Protein 1X40 (pdb70)

GO terms:
  GO:0005547 phosphatidylinositol-3,4,5-trisphosphate binding (F, IDA)

Organism: Homo sapiens (NCBI:txid9606)

Nearest PDB structures (foldseek):
  1x40-assembly1_A  TM=7.513E-01  e=2.325E-12  Homo sapiens
  1v38-assembly1_A  TM=8.262E-01  e=2.503E-04  Mus musculus
  2eao-assembly1_A  TM=6.738E-01  e=5.860E-05  Homo sapiens
  7kja-assembly1_A  TM=8.337E-01  e=6.450E-04  Homo sapiens
  7kjc-assembly1_A  TM=8.279E-01  e=8.303E-04  Homo sapiens

InterPro domains:
  IPR000159 Ras-associating domain [PF00788] (1329-1416)
  IPR000159 Ras-associating domain [PS50200] (1326-1420)
  IPR000198 Rho GTPase-activating protein domain [PF00620] (1129-1276)
  IPR000198 Rho GTPase-activating protein domain [PS50238] (1116-1297)
  IPR000198 Rho GTPase-activating protein domain [SM00324] (1126-1302)
  IPR001164 Arf GTPase activating protein [PF01412] (687-801)
  IPR001164 Arf GTPase activating protein [PR00405] (697-716)
  IPR001164 Arf GTPase activating protein [PR00405] (716-733)
  IPR001164 Arf GTPase activating protein [PS50115] (676-811)
  IPR001164 Arf GTPase activating protein [SM00105] (686-807)
  IPR001660 Sterile alpha motif domain [PF00536] (10-65)
  IPR001660 Sterile alpha motif domain [PS50105] (10-70)
  IPR001660 Sterile alpha motif domain [SM00454] (4-70)
  IPR001849 Pleckstrin homology domain [PF00169] (484-572)
  IPR001849 Pleckstrin homology domain [PF00169] (602-678)
  IPR001849 Pleckstrin homology domain [PF00169] (911-999)
  IPR001849 Pleckstrin homology domain [PF00169] (1436-1534)
  IPR001849 Pleckstrin homology domain [PS50003] (482-574)
  IPR001849 Pleckstrin homology domain [PS50003] (587-679)
  IPR001849 Pleckstrin homology domain [PS50003] (878-1003)

Radius of gyration: 15.92 Å; Cα contacts (8 Å, |Δi|>4): 65; chains: 1; bounding box: 34×46×40 Å

Secondary structure (DSSP, 8-state):
----STT----STT--BHHHHHHTTT-GGGHHHHHHHT--BSGGGGG--HHHHHHHT---HHHHHHHHHHHHHHHHH----------S---

Sequence (91 aa):
GSSGSSGMSSVSEVNVDIKDFLMSINLEQYLLHFHESGFTTVKDCAAINDSLLQKIGISPTGHRRRILKQLQIILSKMQDIPIYASGPSSGGSSGSSGMSSVSEVNVDIKDFLMSINLEQYLLHFHESGFTTVKDCAAINDSLLQKIGISPTGHRRRILKQLQIILSKMQDIPIYASGPSSGGSSGSSGMSSVSEVNVDIKDFLMSINLEQYLLHFHESGFTTVKDCAAINDSLLQKIGISPTGHRRRILKQLQIILSKMQDIPIYASGPSSGGSSGSSGMSSVSEVNVDIKDFLMSINLEQYLLHFHESGFTTVKDCAAINDSLLQKIGISPTGHRRRILKQLQIILSKMQDIPIYASGPSSGGSSGSSGMSSVSEVNVDIKDFLMSINLEQYLLHFHESGFTTVKDCAAINDSLLQKIGISPTGHRRRILKQLQIILSKMQDIPIYASGPSSGGSSGSSGMSSVSEVNVDIKDFLMSINLEQYLLHFHESGFTTVKDCAAINDSLLQKIGISPTGHRRRILKQLQIILSKMQDIPIYASGPSSGGSSGSSGMSSVSEVNVDIKDFLMSINLEQYLLHFHESGFTTVKDCAAINDSLLQKIGISPTGHRRRILKQLQIILSKMQDIPIYASGPSSGGSSGSSGMSSVSEVNVDIKDFLMSINLEQYLLHFHESGFTTVKDCAAINDSLLQKIGISPTGHRRRILKQLQIILSKMQDIPIYASGPSSGGSSGSSGMSSVSEVNVDIKDFLMSINLEQYLLHFHESGFTTVKDCAAINDSLLQKIGISPTGHRRRILKQLQIILSKMQDIPIYASGPSSGGSSGSSGMSSVSEVNVDIKDFLMSINLEQYLLHFHESGFTTVKDCAAINDSLLQKIGISPTGHRRRILKQLQIILSKMQDIPIYASGPSSGGSSGSSGMSSVSEVNVDIKDFLMSINLEQYLLHFHESGFTTVKDCAAINDSLLQKIGISPTGHRRRILKQLQIILSKMQDIPIYASGPSSGGSSGSSGMSSVSEVNVDIKDFLMSINLEQYLLHFHESGFTTVKDCAAINDSLLQKIGISPTGHRRRILKQLQIILSKMQDIPIYASGPSSGGSSGSSGMSSVSEVNVDIKDFLMSINLEQYLLHFHESGFTTVKDCAAINDSLLQKIGISPTGHRRRILKQLQIILSKMQDIPIYASGPSSGGSSGSSGMSSVSEVNVDIKDFLMSINLEQYLLHFHESGFTTVKDCAAINDSLLQKIGISPTGHRRRILKQLQIILSKMQDIPIYASGPSSGGSSGSSGMSSVSEVNVDIKDFLMSINLEQYLLHFHESGFTTVKDCAAINDSLLQKIGISPTGHRRRILKQLQIILSKMQDIPIYASGPSSGGSSGSSGMSSVSEVNVDIKDFLMSINLEQYLLHFHESGFTTVKDCAAINDSLLQKIGISPTGHRRRILKQLQIILSKMQDIPIYASGPSSGGSSGSSGMSSVSEVNVDIKDFLMSINLEQYLLHFHESGFTTVKDCAAINDSLLQKIGISPTGHRRRILKQLQIILSKMQDIPIYASGPSSGGSSGSSGMSSVSEVNVDIKDFLMSINLEQYLLHFHESGFTTVKDCAAINDSLLQKIGISPTGHRRRILKQLQIILSKMQDIPIYASGPSSGGSSGSSGMSSVSEVNVDIKDFLMSINLEQYLLHFHESGFTTVKDCAAINDSLLQKIGISPTGHRRRILKQLQIILSKMQDIPIYASGPSSGGSSGSSGMSSVSEVNVDIKDFLMSINLEQYLLHFHESGFTTVKDCAAINDSLLQKIGISPTGHRRRILKQLQIILSKMQDIPIYASGPSSG

Solvent-accessible surface area: 6738 Å² total; per-residue (Å²): 138,121,116,60,108,105,57,150,100,75,80,106,127,90,35,68,70,0,90,79,4,0,96,77,28,121,0,92,100,7,39,119,64,0,73,143,51,47,26,81,32,0,39,64,2,68,88,8,91,71,75,35,0,88,148,33,37,3,101,63,65,61,49,28,166,102,0,20,134,50,1,112,84,37,32,84,154,15,91,142,116,88,166,192,101,110,54,147,99,133,121

Structure (mmCIF, N/CA/C/O backbone):
data_1X40
#
_entry.id   1X40
#
loop_
_atom_site.group_PDB
_atom_site.id
_atom_site.type_symbol
_atom_site.label_atom_id
_atom_site.label_alt_id
_atom_site.label_comp_id
_atom_site.label_asym_id
_atom_site.label_entity_id
_atom_site.label_seq_id
_atom_site.pdbx_PDB_ins_code
_atom_site.Cartn_x
_atom_site.Cartn_y
_atom_site.Cartn_z
_atom_site.occupancy
_atom_site.B_iso_or_equiv
_atom_site.auth_seq_id
_atom_site.auth_comp_id
_atom_site.auth_asym_id
_atom_site.auth_atom_id
_atom_site.pdbx_PDB_model_num
ATOM 1 N N . GLY A 1 1 ? 26.827 9.267 8.242 1.00 0.00 1 GLY A N 1
ATOM 2 C CA . GLY A 1 1 ? 25.427 9.081 7.909 1.00 0.00 1 GLY A CA 1
ATOM 3 C C . GLY A 1 1 ? 24.881 10.203 7.049 1.00 0.00 1 GLY A C 1
ATOM 4 O O . GLY A 1 1 ? 25.428 11.306 7.035 1.00 0.00 1 GLY A O 1
ATOM 8 N N . SER A 1 2 ? 23.800 9.922 6.328 1.00 0.00 2 SER A N 1
ATOM 9 C CA . SER A 1 2 ? 23.183 10.916 5.457 1.00 0.00 2 SER A CA 1
ATOM 10 C C . SER A 1 2 ? 21.661 10.844 5.544 1.00 0.00 2 SER A C 1
ATOM 11 O O . SER A 1 2 ? 21.058 9.818 5.230 1.00 0.00 2 SER A O 1
ATOM 19 N N . SER A 1 3 ? 21.047 11.942 5.972 1.00 0.00 3 SER A N 1
ATOM 20 C CA . SER A 1 3 ? 19.596 12.003 6.105 1.00 0.00 3 SER A CA 1
ATOM 21 C C . SER A 1 3 ? 19.011 13.067 5.180 1.00 0.00 3 SER A C 1
ATOM 22 O O . SER A 1 3 ? 19.542 14.171 5.071 1.00 0.00 3 SER A O 1
ATOM 30 N N . GLY A 1 4 ? 17.912 12.724 4.514 1.00 0.00 4 GLY A N 1
ATOM 31 C CA . GLY A 1 4 ? 17.272 13.658 3.607 1.00 0.00 4 GLY A CA 1
ATOM 32 C C . GLY A 1 4 ? 15.859 13.243 3.248 1.00 0.00 4 GLY A C 1
ATOM 33 O O . GLY A 1 4 ? 14.911 14.001 3.453 1.00 0.00 4 GLY A O 1
ATOM 37 N N . SER A 1 5 ? 15.717 12.036 2.710 1.00 0.00 5 SER A N 1
ATOM 38 C CA . SER A 1 5 ? 14.410 11.523 2.316 1.00 0.00 5 SER A CA 1
ATOM 39 C C . SER A 1 5 ? 13.349 11.890 3.349 1.00 0.00 5 SER A C 1
ATOM 40 O O . SER A 1 5 ? 12.303 12.443 3.011 1.00 0.00 5 SER A O 1
ATOM 48 N N . SER A 1 6 ? 13.628 11.578 4.611 1.00 0.00 6 SER A N 1
ATOM 49 C CA . SER A 1 6 ? 12.697 11.871 5.694 1.00 0.00 6 SER A CA 1
ATOM 50 C C . SER A 1 6 ? 12.117 13.274 5.548 1.00 0.00 6 SER A C 1
ATOM 51 O O . SER A 1 6 ? 12.793 14.268 5.812 1.00 0.00 6 SER A O 1
ATOM 59 N N . GLY A 1 7 ? 10.859 13.347 5.124 1.00 0.00 7 GLY A N 1
ATOM 60 C CA . GLY A 1 7 ? 10.208 14.633 4.949 1.00 0.00 7 GLY A CA 1
ATOM 61 C C . GLY A 1 7 ? 8.780 14.498 4.458 1.00 0.00 7 GLY A C 1
ATOM 62 O O . GLY A 1 7 ? 7.884 15.190 4.939 1.00 0.00 7 GLY A O 1
ATOM 66 N N . MET A 1 8 ? 8.569 13.605 3.497 1.00 0.00 8 MET A N 1
ATOM 67 C CA . MET A 1 8 ? 7.239 13.383 2.940 1.00 0.00 8 MET A CA 1
ATOM 68 C C . MET A 1 8 ? 6.174 13.461 4.029 1.00 0.00 8 MET A C 1
ATOM 69 O O . MET A 1 8 ? 6.188 12.681 4.981 1.00 0.00 8 MET A O 1
ATOM 83 N N . SER A 1 9 ? 5.252 14.407 3.882 1.00 0.00 9 SER A N 1
ATOM 84 C CA . SER A 1 9 ? 4.182 14.590 4.855 1.00 0.00 9 SER A CA 1
ATOM 85 C C . SER A 1 9 ? 2.914 13.869 4.410 1.00 0.00 9 SER A C 1
ATOM 86 O O . SER A 1 9 ? 2.315 14.215 3.392 1.00 0.00 9 SER A O 1
ATOM 94 N N . SER A 1 10 ? 2.510 12.863 5.180 1.00 0.00 10 SER A N 1
ATOM 95 C CA . SER A 1 10 ? 1.316 12.090 4.864 1.00 0.00 10 SER A CA 1
ATOM 96 C C . SER A 1 10 ? 0.064 12.955 4.971 1.00 0.00 10 SER A C 1
ATOM 97 O O . SER A 1 10 ? 0.063 13.985 5.645 1.00 0.00 10 SER A O 1
ATOM 105 N N . VAL A 1 11 ? -1.002 12.529 4.301 1.00 0.00 11 VAL A N 1
ATOM 106 C CA . VAL A 1 11 ? -2.262 13.263 4.321 1.00 0.00 11 VAL A CA 1
ATOM 107 C C . VAL A 1 11 ? -3.359 12.490 3.598 1.00 0.00 11 VAL A C 1
ATOM 108 O O . VAL A 1 11 ? -3.145 11.958 2.509 1.00 0.00 11 VAL A O 1
ATOM 121 N N . SER A 1 12 ? -4.537 12.432 4.212 1.00 0.00 12 SER A N 1
ATOM 122 C CA . SER A 1 12 ? -5.669 11.721 3.629 1.00 0.00 12 SER A CA 1
ATOM 123 C C . SER A 1 12 ? -5.730 11.941 2.121 1.00 0.00 12 SER A C 1
ATOM 124 O O . SER A 1 12 ? -6.083 11.037 1.365 1.00 0.00 12 SER A O 1
ATOM 132 N N . GLU A 1 13 ? -5.384 13.151 1.691 1.00 0.00 13 GLU A N 1
ATOM 133 C CA . GLU A 1 13 ? -5.400 13.491 0.273 1.00 0.00 13 GLU A CA 1
ATOM 134 C C . GLU A 1 13 ? -4.477 12.569 -0.518 1.00 0.00 13 GLU A C 1
ATOM 135 O O . GLU A 1 13 ? -3.639 11.872 0.054 1.00 0.00 13 GLU A O 1
ATOM 147 N N . VAL A 1 14 ? -4.637 12.571 -1.838 1.00 0.00 14 VAL A N 1
ATOM 148 C CA . VAL A 1 14 ? -3.818 11.737 -2.709 1.00 0.00 14 VAL A CA 1
ATOM 149 C C . VAL A 1 14 ? -3.454 10.423 -2.027 1.00 0.00 14 VAL A C 1
ATOM 150 O O . VAL A 1 14 ? -2.312 9.971 -2.098 1.00 0.00 14 VAL A O 1
ATOM 163 N N . ASN A 1 15 ? -4.434 9.814 -1.366 1.00 0.00 15 ASN A N 1
ATOM 164 C CA . ASN A 1 15 ? -4.216 8.550 -0.671 1.00 0.00 15 ASN A CA 1
ATOM 165 C C . ASN A 1 15 ? -5.426 7.632 -0.820 1.00 0.00 15 ASN A C 1
ATOM 166 O O . ASN A 1 15 ? -6.556 8.096 -0.974 1.00 0.00 15 ASN A O 1
ATOM 177 N N . VAL A 1 16 ? -5.180 6.327 -0.773 1.00 0.00 16 VAL A N 1
ATOM 178 C CA . VAL A 1 16 ? -6.249 5.343 -0.900 1.00 0.00 16 VAL A CA 1
ATOM 179 C C . VAL A 1 16 ? -6.183 4.312 0.221 1.00 0.00 16 VAL A C 1
ATOM 180 O O . VAL A 1 16 ? -5.105 3.996 0.726 1.00 0.00 16 VAL A O 1
ATOM 193 N N . ASP A 1 17 ? -7.342 3.789 0.605 1.00 0.00 17 ASP A N 1
ATOM 194 C CA . ASP A 1 17 ? -7.417 2.791 1.666 1.00 0.00 17 ASP A CA 1
ATOM 195 C C . ASP A 1 17 ? -6.800 1.471 1.215 1.00 0.00 17 ASP A C 1
ATOM 196 O O . ASP A 1 17 ? -7.102 0.972 0.130 1.00 0.00 17 ASP A O 1
ATOM 205 N N . ILE A 1 18 ? -5.933 0.912 2.053 1.00 0.00 18 ILE A N 1
ATOM 206 C CA . ILE A 1 18 ? -5.274 -0.349 1.740 1.00 0.00 18 ILE A CA 1
ATOM 207 C C . ILE A 1 18 ? -6.233 -1.316 1.053 1.00 0.00 18 ILE A C 1
ATOM 208 O O . ILE A 1 18 ? -5.839 -2.074 0.166 1.00 0.00 18 ILE A O 1
ATOM 224 N N . LYS A 1 19 ? -7.495 -1.282 1.467 1.00 0.00 19 LYS A N 1
ATOM 225 C CA . LYS A 1 19 ? -8.513 -2.152 0.890 1.00 0.00 19 LYS A CA 1
ATOM 226 C C . LYS A 1 19 ? -8.608 -1.952 -0.619 1.00 0.00 19 LYS A C 1
ATOM 227 O O . LYS A 1 19 ? -8.596 -2.917 -1.384 1.00 0.00 19 LYS A O 1
ATOM 246 N N . ASP A 1 20 ? -8.701 -0.696 -1.040 1.00 0.00 20 ASP A N 1
ATOM 247 C CA . ASP A 1 20 ? -8.796 -0.370 -2.459 1.00 0.00 20 ASP A CA 1
ATOM 248 C C . ASP A 1 20 ? -7.534 -0.800 -3.200 1.00 0.00 20 ASP A C 1
ATOM 249 O O . ASP A 1 20 ? -7.602 -1.316 -4.316 1.00 0.00 20 ASP A O 1
ATOM 258 N N . PHE A 1 21 ? -6.382 -0.583 -2.573 1.00 0.00 21 PHE A N 1
ATOM 259 C CA . PHE A 1 21 ? -5.104 -0.946 -3.174 1.00 0.00 21 PHE A CA 1
ATOM 260 C C . PHE A 1 21 ? -5.040 -2.445 -3.452 1.00 0.00 21 PHE A C 1
ATOM 261 O O . PHE A 1 21 ? -4.427 -2.882 -4.427 1.00 0.00 21 PHE A O 1
ATOM 278 N N . LEU A 1 22 ? -5.676 -3.228 -2.588 1.00 0.00 22 LEU A N 1
ATOM 279 C CA . LEU A 1 22 ? -5.691 -4.679 -2.738 1.00 0.00 22 LEU A CA 1
ATOM 280 C C . LEU A 1 22 ? -6.781 -5.114 -3.713 1.00 0.00 22 LEU A C 1
ATOM 281 O O . LEU A 1 22 ? -6.528 -5.884 -4.639 1.00 0.00 22 LEU A O 1
ATOM 297 N N . MET A 1 23 ? -7.993 -4.613 -3.499 1.00 0.00 23 MET A N 1
ATOM 298 C CA . MET A 1 23 ? -9.121 -4.947 -4.362 1.00 0.00 23 MET A CA 1
ATOM 299 C C . MET A 1 23 ? -8.806 -4.622 -5.819 1.00 0.00 23 MET A C 1
ATOM 300 O O . MET A 1 23 ? -9.361 -5.230 -6.734 1.00 0.00 23 MET A O 1
ATOM 314 N N . SER A 1 24 ? -7.912 -3.660 -6.026 1.00 0.00 24 SER A N 1
ATOM 315 C CA . SER A 1 24 ? -7.527 -3.252 -7.372 1.00 0.00 24 SER A CA 1
ATOM 316 C C . SER A 1 24 ? -6.766 -4.368 -8.081 1.00 0.00 24 SER A C 1
ATOM 317 O O . SER A 1 24 ? -6.783 -4.462 -9.309 1.00 0.00 24 SER A O 1
ATOM 325 N N . ILE A 1 25 ? -6.101 -5.212 -7.299 1.00 0.00 25 ILE A N 1
ATOM 326 C CA . ILE A 1 25 ? -5.335 -6.322 -7.852 1.00 0.00 25 ILE A CA 1
ATOM 327 C C . ILE A 1 25 ? -5.950 -7.662 -7.462 1.00 0.00 25 ILE A C 1
ATOM 328 O O . ILE A 1 25 ? -5.443 -8.720 -7.831 1.00 0.00 25 ILE A O 1
ATOM 344 N N . ASN A 1 26 ? -7.048 -7.608 -6.714 1.00 0.00 26 ASN A N 1
ATOM 345 C CA . ASN A 1 26 ? -7.734 -8.817 -6.275 1.00 0.00 26 ASN A CA 1
ATOM 346 C C . ASN A 1 26 ? -6.933 -9.534 -5.192 1.00 0.00 26 ASN A C 1
ATOM 347 O O . ASN A 1 26 ? -6.951 -10.762 -5.101 1.00 0.00 26 ASN A O 1
ATOM 358 N N . LEU A 1 27 ? -6.232 -8.759 -4.371 1.00 0.00 27 LEU A N 1
ATOM 359 C CA . LEU A 1 27 ? -5.425 -9.318 -3.293 1.00 0.00 27 LEU A CA 1
ATOM 360 C C . LEU A 1 27 ? -5.974 -8.906 -1.931 1.00 0.00 27 LEU A C 1
ATOM 361 O O . LEU A 1 27 ? -5.253 -8.909 -0.934 1.00 0.00 27 LEU A O 1
ATOM 377 N N . GLU A 1 28 ? -7.256 -8.555 -1.897 1.00 0.00 28 GLU A N 1
ATOM 378 C CA . GLU A 1 28 ? -7.902 -8.142 -0.657 1.00 0.00 28 GLU A CA 1
ATOM 379 C C . GLU A 1 28 ? -7.787 -9.232 0.405 1.00 0.00 28 GLU A C 1
ATOM 380 O O . GLU A 1 28 ? -8.048 -8.993 1.584 1.00 0.00 28 GLU A O 1
ATOM 392 N N . GLN A 1 29 ? -7.397 -10.428 -0.023 1.00 0.00 29 GLN A N 1
ATOM 393 C CA . GLN A 1 29 ? -7.250 -11.555 0.890 1.00 0.00 29 GLN A CA 1
ATOM 394 C C . GLN A 1 29 ? -6.245 -11.235 1.992 1.00 0.00 29 GLN A C 1
ATOM 395 O O . GLN A 1 29 ? -6.265 -11.846 3.061 1.00 0.00 29 GLN A O 1
ATOM 409 N N . TYR A 1 30 ? -5.368 -10.274 1.725 1.00 0.00 30 TYR A N 1
ATOM 410 C CA . TYR A 1 30 ? -4.353 -9.875 2.693 1.00 0.00 30 TYR A CA 1
ATOM 411 C C . TYR A 1 30 ? -4.789 -8.628 3.456 1.00 0.00 30 TYR A C 1
ATOM 412 O O . TYR A 1 30 ? -3.964 -7.915 4.028 1.00 0.00 30 TYR A O 1
ATOM 430 N N . LEU A 1 31 ? -6.093 -8.372 3.462 1.00 0.00 31 LEU A N 1
ATOM 431 C CA . LEU A 1 31 ? -6.642 -7.212 4.156 1.00 0.00 31 LEU A CA 1
ATOM 432 C C . LEU A 1 31 ? -6.484 -7.356 5.666 1.00 0.00 31 LEU A C 1
ATOM 433 O O . LEU A 1 31 ? -6.037 -6.431 6.345 1.00 0.00 31 LEU A O 1
ATOM 449 N N . LEU A 1 32 ? -6.853 -8.521 6.185 1.00 0.00 32 LEU A N 1
ATOM 450 C CA . LEU A 1 32 ? -6.750 -8.788 7.616 1.00 0.00 32 LEU A CA 1
ATOM 451 C C . LEU A 1 32 ? -5.293 -8.791 8.067 1.00 0.00 32 LEU A C 1
ATOM 452 O O . LEU A 1 32 ? -4.989 -8.487 9.221 1.00 0.00 32 LEU A O 1
ATOM 468 N N . HIS A 1 33 ? -4.396 -9.133 7.148 1.00 0.00 33 HIS A N 1
ATOM 469 C CA . HIS A 1 33 ? -2.969 -9.172 7.450 1.00 0.00 33 HIS A CA 1
ATOM 470 C C . HIS A 1 33 ? -2.406 -7.762 7.598 1.00 0.00 33 HIS A C 1
ATOM 471 O O . HIS A 1 33 ? -1.760 -7.442 8.596 1.00 0.00 33 HIS A O 1
ATOM 486 N N . PHE A 1 34 ? -2.656 -6.923 6.598 1.00 0.00 34 PHE A N 1
ATOM 487 C CA . PHE A 1 34 ? -2.172 -5.547 6.617 1.00 0.00 34 PHE A CA 1
ATOM 488 C C . PHE A 1 34 ? -2.800 -4.765 7.767 1.00 0.00 34 PHE A C 1
ATOM 489 O O . PHE A 1 34 ? -2.116 -4.029 8.479 1.00 0.00 34 PHE A O 1
ATOM 506 N N . HIS A 1 35 ? -4.108 -4.930 7.942 1.00 0.00 35 HIS A N 1
ATOM 507 C CA . HIS A 1 35 ? -4.829 -4.240 9.006 1.00 0.00 35 HIS A CA 1
ATOM 508 C C . HIS A 1 35 ? -4.223 -4.560 10.369 1.00 0.00 35 HIS A C 1
ATOM 509 O O . HIS A 1 35 ? -3.785 -3.663 11.089 1.00 0.00 35 HIS A O 1
ATOM 524 N N . GLU A 1 36 ? -4.205 -5.842 10.717 1.00 0.00 36 GLU A N 1
ATOM 525 C CA . GLU A 1 36 ? -3.654 -6.279 11.995 1.00 0.00 36 GLU A CA 1
ATOM 526 C C . GLU A 1 36 ? -2.214 -5.801 12.159 1.00 0.00 36 GLU A C 1
ATOM 527 O O . GLU A 1 36 ? -1.800 -5.406 13.249 1.00 0.00 36 GLU A O 1
ATOM 539 N N . SER A 1 37 ? -1.456 -5.841 11.068 1.00 0.00 37 SER A N 1
ATOM 540 C CA . SER A 1 37 ? -0.061 -5.417 11.090 1.00 0.00 37 SER A CA 1
ATOM 541 C C . SER A 1 37 ? 0.051 -3.935 11.437 1.00 0.00 37 SER A C 1
ATOM 542 O O . SER A 1 37 ? 1.041 -3.496 12.020 1.00 0.00 37 SER A O 1
ATOM 550 N N . GLY A 1 38 ? -0.974 -3.170 11.073 1.00 0.00 38 GLY A N 1
ATOM 551 C CA . GLY A 1 38 ? -0.972 -1.746 11.354 1.00 0.00 38 GLY A CA 1
ATOM 552 C C . GLY A 1 38 ? -0.872 -0.908 10.095 1.00 0.00 38 GLY A C 1
ATOM 553 O O . GLY A 1 38 ? -0.247 0.153 10.095 1.00 0.00 38 GLY A O 1
ATOM 557 N N . PHE A 1 39 ? -1.486 -1.384 9.017 1.00 0.00 39 PHE A N 1
ATOM 558 C CA . PHE A 1 39 ? -1.461 -0.672 7.745 1.00 0.00 39 PHE A CA 1
ATOM 559 C C . PHE A 1 39 ? -2.877 -0.388 7.252 1.00 0.00 39 PHE A C 1
ATOM 560 O O . PHE A 1 39 ? -3.575 -1.286 6.779 1.00 0.00 39 PHE A O 1
ATOM 577 N N . THR A 1 40 ? -3.296 0.868 7.368 1.00 0.00 40 THR A N 1
ATOM 578 C CA . THR A 1 40 ? -4.629 1.272 6.937 1.00 0.00 40 THR A CA 1
ATOM 579 C C . THR A 1 40 ? -4.621 1.730 5.483 1.00 0.00 40 THR A C 1
ATOM 580 O O . THR A 1 40 ? -5.445 1.294 4.679 1.00 0.00 40 THR A O 1
ATOM 591 N N . THR A 1 41 ? -3.684 2.613 5.151 1.00 0.00 41 THR A N 1
ATOM 592 C CA . THR A 1 41 ? -3.569 3.131 3.794 1.00 0.00 41 THR A CA 1
ATOM 593 C C . THR A 1 41 ? -2.312 2.607 3.110 1.00 0.00 41 THR A C 1
ATOM 594 O O . THR A 1 41 ? -1.453 1.998 3.748 1.00 0.00 41 THR A O 1
ATOM 605 N N . VAL A 1 42 ? -2.208 2.848 1.806 1.00 0.00 42 VAL A N 1
ATOM 606 C CA . VAL A 1 42 ? -1.054 2.402 1.036 1.00 0.00 42 VAL A CA 1
ATOM 607 C C . VAL A 1 42 ? 0.221 3.093 1.505 1.00 0.00 42 VAL A C 1
ATOM 608 O O . VAL A 1 42 ? 1.282 2.474 1.589 1.00 0.00 42 VAL A O 1
ATOM 621 N N . LYS A 1 43 ? 0.111 4.382 1.810 1.00 0.00 43 LYS A N 1
ATOM 622 C CA . LYS A 1 43 ? 1.254 5.159 2.274 1.00 0.00 43 LYS A CA 1
ATOM 623 C C . LYS A 1 43 ? 2.003 4.420 3.377 1.00 0.00 43 LYS A C 1
ATOM 624 O O . LYS A 1 43 ? 3.213 4.209 3.285 1.00 0.00 43 LYS A O 1
ATOM 643 N N . ASP A 1 44 ? 1.278 4.028 4.419 1.00 0.00 44 ASP A N 1
ATOM 644 C CA . ASP A 1 44 ? 1.874 3.310 5.539 1.00 0.00 44 ASP A CA 1
ATOM 645 C C . ASP A 1 44 ? 2.767 2.176 5.044 1.00 0.00 44 ASP A C 1
ATOM 646 O O . ASP A 1 44 ? 3.638 1.697 5.771 1.00 0.00 44 ASP A O 1
ATOM 655 N N . CYS A 1 45 ? 2.545 1.753 3.805 1.00 0.00 45 CYS A N 1
ATOM 656 C CA . CYS A 1 45 ? 3.328 0.674 3.214 1.00 0.00 45 CYS A CA 1
ATOM 657 C C . CYS A 1 45 ? 4.643 1.203 2.651 1.00 0.00 45 CYS A C 1
ATOM 658 O O . CYS A 1 45 ? 5.302 0.535 1.854 1.00 0.00 45 CYS A O 1
ATOM 666 N N . ALA A 1 46 ? 5.018 2.407 3.069 1.00 0.00 46 ALA A N 1
ATOM 667 C CA . ALA A 1 46 ? 6.255 3.026 2.607 1.00 0.00 46 ALA A CA 1
ATOM 668 C C . ALA A 1 46 ? 7.473 2.343 3.219 1.00 0.00 46 ALA A C 1
ATOM 669 O O . ALA A 1 46 ? 8.548 2.318 2.621 1.00 0.00 46 ALA A O 1
ATOM 676 N N . ALA A 1 47 ? 7.297 1.790 4.415 1.00 0.00 47 ALA A N 1
ATOM 677 C CA . ALA A 1 47 ? 8.381 1.106 5.108 1.00 0.00 47 ALA A CA 1
ATOM 678 C C . ALA A 1 47 ? 8.198 -0.407 5.056 1.00 0.00 47 ALA A C 1
ATOM 679 O O . ALA A 1 47 ? 8.725 -1.134 5.898 1.00 0.00 47 ALA A O 1
ATOM 686 N N . ILE A 1 48 ? 7.448 -0.873 4.063 1.00 0.00 48 ILE A N 1
ATOM 687 C CA . ILE A 1 48 ? 7.196 -2.300 3.902 1.00 0.00 48 ILE A CA 1
ATOM 688 C C . ILE A 1 48 ? 8.051 -2.886 2.784 1.00 0.00 48 ILE A C 1
ATOM 689 O O . ILE A 1 48 ? 8.322 -2.223 1.784 1.00 0.00 48 ILE A O 1
ATOM 705 N N . ASN A 1 49 ? 8.471 -4.135 2.960 1.00 0.00 49 ASN A N 1
ATOM 706 C CA . ASN A 1 49 ? 9.294 -4.812 1.965 1.00 0.00 49 ASN A CA 1
ATOM 707 C C . ASN A 1 49 ? 8.955 -6.298 1.898 1.00 0.00 49 ASN A C 1
ATOM 708 O O . ASN A 1 49 ? 8.405 -6.862 2.843 1.00 0.00 49 ASN A O 1
ATOM 719 N N . ASP A 1 50 ? 9.288 -6.925 0.775 1.00 0.00 50 ASP A N 1
ATOM 720 C CA . ASP A 1 50 ? 9.021 -8.346 0.585 1.00 0.00 50 ASP A CA 1
ATOM 721 C C . ASP A 1 50 ? 9.188 -9.110 1.894 1.00 0.00 50 ASP A C 1
ATOM 722 O O . ASP A 1 50 ? 8.354 -9.942 2.250 1.00 0.00 50 ASP A O 1
ATOM 731 N N . SER A 1 51 ? 10.273 -8.823 2.607 1.00 0.00 51 SER A N 1
ATOM 732 C CA . SER A 1 51 ? 10.552 -9.487 3.875 1.00 0.00 51 SER A CA 1
ATOM 733 C C . SER A 1 51 ? 9.357 -9.383 4.818 1.00 0.00 51 SER A C 1
ATOM 734 O O . SER A 1 51 ? 8.962 -10.365 5.448 1.00 0.00 51 SER A O 1
ATOM 742 N N . LEU A 1 52 ? 8.785 -8.188 4.908 1.00 0.00 52 LEU A N 1
ATOM 743 C CA . LEU A 1 52 ? 7.635 -7.953 5.774 1.00 0.00 52 LEU A CA 1
ATOM 744 C C . LEU A 1 52 ? 6.402 -8.684 5.250 1.00 0.00 52 LEU A C 1
ATOM 745 O O . LEU A 1 52 ? 5.653 -9.289 6.018 1.00 0.00 52 LEU A O 1
ATOM 761 N N . LEU A 1 53 ? 6.198 -8.624 3.939 1.00 0.00 53 LEU A N 1
ATOM 762 C CA . LEU A 1 53 ? 5.058 -9.282 3.311 1.00 0.00 53 LEU A CA 1
ATOM 763 C C . LEU A 1 53 ? 5.015 -10.763 3.674 1.00 0.00 53 LEU A C 1
ATOM 764 O O . LEU A 1 53 ? 4.006 -11.259 4.174 1.00 0.00 53 LEU A O 1
ATOM 780 N N . GLN A 1 54 ? 6.118 -11.461 3.422 1.00 0.00 54 GLN A N 1
ATOM 781 C CA . GLN A 1 54 ? 6.206 -12.884 3.724 1.00 0.00 54 GLN A CA 1
ATOM 782 C C . GLN A 1 54 ? 6.214 -13.121 5.231 1.00 0.00 54 GLN A C 1
ATOM 783 O O . GLN A 1 54 ? 6.090 -14.256 5.693 1.00 0.00 54 GLN A O 1
ATOM 797 N N . LYS A 1 55 ? 6.360 -12.043 5.994 1.00 0.00 55 LYS A N 1
ATOM 798 C CA . LYS A 1 55 ? 6.383 -12.132 7.449 1.00 0.00 55 LYS A CA 1
ATOM 799 C C . LYS A 1 55 ? 4.972 -12.051 8.022 1.00 0.00 55 LYS A C 1
ATOM 800 O O . LYS A 1 55 ? 4.574 -12.883 8.837 1.00 0.00 55 LYS A O 1
ATOM 819 N N . ILE A 1 56 ? 4.220 -11.044 7.589 1.00 0.00 56 ILE A N 1
ATOM 820 C CA . ILE A 1 56 ? 2.853 -10.856 8.057 1.00 0.00 56 ILE A CA 1
ATOM 821 C C . ILE A 1 56 ? 2.047 -12.145 7.933 1.00 0.00 56 ILE A C 1
ATOM 822 O O . ILE A 1 56 ? 1.100 -12.373 8.685 1.00 0.00 56 ILE A O 1
ATOM 838 N N . GLY A 1 57 ? 2.433 -12.989 6.980 1.00 0.00 57 GLY A N 1
ATOM 839 C CA . GLY A 1 57 ? 1.737 -14.246 6.776 1.00 0.00 57 GLY A CA 1
ATOM 840 C C . GLY A 1 57 ? 1.759 -14.692 5.328 1.00 0.00 57 GLY A C 1
ATOM 841 O O . GLY A 1 57 ? 1.826 -15.888 5.041 1.00 0.00 57 GLY A O 1
ATOM 845 N N . ILE A 1 58 ? 1.700 -13.730 4.413 1.00 0.00 58 ILE A N 1
ATOM 846 C CA . ILE A 1 58 ? 1.713 -14.031 2.987 1.00 0.00 58 ILE A CA 1
ATOM 847 C C . ILE A 1 58 ? 2.579 -15.250 2.690 1.00 0.00 58 ILE A C 1
ATOM 848 O O . ILE A 1 58 ? 3.806 -15.160 2.656 1.00 0.00 58 ILE A O 1
ATOM 864 N N . SER A 1 59 ? 1.932 -16.391 2.474 1.00 0.00 59 SER A N 1
ATOM 865 C CA . SER A 1 59 ? 2.643 -17.630 2.181 1.00 0.00 59 SER A CA 1
ATOM 866 C C . SER A 1 59 ? 3.218 -17.606 0.769 1.00 0.00 59 SER A C 1
ATOM 867 O O . SER A 1 59 ? 4.427 -17.718 0.561 1.00 0.00 59 SER A O 1
ATOM 875 N N . PRO A 1 60 ? 2.333 -17.456 -0.227 1.00 0.00 60 PRO A N 1
ATOM 876 C CA . PRO A 1 60 ? 2.728 -17.412 -1.638 1.00 0.00 60 PRO A CA 1
ATOM 877 C C . PRO A 1 60 ? 3.487 -16.137 -1.989 1.00 0.00 60 PRO A C 1
ATOM 878 O O . PRO A 1 60 ? 3.114 -15.043 -1.564 1.00 0.00 60 PRO A O 1
ATOM 889 N N . THR A 1 61 ? 4.554 -16.283 -2.768 1.00 0.00 61 THR A N 1
ATOM 890 C CA . THR A 1 61 ? 5.365 -15.143 -3.175 1.00 0.00 61 THR A CA 1
ATOM 891 C C . THR A 1 61 ? 4.779 -14.463 -4.407 1.00 0.00 61 THR A C 1
ATOM 892 O O . THR A 1 61 ? 4.654 -13.240 -4.452 1.00 0.00 61 THR A O 1
ATOM 903 N N . GLY A 1 62 ? 4.421 -15.265 -5.406 1.00 0.00 62 GLY A N 1
ATOM 904 C CA . GLY A 1 62 ? 3.851 -14.721 -6.625 1.00 0.00 62 GLY A CA 1
ATOM 905 C C . GLY A 1 62 ? 2.948 -13.533 -6.363 1.00 0.00 62 GLY A C 1
ATOM 906 O O . GLY A 1 62 ? 2.825 -12.640 -7.202 1.00 0.00 62 GLY A O 1
ATOM 910 N N . HIS A 1 63 ? 2.311 -13.521 -5.196 1.00 0.00 63 HIS A N 1
ATOM 911 C CA . HIS A 1 63 ? 1.413 -12.433 -4.827 1.00 0.00 63 HIS A CA 1
ATOM 912 C C . HIS A 1 63 ? 2.194 -11.251 -4.261 1.00 0.00 63 HIS A C 1
ATOM 913 O O . HIS A 1 63 ? 1.898 -10.095 -4.566 1.00 0.00 63 HIS A O 1
ATOM 928 N N . ARG A 1 64 ? 3.193 -11.548 -3.436 1.00 0.00 64 ARG A N 1
ATOM 929 C CA . ARG A 1 64 ? 4.016 -10.510 -2.827 1.00 0.00 64 ARG A CA 1
ATOM 930 C C . ARG A 1 64 ? 4.495 -9.511 -3.876 1.00 0.00 64 ARG A C 1
ATOM 931 O O . ARG A 1 64 ? 4.253 -8.309 -3.759 1.00 0.00 64 ARG A O 1
ATOM 952 N N . ARG A 1 65 ? 5.176 -10.016 -4.899 1.00 0.00 65 ARG A N 1
ATOM 953 C CA . ARG A 1 65 ? 5.690 -9.167 -5.968 1.00 0.00 65 ARG A CA 1
ATOM 954 C C . ARG A 1 65 ? 4.589 -8.273 -6.529 1.00 0.00 65 ARG A C 1
ATOM 955 O O . ARG A 1 65 ? 4.779 -7.067 -6.695 1.00 0.00 65 ARG A O 1
ATOM 976 N N . ARG A 1 66 ? 3.439 -8.871 -6.821 1.00 0.00 66 ARG A N 1
ATOM 977 C CA . ARG A 1 66 ? 2.308 -8.129 -7.365 1.00 0.00 66 ARG A CA 1
ATOM 978 C C . ARG A 1 66 ? 1.902 -6.993 -6.430 1.00 0.00 66 ARG A C 1
ATOM 979 O O . ARG A 1 66 ? 1.540 -5.905 -6.880 1.00 0.00 66 ARG A O 1
ATOM 1000 N N . ILE A 1 67 ? 1.964 -7.255 -5.129 1.00 0.00 67 ILE A N 1
ATOM 1001 C CA . ILE A 1 67 ? 1.603 -6.255 -4.131 1.00 0.00 67 ILE A CA 1
ATOM 1002 C C . ILE A 1 67 ? 2.606 -5.108 -4.115 1.00 0.00 67 ILE A C 1
ATOM 1003 O O . ILE A 1 67 ? 2.234 -3.941 -4.245 1.00 0.00 67 ILE A O 1
ATOM 1019 N N . LEU A 1 68 ? 3.881 -5.446 -3.956 1.00 0.00 68 LEU A N 1
ATOM 1020 C CA . LEU A 1 68 ? 4.941 -4.444 -3.925 1.00 0.00 68 LEU A CA 1
ATOM 1021 C C . LEU A 1 68 ? 4.962 -3.633 -5.217 1.00 0.00 68 LEU A C 1
ATOM 1022 O O . LEU A 1 68 ? 4.960 -2.402 -5.190 1.00 0.00 68 LEU A O 1
ATOM 1038 N N . LYS A 1 69 ? 4.979 -4.331 -6.347 1.00 0.00 69 LYS A N 1
ATOM 1039 C CA . LYS A 1 69 ? 4.997 -3.677 -7.650 1.00 0.00 69 LYS A CA 1
ATOM 1040 C C . LYS A 1 69 ? 4.079 -2.458 -7.660 1.00 0.00 69 LYS A C 1
ATOM 1041 O O . LYS A 1 69 ? 4.524 -1.338 -7.911 1.00 0.00 69 LYS A O 1
ATOM 1060 N N . GLN A 1 70 ? 2.799 -2.684 -7.382 1.00 0.00 70 GLN A N 1
ATOM 1061 C CA . GLN A 1 70 ? 1.821 -1.604 -7.359 1.00 0.00 70 GLN A CA 1
ATOM 1062 C C . GLN A 1 70 ? 2.219 -0.531 -6.350 1.00 0.00 70 GLN A C 1
ATOM 1063 O O . GLN A 1 70 ? 2.271 0.655 -6.678 1.00 0.00 70 GLN A O 1
ATOM 1077 N N . LEU A 1 71 ? 2.499 -0.955 -5.123 1.00 0.00 71 LEU A N 1
ATOM 1078 C CA . LEU A 1 71 ? 2.893 -0.031 -4.065 1.00 0.00 71 LEU A CA 1
ATOM 1079 C C . LEU A 1 71 ? 3.944 0.954 -4.566 1.00 0.00 71 LEU A C 1
ATOM 1080 O O . LEU A 1 71 ? 3.877 2.149 -4.276 1.00 0.00 71 LEU A O 1
ATOM 1096 N N . GLN A 1 72 ? 4.912 0.445 -5.321 1.00 0.00 72 GLN A N 1
ATOM 1097 C CA . GLN A 1 72 ? 5.977 1.281 -5.864 1.00 0.00 72 GLN A CA 1
ATOM 1098 C C . GLN A 1 72 ? 5.410 2.347 -6.796 1.00 0.00 72 GLN A C 1
ATOM 1099 O O . GLN A 1 72 ? 5.756 3.524 -6.691 1.00 0.00 72 GLN A O 1
ATOM 1113 N N . ILE A 1 73 ? 4.539 1.926 -7.707 1.00 0.00 73 ILE A N 1
ATOM 1114 C CA . ILE A 1 73 ? 3.925 2.845 -8.657 1.00 0.00 73 ILE A CA 1
ATOM 1115 C C . ILE A 1 73 ? 3.047 3.868 -7.944 1.00 0.00 73 ILE A C 1
ATOM 1116 O O . ILE A 1 73 ? 3.050 5.051 -8.287 1.00 0.00 73 ILE A O 1
ATOM 1132 N N . ILE A 1 74 ? 2.299 3.405 -6.948 1.00 0.00 74 ILE A N 1
ATOM 1133 C CA . ILE A 1 74 ? 1.418 4.281 -6.184 1.00 0.00 74 ILE A CA 1
ATOM 1134 C C . ILE A 1 74 ? 2.220 5.255 -5.328 1.00 0.00 74 ILE A C 1
ATOM 1135 O O . ILE A 1 74 ? 2.172 6.468 -5.537 1.00 0.00 74 ILE A O 1
ATOM 1151 N N . LEU A 1 75 ? 2.959 4.717 -4.364 1.00 0.00 75 LEU A N 1
ATOM 1152 C CA . LEU A 1 75 ? 3.774 5.538 -3.476 1.00 0.00 75 LEU A CA 1
ATOM 1153 C C . LEU A 1 75 ? 4.517 6.616 -4.260 1.00 0.00 75 LEU A C 1
ATOM 1154 O O . LEU A 1 75 ? 4.486 7.792 -3.899 1.00 0.00 75 LEU A O 1
ATOM 1170 N N . SER A 1 76 ? 5.182 6.206 -5.334 1.00 0.00 76 SER A N 1
ATOM 1171 C CA . SER A 1 76 ? 5.934 7.135 -6.169 1.00 0.00 76 SER A CA 1
ATOM 1172 C C . SER A 1 76 ? 5.066 8.321 -6.579 1.00 0.00 76 SER A C 1
ATOM 1173 O O . SER A 1 76 ? 5.532 9.460 -6.627 1.00 0.00 76 SER A O 1
ATOM 1181 N N . LYS A 1 77 ? 3.801 8.045 -6.876 1.00 0.00 77 LYS A N 1
ATOM 1182 C CA . LYS A 1 77 ? 2.865 9.087 -7.282 1.00 0.00 77 LYS A CA 1
ATOM 1183 C C . LYS A 1 77 ? 2.553 10.021 -6.117 1.00 0.00 77 LYS A C 1
ATOM 1184 O O . LYS A 1 77 ? 2.639 11.242 -6.248 1.00 0.00 77 LYS A O 1
ATOM 1203 N N . MET A 1 78 ? 2.191 9.439 -4.978 1.00 0.00 78 MET A N 1
ATOM 1204 C CA . MET A 1 78 ? 1.869 10.221 -3.790 1.00 0.00 78 MET A CA 1
ATOM 1205 C C . MET A 1 78 ? 2.803 11.420 -3.658 1.00 0.00 78 MET A C 1
ATOM 1206 O O . MET A 1 78 ? 3.898 11.306 -3.108 1.00 0.00 78 MET A O 1
ATOM 1220 N N . GLN A 1 79 ? 2.362 12.566 -4.166 1.00 0.00 79 GLN A N 1
ATOM 1221 C CA . GLN A 1 79 ? 3.161 13.785 -4.105 1.00 0.00 79 GLN A CA 1
ATOM 1222 C C . GLN A 1 79 ? 2.269 15.014 -3.964 1.00 0.00 79 GLN A C 1
ATOM 1223 O O . GLN A 1 79 ? 1.128 15.021 -4.427 1.00 0.00 79 GLN A O 1
ATOM 1237 N N . ASP A 1 80 ? 2.795 16.051 -3.322 1.00 0.00 80 ASP A N 1
ATOM 1238 C CA . ASP A 1 80 ? 2.047 17.286 -3.120 1.00 0.00 80 ASP A CA 1
ATOM 1239 C C . ASP A 1 80 ? 2.501 18.363 -4.100 1.00 0.00 80 ASP A C 1
ATOM 1240 O O . ASP A 1 80 ? 2.659 19.526 -3.729 1.00 0.00 80 ASP A O 1
ATOM 1249 N N . ILE A 1 81 ? 2.711 17.967 -5.351 1.00 0.00 81 ILE A N 1
ATOM 1250 C CA . ILE A 1 81 ? 3.148 18.898 -6.384 1.00 0.00 81 ILE A CA 1
ATOM 1251 C C . ILE A 1 81 ? 2.010 19.227 -7.344 1.00 0.00 81 ILE A C 1
ATOM 1252 O O . ILE A 1 81 ? 1.121 18.413 -7.595 1.00 0.00 81 ILE A O 1
ATOM 1268 N N . PRO A 1 82 ? 2.036 20.449 -7.897 1.00 0.00 82 PRO A N 1
ATOM 1269 C CA . PRO A 1 82 ? 1.016 20.913 -8.841 1.00 0.00 82 PRO A CA 1
ATOM 1270 C C . PRO A 1 82 ? 1.099 20.196 -10.184 1.00 0.00 82 PRO A C 1
ATOM 1271 O O . PRO A 1 82 ? 2.139 19.638 -10.537 1.00 0.00 82 PRO A O 1
ATOM 1282 N N . ILE A 1 83 ? 0.000 20.216 -10.930 1.00 0.00 83 ILE A N 1
ATOM 1283 C CA . ILE A 1 83 ? -0.050 19.569 -12.235 1.00 0.00 83 ILE A CA 1
ATOM 1284 C C . ILE A 1 83 ? 0.664 20.407 -13.291 1.00 0.00 83 ILE A C 1
ATOM 1285 O O . ILE A 1 83 ? 0.315 21.566 -13.518 1.00 0.00 83 ILE A O 1
ATOM 1301 N N . TYR A 1 84 ? 1.662 19.812 -13.935 1.00 0.00 84 TYR A N 1
ATOM 1302 C CA . TYR A 1 84 ? 2.425 20.503 -14.967 1.00 0.00 84 TYR A CA 1
ATOM 1303 C C . TYR A 1 84 ? 2.605 19.618 -16.196 1.00 0.00 84 TYR A C 1
ATOM 1304 O O . TYR A 1 84 ? 3.416 18.692 -16.195 1.00 0.00 84 TYR A O 1
ATOM 1322 N N . ALA A 1 85 ? 1.841 19.910 -17.244 1.00 0.00 85 ALA A N 1
ATOM 1323 C CA . ALA A 1 85 ? 1.917 19.144 -18.482 1.00 0.00 85 ALA A CA 1
ATOM 1324 C C . ALA A 1 85 ? 1.663 20.032 -19.695 1.00 0.00 85 ALA A C 1
ATOM 1325 O O . ALA A 1 85 ? 0.557 20.539 -19.884 1.00 0.00 85 ALA A O 1
ATOM 1332 N N . SER A 1 86 ? 2.693 20.218 -20.513 1.00 0.00 86 SER A N 1
ATOM 1333 C CA . SER A 1 86 ? 2.582 21.050 -21.706 1.00 0.00 86 SER A CA 1
ATOM 1334 C C . SER A 1 86 ? 2.646 20.198 -22.970 1.00 0.00 86 SER A C 1
ATOM 1335 O O . SER A 1 86 ? 3.043 19.035 -22.928 1.00 0.00 86 SER A O 1
ATOM 1343 N N . GLY A 1 87 ? 2.252 20.789 -24.094 1.00 0.00 87 GLY A N 1
ATOM 1344 C CA . GLY A 1 87 ? 2.272 20.071 -25.355 1.00 0.00 87 GLY A CA 1
ATOM 1345 C C . GLY A 1 87 ? 3.515 20.366 -26.171 1.00 0.00 87 GLY A C 1
ATOM 1346 O O . GLY A 1 87 ? 4.547 20.781 -25.642 1.00 0.00 87 GLY A O 1
ATOM 1350 N N . PRO A 1 88 ? 3.427 20.149 -27.492 1.00 0.00 88 PRO A N 1
ATOM 1351 C CA . PRO A 1 88 ? 4.545 20.387 -28.410 1.00 0.00 88 PRO A CA 1
ATOM 1352 C C . PRO A 1 88 ? 4.853 21.871 -28.575 1.00 0.00 88 PRO A C 1
ATOM 1353 O O . PRO A 1 88 ? 4.089 22.608 -29.199 1.00 0.00 88 PRO A O 1
ATOM 1364 N N . SER A 1 89 ? 5.977 22.303 -28.013 1.00 0.00 89 SER A N 1
ATOM 1365 C CA . SER A 1 89 ? 6.385 23.701 -28.095 1.00 0.00 89 SER A CA 1
ATOM 1366 C C . SER A 1 89 ? 7.846 23.866 -27.687 1.00 0.00 89 SER A C 1
ATOM 1367 O O . SER A 1 89 ? 8.284 23.319 -26.675 1.00 0.00 89 SER A O 1
ATOM 1375 N N . SER A 1 90 ? 8.594 24.623 -28.483 1.00 0.00 90 SER A N 1
ATOM 1376 C CA . SER A 1 90 ? 10.007 24.858 -28.207 1.00 0.00 90 SER A CA 1
ATOM 1377 C C . SER A 1 90 ? 10.200 26.159 -27.434 1.00 0.00 90 SER A C 1
ATOM 1378 O O . SER A 1 90 ? 10.860 26.184 -26.396 1.00 0.00 90 SER A O 1
ATOM 1386 N N . GLY A 1 91 ? 9.620 27.238 -27.948 1.00 0.00 91 GLY A N 1
ATOM 1387 C CA . GLY A 1 91 ? 9.740 28.528 -27.294 1.00 0.00 91 GLY A CA 1
ATOM 1388 C C . GLY A 1 91 ? 8.602 29.465 -27.647 1.00 0.00 91 GLY A C 1
ATOM 1389 O O . GLY A 1 91 ? 8.199 30.297 -26.833 1.00 0.00 91 GLY A O 1
ATOM 1393 N N . GLY A 1 1 ? -21.128 -3.382 -2.433 1.00 0.00 1 GLY A N 2
ATOM 1394 C CA . GLY A 1 1 ? -19.907 -3.977 -2.944 1.00 0.00 1 GLY A CA 2
ATOM 1395 C C . GLY A 1 1 ? -18.990 -2.956 -3.588 1.00 0.00 1 GLY A C 2
ATOM 1396 O O . GLY A 1 1 ? -18.675 -1.929 -2.987 1.00 0.00 1 GLY A O 2
ATOM 1400 N N . SER A 1 2 ? -18.558 -3.240 -4.813 1.00 0.00 2 SER A N 2
ATOM 1401 C CA . SER A 1 2 ? -17.667 -2.341 -5.536 1.00 0.00 2 SER A CA 2
ATOM 1402 C C . SER A 1 2 ? -17.862 -2.478 -7.043 1.00 0.00 2 SER A C 2
ATOM 1403 O O . SER A 1 2 ? -17.812 -3.580 -7.589 1.00 0.00 2 SER A O 2
ATOM 1411 N N . SER A 1 3 ? -18.086 -1.350 -7.710 1.00 0.00 3 SER A N 2
ATOM 1412 C CA . SER A 1 3 ? -18.293 -1.343 -9.153 1.00 0.00 3 SER A CA 2
ATOM 1413 C C . SER A 1 3 ? -17.892 0.001 -9.753 1.00 0.00 3 SER A C 2
ATOM 1414 O O . SER A 1 3 ? -17.581 0.947 -9.032 1.00 0.00 3 SER A O 2
ATOM 1422 N N . GLY A 1 4 ? -17.904 0.076 -11.081 1.00 0.00 4 GLY A N 2
ATOM 1423 C CA . GLY A 1 4 ? -17.540 1.308 -11.757 1.00 0.00 4 GLY A CA 2
ATOM 1424 C C . GLY A 1 4 ? -18.455 2.460 -11.395 1.00 0.00 4 GLY A C 2
ATOM 1425 O O . GLY A 1 4 ? -19.543 2.598 -11.956 1.00 0.00 4 GLY A O 2
ATOM 1429 N N . SER A 1 5 ? -18.016 3.290 -10.454 1.00 0.00 5 SER A N 2
ATOM 1430 C CA . SER A 1 5 ? -18.807 4.433 -10.014 1.00 0.00 5 SER A CA 2
ATOM 1431 C C . SER A 1 5 ? -17.996 5.328 -9.081 1.00 0.00 5 SER A C 2
ATOM 1432 O O . SER A 1 5 ? -16.851 5.021 -8.749 1.00 0.00 5 SER A O 2
ATOM 1440 N N . SER A 1 6 ? -18.598 6.436 -8.662 1.00 0.00 6 SER A N 2
ATOM 1441 C CA . SER A 1 6 ? -17.932 7.378 -7.770 1.00 0.00 6 SER A CA 2
ATOM 1442 C C . SER A 1 6 ? -17.486 6.687 -6.485 1.00 0.00 6 SER A C 2
ATOM 1443 O O . SER A 1 6 ? -17.948 5.594 -6.162 1.00 0.00 6 SER A O 2
ATOM 1451 N N . GLY A 1 7 ? -16.581 7.334 -5.756 1.00 0.00 7 GLY A N 2
ATOM 1452 C CA . GLY A 1 7 ? -16.086 6.768 -4.515 1.00 0.00 7 GLY A CA 2
ATOM 1453 C C . GLY A 1 7 ? -16.514 7.568 -3.301 1.00 0.00 7 GLY A C 2
ATOM 1454 O O . GLY A 1 7 ? -17.666 7.990 -3.202 1.00 0.00 7 GLY A O 2
ATOM 1458 N N . MET A 1 8 ? -15.585 7.777 -2.374 1.00 0.00 8 MET A N 2
ATOM 1459 C CA . MET A 1 8 ? -15.873 8.532 -1.160 1.00 0.00 8 MET A CA 2
ATOM 1460 C C . MET A 1 8 ? -16.623 9.820 -1.486 1.00 0.00 8 MET A C 2
ATOM 1461 O O . MET A 1 8 ? -16.729 10.210 -2.649 1.00 0.00 8 MET A O 2
ATOM 1475 N N . SER A 1 9 ? -17.142 10.475 -0.453 1.00 0.00 9 SER A N 2
ATOM 1476 C CA . SER A 1 9 ? -17.885 11.717 -0.630 1.00 0.00 9 SER A CA 2
ATOM 1477 C C . SER A 1 9 ? -16.971 12.830 -1.131 1.00 0.00 9 SER A C 2
ATOM 1478 O O . SER A 1 9 ? -17.191 13.394 -2.204 1.00 0.00 9 SER A O 2
ATOM 1486 N N . SER A 1 10 ? -15.944 13.143 -0.347 1.00 0.00 10 SER A N 2
ATOM 1487 C CA . SER A 1 10 ? -14.997 14.191 -0.709 1.00 0.00 10 SER A CA 2
ATOM 1488 C C . SER A 1 10 ? -13.560 13.707 -0.543 1.00 0.00 10 SER A C 2
ATOM 1489 O O . SER A 1 10 ? -13.155 13.288 0.542 1.00 0.00 10 SER A O 2
ATOM 1497 N N . VAL A 1 11 ? -12.793 13.766 -1.627 1.00 0.00 11 VAL A N 2
ATOM 1498 C CA . VAL A 1 11 ? -11.401 13.335 -1.603 1.00 0.00 11 VAL A CA 2
ATOM 1499 C C . VAL A 1 11 ? -10.540 14.303 -0.799 1.00 0.00 11 VAL A C 2
ATOM 1500 O O . VAL A 1 11 ? -10.380 15.465 -1.172 1.00 0.00 11 VAL A O 2
ATOM 1513 N N . SER A 1 12 ? -9.986 13.815 0.307 1.00 0.00 12 SER A N 2
ATOM 1514 C CA . SER A 1 12 ? -9.143 14.637 1.166 1.00 0.00 12 SER A CA 2
ATOM 1515 C C . SER A 1 12 ? -7.734 14.757 0.592 1.00 0.00 12 SER A C 2
ATOM 1516 O O . SER A 1 12 ? -7.213 15.859 0.424 1.00 0.00 12 SER A O 2
ATOM 1524 N N . GLU A 1 13 ? -7.124 13.614 0.294 1.00 0.00 13 GLU A N 2
ATOM 1525 C CA . GLU A 1 13 ? -5.776 13.590 -0.261 1.00 0.00 13 GLU A CA 2
ATOM 1526 C C . GLU A 1 13 ? -5.598 12.407 -1.207 1.00 0.00 13 GLU A C 2
ATOM 1527 O O . GLU A 1 13 ? -6.386 11.461 -1.193 1.00 0.00 13 GLU A O 2
ATOM 1539 N N . VAL A 1 14 ? -4.556 12.467 -2.031 1.00 0.00 14 VAL A N 2
ATOM 1540 C CA . VAL A 1 14 ? -4.273 11.401 -2.985 1.00 0.00 14 VAL A CA 2
ATOM 1541 C C . VAL A 1 14 ? -4.230 10.043 -2.294 1.00 0.00 14 VAL A C 2
ATOM 1542 O O . VAL A 1 14 ? -4.532 9.016 -2.902 1.00 0.00 14 VAL A O 2
ATOM 1555 N N . ASN A 1 15 ? -3.855 10.045 -1.019 1.00 0.00 15 ASN A N 2
ATOM 1556 C CA . ASN A 1 15 ? -3.773 8.812 -0.245 1.00 0.00 15 ASN A CA 2
ATOM 1557 C C . ASN A 1 15 ? -5.021 7.958 -0.448 1.00 0.00 15 ASN A C 2
ATOM 1558 O O . ASN A 1 15 ? -6.121 8.480 -0.625 1.00 0.00 15 ASN A O 2
ATOM 1569 N N . VAL A 1 16 ? -4.841 6.641 -0.420 1.00 0.00 16 VAL A N 2
ATOM 1570 C CA . VAL A 1 16 ? -5.952 5.714 -0.600 1.00 0.00 16 VAL A CA 2
ATOM 1571 C C . VAL A 1 16 ? -5.903 4.592 0.431 1.00 0.00 16 VAL A C 2
ATOM 1572 O O . VAL A 1 16 ? -4.828 4.196 0.883 1.00 0.00 16 VAL A O 2
ATOM 1585 N N . ASP A 1 17 ? -7.073 4.082 0.798 1.00 0.00 17 ASP A N 2
ATOM 1586 C CA . ASP A 1 17 ? -7.165 3.003 1.775 1.00 0.00 17 ASP A CA 2
ATOM 1587 C C . ASP A 1 17 ? -6.427 1.761 1.284 1.00 0.00 17 ASP A C 2
ATOM 1588 O O . ASP A 1 17 ? -6.270 1.556 0.080 1.00 0.00 17 ASP A O 2
ATOM 1597 N N . ILE A 1 18 ? -5.976 0.937 2.224 1.00 0.00 18 ILE A N 2
ATOM 1598 C CA . ILE A 1 18 ? -5.254 -0.284 1.886 1.00 0.00 18 ILE A CA 2
ATOM 1599 C C . ILE A 1 18 ? -6.133 -1.237 1.084 1.00 0.00 18 ILE A C 2
ATOM 1600 O O . ILE A 1 18 ? -5.659 -1.922 0.177 1.00 0.00 18 ILE A O 2
ATOM 1616 N N . LYS A 1 19 ? -7.417 -1.276 1.424 1.00 0.00 19 LYS A N 2
ATOM 1617 C CA . LYS A 1 19 ? -8.365 -2.143 0.734 1.00 0.00 19 LYS A CA 2
ATOM 1618 C C . LYS A 1 19 ? -8.374 -1.858 -0.764 1.00 0.00 19 LYS A C 2
ATOM 1619 O O . LYS A 1 19 ? -8.158 -2.756 -1.578 1.00 0.00 19 LYS A O 2
ATOM 1638 N N . ASP A 1 20 ? -8.623 -0.602 -1.121 1.00 0.00 20 ASP A N 2
ATOM 1639 C CA . ASP A 1 20 ? -8.657 -0.198 -2.521 1.00 0.00 20 ASP A CA 2
ATOM 1640 C C . ASP A 1 20 ? -7.378 -0.619 -3.240 1.00 0.00 20 ASP A C 2
ATOM 1641 O O . ASP A 1 20 ? -7.409 -1.005 -4.409 1.00 0.00 20 ASP A O 2
ATOM 1650 N N . PHE A 1 21 ? -6.256 -0.541 -2.533 1.00 0.00 21 PHE A N 2
ATOM 1651 C CA . PHE A 1 21 ? -4.966 -0.913 -3.104 1.00 0.00 21 PHE A CA 2
ATOM 1652 C C . PHE A 1 21 ? -4.899 -2.414 -3.367 1.00 0.00 21 PHE A C 2
ATOM 1653 O O . PHE A 1 21 ? -4.267 -2.861 -4.325 1.00 0.00 21 PHE A O 2
ATOM 1670 N N . LEU A 1 22 ? -5.556 -3.188 -2.510 1.00 0.00 22 LEU A N 2
ATOM 1671 C CA . LEU A 1 22 ? -5.572 -4.640 -2.648 1.00 0.00 22 LEU A CA 2
ATOM 1672 C C . LEU A 1 22 ? -6.614 -5.078 -3.672 1.00 0.00 22 LEU A C 2
ATOM 1673 O O . LEU A 1 22 ? -6.285 -5.705 -4.678 1.00 0.00 22 LEU A O 2
ATOM 1689 N N . MET A 1 23 ? -7.873 -4.743 -3.408 1.00 0.00 23 MET A N 2
ATOM 1690 C CA . MET A 1 23 ? -8.963 -5.099 -4.308 1.00 0.00 23 MET A CA 2
ATOM 1691 C C . MET A 1 23 ? -8.566 -4.863 -5.762 1.00 0.00 23 MET A C 2
ATOM 1692 O O . MET A 1 23 ? -8.917 -5.645 -6.646 1.00 0.00 23 MET A O 2
ATOM 1706 N N . SER A 1 24 ? -7.834 -3.781 -6.003 1.00 0.00 24 SER A N 2
ATOM 1707 C CA . SER A 1 24 ? -7.393 -3.440 -7.351 1.00 0.00 24 SER A CA 2
ATOM 1708 C C . SER A 1 24 ? -6.654 -4.610 -7.993 1.00 0.00 24 SER A C 2
ATOM 1709 O O . SER A 1 24 ? -6.834 -4.898 -9.177 1.00 0.00 24 SER A O 2
ATOM 1717 N N . ILE A 1 25 ? -5.823 -5.282 -7.203 1.00 0.00 25 ILE A N 2
ATOM 1718 C CA . ILE A 1 25 ? -5.058 -6.421 -7.693 1.00 0.00 25 ILE A CA 2
ATOM 1719 C C . ILE A 1 25 ? -5.711 -7.738 -7.286 1.00 0.00 25 ILE A C 2
ATOM 1720 O O . ILE A 1 25 ? -5.180 -8.815 -7.555 1.00 0.00 25 ILE A O 2
ATOM 1736 N N . ASN A 1 26 ? -6.867 -7.643 -6.638 1.00 0.00 26 ASN A N 2
ATOM 1737 C CA . ASN A 1 26 ? -7.594 -8.827 -6.195 1.00 0.00 26 ASN A CA 2
ATOM 1738 C C . ASN A 1 26 ? -6.826 -9.558 -5.097 1.00 0.00 26 ASN A C 2
ATOM 1739 O O . ASN A 1 26 ? -6.804 -10.789 -5.054 1.00 0.00 26 ASN A O 2
ATOM 1750 N N . LEU A 1 27 ? -6.198 -8.792 -4.212 1.00 0.00 27 LEU A N 2
ATOM 1751 C CA . LEU A 1 27 ? -5.429 -9.366 -3.114 1.00 0.00 27 LEU A CA 2
ATOM 1752 C C . LEU A 1 27 ? -6.036 -8.986 -1.767 1.00 0.00 27 LEU A C 2
ATOM 1753 O O . LEU A 1 27 ? -5.398 -9.130 -0.725 1.00 0.00 27 LEU A O 2
ATOM 1769 N N . GLU A 1 28 ? -7.274 -8.502 -1.797 1.00 0.00 28 GLU A N 2
ATOM 1770 C CA . GLU A 1 28 ? -7.967 -8.103 -0.578 1.00 0.00 28 GLU A CA 2
ATOM 1771 C C . GLU A 1 28 ? -7.901 -9.208 0.472 1.00 0.00 28 GLU A C 2
ATOM 1772 O O . GLU A 1 28 ? -8.108 -8.962 1.660 1.00 0.00 28 GLU A O 2
ATOM 1784 N N . GLN A 1 29 ? -7.612 -10.425 0.024 1.00 0.00 29 GLN A N 2
ATOM 1785 C CA . GLN A 1 29 ? -7.519 -11.568 0.925 1.00 0.00 29 GLN A CA 2
ATOM 1786 C C . GLN A 1 29 ? -6.493 -11.314 2.024 1.00 0.00 29 GLN A C 2
ATOM 1787 O O . GLN A 1 29 ? -6.589 -11.870 3.118 1.00 0.00 29 GLN A O 2
ATOM 1801 N N . TYR A 1 30 ? -5.510 -10.471 1.725 1.00 0.00 30 TYR A N 2
ATOM 1802 C CA . TYR A 1 30 ? -4.464 -10.145 2.686 1.00 0.00 30 TYR A CA 2
ATOM 1803 C C . TYR A 1 30 ? -4.837 -8.910 3.501 1.00 0.00 30 TYR A C 2
ATOM 1804 O O . TYR A 1 30 ? -4.170 -8.572 4.479 1.00 0.00 30 TYR A O 2
ATOM 1822 N N . LEU A 1 31 ? -5.909 -8.241 3.090 1.00 0.00 31 LEU A N 2
ATOM 1823 C CA . LEU A 1 31 ? -6.374 -7.044 3.781 1.00 0.00 31 LEU A CA 2
ATOM 1824 C C . LEU A 1 31 ? -6.248 -7.203 5.293 1.00 0.00 31 LEU A C 2
ATOM 1825 O O . LEU A 1 31 ? -5.633 -6.375 5.966 1.00 0.00 31 LEU A O 2
ATOM 1841 N N . LEU A 1 32 ? -6.833 -8.273 5.820 1.00 0.00 32 LEU A N 2
ATOM 1842 C CA . LEU A 1 32 ? -6.784 -8.543 7.253 1.00 0.00 32 LEU A CA 2
ATOM 1843 C C . LEU A 1 32 ? -5.348 -8.506 7.766 1.00 0.00 32 LEU A C 2
ATOM 1844 O O . LEU A 1 32 ? -5.052 -7.849 8.765 1.00 0.00 32 LEU A O 2
ATOM 1860 N N . HIS A 1 33 ? -4.460 -9.212 7.074 1.00 0.00 33 HIS A N 2
ATOM 1861 C CA . HIS A 1 33 ? -3.053 -9.257 7.458 1.00 0.00 33 HIS A CA 2
ATOM 1862 C C . HIS A 1 33 ? -2.477 -7.849 7.578 1.00 0.00 33 HIS A C 2
ATOM 1863 O O . HIS A 1 33 ? -1.823 -7.518 8.567 1.00 0.00 33 HIS A O 2
ATOM 1878 N N . PHE A 1 34 ? -2.725 -7.026 6.565 1.00 0.00 34 PHE A N 2
ATOM 1879 C CA . PHE A 1 34 ? -2.229 -5.654 6.556 1.00 0.00 34 PHE A CA 2
ATOM 1880 C C . PHE A 1 34 ? -2.724 -4.889 7.780 1.00 0.00 34 PHE A C 2
ATOM 1881 O O . PHE A 1 34 ? -1.930 -4.366 8.562 1.00 0.00 34 PHE A O 2
ATOM 1898 N N . HIS A 1 35 ? -4.043 -4.829 7.940 1.00 0.00 35 HIS A N 2
ATOM 1899 C CA . HIS A 1 35 ? -4.645 -4.128 9.068 1.00 0.00 35 HIS A CA 2
ATOM 1900 C C . HIS A 1 35 ? -4.027 -4.588 10.385 1.00 0.00 35 HIS A C 2
ATOM 1901 O O . HIS A 1 35 ? -3.414 -3.798 11.102 1.00 0.00 35 HIS A O 2
ATOM 1916 N N . GLU A 1 36 ? -4.195 -5.869 10.697 1.00 0.00 36 GLU A N 2
ATOM 1917 C CA . GLU A 1 36 ? -3.655 -6.432 11.929 1.00 0.00 36 GLU A CA 2
ATOM 1918 C C . GLU A 1 36 ? -2.225 -5.955 12.164 1.00 0.00 36 GLU A C 2
ATOM 1919 O O . GLU A 1 36 ? -1.846 -5.626 13.288 1.00 0.00 36 GLU A O 2
ATOM 1931 N N . SER A 1 37 ? -1.436 -5.920 11.095 1.00 0.00 37 SER A N 2
ATOM 1932 C CA . SER A 1 37 ? -0.046 -5.487 11.185 1.00 0.00 37 SER A CA 2
ATOM 1933 C C . SER A 1 37 ? 0.040 -4.004 11.531 1.00 0.00 37 SER A C 2
ATOM 1934 O O . SER A 1 37 ? 0.989 -3.559 12.175 1.00 0.00 37 SER A O 2
ATOM 1942 N N . GLY A 1 38 ? -0.960 -3.242 11.098 1.00 0.00 38 GLY A N 2
ATOM 1943 C CA . GLY A 1 38 ? -0.980 -1.817 11.371 1.00 0.00 38 GLY A CA 2
ATOM 1944 C C . GLY A 1 38 ? -0.869 -0.984 10.110 1.00 0.00 38 GLY A C 2
ATOM 1945 O O . GLY A 1 38 ? -0.198 0.048 10.095 1.00 0.00 38 GLY A O 2
ATOM 1949 N N . PHE A 1 39 ? -1.528 -1.432 9.046 1.00 0.00 39 PHE A N 2
ATOM 1950 C CA . PHE A 1 39 ? -1.499 -0.722 7.773 1.00 0.00 39 PHE A CA 2
ATOM 1951 C C . PHE A 1 39 ? -2.913 -0.399 7.298 1.00 0.00 39 PHE A C 2
ATOM 1952 O O . PHE A 1 39 ? -3.615 -1.261 6.769 1.00 0.00 39 PHE A O 2
ATOM 1969 N N . THR A 1 40 ? -3.325 0.850 7.490 1.00 0.00 40 THR A N 2
ATOM 1970 C CA . THR A 1 40 ? -4.654 1.288 7.084 1.00 0.00 40 THR A CA 2
ATOM 1971 C C . THR A 1 40 ? -4.663 1.740 5.628 1.00 0.00 40 THR A C 2
ATOM 1972 O O . THR A 1 40 ? -5.558 1.384 4.861 1.00 0.00 40 THR A O 2
ATOM 1983 N N . THR A 1 41 ? -3.660 2.527 5.251 1.00 0.00 41 THR A N 2
ATOM 1984 C CA . THR A 1 41 ? -3.552 3.029 3.887 1.00 0.00 41 THR A CA 2
ATOM 1985 C C . THR A 1 41 ? -2.259 2.562 3.230 1.00 0.00 41 THR A C 2
ATOM 1986 O O . THR A 1 41 ? -1.433 1.901 3.861 1.00 0.00 41 THR A O 2
ATOM 1997 N N . VAL A 1 42 ? -2.087 2.910 1.959 1.00 0.00 42 VAL A N 2
ATOM 1998 C CA . VAL A 1 42 ? -0.892 2.527 1.216 1.00 0.00 42 VAL A CA 2
ATOM 1999 C C . VAL A 1 42 ? 0.343 3.240 1.757 1.00 0.00 42 VAL A C 2
ATOM 2000 O O . VAL A 1 42 ? 1.433 2.669 1.804 1.00 0.00 42 VAL A O 2
ATOM 2013 N N . LYS A 1 43 ? 0.165 4.491 2.166 1.00 0.00 43 LYS A N 2
ATOM 2014 C CA . LYS A 1 43 ? 1.263 5.284 2.706 1.00 0.00 43 LYS A CA 2
ATOM 2015 C C . LYS A 1 43 ? 1.895 4.589 3.909 1.00 0.00 43 LYS A C 2
ATOM 2016 O O . LYS A 1 43 ? 3.070 4.798 4.212 1.00 0.00 43 LYS A O 2
ATOM 2035 N N . ASP A 1 44 ? 1.109 3.763 4.589 1.00 0.00 44 ASP A N 2
ATOM 2036 C CA . ASP A 1 44 ? 1.592 3.036 5.757 1.00 0.00 44 ASP A CA 2
ATOM 2037 C C . ASP A 1 44 ? 2.487 1.873 5.341 1.00 0.00 44 ASP A C 2
ATOM 2038 O O . ASP A 1 44 ? 3.172 1.275 6.173 1.00 0.00 44 ASP A O 2
ATOM 2047 N N . CYS A 1 45 ? 2.476 1.556 4.051 1.00 0.00 45 CYS A N 2
ATOM 2048 C CA . CYS A 1 45 ? 3.286 0.463 3.525 1.00 0.00 45 CYS A CA 2
ATOM 2049 C C . CYS A 1 45 ? 4.476 0.999 2.735 1.00 0.00 45 CYS A C 2
ATOM 2050 O O . CYS A 1 45 ? 4.978 0.339 1.827 1.00 0.00 45 CYS A O 2
ATOM 2058 N N . ALA A 1 46 ? 4.920 2.201 3.088 1.00 0.00 46 ALA A N 2
ATOM 2059 C CA . ALA A 1 46 ? 6.051 2.826 2.413 1.00 0.00 46 ALA A CA 2
ATOM 2060 C C . ALA A 1 46 ? 7.364 2.163 2.815 1.00 0.00 46 ALA A C 2
ATOM 2061 O O . ALA A 1 46 ? 8.362 2.258 2.101 1.00 0.00 46 ALA A O 2
ATOM 2068 N N . ALA A 1 47 ? 7.357 1.492 3.962 1.00 0.00 47 ALA A N 2
ATOM 2069 C CA . ALA A 1 47 ? 8.547 0.812 4.457 1.00 0.00 47 ALA A CA 2
ATOM 2070 C C . ALA A 1 47 ? 8.448 -0.694 4.244 1.00 0.00 47 ALA A C 2
ATOM 2071 O O . ALA A 1 47 ? 9.462 -1.391 4.189 1.00 0.00 47 ALA A O 2
ATOM 2078 N N . ILE A 1 48 ? 7.222 -1.191 4.125 1.00 0.00 48 ILE A N 2
ATOM 2079 C CA . ILE A 1 48 ? 6.991 -2.615 3.917 1.00 0.00 48 ILE A CA 2
ATOM 2080 C C . ILE A 1 48 ? 7.704 -3.110 2.663 1.00 0.00 48 ILE A C 2
ATOM 2081 O O . ILE A 1 48 ? 7.694 -2.445 1.628 1.00 0.00 48 ILE A O 2
ATOM 2097 N N . ASN A 1 49 ? 8.320 -4.283 2.763 1.00 0.00 49 ASN A N 2
ATOM 2098 C CA . ASN A 1 49 ? 9.037 -4.869 1.636 1.00 0.00 49 ASN A CA 2
ATOM 2099 C C . ASN A 1 49 ? 8.783 -6.371 1.551 1.00 0.00 49 ASN A C 2
ATOM 2100 O O . ASN A 1 49 ? 8.205 -6.965 2.460 1.00 0.00 49 ASN A O 2
ATOM 2111 N N . ASP A 1 50 ? 9.221 -6.978 0.453 1.00 0.00 50 ASP A N 2
ATOM 2112 C CA . ASP A 1 50 ? 9.044 -8.411 0.250 1.00 0.00 50 ASP A CA 2
ATOM 2113 C C . ASP A 1 50 ? 9.146 -9.164 1.573 1.00 0.00 50 ASP A C 2
ATOM 2114 O O . ASP A 1 50 ? 8.311 -10.015 1.880 1.00 0.00 50 ASP A O 2
ATOM 2123 N N . SER A 1 51 ? 10.176 -8.847 2.351 1.00 0.00 51 SER A N 2
ATOM 2124 C CA . SER A 1 51 ? 10.390 -9.497 3.638 1.00 0.00 51 SER A CA 2
ATOM 2125 C C . SER A 1 51 ? 9.184 -9.302 4.553 1.00 0.00 51 SER A C 2
ATOM 2126 O O . SER A 1 51 ? 8.673 -10.257 5.138 1.00 0.00 51 SER A O 2
ATOM 2134 N N . LEU A 1 52 ? 8.735 -8.057 4.671 1.00 0.00 52 LEU A N 2
ATOM 2135 C CA . LEU A 1 52 ? 7.589 -7.735 5.514 1.00 0.00 52 LEU A CA 2
ATOM 2136 C C . LEU A 1 52 ? 6.348 -8.497 5.061 1.00 0.00 52 LEU A C 2
ATOM 2137 O O . LEU A 1 52 ? 5.618 -9.059 5.879 1.00 0.00 52 LEU A O 2
ATOM 2153 N N . LEU A 1 53 ? 6.115 -8.515 3.753 1.00 0.00 53 LEU A N 2
ATOM 2154 C CA . LEU A 1 53 ? 4.963 -9.210 3.191 1.00 0.00 53 LEU A CA 2
ATOM 2155 C C . LEU A 1 53 ? 4.940 -10.671 3.631 1.00 0.00 53 LEU A C 2
ATOM 2156 O O . LEU A 1 53 ? 3.903 -11.186 4.048 1.00 0.00 53 LEU A O 2
ATOM 2172 N N . GLN A 1 54 ? 6.091 -11.329 3.539 1.00 0.00 54 GLN A N 2
ATOM 2173 C CA . GLN A 1 54 ? 6.202 -12.730 3.930 1.00 0.00 54 GLN A CA 2
ATOM 2174 C C . GLN A 1 54 ? 6.271 -12.868 5.447 1.00 0.00 54 GLN A C 2
ATOM 2175 O O . GLN A 1 54 ? 6.176 -13.970 5.986 1.00 0.00 54 GLN A O 2
ATOM 2189 N N . LYS A 1 55 ? 6.437 -11.741 6.131 1.00 0.00 55 LYS A N 2
ATOM 2190 C CA . LYS A 1 55 ? 6.518 -11.734 7.587 1.00 0.00 55 LYS A CA 2
ATOM 2191 C C . LYS A 1 55 ? 5.131 -11.602 8.209 1.00 0.00 55 LYS A C 2
ATOM 2192 O O . LYS A 1 55 ? 4.884 -12.097 9.309 1.00 0.00 55 LYS A O 2
ATOM 2211 N N . ILE A 1 56 ? 4.230 -10.933 7.497 1.00 0.00 56 ILE A N 2
ATOM 2212 C CA . ILE A 1 56 ? 2.868 -10.739 7.978 1.00 0.00 56 ILE A CA 2
ATOM 2213 C C . ILE A 1 56 ? 2.067 -12.033 7.897 1.00 0.00 56 ILE A C 2
ATOM 2214 O O . ILE A 1 56 ? 1.172 -12.273 8.707 1.00 0.00 56 ILE A O 2
ATOM 2230 N N . GLY A 1 57 ? 2.396 -12.866 6.915 1.00 0.00 57 GLY A N 2
ATOM 2231 C CA . GLY A 1 57 ? 1.698 -14.128 6.747 1.00 0.00 57 GLY A CA 2
ATOM 2232 C C . GLY A 1 57 ? 1.728 -14.621 5.314 1.00 0.00 57 GLY A C 2
ATOM 2233 O O . GLY A 1 57 ? 1.809 -15.825 5.067 1.00 0.00 57 GLY A O 2
ATOM 2237 N N . ILE A 1 58 ? 1.662 -13.691 4.368 1.00 0.00 58 ILE A N 2
ATOM 2238 C CA . ILE A 1 58 ? 1.682 -14.038 2.953 1.00 0.00 58 ILE A CA 2
ATOM 2239 C C . ILE A 1 58 ? 2.565 -15.255 2.698 1.00 0.00 58 ILE A C 2
ATOM 2240 O O . ILE A 1 58 ? 3.792 -15.159 2.711 1.00 0.00 58 ILE A O 2
ATOM 2256 N N . SER A 1 59 ? 1.932 -16.400 2.464 1.00 0.00 59 SER A N 2
ATOM 2257 C CA . SER A 1 59 ? 2.659 -17.638 2.208 1.00 0.00 59 SER A CA 2
ATOM 2258 C C . SER A 1 59 ? 3.279 -17.624 0.814 1.00 0.00 59 SER A C 2
ATOM 2259 O O . SER A 1 59 ? 4.495 -17.727 0.646 1.00 0.00 59 SER A O 2
ATOM 2267 N N . PRO A 1 60 ? 2.425 -17.495 -0.212 1.00 0.00 60 PRO A N 2
ATOM 2268 C CA . PRO A 1 60 ? 2.865 -17.465 -1.610 1.00 0.00 60 PRO A CA 2
ATOM 2269 C C . PRO A 1 60 ? 3.622 -16.186 -1.952 1.00 0.00 60 PRO A C 2
ATOM 2270 O O . PRO A 1 60 ? 3.309 -15.110 -1.439 1.00 0.00 60 PRO A O 2
ATOM 2281 N N . THR A 1 61 ? 4.619 -16.308 -2.821 1.00 0.00 61 THR A N 2
ATOM 2282 C CA . THR A 1 61 ? 5.421 -15.162 -3.231 1.00 0.00 61 THR A CA 2
ATOM 2283 C C . THR A 1 61 ? 4.780 -14.435 -4.408 1.00 0.00 61 THR A C 2
ATOM 2284 O O . THR A 1 61 ? 4.692 -13.208 -4.418 1.00 0.00 61 THR A O 2
ATOM 2295 N N . GLY A 1 62 ? 4.333 -15.201 -5.398 1.00 0.00 62 GLY A N 2
ATOM 2296 C CA . GLY A 1 62 ? 3.705 -14.612 -6.566 1.00 0.00 62 GLY A CA 2
ATOM 2297 C C . GLY A 1 62 ? 2.792 -13.454 -6.212 1.00 0.00 62 GLY A C 2
ATOM 2298 O O . GLY A 1 62 ? 2.572 -12.556 -7.025 1.00 0.00 62 GLY A O 2
ATOM 2302 N N . HIS A 1 63 ? 2.258 -13.475 -4.995 1.00 0.00 63 HIS A N 2
ATOM 2303 C CA . HIS A 1 63 ? 1.363 -12.419 -4.534 1.00 0.00 63 HIS A CA 2
ATOM 2304 C C . HIS A 1 63 ? 2.154 -11.246 -3.963 1.00 0.00 63 HIS A C 2
ATOM 2305 O O . HIS A 1 63 ? 1.782 -10.087 -4.144 1.00 0.00 63 HIS A O 2
ATOM 2320 N N . ARG A 1 64 ? 3.247 -11.556 -3.273 1.00 0.00 64 ARG A N 2
ATOM 2321 C CA . ARG A 1 64 ? 4.089 -10.528 -2.674 1.00 0.00 64 ARG A CA 2
ATOM 2322 C C . ARG A 1 64 ? 4.500 -9.488 -3.712 1.00 0.00 64 ARG A C 2
ATOM 2323 O O . ARG A 1 64 ? 4.286 -8.291 -3.524 1.00 0.00 64 ARG A O 2
ATOM 2344 N N . ARG A 1 65 ? 5.090 -9.955 -4.808 1.00 0.00 65 ARG A N 2
ATOM 2345 C CA . ARG A 1 65 ? 5.532 -9.066 -5.875 1.00 0.00 65 ARG A CA 2
ATOM 2346 C C . ARG A 1 65 ? 4.376 -8.210 -6.384 1.00 0.00 65 ARG A C 2
ATOM 2347 O O . ARG A 1 65 ? 4.406 -6.983 -6.281 1.00 0.00 65 ARG A O 2
ATOM 2368 N N . ARG A 1 66 ? 3.358 -8.865 -6.932 1.00 0.00 66 ARG A N 2
ATOM 2369 C CA . ARG A 1 66 ? 2.192 -8.164 -7.458 1.00 0.00 66 ARG A CA 2
ATOM 2370 C C . ARG A 1 66 ? 1.786 -7.017 -6.537 1.00 0.00 66 ARG A C 2
ATOM 2371 O O . ARG A 1 66 ? 1.415 -5.938 -7.000 1.00 0.00 66 ARG A O 2
ATOM 2392 N N . ILE A 1 67 ? 1.859 -7.259 -5.232 1.00 0.00 67 ILE A N 2
ATOM 2393 C CA . ILE A 1 67 ? 1.500 -6.246 -4.247 1.00 0.00 67 ILE A CA 2
ATOM 2394 C C . ILE A 1 67 ? 2.515 -5.107 -4.235 1.00 0.00 67 ILE A C 2
ATOM 2395 O O . ILE A 1 67 ? 2.152 -3.937 -4.364 1.00 0.00 67 ILE A O 2
ATOM 2411 N N . LEU A 1 68 ? 3.786 -5.457 -4.079 1.00 0.00 68 LEU A N 2
ATOM 2412 C CA . LEU A 1 68 ? 4.855 -4.465 -4.051 1.00 0.00 68 LEU A CA 2
ATOM 2413 C C . LEU A 1 68 ? 4.863 -3.637 -5.333 1.00 0.00 68 LEU A C 2
ATOM 2414 O O . LEU A 1 68 ? 4.745 -2.412 -5.294 1.00 0.00 68 LEU A O 2
ATOM 2430 N N . LYS A 1 69 ? 5.001 -4.314 -6.468 1.00 0.00 69 LYS A N 2
ATOM 2431 C CA . LYS A 1 69 ? 5.021 -3.644 -7.762 1.00 0.00 69 LYS A CA 2
ATOM 2432 C C . LYS A 1 69 ? 4.050 -2.468 -7.780 1.00 0.00 69 LYS A C 2
ATOM 2433 O O . LYS A 1 69 ? 4.397 -1.372 -8.219 1.00 0.00 69 LYS A O 2
ATOM 2452 N N . GLN A 1 70 ? 2.833 -2.703 -7.300 1.00 0.00 70 GLN A N 2
ATOM 2453 C CA . GLN A 1 70 ? 1.813 -1.662 -7.261 1.00 0.00 70 GLN A CA 2
ATOM 2454 C C . GLN A 1 70 ? 2.165 -0.593 -6.232 1.00 0.00 70 GLN A C 2
ATOM 2455 O O . GLN A 1 70 ? 2.007 0.602 -6.484 1.00 0.00 70 GLN A O 2
ATOM 2469 N N . LEU A 1 71 ? 2.643 -1.030 -5.072 1.00 0.00 71 LEU A N 2
ATOM 2470 C CA . LEU A 1 71 ? 3.017 -0.111 -4.003 1.00 0.00 71 LEU A CA 2
ATOM 2471 C C . LEU A 1 71 ? 4.032 0.915 -4.498 1.00 0.00 71 LEU A C 2
ATOM 2472 O O . LEU A 1 71 ? 3.924 2.103 -4.199 1.00 0.00 71 LEU A O 2
ATOM 2488 N N . GLN A 1 72 ? 5.017 0.446 -5.258 1.00 0.00 72 GLN A N 2
ATOM 2489 C CA . GLN A 1 72 ? 6.050 1.323 -5.796 1.00 0.00 72 GLN A CA 2
ATOM 2490 C C . GLN A 1 72 ? 5.447 2.360 -6.739 1.00 0.00 72 GLN A C 2
ATOM 2491 O O . GLN A 1 72 ? 5.737 3.552 -6.632 1.00 0.00 72 GLN A O 2
ATOM 2505 N N . ILE A 1 73 ? 4.609 1.898 -7.660 1.00 0.00 73 ILE A N 2
ATOM 2506 C CA . ILE A 1 73 ? 3.965 2.786 -8.620 1.00 0.00 73 ILE A CA 2
ATOM 2507 C C . ILE A 1 73 ? 3.093 3.819 -7.915 1.00 0.00 73 ILE A C 2
ATOM 2508 O O . ILE A 1 73 ? 3.124 5.004 -8.248 1.00 0.00 73 ILE A O 2
ATOM 2524 N N . ILE A 1 74 ? 2.317 3.362 -6.938 1.00 0.00 74 ILE A N 2
ATOM 2525 C CA . ILE A 1 74 ? 1.438 4.247 -6.183 1.00 0.00 74 ILE A CA 2
ATOM 2526 C C . ILE A 1 74 ? 2.242 5.235 -5.344 1.00 0.00 74 ILE A C 2
ATOM 2527 O O . ILE A 1 74 ? 2.212 6.442 -5.589 1.00 0.00 74 ILE A O 2
ATOM 2543 N N . LEU A 1 75 ? 2.960 4.715 -4.355 1.00 0.00 75 LEU A N 2
ATOM 2544 C CA . LEU A 1 75 ? 3.775 5.552 -3.480 1.00 0.00 75 LEU A CA 2
ATOM 2545 C C . LEU A 1 75 ? 4.558 6.582 -4.287 1.00 0.00 75 LEU A C 2
ATOM 2546 O O . LEU A 1 75 ? 4.670 7.742 -3.889 1.00 0.00 75 LEU A O 2
ATOM 2562 N N . SER A 1 76 ? 5.098 6.151 -5.422 1.00 0.00 76 SER A N 2
ATOM 2563 C CA . SER A 1 76 ? 5.873 7.036 -6.284 1.00 0.00 76 SER A CA 2
ATOM 2564 C C . SER A 1 76 ? 5.045 8.246 -6.706 1.00 0.00 76 SER A C 2
ATOM 2565 O O . SER A 1 76 ? 5.564 9.355 -6.835 1.00 0.00 76 SER A O 2
ATOM 2573 N N . LYS A 1 77 ? 3.752 8.025 -6.919 1.00 0.00 77 LYS A N 2
ATOM 2574 C CA . LYS A 1 77 ? 2.849 9.095 -7.325 1.00 0.00 77 LYS A CA 2
ATOM 2575 C C . LYS A 1 77 ? 2.596 10.060 -6.172 1.00 0.00 77 LYS A C 2
ATOM 2576 O O . LYS A 1 77 ? 2.705 11.276 -6.332 1.00 0.00 77 LYS A O 2
ATOM 2595 N N . MET A 1 78 ? 2.260 9.511 -5.009 1.00 0.00 78 MET A N 2
ATOM 2596 C CA . MET A 1 78 ? 1.995 10.325 -3.828 1.00 0.00 78 MET A CA 2
ATOM 2597 C C . MET A 1 78 ? 3.147 11.288 -3.562 1.00 0.00 78 MET A C 2
ATOM 2598 O O . MET A 1 78 ? 2.971 12.313 -2.904 1.00 0.00 78 MET A O 2
ATOM 2612 N N . GLN A 1 79 ? 4.325 10.950 -4.076 1.00 0.00 79 GLN A N 2
ATOM 2613 C CA . GLN A 1 79 ? 5.506 11.786 -3.891 1.00 0.00 79 GLN A CA 2
ATOM 2614 C C . GLN A 1 79 ? 5.798 12.601 -5.147 1.00 0.00 79 GLN A C 2
ATOM 2615 O O . GLN A 1 79 ? 5.032 12.571 -6.110 1.00 0.00 79 GLN A O 2
ATOM 2629 N N . ASP A 1 80 ? 6.910 13.328 -5.129 1.00 0.00 80 ASP A N 2
ATOM 2630 C CA . ASP A 1 80 ? 7.303 14.151 -6.267 1.00 0.00 80 ASP A CA 2
ATOM 2631 C C . ASP A 1 80 ? 6.124 14.972 -6.777 1.00 0.00 80 ASP A C 2
ATOM 2632 O O . ASP A 1 80 ? 5.899 15.070 -7.984 1.00 0.00 80 ASP A O 2
ATOM 2641 N N . ILE A 1 81 ? 5.374 15.560 -5.851 1.00 0.00 81 ILE A N 2
ATOM 2642 C CA . ILE A 1 81 ? 4.218 16.373 -6.208 1.00 0.00 81 ILE A CA 2
ATOM 2643 C C . ILE A 1 81 ? 4.426 17.830 -5.809 1.00 0.00 81 ILE A C 2
ATOM 2644 O O . ILE A 1 81 ? 5.109 18.141 -4.833 1.00 0.00 81 ILE A O 2
ATOM 2660 N N . PRO A 1 82 ? 3.823 18.746 -6.580 1.00 0.00 82 PRO A N 2
ATOM 2661 C CA . PRO A 1 82 ? 3.925 20.186 -6.326 1.00 0.00 82 PRO A CA 2
ATOM 2662 C C . PRO A 1 82 ? 3.174 20.608 -5.067 1.00 0.00 82 PRO A C 2
ATOM 2663 O O . PRO A 1 82 ? 2.283 19.898 -4.599 1.00 0.00 82 PRO A O 2
ATOM 2674 N N . ILE A 1 83 ? 3.538 21.765 -4.526 1.00 0.00 83 ILE A N 2
ATOM 2675 C CA . ILE A 1 83 ? 2.896 22.280 -3.323 1.00 0.00 83 ILE A CA 2
ATOM 2676 C C . ILE A 1 83 ? 1.514 22.843 -3.635 1.00 0.00 83 ILE A C 2
ATOM 2677 O O . ILE A 1 83 ? 1.370 23.741 -4.465 1.00 0.00 83 ILE A O 2
ATOM 2693 N N . TYR A 1 84 ? 0.499 22.310 -2.964 1.00 0.00 84 TYR A N 2
ATOM 2694 C CA . TYR A 1 84 ? -0.873 22.758 -3.169 1.00 0.00 84 TYR A CA 2
ATOM 2695 C C . TYR A 1 84 ? -1.793 22.216 -2.079 1.00 0.00 84 TYR A C 2
ATOM 2696 O O . TYR A 1 84 ? -1.732 21.038 -1.730 1.00 0.00 84 TYR A O 2
ATOM 2714 N N . ALA A 1 85 ? -2.645 23.086 -1.547 1.00 0.00 85 ALA A N 2
ATOM 2715 C CA . ALA A 1 85 ? -3.579 22.695 -0.498 1.00 0.00 85 ALA A CA 2
ATOM 2716 C C . ALA A 1 85 ? -5.020 22.765 -0.993 1.00 0.00 85 ALA A C 2
ATOM 2717 O O . ALA A 1 85 ? -5.334 2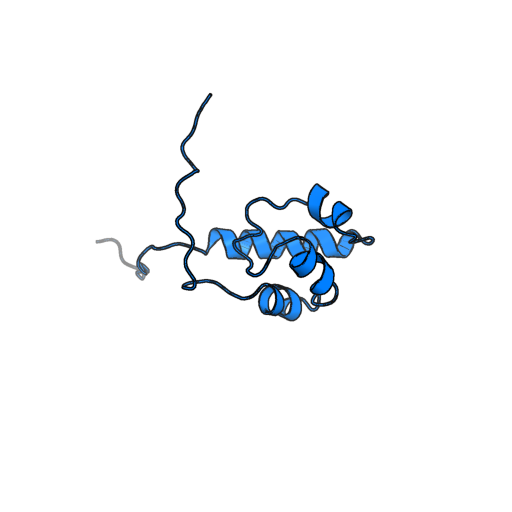3.519 -1.914 1.00 0.00 85 ALA A O 2
ATOM 2724 N N . SER A 1 86 ? -5.891 21.972 -0.377 1.00 0.00 86 SER A N 2
ATOM 2725 C CA . SER A 1 86 ? -7.298 21.941 -0.759 1.00 0.00 86 SER A CA 2
ATOM 2726 C C . SER A 1 86 ? -8.192 22.276 0.431 1.00 0.00 86 SER A C 2
ATOM 2727 O O . SER A 1 86 ? -9.018 23.184 0.365 1.00 0.00 86 SER A O 2
ATOM 2735 N N . GLY A 1 87 ? -8.018 21.533 1.521 1.00 0.00 87 GLY A N 2
ATOM 2736 C CA . GLY A 1 87 ? -8.815 21.766 2.711 1.00 0.00 87 GLY A CA 2
ATOM 2737 C C . GLY A 1 87 ? -10.299 21.842 2.410 1.00 0.00 87 GLY A C 2
ATOM 2738 O O . GLY A 1 87 ? -10.951 20.834 2.136 1.00 0.00 87 GLY A O 2
ATOM 2742 N N . PRO A 1 88 ? -10.855 23.061 2.461 1.00 0.00 88 PRO A N 2
ATOM 2743 C CA . PRO A 1 88 ? -12.278 23.294 2.195 1.00 0.00 88 PRO A CA 2
ATOM 2744 C C . PRO A 1 88 ? -12.636 23.084 0.728 1.00 0.00 88 PRO A C 2
ATOM 2745 O O . PRO A 1 88 ? -11.847 23.398 -0.164 1.00 0.00 88 PRO A O 2
ATOM 2756 N N . SER A 1 89 ? -13.829 22.552 0.484 1.00 0.00 89 SER A N 2
ATOM 2757 C CA . SER A 1 89 ? -14.290 22.297 -0.876 1.00 0.00 89 SER A CA 2
ATOM 2758 C C . SER A 1 89 ? -14.107 23.533 -1.751 1.00 0.00 89 SER A C 2
ATOM 2759 O O . SER A 1 89 ? -13.927 24.643 -1.249 1.00 0.00 89 SER A O 2
ATOM 2767 N N . SER A 1 90 ? -14.155 23.333 -3.064 1.00 0.00 90 SER A N 2
ATOM 2768 C CA . SER A 1 90 ? -13.991 24.429 -4.012 1.00 0.00 90 SER A CA 2
ATOM 2769 C C . SER A 1 90 ? -15.218 24.560 -4.909 1.00 0.00 90 SER A C 2
ATOM 2770 O O . SER A 1 90 ? -15.775 25.645 -5.064 1.00 0.00 90 SER A O 2
ATOM 2778 N N . GLY A 1 91 ? -15.633 23.443 -5.499 1.00 0.00 91 GLY A N 2
ATOM 2779 C CA . GLY A 1 91 ? -16.791 23.452 -6.375 1.00 0.00 91 GLY A CA 2
ATOM 2780 C C . GLY A 1 91 ? -18.064 23.835 -5.647 1.00 0.00 91 GLY A C 2
ATOM 2781 O O . GLY A 1 91 ? -18.449 23.189 -4.673 1.00 0.00 91 GLY A O 2
ATOM 2785 N N . GLY A 1 1 ? 26.281 10.220 0.651 1.00 0.00 1 GLY A N 3
ATOM 2786 C CA . GLY A 1 1 ? 25.334 11.297 0.872 1.00 0.00 1 GLY A CA 3
ATOM 2787 C C . GLY A 1 1 ? 24.340 10.979 1.971 1.00 0.00 1 GLY A C 3
ATOM 2788 O O . GLY A 1 1 ? 24.473 9.971 2.665 1.00 0.00 1 GLY A O 3
ATOM 2792 N N . SER A 1 2 ? 23.341 11.841 2.132 1.00 0.00 2 SER A N 3
ATOM 2793 C CA . SER A 1 2 ? 22.323 11.650 3.158 1.00 0.00 2 SER A CA 3
ATOM 2794 C C . SER A 1 2 ? 20.931 11.590 2.537 1.00 0.00 2 SER A C 3
ATOM 2795 O O . SER A 1 2 ? 20.659 12.244 1.531 1.00 0.00 2 SER A O 3
ATOM 2803 N N . SER A 1 3 ? 20.052 10.800 3.146 1.00 0.00 3 SER A N 3
ATOM 2804 C CA . SER A 1 3 ? 18.688 10.651 2.652 1.00 0.00 3 SER A CA 3
ATOM 2805 C C . SER A 1 3 ? 17.675 10.967 3.749 1.00 0.00 3 SER A C 3
ATOM 2806 O O . SER A 1 3 ? 18.019 11.022 4.929 1.00 0.00 3 SER A O 3
ATOM 2814 N N . GLY A 1 4 ? 16.424 11.174 3.349 1.00 0.00 4 GLY A N 3
ATOM 2815 C CA . GLY A 1 4 ? 15.380 11.482 4.309 1.00 0.00 4 GLY A CA 3
ATOM 2816 C C . GLY A 1 4 ? 15.372 12.944 4.707 1.00 0.00 4 GLY A C 3
ATOM 2817 O O . GLY A 1 4 ? 16.354 13.453 5.247 1.00 0.00 4 GLY A O 3
ATOM 2821 N N . SER A 1 5 ? 14.261 13.623 4.437 1.00 0.00 5 SER A N 3
ATOM 2822 C CA . SER A 1 5 ? 14.131 15.038 4.766 1.00 0.00 5 SER A CA 3
ATOM 2823 C C . SER A 1 5 ? 13.244 15.231 5.992 1.00 0.00 5 SER A C 3
ATOM 2824 O O . SER A 1 5 ? 13.684 15.757 7.014 1.00 0.00 5 SER A O 3
ATOM 2832 N N . SER A 1 6 ? 11.991 14.803 5.881 1.00 0.00 6 SER A N 3
ATOM 2833 C CA . SER A 1 6 ? 11.039 14.932 6.978 1.00 0.00 6 SER A CA 3
ATOM 2834 C C . SER A 1 6 ? 10.092 13.736 7.019 1.00 0.00 6 SER A C 3
ATOM 2835 O O . SER A 1 6 ? 9.581 13.299 5.989 1.00 0.00 6 SER A O 3
ATOM 2843 N N . GLY A 1 7 ? 9.863 13.211 8.219 1.00 0.00 7 GLY A N 3
ATOM 2844 C CA . GLY A 1 7 ? 8.978 12.071 8.374 1.00 0.00 7 GLY A CA 3
ATOM 2845 C C . GLY A 1 7 ? 7.604 12.467 8.878 1.00 0.00 7 GLY A C 3
ATOM 2846 O O . GLY A 1 7 ? 7.483 13.165 9.884 1.00 0.00 7 GLY A O 3
ATOM 2850 N N . MET A 1 8 ? 6.567 12.023 8.175 1.00 0.00 8 MET A N 3
ATOM 2851 C CA . MET A 1 8 ? 5.195 12.336 8.558 1.00 0.00 8 MET A CA 3
ATOM 2852 C C . MET A 1 8 ? 4.227 11.293 8.010 1.00 0.00 8 MET A C 3
ATOM 2853 O O . MET A 1 8 ? 4.322 10.893 6.850 1.00 0.00 8 MET A O 3
ATOM 2867 N N . SER A 1 9 ? 3.295 10.857 8.852 1.00 0.00 9 SER A N 3
ATOM 2868 C CA . SER A 1 9 ? 2.312 9.857 8.453 1.00 0.00 9 SER A CA 3
ATOM 2869 C C . SER A 1 9 ? 0.899 10.316 8.800 1.00 0.00 9 SER A C 3
ATOM 2870 O O . SER A 1 9 ? 0.506 10.323 9.967 1.00 0.00 9 SER A O 3
ATOM 2878 N N . SER A 1 10 ? 0.140 10.699 7.778 1.00 0.00 10 SER A N 3
ATOM 2879 C CA . SER A 1 10 ? -1.229 11.163 7.975 1.00 0.00 10 SER A CA 3
ATOM 2880 C C . SER A 1 10 ? -2.115 10.753 6.802 1.00 0.00 10 SER A C 3
ATOM 2881 O O . SER A 1 10 ? -1.660 10.684 5.660 1.00 0.00 10 SER A O 3
ATOM 2889 N N . VAL A 1 11 ? -3.383 10.482 7.094 1.00 0.00 11 VAL A N 3
ATOM 2890 C CA . VAL A 1 11 ? -4.335 10.080 6.065 1.00 0.00 11 VAL A CA 3
ATOM 2891 C C . VAL A 1 11 ? -4.732 11.264 5.190 1.00 0.00 11 VAL A C 3
ATOM 2892 O O . VAL A 1 11 ? -5.338 12.224 5.665 1.00 0.00 11 VAL A O 3
ATOM 2905 N N . SER A 1 12 ? -4.385 11.189 3.909 1.00 0.00 12 SER A N 3
ATOM 2906 C CA . SER A 1 12 ? -4.703 12.256 2.968 1.00 0.00 12 SER A CA 3
ATOM 2907 C C . SER A 1 12 ? -5.551 11.729 1.814 1.00 0.00 12 SER A C 3
ATOM 2908 O O . SER A 1 12 ? -5.603 10.524 1.569 1.00 0.00 12 SER A O 3
ATOM 2916 N N . GLU A 1 13 ? -6.213 12.641 1.110 1.00 0.00 13 GLU A N 3
ATOM 2917 C CA . GLU A 1 13 ? -7.060 12.268 -0.017 1.00 0.00 13 GLU A CA 3
ATOM 2918 C C . GLU A 1 13 ? -6.263 11.495 -1.064 1.00 0.00 13 GLU A C 3
ATOM 2919 O O . GLU A 1 13 ? -6.729 10.488 -1.597 1.00 0.00 13 GLU A O 3
ATOM 2931 N N . VAL A 1 14 ? -5.057 11.973 -1.353 1.00 0.00 14 VAL A N 3
ATOM 2932 C CA . VAL A 1 14 ? -4.193 11.328 -2.335 1.00 0.00 14 VAL A CA 3
ATOM 2933 C C . VAL A 1 14 ? -3.867 9.897 -1.923 1.00 0.00 14 VAL A C 3
ATOM 2934 O O . VAL A 1 14 ? -3.614 9.039 -2.769 1.00 0.00 14 VAL A O 3
ATOM 2947 N N . ASN A 1 15 ? -3.874 9.646 -0.618 1.00 0.00 15 ASN A N 3
ATOM 2948 C CA . ASN A 1 15 ? -3.579 8.318 -0.093 1.00 0.00 15 ASN A CA 3
ATOM 2949 C C . ASN A 1 15 ? -4.781 7.392 -0.249 1.00 0.00 15 ASN A C 3
ATOM 2950 O O . ASN A 1 15 ? -5.924 7.800 -0.042 1.00 0.00 15 ASN A O 3
ATOM 2961 N N . VAL A 1 16 ? -4.514 6.142 -0.615 1.00 0.00 16 VAL A N 3
ATOM 2962 C CA . VAL A 1 16 ? -5.573 5.156 -0.796 1.00 0.00 16 VAL A CA 3
ATOM 2963 C C . VAL A 1 16 ? -5.542 4.106 0.308 1.00 0.00 16 VAL A C 3
ATOM 2964 O O . VAL A 1 16 ? -4.472 3.687 0.750 1.00 0.00 16 VAL A O 3
ATOM 2977 N N . ASP A 1 17 ? -6.722 3.684 0.749 1.00 0.00 17 ASP A N 3
ATOM 2978 C CA . ASP A 1 17 ? -6.830 2.680 1.801 1.00 0.00 17 ASP A CA 3
ATOM 2979 C C . ASP A 1 17 ? -6.265 1.341 1.336 1.00 0.00 17 ASP A C 3
ATOM 2980 O O . ASP A 1 17 ? -6.385 0.979 0.166 1.00 0.00 17 ASP A O 3
ATOM 2989 N N . ILE A 1 18 ? -5.647 0.613 2.260 1.00 0.00 18 ILE A N 3
ATOM 2990 C CA . ILE A 1 18 ? -5.064 -0.685 1.944 1.00 0.00 18 ILE A CA 3
ATOM 2991 C C . ILE A 1 18 ? -6.069 -1.580 1.226 1.00 0.00 18 ILE A C 3
ATOM 2992 O O . ILE A 1 18 ? -5.698 -2.396 0.382 1.00 0.00 18 ILE A O 3
ATOM 3008 N N . LYS A 1 19 ? -7.343 -1.419 1.565 1.00 0.00 19 LYS A N 3
ATOM 3009 C CA . LYS A 1 19 ? -8.404 -2.209 0.952 1.00 0.00 19 LYS A CA 3
ATOM 3010 C C . LYS A 1 19 ? -8.430 -2.005 -0.559 1.00 0.00 19 LYS A C 3
ATOM 3011 O O . LYS A 1 19 ? -8.245 -2.951 -1.326 1.00 0.00 19 LYS A O 3
ATOM 3030 N N . ASP A 1 20 ? -8.659 -0.766 -0.980 1.00 0.00 20 ASP A N 3
ATOM 3031 C CA . ASP A 1 20 ? -8.707 -0.438 -2.400 1.00 0.00 20 ASP A CA 3
ATOM 3032 C C . ASP A 1 20 ? -7.425 -0.876 -3.103 1.00 0.00 20 ASP A C 3
ATOM 3033 O O . ASP A 1 20 ? -7.468 -1.472 -4.179 1.00 0.00 20 ASP A O 3
ATOM 3042 N N . PHE A 1 21 ? -6.287 -0.577 -2.486 1.00 0.00 21 PHE A N 3
ATOM 3043 C CA . PHE A 1 21 ? -4.993 -0.938 -3.053 1.00 0.00 21 PHE A CA 3
ATOM 3044 C C . PHE A 1 21 ? -4.961 -2.414 -3.439 1.00 0.00 21 PHE A C 3
ATOM 3045 O O . PHE A 1 21 ? -4.398 -2.786 -4.469 1.00 0.00 21 PHE A O 3
ATOM 3062 N N . LEU A 1 22 ? -5.568 -3.250 -2.604 1.00 0.00 22 LEU A N 3
ATOM 3063 C CA . LEU A 1 22 ? -5.609 -4.687 -2.856 1.00 0.00 22 LEU A CA 3
ATOM 3064 C C . LEU A 1 22 ? -6.664 -5.026 -3.904 1.00 0.00 22 LEU A C 3
ATOM 3065 O O . LEU A 1 22 ? -6.368 -5.663 -4.914 1.00 0.00 22 LEU A O 3
ATOM 3081 N N . MET A 1 23 ? -7.897 -4.593 -3.657 1.00 0.00 23 MET A N 3
ATOM 3082 C CA . MET A 1 23 ? -8.995 -4.848 -4.581 1.00 0.00 23 MET A CA 3
ATOM 3083 C C . MET A 1 23 ? -8.516 -4.777 -6.028 1.00 0.00 23 MET A C 3
ATOM 3084 O O . MET A 1 23 ? -8.823 -5.652 -6.837 1.00 0.00 23 MET A O 3
ATOM 3098 N N . SER A 1 24 ? -7.763 -3.729 -6.346 1.00 0.00 24 SER A N 3
ATOM 3099 C CA . SER A 1 24 ? -7.245 -3.542 -7.696 1.00 0.00 24 SER A CA 3
ATOM 3100 C C . SER A 1 24 ? -6.480 -4.778 -8.161 1.00 0.00 24 SER A C 3
ATOM 3101 O O . SER A 1 24 ? -6.713 -5.290 -9.256 1.00 0.00 24 SER A O 3
ATOM 3109 N N . ILE A 1 25 ? -5.566 -5.251 -7.320 1.00 0.00 25 ILE A N 3
ATOM 3110 C CA . ILE A 1 25 ? -4.767 -6.426 -7.643 1.00 0.00 25 ILE A CA 3
ATOM 3111 C C . ILE A 1 25 ? -5.504 -7.710 -7.275 1.00 0.00 25 ILE A C 3
ATOM 3112 O O . ILE A 1 25 ? -5.049 -8.810 -7.586 1.00 0.00 25 ILE A O 3
ATOM 3128 N N . ASN A 1 26 ? -6.646 -7.561 -6.612 1.00 0.00 26 ASN A N 3
ATOM 3129 C CA . ASN A 1 26 ? -7.448 -8.708 -6.203 1.00 0.00 26 ASN A CA 3
ATOM 3130 C C . ASN A 1 26 ? -6.762 -9.477 -5.078 1.00 0.00 26 ASN A C 3
ATOM 3131 O O . ASN A 1 26 ? -6.826 -10.706 -5.023 1.00 0.00 26 ASN A O 3
ATOM 3142 N N . LEU A 1 27 ? -6.107 -8.747 -4.183 1.00 0.00 27 LEU A N 3
ATOM 3143 C CA . LEU A 1 27 ? -5.409 -9.359 -3.058 1.00 0.00 27 LEU A CA 3
ATOM 3144 C C . LEU A 1 27 ? -6.027 -8.927 -1.733 1.00 0.00 27 LEU A C 3
ATOM 3145 O O . LEU A 1 27 ? -5.380 -8.985 -0.687 1.00 0.00 27 LEU A O 3
ATOM 3161 N N . GLU A 1 28 ? -7.283 -8.494 -1.784 1.00 0.00 28 GLU A N 3
ATOM 3162 C CA . GLU A 1 28 ? -7.988 -8.053 -0.587 1.00 0.00 28 GLU A CA 3
ATOM 3163 C C . GLU A 1 28 ? -8.014 -9.156 0.467 1.00 0.00 28 GLU A C 3
ATOM 3164 O O . GLU A 1 28 ? -8.352 -8.914 1.625 1.00 0.00 28 GLU A O 3
ATOM 3176 N N . GLN A 1 29 ? -7.653 -10.368 0.056 1.00 0.00 29 GLN A N 3
ATOM 3177 C CA . GLN A 1 29 ? -7.636 -11.508 0.964 1.00 0.00 29 GLN A CA 3
ATOM 3178 C C . GLN A 1 29 ? -6.590 -11.317 2.058 1.00 0.00 29 GLN A C 3
ATOM 3179 O O . GLN A 1 29 ? -6.645 -11.966 3.103 1.00 0.00 29 GLN A O 3
ATOM 3193 N N . TYR A 1 30 ? -5.640 -10.423 1.811 1.00 0.00 30 TYR A N 3
ATOM 3194 C CA . TYR A 1 30 ? -4.580 -10.148 2.774 1.00 0.00 30 TYR A CA 3
ATOM 3195 C C . TYR A 1 30 ? -4.884 -8.885 3.574 1.00 0.00 30 TYR A C 3
ATOM 3196 O O . TYR A 1 30 ? -4.019 -8.352 4.269 1.00 0.00 30 TYR A O 3
ATOM 3214 N N . LEU A 1 31 ? -6.121 -8.411 3.471 1.00 0.00 31 LEU A N 3
ATOM 3215 C CA . LEU A 1 31 ? -6.543 -7.211 4.184 1.00 0.00 31 LEU A CA 3
ATOM 3216 C C . LEU A 1 31 ? -6.341 -7.372 5.688 1.00 0.00 31 LEU A C 3
ATOM 3217 O O . LEU A 1 31 ? -5.812 -6.481 6.353 1.00 0.00 31 LEU A O 3
ATOM 3233 N N . LEU A 1 32 ? -6.764 -8.515 6.217 1.00 0.00 32 LEU A N 3
ATOM 3234 C CA . LEU A 1 32 ? -6.628 -8.795 7.642 1.00 0.00 32 LEU A CA 3
ATOM 3235 C C . LEU A 1 32 ? -5.160 -8.797 8.059 1.00 0.00 32 LEU A C 3
ATOM 3236 O O . LEU A 1 32 ? -4.798 -8.243 9.097 1.00 0.00 32 LEU A O 3
ATOM 3252 N N . HIS A 1 33 ? -4.319 -9.423 7.241 1.00 0.00 33 HIS A N 3
ATOM 3253 C CA . HIS A 1 33 ? -2.890 -9.495 7.524 1.00 0.00 33 HIS A CA 3
ATOM 3254 C C . HIS A 1 33 ? -2.297 -8.098 7.684 1.00 0.00 33 HIS A C 3
ATOM 3255 O O . HIS A 1 33 ? -1.629 -7.807 8.676 1.00 0.00 33 HIS A O 3
ATOM 3270 N N . PHE A 1 34 ? -2.546 -7.239 6.701 1.00 0.00 34 PHE A N 3
ATOM 3271 C CA . PHE A 1 34 ? -2.035 -5.873 6.733 1.00 0.00 34 PHE A CA 3
ATOM 3272 C C . PHE A 1 34 ? -2.589 -5.112 7.934 1.00 0.00 34 PHE A C 3
ATOM 3273 O O . PHE A 1 34 ? -1.875 -4.346 8.581 1.00 0.00 34 PHE A O 3
ATOM 3290 N N . HIS A 1 35 ? -3.868 -5.329 8.225 1.00 0.00 35 HIS A N 3
ATOM 3291 C CA . HIS A 1 35 ? -4.520 -4.665 9.348 1.00 0.00 35 HIS A CA 3
ATOM 3292 C C . HIS A 1 35 ? -3.853 -5.045 10.666 1.00 0.00 35 HIS A C 3
ATOM 3293 O O . HIS A 1 35 ? -3.186 -4.224 11.295 1.00 0.00 35 HIS A O 3
ATOM 3308 N N . GLU A 1 36 ? -4.038 -6.296 11.078 1.00 0.00 36 GLU A N 3
ATOM 3309 C CA . GLU A 1 36 ? -3.455 -6.784 12.323 1.00 0.00 36 GLU A CA 3
ATOM 3310 C C . GLU A 1 36 ? -2.003 -6.335 12.455 1.00 0.00 36 GLU A C 3
ATOM 3311 O O . GLU A 1 36 ? -1.463 -6.261 13.559 1.00 0.00 36 GLU A O 3
ATOM 3323 N N . SER A 1 37 ? -1.375 -6.038 11.322 1.00 0.00 37 SER A N 3
ATOM 3324 C CA . SER A 1 37 ? 0.016 -5.601 11.310 1.00 0.00 37 SER A CA 3
ATOM 3325 C C . SER A 1 37 ? 0.125 -4.124 11.678 1.00 0.00 37 SER A C 3
ATOM 3326 O O . SER A 1 37 ? 1.063 -3.709 12.357 1.00 0.00 37 SER A O 3
ATOM 3334 N N . GLY A 1 38 ? -0.844 -3.335 11.225 1.00 0.00 38 GLY A N 3
ATOM 3335 C CA . GLY A 1 38 ? -0.840 -1.913 11.515 1.00 0.00 38 GLY A CA 3
ATOM 3336 C C . GLY A 1 38 ? -0.839 -1.064 10.259 1.00 0.00 38 GLY A C 3
ATOM 3337 O O . GLY A 1 38 ? -0.412 0.090 10.281 1.00 0.00 38 GLY A O 3
ATOM 3341 N N . PHE A 1 39 ? -1.316 -1.637 9.159 1.00 0.00 39 PHE A N 3
ATOM 3342 C CA . PHE A 1 39 ? -1.366 -0.927 7.887 1.00 0.00 39 PHE A CA 3
ATOM 3343 C C . PHE A 1 39 ? -2.810 -0.676 7.460 1.00 0.00 39 PHE A C 3
ATOM 3344 O O . PHE A 1 39 ? -3.539 -1.607 7.118 1.00 0.00 39 PHE A O 3
ATOM 3361 N N . THR A 1 40 ? -3.216 0.590 7.485 1.00 0.00 40 THR A N 3
ATOM 3362 C CA . THR A 1 40 ? -4.572 0.965 7.103 1.00 0.00 40 THR A CA 3
ATOM 3363 C C . THR A 1 40 ? -4.611 1.513 5.681 1.00 0.00 40 THR A C 3
ATOM 3364 O O . THR A 1 40 ? -5.575 1.295 4.946 1.00 0.00 40 THR A O 3
ATOM 3375 N N . THR A 1 41 ? -3.556 2.225 5.297 1.00 0.00 41 THR A N 3
ATOM 3376 C CA . THR A 1 41 ? -3.470 2.804 3.962 1.00 0.00 41 THR A CA 3
ATOM 3377 C C . THR A 1 41 ? -2.175 2.397 3.268 1.00 0.00 41 THR A C 3
ATOM 3378 O O . THR A 1 41 ? -1.364 1.659 3.828 1.00 0.00 41 THR A O 3
ATOM 3389 N N . VAL A 1 42 ? -1.987 2.883 2.045 1.00 0.00 42 VAL A N 3
ATOM 3390 C CA . VAL A 1 42 ? -0.789 2.571 1.275 1.00 0.00 42 VAL A CA 3
ATOM 3391 C C . VAL A 1 42 ? 0.411 3.367 1.778 1.00 0.00 42 VAL A C 3
ATOM 3392 O O . VAL A 1 42 ? 1.538 2.872 1.788 1.00 0.00 42 VAL A O 3
ATOM 3405 N N . LYS A 1 43 ? 0.161 4.603 2.197 1.00 0.00 43 LYS A N 3
ATOM 3406 C CA . LYS A 1 43 ? 1.219 5.468 2.703 1.00 0.00 43 LYS A CA 3
ATOM 3407 C C . LYS A 1 43 ? 1.966 4.799 3.852 1.00 0.00 43 LYS A C 3
ATOM 3408 O O . LYS A 1 43 ? 3.171 4.989 4.016 1.00 0.00 43 LYS A O 3
ATOM 3427 N N . ASP A 1 44 ? 1.243 4.014 4.644 1.00 0.00 44 ASP A N 3
ATOM 3428 C CA . ASP A 1 44 ? 1.839 3.314 5.776 1.00 0.00 44 ASP A CA 3
ATOM 3429 C C . ASP A 1 44 ? 2.766 2.200 5.300 1.00 0.00 44 ASP A C 3
ATOM 3430 O O . ASP A 1 44 ? 3.645 1.753 6.037 1.00 0.00 44 ASP A O 3
ATOM 3439 N N . CYS A 1 45 ? 2.563 1.756 4.064 1.00 0.00 45 CYS A N 3
ATOM 3440 C CA . CYS A 1 45 ? 3.380 0.693 3.490 1.00 0.00 45 CYS A CA 3
ATOM 3441 C C . CYS A 1 45 ? 4.736 1.229 3.045 1.00 0.00 45 CYS A C 3
ATOM 3442 O O . CYS A 1 45 ? 5.508 0.529 2.391 1.00 0.00 45 CYS A O 3
ATOM 3450 N N . ALA A 1 46 ? 5.019 2.478 3.403 1.00 0.00 46 ALA A N 3
ATOM 3451 C CA . ALA A 1 46 ? 6.283 3.108 3.041 1.00 0.00 46 ALA A CA 3
ATOM 3452 C C . ALA A 1 46 ? 7.466 2.336 3.615 1.00 0.00 46 ALA A C 3
ATOM 3453 O O . ALA A 1 46 ? 8.531 2.269 3.003 1.00 0.00 46 ALA A O 3
ATOM 3460 N N . ALA A 1 47 ? 7.272 1.755 4.795 1.00 0.00 47 ALA A N 3
ATOM 3461 C CA . ALA A 1 47 ? 8.322 0.986 5.450 1.00 0.00 47 ALA A CA 3
ATOM 3462 C C . ALA A 1 47 ? 8.213 -0.496 5.109 1.00 0.00 47 ALA A C 3
ATOM 3463 O O . ALA A 1 47 ? 9.185 -1.243 5.226 1.00 0.00 47 ALA A O 3
ATOM 3470 N N . ILE A 1 48 ? 7.025 -0.915 4.687 1.00 0.00 48 ILE A N 3
ATOM 3471 C CA . ILE A 1 48 ? 6.790 -2.308 4.328 1.00 0.00 48 ILE A CA 3
ATOM 3472 C C . ILE A 1 48 ? 7.716 -2.749 3.200 1.00 0.00 48 ILE A C 3
ATOM 3473 O O . ILE A 1 48 ? 7.928 -2.017 2.235 1.00 0.00 48 ILE A O 3
ATOM 3489 N N . ASN A 1 49 ? 8.265 -3.953 3.330 1.00 0.00 49 ASN A N 3
ATOM 3490 C CA . ASN A 1 49 ? 9.169 -4.493 2.321 1.00 0.00 49 ASN A CA 3
ATOM 3491 C C . ASN A 1 49 ? 8.817 -5.942 1.995 1.00 0.00 49 ASN A C 3
ATOM 3492 O O . ASN A 1 49 ? 8.068 -6.589 2.727 1.00 0.00 49 ASN A O 3
ATOM 3503 N N . ASP A 1 50 ? 9.364 -6.444 0.894 1.00 0.00 50 ASP A N 3
ATOM 3504 C CA . ASP A 1 50 ? 9.109 -7.817 0.472 1.00 0.00 50 ASP A CA 3
ATOM 3505 C C . ASP A 1 50 ? 9.107 -8.762 1.670 1.00 0.00 50 ASP A C 3
ATOM 3506 O O . ASP A 1 50 ? 8.244 -9.632 1.785 1.00 0.00 50 ASP A O 3
ATOM 3515 N N . SER A 1 51 ? 10.080 -8.586 2.558 1.00 0.00 51 SER A N 3
ATOM 3516 C CA . SER A 1 51 ? 10.193 -9.426 3.745 1.00 0.00 51 SER A CA 3
ATOM 3517 C C . SER A 1 51 ? 9.019 -9.190 4.691 1.00 0.00 51 SER A C 3
ATOM 3518 O O . SER A 1 51 ? 8.568 -10.106 5.379 1.00 0.00 51 SER A O 3
ATOM 3526 N N . LEU A 1 52 ? 8.530 -7.955 4.720 1.00 0.00 52 LEU A N 3
ATOM 3527 C CA . LEU A 1 52 ? 7.409 -7.596 5.582 1.00 0.00 52 LEU A CA 3
ATOM 3528 C C . LEU A 1 52 ? 6.131 -8.298 5.133 1.00 0.00 52 LEU A C 3
ATOM 3529 O O . LEU A 1 52 ? 5.333 -8.745 5.958 1.00 0.00 52 LEU A O 3
ATOM 3545 N N . LEU A 1 53 ? 5.944 -8.394 3.821 1.00 0.00 53 LEU A N 3
ATOM 3546 C CA . LEU A 1 53 ? 4.764 -9.044 3.262 1.00 0.00 53 LEU A CA 3
ATOM 3547 C C . LEU A 1 53 ? 4.700 -10.509 3.681 1.00 0.00 53 LEU A C 3
ATOM 3548 O O . LEU A 1 53 ? 3.695 -10.965 4.226 1.00 0.00 53 LEU A O 3
ATOM 3564 N N . GLN A 1 54 ? 5.779 -11.241 3.425 1.00 0.00 54 GLN A N 3
ATOM 3565 C CA . GLN A 1 54 ? 5.845 -12.654 3.778 1.00 0.00 54 GLN A CA 3
ATOM 3566 C C . GLN A 1 54 ? 5.787 -12.841 5.290 1.00 0.00 54 GLN A C 3
ATOM 3567 O O . GLN A 1 54 ? 5.636 -13.959 5.783 1.00 0.00 54 GLN A O 3
ATOM 3581 N N . LYS A 1 55 ? 5.908 -11.739 6.023 1.00 0.00 55 LYS A N 3
ATOM 3582 C CA . LYS A 1 55 ? 5.869 -11.780 7.480 1.00 0.00 55 LYS A CA 3
ATOM 3583 C C . LYS A 1 55 ? 4.434 -11.683 7.988 1.00 0.00 55 LYS A C 3
ATOM 3584 O O . LYS A 1 55 ? 3.998 -12.497 8.802 1.00 0.00 55 LYS A O 3
ATOM 3603 N N . ILE A 1 56 ? 3.705 -10.684 7.502 1.00 0.00 56 ILE A N 3
ATOM 3604 C CA . ILE A 1 56 ? 2.319 -10.483 7.905 1.00 0.00 56 ILE A CA 3
ATOM 3605 C C . ILE A 1 56 ? 1.509 -11.765 7.748 1.00 0.00 56 ILE A C 3
ATOM 3606 O O . ILE A 1 56 ? 0.540 -11.993 8.471 1.00 0.00 56 ILE A O 3
ATOM 3622 N N . GLY A 1 57 ? 1.916 -12.602 6.798 1.00 0.00 57 GLY A N 3
ATOM 3623 C CA . GLY A 1 57 ? 1.218 -13.853 6.564 1.00 0.00 57 GLY A CA 3
ATOM 3624 C C . GLY A 1 57 ? 1.355 -14.334 5.133 1.00 0.00 57 GLY A C 3
ATOM 3625 O O . GLY A 1 57 ? 1.447 -15.536 4.881 1.00 0.00 57 GLY A O 3
ATOM 3629 N N . ILE A 1 58 ? 1.368 -13.395 4.193 1.00 0.00 58 ILE A N 3
ATOM 3630 C CA . ILE A 1 58 ? 1.494 -13.730 2.780 1.00 0.00 58 ILE A CA 3
ATOM 3631 C C . ILE A 1 58 ? 2.459 -14.893 2.575 1.00 0.00 58 ILE A C 3
ATOM 3632 O O . ILE A 1 58 ? 3.674 -14.702 2.516 1.00 0.00 58 ILE A O 3
ATOM 3648 N N . SER A 1 59 ? 1.911 -16.099 2.465 1.00 0.00 59 SER A N 3
ATOM 3649 C CA . SER A 1 59 ? 2.723 -17.293 2.269 1.00 0.00 59 SER A CA 3
ATOM 3650 C C . SER A 1 59 ? 3.305 -17.329 0.859 1.00 0.00 59 SER A C 3
ATOM 3651 O O . SER A 1 59 ? 4.519 -17.377 0.662 1.00 0.00 59 SER A O 3
ATOM 3659 N N . PRO A 1 60 ? 2.418 -17.304 -0.147 1.00 0.00 60 PRO A N 3
ATOM 3660 C CA . PRO A 1 60 ? 2.818 -17.332 -1.557 1.00 0.00 60 PRO A CA 3
ATOM 3661 C C . PRO A 1 60 ? 3.496 -16.037 -1.993 1.00 0.00 60 PRO A C 3
ATOM 3662 O O . PRO A 1 60 ? 2.968 -14.945 -1.781 1.00 0.00 60 PRO A O 3
ATOM 3673 N N . THR A 1 61 ? 4.670 -16.165 -2.603 1.00 0.00 61 THR A N 3
ATOM 3674 C CA . THR A 1 61 ? 5.421 -15.006 -3.068 1.00 0.00 61 THR A CA 3
ATOM 3675 C C . THR A 1 61 ? 4.778 -14.397 -4.309 1.00 0.00 61 THR A C 3
ATOM 3676 O O . THR A 1 61 ? 4.688 -13.176 -4.438 1.00 0.00 61 THR A O 3
ATOM 3687 N N . GLY A 1 62 ? 4.331 -15.255 -5.221 1.00 0.00 62 GLY A N 3
ATOM 3688 C CA . GLY A 1 62 ? 3.701 -14.781 -6.440 1.00 0.00 62 GLY A CA 3
ATOM 3689 C C . GLY A 1 62 ? 2.823 -13.569 -6.205 1.00 0.00 62 GLY A C 3
ATOM 3690 O O . GLY A 1 62 ? 2.743 -12.678 -7.052 1.00 0.00 62 GLY A O 3
ATOM 3694 N N . HIS A 1 63 ? 2.161 -13.533 -5.053 1.00 0.00 63 HIS A N 3
ATOM 3695 C CA . HIS A 1 63 ? 1.283 -12.420 -4.710 1.00 0.00 63 HIS A CA 3
ATOM 3696 C C . HIS A 1 63 ? 2.093 -11.200 -4.282 1.00 0.00 63 HIS A C 3
ATOM 3697 O O . HIS A 1 63 ? 1.768 -10.069 -4.643 1.00 0.00 63 HIS A O 3
ATOM 3712 N N . ARG A 1 64 ? 3.149 -11.438 -3.511 1.00 0.00 64 ARG A N 3
ATOM 3713 C CA . ARG A 1 64 ? 4.005 -10.359 -3.033 1.00 0.00 64 ARG A CA 3
ATOM 3714 C C . ARG A 1 64 ? 4.477 -9.485 -4.191 1.00 0.00 64 ARG A C 3
ATOM 3715 O O . ARG A 1 64 ? 4.228 -8.280 -4.214 1.00 0.00 64 ARG A O 3
ATOM 3736 N N . ARG A 1 65 ? 5.159 -10.101 -5.151 1.00 0.00 65 ARG A N 3
ATOM 3737 C CA . ARG A 1 65 ? 5.668 -9.380 -6.311 1.00 0.00 65 ARG A CA 3
ATOM 3738 C C . ARG A 1 65 ? 4.606 -8.439 -6.874 1.00 0.00 65 ARG A C 3
ATOM 3739 O O . ARG A 1 65 ? 4.879 -7.268 -7.138 1.00 0.00 65 ARG A O 3
ATOM 3760 N N . ARG A 1 66 ? 3.397 -8.960 -7.055 1.00 0.00 66 ARG A N 3
ATOM 3761 C CA . ARG A 1 66 ? 2.296 -8.167 -7.588 1.00 0.00 66 ARG A CA 3
ATOM 3762 C C . ARG A 1 66 ? 1.914 -7.048 -6.622 1.00 0.00 66 ARG A C 3
ATOM 3763 O O . ARG A 1 66 ? 1.667 -5.915 -7.036 1.00 0.00 66 ARG A O 3
ATOM 3784 N N . ILE A 1 67 ? 1.868 -7.375 -5.335 1.00 0.00 67 ILE A N 3
ATOM 3785 C CA . ILE A 1 67 ? 1.517 -6.398 -4.312 1.00 0.00 67 ILE A CA 3
ATOM 3786 C C . ILE A 1 67 ? 2.516 -5.247 -4.285 1.00 0.00 67 ILE A C 3
ATOM 3787 O O . ILE A 1 67 ? 2.147 -4.086 -4.467 1.00 0.00 67 ILE A O 3
ATOM 3803 N N . LEU A 1 68 ? 3.783 -5.575 -4.060 1.00 0.00 68 LEU A N 3
ATOM 3804 C CA . LEU A 1 68 ? 4.838 -4.568 -4.011 1.00 0.00 68 LEU A CA 3
ATOM 3805 C C . LEU A 1 68 ? 4.874 -3.755 -5.301 1.00 0.00 68 LEU A C 3
ATOM 3806 O O . LEU A 1 68 ? 4.906 -2.525 -5.272 1.00 0.00 68 LEU A O 3
ATOM 3822 N N . LYS A 1 69 ? 4.865 -4.451 -6.433 1.00 0.00 69 LYS A N 3
ATOM 3823 C CA . LYS A 1 69 ? 4.893 -3.794 -7.735 1.00 0.00 69 LYS A CA 3
ATOM 3824 C C . LYS A 1 69 ? 4.040 -2.530 -7.726 1.00 0.00 69 LYS A C 3
ATOM 3825 O O . LYS A 1 69 ? 4.507 -1.453 -8.094 1.00 0.00 69 LYS A O 3
ATOM 3844 N N . GLN A 1 70 ? 2.788 -2.670 -7.301 1.00 0.00 70 GLN A N 3
ATOM 3845 C CA . GLN A 1 70 ? 1.871 -1.538 -7.243 1.00 0.00 70 GLN A CA 3
ATOM 3846 C C . GLN A 1 70 ? 2.382 -0.472 -6.280 1.00 0.00 70 GLN A C 3
ATOM 3847 O O . GLN A 1 70 ? 2.520 0.696 -6.647 1.00 0.00 70 GLN A O 3
ATOM 3861 N N . LEU A 1 71 ? 2.661 -0.880 -5.047 1.00 0.00 71 LEU A N 3
ATOM 3862 C CA . LEU A 1 71 ? 3.157 0.041 -4.031 1.00 0.00 71 LEU A CA 3
ATOM 3863 C C . LEU A 1 71 ? 4.168 1.016 -4.626 1.00 0.00 71 LEU A C 3
ATOM 3864 O O . LEU A 1 71 ? 4.148 2.208 -4.321 1.00 0.00 71 LEU A O 3
ATOM 3880 N N . GLN A 1 72 ? 5.050 0.501 -5.476 1.00 0.00 72 GLN A N 3
ATOM 3881 C CA . GLN A 1 72 ? 6.067 1.327 -6.115 1.00 0.00 72 GLN A CA 3
ATOM 3882 C C . GLN A 1 72 ? 5.430 2.355 -7.043 1.00 0.00 72 GLN A C 3
ATOM 3883 O O . GLN A 1 72 ? 5.753 3.542 -6.985 1.00 0.00 72 GLN A O 3
ATOM 3897 N N . ILE A 1 73 ? 4.524 1.893 -7.898 1.00 0.00 73 ILE A N 3
ATOM 3898 C CA . ILE A 1 73 ? 3.841 2.774 -8.837 1.00 0.00 73 ILE A CA 3
ATOM 3899 C C . ILE A 1 73 ? 3.030 3.837 -8.104 1.00 0.00 73 ILE A C 3
ATOM 3900 O O . ILE A 1 73 ? 3.130 5.026 -8.408 1.00 0.00 73 ILE A O 3
ATOM 3916 N N . ILE A 1 74 ? 2.230 3.401 -7.137 1.00 0.00 74 ILE A N 3
ATOM 3917 C CA . ILE A 1 74 ? 1.405 4.316 -6.358 1.00 0.00 74 ILE A CA 3
ATOM 3918 C C . ILE A 1 74 ? 2.266 5.308 -5.583 1.00 0.00 74 ILE A C 3
ATOM 3919 O O . ILE A 1 74 ? 2.165 6.520 -5.778 1.00 0.00 74 ILE A O 3
ATOM 3935 N N . LEU A 1 75 ? 3.113 4.785 -4.703 1.00 0.00 75 LEU A N 3
ATOM 3936 C CA . LEU A 1 75 ? 3.994 5.625 -3.898 1.00 0.00 75 LEU A CA 3
ATOM 3937 C C . LEU A 1 75 ? 4.671 6.687 -4.759 1.00 0.00 75 LEU A C 3
ATOM 3938 O O . LEU A 1 75 ? 4.629 7.875 -4.442 1.00 0.00 75 LEU A O 3
ATOM 3954 N N . SER A 1 76 ? 5.291 6.250 -5.850 1.00 0.00 76 SER A N 3
ATOM 3955 C CA . SER A 1 76 ? 5.978 7.162 -6.756 1.00 0.00 76 SER A CA 3
ATOM 3956 C C . SER A 1 76 ? 5.180 8.450 -6.938 1.00 0.00 76 SER A C 3
ATOM 3957 O O . SER A 1 76 ? 5.724 9.550 -6.847 1.00 0.00 76 SER A O 3
ATOM 3965 N N . LYS A 1 77 ? 3.885 8.304 -7.197 1.00 0.00 77 LYS A N 3
ATOM 3966 C CA . LYS A 1 77 ? 3.009 9.453 -7.391 1.00 0.00 77 LYS A CA 3
ATOM 3967 C C . LYS A 1 77 ? 2.862 10.250 -6.099 1.00 0.00 77 LYS A C 3
ATOM 3968 O O . LYS A 1 77 ? 3.192 11.435 -6.049 1.00 0.00 77 LYS A O 3
ATOM 3987 N N . MET A 1 78 ? 2.368 9.592 -5.056 1.00 0.00 78 MET A N 3
ATOM 3988 C CA . MET A 1 78 ? 2.181 10.240 -3.763 1.00 0.00 78 MET A CA 3
ATOM 3989 C C . MET A 1 78 ? 3.441 10.991 -3.344 1.00 0.00 78 MET A C 3
ATOM 3990 O O . MET A 1 78 ? 4.373 10.402 -2.797 1.00 0.00 78 MET A O 3
ATOM 4004 N N . GLN A 1 79 ? 3.462 12.294 -3.605 1.00 0.00 79 GLN A N 3
ATOM 4005 C CA . GLN A 1 79 ? 4.609 13.125 -3.256 1.00 0.00 79 GLN A CA 3
ATOM 4006 C C . GLN A 1 79 ? 4.478 13.663 -1.835 1.00 0.00 79 GLN A C 3
ATOM 4007 O O . GLN A 1 79 ? 3.391 13.660 -1.257 1.00 0.00 79 GLN A O 3
ATOM 4021 N N . ASP A 1 80 ? 5.593 14.123 -1.277 1.00 0.00 80 ASP A N 3
ATOM 4022 C CA . ASP A 1 80 ? 5.603 14.665 0.077 1.00 0.00 80 ASP A CA 3
ATOM 4023 C C . ASP A 1 80 ? 5.051 16.087 0.097 1.00 0.00 80 ASP A C 3
ATOM 4024 O O . ASP A 1 80 ? 5.639 16.983 0.704 1.00 0.00 80 ASP A O 3
ATOM 4033 N N . ILE A 1 81 ? 3.920 16.286 -0.571 1.00 0.00 81 ILE A N 3
ATOM 4034 C CA . ILE A 1 81 ? 3.289 17.599 -0.629 1.00 0.00 81 ILE A CA 3
ATOM 4035 C C . ILE A 1 81 ? 2.595 17.934 0.687 1.00 0.00 81 ILE A C 3
ATOM 4036 O O . ILE A 1 81 ? 2.075 17.061 1.383 1.00 0.00 81 ILE A O 3
ATOM 4052 N N . PRO A 1 82 ? 2.582 19.229 1.036 1.00 0.00 82 PRO A N 3
ATOM 4053 C CA . PRO A 1 82 ? 1.953 19.710 2.269 1.00 0.00 82 PRO A CA 3
ATOM 4054 C C . PRO A 1 82 ? 0.432 19.608 2.222 1.00 0.00 82 PRO A C 3
ATOM 4055 O O . PRO A 1 82 ? -0.155 19.439 1.153 1.00 0.00 82 PRO A O 3
ATOM 4066 N N . ILE A 1 83 ? -0.200 19.710 3.386 1.00 0.00 83 ILE A N 3
ATOM 4067 C CA . ILE A 1 83 ? -1.652 19.631 3.476 1.00 0.00 83 ILE A CA 3
ATOM 4068 C C . ILE A 1 83 ? -2.292 21.000 3.275 1.00 0.00 83 ILE A C 3
ATOM 4069 O O . ILE A 1 83 ? -1.797 22.008 3.781 1.00 0.00 83 ILE A O 3
ATOM 4085 N N . T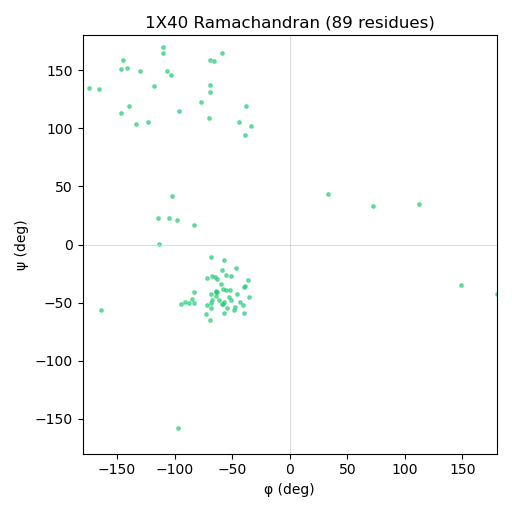YR A 1 84 ? -3.394 21.029 2.535 1.00 0.00 84 TYR A N 3
ATOM 4086 C CA . TYR A 1 84 ? -4.102 22.275 2.266 1.00 0.00 84 TYR A CA 3
ATOM 4087 C C . TYR A 1 84 ? -5.454 22.298 2.973 1.00 0.00 84 TYR A C 3
ATOM 4088 O O . TYR A 1 84 ? -5.737 23.194 3.766 1.00 0.00 84 TYR A O 3
ATOM 4106 N N . ALA A 1 85 ? -6.285 21.303 2.678 1.00 0.00 85 ALA A N 3
ATOM 4107 C CA . ALA A 1 85 ? -7.606 21.206 3.287 1.00 0.00 85 ALA A CA 3
ATOM 4108 C C . ALA A 1 85 ? -7.583 20.288 4.505 1.00 0.00 85 ALA A C 3
ATOM 4109 O O . ALA A 1 85 ? -7.302 19.095 4.390 1.00 0.00 85 ALA A O 3
ATOM 4116 N N . SER A 1 86 ? -7.880 20.853 5.671 1.00 0.00 86 SER A N 3
ATOM 4117 C CA . SER A 1 86 ? -7.889 20.087 6.911 1.00 0.00 86 SER A CA 3
ATOM 4118 C C . SER A 1 86 ? -8.724 18.819 6.760 1.00 0.00 86 SER A C 3
ATOM 4119 O O . SER A 1 86 ? -8.283 17.726 7.116 1.00 0.00 86 SER A O 3
ATOM 4127 N N . GLY A 1 87 ? -9.933 18.974 6.229 1.00 0.00 87 GLY A N 3
ATOM 4128 C CA . GLY A 1 87 ? -10.811 17.834 6.040 1.00 0.00 87 GLY A CA 3
ATOM 4129 C C . GLY A 1 87 ? -10.880 16.945 7.266 1.00 0.00 87 GLY A C 3
ATOM 4130 O O . GLY A 1 87 ? -10.534 17.353 8.375 1.00 0.00 87 GLY A O 3
ATOM 4134 N N . PRO A 1 88 ? -11.337 15.699 7.073 1.00 0.00 88 PRO A N 3
ATOM 4135 C CA . PRO A 1 88 ? -11.462 14.724 8.161 1.00 0.00 88 PRO A CA 3
ATOM 4136 C C . PRO A 1 88 ? -10.106 14.252 8.675 1.00 0.00 88 PRO A C 3
ATOM 4137 O O . PRO A 1 88 ? -9.508 13.330 8.120 1.00 0.00 88 PRO A O 3
ATOM 4148 N N . SER A 1 89 ? -9.627 14.889 9.738 1.00 0.00 89 SER A N 3
ATOM 4149 C CA . SER A 1 89 ? -8.339 14.536 10.325 1.00 0.00 89 SER A CA 3
ATOM 4150 C C . SER A 1 89 ? -8.415 13.185 11.029 1.00 0.00 89 SER A C 3
ATOM 4151 O O . SER A 1 89 ? -9.289 12.957 11.866 1.00 0.00 89 SER A O 3
ATOM 4159 N N . SER A 1 90 ? -7.494 12.292 10.683 1.00 0.00 90 SER A N 3
ATOM 4160 C CA . SER A 1 90 ? -7.458 10.961 11.279 1.00 0.00 90 SER A CA 3
ATOM 4161 C C . SER A 1 90 ? -7.843 11.015 12.754 1.00 0.00 90 SER A C 3
ATOM 4162 O O . SER A 1 90 ? -7.564 11.994 13.445 1.00 0.00 90 SER A O 3
ATOM 4170 N N . GLY A 1 91 ? -8.488 9.955 13.230 1.00 0.00 91 GLY A N 3
ATOM 4171 C CA . GLY A 1 91 ? -8.903 9.900 14.620 1.00 0.00 91 GLY A CA 3
ATOM 4172 C C . GLY A 1 91 ? -10.283 9.298 14.790 1.00 0.00 91 GLY A C 3
ATOM 4173 O O . GLY A 1 91 ? -11.292 9.971 14.577 1.00 0.00 91 GLY A O 3
ATOM 4177 N N . GLY A 1 1 ? 13.860 19.262 18.299 1.00 0.00 1 GLY A N 4
ATOM 4178 C CA . GLY A 1 1 ? 14.749 18.687 17.307 1.00 0.00 1 GLY A CA 4
ATOM 4179 C C . GLY A 1 1 ? 15.092 19.664 16.200 1.00 0.00 1 GLY A C 4
ATOM 4180 O O . GLY A 1 1 ? 14.792 20.854 16.298 1.00 0.00 1 GLY A O 4
ATOM 4184 N N . SER A 1 2 ? 15.724 19.162 15.144 1.00 0.00 2 SER A N 4
ATOM 4185 C CA . SER A 1 2 ? 16.113 20.001 14.016 1.00 0.00 2 SER A CA 4
ATOM 4186 C C . SER A 1 2 ? 15.235 19.719 12.801 1.00 0.00 2 SER A C 4
ATOM 4187 O O . SER A 1 2 ? 15.100 18.574 12.371 1.00 0.00 2 SER A O 4
ATOM 4195 N N . SER A 1 3 ? 14.639 20.773 12.253 1.00 0.00 3 SER A N 4
ATOM 4196 C CA . SER A 1 3 ? 13.769 20.640 11.090 1.00 0.00 3 SER A CA 4
ATOM 4197 C C . SER A 1 3 ? 13.683 21.957 10.323 1.00 0.00 3 SER A C 4
ATOM 4198 O O . SER A 1 3 ? 13.717 23.035 10.914 1.00 0.00 3 SER A O 4
ATOM 4206 N N . GLY A 1 4 ? 13.570 21.859 9.002 1.00 0.00 4 GLY A N 4
ATOM 4207 C CA . GLY A 1 4 ? 13.480 23.048 8.175 1.00 0.00 4 GLY A CA 4
ATOM 4208 C C . GLY A 1 4 ? 12.158 23.770 8.339 1.00 0.00 4 GLY A C 4
ATOM 4209 O O . GLY A 1 4 ? 11.558 23.745 9.414 1.00 0.00 4 GLY A O 4
ATOM 4213 N N . SER A 1 5 ? 11.702 24.417 7.271 1.00 0.00 5 SER A N 4
ATOM 4214 C CA . SER A 1 5 ? 10.444 25.154 7.303 1.00 0.00 5 SER A CA 4
ATOM 4215 C C . SER A 1 5 ? 9.267 24.233 6.997 1.00 0.00 5 SER A C 4
ATOM 4216 O O . SER A 1 5 ? 8.770 24.195 5.871 1.00 0.00 5 SER A O 4
ATOM 4224 N N . SER A 1 6 ? 8.825 23.492 8.008 1.00 0.00 6 SER A N 4
ATOM 4225 C CA . SER A 1 6 ? 7.709 22.568 7.848 1.00 0.00 6 SER A CA 4
ATOM 4226 C C . SER A 1 6 ? 6.755 22.656 9.036 1.00 0.00 6 SER A C 4
ATOM 4227 O O . SER A 1 6 ? 7.064 23.282 10.049 1.00 0.00 6 SER A O 4
ATOM 4235 N N . GLY A 1 7 ? 5.592 22.025 8.902 1.00 0.00 7 GLY A N 4
ATOM 4236 C CA . GLY A 1 7 ? 4.610 22.044 9.970 1.00 0.00 7 GLY A CA 4
ATOM 4237 C C . GLY A 1 7 ? 3.427 21.140 9.687 1.00 0.00 7 GLY A C 4
ATOM 4238 O O . GLY A 1 7 ? 3.479 19.939 9.950 1.00 0.00 7 GLY A O 4
ATOM 4242 N N . MET A 1 8 ? 2.358 21.718 9.150 1.00 0.00 8 MET A N 4
ATOM 4243 C CA . MET A 1 8 ? 1.156 20.956 8.831 1.00 0.00 8 MET A CA 4
ATOM 4244 C C . MET A 1 8 ? 1.123 20.586 7.351 1.00 0.00 8 MET A C 4
ATOM 4245 O O . MET A 1 8 ? 1.716 21.271 6.518 1.00 0.00 8 MET A O 4
ATOM 4259 N N . SER A 1 9 ? 0.426 19.500 7.032 1.00 0.00 9 SER A N 4
ATOM 4260 C CA . SER A 1 9 ? 0.320 19.038 5.653 1.00 0.00 9 SER A CA 4
ATOM 4261 C C . SER A 1 9 ? -1.140 18.966 5.216 1.00 0.00 9 SER A C 4
ATOM 4262 O O . SER A 1 9 ? -2.051 19.160 6.021 1.00 0.00 9 SER A O 4
ATOM 4270 N N . SER A 1 10 ? -1.354 18.684 3.935 1.00 0.00 10 SER A N 4
ATOM 4271 C CA . SER A 1 10 ? -2.703 18.589 3.388 1.00 0.00 10 SER A CA 4
ATOM 4272 C C . SER A 1 10 ? -3.143 17.133 3.278 1.00 0.00 10 SER A C 4
ATOM 4273 O O . SER A 1 10 ? -2.318 16.233 3.115 1.00 0.00 10 SER A O 4
ATOM 4281 N N . VAL A 1 11 ? -4.450 16.908 3.370 1.00 0.00 11 VAL A N 4
ATOM 4282 C CA . VAL A 1 11 ? -5.002 15.561 3.280 1.00 0.00 11 VAL A CA 4
ATOM 4283 C C . VAL A 1 11 ? -4.493 14.840 2.036 1.00 0.00 11 VAL A C 4
ATOM 4284 O O . VAL A 1 11 ? -4.371 15.437 0.967 1.00 0.00 11 VAL A O 4
ATOM 4297 N N . SER A 1 12 ? -4.197 13.553 2.184 1.00 0.00 12 SER A N 4
ATOM 4298 C CA . SER A 1 12 ? -3.698 12.751 1.074 1.00 0.00 12 SER A CA 4
ATOM 4299 C C . SER A 1 12 ? -4.850 12.228 0.220 1.00 0.00 12 SER A C 4
ATOM 4300 O O . SER A 1 12 ? -5.329 11.113 0.421 1.00 0.00 12 SER A O 4
ATOM 4308 N N . GLU A 1 13 ? -5.289 13.044 -0.733 1.00 0.00 13 GLU A N 4
ATOM 4309 C CA . GLU A 1 13 ? -6.385 12.665 -1.617 1.00 0.00 13 GLU A CA 4
ATOM 4310 C C . GLU A 1 13 ? -5.949 11.567 -2.584 1.00 0.00 13 GLU A C 4
ATOM 4311 O O . GLU A 1 13 ? -6.700 10.630 -2.856 1.00 0.00 13 GLU A O 4
ATOM 4323 N N . VAL A 1 14 ? -4.731 11.690 -3.100 1.00 0.00 14 VAL A N 4
ATOM 4324 C CA . VAL A 1 14 ? -4.194 10.710 -4.036 1.00 0.00 14 VAL A CA 4
ATOM 4325 C C . VAL A 1 14 ? -4.046 9.344 -3.375 1.00 0.00 14 VAL A C 4
ATOM 4326 O O . VAL A 1 14 ? -4.193 8.310 -4.026 1.00 0.00 14 VAL A O 4
ATOM 4339 N N . ASN A 1 15 ? -3.755 9.347 -2.078 1.00 0.00 15 ASN A N 4
ATOM 4340 C CA . ASN A 1 15 ? -3.588 8.108 -1.329 1.00 0.00 15 ASN A CA 4
ATOM 4341 C C . ASN A 1 15 ? -4.886 7.307 -1.305 1.00 0.00 15 ASN A C 4
ATOM 4342 O O . ASN A 1 15 ? -5.973 7.861 -1.469 1.00 0.00 15 ASN A O 4
ATOM 4353 N N . VAL A 1 16 ? -4.765 5.999 -1.100 1.00 0.00 16 VAL A N 4
ATOM 4354 C CA . VAL A 1 16 ? -5.928 5.121 -1.053 1.00 0.00 16 VAL A CA 4
ATOM 4355 C C . VAL A 1 16 ? -5.794 4.091 0.064 1.00 0.00 16 VAL A C 4
ATOM 4356 O O . VAL A 1 16 ? -4.689 3.670 0.405 1.00 0.00 16 VAL A O 4
ATOM 4369 N N . ASP A 1 17 ? -6.927 3.689 0.629 1.00 0.00 17 ASP A N 4
ATOM 4370 C CA . ASP A 1 17 ? -6.938 2.706 1.706 1.00 0.00 17 ASP A CA 4
ATOM 4371 C C . ASP A 1 17 ? -6.364 1.375 1.233 1.00 0.00 17 ASP A C 4
ATOM 4372 O O . ASP A 1 17 ? -6.536 0.990 0.075 1.00 0.00 17 ASP A O 4
ATOM 4381 N N . ILE A 1 18 ? -5.681 0.677 2.134 1.00 0.00 18 ILE A N 4
ATOM 4382 C CA . ILE A 1 18 ? -5.082 -0.611 1.808 1.00 0.00 18 ILE A CA 4
ATOM 4383 C C . ILE A 1 18 ? -6.055 -1.488 1.027 1.00 0.00 18 ILE A C 4
ATOM 4384 O O . ILE A 1 18 ? -5.668 -2.174 0.080 1.00 0.00 18 ILE A O 4
ATOM 4400 N N . LYS A 1 19 ? -7.321 -1.460 1.428 1.00 0.00 19 LYS A N 4
ATOM 4401 C CA . LYS A 1 19 ? -8.352 -2.249 0.765 1.00 0.00 19 LYS A CA 4
ATOM 4402 C C . LYS A 1 19 ? -8.399 -1.940 -0.728 1.00 0.00 19 LYS A C 4
ATOM 4403 O O . LYS A 1 19 ? -8.105 -2.799 -1.559 1.00 0.00 19 LYS A O 4
ATOM 4422 N N . ASP A 1 20 ? -8.767 -0.707 -1.060 1.00 0.00 20 ASP A N 4
ATOM 4423 C CA . ASP A 1 20 ? -8.850 -0.283 -2.453 1.00 0.00 20 ASP A CA 4
ATOM 4424 C C . ASP A 1 20 ? -7.565 -0.626 -3.202 1.00 0.00 20 ASP A C 4
ATOM 4425 O O . ASP A 1 20 ? -7.587 -0.889 -4.405 1.00 0.00 20 ASP A O 4
ATOM 4434 N N . PHE A 1 21 ? -6.448 -0.620 -2.483 1.00 0.00 21 PHE A N 4
ATOM 4435 C CA . PHE A 1 21 ? -5.153 -0.927 -3.080 1.00 0.00 21 PHE A CA 4
ATOM 4436 C C . PHE A 1 21 ? -5.073 -2.399 -3.477 1.00 0.00 21 PHE A C 4
ATOM 4437 O O . PHE A 1 21 ? -4.453 -2.750 -4.481 1.00 0.00 21 PHE A O 4
ATOM 4454 N N . LEU A 1 22 ? -5.704 -3.255 -2.681 1.00 0.00 22 LEU A N 4
ATOM 4455 C CA . LEU A 1 22 ? -5.705 -4.689 -2.947 1.00 0.00 22 LEU A CA 4
ATOM 4456 C C . LEU A 1 22 ? -6.704 -5.038 -4.046 1.00 0.00 22 LEU A C 4
ATOM 4457 O O . LEU A 1 22 ? -6.329 -5.553 -5.098 1.00 0.00 22 LEU A O 4
ATOM 4473 N N . MET A 1 23 ? -7.977 -4.753 -3.793 1.00 0.00 23 MET A N 4
ATOM 4474 C CA . MET A 1 23 ? -9.030 -5.034 -4.762 1.00 0.00 23 MET A CA 4
ATOM 4475 C C . MET A 1 23 ? -8.550 -4.753 -6.183 1.00 0.00 23 MET A C 4
ATOM 4476 O O . MET A 1 23 ? -9.041 -5.347 -7.142 1.00 0.00 23 MET A O 4
ATOM 4490 N N . SER A 1 24 ? -7.589 -3.843 -6.309 1.00 0.00 24 SER A N 4
ATOM 4491 C CA . SER A 1 24 ? -7.047 -3.480 -7.613 1.00 0.00 24 SER A CA 4
ATOM 4492 C C . SER A 1 24 ? -6.249 -4.636 -8.210 1.00 0.00 24 SER A C 4
ATOM 4493 O O . SER A 1 24 ? -6.398 -4.964 -9.387 1.00 0.00 24 SER A O 4
ATOM 4501 N N . ILE A 1 25 ? -5.402 -5.248 -7.389 1.00 0.00 25 ILE A N 4
ATOM 4502 C CA . ILE A 1 25 ? -4.581 -6.367 -7.835 1.00 0.00 25 ILE A CA 4
ATOM 4503 C C . ILE A 1 25 ? -5.261 -7.699 -7.538 1.00 0.00 25 ILE A C 4
ATOM 4504 O O . ILE A 1 25 ? -4.722 -8.763 -7.840 1.00 0.00 25 ILE A O 4
ATOM 4520 N N . ASN A 1 26 ? -6.449 -7.632 -6.945 1.00 0.00 26 ASN A N 4
ATOM 4521 C CA . ASN A 1 26 ? -7.203 -8.834 -6.608 1.00 0.00 26 ASN A CA 4
ATOM 4522 C C . ASN A 1 26 ? -6.574 -9.556 -5.420 1.00 0.00 26 ASN A C 4
ATOM 4523 O O . ASN A 1 26 ? -6.602 -10.785 -5.341 1.00 0.00 26 ASN A O 4
ATOM 4534 N N . LEU A 1 27 ? -6.008 -8.786 -4.499 1.00 0.00 27 LEU A N 4
ATOM 4535 C CA . LEU A 1 27 ? -5.372 -9.351 -3.314 1.00 0.00 27 LEU A CA 4
ATOM 4536 C C . LEU A 1 27 ? -6.050 -8.852 -2.042 1.00 0.00 27 LEU A C 4
ATOM 4537 O O . LEU A 1 27 ? -5.384 -8.529 -1.059 1.00 0.00 27 LEU A O 4
ATOM 4553 N N . GLU A 1 28 ? -7.378 -8.795 -2.068 1.00 0.00 28 GLU A N 4
ATOM 4554 C CA . GLU A 1 28 ? -8.145 -8.337 -0.916 1.00 0.00 28 GLU A CA 4
ATOM 4555 C C . GLU A 1 28 ? -8.040 -9.330 0.238 1.00 0.00 28 GLU A C 4
ATOM 4556 O O . GLU A 1 28 ? -8.069 -8.945 1.406 1.00 0.00 28 GLU A O 4
ATOM 4568 N N . GLN A 1 29 ? -7.918 -10.610 -0.100 1.00 0.00 29 GLN A N 4
ATOM 4569 C CA . GLN A 1 29 ? -7.810 -11.659 0.907 1.00 0.00 29 GLN A CA 4
ATOM 4570 C C . GLN A 1 29 ? -6.764 -11.300 1.957 1.00 0.00 29 GLN A C 4
ATOM 4571 O O . GLN A 1 29 ? -6.782 -11.824 3.071 1.00 0.00 29 GLN A O 4
ATOM 4585 N N . TYR A 1 30 ? -5.853 -10.403 1.595 1.00 0.00 30 TYR A N 4
ATOM 4586 C CA . TYR A 1 30 ? -4.797 -9.976 2.505 1.00 0.00 30 TYR A CA 4
ATOM 4587 C C . TYR A 1 30 ? -5.146 -8.642 3.156 1.00 0.00 30 TYR A C 4
ATOM 4588 O O . TYR A 1 30 ? -4.329 -7.721 3.191 1.00 0.00 30 TYR A O 4
ATOM 4606 N N . LEU A 1 31 ? -6.366 -8.544 3.673 1.00 0.00 31 LEU A N 4
ATOM 4607 C CA . LEU A 1 31 ? -6.826 -7.323 4.325 1.00 0.00 31 LEU A CA 4
ATOM 4608 C C . LEU A 1 31 ? -6.586 -7.386 5.830 1.00 0.00 31 LEU A C 4
ATOM 4609 O O . LEU A 1 31 ? -6.300 -6.371 6.467 1.00 0.00 31 LEU A O 4
ATOM 4625 N N . LEU A 1 32 ? -6.701 -8.584 6.392 1.00 0.00 32 LEU A N 4
ATOM 4626 C CA . LEU A 1 32 ? -6.494 -8.780 7.823 1.00 0.00 32 LEU A CA 4
ATOM 4627 C C . LEU A 1 32 ? -5.015 -8.675 8.179 1.00 0.00 32 LEU A C 4
ATOM 4628 O O . LEU A 1 32 ? -4.643 -7.999 9.138 1.00 0.00 32 LEU A O 4
ATOM 4644 N N . HIS A 1 33 ? -4.174 -9.346 7.398 1.00 0.00 33 HIS A N 4
ATOM 4645 C CA . HIS A 1 33 ? -2.734 -9.326 7.629 1.00 0.00 33 HIS A CA 4
ATOM 4646 C C . HIS A 1 33 ? -2.225 -7.894 7.761 1.00 0.00 33 HIS A C 4
ATOM 4647 O O . HIS A 1 33 ? -1.587 -7.540 8.752 1.00 0.00 33 HIS A O 4
ATOM 4662 N N . PHE A 1 34 ? -2.511 -7.074 6.754 1.00 0.00 34 PHE A N 4
ATOM 4663 C CA . PHE A 1 34 ? -2.081 -5.681 6.757 1.00 0.00 34 PHE A CA 4
ATOM 4664 C C . PHE A 1 34 ? -2.600 -4.954 7.995 1.00 0.00 34 PHE A C 4
ATOM 4665 O O . PHE A 1 34 ? -1.822 -4.441 8.800 1.00 0.00 34 PHE A O 4
ATOM 4682 N N . HIS A 1 35 ? -3.921 -4.913 8.139 1.00 0.00 35 HIS A N 4
ATOM 4683 C CA . HIS A 1 35 ? -4.545 -4.249 9.278 1.00 0.00 35 HIS A CA 4
ATOM 4684 C C . HIS A 1 35 ? -3.827 -4.607 10.576 1.00 0.00 35 HIS A C 4
ATOM 4685 O O . HIS A 1 35 ? -3.188 -3.758 11.196 1.00 0.00 35 HIS A O 4
ATOM 4700 N N . GLU A 1 36 ? -3.938 -5.868 10.980 1.00 0.00 36 GLU A N 4
ATOM 4701 C CA . GLU A 1 36 ? -3.301 -6.336 12.205 1.00 0.00 36 GLU A CA 4
ATOM 4702 C C . GLU A 1 36 ? -1.850 -5.868 12.277 1.00 0.00 36 GLU A C 4
ATOM 4703 O O . GLU A 1 36 ? -1.358 -5.498 13.342 1.00 0.00 36 GLU A O 4
ATOM 4715 N N . SER A 1 37 ? -1.171 -5.887 11.134 1.00 0.00 37 SER A N 4
ATOM 4716 C CA . SER A 1 37 ? 0.224 -5.469 11.067 1.00 0.00 37 SER A CA 4
ATOM 4717 C C . SER A 1 37 ? 0.364 -3.987 11.403 1.00 0.00 37 SER A C 4
ATOM 4718 O O . SER A 1 37 ? 1.344 -3.569 12.017 1.00 0.00 37 SER A O 4
ATOM 4726 N N . GLY A 1 38 ? -0.625 -3.198 10.996 1.00 0.00 38 GLY A N 4
ATOM 4727 C CA . GLY A 1 38 ? -0.595 -1.772 11.262 1.00 0.00 38 GLY A CA 4
ATOM 4728 C C . GLY A 1 38 ? -0.606 -0.945 9.992 1.00 0.00 38 GLY A C 4
ATOM 4729 O O . GLY A 1 38 ? -0.057 0.157 9.955 1.00 0.00 38 GLY A O 4
ATOM 4733 N N . PHE A 1 39 ? -1.232 -1.476 8.947 1.00 0.00 39 PHE A N 4
ATOM 4734 C CA . PHE A 1 39 ? -1.310 -0.781 7.668 1.00 0.00 39 PHE A CA 4
ATOM 4735 C C . PHE A 1 39 ? -2.763 -0.544 7.266 1.00 0.00 39 PHE A C 4
ATOM 4736 O O . PHE A 1 39 ? -3.484 -1.480 6.916 1.00 0.00 39 PHE A O 4
ATOM 4753 N N . THR A 1 40 ? -3.188 0.714 7.318 1.00 0.00 40 THR A N 4
ATOM 4754 C CA . THR A 1 40 ? -4.555 1.075 6.962 1.00 0.00 40 THR A CA 4
ATOM 4755 C C . THR A 1 40 ? -4.629 1.602 5.533 1.00 0.00 40 THR A C 4
ATOM 4756 O O . THR A 1 40 ? -5.592 1.338 4.812 1.00 0.00 40 THR A O 4
ATOM 4767 N N . THR A 1 41 ? -3.607 2.349 5.129 1.00 0.00 41 THR A N 4
ATOM 4768 C CA . THR A 1 41 ? -3.557 2.914 3.786 1.00 0.00 41 THR A CA 4
ATOM 4769 C C . THR A 1 41 ? -2.246 2.565 3.091 1.00 0.00 41 THR A C 4
ATOM 4770 O O . THR A 1 41 ? -1.302 2.092 3.725 1.00 0.00 41 THR A O 4
ATOM 4781 N N . VAL A 1 42 ? -2.193 2.800 1.784 1.00 0.00 42 VAL A N 4
ATOM 4782 C CA . VAL A 1 42 ? -0.996 2.512 1.003 1.00 0.00 42 VAL A CA 4
ATOM 4783 C C . VAL A 1 42 ? 0.223 3.222 1.582 1.00 0.00 42 VAL A C 4
ATOM 4784 O O . VAL A 1 42 ? 1.323 2.669 1.609 1.00 0.00 42 VAL A O 4
ATOM 4797 N N . LYS A 1 43 ? 0.020 4.450 2.047 1.00 0.00 43 LYS A N 4
ATOM 4798 C CA . LYS A 1 43 ? 1.100 5.237 2.628 1.00 0.00 43 LYS A CA 4
ATOM 4799 C C . LYS A 1 43 ? 1.788 4.469 3.753 1.00 0.00 43 LYS A C 4
ATOM 4800 O O . LYS A 1 43 ? 3.016 4.385 3.799 1.00 0.00 43 LYS A O 4
ATOM 4819 N N . ASP A 1 44 ? 0.990 3.911 4.656 1.00 0.00 44 ASP A N 4
ATOM 4820 C CA . ASP A 1 44 ? 1.523 3.148 5.779 1.00 0.00 44 ASP A CA 4
ATOM 4821 C C . ASP A 1 44 ? 2.402 2.002 5.289 1.00 0.00 44 ASP A C 4
ATOM 4822 O O . ASP A 1 44 ? 3.130 1.387 6.069 1.00 0.00 44 ASP A O 4
ATOM 4831 N N . CYS A 1 45 ? 2.330 1.719 3.993 1.00 0.00 45 CYS A N 4
ATOM 4832 C CA . CYS A 1 45 ? 3.118 0.646 3.399 1.00 0.00 45 CYS A CA 4
ATOM 4833 C C . CYS A 1 45 ? 4.462 1.169 2.902 1.00 0.00 45 CYS A C 4
ATOM 4834 O O . CYS A 1 45 ? 5.130 0.524 2.095 1.00 0.00 45 CYS A O 4
ATOM 4842 N N . ALA A 1 46 ? 4.851 2.342 3.390 1.00 0.00 46 ALA A N 4
ATOM 4843 C CA . ALA A 1 46 ? 6.115 2.952 2.996 1.00 0.00 46 ALA A CA 4
ATOM 4844 C C . ALA A 1 46 ? 7.299 2.164 3.546 1.00 0.00 46 ALA A C 4
ATOM 4845 O O . ALA A 1 46 ? 8.379 2.154 2.955 1.00 0.00 46 ALA A O 4
ATOM 4852 N N . ALA A 1 47 ? 7.090 1.504 4.681 1.00 0.00 47 ALA A N 4
ATOM 4853 C CA . ALA A 1 47 ? 8.140 0.712 5.309 1.00 0.00 47 ALA A CA 4
ATOM 4854 C C . ALA A 1 47 ? 7.901 -0.780 5.102 1.00 0.00 47 ALA A C 4
ATOM 4855 O O . ALA A 1 47 ? 8.366 -1.607 5.887 1.00 0.00 47 ALA A O 4
ATOM 4862 N N . ILE A 1 48 ? 7.173 -1.116 4.043 1.00 0.00 48 ILE A N 4
ATOM 4863 C CA . ILE A 1 48 ? 6.872 -2.508 3.734 1.00 0.00 48 ILE A CA 4
ATOM 4864 C C . ILE A 1 48 ? 7.683 -2.993 2.536 1.00 0.00 48 ILE A C 4
ATOM 4865 O O . ILE A 1 48 ? 7.802 -2.293 1.531 1.00 0.00 48 ILE A O 4
ATOM 4881 N N . ASN A 1 49 ? 8.236 -4.196 2.650 1.00 0.00 49 ASN A N 4
ATOM 4882 C CA . ASN A 1 49 ? 9.034 -4.775 1.576 1.00 0.00 49 ASN A CA 4
ATOM 4883 C C . ASN A 1 49 ? 8.785 -6.276 1.462 1.00 0.00 49 ASN A C 4
ATOM 4884 O O . ASN A 1 49 ? 8.099 -6.867 2.295 1.00 0.00 49 ASN A O 4
ATOM 4895 N N . ASP A 1 50 ? 9.348 -6.886 0.424 1.00 0.00 50 ASP A N 4
ATOM 4896 C CA . ASP A 1 50 ? 9.189 -8.318 0.201 1.00 0.00 50 ASP A CA 4
ATOM 4897 C C . ASP A 1 50 ? 9.221 -9.081 1.522 1.00 0.00 50 ASP A C 4
ATOM 4898 O O . ASP A 1 50 ? 8.377 -9.940 1.775 1.00 0.00 50 ASP A O 4
ATOM 4907 N N . SER A 1 51 ? 10.201 -8.761 2.361 1.00 0.00 51 SER A N 4
ATOM 4908 C CA . SER A 1 51 ? 10.347 -9.419 3.654 1.00 0.00 51 SER A CA 4
ATOM 4909 C C . SER A 1 51 ? 9.134 -9.151 4.539 1.00 0.00 51 SER A C 4
ATOM 4910 O O . SER A 1 51 ? 8.627 -10.052 5.208 1.00 0.00 51 SER A O 4
ATOM 4918 N N . LEU A 1 52 ? 8.673 -7.905 4.539 1.00 0.00 52 LEU A N 4
ATOM 4919 C CA . LEU A 1 52 ? 7.519 -7.515 5.342 1.00 0.00 52 LEU A CA 4
ATOM 4920 C C . LEU A 1 52 ? 6.284 -8.318 4.945 1.00 0.00 52 LEU A C 4
ATOM 4921 O O . LEU A 1 52 ? 5.582 -8.860 5.800 1.00 0.00 52 LEU A O 4
ATOM 4937 N N . LEU A 1 53 ? 6.026 -8.392 3.644 1.00 0.00 53 LEU A N 4
ATOM 4938 C CA . LEU A 1 53 ? 4.876 -9.132 3.134 1.00 0.00 53 LEU A CA 4
ATOM 4939 C C . LEU A 1 53 ? 4.907 -10.581 3.607 1.00 0.00 53 LEU A C 4
ATOM 4940 O O . LEU A 1 53 ? 3.983 -11.044 4.276 1.00 0.00 53 LEU A O 4
ATOM 4956 N N . GLN A 1 54 ? 5.975 -11.290 3.258 1.00 0.00 54 GLN A N 4
ATOM 4957 C CA . GLN A 1 54 ? 6.126 -12.687 3.650 1.00 0.00 54 GLN A CA 4
ATOM 4958 C C . GLN A 1 54 ? 6.144 -12.827 5.168 1.00 0.00 54 GLN A C 4
ATOM 4959 O O . GLN A 1 54 ? 6.074 -13.935 5.701 1.00 0.00 54 GLN A O 4
ATOM 4973 N N . LYS A 1 55 ? 6.240 -11.698 5.861 1.00 0.00 55 LYS A N 4
ATOM 4974 C CA . LYS A 1 55 ? 6.266 -11.694 7.319 1.00 0.00 55 LYS A CA 4
ATOM 4975 C C . LYS A 1 55 ? 4.852 -11.651 7.889 1.00 0.00 55 LYS A C 4
ATOM 4976 O O . LYS A 1 55 ? 4.450 -12.536 8.645 1.00 0.00 55 LYS A O 4
ATOM 4995 N N . ILE A 1 56 ? 4.102 -10.618 7.520 1.00 0.00 56 ILE A N 4
ATOM 4996 C CA . ILE A 1 56 ? 2.732 -10.462 7.993 1.00 0.00 56 ILE A CA 4
ATOM 4997 C C . ILE A 1 56 ? 1.984 -11.790 7.960 1.00 0.00 56 ILE A C 4
ATOM 4998 O O . ILE A 1 56 ? 1.164 -12.075 8.831 1.00 0.00 56 ILE A O 4
ATOM 5014 N N . GLY A 1 57 ? 2.275 -12.602 6.947 1.00 0.00 57 GLY A N 4
ATOM 5015 C CA . GLY A 1 57 ? 1.623 -13.892 6.820 1.00 0.00 57 GLY A CA 4
ATOM 5016 C C . GLY A 1 57 ? 1.674 -14.429 5.403 1.00 0.00 57 GLY A C 4
ATOM 5017 O O . GLY A 1 57 ? 1.807 -15.636 5.195 1.00 0.00 57 GLY A O 4
ATOM 5021 N N . ILE A 1 58 ? 1.565 -13.534 4.428 1.00 0.00 58 ILE A N 4
ATOM 5022 C CA . ILE A 1 58 ? 1.599 -13.925 3.024 1.00 0.00 58 ILE A CA 4
ATOM 5023 C C . ILE A 1 58 ? 2.528 -15.115 2.808 1.00 0.00 58 ILE A C 4
ATOM 5024 O O . ILE A 1 58 ? 3.750 -14.970 2.817 1.00 0.00 58 ILE A O 4
ATOM 5040 N N . SER A 1 59 ? 1.939 -16.290 2.611 1.00 0.00 59 SER A N 4
ATOM 5041 C CA . SER A 1 59 ? 2.714 -17.506 2.393 1.00 0.00 59 SER A CA 4
ATOM 5042 C C . SER A 1 59 ? 3.335 -17.512 0.999 1.00 0.00 59 SER A C 4
ATOM 5043 O O . SER A 1 59 ? 4.554 -17.575 0.835 1.00 0.00 59 SER A O 4
ATOM 5051 N N . PRO A 1 60 ? 2.478 -17.446 -0.030 1.00 0.00 60 PRO A N 4
ATOM 5052 C CA . PRO A 1 60 ? 2.918 -17.442 -1.428 1.00 0.00 60 PRO A CA 4
ATOM 5053 C C . PRO A 1 60 ? 3.628 -16.147 -1.809 1.00 0.00 60 PRO A C 4
ATOM 5054 O O . PRO A 1 60 ? 3.285 -15.071 -1.317 1.00 0.00 60 PRO A O 4
ATOM 5065 N N . THR A 1 61 ? 4.618 -16.257 -2.688 1.00 0.00 61 THR A N 4
ATOM 5066 C CA . THR A 1 61 ? 5.377 -15.095 -3.134 1.00 0.00 61 THR A CA 4
ATOM 5067 C C . THR A 1 61 ? 4.720 -14.441 -4.345 1.00 0.00 61 THR A C 4
ATOM 5068 O O . THR A 1 61 ? 4.604 -13.219 -4.415 1.00 0.00 61 THR A O 4
ATOM 5079 N N . GLY A 1 62 ? 4.292 -15.265 -5.297 1.00 0.00 62 GLY A N 4
ATOM 5080 C CA . GLY A 1 62 ? 3.652 -14.748 -6.492 1.00 0.00 62 GLY A CA 4
ATOM 5081 C C . GLY A 1 62 ? 2.759 -13.558 -6.203 1.00 0.00 62 GLY A C 4
ATOM 5082 O O . GLY A 1 62 ? 2.637 -12.650 -7.026 1.00 0.00 62 GLY A O 4
ATOM 5086 N N . HIS A 1 63 ? 2.132 -13.561 -5.031 1.00 0.00 63 HIS A N 4
ATOM 5087 C CA . HIS A 1 63 ? 1.244 -12.473 -4.636 1.00 0.00 63 HIS A CA 4
ATOM 5088 C C . HIS A 1 63 ? 2.042 -11.287 -4.104 1.00 0.00 63 HIS A C 4
ATOM 5089 O O . HIS A 1 63 ? 1.696 -10.132 -4.352 1.00 0.00 63 HIS A O 4
ATOM 5104 N N . ARG A 1 64 ? 3.112 -11.580 -3.372 1.00 0.00 64 ARG A N 4
ATOM 5105 C CA . ARG A 1 64 ? 3.958 -10.537 -2.803 1.00 0.00 64 ARG A CA 4
ATOM 5106 C C . ARG A 1 64 ? 4.411 -9.557 -3.881 1.00 0.00 64 ARG A C 4
ATOM 5107 O O . ARG A 1 64 ? 4.139 -8.359 -3.798 1.00 0.00 64 ARG A O 4
ATOM 5128 N N . ARG A 1 65 ? 5.103 -10.074 -4.891 1.00 0.00 65 ARG A N 4
ATOM 5129 C CA . ARG A 1 65 ? 5.595 -9.244 -5.984 1.00 0.00 65 ARG A CA 4
ATOM 5130 C C . ARG A 1 65 ? 4.484 -8.353 -6.533 1.00 0.00 65 ARG A C 4
ATOM 5131 O O . ARG A 1 65 ? 4.689 -7.163 -6.770 1.00 0.00 65 ARG A O 4
ATOM 5152 N N . ARG A 1 66 ? 3.308 -8.939 -6.733 1.00 0.00 66 ARG A N 4
ATOM 5153 C CA . ARG A 1 66 ? 2.165 -8.199 -7.256 1.00 0.00 66 ARG A CA 4
ATOM 5154 C C . ARG A 1 66 ? 1.792 -7.047 -6.326 1.00 0.00 66 ARG A C 4
ATOM 5155 O O . ARG A 1 66 ? 1.475 -5.948 -6.781 1.00 0.00 66 ARG A O 4
ATOM 5176 N N . ILE A 1 67 ? 1.831 -7.308 -5.024 1.00 0.00 67 ILE A N 4
ATOM 5177 C CA . ILE A 1 67 ? 1.498 -6.294 -4.032 1.00 0.00 67 ILE A CA 4
ATOM 5178 C C . ILE A 1 67 ? 2.482 -5.130 -4.084 1.00 0.00 67 ILE A C 4
ATOM 5179 O O . ILE A 1 67 ? 2.092 -3.982 -4.298 1.00 0.00 67 ILE A O 4
ATOM 5195 N N . LEU A 1 68 ? 3.760 -5.434 -3.887 1.00 0.00 68 LEU A N 4
ATOM 5196 C CA . LEU A 1 68 ? 4.802 -4.414 -3.913 1.00 0.00 68 LEU A CA 4
ATOM 5197 C C . LEU A 1 68 ? 4.801 -3.668 -5.243 1.00 0.00 68 LEU A C 4
ATOM 5198 O O . LEU A 1 68 ? 4.902 -2.441 -5.280 1.00 0.00 68 LEU A O 4
ATOM 5214 N N . LYS A 1 69 ? 4.683 -4.416 -6.335 1.00 0.00 69 LYS A N 4
ATOM 5215 C CA . LYS A 1 69 ? 4.664 -3.827 -7.669 1.00 0.00 69 LYS A CA 4
ATOM 5216 C C . LYS A 1 69 ? 3.909 -2.502 -7.668 1.00 0.00 69 LYS A C 4
ATOM 5217 O O . LYS A 1 69 ? 4.483 -1.450 -7.947 1.00 0.00 69 LYS A O 4
ATOM 5236 N N . GLN A 1 70 ? 2.619 -2.561 -7.351 1.00 0.00 70 GLN A N 4
ATOM 5237 C CA . GLN A 1 70 ? 1.786 -1.365 -7.313 1.00 0.00 70 GLN A CA 4
ATOM 5238 C C . GLN A 1 70 ? 2.290 -0.384 -6.259 1.00 0.00 70 GLN A C 4
ATOM 5239 O O . GLN A 1 70 ? 2.488 0.798 -6.540 1.00 0.00 70 GLN A O 4
ATOM 5253 N N . LEU A 1 71 ? 2.494 -0.883 -5.045 1.00 0.00 71 LEU A N 4
ATOM 5254 C CA . LEU A 1 71 ? 2.974 -0.051 -3.947 1.00 0.00 71 LEU A CA 4
ATOM 5255 C C . LEU A 1 71 ? 3.992 0.971 -4.443 1.00 0.00 71 LEU A C 4
ATOM 5256 O O . LEU A 1 71 ? 3.941 2.143 -4.071 1.00 0.00 71 LEU A O 4
ATOM 5272 N N . GLN A 1 72 ? 4.915 0.518 -5.285 1.00 0.00 72 GLN A N 4
ATOM 5273 C CA . GLN A 1 72 ? 5.944 1.393 -5.833 1.00 0.00 72 GLN A CA 4
ATOM 5274 C C . GLN A 1 72 ? 5.329 2.459 -6.734 1.00 0.00 72 GLN A C 4
ATOM 5275 O O . GLN A 1 72 ? 5.505 3.656 -6.505 1.00 0.00 72 GLN A O 4
ATOM 5289 N N . ILE A 1 73 ? 4.609 2.016 -7.759 1.00 0.00 73 ILE A N 4
ATOM 5290 C CA . ILE A 1 73 ? 3.967 2.932 -8.694 1.00 0.00 73 ILE A CA 4
ATOM 5291 C C . ILE A 1 73 ? 3.123 3.967 -7.958 1.00 0.00 73 ILE A C 4
ATOM 5292 O O . ILE A 1 73 ? 3.069 5.132 -8.352 1.00 0.00 73 ILE A O 4
ATOM 5308 N N . ILE A 1 74 ? 2.468 3.534 -6.887 1.00 0.00 74 ILE A N 4
ATOM 5309 C CA . ILE A 1 74 ? 1.629 4.424 -6.094 1.00 0.00 74 ILE A CA 4
ATOM 5310 C C . ILE A 1 74 ? 2.475 5.381 -5.262 1.00 0.00 74 ILE A C 4
ATOM 5311 O O . ILE A 1 74 ? 2.480 6.590 -5.499 1.00 0.00 74 ILE A O 4
ATOM 5327 N N . LEU A 1 75 ? 3.192 4.833 -4.287 1.00 0.00 75 LEU A N 4
ATOM 5328 C CA . LEU A 1 75 ? 4.046 5.638 -3.420 1.00 0.00 75 LEU A CA 4
ATOM 5329 C C . LEU A 1 75 ? 4.914 6.587 -4.239 1.00 0.00 75 LEU A C 4
ATOM 5330 O O . LEU A 1 75 ? 5.222 7.696 -3.802 1.00 0.00 75 LEU A O 4
ATOM 5346 N N . SER A 1 76 ? 5.304 6.145 -5.431 1.00 0.00 76 SER A N 4
ATOM 5347 C CA . SER A 1 76 ? 6.138 6.955 -6.311 1.00 0.00 76 SER A CA 4
ATOM 5348 C C . SER A 1 76 ? 5.367 8.166 -6.827 1.00 0.00 76 SER A C 4
ATOM 5349 O O . SER A 1 76 ? 5.925 9.253 -6.980 1.00 0.00 76 SER A O 4
ATOM 5357 N N . LYS A 1 77 ? 4.080 7.972 -7.092 1.00 0.00 77 LYS A N 4
ATOM 5358 C CA . LYS A 1 77 ? 3.230 9.047 -7.589 1.00 0.00 77 LYS A CA 4
ATOM 5359 C C . LYS A 1 77 ? 2.543 9.774 -6.438 1.00 0.00 77 LYS A C 4
ATOM 5360 O O . LYS A 1 77 ? 1.480 10.369 -6.614 1.00 0.00 77 LYS A O 4
ATOM 5379 N N . MET A 1 78 ? 3.157 9.722 -5.261 1.00 0.00 78 MET A N 4
ATOM 5380 C CA . MET A 1 78 ? 2.605 10.378 -4.081 1.00 0.00 78 MET A CA 4
ATOM 5381 C C . MET A 1 78 ? 3.673 11.199 -3.366 1.00 0.00 78 MET A C 4
ATOM 5382 O O . MET A 1 78 ? 4.868 10.954 -3.528 1.00 0.00 78 MET A O 4
ATOM 5396 N N . GLN A 1 79 ? 3.234 12.173 -2.575 1.00 0.00 79 GLN A N 4
ATOM 5397 C CA . GLN A 1 79 ? 4.154 13.029 -1.836 1.00 0.00 79 GLN A CA 4
ATOM 5398 C C . GLN A 1 79 ? 4.683 12.318 -0.595 1.00 0.00 79 GLN A C 4
ATOM 5399 O O . GLN A 1 79 ? 4.468 12.769 0.530 1.00 0.00 79 GLN A O 4
ATOM 5413 N N . ASP A 1 80 ? 5.375 11.204 -0.808 1.00 0.00 80 ASP A N 4
ATOM 5414 C CA . ASP A 1 80 ? 5.936 10.431 0.293 1.00 0.00 80 ASP A CA 4
ATOM 5415 C C . ASP A 1 80 ? 7.448 10.618 0.374 1.00 0.00 80 ASP A C 4
ATOM 5416 O O . ASP A 1 80 ? 8.204 9.646 0.382 1.00 0.00 80 ASP A O 4
ATOM 5425 N N . ILE A 1 81 ? 7.881 11.873 0.434 1.00 0.00 81 ILE A N 4
ATOM 5426 C CA . ILE A 1 81 ? 9.302 12.187 0.515 1.00 0.00 81 ILE A CA 4
ATOM 5427 C C . ILE A 1 81 ? 9.687 12.637 1.920 1.00 0.00 81 ILE A C 4
ATOM 5428 O O . ILE A 1 81 ? 8.923 13.307 2.615 1.00 0.00 81 ILE A O 4
ATOM 5444 N N . PRO A 1 82 ? 10.902 12.263 2.349 1.00 0.00 82 PRO A N 4
ATOM 5445 C CA . PRO A 1 82 ? 11.417 12.620 3.674 1.00 0.00 82 PRO A CA 4
ATOM 5446 C C . PRO A 1 82 ? 11.724 14.108 3.796 1.00 0.00 82 PRO A C 4
ATOM 5447 O O . PRO A 1 82 ? 11.994 14.779 2.799 1.00 0.00 82 PRO A O 4
ATOM 5458 N N . ILE A 1 83 ? 11.682 14.618 5.022 1.00 0.00 83 ILE A N 4
ATOM 5459 C CA . ILE A 1 83 ? 11.958 16.028 5.272 1.00 0.00 83 ILE A CA 4
ATOM 5460 C C . ILE A 1 83 ? 13.434 16.346 5.057 1.00 0.00 83 ILE A C 4
ATOM 5461 O O . ILE A 1 83 ? 14.307 15.539 5.377 1.00 0.00 83 ILE A O 4
ATOM 5477 N N . TYR A 1 84 ? 13.705 17.527 4.515 1.00 0.00 84 TYR A N 4
ATOM 5478 C CA . TYR A 1 84 ? 15.076 17.953 4.256 1.00 0.00 84 TYR A CA 4
ATOM 5479 C C . TYR A 1 84 ? 15.438 19.169 5.103 1.00 0.00 84 TYR A C 4
ATOM 5480 O O . TYR A 1 84 ? 14.822 20.228 4.983 1.00 0.00 84 TYR A O 4
ATOM 5498 N N . ALA A 1 85 ? 16.442 19.008 5.959 1.00 0.00 85 ALA A N 4
ATOM 5499 C CA . ALA A 1 85 ? 16.889 20.093 6.824 1.00 0.00 85 ALA A CA 4
ATOM 5500 C C . ALA A 1 85 ? 18.198 20.691 6.322 1.00 0.00 85 ALA A C 4
ATOM 5501 O O . ALA A 1 85 ? 19.205 19.994 6.204 1.00 0.00 85 ALA A O 4
ATOM 5508 N N . SER A 1 86 ? 18.177 21.987 6.028 1.00 0.00 86 SER A N 4
ATOM 5509 C CA . SER A 1 86 ? 19.362 22.679 5.534 1.00 0.00 86 SER A CA 4
ATOM 5510 C C . SER A 1 86 ? 20.504 22.587 6.542 1.00 0.00 86 SER A C 4
ATOM 5511 O O . SER A 1 86 ? 20.278 22.409 7.738 1.00 0.00 86 SER A O 4
ATOM 5519 N N . GLY A 1 87 ? 21.732 22.709 6.048 1.00 0.00 87 GLY A N 4
ATOM 5520 C CA . GLY A 1 87 ? 22.892 22.637 6.917 1.00 0.00 87 GLY A CA 4
ATOM 5521 C C . GLY A 1 87 ? 24.027 21.840 6.304 1.00 0.00 87 GLY A C 4
ATOM 5522 O O . GLY A 1 87 ? 24.154 20.634 6.520 1.00 0.00 87 GLY A O 4
ATOM 5526 N N . PRO A 1 88 ? 24.876 22.519 5.519 1.00 0.00 88 PRO A N 4
ATOM 5527 C CA . PRO A 1 88 ? 26.020 21.886 4.856 1.00 0.00 88 PRO A CA 4
ATOM 5528 C C . PRO A 1 88 ? 27.107 21.476 5.843 1.00 0.00 88 PRO A C 4
ATOM 5529 O O . PRO A 1 88 ? 28.159 20.973 5.449 1.00 0.00 88 PRO A O 4
ATOM 5540 N N . SER A 1 89 ? 26.846 21.692 7.129 1.00 0.00 89 SER A N 4
ATOM 5541 C CA . SER A 1 89 ? 27.804 21.348 8.172 1.00 0.00 89 SER A CA 4
ATOM 5542 C C . SER A 1 89 ? 27.951 19.834 8.296 1.00 0.00 89 SER A C 4
ATOM 5543 O O . SER A 1 89 ? 26.961 19.108 8.375 1.00 0.00 89 SER A O 4
ATOM 5551 N N . SER A 1 90 ? 29.195 19.366 8.313 1.00 0.00 90 SER A N 4
ATOM 5552 C CA . SER A 1 90 ? 29.473 17.939 8.424 1.00 0.00 90 SER A CA 4
ATOM 5553 C C . SER A 1 90 ? 28.502 17.128 7.572 1.00 0.00 90 SER A C 4
ATOM 5554 O O . SER A 1 90 ? 28.013 16.081 7.993 1.00 0.00 90 SER A O 4
ATOM 5562 N N . GLY A 1 91 ? 28.226 17.622 6.368 1.00 0.00 91 GLY A N 4
ATOM 5563 C CA . GLY A 1 91 ? 27.315 16.932 5.474 1.00 0.00 91 GLY A CA 4
ATOM 5564 C C . GLY A 1 91 ? 27.994 16.460 4.204 1.00 0.00 91 GLY A C 4
ATOM 5565 O O . GLY A 1 91 ? 28.963 17.067 3.748 1.00 0.00 91 GLY A O 4
ATOM 5569 N N . GLY A 1 1 ? -33.694 -1.588 -14.185 1.00 0.00 1 GLY A N 5
ATOM 5570 C CA . GLY A 1 1 ? -33.177 -1.574 -12.829 1.00 0.00 1 GLY A CA 5
ATOM 5571 C C . GLY A 1 1 ? -31.921 -2.408 -12.679 1.00 0.00 1 GLY A C 5
ATOM 5572 O O . GLY A 1 1 ? -31.992 -3.611 -12.429 1.00 0.00 1 GLY A O 5
ATOM 5576 N N . SER A 1 2 ? -30.766 -1.768 -12.833 1.00 0.00 2 SER A N 5
ATOM 5577 C CA . SER A 1 2 ? -29.487 -2.460 -12.718 1.00 0.00 2 SER A CA 5
ATOM 5578 C C . SER A 1 2 ? -28.639 -1.852 -11.605 1.00 0.00 2 SER A C 5
ATOM 5579 O O . SER A 1 2 ? -28.947 -0.777 -11.091 1.00 0.00 2 SER A O 5
ATOM 5587 N N . SER A 1 3 ? -27.567 -2.548 -11.239 1.00 0.00 3 SER A N 5
ATOM 5588 C CA . SER A 1 3 ? -26.675 -2.080 -10.185 1.00 0.00 3 SER A CA 5
ATOM 5589 C C . SER A 1 3 ? -25.305 -1.723 -10.753 1.00 0.00 3 SER A C 5
ATOM 5590 O O . SER A 1 3 ? -24.960 -2.114 -11.867 1.00 0.00 3 SER A O 5
ATOM 5598 N N . GLY A 1 4 ? -24.526 -0.975 -9.976 1.00 0.00 4 GLY A N 5
ATOM 5599 C CA . GLY A 1 4 ? -23.202 -0.576 -10.417 1.00 0.00 4 GLY A CA 5
ATOM 5600 C C . GLY A 1 4 ? -22.513 0.340 -9.426 1.00 0.00 4 GLY A C 5
ATOM 5601 O O . GLY A 1 4 ? -22.960 0.485 -8.289 1.00 0.00 4 GLY A O 5
ATOM 5605 N N . SER A 1 5 ? -21.418 0.959 -9.857 1.00 0.00 5 SER A N 5
ATOM 5606 C CA . SER A 1 5 ? -20.662 1.862 -8.998 1.00 0.00 5 SER A CA 5
ATOM 5607 C C . SER A 1 5 ? -20.947 3.318 -9.354 1.00 0.00 5 SER A C 5
ATOM 5608 O O . SER A 1 5 ? -21.017 3.679 -10.529 1.00 0.00 5 SER A O 5
ATOM 5616 N N . SER A 1 6 ? -21.111 4.149 -8.330 1.00 0.00 6 SER A N 5
ATOM 5617 C CA . SER A 1 6 ? -21.393 5.566 -8.533 1.00 0.00 6 SER A CA 5
ATOM 5618 C C . SER A 1 6 ? -20.327 6.432 -7.870 1.00 0.00 6 SER A C 5
ATOM 5619 O O . SER A 1 6 ? -19.785 7.349 -8.485 1.00 0.00 6 SER A O 5
ATOM 5627 N N . GLY A 1 7 ? -20.032 6.134 -6.608 1.00 0.00 7 GLY A N 5
ATOM 5628 C CA . GLY A 1 7 ? -19.033 6.895 -5.880 1.00 0.00 7 GLY A CA 5
ATOM 5629 C C . GLY A 1 7 ? -17.627 6.381 -6.118 1.00 0.00 7 GLY A C 5
ATOM 5630 O O . GLY A 1 7 ? -17.386 5.175 -6.087 1.00 0.00 7 GLY A O 5
ATOM 5634 N N . MET A 1 8 ? -16.696 7.299 -6.357 1.00 0.00 8 MET A N 5
ATOM 5635 C CA . MET A 1 8 ? -15.306 6.932 -6.602 1.00 0.00 8 MET A CA 5
ATOM 5636 C C . MET A 1 8 ? -14.425 7.319 -5.418 1.00 0.00 8 MET A C 5
ATOM 5637 O O . MET A 1 8 ? -14.876 7.990 -4.490 1.00 0.00 8 MET A O 5
ATOM 5651 N N . SER A 1 9 ? -13.167 6.892 -5.458 1.00 0.00 9 SER A N 5
ATOM 5652 C CA . SER A 1 9 ? -12.224 7.190 -4.387 1.00 0.00 9 SER A CA 5
ATOM 5653 C C . SER A 1 9 ? -11.144 8.155 -4.867 1.00 0.00 9 SER A C 5
ATOM 5654 O O . SER A 1 9 ? -11.062 8.472 -6.053 1.00 0.00 9 SER A O 5
ATOM 5662 N N . SER A 1 10 ? -10.318 8.620 -3.935 1.00 0.00 10 SER A N 5
ATOM 5663 C CA . SER A 1 10 ? -9.244 9.551 -4.261 1.00 0.00 10 SER A CA 5
ATOM 5664 C C . SER A 1 10 ? -9.802 10.823 -4.893 1.00 0.00 10 SER A C 5
ATOM 5665 O O . SER A 1 10 ? -9.254 11.338 -5.868 1.00 0.00 10 SER A O 5
ATOM 5673 N N . VAL A 1 11 ? -10.897 11.325 -4.330 1.00 0.00 11 VAL A N 5
ATOM 5674 C CA . VAL A 1 11 ? -11.530 12.537 -4.837 1.00 0.00 11 VAL A CA 5
ATOM 5675 C C . VAL A 1 11 ? -11.100 13.758 -4.033 1.00 0.00 11 VAL A C 5
ATOM 5676 O O . VAL A 1 11 ? -11.515 14.881 -4.320 1.00 0.00 11 VAL A O 5
ATOM 5689 N N . SER A 1 12 ? -10.265 13.532 -3.024 1.00 0.00 12 SER A N 5
ATOM 5690 C CA . SER A 1 12 ? -9.780 14.615 -2.175 1.00 0.00 12 SER A CA 5
ATOM 5691 C C . SER A 1 12 ? -8.264 14.547 -2.022 1.00 0.00 12 SER A C 5
ATOM 5692 O O . SER A 1 12 ? -7.570 15.553 -2.168 1.00 0.00 12 SER A O 5
ATOM 5700 N N . GLU A 1 13 ? -7.757 13.354 -1.726 1.00 0.00 13 GLU A N 5
ATOM 5701 C CA . GLU A 1 13 ? -6.323 13.156 -1.552 1.00 0.00 13 GLU A CA 5
ATOM 5702 C C . GLU A 1 13 ? -5.824 12.004 -2.420 1.00 0.00 13 GLU A C 5
ATOM 5703 O O . GLU A 1 13 ? -6.607 11.166 -2.870 1.00 0.00 13 GLU A O 5
ATOM 5715 N N . VAL A 1 14 ? -4.516 11.968 -2.651 1.00 0.00 14 VAL A N 5
ATOM 5716 C CA . VAL A 1 14 ? -3.911 10.920 -3.464 1.00 0.00 14 VAL A CA 5
ATOM 5717 C C . VAL A 1 14 ? -3.877 9.593 -2.713 1.00 0.00 14 VAL A C 5
ATOM 5718 O O . VAL A 1 14 ? -3.883 8.524 -3.322 1.00 0.00 14 VAL A O 5
ATOM 5731 N N . ASN A 1 15 ? -3.842 9.671 -1.387 1.00 0.00 15 ASN A N 5
ATOM 5732 C CA . ASN A 1 15 ? -3.807 8.476 -0.552 1.00 0.00 15 ASN A CA 5
ATOM 5733 C C . ASN A 1 15 ? -5.033 7.602 -0.801 1.00 0.00 15 ASN A C 5
ATOM 5734 O O . ASN A 1 15 ? -6.110 8.103 -1.126 1.00 0.00 15 ASN A O 5
ATOM 5745 N N . VAL A 1 16 ? -4.862 6.293 -0.644 1.00 0.00 16 VAL A N 5
ATOM 5746 C CA . VAL A 1 16 ? -5.955 5.350 -0.850 1.00 0.00 16 VAL A CA 5
ATOM 5747 C C . VAL A 1 16 ? -5.968 4.280 0.236 1.00 0.00 16 VAL A C 5
ATOM 5748 O O . VAL A 1 16 ? -4.917 3.838 0.700 1.00 0.00 16 VAL A O 5
ATOM 5761 N N . ASP A 1 17 ? -7.165 3.866 0.636 1.00 0.00 17 ASP A N 5
ATOM 5762 C CA . ASP A 1 17 ? -7.317 2.845 1.667 1.00 0.00 17 ASP A CA 5
ATOM 5763 C C . ASP A 1 17 ? -6.675 1.532 1.229 1.00 0.00 17 ASP A C 5
ATOM 5764 O O . ASP A 1 17 ? -6.948 1.030 0.138 1.00 0.00 17 ASP A O 5
ATOM 5773 N N . ILE A 1 18 ? -5.821 0.982 2.086 1.00 0.00 18 ILE A N 5
ATOM 5774 C CA . ILE A 1 18 ? -5.142 -0.272 1.788 1.00 0.00 18 ILE A CA 5
ATOM 5775 C C . ILE A 1 18 ? -6.091 -1.269 1.132 1.00 0.00 18 ILE A C 5
ATOM 5776 O O . ILE A 1 18 ? -5.661 -2.176 0.418 1.00 0.00 18 ILE A O 5
ATOM 5792 N N . LYS A 1 19 ? -7.385 -1.095 1.377 1.00 0.00 19 LYS A N 5
ATOM 5793 C CA . LYS A 1 19 ? -8.397 -1.977 0.808 1.00 0.00 19 LYS A CA 5
ATOM 5794 C C . LYS A 1 19 ? -8.460 -1.826 -0.708 1.00 0.00 19 LYS A C 5
ATOM 5795 O O . LYS A 1 19 ? -8.157 -2.763 -1.448 1.00 0.00 19 LYS A O 5
ATOM 5814 N N . ASP A 1 20 ? -8.854 -0.642 -1.165 1.00 0.00 20 ASP A N 5
ATOM 5815 C CA . ASP A 1 20 ? -8.954 -0.368 -2.593 1.00 0.00 20 ASP A CA 5
ATOM 5816 C C . ASP A 1 20 ? -7.677 -0.784 -3.317 1.00 0.00 20 ASP A C 5
ATOM 5817 O O . ASP A 1 20 ? -7.718 -1.228 -4.465 1.00 0.00 20 ASP A O 5
ATOM 5826 N N . PHE A 1 21 ? -6.544 -0.635 -2.639 1.00 0.00 21 PHE A N 5
ATOM 5827 C CA . PHE A 1 21 ? -5.254 -0.993 -3.218 1.00 0.00 21 PHE A CA 5
ATOM 5828 C C . PHE A 1 21 ? -5.147 -2.501 -3.418 1.00 0.00 21 PHE A C 5
ATOM 5829 O O . PHE A 1 21 ? -4.553 -2.970 -4.390 1.00 0.00 21 PHE A O 5
ATOM 5846 N N . LEU A 1 22 ? -5.727 -3.257 -2.492 1.00 0.00 22 LEU A N 5
ATOM 5847 C CA . LEU A 1 22 ? -5.697 -4.714 -2.565 1.00 0.00 22 LEU A CA 5
ATOM 5848 C C . LEU A 1 22 ? -6.739 -5.231 -3.552 1.00 0.00 22 LEU A C 5
ATOM 5849 O O . LEU A 1 22 ? -6.445 -6.081 -4.391 1.00 0.00 22 LEU A O 5
ATOM 5865 N N . MET A 1 23 ? -7.957 -4.710 -3.445 1.00 0.00 23 MET A N 5
ATOM 5866 C CA . MET A 1 23 ? -9.042 -5.117 -4.331 1.00 0.00 23 MET A CA 5
ATOM 5867 C C . MET A 1 23 ? -8.656 -4.913 -5.793 1.00 0.00 23 MET A C 5
ATOM 5868 O O . MET A 1 23 ? -8.981 -5.733 -6.651 1.00 0.00 23 MET A O 5
ATOM 5882 N N . SER A 1 24 ? -7.961 -3.814 -6.069 1.00 0.00 24 SER A N 5
ATOM 5883 C CA . SER A 1 24 ? -7.534 -3.501 -7.428 1.00 0.00 24 SER A CA 5
ATOM 5884 C C . SER A 1 24 ? -6.739 -4.656 -8.028 1.00 0.00 24 SER A C 5
ATOM 5885 O O . SER A 1 24 ? -6.873 -4.967 -9.211 1.00 0.00 24 SER A O 5
ATOM 5893 N N . ILE A 1 25 ? -5.912 -5.288 -7.202 1.00 0.00 25 ILE A N 5
ATOM 5894 C CA . ILE A 1 25 ? -5.096 -6.410 -7.650 1.00 0.00 25 ILE A CA 5
ATOM 5895 C C . ILE A 1 25 ? -5.682 -7.738 -7.182 1.00 0.00 25 ILE A C 5
ATOM 5896 O O . ILE A 1 25 ? -5.110 -8.800 -7.424 1.00 0.00 25 ILE A O 5
ATOM 5912 N N . ASN A 1 26 ? -6.827 -7.669 -6.511 1.00 0.00 26 ASN A N 5
ATOM 5913 C CA . ASN A 1 26 ? -7.492 -8.866 -6.009 1.00 0.00 26 ASN A CA 5
ATOM 5914 C C . ASN A 1 26 ? -6.624 -9.578 -4.976 1.00 0.00 26 ASN A C 5
ATOM 5915 O O . ASN A 1 26 ? -6.326 -10.766 -5.112 1.00 0.00 26 ASN A O 5
ATOM 5926 N N . LEU A 1 27 ? -6.222 -8.846 -3.944 1.00 0.00 27 LEU A N 5
ATOM 5927 C CA . LEU A 1 27 ? -5.389 -9.406 -2.886 1.00 0.00 27 LEU A CA 5
ATOM 5928 C C . LEU A 1 27 ? -5.986 -9.119 -1.512 1.00 0.00 27 LEU A C 5
ATOM 5929 O O . LEU A 1 27 ? -5.324 -9.293 -0.489 1.00 0.00 27 LEU A O 5
ATOM 5945 N N . GLU A 1 28 ? -7.241 -8.680 -1.498 1.00 0.00 28 GLU A N 5
ATOM 5946 C CA . GLU A 1 28 ? -7.927 -8.371 -0.249 1.00 0.00 28 GLU A CA 5
ATOM 5947 C C . GLU A 1 28 ? -7.760 -9.504 0.759 1.00 0.00 28 GLU A C 5
ATOM 5948 O O . GLU A 1 28 ? -7.792 -9.282 1.969 1.00 0.00 28 GLU A O 5
ATOM 5960 N N . GLN A 1 29 ? -7.582 -10.719 0.250 1.00 0.00 29 GLN A N 5
ATOM 5961 C CA . GLN A 1 29 ? -7.412 -11.888 1.106 1.00 0.00 29 GLN A CA 5
ATOM 5962 C C . GLN A 1 29 ? -6.353 -11.631 2.173 1.00 0.00 29 GLN A C 5
ATOM 5963 O O . GLN A 1 29 ? -6.337 -12.285 3.216 1.00 0.00 29 GLN A O 5
ATOM 5977 N N . TYR A 1 30 ? -5.469 -10.677 1.905 1.00 0.00 30 TYR A N 5
ATOM 5978 C CA . TYR A 1 30 ? -4.404 -10.336 2.841 1.00 0.00 30 TYR A CA 5
ATOM 5979 C C . TYR A 1 30 ? -4.773 -9.102 3.659 1.00 0.00 30 TYR A C 5
ATOM 5980 O O . TYR A 1 30 ? -4.193 -8.847 4.715 1.00 0.00 30 TYR A O 5
ATOM 5998 N N . LEU A 1 31 ? -5.742 -8.340 3.164 1.00 0.00 31 LEU A N 5
ATOM 5999 C CA . LEU A 1 31 ? -6.191 -7.132 3.849 1.00 0.00 31 LEU A CA 5
ATOM 6000 C C . LEU A 1 31 ? -6.118 -7.305 5.362 1.00 0.00 31 LEU A C 5
ATOM 6001 O O . LEU A 1 31 ? -5.452 -6.534 6.055 1.00 0.00 31 LEU A O 5
ATOM 6017 N N . LEU A 1 32 ? -6.804 -8.323 5.870 1.00 0.00 32 LEU A N 5
ATOM 6018 C CA . LEU A 1 32 ? -6.815 -8.599 7.303 1.00 0.00 32 LEU A CA 5
ATOM 6019 C C . LEU A 1 32 ? -5.399 -8.592 7.870 1.00 0.00 32 LEU A C 5
ATOM 6020 O O . LEU A 1 32 ? -5.146 -8.017 8.929 1.00 0.00 32 LEU A O 5
ATOM 6036 N N . HIS A 1 33 ? -4.478 -9.232 7.157 1.00 0.00 33 HIS A N 5
ATOM 6037 C CA . HIS A 1 33 ? -3.086 -9.296 7.587 1.00 0.00 33 HIS A CA 5
ATOM 6038 C C . HIS A 1 33 ? -2.475 -7.900 7.664 1.00 0.00 33 HIS A C 5
ATOM 6039 O O . HIS A 1 33 ? -1.683 -7.606 8.559 1.00 0.00 33 HIS A O 5
ATOM 6054 N N . PHE A 1 34 ? -2.850 -7.043 6.720 1.00 0.00 34 PHE A N 5
ATOM 6055 C CA . PHE A 1 34 ? -2.338 -5.678 6.680 1.00 0.00 34 PHE A CA 5
ATOM 6056 C C . PHE A 1 34 ? -2.904 -4.851 7.830 1.00 0.00 34 PHE A C 5
ATOM 6057 O O . PHE A 1 34 ? -2.168 -4.153 8.528 1.00 0.00 34 PHE A O 5
ATOM 6074 N N . HIS A 1 35 ? -4.217 -4.934 8.021 1.00 0.00 35 HIS A N 5
ATOM 6075 C CA . HIS A 1 35 ? -4.883 -4.194 9.086 1.00 0.00 35 HIS A CA 5
ATOM 6076 C C . HIS A 1 35 ? -4.291 -4.549 10.447 1.00 0.00 35 HIS A C 5
ATOM 6077 O O . HIS A 1 35 ? -3.700 -3.702 11.117 1.00 0.00 35 HIS A O 5
ATOM 6092 N N . GLU A 1 36 ? -4.454 -5.805 10.848 1.00 0.00 36 GLU A N 5
ATOM 6093 C CA . GLU A 1 36 ? -3.936 -6.270 12.130 1.00 0.00 36 GLU A CA 5
ATOM 6094 C C . GLU A 1 36 ? -2.497 -5.807 12.336 1.00 0.00 36 GLU A C 5
ATOM 6095 O O . GLU A 1 36 ? -2.114 -5.406 13.435 1.00 0.00 36 GLU A O 5
ATOM 6107 N N . SER A 1 37 ? -1.705 -5.865 11.270 1.00 0.00 37 SER A N 5
ATOM 6108 C CA . SER A 1 37 ? -0.306 -5.456 11.334 1.00 0.00 37 SER A CA 5
ATOM 6109 C C . SER A 1 37 ? -0.188 -3.983 11.714 1.00 0.00 37 SER A C 5
ATOM 6110 O O . SER A 1 37 ? 0.685 -3.598 12.490 1.00 0.00 37 SER A O 5
ATOM 6118 N N . GLY A 1 38 ? -1.075 -3.162 11.159 1.00 0.00 38 GLY A N 5
ATOM 6119 C CA . GLY A 1 38 ? -1.054 -1.741 11.450 1.00 0.00 38 GLY A CA 5
ATOM 6120 C C . GLY A 1 38 ? -0.989 -0.893 10.195 1.00 0.00 38 GLY A C 5
ATOM 6121 O O . GLY A 1 38 ? -0.485 0.230 10.221 1.00 0.00 38 GLY A O 5
ATOM 6125 N N . PHE A 1 39 ? -1.499 -1.431 9.092 1.00 0.00 39 PHE A N 5
ATOM 6126 C CA . PHE A 1 39 ? -1.494 -0.718 7.820 1.00 0.00 39 PHE A CA 5
ATOM 6127 C C . PHE A 1 39 ? -2.916 -0.382 7.379 1.00 0.00 39 PHE A C 5
ATOM 6128 O O . PHE A 1 39 ? -3.703 -1.271 7.049 1.00 0.00 39 PHE A O 5
ATOM 6145 N N . THR A 1 40 ? -3.240 0.907 7.377 1.00 0.00 40 THR A N 5
ATOM 6146 C CA . THR A 1 40 ? -4.567 1.361 6.979 1.00 0.00 40 THR A CA 5
ATOM 6147 C C . THR A 1 40 ? -4.561 1.891 5.550 1.00 0.00 40 THR A C 5
ATOM 6148 O O . THR A 1 40 ? -5.496 1.654 4.784 1.00 0.00 40 THR A O 5
ATOM 6159 N N . THR A 1 41 ? -3.500 2.609 5.194 1.00 0.00 41 THR A N 5
ATOM 6160 C CA . THR A 1 41 ? -3.373 3.173 3.856 1.00 0.00 41 THR A CA 5
ATOM 6161 C C . THR A 1 41 ? -2.109 2.672 3.166 1.00 0.00 41 THR A C 5
ATOM 6162 O O . THR A 1 41 ? -1.193 2.167 3.816 1.00 0.00 41 THR A O 5
ATOM 6173 N N . VAL A 1 42 ? -2.065 2.815 1.846 1.00 0.00 42 VAL A N 5
ATOM 6174 C CA . VAL A 1 42 ? -0.911 2.378 1.068 1.00 0.00 42 VAL A CA 5
ATOM 6175 C C . VAL A 1 42 ? 0.343 3.147 1.466 1.00 0.00 42 VAL A C 5
ATOM 6176 O O . VAL A 1 42 ? 1.459 2.639 1.353 1.00 0.00 42 VAL A O 5
ATOM 6189 N N . LYS A 1 43 ? 0.154 4.377 1.933 1.00 0.00 43 LYS A N 5
ATOM 6190 C CA . LYS A 1 43 ? 1.269 5.218 2.351 1.00 0.00 43 LYS A CA 5
ATOM 6191 C C . LYS A 1 43 ? 2.040 4.569 3.496 1.00 0.00 43 LYS A C 5
ATOM 6192 O O . LYS A 1 43 ? 3.269 4.504 3.471 1.00 0.00 43 LYS A O 5
ATOM 6211 N N . ASP A 1 44 ? 1.311 4.090 4.497 1.00 0.00 44 ASP A N 5
ATOM 6212 C CA . ASP A 1 44 ? 1.926 3.444 5.651 1.00 0.00 44 ASP A CA 5
ATOM 6213 C C . ASP A 1 44 ? 2.816 2.285 5.214 1.00 0.00 44 ASP A C 5
ATOM 6214 O O . ASP A 1 44 ? 3.623 1.780 5.996 1.00 0.00 44 ASP A O 5
ATOM 6223 N N . CYS A 1 45 ? 2.662 1.867 3.962 1.00 0.00 45 CYS A N 5
ATOM 6224 C CA . CYS A 1 45 ? 3.451 0.765 3.422 1.00 0.00 45 CYS A CA 5
ATOM 6225 C C . CYS A 1 45 ? 4.732 1.280 2.774 1.00 0.00 45 CYS A C 5
ATOM 6226 O O . CYS A 1 45 ? 5.366 0.579 1.986 1.00 0.00 45 CYS A O 5
ATOM 6234 N N . ALA A 1 46 ? 5.106 2.511 3.110 1.00 0.00 46 ALA A N 5
ATOM 6235 C CA . ALA A 1 46 ? 6.311 3.120 2.561 1.00 0.00 46 ALA A CA 5
ATOM 6236 C C . ALA A 1 46 ? 7.561 2.389 3.038 1.00 0.00 46 ALA A C 5
ATOM 6237 O O . ALA A 1 46 ? 8.592 2.398 2.365 1.00 0.00 46 ALA A O 5
ATOM 6244 N N . ALA A 1 47 ? 7.463 1.757 4.203 1.00 0.00 47 ALA A N 5
ATOM 6245 C CA . ALA A 1 47 ? 8.587 1.021 4.770 1.00 0.00 47 ALA A CA 5
ATOM 6246 C C . ALA A 1 47 ? 8.462 -0.472 4.487 1.00 0.00 47 ALA A C 5
ATOM 6247 O O . ALA A 1 47 ? 9.457 -1.198 4.488 1.00 0.00 47 ALA A O 5
ATOM 6254 N N . ILE A 1 48 ? 7.236 -0.924 4.246 1.00 0.00 48 ILE A N 5
ATOM 6255 C CA . ILE A 1 48 ? 6.983 -2.331 3.961 1.00 0.00 48 ILE A CA 5
ATOM 6256 C C . ILE A 1 48 ? 7.805 -2.807 2.768 1.00 0.00 48 ILE A C 5
ATOM 6257 O O . ILE A 1 48 ? 7.899 -2.118 1.753 1.00 0.00 48 ILE A O 5
ATOM 6273 N N . ASN A 1 49 ? 8.395 -3.990 2.897 1.00 0.00 49 ASN A N 5
ATOM 6274 C CA . ASN A 1 49 ? 9.208 -4.560 1.828 1.00 0.00 49 ASN A CA 5
ATOM 6275 C C . ASN A 1 49 ? 8.849 -6.024 1.592 1.00 0.00 49 ASN A C 5
ATOM 6276 O O . ASN A 1 49 ? 7.957 -6.567 2.244 1.00 0.00 49 ASN A O 5
ATOM 6287 N N . ASP A 1 50 ? 9.550 -6.656 0.658 1.00 0.00 50 ASP A N 5
ATOM 6288 C CA . ASP A 1 50 ? 9.307 -8.058 0.337 1.00 0.00 50 ASP A CA 5
ATOM 6289 C C . ASP A 1 50 ? 9.397 -8.925 1.589 1.00 0.00 50 ASP A C 5
ATOM 6290 O O . ASP A 1 50 ? 8.574 -9.816 1.799 1.00 0.00 50 ASP A O 5
ATOM 6299 N N . SER A 1 51 ? 10.402 -8.658 2.416 1.00 0.00 51 SER A N 5
ATOM 6300 C CA . SER A 1 51 ? 10.602 -9.418 3.645 1.00 0.00 51 SER A CA 5
ATOM 6301 C C . SER A 1 51 ? 9.428 -9.226 4.600 1.00 0.00 51 SER A C 5
ATOM 6302 O O . SER A 1 51 ? 9.149 -10.083 5.440 1.00 0.00 51 SER A O 5
ATOM 6310 N N . LEU A 1 52 ? 8.743 -8.096 4.465 1.00 0.00 52 LEU A N 5
ATOM 6311 C CA . LEU A 1 52 ? 7.597 -7.789 5.315 1.00 0.00 52 LEU A CA 5
ATOM 6312 C C . LEU A 1 52 ? 6.369 -8.583 4.881 1.00 0.00 52 LEU A C 5
ATOM 6313 O O . LEU A 1 52 ? 5.728 -9.250 5.694 1.00 0.00 52 LEU A O 5
ATOM 6329 N N . LEU A 1 53 ? 6.048 -8.508 3.594 1.00 0.00 53 LEU A N 5
ATOM 6330 C CA . LEU A 1 53 ? 4.897 -9.221 3.050 1.00 0.00 53 LEU A CA 5
ATOM 6331 C C . LEU A 1 53 ? 4.906 -10.682 3.487 1.00 0.00 53 LEU A C 5
ATOM 6332 O O . LEU A 1 53 ? 3.904 -11.198 3.981 1.00 0.00 53 LEU A O 5
ATOM 6348 N N . GLN A 1 54 ? 6.044 -11.343 3.302 1.00 0.00 54 GLN A N 5
ATOM 6349 C CA . GLN A 1 54 ? 6.183 -12.745 3.679 1.00 0.00 54 GLN A CA 5
ATOM 6350 C C . GLN A 1 54 ? 6.160 -12.906 5.195 1.00 0.00 54 GLN A C 5
ATOM 6351 O O . GLN A 1 54 ? 6.062 -14.019 5.711 1.00 0.00 54 GLN A O 5
ATOM 6365 N N . LYS A 1 55 ? 6.252 -11.787 5.905 1.00 0.00 55 LYS A N 5
ATOM 6366 C CA . LYS A 1 55 ? 6.241 -11.802 7.363 1.00 0.00 55 LYS A CA 5
ATOM 6367 C C . LYS A 1 55 ? 4.812 -11.821 7.896 1.00 0.00 55 LYS A C 5
ATOM 6368 O O . LYS A 1 55 ? 4.471 -12.633 8.757 1.00 0.00 55 LYS A O 5
ATOM 6387 N N . ILE A 1 56 ? 3.980 -10.922 7.379 1.00 0.00 56 ILE A N 5
ATOM 6388 C CA . ILE A 1 56 ? 2.588 -10.838 7.802 1.00 0.00 56 ILE A CA 5
ATOM 6389 C C . ILE A 1 56 ? 1.892 -12.189 7.675 1.00 0.00 56 ILE A C 5
ATOM 6390 O O . ILE A 1 56 ? 0.897 -12.453 8.349 1.00 0.00 56 ILE A O 5
ATOM 6406 N N . GLY A 1 57 ? 2.425 -13.044 6.807 1.00 0.00 57 GLY A N 5
ATOM 6407 C CA . GLY A 1 57 ? 1.844 -14.359 6.608 1.00 0.00 57 GLY A CA 5
ATOM 6408 C C . GLY A 1 57 ? 1.870 -14.792 5.156 1.00 0.00 57 GLY A C 5
ATOM 6409 O O . GLY A 1 57 ? 1.961 -15.983 4.858 1.00 0.00 57 GLY A O 5
ATOM 6413 N N . ILE A 1 58 ? 1.789 -13.823 4.250 1.00 0.00 58 ILE A N 5
ATOM 6414 C CA . ILE A 1 58 ? 1.804 -14.111 2.821 1.00 0.00 58 ILE A CA 5
ATOM 6415 C C . ILE A 1 58 ? 2.717 -15.292 2.508 1.00 0.00 58 ILE A C 5
ATOM 6416 O O . ILE A 1 58 ? 3.938 -15.149 2.457 1.00 0.00 58 ILE A O 5
ATOM 6432 N N . SER A 1 59 ? 2.115 -16.458 2.297 1.00 0.00 59 SER A N 5
ATOM 6433 C CA . SER A 1 59 ? 2.873 -17.665 1.990 1.00 0.00 59 SER A CA 5
ATOM 6434 C C . SER A 1 59 ? 3.420 -17.616 0.567 1.00 0.00 59 SER A C 5
ATOM 6435 O O . SER A 1 59 ? 4.628 -17.673 0.336 1.00 0.00 59 SER A O 5
ATOM 6443 N N . PRO A 1 60 ? 2.510 -17.507 -0.412 1.00 0.00 60 PRO A N 5
ATOM 6444 C CA . PRO A 1 60 ? 2.876 -17.447 -1.831 1.00 0.00 60 PRO A CA 5
ATOM 6445 C C . PRO A 1 60 ? 3.569 -16.139 -2.196 1.00 0.00 60 PRO A C 5
ATOM 6446 O O . PRO A 1 60 ? 3.152 -15.062 -1.767 1.00 0.00 60 PRO A O 5
ATOM 6457 N N . THR A 1 61 ? 4.629 -16.238 -2.991 1.00 0.00 61 THR A N 5
ATOM 6458 C CA . THR A 1 61 ? 5.380 -15.063 -3.414 1.00 0.00 61 THR A CA 5
ATOM 6459 C C . THR A 1 61 ? 4.692 -14.359 -4.577 1.00 0.00 61 THR A C 5
ATOM 6460 O O . THR A 1 61 ? 4.589 -13.133 -4.601 1.00 0.00 61 THR A O 5
ATOM 6471 N N . GLY A 1 62 ? 4.220 -15.143 -5.542 1.00 0.00 62 GLY A N 5
ATOM 6472 C CA . GLY A 1 62 ? 3.546 -14.577 -6.696 1.00 0.00 62 GLY A CA 5
ATOM 6473 C C . GLY A 1 62 ? 2.617 -13.439 -6.324 1.00 0.00 62 GLY A C 5
ATOM 6474 O O . GLY A 1 62 ? 2.352 -12.553 -7.136 1.00 0.00 62 GLY A O 5
ATOM 6478 N N . HIS A 1 63 ? 2.118 -13.463 -5.091 1.00 0.00 63 HIS A N 5
ATOM 6479 C CA . HIS A 1 63 ? 1.211 -12.426 -4.613 1.00 0.00 63 HIS A CA 5
ATOM 6480 C C . HIS A 1 63 ? 1.989 -11.219 -4.099 1.00 0.00 63 HIS A C 5
ATOM 6481 O O . HIS A 1 63 ? 1.566 -10.076 -4.273 1.00 0.00 63 HIS A O 5
ATOM 6496 N N . ARG A 1 64 ? 3.128 -11.481 -3.466 1.00 0.00 64 ARG A N 5
ATOM 6497 C CA . ARG A 1 64 ? 3.963 -10.415 -2.925 1.00 0.00 64 ARG A CA 5
ATOM 6498 C C . ARG A 1 64 ? 4.387 -9.446 -4.024 1.00 0.00 64 ARG A C 5
ATOM 6499 O O . ARG A 1 64 ? 4.113 -8.248 -3.949 1.00 0.00 64 ARG A O 5
ATOM 6520 N N . ARG A 1 65 ? 5.058 -9.972 -5.044 1.00 0.00 65 ARG A N 5
ATOM 6521 C CA . ARG A 1 65 ? 5.521 -9.153 -6.158 1.00 0.00 65 ARG A CA 5
ATOM 6522 C C . ARG A 1 65 ? 4.404 -8.248 -6.669 1.00 0.00 65 ARG A C 5
ATOM 6523 O O . ARG A 1 65 ? 4.602 -7.049 -6.863 1.00 0.00 65 ARG A O 5
ATOM 6544 N N . ARG A 1 66 ? 3.229 -8.831 -6.885 1.00 0.00 66 ARG A N 5
ATOM 6545 C CA . ARG A 1 66 ? 2.081 -8.078 -7.376 1.00 0.00 66 ARG A CA 5
ATOM 6546 C C . ARG A 1 66 ? 1.683 -6.988 -6.385 1.00 0.00 66 ARG A C 5
ATOM 6547 O O . ARG A 1 66 ? 1.125 -5.960 -6.770 1.00 0.00 66 ARG A O 5
ATOM 6568 N N . ILE A 1 67 ? 1.973 -7.220 -5.109 1.00 0.00 67 ILE A N 5
ATOM 6569 C CA . ILE A 1 67 ? 1.646 -6.258 -4.065 1.00 0.00 67 ILE A CA 5
ATOM 6570 C C . ILE A 1 67 ? 2.666 -5.125 -4.022 1.00 0.00 67 ILE A C 5
ATOM 6571 O O . ILE A 1 67 ? 2.306 -3.948 -4.068 1.00 0.00 67 ILE A O 5
ATOM 6587 N N . LEU A 1 68 ? 3.941 -5.488 -3.934 1.00 0.00 68 LEU A N 5
ATOM 6588 C CA . LEU A 1 68 ? 5.015 -4.502 -3.886 1.00 0.00 68 LEU A CA 5
ATOM 6589 C C . LEU A 1 68 ? 5.077 -3.701 -5.183 1.00 0.00 68 LEU A C 5
ATOM 6590 O O . LEU A 1 68 ? 5.068 -2.470 -5.166 1.00 0.00 68 LEU A O 5
ATOM 6606 N N . LYS A 1 69 ? 5.137 -4.407 -6.307 1.00 0.00 69 LYS A N 5
ATOM 6607 C CA . LYS A 1 69 ? 5.196 -3.763 -7.613 1.00 0.00 69 LYS A CA 5
ATOM 6608 C C . LYS A 1 69 ? 4.276 -2.548 -7.663 1.00 0.00 69 LYS A C 5
ATOM 6609 O O . LYS A 1 69 ? 4.676 -1.474 -8.110 1.00 0.00 69 LYS A O 5
ATOM 6628 N N . GLN A 1 70 ? 3.043 -2.725 -7.200 1.00 0.00 70 GLN A N 5
ATOM 6629 C CA . GLN A 1 70 ? 2.067 -1.642 -7.191 1.00 0.00 70 GLN A CA 5
ATOM 6630 C C . GLN A 1 70 ? 2.424 -0.596 -6.140 1.00 0.00 70 GLN A C 5
ATOM 6631 O O . GLN A 1 70 ? 2.443 0.603 -6.424 1.00 0.00 70 GLN A O 5
ATOM 6645 N N . LEU A 1 71 ? 2.706 -1.056 -4.927 1.00 0.00 71 LEU A N 5
ATOM 6646 C CA . LEU A 1 71 ? 3.063 -0.160 -3.832 1.00 0.00 71 LEU A CA 5
ATOM 6647 C C . LEU A 1 71 ? 4.102 0.862 -4.282 1.00 0.00 71 LEU A C 5
ATOM 6648 O O . LEU A 1 71 ? 4.015 2.041 -3.939 1.00 0.00 71 LEU A O 5
ATOM 6664 N N . GLN A 1 72 ? 5.082 0.402 -5.053 1.00 0.00 72 GLN A N 5
ATOM 6665 C CA . GLN A 1 72 ? 6.136 1.277 -5.551 1.00 0.00 72 GLN A CA 5
ATOM 6666 C C . GLN A 1 72 ? 5.567 2.338 -6.487 1.00 0.00 72 GLN A C 5
ATOM 6667 O O . GLN A 1 72 ? 5.729 3.536 -6.255 1.00 0.00 72 GLN A O 5
ATOM 6681 N N . ILE A 1 73 ? 4.900 1.889 -7.545 1.00 0.00 73 ILE A N 5
ATOM 6682 C CA . ILE A 1 73 ? 4.306 2.800 -8.516 1.00 0.00 73 ILE A CA 5
ATOM 6683 C C . ILE A 1 73 ? 3.403 3.821 -7.831 1.00 0.00 73 ILE A C 5
ATOM 6684 O O . ILE A 1 73 ? 3.517 5.024 -8.069 1.00 0.00 73 ILE A O 5
ATOM 6700 N N . ILE A 1 74 ? 2.508 3.333 -6.979 1.00 0.00 74 ILE A N 5
ATOM 6701 C CA . ILE A 1 74 ? 1.588 4.203 -6.257 1.00 0.00 74 ILE A CA 5
ATOM 6702 C C . ILE A 1 74 ? 2.343 5.185 -5.368 1.00 0.00 74 ILE A C 5
ATOM 6703 O O . ILE A 1 74 ? 2.263 6.400 -5.557 1.00 0.00 74 ILE A O 5
ATOM 6719 N N . LEU A 1 75 ? 3.079 4.652 -4.399 1.00 0.00 75 LEU A N 5
ATOM 6720 C CA . LEU A 1 75 ? 3.852 5.481 -3.480 1.00 0.00 75 LEU A CA 5
ATOM 6721 C C . LEU A 1 75 ? 4.617 6.563 -4.235 1.00 0.00 75 LEU A C 5
ATOM 6722 O O . LEU A 1 75 ? 4.796 7.674 -3.736 1.00 0.00 75 LEU A O 5
ATOM 6738 N N . SER A 1 76 ? 5.064 6.231 -5.442 1.00 0.00 76 SER A N 5
ATOM 6739 C CA . SER A 1 76 ? 5.812 7.174 -6.266 1.00 0.00 76 SER A CA 5
ATOM 6740 C C . SER A 1 76 ? 4.944 8.369 -6.647 1.00 0.00 76 SER A C 5
ATOM 6741 O O . SER A 1 76 ? 5.350 9.521 -6.492 1.00 0.00 76 SER A O 5
ATOM 6749 N N . LYS A 1 77 ? 3.745 8.087 -7.146 1.00 0.00 77 LYS A N 5
ATOM 6750 C CA . LYS A 1 77 ? 2.817 9.137 -7.549 1.00 0.00 77 LYS A CA 5
ATOM 6751 C C . LYS A 1 77 ? 2.472 10.040 -6.369 1.00 0.00 77 LYS A C 5
ATOM 6752 O O . LYS A 1 77 ? 2.158 11.216 -6.548 1.00 0.00 77 LYS A O 5
ATOM 6771 N N . MET A 1 78 ? 2.534 9.482 -5.165 1.00 0.00 78 MET A N 5
ATOM 6772 C CA . MET A 1 78 ? 2.230 10.239 -3.956 1.00 0.00 78 MET A CA 5
ATOM 6773 C C . MET A 1 78 ? 2.970 11.573 -3.950 1.00 0.00 78 MET A C 5
ATOM 6774 O O . MET A 1 78 ? 3.862 11.801 -4.766 1.00 0.00 78 MET A O 5
ATOM 6788 N N . GLN A 1 79 ? 2.591 12.450 -3.026 1.00 0.00 79 GLN A N 5
ATOM 6789 C CA . GLN A 1 79 ? 3.219 13.762 -2.916 1.00 0.00 79 GLN A CA 5
ATOM 6790 C C . GLN A 1 79 ? 4.732 13.657 -3.076 1.00 0.00 79 GLN A C 5
ATOM 6791 O O . GLN A 1 79 ? 5.324 12.613 -2.800 1.00 0.00 79 GLN A O 5
ATOM 6805 N N . ASP A 1 80 ? 5.351 14.743 -3.523 1.00 0.00 80 ASP A N 5
ATOM 6806 C CA . ASP A 1 80 ? 6.796 14.774 -3.719 1.00 0.00 80 ASP A CA 5
ATOM 6807 C C . ASP A 1 80 ? 7.520 14.993 -2.394 1.00 0.00 80 ASP A C 5
ATOM 6808 O O . ASP A 1 80 ? 8.428 15.819 -2.302 1.00 0.00 80 ASP A O 5
ATOM 6817 N N . ILE A 1 81 ? 7.110 14.250 -1.372 1.00 0.00 81 ILE A N 5
ATOM 6818 C CA . ILE A 1 81 ? 7.719 14.364 -0.053 1.00 0.00 81 ILE A CA 5
ATOM 6819 C C . ILE A 1 81 ? 9.054 13.630 0.001 1.00 0.00 81 ILE A C 5
ATOM 6820 O O . ILE A 1 81 ? 9.252 12.601 -0.646 1.00 0.00 81 ILE A O 5
ATOM 6836 N N . PRO A 1 82 ? 9.994 14.168 0.793 1.00 0.00 82 PRO A N 5
ATOM 6837 C CA . PRO A 1 82 ? 11.327 13.578 0.953 1.00 0.00 82 PRO A CA 5
ATOM 6838 C C . PRO A 1 82 ? 11.290 12.263 1.724 1.00 0.00 82 PRO A C 5
ATOM 6839 O O . PRO A 1 82 ? 10.407 12.043 2.553 1.00 0.00 82 PRO A O 5
ATOM 6850 N N . ILE A 1 83 ? 12.255 11.393 1.446 1.00 0.00 83 ILE A N 5
ATOM 6851 C CA . ILE A 1 83 ? 12.333 10.100 2.115 1.00 0.00 83 ILE A CA 5
ATOM 6852 C C . ILE A 1 83 ? 12.666 10.266 3.594 1.00 0.00 83 ILE A C 5
ATOM 6853 O O . ILE A 1 83 ? 13.585 11.001 3.955 1.00 0.00 83 ILE A O 5
ATOM 6869 N N . TYR A 1 84 ? 11.913 9.577 4.444 1.00 0.00 84 TYR A N 5
ATOM 6870 C CA . TYR A 1 84 ? 12.127 9.648 5.885 1.00 0.00 84 TYR A CA 5
ATOM 6871 C C . TYR A 1 84 ? 12.788 8.374 6.401 1.00 0.00 84 TYR A C 5
ATOM 6872 O O . TYR A 1 84 ? 12.190 7.617 7.165 1.00 0.00 84 TYR A O 5
ATOM 6890 N N . ALA A 1 85 ? 14.026 8.144 5.977 1.00 0.00 85 ALA A N 5
ATOM 6891 C CA . ALA A 1 85 ? 14.771 6.963 6.397 1.00 0.00 85 ALA A CA 5
ATOM 6892 C C . ALA A 1 85 ? 16.210 7.015 5.896 1.00 0.00 85 ALA A C 5
ATOM 6893 O O . ALA A 1 85 ? 16.603 7.953 5.203 1.00 0.00 85 ALA A O 5
ATOM 6900 N N . SER A 1 86 ? 16.993 6.001 6.253 1.00 0.00 86 SER A N 5
ATOM 6901 C CA . SER A 1 86 ? 18.391 5.934 5.843 1.00 0.00 86 SER A CA 5
ATOM 6902 C C . SER A 1 86 ? 18.570 4.959 4.683 1.00 0.00 86 SER A C 5
ATOM 6903 O O . SER A 1 86 ? 18.715 3.755 4.886 1.00 0.00 86 SER A O 5
ATOM 6911 N N . GLY A 1 87 ? 18.560 5.491 3.464 1.00 0.00 87 GLY A N 5
ATOM 6912 C CA . GLY A 1 87 ? 18.722 4.656 2.289 1.00 0.00 87 GLY A CA 5
ATOM 6913 C C . GLY A 1 87 ? 19.053 5.460 1.047 1.00 0.00 87 GLY A C 5
ATOM 6914 O O . GLY A 1 87 ? 20.214 5.760 0.767 1.00 0.00 87 GLY A O 5
ATOM 6918 N N . PRO A 1 88 ? 18.016 5.820 0.277 1.00 0.00 88 PRO A N 5
ATOM 6919 C CA . PRO A 1 88 ? 18.177 6.598 -0.955 1.00 0.00 88 PRO A CA 5
ATOM 6920 C C . PRO A 1 88 ? 18.600 8.037 -0.680 1.00 0.00 88 PRO A C 5
ATOM 6921 O O . PRO A 1 88 ? 18.494 8.521 0.446 1.00 0.00 88 PRO A O 5
ATOM 6932 N N . SER A 1 89 ? 19.079 8.717 -1.718 1.00 0.00 89 SER A N 5
ATOM 6933 C CA . SER A 1 89 ? 19.520 10.100 -1.587 1.00 0.00 89 SER A CA 5
ATOM 6934 C C . SER A 1 89 ? 20.349 10.289 -0.320 1.00 0.00 89 SER A C 5
ATOM 6935 O O . SER A 1 89 ? 20.160 11.253 0.421 1.00 0.00 89 SER A O 5
ATOM 6943 N N . SER A 1 90 ? 21.268 9.359 -0.078 1.00 0.00 90 SER A N 5
ATOM 6944 C CA . SER A 1 90 ? 22.124 9.420 1.101 1.00 0.00 90 SER A CA 5
ATOM 6945 C C . SER A 1 90 ? 23.579 9.653 0.705 1.00 0.00 90 SER A C 5
ATOM 6946 O O . SER A 1 90 ? 23.910 9.715 -0.478 1.00 0.00 90 SER A O 5
ATOM 6954 N N . GLY A 1 91 ? 24.445 9.782 1.706 1.00 0.00 91 GLY A N 5
ATOM 6955 C CA . GLY A 1 91 ? 25.854 10.008 1.443 1.00 0.00 91 GLY A CA 5
ATOM 6956 C C . GLY A 1 91 ? 26.409 11.182 2.224 1.00 0.00 91 GLY A C 5
ATOM 6957 O O . GLY A 1 91 ? 25.833 11.594 3.231 1.00 0.00 91 GLY A O 5
ATOM 6961 N N . GLY A 1 1 ? -7.541 -3.915 18.149 1.00 0.00 1 GLY A N 6
ATOM 6962 C CA . GLY A 1 1 ? -7.637 -2.517 17.771 1.00 0.00 1 GLY A CA 6
ATOM 6963 C C . GLY A 1 1 ? -6.612 -1.653 18.479 1.00 0.00 1 GLY A C 6
ATOM 6964 O O . GLY A 1 1 ? -6.584 -1.594 19.708 1.00 0.00 1 GLY A O 6
ATOM 6968 N N . SER A 1 2 ? -5.767 -0.983 17.702 1.00 0.00 2 SER A N 6
ATOM 6969 C CA . SER A 1 2 ? -4.732 -0.123 18.263 1.00 0.00 2 SER A CA 6
ATOM 6970 C C . SER A 1 2 ? -5.078 1.348 18.057 1.00 0.00 2 SER A C 6
ATOM 6971 O O . SER A 1 2 ? -5.867 1.695 17.178 1.00 0.00 2 SER A O 6
ATOM 6979 N N . SER A 1 3 ? -4.481 2.210 18.874 1.00 0.00 3 SER A N 6
ATOM 6980 C CA . SER A 1 3 ? -4.729 3.645 18.786 1.00 0.00 3 SER A CA 6
ATOM 6981 C C . SER A 1 3 ? -3.580 4.351 18.072 1.00 0.00 3 SER A C 6
ATOM 6982 O O . SER A 1 3 ? -2.412 4.154 18.405 1.00 0.00 3 SER A O 6
ATOM 6990 N N . GLY A 1 4 ? -3.921 5.175 17.086 1.00 0.00 4 GLY A N 6
ATOM 6991 C CA . GLY A 1 4 ? -2.909 5.898 16.340 1.00 0.00 4 GLY A CA 6
ATOM 6992 C C . GLY A 1 4 ? -3.501 6.749 15.233 1.00 0.00 4 GLY A C 6
ATOM 6993 O O . GLY A 1 4 ? -3.558 6.325 14.079 1.00 0.00 4 GLY A O 6
ATOM 6997 N N . SER A 1 5 ? -3.944 7.951 15.586 1.00 0.00 5 SER A N 6
ATOM 6998 C CA . SER A 1 5 ? -4.540 8.861 14.615 1.00 0.00 5 SER A CA 6
ATOM 6999 C C . SER A 1 5 ? -3.730 10.150 14.510 1.00 0.00 5 SER A C 6
ATOM 7000 O O . SER A 1 5 ? -3.657 10.930 15.460 1.00 0.00 5 SER A O 6
ATOM 7008 N N . SER A 1 6 ? -3.123 10.367 13.348 1.00 0.00 6 SER A N 6
ATOM 7009 C CA . SER A 1 6 ? -2.315 11.559 13.118 1.00 0.00 6 SER A CA 6
ATOM 7010 C C . SER A 1 6 ? -2.976 12.475 12.092 1.00 0.00 6 SER A C 6
ATOM 7011 O O . SER A 1 6 ? -2.311 13.026 11.216 1.00 0.00 6 SER A O 6
ATOM 7019 N N . GLY A 1 7 ? -4.291 12.631 12.208 1.00 0.00 7 GLY A N 6
ATOM 7020 C CA . GLY A 1 7 ? -5.022 13.480 11.285 1.00 0.00 7 GLY A CA 6
ATOM 7021 C C . GLY A 1 7 ? -5.892 14.496 11.997 1.00 0.00 7 GLY A C 6
ATOM 7022 O O . GLY A 1 7 ? -7.028 14.200 12.367 1.00 0.00 7 GLY A O 6
ATOM 7026 N N . MET A 1 8 ? -5.358 15.698 12.191 1.00 0.00 8 MET A N 6
ATOM 7027 C CA . MET A 1 8 ? -6.095 16.761 12.864 1.00 0.00 8 MET A CA 6
ATOM 7028 C C . MET A 1 8 ? -6.663 17.753 11.854 1.00 0.00 8 MET A C 6
ATOM 7029 O O . MET A 1 8 ? -6.625 18.964 12.071 1.00 0.00 8 MET A O 6
ATOM 7043 N N . SER A 1 9 ? -7.187 17.232 10.750 1.00 0.00 9 SER A N 6
ATOM 7044 C CA . SER A 1 9 ? -7.759 18.072 9.704 1.00 0.00 9 SER A CA 6
ATOM 7045 C C . SER A 1 9 ? -8.751 17.283 8.855 1.00 0.00 9 SER A C 6
ATOM 7046 O O . SER A 1 9 ? -8.434 16.207 8.349 1.00 0.00 9 SER A O 6
ATOM 7054 N N . SER A 1 10 ? -9.954 17.828 8.704 1.00 0.00 10 SER A N 6
ATOM 7055 C CA . SER A 1 10 ? -10.996 17.174 7.920 1.00 0.00 10 SER A CA 6
ATOM 7056 C C . SER A 1 10 ? -10.836 17.488 6.436 1.00 0.00 10 SER A C 6
ATOM 7057 O O . SER A 1 10 ? -11.303 18.521 5.954 1.00 0.00 10 SER A O 6
ATOM 7065 N N . VAL A 1 11 ? -10.172 16.589 5.715 1.00 0.00 11 VAL A N 6
ATOM 7066 C CA . VAL A 1 11 ? -9.951 16.768 4.285 1.00 0.00 11 VAL A CA 6
ATOM 7067 C C . VAL A 1 11 ? -9.463 15.477 3.639 1.00 0.00 11 VAL A C 6
ATOM 7068 O O . VAL A 1 11 ? -8.721 14.707 4.250 1.00 0.00 11 VAL A O 6
ATOM 7081 N N . SER A 1 12 ? -9.884 15.246 2.400 1.00 0.00 12 SER A N 6
ATOM 7082 C CA . SER A 1 12 ? -9.492 14.045 1.671 1.00 0.00 12 SER A CA 6
ATOM 7083 C C . SER A 1 12 ? -8.024 14.112 1.262 1.00 0.00 12 SER A C 6
ATOM 7084 O O . SER A 1 12 ? -7.400 15.171 1.323 1.00 0.00 12 SER A O 6
ATOM 7092 N N . GLU A 1 13 ? -7.479 12.973 0.846 1.00 0.00 13 GLU A N 6
ATOM 7093 C CA . GLU A 1 13 ? -6.084 12.902 0.429 1.00 0.00 13 GLU A CA 6
ATOM 7094 C C . GLU A 1 13 ? -5.913 11.931 -0.737 1.00 0.00 13 GLU A C 6
ATOM 7095 O O . GLU A 1 13 ? -6.679 10.979 -0.883 1.00 0.00 13 GLU A O 6
ATOM 7107 N N . VAL A 1 14 ? -4.903 12.181 -1.564 1.00 0.00 14 VAL A N 6
ATOM 7108 C CA . VAL A 1 14 ? -4.631 11.330 -2.717 1.00 0.00 14 VAL A CA 6
ATOM 7109 C C . VAL A 1 14 ? -4.331 9.899 -2.285 1.00 0.00 14 VAL A C 6
ATOM 7110 O O . VAL A 1 14 ? -4.287 8.988 -3.109 1.00 0.00 14 VAL A O 6
ATOM 7123 N N . ASN A 1 15 ? -4.127 9.710 -0.985 1.00 0.00 15 ASN A N 6
ATOM 7124 C CA . ASN A 1 15 ? -3.831 8.389 -0.442 1.00 0.00 15 ASN A CA 6
ATOM 7125 C C . ASN A 1 15 ? -5.046 7.473 -0.549 1.00 0.00 15 ASN A C 6
ATOM 7126 O O . ASN A 1 15 ? -6.186 7.917 -0.413 1.00 0.00 15 ASN A O 6
ATOM 7137 N N . VAL A 1 16 ? -4.793 6.190 -0.793 1.00 0.00 16 VAL A N 6
ATOM 7138 C CA . VAL A 1 16 ? -5.866 5.210 -0.916 1.00 0.00 16 VAL A CA 6
ATOM 7139 C C . VAL A 1 16 ? -5.792 4.172 0.198 1.00 0.00 16 VAL A C 6
ATOM 7140 O O . VAL A 1 16 ? -4.712 3.863 0.702 1.00 0.00 16 VAL A O 6
ATOM 7153 N N . ASP A 1 17 ? -6.947 3.638 0.578 1.00 0.00 17 ASP A N 6
ATOM 7154 C CA . ASP A 1 17 ? -7.015 2.632 1.633 1.00 0.00 17 ASP A CA 6
ATOM 7155 C C . ASP A 1 17 ? -6.370 1.326 1.179 1.00 0.00 17 ASP A C 6
ATOM 7156 O O . ASP A 1 17 ? -6.498 0.929 0.021 1.00 0.00 17 ASP A O 6
ATOM 7165 N N . ILE A 1 18 ? -5.678 0.663 2.100 1.00 0.00 18 ILE A N 6
ATOM 7166 C CA . ILE A 1 18 ? -5.014 -0.598 1.794 1.00 0.00 18 ILE A CA 6
ATOM 7167 C C . ILE A 1 18 ? -5.973 -1.575 1.123 1.00 0.00 18 ILE A C 6
ATOM 7168 O O . ILE A 1 18 ? -5.550 -2.498 0.426 1.00 0.00 18 ILE A O 6
ATOM 7184 N N . LYS A 1 19 ? -7.268 -1.366 1.337 1.00 0.00 19 LYS A N 6
ATOM 7185 C CA . LYS A 1 19 ? -8.289 -2.226 0.751 1.00 0.00 19 LYS A CA 6
ATOM 7186 C C . LYS A 1 19 ? -8.396 -1.997 -0.753 1.00 0.00 19 LYS A C 6
ATOM 7187 O O . LYS A 1 19 ? -8.078 -2.881 -1.549 1.00 0.00 19 LYS A O 6
ATOM 7206 N N . ASP A 1 20 ? -8.844 -0.806 -1.135 1.00 0.00 20 ASP A N 6
ATOM 7207 C CA . ASP A 1 20 ? -8.990 -0.460 -2.544 1.00 0.00 20 ASP A CA 6
ATOM 7208 C C . ASP A 1 20 ? -7.685 -0.693 -3.299 1.00 0.00 20 ASP A C 6
ATOM 7209 O O . ASP A 1 20 ? -7.674 -0.791 -4.526 1.00 0.00 20 ASP A O 6
ATOM 7218 N N . PHE A 1 21 ? -6.586 -0.779 -2.557 1.00 0.00 21 PHE A N 6
ATOM 7219 C CA . PHE A 1 21 ? -5.274 -0.998 -3.157 1.00 0.00 21 PHE A CA 6
ATOM 7220 C C . PHE A 1 21 ? -5.090 -2.463 -3.541 1.00 0.00 21 PHE A C 6
ATOM 7221 O O . PHE A 1 21 ? -4.540 -2.775 -4.598 1.00 0.00 21 PHE A O 6
ATOM 7238 N N . LEU A 1 22 ? -5.552 -3.358 -2.675 1.00 0.00 22 LEU A N 6
ATOM 7239 C CA . LEU A 1 22 ? -5.439 -4.792 -2.923 1.00 0.00 22 LEU A CA 6
ATOM 7240 C C . LEU A 1 22 ? -6.486 -5.255 -3.930 1.00 0.00 22 LEU A C 6
ATOM 7241 O O . LEU A 1 22 ? -6.170 -5.955 -4.891 1.00 0.00 22 LEU A O 6
ATOM 7257 N N . MET A 1 23 ? -7.734 -4.858 -3.703 1.00 0.00 23 MET A N 6
ATOM 7258 C CA . MET A 1 23 ? -8.828 -5.230 -4.593 1.00 0.00 23 MET A CA 6
ATOM 7259 C C . MET A 1 23 ? -8.490 -4.892 -6.041 1.00 0.00 23 MET A C 6
ATOM 7260 O O . MET A 1 23 ? -8.892 -5.599 -6.964 1.00 0.00 23 MET A O 6
ATOM 7274 N N . SER A 1 24 ? -7.748 -3.805 -6.233 1.00 0.00 24 SER A N 6
ATOM 7275 C CA . SER A 1 24 ? -7.359 -3.371 -7.569 1.00 0.00 24 SER A CA 6
ATOM 7276 C C . SER A 1 24 ? -6.573 -4.463 -8.288 1.00 0.00 24 SER A C 6
ATOM 7277 O O . SER A 1 24 ? -6.610 -4.565 -9.515 1.00 0.00 24 SER A O 6
ATOM 7285 N N . ILE A 1 25 ? -5.862 -5.277 -7.515 1.00 0.00 25 ILE A N 6
ATOM 7286 C CA . ILE A 1 25 ? -5.067 -6.363 -8.077 1.00 0.00 25 ILE A CA 6
ATOM 7287 C C . ILE A 1 25 ? -5.607 -7.721 -7.642 1.00 0.00 25 ILE A C 6
ATOM 7288 O O . ILE A 1 25 ? -4.978 -8.753 -7.873 1.00 0.00 25 ILE A O 6
ATOM 7304 N N . ASN A 1 26 ? -6.777 -7.713 -7.013 1.00 0.00 26 ASN A N 6
ATOM 7305 C CA . ASN A 1 26 ? -7.403 -8.945 -6.546 1.00 0.00 26 ASN A CA 6
ATOM 7306 C C . ASN A 1 26 ? -6.539 -9.627 -5.489 1.00 0.00 26 ASN A C 6
ATOM 7307 O O . ASN A 1 26 ? -6.184 -10.799 -5.624 1.00 0.00 26 ASN A O 6
ATOM 7318 N N . LEU A 1 27 ? -6.205 -8.887 -4.438 1.00 0.00 27 LEU A N 6
ATOM 7319 C CA . LEU A 1 27 ? -5.383 -9.420 -3.357 1.00 0.00 27 LEU A CA 6
ATOM 7320 C C . LEU A 1 27 ? -5.990 -9.088 -1.998 1.00 0.00 27 LEU A C 6
ATOM 7321 O O . LEU A 1 27 ? -5.351 -9.268 -0.962 1.00 0.00 27 LEU A O 6
ATOM 7337 N N . GLU A 1 28 ? -7.229 -8.604 -2.010 1.00 0.00 28 GLU A N 6
ATOM 7338 C CA . GLU A 1 28 ? -7.922 -8.249 -0.778 1.00 0.00 28 GLU A CA 6
ATOM 7339 C C . GLU A 1 28 ? -7.708 -9.314 0.293 1.00 0.00 28 GLU A C 6
ATOM 7340 O O . GLU A 1 28 ? -7.674 -9.012 1.486 1.00 0.00 28 GLU A O 6
ATOM 7352 N N . GLN A 1 29 ? -7.565 -10.562 -0.142 1.00 0.00 29 GLN A N 6
ATOM 7353 C CA . GLN A 1 29 ? -7.356 -11.673 0.779 1.00 0.00 29 GLN A CA 6
ATOM 7354 C C . GLN A 1 29 ? -6.377 -11.287 1.884 1.00 0.00 29 GLN A C 6
ATOM 7355 O O . GLN A 1 29 ? -6.397 -11.861 2.973 1.00 0.00 29 GLN A O 6
ATOM 7369 N N . TYR A 1 30 ? -5.522 -10.313 1.595 1.00 0.00 30 TYR A N 6
ATOM 7370 C CA . TYR A 1 30 ? -4.533 -9.853 2.563 1.00 0.00 30 TYR A CA 6
ATOM 7371 C C . TYR A 1 30 ? -4.923 -8.493 3.135 1.00 0.00 30 TYR A C 6
ATOM 7372 O O . TYR A 1 30 ? -4.111 -7.567 3.175 1.00 0.00 30 TYR A O 6
ATOM 7390 N N . LEU A 1 31 ? -6.170 -8.380 3.578 1.00 0.00 31 LEU A N 6
ATOM 7391 C CA . LEU A 1 31 ? -6.669 -7.134 4.149 1.00 0.00 31 LEU A CA 6
ATOM 7392 C C . LEU A 1 31 ? -6.513 -7.131 5.667 1.00 0.00 31 LEU A C 6
ATOM 7393 O O . LEU A 1 31 ? -6.148 -6.116 6.261 1.00 0.00 31 LEU A O 6
ATOM 7409 N N . LEU A 1 32 ? -6.791 -8.272 6.288 1.00 0.00 32 LEU A N 6
ATOM 7410 C CA . LEU A 1 32 ? -6.679 -8.401 7.736 1.00 0.00 32 LEU A CA 6
ATOM 7411 C C . LEU A 1 32 ? -5.218 -8.401 8.172 1.00 0.00 32 LEU A C 6
ATOM 7412 O O . LEU A 1 32 ? -4.873 -7.867 9.227 1.00 0.00 32 LEU A O 6
ATOM 7428 N N . HIS A 1 33 ? -4.361 -9.003 7.353 1.00 0.00 33 HIS A N 6
ATOM 7429 C CA . HIS A 1 33 ? -2.935 -9.070 7.652 1.00 0.00 33 HIS A CA 6
ATOM 7430 C C . HIS A 1 33 ? -2.334 -7.671 7.750 1.00 0.00 33 HIS A C 6
ATOM 7431 O O . HIS A 1 33 ? -1.658 -7.342 8.725 1.00 0.00 33 HIS A O 6
ATOM 7446 N N . PHE A 1 34 ? -2.585 -6.852 6.734 1.00 0.00 34 PHE A N 6
ATOM 7447 C CA . PHE A 1 34 ? -2.067 -5.490 6.705 1.00 0.00 34 PHE A CA 6
ATOM 7448 C C . PHE A 1 34 ? -2.584 -4.686 7.894 1.00 0.00 34 PHE A C 6
ATOM 7449 O O . PHE A 1 34 ? -1.810 -4.049 8.611 1.00 0.00 34 PHE A O 6
ATOM 7466 N N . HIS A 1 35 ? -3.897 -4.720 8.098 1.00 0.00 35 HIS A N 6
ATOM 7467 C CA . HIS A 1 35 ? -4.518 -3.995 9.201 1.00 0.00 35 HIS A CA 6
ATOM 7468 C C . HIS A 1 35 ? -3.824 -4.315 10.521 1.00 0.00 35 HIS A C 6
ATOM 7469 O O . HIS A 1 35 ? -3.172 -3.457 11.114 1.00 0.00 35 HIS A O 6
ATOM 7484 N N . GLU A 1 36 ? -3.972 -5.556 10.976 1.00 0.00 36 GLU A N 6
ATOM 7485 C CA . GLU A 1 36 ? -3.360 -5.988 12.227 1.00 0.00 36 GLU A CA 6
ATOM 7486 C C . GLU A 1 36 ? -1.896 -5.562 12.293 1.00 0.00 36 GLU A C 6
ATOM 7487 O O . GLU A 1 36 ? -1.382 -5.233 13.362 1.00 0.00 36 GLU A O 6
ATOM 7499 N N . SER A 1 37 ? -1.231 -5.571 11.142 1.00 0.00 37 SER A N 6
ATOM 7500 C CA . SER A 1 37 ? 0.175 -5.189 11.069 1.00 0.00 37 SER A CA 6
ATOM 7501 C C . SER A 1 37 ? 0.350 -3.702 11.360 1.00 0.00 37 SER A C 6
ATOM 7502 O O . SER A 1 37 ? 1.321 -3.293 11.994 1.00 0.00 37 SER A O 6
ATOM 7510 N N . GLY A 1 38 ? -0.599 -2.898 10.892 1.00 0.00 38 GLY A N 6
ATOM 7511 C CA . GLY A 1 38 ? -0.532 -1.465 11.111 1.00 0.00 38 GLY A CA 6
ATOM 7512 C C . GLY A 1 38 ? -0.525 -0.679 9.815 1.00 0.00 38 GLY A C 6
ATOM 7513 O O . GLY A 1 38 ? 0.027 0.419 9.749 1.00 0.00 38 GLY A O 6
ATOM 7517 N N . PHE A 1 39 ? -1.138 -1.243 8.780 1.00 0.00 39 PHE A N 6
ATOM 7518 C CA . PHE A 1 39 ? -1.198 -0.590 7.478 1.00 0.00 39 PHE A CA 6
ATOM 7519 C C . PHE A 1 39 ? -2.644 -0.376 7.042 1.00 0.00 39 PHE A C 6
ATOM 7520 O O . PHE A 1 39 ? -3.287 -1.284 6.514 1.00 0.00 39 PHE A O 6
ATOM 7537 N N . THR A 1 40 ? -3.152 0.832 7.268 1.00 0.00 40 THR A N 6
ATOM 7538 C CA . THR A 1 40 ? -4.522 1.166 6.902 1.00 0.00 40 THR A CA 6
ATOM 7539 C C . THR A 1 40 ? -4.604 1.646 5.457 1.00 0.00 40 THR A C 6
ATOM 7540 O O . THR A 1 40 ? -5.593 1.403 4.765 1.00 0.00 40 THR A O 6
ATOM 7551 N N . THR A 1 41 ? -3.556 2.329 5.005 1.00 0.00 41 THR A N 6
ATOM 7552 C CA . THR A 1 41 ? -3.510 2.843 3.642 1.00 0.00 41 THR A CA 6
ATOM 7553 C C . THR A 1 41 ? -2.244 2.386 2.925 1.00 0.00 41 THR A C 6
ATOM 7554 O O . THR A 1 41 ? -1.440 1.637 3.480 1.00 0.00 41 THR A O 6
ATOM 7565 N N . VAL A 1 42 ? -2.072 2.844 1.689 1.00 0.00 42 VAL A N 6
ATOM 7566 C CA . VAL A 1 42 ? -0.902 2.484 0.896 1.00 0.00 42 VAL A CA 6
ATOM 7567 C C . VAL A 1 42 ? 0.343 3.209 1.394 1.00 0.00 42 VAL A C 6
ATOM 7568 O O . VAL A 1 42 ? 1.451 2.675 1.336 1.00 0.00 42 VAL A O 6
ATOM 7581 N N . LYS A 1 43 ? 0.154 4.430 1.884 1.00 0.00 43 LYS A N 6
ATOM 7582 C CA . LYS A 1 43 ? 1.261 5.230 2.394 1.00 0.00 43 LYS A CA 6
ATOM 7583 C C . LYS A 1 43 ? 1.968 4.512 3.540 1.00 0.00 43 LYS A C 6
ATOM 7584 O O . LYS A 1 43 ? 3.193 4.567 3.658 1.00 0.00 43 LYS A O 6
ATOM 7603 N N . ASP A 1 44 ? 1.190 3.839 4.380 1.00 0.00 44 ASP A N 6
ATOM 7604 C CA . ASP A 1 44 ? 1.742 3.108 5.515 1.00 0.00 44 ASP A CA 6
ATOM 7605 C C . ASP A 1 44 ? 2.566 1.914 5.043 1.00 0.00 44 ASP A C 6
ATOM 7606 O O . ASP A 1 44 ? 3.167 1.204 5.851 1.00 0.00 44 ASP A O 6
ATOM 7615 N N . CYS A 1 45 ? 2.588 1.698 3.733 1.00 0.00 45 CYS A N 6
ATOM 7616 C CA . CYS A 1 45 ? 3.337 0.588 3.154 1.00 0.00 45 CYS A CA 6
ATOM 7617 C C . CYS A 1 45 ? 4.657 1.072 2.563 1.00 0.00 45 CYS A C 6
ATOM 7618 O O . CYS A 1 45 ? 5.298 0.364 1.786 1.00 0.00 45 CYS A O 6
ATOM 7626 N N . ALA A 1 46 ? 5.056 2.284 2.934 1.00 0.00 46 ALA A N 6
ATOM 7627 C CA . ALA A 1 46 ? 6.300 2.863 2.441 1.00 0.00 46 ALA A CA 6
ATOM 7628 C C . ALA A 1 46 ? 7.509 2.221 3.113 1.00 0.00 46 ALA A C 6
ATOM 7629 O O . ALA A 1 46 ? 8.604 2.200 2.552 1.00 0.00 46 ALA A O 6
ATOM 7636 N N . ALA A 1 47 ? 7.303 1.701 4.318 1.00 0.00 47 ALA A N 6
ATOM 7637 C CA . ALA A 1 47 ? 8.376 1.058 5.066 1.00 0.00 47 ALA A CA 6
ATOM 7638 C C . ALA A 1 47 ? 8.249 -0.461 5.011 1.00 0.00 47 ALA A C 6
ATOM 7639 O O . ALA A 1 47 ? 8.909 -1.176 5.767 1.00 0.00 47 ALA A O 6
ATOM 7646 N N . ILE A 1 48 ? 7.398 -0.947 4.115 1.00 0.00 48 ILE A N 6
ATOM 7647 C CA . ILE A 1 48 ? 7.186 -2.381 3.962 1.00 0.00 48 ILE A CA 6
ATOM 7648 C C . ILE A 1 48 ? 8.128 -2.968 2.916 1.00 0.00 48 ILE A C 6
ATOM 7649 O O . ILE A 1 48 ? 8.489 -2.301 1.949 1.00 0.00 48 ILE A O 6
ATOM 7665 N N . ASN A 1 49 ? 8.519 -4.222 3.118 1.00 0.00 49 ASN A N 6
ATOM 7666 C CA . ASN A 1 49 ? 9.418 -4.900 2.191 1.00 0.00 49 ASN A CA 6
ATOM 7667 C C . ASN A 1 49 ? 8.995 -6.352 1.987 1.00 0.00 49 ASN A C 6
ATOM 7668 O O . ASN A 1 49 ? 8.353 -6.950 2.850 1.00 0.00 49 ASN A O 6
ATOM 7679 N N . ASP A 1 50 ? 9.360 -6.912 0.839 1.00 0.00 50 ASP A N 6
ATOM 7680 C CA . ASP A 1 50 ? 9.020 -8.294 0.521 1.00 0.00 50 ASP A CA 6
ATOM 7681 C C . ASP A 1 50 ? 9.117 -9.177 1.761 1.00 0.00 50 ASP A C 6
ATOM 7682 O O . ASP A 1 50 ? 8.184 -9.910 2.088 1.00 0.00 50 ASP A O 6
ATOM 7691 N N . SER A 1 51 ? 10.253 -9.102 2.447 1.00 0.00 51 SER A N 6
ATOM 7692 C CA . SER A 1 51 ? 10.475 -9.898 3.648 1.00 0.00 51 SER A CA 6
ATOM 7693 C C . SER A 1 51 ? 9.298 -9.768 4.611 1.00 0.00 51 SER A C 6
ATOM 7694 O O . SER A 1 51 ? 8.877 -10.745 5.231 1.00 0.00 51 SER A O 6
ATOM 7702 N N . LEU A 1 52 ? 8.771 -8.554 4.730 1.00 0.00 52 LEU A N 6
ATOM 7703 C CA . LEU A 1 52 ? 7.642 -8.294 5.616 1.00 0.00 52 LEU A CA 6
ATOM 7704 C C . LEU A 1 52 ? 6.380 -8.982 5.107 1.00 0.00 52 LEU A C 6
ATOM 7705 O O . LEU A 1 52 ? 5.661 -9.629 5.871 1.00 0.00 52 LEU A O 6
ATOM 7721 N N . LEU A 1 53 ? 6.117 -8.842 3.813 1.00 0.00 53 LEU A N 6
ATOM 7722 C CA . LEU A 1 53 ? 4.942 -9.452 3.200 1.00 0.00 53 LEU A CA 6
ATOM 7723 C C . LEU A 1 53 ? 4.831 -10.924 3.584 1.00 0.00 53 LEU A C 6
ATOM 7724 O O . LEU A 1 53 ? 3.772 -11.386 4.009 1.00 0.00 53 LEU A O 6
ATOM 7740 N N . GLN A 1 54 ? 5.931 -11.655 3.431 1.00 0.00 54 GLN A N 6
ATOM 7741 C CA . GLN A 1 54 ? 5.956 -13.074 3.763 1.00 0.00 54 GLN A CA 6
ATOM 7742 C C . GLN A 1 54 ? 5.923 -13.281 5.274 1.00 0.00 54 GLN A C 6
ATOM 7743 O O . GLN A 1 54 ? 5.737 -14.399 5.754 1.00 0.00 54 GLN A O 6
ATOM 7757 N N . LYS A 1 55 ? 6.103 -12.196 6.019 1.00 0.00 55 LYS A N 6
ATOM 7758 C CA . LYS A 1 55 ? 6.092 -12.256 7.475 1.00 0.00 55 LYS A CA 6
ATOM 7759 C C . LYS A 1 55 ? 4.684 -12.040 8.019 1.00 0.00 55 LYS A C 6
ATOM 7760 O O . LYS A 1 55 ? 4.276 -12.684 8.986 1.00 0.00 55 LYS A O 6
ATOM 7779 N N . ILE A 1 56 ? 3.945 -11.131 7.390 1.00 0.00 56 ILE A N 6
ATOM 7780 C CA . ILE A 1 56 ? 2.582 -10.833 7.810 1.00 0.00 56 ILE A CA 6
ATOM 7781 C C . ILE A 1 56 ? 1.683 -12.056 7.669 1.00 0.00 56 ILE A C 6
ATOM 7782 O O . ILE A 1 56 ? 0.692 -12.198 8.385 1.00 0.00 56 ILE A O 6
ATOM 7798 N N . GLY A 1 57 ? 2.037 -12.941 6.741 1.00 0.00 57 GLY A N 6
ATOM 7799 C CA . GLY A 1 57 ? 1.253 -14.143 6.524 1.00 0.00 57 GLY A CA 6
ATOM 7800 C C . GLY A 1 57 ? 1.314 -14.623 5.088 1.00 0.00 57 GLY A C 6
ATOM 7801 O O . GLY A 1 57 ? 1.370 -15.826 4.831 1.00 0.00 57 GLY A O 6
ATOM 7805 N N . ILE A 1 58 ? 1.303 -13.682 4.150 1.00 0.00 58 ILE A N 6
ATOM 7806 C CA . ILE A 1 58 ? 1.357 -14.017 2.732 1.00 0.00 58 ILE A CA 6
ATOM 7807 C C . ILE A 1 58 ? 2.228 -15.245 2.490 1.00 0.00 58 ILE A C 6
ATOM 7808 O O . ILE A 1 58 ? 3.456 -15.161 2.509 1.00 0.00 58 ILE A O 6
ATOM 7824 N N . SER A 1 59 ? 1.583 -16.385 2.261 1.00 0.00 59 SER A N 6
ATOM 7825 C CA . SER A 1 59 ? 2.299 -17.631 2.016 1.00 0.00 59 SER A CA 6
ATOM 7826 C C . SER A 1 59 ? 2.958 -17.619 0.640 1.00 0.00 59 SER A C 6
ATOM 7827 O O . SER A 1 59 ? 4.174 -17.759 0.504 1.00 0.00 59 SER A O 6
ATOM 7835 N N . PRO A 1 60 ? 2.137 -17.446 -0.406 1.00 0.00 60 PRO A N 6
ATOM 7836 C CA . PRO A 1 60 ? 2.617 -17.410 -1.791 1.00 0.00 60 PRO A CA 6
ATOM 7837 C C . PRO A 1 60 ? 3.424 -16.152 -2.092 1.00 0.00 60 PRO A C 6
ATOM 7838 O O . PRO A 1 60 ? 3.071 -15.056 -1.658 1.00 0.00 60 PRO A O 6
ATOM 7849 N N . THR A 1 61 ? 4.511 -16.317 -2.840 1.00 0.00 61 THR A N 6
ATOM 7850 C CA . THR A 1 61 ? 5.370 -15.196 -3.199 1.00 0.00 61 THR A CA 6
ATOM 7851 C C . THR A 1 61 ? 4.766 -14.385 -4.340 1.00 0.00 61 THR A C 6
ATOM 7852 O O . THR A 1 61 ? 4.712 -13.157 -4.282 1.00 0.00 61 THR A O 6
ATOM 7863 N N . GLY A 1 62 ? 4.312 -15.080 -5.379 1.00 0.00 62 GLY A N 6
ATOM 7864 C CA . GLY A 1 62 ? 3.718 -14.408 -6.519 1.00 0.00 62 GLY A CA 6
ATOM 7865 C C . GLY A 1 62 ? 2.906 -13.192 -6.117 1.00 0.00 62 GLY A C 6
ATOM 7866 O O . GLY A 1 62 ? 2.949 -12.159 -6.786 1.00 0.00 62 GLY A O 6
ATOM 7870 N N . HIS A 1 63 ? 2.163 -13.314 -5.022 1.00 0.00 63 HIS A N 6
ATOM 7871 C CA . HIS A 1 63 ? 1.337 -12.217 -4.532 1.00 0.00 63 HIS A CA 6
ATOM 7872 C C . HIS A 1 63 ? 2.204 -11.094 -3.969 1.00 0.00 63 HIS A C 6
ATOM 7873 O O . HIS A 1 63 ? 1.916 -9.914 -4.172 1.00 0.00 63 HIS A O 6
ATOM 7888 N N . ARG A 1 64 ? 3.263 -11.469 -3.261 1.00 0.00 64 ARG A N 6
ATOM 7889 C CA . ARG A 1 64 ? 4.170 -10.494 -2.667 1.00 0.00 64 ARG A CA 6
ATOM 7890 C C . ARG A 1 64 ? 4.655 -9.495 -3.713 1.00 0.00 64 ARG A C 6
ATOM 7891 O O . ARG A 1 64 ? 4.375 -8.299 -3.620 1.00 0.00 64 ARG A O 6
ATOM 7912 N N . ARG A 1 65 ? 5.382 -9.993 -4.707 1.00 0.00 65 ARG A N 6
ATOM 7913 C CA . ARG A 1 65 ? 5.907 -9.144 -5.770 1.00 0.00 65 ARG A CA 6
ATOM 7914 C C . ARG A 1 65 ? 4.791 -8.326 -6.413 1.00 0.00 65 ARG A C 6
ATOM 7915 O O . ARG A 1 65 ? 5.014 -7.204 -6.869 1.00 0.00 65 ARG A O 6
ATOM 7936 N N . ARG A 1 66 ? 3.591 -8.895 -6.447 1.00 0.00 66 ARG A N 6
ATOM 7937 C CA . ARG A 1 66 ? 2.441 -8.220 -7.036 1.00 0.00 66 ARG A CA 6
ATOM 7938 C C . ARG A 1 66 ? 2.050 -6.996 -6.214 1.00 0.00 66 ARG A C 6
ATOM 7939 O O . ARG A 1 66 ? 1.901 -5.897 -6.751 1.00 0.00 66 ARG A O 6
ATOM 7960 N N . ILE A 1 67 ? 1.884 -7.193 -4.911 1.00 0.00 67 ILE A N 6
ATOM 7961 C CA . ILE A 1 67 ? 1.511 -6.105 -4.015 1.00 0.00 67 ILE A CA 6
ATOM 7962 C C . ILE A 1 67 ? 2.544 -4.984 -4.052 1.00 0.00 67 ILE A C 6
ATOM 7963 O O . ILE A 1 67 ? 2.196 -3.808 -4.164 1.00 0.00 67 ILE A O 6
ATOM 7979 N N . LEU A 1 68 ? 3.816 -5.356 -3.957 1.00 0.00 68 LEU A N 6
ATOM 7980 C CA . LEU A 1 68 ? 4.901 -4.382 -3.981 1.00 0.00 68 LEU A CA 6
ATOM 7981 C C . LEU A 1 68 ? 4.907 -3.605 -5.294 1.00 0.00 68 LEU A C 6
ATOM 7982 O O . LEU A 1 68 ? 4.978 -2.376 -5.300 1.00 0.00 68 LEU A O 6
ATOM 7998 N N . LYS A 1 69 ? 4.831 -4.331 -6.405 1.00 0.00 69 LYS A N 6
ATOM 7999 C CA . LYS A 1 69 ? 4.824 -3.711 -7.724 1.00 0.00 69 LYS A CA 6
ATOM 8000 C C . LYS A 1 69 ? 3.964 -2.451 -7.729 1.00 0.00 69 LYS A C 6
ATOM 8001 O O . LYS A 1 69 ? 4.432 -1.372 -8.092 1.00 0.00 69 LYS A O 6
ATOM 8020 N N . GLN A 1 70 ? 2.707 -2.596 -7.324 1.00 0.00 70 GLN A N 6
ATOM 8021 C CA . GLN A 1 70 ? 1.783 -1.469 -7.281 1.00 0.00 70 GLN A CA 6
ATOM 8022 C C . GLN A 1 70 ? 2.215 -0.451 -6.230 1.00 0.00 70 GLN A C 6
ATOM 8023 O O . GLN A 1 70 ? 2.180 0.757 -6.469 1.00 0.00 70 GLN A O 6
ATOM 8037 N N . LEU A 1 71 ? 2.620 -0.946 -5.066 1.00 0.00 71 LEU A N 6
ATOM 8038 C CA . LEU A 1 71 ? 3.058 -0.080 -3.977 1.00 0.00 71 LEU A CA 6
ATOM 8039 C C . LEU A 1 71 ? 4.048 0.967 -4.479 1.00 0.00 71 LEU A C 6
ATOM 8040 O O . LEU A 1 71 ? 4.022 2.117 -4.042 1.00 0.00 71 LEU A O 6
ATOM 8056 N N . GLN A 1 72 ? 4.916 0.560 -5.399 1.00 0.00 72 GLN A N 6
ATOM 8057 C CA . GLN A 1 72 ? 5.913 1.464 -5.960 1.00 0.00 72 GLN A CA 6
ATOM 8058 C C . GLN A 1 72 ? 5.251 2.548 -6.804 1.00 0.00 72 GLN A C 6
ATOM 8059 O O . GLN A 1 72 ? 5.447 3.740 -6.565 1.00 0.00 72 GLN A O 6
ATOM 8073 N N . ILE A 1 73 ? 4.466 2.127 -7.790 1.00 0.00 73 ILE A N 6
ATOM 8074 C CA . ILE A 1 73 ? 3.775 3.063 -8.668 1.00 0.00 73 ILE A CA 6
ATOM 8075 C C . ILE A 1 73 ? 2.910 4.030 -7.868 1.00 0.00 73 ILE A C 6
ATOM 8076 O O . ILE A 1 73 ? 2.991 5.246 -8.049 1.00 0.00 73 ILE A O 6
ATOM 8092 N N . ILE A 1 74 ? 2.084 3.484 -6.983 1.00 0.00 74 ILE A N 6
ATOM 8093 C CA . ILE A 1 74 ? 1.206 4.299 -6.153 1.00 0.00 74 ILE A CA 6
ATOM 8094 C C . ILE A 1 74 ? 2.009 5.250 -5.272 1.00 0.00 74 ILE A C 6
ATOM 8095 O O . ILE A 1 74 ? 1.885 6.471 -5.383 1.00 0.00 74 ILE A O 6
ATOM 8111 N N . LEU A 1 75 ? 2.834 4.684 -4.399 1.00 0.00 75 LEU A N 6
ATOM 8112 C CA . LEU A 1 75 ? 3.661 5.482 -3.500 1.00 0.00 75 LEU A CA 6
ATOM 8113 C C . LEU A 1 75 ? 4.299 6.652 -4.241 1.00 0.00 75 LEU A C 6
ATOM 8114 O O . LEU A 1 75 ? 4.052 7.814 -3.918 1.00 0.00 75 LEU A O 6
ATOM 8130 N N . SER A 1 76 ? 5.120 6.338 -5.238 1.00 0.00 76 SER A N 6
ATOM 8131 C CA . SER A 1 76 ? 5.795 7.363 -6.025 1.00 0.00 76 SER A CA 6
ATOM 8132 C C . SER A 1 76 ? 4.838 8.499 -6.373 1.00 0.00 76 SER A C 6
ATOM 8133 O O . SER A 1 76 ? 5.183 9.675 -6.257 1.00 0.00 76 SER A O 6
ATOM 8141 N N . LYS A 1 77 ? 3.632 8.138 -6.800 1.00 0.00 77 LYS A N 6
ATOM 8142 C CA . LYS A 1 77 ? 2.622 9.125 -7.164 1.00 0.00 77 LYS A CA 6
ATOM 8143 C C . LYS A 1 77 ? 2.221 9.965 -5.956 1.00 0.00 77 LYS A C 6
ATOM 8144 O O . LYS A 1 77 ? 2.053 11.179 -6.061 1.00 0.00 77 LYS A O 6
ATOM 8163 N N . MET A 1 78 ? 2.072 9.310 -4.809 1.00 0.00 78 MET A N 6
ATOM 8164 C CA . MET A 1 78 ? 1.693 9.998 -3.580 1.00 0.00 78 MET A CA 6
ATOM 8165 C C . MET A 1 78 ? 2.821 10.903 -3.094 1.00 0.00 78 MET A C 6
ATOM 8166 O O . MET A 1 78 ? 3.835 10.426 -2.587 1.00 0.00 78 MET A O 6
ATOM 8180 N N . GLN A 1 79 ? 2.636 12.209 -3.254 1.00 0.00 79 GLN A N 6
ATOM 8181 C CA . GLN A 1 79 ? 3.639 13.179 -2.832 1.00 0.00 79 GLN A CA 6
ATOM 8182 C C . GLN A 1 79 ? 3.255 13.815 -1.500 1.00 0.00 79 GLN A C 6
ATOM 8183 O O . GLN A 1 79 ? 2.082 13.836 -1.126 1.00 0.00 79 GLN A O 6
ATOM 8197 N N . ASP A 1 80 ? 4.251 14.332 -0.788 1.00 0.00 80 ASP A N 6
ATOM 8198 C CA . ASP A 1 80 ? 4.017 14.969 0.503 1.00 0.00 80 ASP A CA 6
ATOM 8199 C C . ASP A 1 80 ? 4.145 16.485 0.391 1.00 0.00 80 ASP A C 6
ATOM 8200 O O . ASP A 1 80 ? 4.568 17.153 1.335 1.00 0.00 80 ASP A O 6
ATOM 8209 N N . ILE A 1 81 ? 3.778 17.021 -0.768 1.00 0.00 81 ILE A N 6
ATOM 8210 C CA . ILE A 1 81 ? 3.852 18.458 -1.002 1.00 0.00 81 ILE A CA 6
ATOM 8211 C C . ILE A 1 81 ? 2.460 19.069 -1.113 1.00 0.00 81 ILE A C 6
ATOM 8212 O O . ILE A 1 81 ? 1.503 18.423 -1.541 1.00 0.00 81 ILE A O 6
ATOM 8228 N N . PRO A 1 82 ? 2.341 20.346 -0.721 1.00 0.00 82 PRO A N 6
ATOM 8229 C CA . PRO A 1 82 ? 1.070 21.075 -0.770 1.00 0.00 82 PRO A CA 6
ATOM 8230 C C . PRO A 1 82 ? 0.624 21.369 -2.198 1.00 0.00 82 PRO A C 6
ATOM 8231 O O . PRO A 1 82 ? 1.452 21.517 -3.098 1.00 0.00 82 PRO A O 6
ATOM 8242 N N . ILE A 1 83 ? -0.686 21.454 -2.399 1.00 0.00 83 ILE A N 6
ATOM 8243 C CA . ILE A 1 83 ? -1.240 21.732 -3.718 1.00 0.00 83 ILE A CA 6
ATOM 8244 C C . ILE A 1 83 ? -0.828 23.117 -4.206 1.00 0.00 83 ILE A C 6
ATOM 8245 O O . ILE A 1 83 ? -0.839 24.084 -3.445 1.00 0.00 83 ILE A O 6
ATOM 8261 N N . TYR A 1 84 ? -0.465 23.204 -5.481 1.00 0.00 84 TYR A N 6
ATOM 8262 C CA . TYR A 1 84 ? -0.048 24.470 -6.072 1.00 0.00 84 TYR A CA 6
ATOM 8263 C C . TYR A 1 84 ? -0.978 24.872 -7.213 1.00 0.00 84 TYR A C 6
ATOM 8264 O O . TYR A 1 84 ? -0.598 24.827 -8.382 1.00 0.00 84 TYR A O 6
ATOM 8282 N N . ALA A 1 85 ? -2.198 25.265 -6.862 1.00 0.00 85 ALA A N 6
ATOM 8283 C CA . ALA A 1 85 ? -3.182 25.678 -7.855 1.00 0.00 85 ALA A CA 6
ATOM 8284 C C . ALA A 1 85 ? -4.391 26.329 -7.192 1.00 0.00 85 ALA A C 6
ATOM 8285 O O . ALA A 1 85 ? -4.614 26.169 -5.992 1.00 0.00 85 ALA A O 6
ATOM 8292 N N . SER A 1 86 ? -5.169 27.064 -7.980 1.00 0.00 86 SER A N 6
ATOM 8293 C CA . SER A 1 86 ? -6.353 27.743 -7.468 1.00 0.00 86 SER A CA 6
ATOM 8294 C C . SER A 1 86 ? -7.585 26.852 -7.589 1.00 0.00 86 SER A C 6
ATOM 8295 O O . SER A 1 86 ? -7.645 25.968 -8.443 1.00 0.00 86 SER A O 6
ATOM 8303 N N . GLY A 1 87 ? -8.568 27.091 -6.725 1.00 0.00 87 GLY A N 6
ATOM 8304 C CA . GLY A 1 87 ? -9.786 26.302 -6.750 1.00 0.00 87 GLY A CA 6
ATOM 8305 C C . GLY A 1 87 ? -10.364 26.084 -5.366 1.00 0.00 87 GLY A C 6
ATOM 8306 O O . GLY A 1 87 ? -9.799 26.512 -4.359 1.00 0.00 87 GLY A O 6
ATOM 8310 N N . PRO A 1 88 ? -11.519 25.405 -5.303 1.00 0.00 88 PRO A N 6
ATOM 8311 C CA . PRO A 1 88 ? -12.200 25.117 -4.037 1.00 0.00 88 PRO A CA 6
ATOM 8312 C C . PRO A 1 88 ? -11.442 24.100 -3.190 1.00 0.00 88 PRO A C 6
ATOM 8313 O O . PRO A 1 88 ? -10.509 23.454 -3.666 1.00 0.00 88 PRO A O 6
ATOM 8324 N N . SER A 1 89 ? -11.850 23.963 -1.933 1.00 0.00 89 SER A N 6
ATOM 8325 C CA . SER A 1 89 ? -11.207 23.027 -1.018 1.00 0.00 89 SER A CA 6
ATOM 8326 C C . SER A 1 89 ? -12.127 22.693 0.152 1.00 0.00 89 SER A C 6
ATOM 8327 O O . SER A 1 89 ? -12.992 23.486 0.523 1.00 0.00 89 SER A O 6
ATOM 8335 N N . SER A 1 90 ? -11.934 21.511 0.730 1.00 0.00 90 SER A N 6
ATOM 8336 C CA . SER A 1 90 ? -12.748 21.068 1.856 1.00 0.00 90 SER A CA 6
ATOM 8337 C C . SER A 1 90 ? -14.228 21.329 1.592 1.00 0.00 90 SER A C 6
ATOM 8338 O O . SER A 1 90 ? -14.943 21.841 2.452 1.00 0.00 90 SER A O 6
ATOM 8346 N N . GLY A 1 91 ? -14.681 20.972 0.394 1.00 0.00 91 GLY A N 6
ATOM 8347 C CA . GLY A 1 91 ? -16.073 21.175 0.036 1.00 0.00 91 GLY A CA 6
ATOM 8348 C C . GLY A 1 91 ? -16.253 22.274 -0.992 1.00 0.00 91 GLY A C 6
ATOM 8349 O O . GLY A 1 91 ? -17.281 22.951 -1.012 1.00 0.00 91 GLY A O 6
ATOM 8353 N N . GLY A 1 1 ? 11.219 39.343 2.701 1.00 0.00 1 GLY A N 7
ATOM 8354 C CA . GLY A 1 1 ? 11.017 38.631 1.453 1.00 0.00 1 GLY A CA 7
ATOM 8355 C C . GLY A 1 1 ? 11.009 37.127 1.638 1.00 0.00 1 GLY A C 7
ATOM 8356 O O . GLY A 1 1 ? 12.058 36.484 1.598 1.00 0.00 1 GLY A O 7
ATOM 8360 N N . SER A 1 2 ? 9.823 36.563 1.843 1.00 0.00 2 SER A N 7
ATOM 8361 C CA . SER A 1 2 ? 9.684 35.125 2.041 1.00 0.00 2 SER A CA 7
ATOM 8362 C C . SER A 1 2 ? 8.946 34.485 0.869 1.00 0.00 2 SER A C 7
ATOM 8363 O O . SER A 1 2 ? 7.956 35.024 0.375 1.00 0.00 2 SER A O 7
ATOM 8371 N N . SER A 1 3 ? 9.437 33.330 0.429 1.00 0.00 3 SER A N 7
ATOM 8372 C CA . SER A 1 3 ? 8.828 32.616 -0.687 1.00 0.00 3 SER A CA 7
ATOM 8373 C C . SER A 1 3 ? 7.932 31.488 -0.187 1.00 0.00 3 SER A C 7
ATOM 8374 O O . SER A 1 3 ? 8.322 30.708 0.680 1.00 0.00 3 SER A O 7
ATOM 8382 N N . GLY A 1 4 ? 6.725 31.409 -0.741 1.00 0.00 4 GLY A N 7
ATOM 8383 C CA . GLY A 1 4 ? 5.791 30.373 -0.339 1.00 0.00 4 GLY A CA 7
ATOM 8384 C C . GLY A 1 4 ? 4.428 30.542 -0.980 1.00 0.00 4 GLY A C 7
ATOM 8385 O O . GLY A 1 4 ? 3.932 31.660 -1.115 1.00 0.00 4 GLY A O 7
ATOM 8389 N N . SER A 1 5 ? 3.821 29.428 -1.377 1.00 0.00 5 SER A N 7
ATOM 8390 C CA . SER A 1 5 ? 2.509 29.458 -2.012 1.00 0.00 5 SER A CA 7
ATOM 8391 C C . SER A 1 5 ? 1.405 29.184 -0.994 1.00 0.00 5 SER A C 7
ATOM 8392 O O . SER A 1 5 ? 1.674 28.760 0.130 1.00 0.00 5 SER A O 7
ATOM 8400 N N . SER A 1 6 ? 0.163 29.430 -1.397 1.00 0.00 6 SER A N 7
ATOM 8401 C CA . SER A 1 6 ? -0.982 29.214 -0.520 1.00 0.00 6 SER A CA 7
ATOM 8402 C C . SER A 1 6 ? -2.290 29.321 -1.298 1.00 0.00 6 SER A C 7
ATOM 8403 O O . SER A 1 6 ? -2.394 30.084 -2.257 1.00 0.00 6 SER A O 7
ATOM 8411 N N . GLY A 1 7 ? -3.287 28.549 -0.876 1.00 0.00 7 GLY A N 7
ATOM 8412 C CA . GLY A 1 7 ? -4.576 28.571 -1.543 1.00 0.00 7 GLY A CA 7
ATOM 8413 C C . GLY A 1 7 ? -5.529 27.527 -0.997 1.00 0.00 7 GLY A C 7
ATOM 8414 O O . GLY A 1 7 ? -5.345 26.331 -1.219 1.00 0.00 7 GLY A O 7
ATOM 8418 N N . MET A 1 8 ? -6.551 27.981 -0.278 1.00 0.00 8 MET A N 7
ATOM 8419 C CA . MET A 1 8 ? -7.537 27.077 0.303 1.00 0.00 8 MET A CA 7
ATOM 8420 C C . MET A 1 8 ? -8.154 26.184 -0.769 1.00 0.00 8 MET A C 7
ATOM 8421 O O . MET A 1 8 ? -9.126 26.562 -1.422 1.00 0.00 8 MET A O 7
ATOM 8435 N N . SER A 1 9 ? -7.581 24.997 -0.946 1.00 0.00 9 SER A N 7
ATOM 8436 C CA . SER A 1 9 ? -8.072 24.052 -1.942 1.00 0.00 9 SER A CA 7
ATOM 8437 C C . SER A 1 9 ? -8.410 22.711 -1.298 1.00 0.00 9 SER A C 7
ATOM 8438 O O . SER A 1 9 ? -7.554 22.069 -0.688 1.00 0.00 9 SER A O 7
ATOM 8446 N N . SER A 1 10 ? -9.664 22.293 -1.438 1.00 0.00 10 SER A N 7
ATOM 8447 C CA . SER A 1 10 ? -10.117 21.031 -0.867 1.00 0.00 10 SER A CA 7
ATOM 8448 C C . SER A 1 10 ? -10.050 19.911 -1.901 1.00 0.00 10 SER A C 7
ATOM 8449 O O . SER A 1 10 ? -10.954 19.081 -1.994 1.00 0.00 10 SER A O 7
ATOM 8457 N N . VAL A 1 11 ? -8.971 19.896 -2.677 1.00 0.00 11 VAL A N 7
ATOM 8458 C CA . VAL A 1 11 ? -8.783 18.879 -3.705 1.00 0.00 11 VAL A CA 7
ATOM 8459 C C . VAL A 1 11 ? -8.805 17.478 -3.103 1.00 0.00 11 VAL A C 7
ATOM 8460 O O . VAL A 1 11 ? -8.120 17.205 -2.117 1.00 0.00 11 VAL A O 7
ATOM 8473 N N . SER A 1 12 ? -9.595 16.594 -3.703 1.00 0.00 12 SER A N 7
ATOM 8474 C CA . SER A 1 12 ? -9.709 15.222 -3.224 1.00 0.00 12 SER A CA 7
ATOM 8475 C C . SER A 1 12 ? -8.340 14.549 -3.174 1.00 0.00 12 SER A C 7
ATOM 8476 O O . SER A 1 12 ? -7.724 14.295 -4.208 1.00 0.00 12 SER A O 7
ATOM 8484 N N . GLU A 1 13 ? -7.872 14.263 -1.963 1.00 0.00 13 GLU A N 7
ATOM 8485 C CA . GLU A 1 13 ? -6.576 13.621 -1.778 1.00 0.00 13 GLU A CA 7
ATOM 8486 C C . GLU A 1 13 ? -6.395 12.467 -2.761 1.00 0.00 13 GLU A C 7
ATOM 8487 O O . GLU A 1 13 ? -7.342 12.052 -3.428 1.00 0.00 13 GLU A O 7
ATOM 8499 N N . VAL A 1 14 ? -5.171 11.955 -2.844 1.00 0.00 14 VAL A N 7
ATOM 8500 C CA . VAL A 1 14 ? -4.865 10.850 -3.745 1.00 0.00 14 VAL A CA 7
ATOM 8501 C C . VAL A 1 14 ? -4.725 9.539 -2.978 1.00 0.00 14 VAL A C 7
ATOM 8502 O O . VAL A 1 14 ? -4.828 8.458 -3.555 1.00 0.00 14 VAL A O 7
ATOM 8515 N N . ASN A 1 15 ? -4.491 9.645 -1.674 1.00 0.00 15 ASN A N 7
ATOM 8516 C CA . ASN A 1 15 ? -4.337 8.468 -0.827 1.00 0.00 15 ASN A CA 7
ATOM 8517 C C . ASN A 1 15 ? -5.531 7.530 -0.978 1.00 0.00 15 ASN A C 7
ATOM 8518 O O . ASN A 1 15 ? -6.651 7.969 -1.235 1.00 0.00 15 ASN A O 7
ATOM 8529 N N . VAL A 1 16 ? -5.282 6.234 -0.814 1.00 0.00 16 VAL A N 7
ATOM 8530 C CA . VAL A 1 16 ? -6.336 5.233 -0.930 1.00 0.00 16 VAL A CA 7
ATOM 8531 C C . VAL A 1 16 ? -6.255 4.216 0.203 1.00 0.00 16 VAL A C 7
ATOM 8532 O O . VAL A 1 16 ? -5.166 3.848 0.643 1.00 0.00 16 VAL A O 7
ATOM 8545 N N . ASP A 1 17 ? -7.414 3.765 0.669 1.00 0.00 17 ASP A N 7
ATOM 8546 C CA . ASP A 1 17 ? -7.474 2.788 1.751 1.00 0.00 17 ASP A CA 7
ATOM 8547 C C . ASP A 1 17 ? -6.842 1.466 1.325 1.00 0.00 17 ASP A C 7
ATOM 8548 O O . ASP A 1 17 ? -7.122 0.953 0.242 1.00 0.00 17 ASP A O 7
ATOM 8557 N N . ILE A 1 18 ? -5.987 0.922 2.184 1.00 0.00 18 ILE A N 7
ATOM 8558 C CA . ILE A 1 18 ? -5.315 -0.339 1.897 1.00 0.00 18 ILE A CA 7
ATOM 8559 C C . ILE A 1 18 ? -6.260 -1.323 1.216 1.00 0.00 18 ILE A C 7
ATOM 8560 O O . ILE A 1 18 ? -5.830 -2.186 0.450 1.00 0.00 18 ILE A O 7
ATOM 8576 N N . LYS A 1 19 ? -7.551 -1.186 1.498 1.00 0.00 19 LYS A N 7
ATOM 8577 C CA . LYS A 1 19 ? -8.560 -2.060 0.910 1.00 0.00 19 LYS A CA 7
ATOM 8578 C C . LYS A 1 19 ? -8.607 -1.895 -0.605 1.00 0.00 19 LYS A C 7
ATOM 8579 O O . LYS A 1 19 ? -8.560 -2.876 -1.348 1.00 0.00 19 LYS A O 7
ATOM 8598 N N . ASP A 1 20 ? -8.698 -0.649 -1.057 1.00 0.00 20 ASP A N 7
ATOM 8599 C CA . ASP A 1 20 ? -8.749 -0.356 -2.485 1.00 0.00 20 ASP A CA 7
ATOM 8600 C C . ASP A 1 20 ? -7.465 -0.802 -3.177 1.00 0.00 20 ASP A C 7
ATOM 8601 O O . ASP A 1 20 ? -7.492 -1.271 -4.315 1.00 0.00 20 ASP A O 7
ATOM 8610 N N . PHE A 1 21 ? -6.342 -0.650 -2.484 1.00 0.00 21 PHE A N 7
ATOM 8611 C CA . PHE A 1 21 ? -5.047 -1.036 -3.032 1.00 0.00 21 PHE A CA 7
ATOM 8612 C C . PHE A 1 21 ? -4.985 -2.540 -3.277 1.00 0.00 21 PHE A C 7
ATOM 8613 O O . PHE A 1 21 ? -4.497 -2.994 -4.312 1.00 0.00 21 PHE A O 7
ATOM 8630 N N . LEU A 1 22 ? -5.483 -3.310 -2.315 1.00 0.00 22 LEU A N 7
ATOM 8631 C CA . LEU A 1 22 ? -5.485 -4.765 -2.424 1.00 0.00 22 LEU A CA 7
ATOM 8632 C C . LEU A 1 22 ? -6.553 -5.236 -3.406 1.00 0.00 22 LEU A C 7
ATOM 8633 O O . LEU A 1 22 ? -6.259 -5.954 -4.361 1.00 0.00 22 LEU A O 7
ATOM 8649 N N . MET A 1 23 ? -7.794 -4.826 -3.164 1.00 0.00 23 MET A N 7
ATOM 8650 C CA . MET A 1 23 ? -8.905 -5.204 -4.029 1.00 0.00 23 MET A CA 7
ATOM 8651 C C . MET A 1 23 ? -8.579 -4.915 -5.491 1.00 0.00 23 MET A C 7
ATOM 8652 O O . MET A 1 23 ? -9.088 -5.580 -6.394 1.00 0.00 23 MET A O 7
ATOM 8666 N N . SER A 1 24 ? -7.728 -3.919 -5.717 1.00 0.00 24 SER A N 7
ATOM 8667 C CA . SER A 1 24 ? -7.337 -3.540 -7.070 1.00 0.00 24 SER A CA 7
ATOM 8668 C C . SER A 1 24 ? -6.544 -4.658 -7.740 1.00 0.00 24 SER A C 7
ATOM 8669 O O . SER A 1 24 ? -6.662 -4.882 -8.945 1.00 0.00 24 SER A O 7
ATOM 8677 N N . ILE A 1 25 ? -5.736 -5.357 -6.950 1.00 0.00 25 ILE A N 7
ATOM 8678 C CA . ILE A 1 25 ? -4.923 -6.452 -7.465 1.00 0.00 25 ILE A CA 7
ATOM 8679 C C . ILE A 1 25 ? -5.523 -7.804 -7.092 1.00 0.00 25 ILE A C 7
ATOM 8680 O O . ILE A 1 25 ? -4.928 -8.849 -7.347 1.00 0.00 25 ILE A O 7
ATOM 8696 N N . ASN A 1 26 ? -6.706 -7.773 -6.487 1.00 0.00 26 ASN A N 7
ATOM 8697 C CA . ASN A 1 26 ? -7.388 -8.997 -6.080 1.00 0.00 26 ASN A CA 7
ATOM 8698 C C . ASN A 1 26 ? -6.664 -9.659 -4.912 1.00 0.00 26 ASN A C 7
ATOM 8699 O O . ASN A 1 26 ? -6.657 -10.885 -4.786 1.00 0.00 26 ASN A O 7
ATOM 8710 N N . LEU A 1 27 ? -6.056 -8.842 -4.060 1.00 0.00 27 LEU A N 7
ATOM 8711 C CA . LEU A 1 27 ? -5.329 -9.348 -2.900 1.00 0.00 27 LEU A CA 7
ATOM 8712 C C . LEU A 1 27 ? -6.031 -8.957 -1.604 1.00 0.00 27 LEU A C 7
ATOM 8713 O O . LEU A 1 27 ? -5.399 -8.843 -0.555 1.00 0.00 27 LEU A O 7
ATOM 8729 N N . GLU A 1 28 ? -7.343 -8.756 -1.685 1.00 0.00 28 GLU A N 7
ATOM 8730 C CA . GLU A 1 28 ? -8.131 -8.379 -0.517 1.00 0.00 28 GLU A CA 7
ATOM 8731 C C . GLU A 1 28 ? -8.074 -9.468 0.551 1.00 0.00 28 GLU A C 7
ATOM 8732 O O . GLU A 1 28 ? -8.417 -9.232 1.709 1.00 0.00 28 GLU A O 7
ATOM 8744 N N . GLN A 1 29 ? -7.640 -10.659 0.152 1.00 0.00 29 GLN A N 7
ATOM 8745 C CA . GLN A 1 29 ? -7.540 -11.783 1.074 1.00 0.00 29 GLN A CA 7
ATOM 8746 C C . GLN A 1 29 ? -6.472 -11.527 2.132 1.00 0.00 29 GLN A C 7
ATOM 8747 O O . GLN A 1 29 ? -6.429 -12.200 3.162 1.00 0.00 29 GLN A O 7
ATOM 8761 N N . TYR A 1 30 ? -5.611 -10.549 1.871 1.00 0.00 30 TYR A N 7
ATOM 8762 C CA . TYR A 1 30 ? -4.541 -10.205 2.800 1.00 0.00 30 TYR A CA 7
ATOM 8763 C C . TYR A 1 30 ? -4.878 -8.934 3.573 1.00 0.00 30 TYR A C 7
ATOM 8764 O O . TYR A 1 30 ? -4.112 -8.493 4.431 1.00 0.00 30 TYR A O 7
ATOM 8782 N N . LEU A 1 31 ? -6.029 -8.349 3.263 1.00 0.00 31 LEU A N 7
ATOM 8783 C CA . LEU A 1 31 ? -6.471 -7.128 3.928 1.00 0.00 31 LEU A CA 7
ATOM 8784 C C . LEU A 1 31 ? -6.299 -7.239 5.439 1.00 0.00 31 LEU A C 7
ATOM 8785 O O . LEU A 1 31 ? -5.659 -6.393 6.066 1.00 0.00 31 LEU A O 7
ATOM 8801 N N . LEU A 1 32 ? -6.873 -8.287 6.019 1.00 0.00 32 LEU A N 7
ATOM 8802 C CA . LEU A 1 32 ? -6.781 -8.511 7.458 1.00 0.00 32 LEU A CA 7
ATOM 8803 C C . LEU A 1 32 ? -5.329 -8.485 7.922 1.00 0.00 32 LEU A C 7
ATOM 8804 O O . LEU A 1 32 ? -4.991 -7.819 8.902 1.00 0.00 32 LEU A O 7
ATOM 8820 N N . HIS A 1 33 ? -4.473 -9.212 7.211 1.00 0.00 33 HIS A N 7
ATOM 8821 C CA . HIS A 1 33 ? -3.055 -9.270 7.549 1.00 0.00 33 HIS A CA 7
ATOM 8822 C C . HIS A 1 33 ? -2.448 -7.870 7.590 1.00 0.00 33 HIS A C 7
ATOM 8823 O O . HIS A 1 33 ? -1.684 -7.541 8.497 1.00 0.00 33 HIS A O 7
ATOM 8838 N N . PHE A 1 34 ? -2.794 -7.052 6.602 1.00 0.00 34 PHE A N 7
ATOM 8839 C CA . PHE A 1 34 ? -2.282 -5.688 6.524 1.00 0.00 34 PHE A CA 7
ATOM 8840 C C . PHE A 1 34 ? -2.773 -4.855 7.705 1.00 0.00 34 PHE A C 7
ATOM 8841 O O . PHE A 1 34 ? -1.991 -4.165 8.360 1.00 0.00 34 PHE A O 7
ATOM 8858 N N . HIS A 1 35 ? -4.073 -4.925 7.971 1.00 0.00 35 HIS A N 7
ATOM 8859 C CA . HIS A 1 35 ? -4.669 -4.178 9.072 1.00 0.00 35 HIS A CA 7
ATOM 8860 C C . HIS A 1 35 ? -4.020 -4.557 10.400 1.00 0.00 35 HIS A C 7
ATOM 8861 O O . HIS A 1 35 ? -3.339 -3.743 11.023 1.00 0.00 35 HIS A O 7
ATOM 8876 N N . GLU A 1 36 ? -4.238 -5.797 10.827 1.00 0.00 36 GLU A N 7
ATOM 8877 C CA . GLU A 1 36 ? -3.675 -6.282 12.082 1.00 0.00 36 GLU A CA 7
ATOM 8878 C C . GLU A 1 36 ? -2.206 -5.891 12.206 1.00 0.00 36 GLU A C 7
ATOM 8879 O O . GLU A 1 36 ? -1.718 -5.608 13.300 1.00 0.00 36 GLU A O 7
ATOM 8891 N N . SER A 1 37 ? -1.505 -5.878 11.076 1.00 0.00 37 SER A N 7
ATOM 8892 C CA . SER A 1 37 ? -0.090 -5.526 11.058 1.00 0.00 37 SER A CA 7
ATOM 8893 C C . SER A 1 37 ? 0.108 -4.052 11.402 1.00 0.00 37 SER A C 7
ATOM 8894 O O . SER A 1 37 ? 1.102 -3.675 12.020 1.00 0.00 37 SER A O 7
ATOM 8902 N N . GLY A 1 38 ? -0.849 -3.223 10.996 1.00 0.00 38 GLY A N 7
ATOM 8903 C CA . GLY A 1 38 ? -0.762 -1.800 11.268 1.00 0.00 38 GLY A CA 7
ATOM 8904 C C . GLY A 1 38 ? -0.733 -0.968 10.002 1.00 0.00 38 GLY A C 7
ATOM 8905 O O . GLY A 1 38 ? -0.067 0.066 9.945 1.00 0.00 38 GLY A O 7
ATOM 8909 N N . PHE A 1 39 ? -1.456 -1.419 8.982 1.00 0.00 39 PHE A N 7
ATOM 8910 C CA . PHE A 1 39 ? -1.508 -0.710 7.709 1.00 0.00 39 PHE A CA 7
ATOM 8911 C C . PHE A 1 39 ? -2.951 -0.408 7.314 1.00 0.00 39 PHE A C 7
ATOM 8912 O O . PHE A 1 39 ? -3.725 -1.314 7.002 1.00 0.00 39 PHE A O 7
ATOM 8929 N N . THR A 1 40 ? -3.307 0.873 7.328 1.00 0.00 40 THR A N 7
ATOM 8930 C CA . THR A 1 40 ? -4.656 1.295 6.973 1.00 0.00 40 THR A CA 7
ATOM 8931 C C . THR A 1 40 ? -4.709 1.821 5.544 1.00 0.00 40 THR A C 7
ATOM 8932 O O . THR A 1 40 ? -5.671 1.575 4.815 1.00 0.00 40 THR A O 7
ATOM 8943 N N . THR A 1 41 ? -3.668 2.546 5.146 1.00 0.00 41 THR A N 7
ATOM 8944 C CA . THR A 1 41 ? -3.597 3.107 3.802 1.00 0.00 41 THR A CA 7
ATOM 8945 C C . THR A 1 41 ? -2.307 2.695 3.102 1.00 0.00 41 THR A C 7
ATOM 8946 O O . THR A 1 41 ? -1.414 2.111 3.717 1.00 0.00 41 THR A O 7
ATOM 8957 N N . VAL A 1 42 ? -2.214 3.004 1.813 1.00 0.00 42 VAL A N 7
ATOM 8958 C CA . VAL A 1 42 ? -1.032 2.667 1.029 1.00 0.00 42 VAL A CA 7
ATOM 8959 C C . VAL A 1 42 ? 0.211 3.350 1.589 1.00 0.00 42 VAL A C 7
ATOM 8960 O O . VAL A 1 42 ? 1.314 2.807 1.525 1.00 0.00 42 VAL A O 7
ATOM 8973 N N . LYS A 1 43 ? 0.026 4.546 2.137 1.00 0.00 43 LYS A N 7
ATOM 8974 C CA . LYS A 1 43 ? 1.131 5.305 2.711 1.00 0.00 43 LYS A CA 7
ATOM 8975 C C . LYS A 1 43 ? 1.860 4.487 3.772 1.00 0.00 43 LYS A C 7
ATOM 8976 O O . LYS A 1 43 ? 3.090 4.482 3.829 1.00 0.00 43 LYS A O 7
ATOM 8995 N N . ASP A 1 44 ? 1.094 3.797 4.610 1.00 0.00 44 ASP A N 7
ATOM 8996 C CA . ASP A 1 44 ? 1.667 2.974 5.668 1.00 0.00 44 ASP A CA 7
ATOM 8997 C C . ASP A 1 44 ? 2.564 1.886 5.085 1.00 0.00 44 ASP A C 7
ATOM 8998 O O . ASP A 1 44 ? 3.436 1.353 5.772 1.00 0.00 44 ASP A O 7
ATOM 9007 N N . CYS A 1 45 ? 2.342 1.562 3.816 1.00 0.00 45 CYS A N 7
ATOM 9008 C CA . CYS A 1 45 ? 3.130 0.536 3.141 1.00 0.00 45 CYS A CA 7
ATOM 9009 C C . CYS A 1 45 ? 4.462 1.102 2.660 1.00 0.00 45 CYS A C 7
ATOM 9010 O O . CYS A 1 45 ? 5.210 0.434 1.947 1.00 0.00 45 CYS A O 7
ATOM 9018 N N . ALA A 1 46 ? 4.750 2.338 3.054 1.00 0.00 46 ALA A N 7
ATOM 9019 C CA . ALA A 1 46 ? 5.992 2.994 2.663 1.00 0.00 46 ALA A CA 7
ATOM 9020 C C . ALA A 1 46 ? 7.170 2.469 3.477 1.00 0.00 46 ALA A C 7
ATOM 9021 O O . ALA A 1 46 ? 8.315 2.511 3.028 1.00 0.00 46 ALA A O 7
ATOM 9028 N N . ALA A 1 47 ? 6.881 1.974 4.677 1.00 0.00 47 ALA A N 7
ATOM 9029 C CA . ALA A 1 47 ? 7.916 1.440 5.553 1.00 0.00 47 ALA A CA 7
ATOM 9030 C C . ALA A 1 47 ? 7.962 -0.083 5.483 1.00 0.00 47 ALA A C 7
ATOM 9031 O O . ALA A 1 47 ? 8.801 -0.717 6.122 1.00 0.00 47 ALA A O 7
ATOM 9038 N N . ILE A 1 48 ? 7.055 -0.662 4.704 1.00 0.00 48 ILE A N 7
ATOM 9039 C CA . ILE A 1 48 ? 6.993 -2.110 4.551 1.00 0.00 48 ILE A CA 7
ATOM 9040 C C . ILE A 1 48 ? 8.023 -2.601 3.540 1.00 0.00 48 ILE A C 7
ATOM 9041 O O . ILE A 1 48 ? 8.314 -1.923 2.556 1.00 0.00 48 ILE A O 7
ATOM 9057 N N . ASN A 1 49 ? 8.572 -3.786 3.790 1.00 0.00 49 ASN A N 7
ATOM 9058 C CA . ASN A 1 49 ? 9.570 -4.369 2.900 1.00 0.00 49 ASN A CA 7
ATOM 9059 C C . ASN A 1 49 ? 9.080 -5.696 2.329 1.00 0.00 49 ASN A C 7
ATOM 9060 O O . ASN A 1 49 ? 7.974 -6.143 2.631 1.00 0.00 49 ASN A O 7
ATOM 9071 N N . ASP A 1 50 ? 9.911 -6.320 1.501 1.00 0.00 50 ASP A N 7
ATOM 9072 C CA . ASP A 1 50 ? 9.564 -7.597 0.888 1.00 0.00 50 ASP A CA 7
ATOM 9073 C C . ASP A 1 50 ? 9.430 -8.688 1.945 1.00 0.00 50 ASP A C 7
ATOM 9074 O O . ASP A 1 50 ? 8.391 -9.339 2.051 1.00 0.00 50 ASP A O 7
ATOM 9083 N N . SER A 1 51 ? 10.490 -8.884 2.723 1.00 0.00 51 SER A N 7
ATOM 9084 C CA . SER A 1 51 ? 10.492 -9.901 3.769 1.00 0.00 51 SER A CA 7
ATOM 9085 C C . SER A 1 51 ? 9.376 -9.647 4.777 1.00 0.00 51 SER A C 7
ATOM 9086 O O . SER A 1 51 ? 9.038 -10.517 5.581 1.00 0.00 51 SER A O 7
ATOM 9094 N N . LEU A 1 52 ? 8.805 -8.448 4.728 1.00 0.00 52 LEU A N 7
ATOM 9095 C CA . LEU A 1 52 ? 7.726 -8.076 5.637 1.00 0.00 52 LEU A CA 7
ATOM 9096 C C . LEU A 1 52 ? 6.399 -8.671 5.177 1.00 0.00 52 LEU A C 7
ATOM 9097 O O . LEU A 1 52 ? 5.598 -9.132 5.992 1.00 0.00 52 LEU A O 7
ATOM 9113 N N . LEU A 1 53 ? 6.173 -8.660 3.868 1.00 0.00 53 LEU A N 7
ATOM 9114 C CA . LEU A 1 53 ? 4.944 -9.201 3.299 1.00 0.00 53 LEU A CA 7
ATOM 9115 C C . LEU A 1 53 ? 4.795 -10.682 3.631 1.00 0.00 53 LEU A C 7
ATOM 9116 O O . LEU A 1 53 ? 3.723 -11.133 4.032 1.00 0.00 53 LEU A O 7
ATOM 9132 N N . GLN A 1 54 ? 5.880 -11.432 3.463 1.00 0.00 54 GLN A N 7
ATOM 9133 C CA . GLN A 1 54 ? 5.870 -12.863 3.746 1.00 0.00 54 GLN A CA 7
ATOM 9134 C C . GLN A 1 54 ? 5.877 -13.120 5.249 1.00 0.00 54 GLN A C 7
ATOM 9135 O O . GLN A 1 54 ? 5.682 -14.250 5.698 1.00 0.00 54 GLN A O 7
ATOM 9149 N N . LYS A 1 55 ? 6.103 -12.064 6.024 1.00 0.00 55 LYS A N 7
ATOM 9150 C CA . LYS A 1 55 ? 6.135 -12.174 7.478 1.00 0.00 55 LYS A CA 7
ATOM 9151 C C . LYS A 1 55 ? 4.728 -12.091 8.061 1.00 0.00 55 LYS A C 7
ATOM 9152 O O . LYS A 1 55 ? 4.391 -12.813 8.999 1.00 0.00 55 LYS A O 7
ATOM 9171 N N . ILE A 1 56 ? 3.911 -11.207 7.498 1.00 0.00 56 ILE A N 7
ATOM 9172 C CA . ILE A 1 56 ? 2.540 -11.032 7.961 1.00 0.00 56 ILE A CA 7
ATOM 9173 C C . ILE A 1 56 ? 1.730 -12.311 7.776 1.00 0.00 56 ILE A C 7
ATOM 9174 O O . ILE A 1 56 ? 0.836 -12.611 8.566 1.00 0.00 56 ILE A O 7
ATOM 9190 N N . GLY A 1 57 ? 2.051 -13.062 6.728 1.00 0.00 57 GLY A N 7
ATOM 9191 C CA . GLY A 1 57 ? 1.345 -14.301 6.459 1.00 0.00 57 GLY A CA 7
ATOM 9192 C C . GLY A 1 57 ? 1.418 -14.705 5.000 1.00 0.00 57 GLY A C 7
ATOM 9193 O O . GLY A 1 57 ? 1.273 -15.882 4.667 1.00 0.00 57 GLY A O 7
ATOM 9197 N N . ILE A 1 58 ? 1.640 -13.728 4.127 1.00 0.00 58 ILE A N 7
ATOM 9198 C CA . ILE A 1 58 ? 1.730 -13.989 2.696 1.00 0.00 58 ILE A CA 7
ATOM 9199 C C . ILE A 1 58 ? 2.702 -15.127 2.405 1.00 0.00 58 ILE A C 7
ATOM 9200 O O . ILE A 1 58 ? 3.912 -14.917 2.318 1.00 0.00 58 ILE A O 7
ATOM 9216 N N . SER A 1 59 ? 2.164 -16.333 2.253 1.00 0.00 59 SER A N 7
ATOM 9217 C CA . SER A 1 59 ? 2.984 -17.506 1.973 1.00 0.00 59 SER A CA 7
ATOM 9218 C C . SER A 1 59 ? 3.540 -17.454 0.553 1.00 0.00 59 SER A C 7
ATOM 9219 O O . SER A 1 59 ? 4.750 -17.490 0.331 1.00 0.00 59 SER A O 7
ATOM 9227 N N . PRO A 1 60 ? 2.634 -17.367 -0.433 1.00 0.00 60 PRO A N 7
ATOM 9228 C CA . PRO A 1 60 ? 3.009 -17.307 -1.849 1.00 0.00 60 PRO A CA 7
ATOM 9229 C C . PRO A 1 60 ? 3.680 -15.988 -2.216 1.00 0.00 60 PRO A C 7
ATOM 9230 O O . PRO A 1 60 ? 3.233 -14.916 -1.807 1.00 0.00 60 PRO A O 7
ATOM 9241 N N . THR A 1 61 ? 4.757 -16.073 -2.991 1.00 0.00 61 THR A N 7
ATOM 9242 C CA . THR A 1 61 ? 5.491 -14.886 -3.413 1.00 0.00 61 THR A CA 7
ATOM 9243 C C . THR A 1 61 ? 4.800 -14.201 -4.587 1.00 0.00 61 THR A C 7
ATOM 9244 O O . THR A 1 61 ? 4.701 -12.976 -4.633 1.00 0.00 61 THR A O 7
ATOM 9255 N N . GLY A 1 62 ? 4.322 -15.002 -5.535 1.00 0.00 62 GLY A N 7
ATOM 9256 C CA . GLY A 1 62 ? 3.646 -14.454 -6.697 1.00 0.00 62 GLY A CA 7
ATOM 9257 C C . GLY A 1 62 ? 2.775 -13.262 -6.352 1.00 0.00 62 GLY A C 7
ATOM 9258 O O . GLY A 1 62 ? 2.709 -12.293 -7.109 1.00 0.00 62 GLY A O 7
ATOM 9262 N N . HIS A 1 63 ? 2.104 -13.332 -5.207 1.00 0.00 63 HIS A N 7
ATOM 9263 C CA . HIS A 1 63 ? 1.232 -12.250 -4.764 1.00 0.00 63 HIS A CA 7
ATOM 9264 C C . HIS A 1 63 ? 2.050 -11.053 -4.289 1.00 0.00 63 HIS A C 7
ATOM 9265 O O . HIS A 1 63 ? 1.715 -9.905 -4.580 1.00 0.00 63 HIS A O 7
ATOM 9280 N N . ARG A 1 64 ? 3.123 -11.330 -3.555 1.00 0.00 64 ARG A N 7
ATOM 9281 C CA . ARG A 1 64 ? 3.987 -10.276 -3.037 1.00 0.00 64 ARG A CA 7
ATOM 9282 C C . ARG A 1 64 ? 4.399 -9.315 -4.149 1.00 0.00 64 ARG A C 7
ATOM 9283 O O . ARG A 1 64 ? 4.168 -8.109 -4.059 1.00 0.00 64 ARG A O 7
ATOM 9304 N N . ARG A 1 65 ? 5.010 -9.859 -5.197 1.00 0.00 65 ARG A N 7
ATOM 9305 C CA . ARG A 1 65 ? 5.455 -9.050 -6.326 1.00 0.00 65 ARG A CA 7
ATOM 9306 C C . ARG A 1 65 ? 4.343 -8.121 -6.801 1.00 0.00 65 ARG A C 7
ATOM 9307 O O . ARG A 1 65 ? 4.568 -6.931 -7.026 1.00 0.00 65 ARG A O 7
ATOM 9328 N N . ARG A 1 66 ? 3.143 -8.672 -6.953 1.00 0.00 66 ARG A N 7
ATOM 9329 C CA . ARG A 1 66 ? 1.996 -7.893 -7.403 1.00 0.00 66 ARG A CA 7
ATOM 9330 C C . ARG A 1 66 ? 1.703 -6.748 -6.438 1.00 0.00 66 ARG A C 7
ATOM 9331 O O . ARG A 1 66 ? 1.365 -5.641 -6.857 1.00 0.00 66 ARG A O 7
ATOM 9352 N N . ILE A 1 67 ? 1.834 -7.024 -5.144 1.00 0.00 67 ILE A N 7
ATOM 9353 C CA . ILE A 1 67 ? 1.584 -6.017 -4.120 1.00 0.00 67 ILE A CA 7
ATOM 9354 C C . ILE A 1 67 ? 2.641 -4.919 -4.159 1.00 0.00 67 ILE A C 7
ATOM 9355 O O . ILE A 1 67 ? 2.326 -3.745 -4.355 1.00 0.00 67 ILE A O 7
ATOM 9371 N N . LEU A 1 68 ? 3.898 -5.308 -3.971 1.00 0.00 68 LEU A N 7
ATOM 9372 C CA . LEU A 1 68 ? 5.004 -4.357 -3.987 1.00 0.00 68 LEU A CA 7
ATOM 9373 C C . LEU A 1 68 ? 5.043 -3.588 -5.303 1.00 0.00 68 LEU A C 7
ATOM 9374 O O . LEU A 1 68 ? 4.973 -2.359 -5.319 1.00 0.00 68 LEU A O 7
ATOM 9390 N N . LYS A 1 69 ? 5.152 -4.320 -6.407 1.00 0.00 69 LYS A N 7
ATOM 9391 C CA . LYS A 1 69 ? 5.197 -3.709 -7.730 1.00 0.00 69 LYS A CA 7
ATOM 9392 C C . LYS A 1 69 ? 4.249 -2.517 -7.810 1.00 0.00 69 LYS A C 7
ATOM 9393 O O . LYS A 1 69 ? 4.605 -1.465 -8.341 1.00 0.00 69 LYS A O 7
ATOM 9412 N N . GLN A 1 70 ? 3.042 -2.689 -7.280 1.00 0.00 70 GLN A N 7
ATOM 9413 C CA . GLN A 1 70 ? 2.044 -1.625 -7.291 1.00 0.00 70 GLN A CA 7
ATOM 9414 C C . GLN A 1 70 ? 2.397 -0.537 -6.283 1.00 0.00 70 GLN A C 7
ATOM 9415 O O . GLN A 1 70 ? 2.263 0.654 -6.568 1.00 0.00 70 GLN A O 7
ATOM 9429 N N . LEU A 1 71 ? 2.847 -0.952 -5.105 1.00 0.00 71 LEU A N 7
ATOM 9430 C CA . LEU A 1 71 ? 3.219 -0.012 -4.053 1.00 0.00 71 LEU A CA 7
ATOM 9431 C C . LEU A 1 71 ? 4.195 1.035 -4.579 1.00 0.00 71 LEU A C 7
ATOM 9432 O O . LEU A 1 71 ? 4.041 2.228 -4.316 1.00 0.00 71 LEU A O 7
ATOM 9448 N N . GLN A 1 72 ? 5.197 0.581 -5.325 1.00 0.00 72 GLN A N 7
ATOM 9449 C CA . GLN A 1 72 ? 6.197 1.480 -5.889 1.00 0.00 72 GLN A CA 7
ATOM 9450 C C . GLN A 1 72 ? 5.550 2.492 -6.829 1.00 0.00 72 GLN A C 7
ATOM 9451 O O . GLN A 1 72 ? 5.728 3.701 -6.673 1.00 0.00 72 GLN A O 7
ATOM 9465 N N . ILE A 1 73 ? 4.801 1.991 -7.805 1.00 0.00 73 ILE A N 7
ATOM 9466 C CA . ILE A 1 73 ? 4.127 2.851 -8.770 1.00 0.00 73 ILE A CA 7
ATOM 9467 C C . ILE A 1 73 ? 3.218 3.855 -8.070 1.00 0.00 73 ILE A C 7
ATOM 9468 O O . ILE A 1 73 ? 3.238 5.047 -8.379 1.00 0.00 73 ILE A O 7
ATOM 9484 N N . ILE A 1 74 ? 2.422 3.366 -7.125 1.00 0.00 74 ILE A N 7
ATOM 9485 C CA . ILE A 1 74 ? 1.507 4.221 -6.379 1.00 0.00 74 ILE A CA 7
ATOM 9486 C C . ILE A 1 74 ? 2.269 5.250 -5.550 1.00 0.00 74 ILE A C 7
ATOM 9487 O O . ILE A 1 74 ? 2.155 6.455 -5.779 1.00 0.00 74 ILE A O 7
ATOM 9503 N N . LEU A 1 75 ? 3.047 4.768 -4.588 1.00 0.00 75 LEU A N 7
ATOM 9504 C CA . LEU A 1 75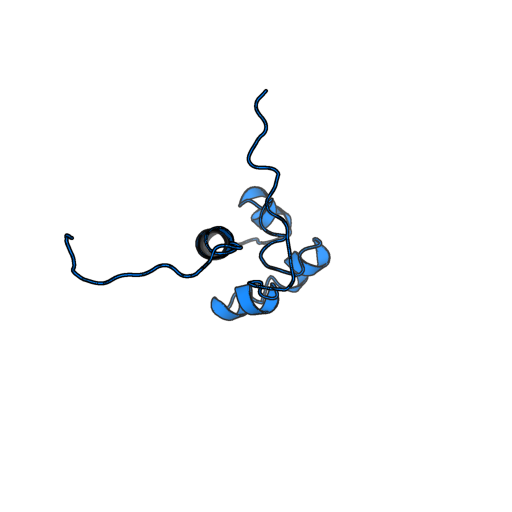 ? 3.831 5.646 -3.726 1.00 0.00 75 LEU A CA 7
ATOM 9505 C C . LEU A 1 75 ? 4.582 6.688 -4.548 1.00 0.00 75 LEU A C 7
ATOM 9506 O O . LEU A 1 75 ? 4.564 7.877 -4.227 1.00 0.00 75 LEU A O 7
ATOM 9522 N N . SER A 1 76 ? 5.240 6.235 -5.610 1.00 0.00 76 SER A N 7
ATOM 9523 C CA . SER A 1 76 ? 5.998 7.128 -6.478 1.00 0.00 76 SER A CA 7
ATOM 9524 C C . SER A 1 76 ? 5.119 8.265 -6.989 1.00 0.00 76 SER A C 7
ATOM 9525 O O . SER A 1 76 ? 5.519 9.430 -6.978 1.00 0.00 76 SER A O 7
ATOM 9533 N N . LYS A 1 77 ? 3.917 7.919 -7.438 1.00 0.00 77 LYS A N 7
ATOM 9534 C CA . LYS A 1 77 ? 2.978 8.908 -7.953 1.00 0.00 77 LYS A CA 7
ATOM 9535 C C . LYS A 1 77 ? 2.711 9.996 -6.918 1.00 0.00 77 LYS A C 7
ATOM 9536 O O . LYS A 1 77 ? 2.869 11.184 -7.197 1.00 0.00 77 LYS A O 7
ATOM 9555 N N . MET A 1 78 ? 2.306 9.581 -5.722 1.00 0.00 78 MET A N 7
ATOM 9556 C CA . MET A 1 78 ? 2.020 10.521 -4.644 1.00 0.00 78 MET A CA 7
ATOM 9557 C C . MET A 1 78 ? 3.063 11.633 -4.601 1.00 0.00 78 MET A C 7
ATOM 9558 O O . MET A 1 78 ? 2.797 12.727 -4.104 1.00 0.00 78 MET A O 7
ATOM 9572 N N . GLN A 1 79 ? 4.250 11.345 -5.125 1.00 0.00 79 GLN A N 7
ATOM 9573 C CA . GLN A 1 79 ? 5.333 12.322 -5.145 1.00 0.00 79 GLN A CA 7
ATOM 9574 C C . GLN A 1 79 ? 5.919 12.457 -6.547 1.00 0.00 79 GLN A C 7
ATOM 9575 O O . GLN A 1 79 ? 5.477 11.788 -7.482 1.00 0.00 79 GLN A O 7
ATOM 9589 N N . ASP A 1 80 ? 6.914 13.326 -6.686 1.00 0.00 80 ASP A N 7
ATOM 9590 C CA . ASP A 1 80 ? 7.561 13.548 -7.973 1.00 0.00 80 ASP A CA 7
ATOM 9591 C C . ASP A 1 80 ? 6.543 13.975 -9.026 1.00 0.00 80 ASP A C 7
ATOM 9592 O O . ASP A 1 80 ? 6.645 13.595 -10.193 1.00 0.00 80 ASP A O 7
ATOM 9601 N N . ILE A 1 81 ? 5.562 14.767 -8.606 1.00 0.00 81 ILE A N 7
ATOM 9602 C CA . ILE A 1 81 ? 4.526 15.245 -9.513 1.00 0.00 81 ILE A CA 7
ATOM 9603 C C . ILE A 1 81 ? 4.589 16.760 -9.670 1.00 0.00 81 ILE A C 7
ATOM 9604 O O . ILE A 1 81 ? 4.898 17.494 -8.730 1.00 0.00 81 ILE A O 7
ATOM 9620 N N . PRO A 1 82 ? 4.288 17.243 -10.884 1.00 0.00 82 PRO A N 7
ATOM 9621 C CA . PRO A 1 82 ? 4.301 18.676 -11.192 1.00 0.00 82 PRO A CA 7
ATOM 9622 C C . PRO A 1 82 ? 3.166 19.427 -10.505 1.00 0.00 82 PRO A C 7
ATOM 9623 O O . PRO A 1 82 ? 2.107 18.860 -10.237 1.00 0.00 82 PRO A O 7
ATOM 9634 N N . ILE A 1 83 ? 3.395 20.705 -10.223 1.00 0.00 83 ILE A N 7
ATOM 9635 C CA . ILE A 1 83 ? 2.390 21.534 -9.568 1.00 0.00 83 ILE A CA 7
ATOM 9636 C C . ILE A 1 83 ? 1.187 21.761 -10.478 1.00 0.00 83 ILE A C 7
ATOM 9637 O O . ILE A 1 83 ? 1.246 22.558 -11.414 1.00 0.00 83 ILE A O 7
ATOM 9653 N N . TYR A 1 84 ? 0.097 21.057 -10.194 1.00 0.00 84 TYR A N 7
ATOM 9654 C CA . TYR A 1 84 ? -1.120 21.181 -10.987 1.00 0.00 84 TYR A CA 7
ATOM 9655 C C . TYR A 1 84 ? -1.772 22.544 -10.775 1.00 0.00 84 TYR A C 7
ATOM 9656 O O . TYR A 1 84 ? -2.104 22.918 -9.650 1.00 0.00 84 TYR A O 7
ATOM 9674 N N . ALA A 1 85 ? -1.954 23.282 -11.865 1.00 0.00 85 ALA A N 7
ATOM 9675 C CA . ALA A 1 85 ? -2.568 24.602 -11.801 1.00 0.00 85 ALA A CA 7
ATOM 9676 C C . ALA A 1 85 ? -3.623 24.771 -12.889 1.00 0.00 85 ALA A C 7
ATOM 9677 O O . ALA A 1 85 ? -4.768 25.125 -12.607 1.00 0.00 85 ALA A O 7
ATOM 9684 N N . SER A 1 86 ? -3.230 24.516 -14.132 1.00 0.00 86 SER A N 7
ATOM 9685 C CA . SER A 1 86 ? -4.141 24.644 -15.264 1.00 0.00 86 SER A CA 7
ATOM 9686 C C . SER A 1 86 ? -4.504 23.273 -15.827 1.00 0.00 86 SER A C 7
ATOM 9687 O O . SER A 1 86 ? -3.890 22.265 -15.480 1.00 0.00 86 SER A O 7
ATOM 9695 N N . GLY A 1 87 ? -5.508 23.245 -16.698 1.00 0.00 87 GLY A N 7
ATOM 9696 C CA . GLY A 1 87 ? -5.936 21.994 -17.296 1.00 0.00 87 GLY A CA 7
ATOM 9697 C C . GLY A 1 87 ? -7.308 22.096 -17.932 1.00 0.00 87 GLY A C 7
ATOM 9698 O O . GLY A 1 87 ? -7.453 22.509 -19.083 1.00 0.00 87 GLY A O 7
ATOM 9702 N N . PRO A 1 88 ? -8.346 21.711 -17.175 1.00 0.00 88 PRO A N 7
ATOM 9703 C CA . PRO A 1 88 ? -9.732 21.751 -17.651 1.00 0.00 88 PRO A CA 7
ATOM 9704 C C . PRO A 1 88 ? -10.250 23.176 -17.810 1.00 0.00 88 PRO A C 7
ATOM 9705 O O . PRO A 1 88 ? -10.903 23.712 -16.915 1.00 0.00 88 PRO A O 7
ATOM 9716 N N . SER A 1 89 ? -9.954 23.784 -18.954 1.00 0.00 89 SER A N 7
ATOM 9717 C CA . SER A 1 89 ? -10.387 25.150 -19.229 1.00 0.00 89 SER A CA 7
ATOM 9718 C C . SER A 1 89 ? -11.831 25.172 -19.723 1.00 0.00 89 SER A C 7
ATOM 9719 O O . SER A 1 89 ? -12.086 25.222 -20.926 1.00 0.00 89 SER A O 7
ATOM 9727 N N . SER A 1 90 ? -12.771 25.135 -18.785 1.00 0.00 90 SER A N 7
ATOM 9728 C CA . SER A 1 90 ? -14.190 25.148 -19.124 1.00 0.00 90 SER A CA 7
ATOM 9729 C C . SER A 1 90 ? -14.768 26.554 -18.990 1.00 0.00 90 SER A C 7
ATOM 9730 O O . SER A 1 90 ? -14.465 27.274 -18.040 1.00 0.00 90 SER A O 7
ATOM 9738 N N . GLY A 1 91 ? -15.602 26.937 -19.952 1.00 0.00 91 GLY A N 7
ATOM 9739 C CA . GLY A 1 91 ? -16.210 28.255 -19.924 1.00 0.00 91 GLY A CA 7
ATOM 9740 C C . GLY A 1 91 ? -15.559 29.214 -20.900 1.00 0.00 91 GLY A C 7
ATOM 9741 O O . GLY A 1 91 ? -14.352 29.448 -20.840 1.00 0.00 91 GLY A O 7
ATOM 9745 N N . GLY A 1 1 ? -30.277 -10.857 -10.953 1.00 0.00 1 GLY A N 8
ATOM 9746 C CA . GLY A 1 1 ? -29.532 -10.170 -11.992 1.00 0.00 1 GLY A CA 8
ATOM 9747 C C . GLY A 1 1 ? -28.033 -10.262 -11.787 1.00 0.00 1 GLY A C 8
ATOM 9748 O O . GLY A 1 1 ? -27.461 -11.351 -11.813 1.00 0.00 1 GLY A O 8
ATOM 9752 N N . SER A 1 2 ? -27.394 -9.114 -11.586 1.00 0.00 2 SER A N 8
ATOM 9753 C CA . SER A 1 2 ? -25.951 -9.068 -11.381 1.00 0.00 2 SER A CA 8
ATOM 9754 C C . SER A 1 2 ? -25.568 -7.905 -10.471 1.00 0.00 2 SER A C 8
ATOM 9755 O O . SER A 1 2 ? -26.135 -6.816 -10.565 1.00 0.00 2 SER A O 8
ATOM 9763 N N . SER A 1 3 ? -24.601 -8.144 -9.591 1.00 0.00 3 SER A N 8
ATOM 9764 C CA . SER A 1 3 ? -24.143 -7.118 -8.661 1.00 0.00 3 SER A CA 8
ATOM 9765 C C . SER A 1 3 ? -22.700 -6.721 -8.957 1.00 0.00 3 SER A C 8
ATOM 9766 O O . SER A 1 3 ? -21.978 -7.435 -9.651 1.00 0.00 3 SER A O 8
ATOM 9774 N N . GLY A 1 4 ? -22.287 -5.575 -8.424 1.00 0.00 4 GLY A N 8
ATOM 9775 C CA . GLY A 1 4 ? -20.933 -5.101 -8.642 1.00 0.00 4 GLY A CA 8
ATOM 9776 C C . GLY A 1 4 ? -20.592 -3.902 -7.780 1.00 0.00 4 GLY A C 8
ATOM 9777 O O . GLY A 1 4 ? -20.777 -3.931 -6.563 1.00 0.00 4 GLY A O 8
ATOM 9781 N N . SER A 1 5 ? -20.093 -2.844 -8.411 1.00 0.00 5 SER A N 8
ATOM 9782 C CA . SER A 1 5 ? -19.720 -1.631 -7.692 1.00 0.00 5 SER A CA 8
ATOM 9783 C C . SER A 1 5 ? -20.825 -1.210 -6.728 1.00 0.00 5 SER A C 8
ATOM 9784 O O . SER A 1 5 ? -22.002 -1.492 -6.953 1.00 0.00 5 SER A O 8
ATOM 9792 N N . SER A 1 6 ? -20.436 -0.534 -5.652 1.00 0.00 6 SER A N 8
ATOM 9793 C CA . SER A 1 6 ? -21.392 -0.076 -4.650 1.00 0.00 6 SER A CA 8
ATOM 9794 C C . SER A 1 6 ? -21.622 1.427 -4.765 1.00 0.00 6 SER A C 8
ATOM 9795 O O . SER A 1 6 ? -22.750 1.882 -4.949 1.00 0.00 6 SER A O 8
ATOM 9803 N N . GLY A 1 7 ? -20.542 2.195 -4.655 1.00 0.00 7 GLY A N 8
ATOM 9804 C CA . GLY A 1 7 ? -20.646 3.640 -4.749 1.00 0.00 7 GLY A CA 8
ATOM 9805 C C . GLY A 1 7 ? -19.984 4.346 -3.583 1.00 0.00 7 GLY A C 8
ATOM 9806 O O . GLY A 1 7 ? -20.603 5.177 -2.919 1.00 0.00 7 GLY A O 8
ATOM 9810 N N . MET A 1 8 ? -18.722 4.014 -3.332 1.00 0.00 8 MET A N 8
ATOM 9811 C CA . MET A 1 8 ? -17.976 4.623 -2.237 1.00 0.00 8 MET A CA 8
ATOM 9812 C C . MET A 1 8 ? -17.584 6.057 -2.577 1.00 0.00 8 MET A C 8
ATOM 9813 O O . MET A 1 8 ? -16.443 6.326 -2.954 1.00 0.00 8 MET A O 8
ATOM 9827 N N . SER A 1 9 ? -18.536 6.974 -2.441 1.00 0.00 9 SER A N 8
ATOM 9828 C CA . SER A 1 9 ? -18.291 8.381 -2.739 1.00 0.00 9 SER A CA 8
ATOM 9829 C C . SER A 1 9 ? -17.892 9.141 -1.478 1.00 0.00 9 SER A C 8
ATOM 9830 O O . SER A 1 9 ? -18.730 9.437 -0.626 1.00 0.00 9 SER A O 8
ATOM 9838 N N . SER A 1 10 ? -16.605 9.454 -1.366 1.00 0.00 10 SER A N 8
ATOM 9839 C CA . SER A 1 10 ? -16.091 10.176 -0.208 1.00 0.00 10 SER A CA 8
ATOM 9840 C C . SER A 1 10 ? -14.939 11.093 -0.607 1.00 0.00 10 SER A C 8
ATOM 9841 O O . SER A 1 10 ? -14.395 10.984 -1.706 1.00 0.00 10 SER A O 8
ATOM 9849 N N . VAL A 1 11 ? -14.571 11.997 0.296 1.00 0.00 11 VAL A N 8
ATOM 9850 C CA . VAL A 1 11 ? -13.482 12.932 0.040 1.00 0.00 11 VAL A CA 8
ATOM 9851 C C . VAL A 1 11 ? -12.185 12.456 0.684 1.00 0.00 11 VAL A C 8
ATOM 9852 O O . VAL A 1 11 ? -12.164 12.073 1.854 1.00 0.00 11 VAL A O 8
ATOM 9865 N N . SER A 1 12 ? -11.103 12.481 -0.088 1.00 0.00 12 SER A N 8
ATOM 9866 C CA . SER A 1 12 ? -9.801 12.048 0.406 1.00 0.00 12 SER A CA 8
ATOM 9867 C C . SER A 1 12 ? -8.710 12.325 -0.625 1.00 0.00 12 SER A C 8
ATOM 9868 O O . SER A 1 12 ? -8.930 12.188 -1.828 1.00 0.00 12 SER A O 8
ATOM 9876 N N . GLU A 1 13 ? -7.535 12.715 -0.142 1.00 0.00 13 GLU A N 8
ATOM 9877 C CA . GLU A 1 13 ? -6.410 13.012 -1.021 1.00 0.00 13 GLU A CA 8
ATOM 9878 C C . GLU A 1 13 ? -6.185 11.879 -2.019 1.00 0.00 13 GLU A C 8
ATOM 9879 O O . GLU A 1 13 ? -6.872 10.858 -1.981 1.00 0.00 13 GLU A O 8
ATOM 9891 N N . VAL A 1 14 ? -5.219 12.068 -2.912 1.00 0.00 14 VAL A N 8
ATOM 9892 C CA . VAL A 1 14 ? -4.903 11.064 -3.921 1.00 0.00 14 VAL A CA 8
ATOM 9893 C C . VAL A 1 14 ? -4.642 9.705 -3.280 1.00 0.00 14 VAL A C 8
ATOM 9894 O O . VAL A 1 14 ? -4.745 8.669 -3.935 1.00 0.00 14 VAL A O 8
ATOM 9907 N N . ASN A 1 15 ? -4.304 9.718 -1.995 1.00 0.00 15 ASN A N 8
ATOM 9908 C CA . ASN A 1 15 ? -4.028 8.487 -1.264 1.00 0.00 15 ASN A CA 8
ATOM 9909 C C . ASN A 1 15 ? -5.222 7.539 -1.325 1.00 0.00 15 ASN A C 8
ATOM 9910 O O . ASN A 1 15 ? -6.354 7.963 -1.560 1.00 0.00 15 ASN A O 8
ATOM 9921 N N . VAL A 1 16 ? -4.962 6.253 -1.110 1.00 0.00 16 VAL A N 8
ATOM 9922 C CA . VAL A 1 16 ? -6.015 5.245 -1.138 1.00 0.00 16 VAL A CA 8
ATOM 9923 C C . VAL A 1 16 ? -5.868 4.264 0.019 1.00 0.00 16 VAL A C 8
ATOM 9924 O O . VAL A 1 16 ? -4.757 3.973 0.462 1.00 0.00 16 VAL A O 8
ATOM 9937 N N . ASP A 1 17 ? -6.996 3.757 0.505 1.00 0.00 17 ASP A N 8
ATOM 9938 C CA . ASP A 1 17 ? -6.993 2.807 1.611 1.00 0.00 17 ASP A CA 8
ATOM 9939 C C . ASP A 1 17 ? -6.411 1.466 1.174 1.00 0.00 17 ASP A C 8
ATOM 9940 O O . ASP A 1 17 ? -6.629 1.022 0.047 1.00 0.00 17 ASP A O 8
ATOM 9949 N N . ILE A 1 18 ? -5.670 0.828 2.073 1.00 0.00 18 ILE A N 8
ATOM 9950 C CA . ILE A 1 18 ? -5.056 -0.462 1.780 1.00 0.00 18 ILE A CA 8
ATOM 9951 C C . ILE A 1 18 ? -6.059 -1.413 1.137 1.00 0.00 18 ILE A C 8
ATOM 9952 O O . ILE A 1 18 ? -5.679 -2.382 0.479 1.00 0.00 18 ILE A O 8
ATOM 9968 N N . LYS A 1 19 ? -7.343 -1.131 1.331 1.00 0.00 19 LYS A N 8
ATOM 9969 C CA . LYS A 1 19 ? -8.403 -1.959 0.768 1.00 0.00 19 LYS A CA 8
ATOM 9970 C C . LYS A 1 19 ? -8.471 -1.800 -0.748 1.00 0.00 19 LYS A C 8
ATOM 9971 O O . LYS A 1 19 ? -8.249 -2.755 -1.492 1.00 0.00 19 LYS A O 8
ATOM 9990 N N . ASP A 1 20 ? -8.777 -0.588 -1.197 1.00 0.00 20 ASP A N 8
ATOM 9991 C CA . ASP A 1 20 ? -8.871 -0.303 -2.624 1.00 0.00 20 ASP A CA 8
ATOM 9992 C C . ASP A 1 20 ? -7.585 -0.697 -3.343 1.00 0.00 20 ASP A C 8
ATOM 9993 O O . ASP A 1 20 ? -7.613 -1.122 -4.499 1.00 0.00 20 ASP A O 8
ATOM 10002 N N . PHE A 1 21 ? -6.459 -0.552 -2.653 1.00 0.00 21 PHE A N 8
ATOM 10003 C CA . PHE A 1 21 ? -5.162 -0.892 -3.226 1.00 0.00 21 PHE A CA 8
ATOM 10004 C C . PHE A 1 21 ? -5.061 -2.390 -3.496 1.00 0.00 21 PHE A C 8
ATOM 10005 O O . PHE A 1 21 ? -4.511 -2.814 -4.513 1.00 0.00 21 PHE A O 8
ATOM 10022 N N . LEU A 1 22 ? -5.596 -3.187 -2.578 1.00 0.00 22 LEU A N 8
ATOM 10023 C CA . LEU A 1 22 ? -5.567 -4.640 -2.715 1.00 0.00 22 LEU A CA 8
ATOM 10024 C C . LEU A 1 22 ? -6.637 -5.116 -3.693 1.00 0.00 22 LEU A C 8
ATOM 10025 O O . LEU A 1 22 ? -6.350 -5.864 -4.627 1.00 0.00 22 LEU A O 8
ATOM 10041 N N . MET A 1 23 ? -7.871 -4.675 -3.472 1.00 0.00 23 MET A N 8
ATOM 10042 C CA . MET A 1 23 ? -8.984 -5.053 -4.336 1.00 0.00 23 MET A CA 8
ATOM 10043 C C . MET A 1 23 ? -8.645 -4.800 -5.801 1.00 0.00 23 MET A C 8
ATOM 10044 O O . MET A 1 23 ? -9.000 -5.590 -6.676 1.00 0.00 23 MET A O 8
ATOM 10058 N N . SER A 1 24 ? -7.956 -3.693 -6.062 1.00 0.00 24 SER A N 8
ATOM 10059 C CA . SER A 1 24 ? -7.573 -3.334 -7.422 1.00 0.00 24 SER A CA 8
ATOM 10060 C C . SER A 1 24 ? -6.869 -4.498 -8.114 1.00 0.00 24 SER A C 8
ATOM 10061 O O . SER A 1 24 ? -7.074 -4.743 -9.303 1.00 0.00 24 SER A O 8
ATOM 10069 N N . ILE A 1 25 ? -6.040 -5.211 -7.360 1.00 0.00 25 ILE A N 8
ATOM 10070 C CA . ILE A 1 25 ? -5.307 -6.350 -7.899 1.00 0.00 25 ILE A CA 8
ATOM 10071 C C . ILE A 1 25 ? -5.907 -7.667 -7.419 1.00 0.00 25 ILE A C 8
ATOM 10072 O O . ILE A 1 25 ? -5.383 -8.742 -7.710 1.00 0.00 25 ILE A O 8
ATOM 10088 N N . ASN A 1 26 ? 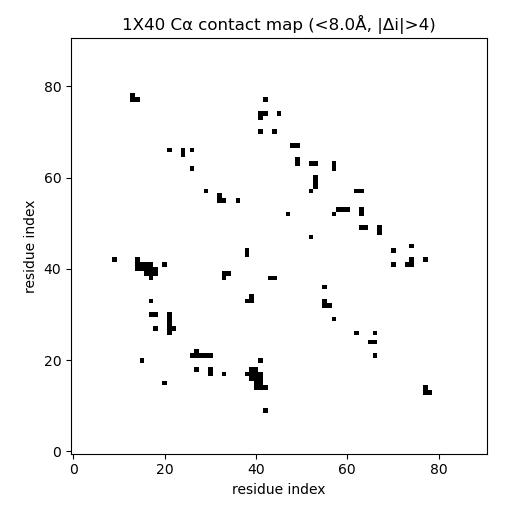-7.010 -7.576 -6.684 1.00 0.00 26 ASN A N 8
ATOM 10089 C CA . ASN A 1 26 ? -7.684 -8.761 -6.165 1.00 0.00 26 ASN A CA 8
ATOM 10090 C C . ASN A 1 26 ? -6.819 -9.465 -5.124 1.00 0.00 26 ASN A C 8
ATOM 10091 O O . ASN A 1 26 ? -6.620 -10.679 -5.184 1.00 0.00 26 ASN A O 8
ATOM 10102 N N . LEU A 1 27 ? -6.308 -8.696 -4.169 1.00 0.00 27 LEU A N 8
ATOM 10103 C CA . LEU A 1 27 ? -5.465 -9.245 -3.113 1.00 0.00 27 LEU A CA 8
ATOM 10104 C C . LEU A 1 27 ? -6.008 -8.877 -1.736 1.00 0.00 27 LEU A C 8
ATOM 10105 O O . LEU A 1 27 ? -5.297 -8.962 -0.735 1.00 0.00 27 LEU A O 8
ATOM 10121 N N . GLU A 1 28 ? -7.273 -8.470 -1.694 1.00 0.00 28 GLU A N 8
ATOM 10122 C CA . GLU A 1 28 ? -7.911 -8.090 -0.438 1.00 0.00 28 GLU A CA 8
ATOM 10123 C C . GLU A 1 28 ? -7.780 -9.203 0.597 1.00 0.00 28 GLU A C 8
ATOM 10124 O O . GLU A 1 28 ? -7.962 -8.976 1.793 1.00 0.00 28 GLU A O 8
ATOM 10136 N N . GLN A 1 29 ? -7.463 -10.406 0.128 1.00 0.00 29 GLN A N 8
ATOM 10137 C CA . GLN A 1 29 ? -7.309 -11.554 1.012 1.00 0.00 29 GLN A CA 8
ATOM 10138 C C . GLN A 1 29 ? -6.314 -11.253 2.128 1.00 0.00 29 GLN A C 8
ATOM 10139 O O . GLN A 1 29 ? -6.430 -11.777 3.236 1.00 0.00 29 GLN A O 8
ATOM 10153 N N . TYR A 1 30 ? -5.335 -10.405 1.828 1.00 0.00 30 TYR A N 8
ATOM 10154 C CA . TYR A 1 30 ? -4.318 -10.036 2.805 1.00 0.00 30 TYR A CA 8
ATOM 10155 C C . TYR A 1 30 ? -4.757 -8.821 3.616 1.00 0.00 30 TYR A C 8
ATOM 10156 O O . TYR A 1 30 ? -4.164 -8.501 4.647 1.00 0.00 30 TYR A O 8
ATOM 10174 N N . LEU A 1 31 ? -5.800 -8.148 3.143 1.00 0.00 31 LEU A N 8
ATOM 10175 C CA . LEU A 1 31 ? -6.322 -6.968 3.824 1.00 0.00 31 LEU A CA 8
ATOM 10176 C C . LEU A 1 31 ? -6.268 -7.145 5.338 1.00 0.00 31 LEU A C 8
ATOM 10177 O O . LEU A 1 31 ? -5.766 -6.280 6.058 1.00 0.00 31 LEU A O 8
ATOM 10193 N N . LEU A 1 32 ? -6.788 -8.270 5.816 1.00 0.00 32 LEU A N 8
ATOM 10194 C CA . LEU A 1 32 ? -6.797 -8.562 7.245 1.00 0.00 32 LEU A CA 8
ATOM 10195 C C . LEU A 1 32 ? -5.384 -8.529 7.818 1.00 0.00 32 LEU A C 8
ATOM 10196 O O . LEU A 1 32 ? -5.134 -7.899 8.846 1.00 0.00 32 LEU A O 8
ATOM 10212 N N . HIS A 1 33 ? -4.462 -9.209 7.144 1.00 0.00 33 HIS A N 8
ATOM 10213 C CA . HIS A 1 33 ? -3.072 -9.254 7.584 1.00 0.00 33 HIS A CA 8
ATOM 10214 C C . HIS A 1 33 ? -2.498 -7.847 7.717 1.00 0.00 33 HIS A C 8
ATOM 10215 O O . HIS A 1 33 ? -1.829 -7.529 8.701 1.00 0.00 33 HIS A O 8
ATOM 10230 N N . PHE A 1 34 ? -2.764 -7.008 6.722 1.00 0.00 34 PHE A N 8
ATOM 10231 C CA . PHE A 1 34 ? -2.272 -5.635 6.727 1.00 0.00 34 PHE A CA 8
ATOM 10232 C C . PHE A 1 34 ? -2.883 -4.843 7.879 1.00 0.00 34 PHE A C 8
ATOM 10233 O O . PHE A 1 34 ? -2.175 -4.177 8.634 1.00 0.00 34 PHE A O 8
ATOM 10250 N N . HIS A 1 35 ? -4.204 -4.920 8.007 1.00 0.00 35 HIS A N 8
ATOM 10251 C CA . HIS A 1 35 ? -4.912 -4.211 9.067 1.00 0.00 35 HIS A CA 8
ATOM 10252 C C . HIS A 1 35 ? -4.338 -4.565 10.435 1.00 0.00 35 HIS A C 8
ATOM 10253 O O . HIS A 1 35 ? -3.955 -3.684 11.204 1.00 0.00 35 HIS A O 8
ATOM 10268 N N . GLU A 1 36 ? -4.284 -5.860 10.732 1.00 0.00 36 GLU A N 8
ATOM 10269 C CA . GLU A 1 36 ? -3.758 -6.329 12.008 1.00 0.00 36 GLU A CA 8
ATOM 10270 C C . GLU A 1 36 ? -2.294 -5.930 12.173 1.00 0.00 36 GLU A C 8
ATOM 10271 O O . GLU A 1 36 ? -1.850 -5.601 13.273 1.00 0.00 36 GLU A O 8
ATOM 10283 N N . SER A 1 37 ? -1.550 -5.963 11.073 1.00 0.00 37 SER A N 8
ATOM 10284 C CA . SER A 1 37 ? -0.136 -5.610 11.095 1.00 0.00 37 SER A CA 8
ATOM 10285 C C . SER A 1 37 ? 0.052 -4.142 11.467 1.00 0.00 37 SER A C 8
ATOM 10286 O O . SER A 1 37 ? 0.969 -3.790 12.208 1.00 0.00 37 SER A O 8
ATOM 10294 N N . GLY A 1 38 ? -0.825 -3.290 10.945 1.00 0.00 38 GLY A N 8
ATOM 10295 C CA . GLY A 1 38 ? -0.740 -1.870 11.233 1.00 0.00 38 GLY A CA 8
ATOM 10296 C C . GLY A 1 38 ? -0.692 -1.025 9.975 1.00 0.00 38 GLY A C 8
ATOM 10297 O O . GLY A 1 38 ? -0.010 -0.001 9.931 1.00 0.00 38 GLY A O 8
ATOM 10301 N N . PHE A 1 39 ? -1.417 -1.456 8.947 1.00 0.00 39 PHE A N 8
ATOM 10302 C CA . PHE A 1 39 ? -1.454 -0.734 7.681 1.00 0.00 39 PHE A CA 8
ATOM 10303 C C . PHE A 1 39 ? -2.889 -0.398 7.287 1.00 0.00 39 PHE A C 8
ATOM 10304 O O . PHE A 1 39 ? -3.703 -1.289 7.044 1.00 0.00 39 PHE A O 8
ATOM 10321 N N . THR A 1 40 ? -3.193 0.895 7.227 1.00 0.00 40 THR A N 8
ATOM 10322 C CA . THR A 1 40 ? -4.529 1.350 6.864 1.00 0.00 40 THR A CA 8
ATOM 10323 C C . THR A 1 40 ? -4.571 1.837 5.421 1.00 0.00 40 THR A C 8
ATOM 10324 O O . THR A 1 40 ? -5.554 1.623 4.710 1.00 0.00 40 THR A O 8
ATOM 10335 N N . THR A 1 41 ? -3.499 2.494 4.991 1.00 0.00 41 THR A N 8
ATOM 10336 C CA . THR A 1 41 ? -3.413 3.013 3.632 1.00 0.00 41 THR A CA 8
ATOM 10337 C C . THR A 1 41 ? -2.142 2.536 2.940 1.00 0.00 41 THR A C 8
ATOM 10338 O O . THR A 1 41 ? -1.272 1.930 3.566 1.00 0.00 41 THR A O 8
ATOM 10349 N N . VAL A 1 42 ? -2.039 2.812 1.643 1.00 0.00 42 VAL A N 8
ATOM 10350 C CA . VAL A 1 42 ? -0.872 2.412 0.866 1.00 0.00 42 VAL A CA 8
ATOM 10351 C C . VAL A 1 42 ? 0.377 3.151 1.332 1.00 0.00 42 VAL A C 8
ATOM 10352 O O . VAL A 1 42 ? 1.481 2.606 1.303 1.00 0.00 42 VAL A O 8
ATOM 10365 N N . LYS A 1 43 ? 0.197 4.395 1.762 1.00 0.00 43 LYS A N 8
ATOM 10366 C CA . LYS A 1 43 ? 1.309 5.210 2.236 1.00 0.00 43 LYS A CA 8
ATOM 10367 C C . LYS A 1 43 ? 2.067 4.499 3.353 1.00 0.00 43 LYS A C 8
ATOM 10368 O O . LYS A 1 43 ? 3.277 4.293 3.262 1.00 0.00 43 LYS A O 8
ATOM 10387 N N . ASP A 1 44 ? 1.347 4.125 4.405 1.00 0.00 44 ASP A N 8
ATOM 10388 C CA . ASP A 1 44 ? 1.951 3.435 5.539 1.00 0.00 44 ASP A CA 8
ATOM 10389 C C . ASP A 1 44 ? 2.794 2.253 5.069 1.00 0.00 44 ASP A C 8
ATOM 10390 O O . ASP A 1 44 ? 3.684 1.790 5.783 1.00 0.00 44 ASP A O 8
ATOM 10399 N N . CYS A 1 45 ? 2.507 1.770 3.866 1.00 0.00 45 CYS A N 8
ATOM 10400 C CA . CYS A 1 45 ? 3.237 0.640 3.301 1.00 0.00 45 CYS A CA 8
ATOM 10401 C C . CYS A 1 45 ? 4.474 1.116 2.546 1.00 0.00 45 CYS A C 8
ATOM 10402 O O . CYS A 1 45 ? 4.984 0.419 1.669 1.00 0.00 45 CYS A O 8
ATOM 10410 N N . ALA A 1 46 ? 4.951 2.307 2.893 1.00 0.00 46 ALA A N 8
ATOM 10411 C CA . ALA A 1 46 ? 6.128 2.875 2.248 1.00 0.00 46 ALA A CA 8
ATOM 10412 C C . ALA A 1 46 ? 7.405 2.214 2.755 1.00 0.00 46 ALA A C 8
ATOM 10413 O O . ALA A 1 46 ? 8.405 2.145 2.042 1.00 0.00 46 ALA A O 8
ATOM 10420 N N . ALA A 1 47 ? 7.363 1.729 3.992 1.00 0.00 47 ALA A N 8
ATOM 10421 C CA . ALA A 1 47 ? 8.517 1.071 4.594 1.00 0.00 47 ALA A CA 8
ATOM 10422 C C . ALA A 1 47 ? 8.436 -0.442 4.426 1.00 0.00 47 ALA A C 8
ATOM 10423 O O . ALA A 1 47 ? 9.456 -1.131 4.421 1.00 0.00 47 ALA A O 8
ATOM 10430 N N . ILE A 1 48 ? 7.216 -0.953 4.290 1.00 0.00 48 ILE A N 8
ATOM 10431 C CA . ILE A 1 48 ? 7.003 -2.385 4.122 1.00 0.00 48 ILE A CA 8
ATOM 10432 C C . ILE A 1 48 ? 7.870 -2.942 2.998 1.00 0.00 48 ILE A C 8
ATOM 10433 O O . ILE A 1 48 ? 7.975 -2.344 1.928 1.00 0.00 48 ILE A O 8
ATOM 10449 N N . ASN A 1 49 ? 8.487 -4.092 3.247 1.00 0.00 49 ASN A N 8
ATOM 10450 C CA . ASN A 1 49 ? 9.343 -4.731 2.255 1.00 0.00 49 ASN A CA 8
ATOM 10451 C C . ASN A 1 49 ? 8.949 -6.191 2.055 1.00 0.00 49 ASN A C 8
ATOM 10452 O O . ASN A 1 49 ? 8.280 -6.786 2.901 1.00 0.00 49 ASN A O 8
ATOM 10463 N N . ASP A 1 50 ? 9.367 -6.762 0.931 1.00 0.00 50 ASP A N 8
ATOM 10464 C CA . ASP A 1 50 ? 9.058 -8.153 0.620 1.00 0.00 50 ASP A CA 8
ATOM 10465 C C . ASP A 1 50 ? 9.253 -9.041 1.845 1.00 0.00 50 ASP A C 8
ATOM 10466 O O . ASP A 1 50 ? 8.432 -9.912 2.130 1.00 0.00 50 ASP A O 8
ATOM 10475 N N . SER A 1 51 ? 10.346 -8.813 2.567 1.00 0.00 51 SER A N 8
ATOM 10476 C CA . SER A 1 51 ? 10.652 -9.594 3.759 1.00 0.00 51 SER A CA 8
ATOM 10477 C C . SER A 1 51 ? 9.492 -9.550 4.750 1.00 0.00 51 SER A C 8
ATOM 10478 O O . SER A 1 51 ? 9.211 -10.531 5.439 1.00 0.00 51 SER A O 8
ATOM 10486 N N . LEU A 1 52 ? 8.822 -8.405 4.815 1.00 0.00 52 LEU A N 8
ATOM 10487 C CA . LEU A 1 52 ? 7.692 -8.231 5.721 1.00 0.00 52 LEU A CA 8
ATOM 10488 C C . LEU A 1 52 ? 6.484 -9.032 5.245 1.00 0.00 52 LEU A C 8
ATOM 10489 O O . LEU A 1 52 ? 5.871 -9.769 6.018 1.00 0.00 52 LEU A O 8
ATOM 10505 N N . LEU A 1 53 ? 6.149 -8.884 3.968 1.00 0.00 53 LEU A N 8
ATOM 10506 C CA . LEU A 1 53 ? 5.015 -9.595 3.388 1.00 0.00 53 LEU A CA 8
ATOM 10507 C C . LEU A 1 53 ? 5.062 -11.077 3.745 1.00 0.00 53 LEU A C 8
ATOM 10508 O O . LEU A 1 53 ? 4.097 -11.628 4.274 1.00 0.00 53 LEU A O 8
ATOM 10524 N N . GLN A 1 54 ? 6.190 -11.716 3.454 1.00 0.00 54 GLN A N 8
ATOM 10525 C CA . GLN A 1 54 ? 6.362 -13.134 3.746 1.00 0.00 54 GLN A CA 8
ATOM 10526 C C . GLN A 1 54 ? 6.351 -13.385 5.250 1.00 0.00 54 GLN A C 8
ATOM 10527 O O . GLN A 1 54 ? 6.293 -14.530 5.699 1.00 0.00 54 GLN A O 8
ATOM 10541 N N . LYS A 1 55 ? 6.407 -12.308 6.025 1.00 0.00 55 LYS A N 8
ATOM 10542 C CA . LYS A 1 55 ? 6.402 -12.409 7.480 1.00 0.00 55 LYS A CA 8
ATOM 10543 C C . LYS A 1 55 ? 4.982 -12.308 8.028 1.00 0.00 55 LYS A C 8
ATOM 10544 O O . LYS A 1 55 ? 4.576 -13.102 8.876 1.00 0.00 55 LYS A O 8
ATOM 10563 N N . ILE A 1 56 ? 4.232 -11.327 7.537 1.00 0.00 56 ILE A N 8
ATOM 10564 C CA . ILE A 1 56 ? 2.857 -11.124 7.976 1.00 0.00 56 ILE A CA 8
ATOM 10565 C C . ILE A 1 56 ? 2.032 -12.394 7.802 1.00 0.00 56 ILE A C 8
ATOM 10566 O O . ILE A 1 56 ? 0.977 -12.550 8.416 1.00 0.00 56 ILE A O 8
ATOM 10582 N N . GLY A 1 57 ? 2.521 -13.302 6.962 1.00 0.00 57 GLY A N 8
ATOM 10583 C CA . GLY A 1 57 ? 1.817 -14.548 6.724 1.00 0.00 57 GLY A CA 8
ATOM 10584 C C . GLY A 1 57 ? 1.840 -14.957 5.264 1.00 0.00 57 GLY A C 8
ATOM 10585 O O . GLY A 1 57 ? 1.923 -16.144 4.947 1.00 0.00 57 GLY A O 8
ATOM 10589 N N . ILE A 1 58 ? 1.764 -13.973 4.375 1.00 0.00 58 ILE A N 8
ATOM 10590 C CA . ILE A 1 58 ? 1.776 -14.238 2.941 1.00 0.00 58 ILE A CA 8
ATOM 10591 C C . ILE A 1 58 ? 2.637 -15.453 2.614 1.00 0.00 58 ILE A C 8
ATOM 10592 O O . ILE A 1 58 ? 3.864 -15.364 2.572 1.00 0.00 58 ILE A O 8
ATOM 10608 N N . SER A 1 59 ? 1.985 -16.587 2.380 1.00 0.00 59 SER A N 8
ATOM 10609 C CA . SER A 1 59 ? 2.691 -17.822 2.058 1.00 0.00 59 SER A CA 8
ATOM 10610 C C . SER A 1 59 ? 3.282 -17.759 0.653 1.00 0.00 59 SER A C 8
ATOM 10611 O O . SER A 1 59 ? 4.489 -17.892 0.453 1.00 0.00 59 SER A O 8
ATOM 10619 N N . PRO A 1 60 ? 2.411 -17.551 -0.346 1.00 0.00 60 PRO A N 8
ATOM 10620 C CA . PRO A 1 60 ? 2.822 -17.465 -1.750 1.00 0.00 60 PRO A CA 8
ATOM 10621 C C . PRO A 1 60 ? 3.614 -16.196 -2.045 1.00 0.00 60 PRO A C 8
ATOM 10622 O O . PRO A 1 60 ? 3.377 -15.149 -1.442 1.00 0.00 60 PRO A O 8
ATOM 10633 N N . THR A 1 61 ? 4.556 -16.295 -2.978 1.00 0.00 61 THR A N 8
ATOM 10634 C CA . THR A 1 61 ? 5.383 -15.155 -3.353 1.00 0.00 61 THR A CA 8
ATOM 10635 C C . THR A 1 61 ? 4.762 -14.382 -4.511 1.00 0.00 61 THR A C 8
ATOM 10636 O O . THR A 1 61 ? 4.724 -13.152 -4.500 1.00 0.00 61 THR A O 8
ATOM 10647 N N . GLY A 1 62 ? 4.274 -15.111 -5.510 1.00 0.00 62 GLY A N 8
ATOM 10648 C CA . GLY A 1 62 ? 3.660 -14.476 -6.661 1.00 0.00 62 GLY A CA 8
ATOM 10649 C C . GLY A 1 62 ? 2.854 -13.249 -6.285 1.00 0.00 62 GLY A C 8
ATOM 10650 O O . GLY A 1 62 ? 2.837 -12.260 -7.018 1.00 0.00 62 GLY A O 8
ATOM 10654 N N . HIS A 1 63 ? 2.181 -13.313 -5.140 1.00 0.00 63 HIS A N 8
ATOM 10655 C CA . HIS A 1 63 ? 1.368 -12.198 -4.669 1.00 0.00 63 HIS A CA 8
ATOM 10656 C C . HIS A 1 63 ? 2.247 -11.077 -4.122 1.00 0.00 63 HIS A C 8
ATOM 10657 O O . HIS A 1 63 ? 2.016 -9.901 -4.404 1.00 0.00 63 HIS A O 8
ATOM 10672 N N . ARG A 1 64 ? 3.253 -11.450 -3.338 1.00 0.00 64 ARG A N 8
ATOM 10673 C CA . ARG A 1 64 ? 4.165 -10.476 -2.750 1.00 0.00 64 ARG A CA 8
ATOM 10674 C C . ARG A 1 64 ? 4.606 -9.448 -3.788 1.00 0.00 64 ARG A C 8
ATOM 10675 O O . ARG A 1 64 ? 4.341 -8.255 -3.647 1.00 0.00 64 ARG A O 8
ATOM 10696 N N . ARG A 1 65 ? 5.282 -9.921 -4.831 1.00 0.00 65 ARG A N 8
ATOM 10697 C CA . ARG A 1 65 ? 5.762 -9.044 -5.892 1.00 0.00 65 ARG A CA 8
ATOM 10698 C C . ARG A 1 65 ? 4.620 -8.213 -6.468 1.00 0.00 65 ARG A C 8
ATOM 10699 O O . ARG A 1 65 ? 4.821 -7.076 -6.896 1.00 0.00 65 ARG A O 8
ATOM 10720 N N . ARG A 1 66 ? 3.422 -8.788 -6.476 1.00 0.00 66 ARG A N 8
ATOM 10721 C CA . ARG A 1 66 ? 2.248 -8.101 -7.001 1.00 0.00 66 ARG A CA 8
ATOM 10722 C C . ARG A 1 66 ? 1.867 -6.919 -6.114 1.00 0.00 66 ARG A C 8
ATOM 10723 O O . ARG A 1 66 ? 1.658 -5.807 -6.601 1.00 0.00 66 ARG A O 8
ATOM 10744 N N . ILE A 1 67 ? 1.779 -7.167 -4.812 1.00 0.00 67 ILE A N 8
ATOM 10745 C CA . ILE A 1 67 ? 1.425 -6.124 -3.858 1.00 0.00 67 ILE A CA 8
ATOM 10746 C C . ILE A 1 67 ? 2.434 -4.982 -3.892 1.00 0.00 67 ILE A C 8
ATOM 10747 O O . ILE A 1 67 ? 2.078 -3.832 -4.152 1.00 0.00 67 ILE A O 8
ATOM 10763 N N . LEU A 1 68 ? 3.695 -5.306 -3.630 1.00 0.00 68 LEU A N 8
ATOM 10764 C CA . LEU A 1 68 ? 4.759 -4.308 -3.633 1.00 0.00 68 LEU A CA 8
ATOM 10765 C C . LEU A 1 68 ? 4.850 -3.613 -4.987 1.00 0.00 68 LEU A C 8
ATOM 10766 O O . LEU A 1 68 ? 4.899 -2.385 -5.065 1.00 0.00 68 LEU A O 8
ATOM 10782 N N . LYS A 1 69 ? 4.869 -4.406 -6.053 1.00 0.00 69 LYS A N 8
ATOM 10783 C CA . LYS A 1 69 ? 4.951 -3.868 -7.406 1.00 0.00 69 LYS A CA 8
ATOM 10784 C C . LYS A 1 69 ? 4.085 -2.620 -7.548 1.00 0.00 69 LYS A C 8
ATOM 10785 O O . LYS A 1 69 ? 4.551 -1.581 -8.017 1.00 0.00 69 LYS A O 8
ATOM 10804 N N . GLN A 1 70 ? 2.825 -2.729 -7.140 1.00 0.00 70 GLN A N 8
ATOM 10805 C CA . GLN A 1 70 ? 1.896 -1.609 -7.222 1.00 0.00 70 GLN A CA 8
ATOM 10806 C C . GLN A 1 70 ? 2.227 -0.549 -6.176 1.00 0.00 70 GLN A C 8
ATOM 10807 O O . GLN A 1 70 ? 2.076 0.648 -6.421 1.00 0.00 70 GLN A O 8
ATOM 10821 N N . LEU A 1 71 ? 2.679 -0.997 -5.010 1.00 0.00 71 LEU A N 8
ATOM 10822 C CA . LEU A 1 71 ? 3.032 -0.088 -3.926 1.00 0.00 71 LEU A CA 8
ATOM 10823 C C . LEU A 1 71 ? 4.061 0.939 -4.389 1.00 0.00 71 LEU A C 8
ATOM 10824 O O . LEU A 1 71 ? 3.972 2.117 -4.047 1.00 0.00 71 LEU A O 8
ATOM 10840 N N . GLN A 1 72 ? 5.035 0.482 -5.170 1.00 0.00 72 GLN A N 8
ATOM 10841 C CA . GLN A 1 72 ? 6.079 1.361 -5.681 1.00 0.00 72 GLN A CA 8
ATOM 10842 C C . GLN A 1 72 ? 5.500 2.393 -6.643 1.00 0.00 72 GLN A C 8
ATOM 10843 O O . GLN A 1 72 ? 5.704 3.596 -6.476 1.00 0.00 72 GLN A O 8
ATOM 10857 N N . ILE A 1 73 ? 4.778 1.915 -7.651 1.00 0.00 73 ILE A N 8
ATOM 10858 C CA . ILE A 1 73 ? 4.169 2.796 -8.640 1.00 0.00 73 ILE A CA 8
ATOM 10859 C C . ILE A 1 73 ? 3.224 3.794 -7.978 1.00 0.00 73 ILE A C 8
ATOM 10860 O O . ILE A 1 73 ? 3.218 4.977 -8.319 1.00 0.00 73 ILE A O 8
ATOM 10876 N N . ILE A 1 74 ? 2.429 3.309 -7.031 1.00 0.00 74 ILE A N 8
ATOM 10877 C CA . ILE A 1 74 ? 1.482 4.159 -6.320 1.00 0.00 74 ILE A CA 8
ATOM 10878 C C . ILE A 1 74 ? 2.202 5.264 -5.556 1.00 0.00 74 ILE A C 8
ATOM 10879 O O . ILE A 1 74 ? 2.053 6.447 -5.865 1.00 0.00 74 ILE A O 8
ATOM 10895 N N . LEU A 1 75 ? 2.986 4.872 -4.557 1.00 0.00 75 LEU A N 8
ATOM 10896 C CA . LEU A 1 75 ? 3.732 5.829 -3.749 1.00 0.00 75 LEU A CA 8
ATOM 10897 C C . LEU A 1 75 ? 4.364 6.906 -4.625 1.00 0.00 75 LEU A C 8
ATOM 10898 O O . LEU A 1 75 ? 4.270 8.097 -4.326 1.00 0.00 75 LEU A O 8
ATOM 10914 N N . SER A 1 76 ? 5.005 6.480 -5.708 1.00 0.00 76 SER A N 8
ATOM 10915 C CA . SER A 1 76 ? 5.653 7.408 -6.628 1.00 0.00 76 SER A CA 8
ATOM 10916 C C . SER A 1 76 ? 4.716 8.555 -6.993 1.00 0.00 76 SER A C 8
ATOM 10917 O O . SER A 1 76 ? 5.144 9.699 -7.145 1.00 0.00 76 SER A O 8
ATOM 10925 N N . LYS A 1 77 ? 3.432 8.239 -7.133 1.00 0.00 77 LYS A N 8
ATOM 10926 C CA . LYS A 1 77 ? 2.431 9.241 -7.480 1.00 0.00 77 LYS A CA 8
ATOM 10927 C C . LYS A 1 77 ? 2.285 10.272 -6.365 1.00 0.00 77 LYS A C 8
ATOM 10928 O O . LYS A 1 77 ? 2.441 11.472 -6.592 1.00 0.00 77 LYS A O 8
ATOM 10947 N N . MET A 1 78 ? 1.986 9.796 -5.161 1.00 0.00 78 MET A N 8
ATOM 10948 C CA . MET A 1 78 ? 1.821 10.678 -4.011 1.00 0.00 78 MET A CA 8
ATOM 10949 C C . MET A 1 78 ? 3.028 11.597 -3.854 1.00 0.00 78 MET A C 8
ATOM 10950 O O . MET A 1 78 ? 4.131 11.142 -3.552 1.00 0.00 78 MET A O 8
ATOM 10964 N N . GLN A 1 79 ? 2.811 12.892 -4.061 1.00 0.00 79 GLN A N 8
ATOM 10965 C CA . GLN A 1 79 ? 3.882 13.875 -3.943 1.00 0.00 79 GLN A CA 8
ATOM 10966 C C . GLN A 1 79 ? 3.411 15.104 -3.172 1.00 0.00 79 GLN A C 8
ATOM 10967 O O . GLN A 1 79 ? 2.214 15.383 -3.102 1.00 0.00 79 GLN A O 8
ATOM 10981 N N . ASP A 1 80 ? 4.359 15.833 -2.595 1.00 0.00 80 ASP A N 8
ATOM 10982 C CA . ASP A 1 80 ? 4.041 17.033 -1.830 1.00 0.00 80 ASP A CA 8
ATOM 10983 C C . ASP A 1 80 ? 4.486 18.287 -2.575 1.00 0.00 80 ASP A C 8
ATOM 10984 O O . ASP A 1 80 ? 4.934 19.258 -1.965 1.00 0.00 80 ASP A O 8
ATOM 10993 N N . ILE A 1 81 ? 4.361 18.258 -3.898 1.00 0.00 81 ILE A N 8
ATOM 10994 C CA . ILE A 1 81 ? 4.751 19.393 -4.726 1.00 0.00 81 ILE A CA 8
ATOM 10995 C C . ILE A 1 81 ? 3.528 20.097 -5.304 1.00 0.00 81 ILE A C 8
ATOM 10996 O O . ILE A 1 81 ? 2.502 19.479 -5.591 1.00 0.00 81 ILE A O 8
ATOM 11012 N N . PRO A 1 82 ? 3.636 21.422 -5.480 1.00 0.00 82 PRO A N 8
ATOM 11013 C CA . PRO A 1 82 ? 2.550 22.240 -6.027 1.00 0.00 82 PRO A CA 8
ATOM 11014 C C . PRO A 1 82 ? 2.305 21.964 -7.507 1.00 0.00 82 PRO A C 8
ATOM 11015 O O . PRO A 1 82 ? 3.139 21.359 -8.181 1.00 0.00 82 PRO A O 8
ATOM 11026 N N . ILE A 1 83 ? 1.158 22.413 -8.006 1.00 0.00 83 ILE A N 8
ATOM 11027 C CA . ILE A 1 83 ? 0.806 22.215 -9.406 1.00 0.00 83 ILE A CA 8
ATOM 11028 C C . ILE A 1 83 ? 1.306 23.371 -10.267 1.00 0.00 83 ILE A C 8
ATOM 11029 O O . ILE A 1 83 ? 0.988 24.532 -10.011 1.00 0.00 83 ILE A O 8
ATOM 11045 N N . TYR A 1 84 ? 2.088 23.044 -11.290 1.00 0.00 84 TYR A N 8
ATOM 11046 C CA . TYR A 1 84 ? 2.633 24.054 -12.189 1.00 0.00 84 TYR A CA 8
ATOM 11047 C C . TYR A 1 84 ? 1.699 24.290 -13.373 1.00 0.00 84 TYR A C 8
ATOM 11048 O O . TYR A 1 84 ? 2.139 24.359 -14.520 1.00 0.00 84 TYR A O 8
ATOM 11066 N N . ALA A 1 85 ? 0.408 24.413 -13.084 1.00 0.00 85 ALA A N 8
ATOM 11067 C CA . ALA A 1 85 ? -0.588 24.644 -14.122 1.00 0.00 85 ALA A CA 8
ATOM 11068 C C . ALA A 1 85 ? -1.951 24.960 -13.515 1.00 0.00 85 ALA A C 8
ATOM 11069 O O . ALA A 1 85 ? -2.095 25.038 -12.295 1.00 0.00 85 ALA A O 8
ATOM 11076 N N . SER A 1 86 ? -2.949 25.141 -14.375 1.00 0.00 86 SER A N 8
ATOM 11077 C CA . SER A 1 86 ? -4.300 25.453 -13.922 1.00 0.00 86 SER A CA 8
ATOM 11078 C C . SER A 1 86 ? -5.083 24.177 -13.629 1.00 0.00 86 SER A C 8
ATOM 11079 O O . SER A 1 86 ? -5.646 23.559 -14.532 1.00 0.00 86 SER A O 8
ATOM 11087 N N . GLY A 1 87 ? -5.113 23.787 -12.358 1.00 0.00 87 GLY A N 8
ATOM 11088 C CA . GLY A 1 87 ? -5.829 22.587 -11.968 1.00 0.00 87 GLY A CA 8
ATOM 11089 C C . GLY A 1 87 ? -7.322 22.697 -12.209 1.00 0.00 87 GLY A C 8
ATOM 11090 O O . GLY A 1 87 ? -7.916 23.768 -12.080 1.00 0.00 87 GLY A O 8
ATOM 11094 N N . PRO A 1 88 ? -7.952 21.569 -12.571 1.00 0.00 88 PRO A N 8
ATOM 11095 C CA . PRO A 1 88 ? -9.392 21.519 -12.840 1.00 0.00 88 PRO A CA 8
ATOM 11096 C C . PRO A 1 88 ? -10.225 21.694 -11.575 1.00 0.00 88 PRO A C 8
ATOM 11097 O O . PRO A 1 88 ? -11.349 22.192 -11.624 1.00 0.00 88 PRO A O 8
ATOM 11108 N N . SER A 1 89 ? -9.665 21.283 -10.441 1.00 0.00 89 SER A N 8
ATOM 11109 C CA . SER A 1 89 ? -10.358 21.393 -9.163 1.00 0.00 89 SER A CA 8
ATOM 11110 C C . SER A 1 89 ? -9.552 22.235 -8.178 1.00 0.00 89 SER A C 8
ATOM 11111 O O . SER A 1 89 ? -8.654 21.731 -7.504 1.00 0.00 89 SER A O 8
ATOM 11119 N N . SER A 1 90 ? -9.880 23.520 -8.102 1.00 0.00 90 SER A N 8
ATOM 11120 C CA . SER A 1 90 ? -9.185 24.435 -7.203 1.00 0.00 90 SER A CA 8
ATOM 11121 C C . SER A 1 90 ? -10.172 25.148 -6.284 1.00 0.00 90 SER A C 8
ATOM 11122 O O . SER A 1 90 ? -10.780 26.148 -6.664 1.00 0.00 90 SER A O 8
ATOM 11130 N N . GLY A 1 91 ? -10.326 24.625 -5.072 1.00 0.00 91 GLY A N 8
ATOM 11131 C CA . GLY A 1 91 ? -11.240 25.223 -4.116 1.00 0.00 91 GLY A CA 8
ATOM 11132 C C . GLY A 1 91 ? -10.519 25.984 -3.022 1.00 0.00 91 GLY A C 8
ATOM 11133 O O . GLY A 1 91 ? -11.145 26.483 -2.087 1.00 0.00 91 GLY A O 8
ATOM 11137 N N . GLY A 1 1 ? 11.378 21.858 6.556 1.00 0.00 1 GLY A N 9
ATOM 11138 C CA . GLY A 1 1 ? 10.542 21.718 5.378 1.00 0.00 1 GLY A CA 9
ATOM 11139 C C . GLY A 1 1 ? 9.117 22.172 5.621 1.00 0.00 1 GLY A C 9
ATOM 11140 O O . GLY A 1 1 ? 8.390 21.565 6.407 1.00 0.00 1 GLY A O 9
ATOM 11144 N N . SER A 1 2 ? 8.716 23.245 4.946 1.00 0.00 2 SER A N 9
ATOM 11145 C CA . SER A 1 2 ? 7.370 23.784 5.097 1.00 0.00 2 SER A CA 9
ATOM 11146 C C . SER A 1 2 ? 6.477 23.348 3.939 1.00 0.00 2 SER A C 9
ATOM 11147 O O . SER A 1 2 ? 6.907 23.320 2.786 1.00 0.00 2 SER A O 9
ATOM 11155 N N . SER A 1 3 ? 5.232 23.009 4.255 1.00 0.00 3 SER A N 9
ATOM 11156 C CA . SER A 1 3 ? 4.278 22.571 3.243 1.00 0.00 3 SER A CA 9
ATOM 11157 C C . SER A 1 3 ? 2.986 23.377 3.328 1.00 0.00 3 SER A C 9
ATOM 11158 O O . SER A 1 3 ? 2.684 23.980 4.357 1.00 0.00 3 SER A O 9
ATOM 11166 N N . GLY A 1 4 ? 2.226 23.383 2.237 1.00 0.00 4 GLY A N 9
ATOM 11167 C CA . GLY A 1 4 ? 0.975 24.118 2.208 1.00 0.00 4 GLY A CA 9
ATOM 11168 C C . GLY A 1 4 ? 0.025 23.604 1.144 1.00 0.00 4 GLY A C 9
ATOM 11169 O O . GLY A 1 4 ? -0.568 22.536 1.296 1.00 0.00 4 GLY A O 9
ATOM 11173 N N . SER A 1 5 ? -0.121 24.367 0.066 1.00 0.00 5 SER A N 9
ATOM 11174 C CA . SER A 1 5 ? -1.011 23.985 -1.025 1.00 0.00 5 SER A CA 9
ATOM 11175 C C . SER A 1 5 ? -2.358 23.512 -0.488 1.00 0.00 5 SER A C 9
ATOM 11176 O O . SER A 1 5 ? -2.936 22.550 -0.992 1.00 0.00 5 SER A O 9
ATOM 11184 N N . SER A 1 6 ? -2.851 24.196 0.540 1.00 0.00 6 SER A N 9
ATOM 11185 C CA . SER A 1 6 ? -4.128 23.844 1.149 1.00 0.00 6 SER A CA 9
ATOM 11186 C C . SER A 1 6 ? -5.129 24.987 1.013 1.00 0.00 6 SER A C 9
ATOM 11187 O O . SER A 1 6 ? -5.063 25.975 1.743 1.00 0.00 6 SER A O 9
ATOM 11195 N N . GLY A 1 7 ? -6.056 24.845 0.070 1.00 0.00 7 GLY A N 9
ATOM 11196 C CA . GLY A 1 7 ? -7.057 25.873 -0.146 1.00 0.00 7 GLY A CA 9
ATOM 11197 C C . GLY A 1 7 ? -7.363 26.084 -1.616 1.00 0.00 7 GLY A C 9
ATOM 11198 O O . GLY A 1 7 ? -8.062 25.281 -2.233 1.00 0.00 7 GLY A O 9
ATOM 11202 N N . MET A 1 8 ? -6.839 27.168 -2.178 1.00 0.00 8 MET A N 9
ATOM 11203 C CA . MET A 1 8 ? -7.061 27.483 -3.585 1.00 0.00 8 MET A CA 9
ATOM 11204 C C . MET A 1 8 ? -6.867 26.245 -4.455 1.00 0.00 8 MET A C 9
ATOM 11205 O O . MET A 1 8 ? -7.716 25.919 -5.284 1.00 0.00 8 MET A O 9
ATOM 11219 N N . SER A 1 9 ? -5.744 25.561 -4.262 1.00 0.00 9 SER A N 9
ATOM 11220 C CA . SER A 1 9 ? -5.437 24.362 -5.032 1.00 0.00 9 SER A CA 9
ATOM 11221 C C . SER A 1 9 ? -6.111 23.137 -4.422 1.00 0.00 9 SER A C 9
ATOM 11222 O O . SER A 1 9 ? -5.502 22.073 -4.306 1.00 0.00 9 SER A O 9
ATOM 11230 N N . SER A 1 10 ? -7.372 23.295 -4.034 1.00 0.00 10 SER A N 9
ATOM 11231 C CA . SER A 1 10 ? -8.129 22.204 -3.432 1.00 0.00 10 SER A CA 9
ATOM 11232 C C . SER A 1 10 ? -8.141 20.982 -4.346 1.00 0.00 10 SER A C 9
ATOM 11233 O O . SER A 1 10 ? -8.812 20.970 -5.378 1.00 0.00 10 SER A O 9
ATOM 11241 N N . VAL A 1 11 ? -7.392 19.954 -3.958 1.00 0.00 11 VAL A N 9
ATOM 11242 C CA . VAL A 1 11 ? -7.315 18.726 -4.740 1.00 0.00 11 VAL A CA 9
ATOM 11243 C C . VAL A 1 11 ? -7.898 17.546 -3.970 1.00 0.00 11 VAL A C 9
ATOM 11244 O O . VAL A 1 11 ? -7.628 17.374 -2.781 1.00 0.00 11 VAL A O 9
ATOM 11257 N N . SER A 1 12 ? -8.698 16.736 -4.655 1.00 0.00 12 SER A N 9
ATOM 11258 C CA . SER A 1 12 ? -9.322 15.573 -4.034 1.00 0.00 12 SER A CA 9
ATOM 11259 C C . SER A 1 12 ? -8.271 14.664 -3.405 1.00 0.00 12 SER A C 9
ATOM 11260 O O . SER A 1 12 ? -7.227 14.399 -4.001 1.00 0.00 12 SER A O 9
ATOM 11268 N N . GLU A 1 13 ? -8.555 14.189 -2.196 1.00 0.00 13 GLU A N 9
ATOM 11269 C CA . GLU A 1 13 ? -7.634 13.310 -1.485 1.00 0.00 13 GLU A CA 9
ATOM 11270 C C . GLU A 1 13 ? -6.900 12.391 -2.457 1.00 0.00 13 GLU A C 9
ATOM 11271 O O . GLU A 1 13 ? -7.465 11.948 -3.457 1.00 0.00 13 GLU A O 9
ATOM 11283 N N . VAL A 1 14 ? -5.637 12.109 -2.156 1.00 0.00 14 VAL A N 9
ATOM 11284 C CA . VAL A 1 14 ? -4.824 11.242 -3.002 1.00 0.00 14 VAL A CA 9
ATOM 11285 C C . VAL A 1 14 ? -4.552 9.906 -2.319 1.00 0.00 14 VAL A C 9
ATOM 11286 O O . VAL A 1 14 ? -4.379 8.884 -2.981 1.00 0.00 14 VAL A O 9
ATOM 11299 N N . ASN A 1 15 ? -4.516 9.923 -0.991 1.00 0.00 15 ASN A N 9
ATOM 11300 C CA . ASN A 1 15 ? -4.265 8.713 -0.217 1.00 0.00 15 ASN A CA 9
ATOM 11301 C C . ASN A 1 15 ? -5.375 7.689 -0.434 1.00 0.00 15 ASN A C 9
ATOM 11302 O O . ASN A 1 15 ? -6.558 8.005 -0.314 1.00 0.00 15 ASN A O 9
ATOM 11313 N N . VAL A 1 16 ? -4.984 6.459 -0.754 1.00 0.00 16 VAL A N 9
ATOM 11314 C CA . VAL A 1 16 ? -5.945 5.387 -0.985 1.00 0.00 16 VAL A CA 9
ATOM 11315 C C . VAL A 1 16 ? -5.942 4.388 0.166 1.00 0.00 16 VAL A C 9
ATOM 11316 O O . VAL A 1 16 ? -4.913 4.163 0.804 1.00 0.00 16 VAL A O 9
ATOM 11329 N N . ASP A 1 17 ? -7.099 3.790 0.426 1.00 0.00 17 ASP A N 9
ATOM 11330 C CA . ASP A 1 17 ? -7.231 2.813 1.500 1.00 0.00 17 ASP A CA 9
ATOM 11331 C C . ASP A 1 17 ? -6.588 1.486 1.109 1.00 0.00 17 ASP A C 9
ATOM 11332 O O . ASP A 1 17 ? -6.857 0.947 0.034 1.00 0.00 17 ASP A O 9
ATOM 11341 N N . ILE A 1 18 ? -5.737 0.965 1.986 1.00 0.00 18 ILE A N 9
ATOM 11342 C CA . ILE A 1 18 ? -5.057 -0.299 1.732 1.00 0.00 18 ILE A CA 9
ATOM 11343 C C . ILE A 1 18 ? -6.004 -1.318 1.109 1.00 0.00 18 ILE A C 9
ATOM 11344 O O . ILE A 1 18 ? -5.581 -2.203 0.364 1.00 0.00 18 ILE A O 9
ATOM 11360 N N . LYS A 1 19 ? -7.290 -1.188 1.417 1.00 0.00 19 LYS A N 9
ATOM 11361 C CA . LYS A 1 19 ? -8.301 -2.095 0.886 1.00 0.00 19 LYS A CA 9
ATOM 11362 C C . LYS A 1 19 ? -8.420 -1.950 -0.628 1.00 0.00 19 LYS A C 9
ATOM 11363 O O . LYS A 1 19 ? -8.320 -2.931 -1.365 1.00 0.00 19 LYS A O 9
ATOM 11382 N N . ASP A 1 20 ? -8.632 -0.721 -1.085 1.00 0.00 20 ASP A N 9
ATOM 11383 C CA . ASP A 1 20 ? -8.763 -0.447 -2.511 1.00 0.00 20 ASP A CA 9
ATOM 11384 C C . ASP A 1 20 ? -7.492 -0.841 -3.258 1.00 0.00 20 ASP A C 9
ATOM 11385 O O . ASP A 1 20 ? -7.548 -1.314 -4.393 1.00 0.00 20 ASP A O 9
ATOM 11394 N N . PHE A 1 21 ? -6.347 -0.641 -2.614 1.00 0.00 21 PHE A N 9
ATOM 11395 C CA . PHE A 1 21 ? -5.062 -0.973 -3.218 1.00 0.00 21 PHE A CA 9
ATOM 11396 C C . PHE A 1 21 ? -4.957 -2.471 -3.485 1.00 0.00 21 PHE A C 9
ATOM 11397 O O . PHE A 1 21 ? -4.427 -2.895 -4.513 1.00 0.00 21 PHE A O 9
ATOM 11414 N N . LEU A 1 22 ? -5.465 -3.269 -2.552 1.00 0.00 22 LEU A N 9
ATOM 11415 C CA . LEU A 1 22 ? -5.429 -4.721 -2.684 1.00 0.00 22 LEU A CA 9
ATOM 11416 C C . LEU A 1 22 ? -6.514 -5.208 -3.639 1.00 0.00 22 LEU A C 9
ATOM 11417 O O . LEU A 1 22 ? -6.248 -5.994 -4.548 1.00 0.00 22 LEU A O 9
ATOM 11433 N N . MET A 1 23 ? -7.738 -4.734 -3.427 1.00 0.00 23 MET A N 9
ATOM 11434 C CA . MET A 1 23 ? -8.863 -5.118 -4.272 1.00 0.00 23 MET A CA 9
ATOM 11435 C C . MET A 1 23 ? -8.536 -4.899 -5.746 1.00 0.00 23 MET A C 9
ATOM 11436 O O . MET A 1 23 ? -8.937 -5.686 -6.603 1.00 0.00 23 MET A O 9
ATOM 11450 N N . SER A 1 24 ? -7.807 -3.826 -6.032 1.00 0.00 24 SER A N 9
ATOM 11451 C CA . SER A 1 24 ? -7.430 -3.501 -7.403 1.00 0.00 24 SER A CA 9
ATOM 11452 C C . SER A 1 24 ? -6.630 -4.639 -8.030 1.00 0.00 24 SER A C 9
ATOM 11453 O O . SER A 1 24 ? -6.778 -4.935 -9.216 1.00 0.00 24 SER A O 9
ATOM 11461 N N . ILE A 1 25 ? -5.783 -5.271 -7.226 1.00 0.00 25 ILE A N 9
ATOM 11462 C CA . ILE A 1 25 ? -4.960 -6.376 -7.701 1.00 0.00 25 ILE A CA 9
ATOM 11463 C C . ILE A 1 25 ? -5.561 -7.720 -7.303 1.00 0.00 25 ILE A C 9
ATOM 11464 O O . ILE A 1 25 ? -5.021 -8.775 -7.633 1.00 0.00 25 ILE A O 9
ATOM 11480 N N . ASN A 1 26 ? -6.684 -7.673 -6.594 1.00 0.00 26 ASN A N 9
ATOM 11481 C CA . ASN A 1 26 ? -7.361 -8.887 -6.153 1.00 0.00 26 ASN A CA 9
ATOM 11482 C C . ASN A 1 26 ? -6.595 -9.554 -5.014 1.00 0.00 26 ASN A C 9
ATOM 11483 O O . ASN A 1 26 ? -6.529 -10.781 -4.930 1.00 0.00 26 ASN A O 9
ATOM 11494 N N . LEU A 1 27 ? -6.017 -8.737 -4.140 1.00 0.00 27 LEU A N 9
ATOM 11495 C CA . LEU A 1 27 ? -5.255 -9.247 -3.005 1.00 0.00 27 LEU A CA 9
ATOM 11496 C C . LEU A 1 27 ? -5.909 -8.847 -1.687 1.00 0.00 27 LEU A C 9
ATOM 11497 O O . LEU A 1 27 ? -5.265 -8.849 -0.638 1.00 0.00 27 LEU A O 9
ATOM 11513 N N . GLU A 1 28 ? -7.193 -8.507 -1.748 1.00 0.00 28 GLU A N 9
ATOM 11514 C CA . GLU A 1 28 ? -7.933 -8.106 -0.557 1.00 0.00 28 GLU A CA 9
ATOM 11515 C C . GLU A 1 28 ? -7.929 -9.220 0.486 1.00 0.00 28 GLU A C 9
ATOM 11516 O O . GLU A 1 28 ? -8.297 -9.003 1.641 1.00 0.00 28 GLU A O 9
ATOM 11528 N N . GLN A 1 29 ? -7.511 -10.411 0.071 1.00 0.00 29 GLN A N 9
ATOM 11529 C CA . GLN A 1 29 ? -7.460 -11.558 0.969 1.00 0.00 29 GLN A CA 9
ATOM 11530 C C . GLN A 1 29 ? -6.448 -11.329 2.088 1.00 0.00 29 GLN A C 9
ATOM 11531 O O . GLN A 1 29 ? -6.561 -11.908 3.169 1.00 0.00 29 GLN A O 9
ATOM 11545 N N . TYR A 1 30 ? -5.461 -10.482 1.821 1.00 0.00 30 TYR A N 9
ATOM 11546 C CA . TYR A 1 30 ? -4.428 -10.178 2.804 1.00 0.00 30 TYR A CA 9
ATOM 11547 C C . TYR A 1 30 ? -4.767 -8.907 3.577 1.00 0.00 30 TYR A C 9
ATOM 11548 O O . TYR A 1 30 ? -3.920 -8.343 4.270 1.00 0.00 30 TYR A O 9
ATOM 11566 N N . LEU A 1 31 ? -6.012 -8.462 3.452 1.00 0.00 31 LEU A N 9
ATOM 11567 C CA . LEU A 1 31 ? -6.467 -7.258 4.138 1.00 0.00 31 LEU A CA 9
ATOM 11568 C C . LEU A 1 31 ? -6.294 -7.393 5.648 1.00 0.00 31 LEU A C 9
ATOM 11569 O O . LEU A 1 31 ? -5.793 -6.483 6.310 1.00 0.00 31 LEU A O 9
ATOM 11585 N N . LEU A 1 32 ? -6.709 -8.534 6.186 1.00 0.00 32 LEU A N 9
ATOM 11586 C CA . LEU A 1 32 ? -6.598 -8.791 7.617 1.00 0.00 32 LEU A CA 9
ATOM 11587 C C . LEU A 1 32 ? -5.176 -8.535 8.108 1.00 0.00 32 LEU A C 9
ATOM 11588 O O . LEU A 1 32 ? -4.960 -7.770 9.048 1.00 0.00 32 LEU A O 9
ATOM 11604 N N . HIS A 1 33 ? -4.208 -9.179 7.463 1.00 0.00 33 HIS A N 9
ATOM 11605 C CA . HIS A 1 33 ? -2.806 -9.019 7.831 1.00 0.00 33 HIS A CA 9
ATOM 11606 C C . HIS A 1 33 ? -2.398 -7.550 7.790 1.00 0.00 33 HIS A C 9
ATOM 11607 O O . HIS A 1 33 ? -1.953 -6.990 8.792 1.00 0.00 33 HIS A O 9
ATOM 11622 N N . PHE A 1 34 ? -2.551 -6.931 6.624 1.00 0.00 34 PHE A N 9
ATOM 11623 C CA . PHE A 1 34 ? -2.196 -5.527 6.451 1.00 0.00 34 PHE A CA 9
ATOM 11624 C C . PHE A 1 34 ? -2.836 -4.667 7.537 1.00 0.00 34 PHE A C 9
ATOM 11625 O O . PHE A 1 34 ? -2.203 -3.763 8.083 1.00 0.00 34 PHE A O 9
ATOM 11642 N N . HIS A 1 35 ? -4.097 -4.954 7.845 1.00 0.00 35 HIS A N 9
ATOM 11643 C CA . HIS A 1 35 ? -4.824 -4.208 8.865 1.00 0.00 35 HIS A CA 9
ATOM 11644 C C . HIS A 1 35 ? -4.252 -4.485 10.252 1.00 0.00 35 HIS A C 9
ATOM 11645 O O . HIS A 1 35 ? -3.664 -3.604 10.878 1.00 0.00 35 HIS A O 9
ATOM 11660 N N . GLU A 1 36 ? -4.430 -5.714 10.726 1.00 0.00 36 GLU A N 9
ATOM 11661 C CA . GLU A 1 36 ? -3.932 -6.106 12.040 1.00 0.00 36 GLU A CA 9
ATOM 11662 C C . GLU A 1 36 ? -2.471 -5.701 12.210 1.00 0.00 36 GLU A C 9
ATOM 11663 O O . GLU A 1 36 ? -1.992 -5.522 13.330 1.00 0.00 36 GLU A O 9
ATOM 11675 N N . SER A 1 37 ? -1.767 -5.561 11.091 1.00 0.00 37 SER A N 9
ATOM 11676 C CA . SER A 1 37 ? -0.359 -5.183 11.116 1.00 0.00 37 SER A CA 9
ATOM 11677 C C . SER A 1 37 ? -0.201 -3.700 11.437 1.00 0.00 37 SER A C 9
ATOM 11678 O O . SER A 1 37 ? 0.769 -3.291 12.075 1.00 0.00 37 SER A O 9
ATOM 11686 N N . GLY A 1 38 ? -1.162 -2.897 10.988 1.00 0.00 38 GLY A N 9
ATOM 11687 C CA . GLY A 1 38 ? -1.111 -1.468 11.236 1.00 0.00 38 GLY A CA 9
ATOM 11688 C C . GLY A 1 38 ? -1.034 -0.660 9.956 1.00 0.00 38 GLY A C 9
ATOM 11689 O O . GLY A 1 38 ? -0.546 0.470 9.956 1.00 0.00 38 GLY A O 9
ATOM 11693 N N . PHE A 1 39 ? -1.514 -1.241 8.862 1.00 0.00 39 PHE A N 9
ATOM 11694 C CA . PHE A 1 39 ? -1.495 -0.568 7.568 1.00 0.00 39 PHE A CA 9
ATOM 11695 C C . PHE A 1 39 ? -2.913 -0.315 7.065 1.00 0.00 39 PHE A C 9
ATOM 11696 O O . PHE A 1 39 ? -3.566 -1.215 6.534 1.00 0.00 39 PHE A O 9
ATOM 11713 N N . THR A 1 40 ? -3.385 0.916 7.236 1.00 0.00 40 THR A N 9
ATOM 11714 C CA . THR A 1 40 ? -4.726 1.288 6.802 1.00 0.00 40 THR A CA 9
ATOM 11715 C C . THR A 1 40 ? -4.707 1.860 5.389 1.00 0.00 40 THR A C 9
ATOM 11716 O O . THR A 1 40 ? -5.647 1.667 4.617 1.00 0.00 40 THR A O 9
ATOM 11727 N N . THR A 1 41 ? -3.631 2.565 5.055 1.00 0.00 41 THR A N 9
ATOM 11728 C CA . THR A 1 41 ? -3.490 3.166 3.735 1.00 0.00 41 THR A CA 9
ATOM 11729 C C . THR A 1 41 ? -2.225 2.675 3.040 1.00 0.00 41 THR A C 9
ATOM 11730 O O . THR A 1 41 ? -1.448 1.910 3.611 1.00 0.00 41 THR A O 9
ATOM 11741 N N . VAL A 1 42 ? -2.024 3.121 1.804 1.00 0.00 42 VAL A N 9
ATOM 11742 C CA . VAL A 1 42 ? -0.852 2.729 1.031 1.00 0.00 42 VAL A CA 9
ATOM 11743 C C . VAL A 1 42 ? 0.407 3.406 1.560 1.00 0.00 42 VAL A C 9
ATOM 11744 O O . VAL A 1 42 ? 1.507 2.863 1.460 1.00 0.00 42 VAL A O 9
ATOM 11757 N N . LYS A 1 43 ? 0.239 4.597 2.125 1.00 0.00 43 LYS A N 9
ATOM 11758 C CA . LYS A 1 43 ? 1.360 5.350 2.673 1.00 0.00 43 LYS A CA 9
ATOM 11759 C C . LYS A 1 43 ? 2.084 4.545 3.746 1.00 0.00 43 LYS A C 9
ATOM 11760 O O . LYS A 1 43 ? 3.305 4.393 3.705 1.00 0.00 43 LYS A O 9
ATOM 11779 N N . ASP A 1 44 ? 1.324 4.029 4.706 1.00 0.00 44 ASP A N 9
ATOM 11780 C CA . ASP A 1 44 ? 1.893 3.236 5.790 1.00 0.00 44 ASP A CA 9
ATOM 11781 C C . ASP A 1 44 ? 2.749 2.100 5.240 1.00 0.00 44 ASP A C 9
ATOM 11782 O O . ASP A 1 44 ? 3.560 1.516 5.959 1.00 0.00 44 ASP A O 9
ATOM 11791 N N . CYS A 1 45 ? 2.562 1.790 3.962 1.00 0.00 45 CYS A N 9
ATOM 11792 C CA . CYS A 1 45 ? 3.315 0.721 3.315 1.00 0.00 45 CYS A CA 9
ATOM 11793 C C . CYS A 1 45 ? 4.583 1.266 2.666 1.00 0.00 45 CYS A C 9
ATOM 11794 O O . CYS A 1 45 ? 5.132 0.659 1.747 1.00 0.00 45 CYS A O 9
ATOM 11802 N N . ALA A 1 46 ? 5.042 2.416 3.149 1.00 0.00 46 ALA A N 9
ATOM 11803 C CA . ALA A 1 46 ? 6.245 3.043 2.616 1.00 0.00 46 ALA A CA 9
ATOM 11804 C C . ALA A 1 46 ? 7.501 2.386 3.178 1.00 0.00 46 ALA A C 9
ATOM 11805 O O . ALA A 1 46 ? 8.544 2.360 2.525 1.00 0.00 46 ALA A O 9
ATOM 11812 N N . ALA A 1 47 ? 7.394 1.856 4.392 1.00 0.00 47 ALA A N 9
ATOM 11813 C CA . ALA A 1 47 ? 8.521 1.197 5.040 1.00 0.00 47 ALA A CA 9
ATOM 11814 C C . ALA A 1 47 ? 8.462 -0.314 4.842 1.00 0.00 47 ALA A C 9
ATOM 11815 O O . ALA A 1 47 ? 9.485 -0.997 4.902 1.00 0.00 47 ALA A O 9
ATOM 11822 N N . ILE A 1 48 ? 7.260 -0.828 4.607 1.00 0.00 48 ILE A N 9
ATOM 11823 C CA . ILE A 1 48 ? 7.070 -2.258 4.400 1.00 0.00 48 ILE A CA 9
ATOM 11824 C C . ILE A 1 48 ? 7.985 -2.781 3.297 1.00 0.00 48 ILE A C 9
ATOM 11825 O O . ILE A 1 48 ? 8.254 -2.086 2.319 1.00 0.00 48 ILE A O 9
ATOM 11841 N N . ASN A 1 49 ? 8.459 -4.012 3.463 1.00 0.00 49 ASN A N 9
ATOM 11842 C CA . ASN A 1 49 ? 9.343 -4.629 2.481 1.00 0.00 49 ASN A CA 9
ATOM 11843 C C . ASN A 1 49 ? 8.866 -6.035 2.128 1.00 0.00 49 ASN A C 9
ATOM 11844 O O . ASN A 1 49 ? 8.071 -6.632 2.853 1.00 0.00 49 ASN A O 9
ATOM 11855 N N . ASP A 1 50 ? 9.359 -6.557 1.010 1.00 0.00 50 ASP A N 9
ATOM 11856 C CA . ASP A 1 50 ? 8.986 -7.893 0.561 1.00 0.00 50 ASP A CA 9
ATOM 11857 C C . ASP A 1 50 ? 9.155 -8.911 1.684 1.00 0.00 50 ASP A C 9
ATOM 11858 O O . ASP A 1 50 ? 8.317 -9.794 1.867 1.00 0.00 50 ASP A O 9
ATOM 11867 N N . SER A 1 51 ? 10.245 -8.782 2.434 1.00 0.00 51 SER A N 9
ATOM 11868 C CA . SER A 1 51 ? 10.527 -9.694 3.536 1.00 0.00 51 SER A CA 9
ATOM 11869 C C . SER A 1 51 ? 9.430 -9.624 4.593 1.00 0.00 51 SER A C 9
ATOM 11870 O O . SER A 1 51 ? 9.179 -10.594 5.310 1.00 0.00 51 SER A O 9
ATOM 11878 N N . LEU A 1 52 ? 8.779 -8.469 4.686 1.00 0.00 52 LEU A N 9
ATOM 11879 C CA . LEU A 1 52 ? 7.707 -8.271 5.655 1.00 0.00 52 LEU A CA 9
ATOM 11880 C C . LEU A 1 52 ? 6.419 -8.941 5.188 1.00 0.00 52 LEU A C 9
ATOM 11881 O O . LEU A 1 52 ? 5.753 -9.634 5.958 1.00 0.00 52 LEU A O 9
ATOM 11897 N N . LEU A 1 53 ? 6.075 -8.731 3.922 1.00 0.00 53 LEU A N 9
ATOM 11898 C CA . LEU A 1 53 ? 4.867 -9.317 3.351 1.00 0.00 53 LEU A CA 9
ATOM 11899 C C . LEU A 1 53 ? 4.775 -10.804 3.679 1.00 0.00 53 LEU A C 9
ATOM 11900 O O . LEU A 1 53 ? 3.742 -11.282 4.147 1.00 0.00 53 LEU A O 9
ATOM 11916 N N . GLN A 1 54 ? 5.863 -11.527 3.432 1.00 0.00 54 GLN A N 9
ATOM 11917 C CA . GLN A 1 54 ? 5.904 -12.959 3.703 1.00 0.00 54 GLN A CA 9
ATOM 11918 C C . GLN A 1 54 ? 5.980 -13.228 5.203 1.00 0.00 54 GLN A C 9
ATOM 11919 O O . GLN A 1 54 ? 5.833 -14.366 5.649 1.00 0.00 54 GLN A O 9
ATOM 11933 N N . LYS A 1 55 ? 6.211 -12.173 5.977 1.00 0.00 55 LYS A N 9
ATOM 11934 C CA . LYS A 1 55 ? 6.306 -12.293 7.427 1.00 0.00 55 LYS A CA 9
ATOM 11935 C C . LYS A 1 55 ? 4.944 -12.085 8.080 1.00 0.00 55 LYS A C 9
ATOM 11936 O O . LYS A 1 55 ? 4.675 -12.615 9.158 1.00 0.00 55 LYS A O 9
ATOM 11955 N N . ILE A 1 56 ? 4.088 -11.311 7.420 1.00 0.00 56 ILE A N 9
ATOM 11956 C CA . ILE A 1 56 ? 2.753 -11.036 7.937 1.00 0.00 56 ILE A CA 9
ATOM 11957 C C . ILE A 1 56 ? 1.825 -12.227 7.724 1.00 0.00 56 ILE A C 9
ATOM 11958 O O . ILE A 1 56 ? 0.811 -12.367 8.407 1.00 0.00 56 ILE A O 9
ATOM 11974 N N . GLY A 1 57 ? 2.181 -13.085 6.772 1.00 0.00 57 GLY A N 9
ATOM 11975 C CA . GLY A 1 57 ? 1.370 -14.255 6.488 1.00 0.00 57 GLY A CA 9
ATOM 11976 C C . GLY A 1 57 ? 1.463 -14.685 5.037 1.00 0.00 57 GLY A C 9
ATOM 11977 O O . GLY A 1 57 ? 1.516 -15.879 4.740 1.00 0.00 57 GLY A O 9
ATOM 11981 N N . ILE A 1 58 ? 1.481 -13.712 4.133 1.00 0.00 58 ILE A N 9
ATOM 11982 C CA . ILE A 1 58 ? 1.567 -13.997 2.706 1.00 0.00 58 ILE A CA 9
ATOM 11983 C C . ILE A 1 58 ? 2.532 -15.145 2.432 1.00 0.00 58 ILE A C 9
ATOM 11984 O O . ILE A 1 58 ? 3.742 -14.942 2.329 1.00 0.00 58 ILE A O 9
ATOM 12000 N N . SER A 1 59 ? 1.989 -16.353 2.314 1.00 0.00 59 SER A N 9
ATOM 12001 C CA . SER A 1 59 ? 2.802 -17.535 2.054 1.00 0.00 59 SER A CA 9
ATOM 12002 C C . SER A 1 59 ? 3.354 -17.512 0.632 1.00 0.00 59 SER A C 9
ATOM 12003 O O . SER A 1 59 ? 4.564 -17.562 0.408 1.00 0.00 59 SER A O 9
ATOM 12011 N N . PRO A 1 60 ? 2.448 -17.434 -0.353 1.00 0.00 60 PRO A N 9
ATOM 12012 C CA . PRO A 1 60 ? 2.819 -17.402 -1.771 1.00 0.00 60 PRO A CA 9
ATOM 12013 C C . PRO A 1 60 ? 3.501 -16.095 -2.162 1.00 0.00 60 PRO A C 9
ATOM 12014 O O . PRO A 1 60 ? 2.990 -15.009 -1.887 1.00 0.00 60 PRO A O 9
ATOM 12025 N N . THR A 1 61 ? 4.658 -16.207 -2.807 1.00 0.00 61 THR A N 9
ATOM 12026 C CA . THR A 1 61 ? 5.410 -15.034 -3.235 1.00 0.00 61 THR A CA 9
ATOM 12027 C C . THR A 1 61 ? 4.728 -14.343 -4.410 1.00 0.00 61 THR A C 9
ATOM 12028 O O . THR A 1 61 ? 4.586 -13.121 -4.427 1.00 0.00 61 THR A O 9
ATOM 12039 N N . GLY A 1 62 ? 4.305 -15.133 -5.392 1.00 0.00 62 GLY A N 9
ATOM 12040 C CA . GLY A 1 62 ? 3.642 -14.579 -6.558 1.00 0.00 62 GLY A CA 9
ATOM 12041 C C . GLY A 1 62 ? 2.783 -13.376 -6.219 1.00 0.00 62 GLY A C 9
ATOM 12042 O O . GLY A 1 62 ? 2.742 -12.401 -6.970 1.00 0.00 62 GLY A O 9
ATOM 12046 N N . HIS A 1 63 ? 2.093 -13.444 -5.084 1.00 0.00 63 HIS A N 9
ATOM 12047 C CA . HIS A 1 63 ? 1.230 -12.353 -4.648 1.00 0.00 63 HIS A CA 9
ATOM 12048 C C . HIS A 1 63 ? 2.057 -11.147 -4.213 1.00 0.00 63 HIS A C 9
ATOM 12049 O O . HIS A 1 63 ? 1.729 -10.006 -4.542 1.00 0.00 63 HIS A O 9
ATOM 12064 N N . ARG A 1 64 ? 3.130 -11.406 -3.472 1.00 0.00 64 ARG A N 9
ATOM 12065 C CA . ARG A 1 64 ? 4.002 -10.342 -2.991 1.00 0.00 64 ARG A CA 9
ATOM 12066 C C . ARG A 1 64 ? 4.452 -9.446 -4.142 1.00 0.00 64 ARG A C 9
ATOM 12067 O O . ARG A 1 64 ? 4.113 -8.263 -4.190 1.00 0.00 64 ARG A O 9
ATOM 12088 N N . ARG A 1 65 ? 5.217 -10.018 -5.066 1.00 0.00 65 ARG A N 9
ATOM 12089 C CA . ARG A 1 65 ? 5.714 -9.271 -6.215 1.00 0.00 65 ARG A CA 9
ATOM 12090 C C . ARG A 1 65 ? 4.620 -8.386 -6.804 1.00 0.00 65 ARG A C 9
ATOM 12091 O O . ARG A 1 65 ? 4.871 -7.245 -7.191 1.00 0.00 65 ARG A O 9
ATOM 12112 N N . ARG A 1 66 ? 3.404 -8.920 -6.868 1.00 0.00 66 ARG A N 9
ATOM 12113 C CA . ARG A 1 66 ? 2.272 -8.180 -7.411 1.00 0.00 66 ARG A CA 9
ATOM 12114 C C . ARG A 1 66 ? 1.871 -7.040 -6.479 1.00 0.00 66 ARG A C 9
ATOM 12115 O O . ARG A 1 66 ? 1.542 -5.943 -6.932 1.00 0.00 66 ARG A O 9
ATOM 12136 N N . ILE A 1 67 ? 1.900 -7.308 -5.178 1.00 0.00 67 ILE A N 9
ATOM 12137 C CA . ILE A 1 67 ? 1.540 -6.304 -4.184 1.00 0.00 67 ILE A CA 9
ATOM 12138 C C . ILE A 1 67 ? 2.553 -5.164 -4.162 1.00 0.00 67 ILE A C 9
ATOM 12139 O O . ILE A 1 67 ? 2.188 -3.993 -4.268 1.00 0.00 67 ILE A O 9
ATOM 12155 N N . LEU A 1 68 ? 3.827 -5.515 -4.026 1.00 0.00 68 LEU A N 9
ATOM 12156 C CA . LEU A 1 68 ? 4.895 -4.521 -3.992 1.00 0.00 68 LEU A CA 9
ATOM 12157 C C . LEU A 1 68 ? 4.947 -3.733 -5.297 1.00 0.00 68 LEU A C 9
ATOM 12158 O O . LEU A 1 68 ? 4.917 -2.503 -5.294 1.00 0.00 68 LEU A O 9
ATOM 12174 N N . LYS A 1 69 ? 5.022 -4.451 -6.413 1.00 0.00 69 LYS A N 9
ATOM 12175 C CA . LYS A 1 69 ? 5.075 -3.820 -7.727 1.00 0.00 69 LYS A CA 9
ATOM 12176 C C . LYS A 1 69 ? 4.192 -2.577 -7.769 1.00 0.00 69 LYS A C 9
ATOM 12177 O O . LYS A 1 69 ? 4.642 -1.499 -8.157 1.00 0.00 69 LYS A O 9
ATOM 12196 N N . GLN A 1 70 ? 2.935 -2.735 -7.367 1.00 0.00 70 GLN A N 9
ATOM 12197 C CA . GLN A 1 70 ? 1.991 -1.624 -7.358 1.00 0.00 70 GLN A CA 9
ATOM 12198 C C . GLN A 1 70 ? 2.370 -0.595 -6.299 1.00 0.00 70 GLN A C 9
ATOM 12199 O O . GLN A 1 70 ? 2.412 0.606 -6.571 1.00 0.00 70 GLN A O 9
ATOM 12213 N N . LEU A 1 71 ? 2.646 -1.072 -5.090 1.00 0.00 71 LEU A N 9
ATOM 12214 C CA . LEU A 1 71 ? 3.022 -0.193 -3.988 1.00 0.00 71 LEU A CA 9
ATOM 12215 C C . LEU A 1 71 ? 4.005 0.876 -4.455 1.00 0.00 71 LEU A C 9
ATOM 12216 O O . LEU A 1 71 ? 3.835 2.059 -4.163 1.00 0.00 71 LEU A O 9
ATOM 12232 N N . GLN A 1 72 ? 5.032 0.450 -5.184 1.00 0.00 72 GLN A N 9
ATOM 12233 C CA . GLN A 1 72 ? 6.042 1.371 -5.692 1.00 0.00 72 GLN A CA 9
ATOM 12234 C C . GLN A 1 72 ? 5.409 2.433 -6.584 1.00 0.00 72 GLN A C 9
ATOM 12235 O O . GLN A 1 72 ? 5.492 3.628 -6.298 1.00 0.00 72 GLN A O 9
ATOM 12249 N N . ILE A 1 73 ? 4.777 1.991 -7.666 1.00 0.00 73 ILE A N 9
ATOM 12250 C CA . ILE A 1 73 ? 4.130 2.905 -8.599 1.00 0.00 73 ILE A CA 9
ATOM 12251 C C . ILE A 1 73 ? 3.236 3.898 -7.865 1.00 0.00 73 ILE A C 9
ATOM 12252 O O . ILE A 1 73 ? 3.397 5.112 -8.001 1.00 0.00 73 ILE A O 9
ATOM 12268 N N . ILE A 1 74 ? 2.295 3.376 -7.086 1.00 0.00 74 ILE A N 9
ATOM 12269 C CA . ILE A 1 74 ? 1.378 4.218 -6.327 1.00 0.00 74 ILE A CA 9
ATOM 12270 C C . ILE A 1 74 ? 2.137 5.231 -5.478 1.00 0.00 74 ILE A C 9
ATOM 12271 O O . ILE A 1 74 ? 2.022 6.440 -5.683 1.00 0.00 74 ILE A O 9
ATOM 12287 N N . LEU A 1 75 ? 2.915 4.731 -4.524 1.00 0.00 75 LEU A N 9
ATOM 12288 C CA . LEU A 1 75 ? 3.695 5.592 -3.643 1.00 0.00 75 LEU A CA 9
ATOM 12289 C C . LEU A 1 75 ? 4.374 6.707 -4.433 1.00 0.00 75 LEU A C 9
ATOM 12290 O O . LEU A 1 75 ? 4.412 7.857 -3.996 1.00 0.00 75 LEU A O 9
ATOM 12306 N N . SER A 1 76 ? 4.908 6.358 -5.599 1.00 0.00 76 SER A N 9
ATOM 12307 C CA . SER A 1 76 ? 5.586 7.329 -6.450 1.00 0.00 76 SER A CA 9
ATOM 12308 C C . SER A 1 76 ? 4.716 8.563 -6.668 1.00 0.00 76 SER A C 9
ATOM 12309 O O . SER A 1 76 ? 5.163 9.694 -6.477 1.00 0.00 76 SER A O 9
ATOM 12317 N N . LYS A 1 77 ? 3.470 8.337 -7.069 1.00 0.00 77 LYS A N 9
ATOM 12318 C CA . LYS A 1 77 ? 2.534 9.428 -7.312 1.00 0.00 77 LYS A CA 9
ATOM 12319 C C . LYS A 1 77 ? 2.341 10.270 -6.055 1.00 0.00 77 LYS A C 9
ATOM 12320 O O . LYS A 1 77 ? 2.295 11.498 -6.120 1.00 0.00 77 LYS A O 9
ATOM 12339 N N . MET A 1 78 ? 2.229 9.601 -4.912 1.00 0.00 78 MET A N 9
ATOM 12340 C CA . MET A 1 78 ? 2.043 10.288 -3.639 1.00 0.00 78 MET A CA 9
ATOM 12341 C C . MET A 1 78 ? 3.062 11.411 -3.475 1.00 0.00 78 MET A C 9
ATOM 12342 O O . MET A 1 78 ? 2.845 12.349 -2.708 1.00 0.00 78 MET A O 9
ATOM 12356 N N . GLN A 1 79 ? 4.172 11.308 -4.199 1.00 0.00 79 GLN A N 9
ATOM 12357 C CA . GLN A 1 79 ? 5.224 12.316 -4.131 1.00 0.00 79 GLN A CA 9
ATOM 12358 C C . GLN A 1 79 ? 4.962 13.444 -5.123 1.00 0.00 79 GLN A C 9
ATOM 12359 O O . GLN A 1 79 ? 4.616 13.199 -6.279 1.00 0.00 79 GLN A O 9
ATOM 12373 N N . ASP A 1 80 ? 5.128 14.679 -4.664 1.00 0.00 80 ASP A N 9
ATOM 12374 C CA . ASP A 1 80 ? 4.911 15.846 -5.512 1.00 0.00 80 ASP A CA 9
ATOM 12375 C C . ASP A 1 80 ? 6.212 16.286 -6.175 1.00 0.00 80 ASP A C 9
ATOM 12376 O O . ASP A 1 80 ? 6.485 17.481 -6.297 1.00 0.00 80 ASP A O 9
ATOM 12385 N N . ILE A 1 81 ? 7.012 15.314 -6.600 1.00 0.00 81 ILE A N 9
ATOM 12386 C CA . ILE A 1 81 ? 8.284 15.602 -7.251 1.00 0.00 81 ILE A CA 9
ATOM 12387 C C . ILE A 1 81 ? 8.218 15.301 -8.744 1.00 0.00 81 ILE A C 9
ATOM 12388 O O . ILE A 1 81 ? 7.468 14.436 -9.196 1.00 0.00 81 ILE A O 9
ATOM 12404 N N . PRO A 1 82 ? 9.023 16.031 -9.531 1.00 0.00 82 PRO A N 9
ATOM 12405 C CA . PRO A 1 82 ? 9.077 15.859 -10.986 1.00 0.00 82 PRO A CA 9
ATOM 12406 C C . PRO A 1 82 ? 9.718 14.536 -11.390 1.00 0.00 82 PRO A C 9
ATOM 12407 O O . PRO A 1 82 ? 10.392 13.891 -10.586 1.00 0.00 82 PRO A O 9
ATOM 12418 N N . ILE A 1 83 ? 9.505 14.138 -12.639 1.00 0.00 83 ILE A N 9
ATOM 12419 C CA . ILE A 1 83 ? 10.065 12.892 -13.150 1.00 0.00 83 ILE A CA 9
ATOM 12420 C C . ILE A 1 83 ? 11.491 13.094 -13.649 1.00 0.00 83 ILE A C 9
ATOM 12421 O O . ILE A 1 83 ? 11.714 13.705 -14.695 1.00 0.00 83 ILE A O 9
ATOM 12437 N N . TYR A 1 84 ? 12.455 12.576 -12.895 1.00 0.00 84 TYR A N 9
ATOM 12438 C CA . TYR A 1 84 ? 13.861 12.699 -13.260 1.00 0.00 84 TYR A CA 9
ATOM 12439 C C . TYR A 1 84 ? 14.280 11.574 -14.202 1.00 0.00 84 TYR A C 9
ATOM 12440 O O . TYR A 1 84 ? 14.796 10.545 -13.767 1.00 0.00 84 TYR A O 9
ATOM 12458 N N . ALA A 1 85 ? 14.054 11.779 -15.495 1.00 0.00 85 ALA A N 9
ATOM 12459 C CA . ALA A 1 85 ? 14.410 10.785 -16.500 1.00 0.00 85 ALA A CA 9
ATOM 12460 C C . ALA A 1 85 ? 15.923 10.684 -16.660 1.00 0.00 85 ALA A C 9
ATOM 12461 O O . ALA A 1 85 ? 16.657 11.605 -16.304 1.00 0.00 85 ALA A O 9
ATOM 12468 N N . SER A 1 86 ? 16.383 9.558 -17.197 1.00 0.00 86 SER A N 9
ATOM 12469 C CA . SER A 1 86 ? 17.809 9.335 -17.400 1.00 0.00 86 SER A CA 9
ATOM 12470 C C . SER A 1 86 ? 18.530 9.179 -16.065 1.00 0.00 86 SER A C 9
ATOM 12471 O O . SER A 1 86 ? 19.618 9.719 -15.867 1.00 0.00 86 SER A O 9
ATOM 12479 N N . GLY A 1 87 ? 17.915 8.435 -15.150 1.00 0.00 87 GLY A N 9
ATOM 12480 C CA . GLY A 1 87 ? 18.511 8.221 -13.845 1.00 0.00 87 GLY A CA 9
ATOM 12481 C C . GLY A 1 87 ? 19.030 9.504 -13.227 1.00 0.00 87 GLY A C 9
ATOM 12482 O O . GLY A 1 87 ? 18.608 10.604 -13.582 1.00 0.00 87 GLY A O 9
ATOM 12486 N N . PRO A 1 88 ? 19.968 9.371 -12.277 1.00 0.00 88 PRO A N 9
ATOM 12487 C CA . PRO A 1 88 ? 20.564 10.519 -11.587 1.00 0.00 88 PRO A CA 9
ATOM 12488 C C . PRO A 1 88 ? 21.468 11.339 -12.501 1.00 0.00 88 PRO A C 9
ATOM 12489 O O . PRO A 1 88 ? 22.682 11.138 -12.534 1.00 0.00 88 PRO A O 9
ATOM 12500 N N . SER A 1 89 ? 20.868 12.265 -13.243 1.00 0.00 89 SER A N 9
ATOM 12501 C CA . SER A 1 89 ? 21.618 13.114 -14.160 1.00 0.00 89 SER A CA 9
ATOM 12502 C C . SER A 1 89 ? 22.740 13.846 -13.429 1.00 0.00 89 SER A C 9
ATOM 12503 O O . SER A 1 89 ? 23.774 14.163 -14.016 1.00 0.00 89 SER A O 9
ATOM 12511 N N . SER A 1 90 ? 22.526 14.111 -12.144 1.00 0.00 90 SER A N 9
ATOM 12512 C CA . SER A 1 90 ? 23.516 14.808 -11.332 1.00 0.00 90 SER A CA 9
ATOM 12513 C C . SER A 1 90 ? 23.809 14.036 -10.050 1.00 0.00 90 SER A C 9
ATOM 12514 O O . SER A 1 90 ? 24.963 13.748 -9.735 1.00 0.00 90 SER A O 9
ATOM 12522 N N . GLY A 1 91 ? 22.754 13.703 -9.312 1.00 0.00 91 GLY A N 9
ATOM 12523 C CA . GLY A 1 91 ? 22.918 12.967 -8.072 1.00 0.00 91 GLY A CA 9
ATOM 12524 C C . GLY A 1 91 ? 23.008 11.470 -8.294 1.00 0.00 91 GLY A C 9
ATOM 12525 O O . GLY A 1 91 ? 23.975 10.832 -7.879 1.00 0.00 91 GLY A O 9
ATOM 12529 N N . GLY A 1 1 ? 24.077 15.876 20.722 1.00 0.00 1 GLY A N 10
ATOM 12530 C CA . GLY A 1 1 ? 24.129 17.030 19.843 1.00 0.00 1 GLY A CA 10
ATOM 12531 C C . GLY A 1 1 ? 23.680 16.705 18.432 1.00 0.00 1 GLY A C 10
ATOM 12532 O O . GLY A 1 1 ? 24.504 16.441 17.557 1.00 0.00 1 GLY A O 10
ATOM 12536 N N . SER A 1 2 ? 22.369 16.721 18.211 1.00 0.00 2 SER A N 10
ATOM 12537 C CA . SER A 1 2 ? 21.812 16.420 16.898 1.00 0.00 2 SER A CA 10
ATOM 12538 C C . SER A 1 2 ? 20.428 17.043 16.739 1.00 0.00 2 SER A C 10
ATOM 12539 O O . SER A 1 2 ? 19.623 17.039 17.671 1.00 0.00 2 SER A O 10
ATOM 12547 N N . SER A 1 3 ? 20.159 17.577 15.552 1.00 0.00 3 SER A N 10
ATOM 12548 C CA . SER A 1 3 ? 18.874 18.207 15.271 1.00 0.00 3 SER A CA 10
ATOM 12549 C C . SER A 1 3 ? 18.397 17.864 13.864 1.00 0.00 3 SER A C 10
ATOM 12550 O O . SER A 1 3 ? 19.194 17.766 12.932 1.00 0.00 3 SER A O 10
ATOM 12558 N N . GLY A 1 4 ? 17.088 17.681 13.717 1.00 0.00 4 GLY A N 10
ATOM 12559 C CA . GLY A 1 4 ? 16.525 17.350 12.421 1.00 0.00 4 GLY A CA 10
ATOM 12560 C C . GLY A 1 4 ? 15.282 18.158 12.105 1.00 0.00 4 GLY A C 10
ATOM 12561 O O . GLY A 1 4 ? 14.795 18.914 12.945 1.00 0.00 4 GLY A O 10
ATOM 12565 N N . SER A 1 5 ? 14.768 18.000 10.890 1.00 0.00 5 SER A N 10
ATOM 12566 C CA . SER A 1 5 ? 13.577 18.725 10.463 1.00 0.00 5 SER A CA 10
ATOM 12567 C C . SER A 1 5 ? 12.413 17.767 10.230 1.00 0.00 5 SER A C 10
ATOM 12568 O O . SER A 1 5 ? 12.606 16.559 10.093 1.00 0.00 5 SER A O 10
ATOM 12576 N N . SER A 1 6 ? 11.203 18.316 10.187 1.00 0.00 6 SER A N 10
ATOM 12577 C CA . SER A 1 6 ? 10.005 17.512 9.975 1.00 0.00 6 SER A CA 10
ATOM 12578 C C . SER A 1 6 ? 9.186 18.055 8.809 1.00 0.00 6 SER A C 10
ATOM 12579 O O . SER A 1 6 ? 8.891 19.247 8.744 1.00 0.00 6 SER A O 10
ATOM 12587 N N . GLY A 1 7 ? 8.820 17.168 7.887 1.00 0.00 7 GLY A N 10
ATOM 12588 C CA . GLY A 1 7 ? 8.038 17.576 6.735 1.00 0.00 7 GLY A CA 10
ATOM 12589 C C . GLY A 1 7 ? 6.653 18.058 7.115 1.00 0.00 7 GLY A C 10
ATOM 12590 O O . GLY A 1 7 ? 6.497 18.849 8.045 1.00 0.00 7 GLY A O 10
ATOM 12594 N N . MET A 1 8 ? 5.643 17.581 6.394 1.00 0.00 8 MET A N 10
ATOM 12595 C CA . MET A 1 8 ? 4.263 17.969 6.661 1.00 0.00 8 MET A CA 10
ATOM 12596 C C . MET A 1 8 ? 3.571 16.939 7.547 1.00 0.00 8 MET A C 10
ATOM 12597 O O . MET A 1 8 ? 4.040 15.809 7.685 1.00 0.00 8 MET A O 10
ATOM 12611 N N . SER A 1 9 ? 2.452 17.335 8.146 1.00 0.00 9 SER A N 10
ATOM 12612 C CA . SER A 1 9 ? 1.698 16.447 9.022 1.00 0.00 9 SER A CA 10
ATOM 12613 C C . SER A 1 9 ? 0.212 16.478 8.678 1.00 0.00 9 SER A C 10
ATOM 12614 O O . SER A 1 9 ? -0.294 17.469 8.152 1.00 0.00 9 SER A O 10
ATOM 12622 N N . SER A 1 10 ? -0.482 15.385 8.979 1.00 0.00 10 SER A N 10
ATOM 12623 C CA . SER A 1 10 ? -1.910 15.284 8.699 1.00 0.00 10 SER A CA 10
ATOM 12624 C C . SER A 1 10 ? -2.207 15.664 7.252 1.00 0.00 10 SER A C 10
ATOM 12625 O O . SER A 1 10 ? -3.190 16.349 6.967 1.00 0.00 10 SER A O 10
ATOM 12633 N N . VAL A 1 11 ? -1.350 15.215 6.340 1.00 0.00 11 VAL A N 10
ATOM 12634 C CA . VAL A 1 11 ? -1.520 15.506 4.922 1.00 0.00 11 VAL A CA 10
ATOM 12635 C C . VAL A 1 11 ? -1.761 14.230 4.124 1.00 0.00 11 VAL A C 10
ATOM 12636 O O . VAL A 1 11 ? -1.229 14.062 3.026 1.00 0.00 11 VAL A O 10
ATOM 12649 N N . SER A 1 12 ? -2.566 13.332 4.683 1.00 0.00 12 SER A N 10
ATOM 12650 C CA . SER A 1 12 ? -2.875 12.068 4.025 1.00 0.00 12 SER A CA 10
ATOM 12651 C C . SER A 1 12 ? -4.326 12.042 3.552 1.00 0.00 12 SER A C 10
ATOM 12652 O O . SER A 1 12 ? -5.181 11.413 4.175 1.00 0.00 12 SER A O 10
ATOM 12660 N N . GLU A 1 13 ? -4.594 12.731 2.447 1.00 0.00 13 GLU A N 10
ATOM 12661 C CA . GLU A 1 13 ? -5.941 12.788 1.891 1.00 0.00 13 GLU A CA 10
ATOM 12662 C C . GLU A 1 13 ? -6.026 11.997 0.589 1.00 0.00 13 GLU A C 10
ATOM 12663 O O . GLU A 1 13 ? -6.957 11.220 0.381 1.00 0.00 13 GLU A O 10
ATOM 12675 N N . VAL A 1 14 ? -5.047 12.203 -0.286 1.00 0.00 14 VAL A N 10
ATOM 12676 C CA . VAL A 1 14 ? -5.009 11.510 -1.568 1.00 0.00 14 VAL A CA 10
ATOM 12677 C C . VAL A 1 14 ? -4.622 10.046 -1.391 1.00 0.00 14 VAL A C 10
ATOM 12678 O O . VAL A 1 14 ? -4.940 9.204 -2.229 1.00 0.00 14 VAL A O 10
ATOM 12691 N N . ASN A 1 15 ? -3.934 9.751 -0.293 1.00 0.00 15 ASN A N 10
ATOM 12692 C CA . ASN A 1 15 ? -3.503 8.388 -0.005 1.00 0.00 15 ASN A CA 10
ATOM 12693 C C . ASN A 1 15 ? -4.664 7.408 -0.147 1.00 0.00 15 ASN A C 10
ATOM 12694 O O . ASN A 1 15 ? -5.766 7.661 0.340 1.00 0.00 15 ASN A O 10
ATOM 12705 N N . VAL A 1 16 ? -4.408 6.289 -0.817 1.00 0.00 16 VAL A N 10
ATOM 12706 C CA . VAL A 1 16 ? -5.431 5.270 -1.022 1.00 0.00 16 VAL A CA 10
ATOM 12707 C C . VAL A 1 16 ? -5.488 4.304 0.156 1.00 0.00 16 VAL A C 10
ATOM 12708 O O . VAL A 1 16 ? -4.478 4.047 0.811 1.00 0.00 16 VAL A O 10
ATOM 12721 N N . ASP A 1 17 ? -6.677 3.773 0.421 1.00 0.00 17 ASP A N 10
ATOM 12722 C CA . ASP A 1 17 ? -6.866 2.833 1.520 1.00 0.00 17 ASP A CA 10
ATOM 12723 C C . ASP A 1 17 ? -6.334 1.451 1.151 1.00 0.00 17 ASP A C 10
ATOM 12724 O O . ASP A 1 17 ? -6.598 0.945 0.061 1.00 0.00 17 ASP A O 10
ATOM 12733 N N . ILE A 1 18 ? -5.584 0.849 2.067 1.00 0.00 18 ILE A N 10
ATOM 12734 C CA . ILE A 1 18 ? -5.015 -0.474 1.838 1.00 0.00 18 ILE A CA 10
ATOM 12735 C C . ILE A 1 18 ? -6.047 -1.419 1.233 1.00 0.00 18 ILE A C 10
ATOM 12736 O O . ILE A 1 18 ? -5.698 -2.418 0.604 1.00 0.00 18 ILE A O 10
ATOM 12752 N N . LYS A 1 19 ? -7.322 -1.097 1.427 1.00 0.00 19 LYS A N 10
ATOM 12753 C CA . LYS A 1 19 ? -8.407 -1.914 0.898 1.00 0.00 19 LYS A CA 10
ATOM 12754 C C . LYS A 1 19 ? -8.521 -1.756 -0.614 1.00 0.00 19 LYS A C 10
ATOM 12755 O O . LYS A 1 19 ? -8.726 -2.732 -1.337 1.00 0.00 19 LYS A O 10
ATOM 12774 N N . ASP A 1 20 ? -8.385 -0.522 -1.087 1.00 0.00 20 ASP A N 10
ATOM 12775 C CA . ASP A 1 20 ? -8.470 -0.236 -2.515 1.00 0.00 20 ASP A CA 10
ATOM 12776 C C . ASP A 1 20 ? -7.199 -0.678 -3.234 1.00 0.00 20 ASP A C 10
ATOM 12777 O O . ASP A 1 20 ? -7.245 -1.123 -4.381 1.00 0.00 20 ASP A O 10
ATOM 12786 N N . PHE A 1 21 ? -6.065 -0.552 -2.552 1.00 0.00 21 PHE A N 10
ATOM 12787 C CA . PHE A 1 21 ? -4.781 -0.937 -3.127 1.00 0.00 21 PHE A CA 10
ATOM 12788 C C . PHE A 1 21 ? -4.755 -2.427 -3.451 1.00 0.00 21 PHE A C 10
ATOM 12789 O O . PHE A 1 21 ? -4.076 -2.860 -4.383 1.00 0.00 21 PHE A O 10
ATOM 12806 N N . LEU A 1 22 ? -5.499 -3.208 -2.675 1.00 0.00 22 LEU A N 10
ATOM 12807 C CA . LEU A 1 22 ? -5.561 -4.652 -2.878 1.00 0.00 22 LEU A CA 10
ATOM 12808 C C . LEU A 1 22 ? -6.699 -5.020 -3.825 1.00 0.00 22 LEU A C 10
ATOM 12809 O O . LEU A 1 22 ? -6.499 -5.745 -4.799 1.00 0.00 22 LEU A O 10
ATOM 12825 N N . MET A 1 23 ? -7.892 -4.513 -3.533 1.00 0.00 23 MET A N 10
ATOM 12826 C CA . MET A 1 23 ? -9.062 -4.786 -4.360 1.00 0.00 23 MET A CA 10
ATOM 12827 C C . MET A 1 23 ? -8.752 -4.546 -5.835 1.00 0.00 23 MET A C 10
ATOM 12828 O O . MET A 1 23 ? -9.431 -5.074 -6.715 1.00 0.00 23 MET A O 10
ATOM 12842 N N . SER A 1 24 ? -7.722 -3.746 -6.096 1.00 0.00 24 SER A N 10
ATOM 12843 C CA . SER A 1 24 ? -7.326 -3.434 -7.464 1.00 0.00 24 SER A CA 10
ATOM 12844 C C . SER A 1 24 ? -6.492 -4.564 -8.059 1.00 0.00 24 SER A C 10
ATOM 12845 O O . SER A 1 24 ? -6.661 -4.928 -9.223 1.00 0.00 24 SER A O 10
ATOM 12853 N N . ILE A 1 25 ? -5.591 -5.114 -7.253 1.00 0.00 25 ILE A N 10
ATOM 12854 C CA . ILE A 1 25 ? -4.731 -6.204 -7.699 1.00 0.00 25 ILE A CA 10
ATOM 12855 C C . ILE A 1 25 ? -5.361 -7.559 -7.399 1.00 0.00 25 ILE A C 10
ATOM 12856 O O . ILE A 1 25 ? -4.796 -8.603 -7.723 1.00 0.00 25 ILE A O 10
ATOM 12872 N N . ASN A 1 26 ? -6.537 -7.535 -6.781 1.00 0.00 26 ASN A N 10
ATOM 12873 C CA . ASN A 1 26 ? -7.246 -8.763 -6.439 1.00 0.00 26 ASN A CA 10
ATOM 12874 C C . ASN A 1 26 ? -6.539 -9.503 -5.307 1.00 0.00 26 ASN A C 10
ATOM 12875 O O . ASN A 1 26 ? -6.468 -10.733 -5.303 1.00 0.00 26 ASN A O 10
ATOM 12886 N N . LEU A 1 27 ? -6.017 -8.746 -4.348 1.00 0.00 27 LEU A N 10
ATOM 12887 C CA . LEU A 1 27 ? -5.315 -9.329 -3.210 1.00 0.00 27 LEU A CA 10
ATOM 12888 C C . LEU A 1 27 ? -5.950 -8.887 -1.895 1.00 0.00 27 LEU A C 10
ATOM 12889 O O . LEU A 1 27 ? -5.294 -8.871 -0.854 1.00 0.00 27 LEU A O 10
ATOM 12905 N N . GLU A 1 28 ? -7.229 -8.530 -1.951 1.00 0.00 28 GLU A N 10
ATOM 12906 C CA . GLU A 1 28 ? -7.951 -8.090 -0.763 1.00 0.00 28 GLU A CA 10
ATOM 12907 C C . GLU A 1 28 ? -7.945 -9.174 0.311 1.00 0.00 28 GLU A C 10
ATOM 12908 O O . GLU A 1 28 ? -8.189 -8.899 1.485 1.00 0.00 28 GLU A O 10
ATOM 12920 N N . GLN A 1 29 ? -7.664 -10.406 -0.102 1.00 0.00 29 GLN A N 10
ATOM 12921 C CA . GLN A 1 29 ? -7.627 -11.531 0.825 1.00 0.00 29 GLN A CA 10
ATOM 12922 C C . GLN A 1 29 ? -6.591 -11.300 1.920 1.00 0.00 29 GLN A C 10
ATOM 12923 O O . GLN A 1 29 ? -6.624 -11.950 2.966 1.00 0.00 29 GLN A O 10
ATOM 12937 N N . TYR A 1 30 ? -5.673 -10.372 1.674 1.00 0.00 30 TYR A N 10
ATOM 12938 C CA . TYR A 1 30 ? -4.626 -10.058 2.638 1.00 0.00 30 TYR A CA 10
ATOM 12939 C C . TYR A 1 30 ? -4.948 -8.771 3.392 1.00 0.00 30 TYR A C 10
ATOM 12940 O O . TYR A 1 30 ? -4.086 -8.195 4.057 1.00 0.00 30 TYR A O 10
ATOM 12958 N N . LEU A 1 31 ? -6.195 -8.326 3.283 1.00 0.00 31 LEU A N 10
ATOM 12959 C CA . LEU A 1 31 ? -6.633 -7.107 3.955 1.00 0.00 31 LEU A CA 10
ATOM 12960 C C . LEU A 1 31 ? -6.422 -7.210 5.462 1.00 0.00 31 LEU A C 10
ATOM 12961 O O . LEU A 1 31 ? -5.991 -6.252 6.106 1.00 0.00 31 LEU A O 10
ATOM 12977 N N . LEU A 1 32 ? -6.725 -8.377 6.018 1.00 0.00 32 LEU A N 10
ATOM 12978 C CA . LEU A 1 32 ? -6.566 -8.607 7.450 1.00 0.00 32 LEU A CA 10
ATOM 12979 C C . LEU A 1 32 ? -5.106 -8.466 7.866 1.00 0.00 32 LEU A C 10
ATOM 12980 O O . LEU A 1 32 ? -4.766 -7.632 8.706 1.00 0.00 32 LEU A O 10
ATOM 12996 N N . HIS A 1 33 ? -4.245 -9.285 7.270 1.00 0.00 33 HIS A N 10
ATOM 12997 C CA . HIS A 1 33 ? -2.819 -9.250 7.577 1.00 0.00 33 HIS A CA 10
ATOM 12998 C C . HIS A 1 33 ? -2.323 -7.812 7.688 1.00 0.00 33 HIS A C 10
ATOM 12999 O O . HIS A 1 33 ? -1.796 -7.404 8.724 1.00 0.00 33 HIS A O 10
ATOM 13014 N N . PHE A 1 34 ? -2.494 -7.047 6.615 1.00 0.00 34 PHE A N 10
ATOM 13015 C CA . PHE A 1 34 ? -2.061 -5.654 6.592 1.00 0.00 34 PHE A CA 10
ATOM 13016 C C . PHE A 1 34 ? -2.726 -4.860 7.712 1.00 0.00 34 PHE A C 10
ATOM 13017 O O . PHE A 1 34 ? -2.053 -4.206 8.509 1.00 0.00 34 PHE A O 10
ATOM 13034 N N . HIS A 1 35 ? -4.053 -4.920 7.765 1.00 0.00 35 HIS A N 10
ATOM 13035 C CA . HIS A 1 35 ? -4.810 -4.207 8.788 1.00 0.00 35 HIS A CA 10
ATOM 13036 C C . HIS A 1 35 ? -4.234 -4.472 10.175 1.00 0.00 35 HIS A C 10
ATOM 13037 O O . HIS A 1 35 ? -3.669 -3.577 10.803 1.00 0.00 35 HIS A O 10
ATOM 13052 N N . GLU A 1 36 ? -4.381 -5.706 10.646 1.00 0.00 36 GLU A N 10
ATOM 13053 C CA . GLU A 1 36 ? -3.876 -6.087 11.960 1.00 0.00 36 GLU A CA 10
ATOM 13054 C C . GLU A 1 36 ? -2.429 -5.636 12.138 1.00 0.00 36 GLU A C 10
ATOM 13055 O O . GLU A 1 36 ? -2.036 -5.184 13.214 1.00 0.00 36 GLU A O 10
ATOM 13067 N N . SER A 1 37 ? -1.640 -5.762 11.075 1.00 0.00 37 SER A N 10
ATOM 13068 C CA . SER A 1 37 ? -0.236 -5.372 11.115 1.00 0.00 37 SER A CA 10
ATOM 13069 C C . SER A 1 37 ? -0.094 -3.886 11.430 1.00 0.00 37 SER A C 10
ATOM 13070 O O . SER A 1 37 ? 0.909 -3.454 11.998 1.00 0.00 37 SER A O 10
ATOM 13078 N N . GLY A 1 38 ? -1.106 -3.109 11.058 1.00 0.00 38 GLY A N 10
ATOM 13079 C CA . GLY A 1 38 ? -1.075 -1.680 11.309 1.00 0.00 38 GLY A CA 10
ATOM 13080 C C . GLY A 1 38 ? -0.967 -0.869 10.033 1.00 0.00 38 GLY A C 10
ATOM 13081 O O . GLY A 1 38 ? -0.501 0.271 10.049 1.00 0.00 38 GLY A O 10
ATOM 13085 N N . PHE A 1 39 ? -1.398 -1.458 8.922 1.00 0.00 39 PHE A N 10
ATOM 13086 C CA . PHE A 1 39 ? -1.345 -0.784 7.629 1.00 0.00 39 PHE A CA 10
ATOM 13087 C C . PHE A 1 39 ? -2.748 -0.438 7.139 1.00 0.00 39 PHE A C 10
ATOM 13088 O O . PHE A 1 39 ? -3.466 -1.294 6.619 1.00 0.00 39 PHE A O 10
ATOM 13105 N N . THR A 1 40 ? -3.134 0.823 7.307 1.00 0.00 40 THR A N 10
ATOM 13106 C CA . THR A 1 40 ? -4.451 1.282 6.884 1.00 0.00 40 THR A CA 10
ATOM 13107 C C . THR A 1 40 ? -4.426 1.766 5.439 1.00 0.00 40 THR A C 10
ATOM 13108 O O . THR A 1 40 ? -5.389 1.580 4.694 1.00 0.00 40 THR A O 10
ATOM 13119 N N . THR A 1 41 ? -3.318 2.388 5.047 1.00 0.00 41 THR A N 10
ATOM 13120 C CA . THR A 1 41 ? -3.168 2.899 3.690 1.00 0.00 41 THR A CA 10
ATOM 13121 C C . THR A 1 41 ? -1.921 2.331 3.023 1.00 0.00 41 THR A C 10
ATOM 13122 O O . THR A 1 41 ? -1.228 1.488 3.595 1.00 0.00 41 THR A O 10
ATOM 13133 N N . VAL A 1 42 ? -1.639 2.797 1.811 1.00 0.00 42 VAL A N 10
ATOM 13134 C CA . VAL A 1 42 ? -0.473 2.336 1.067 1.00 0.00 42 VAL A CA 10
ATOM 13135 C C . VAL A 1 42 ? 0.793 3.048 1.531 1.00 0.00 42 VAL A C 10
ATOM 13136 O O . VAL A 1 42 ? 1.879 2.469 1.536 1.00 0.00 42 VAL A O 10
ATOM 13149 N N . LYS A 1 43 ? 0.645 4.310 1.921 1.00 0.00 43 LYS A N 10
ATOM 13150 C CA . LYS A 1 43 ? 1.775 5.103 2.390 1.00 0.00 43 LYS A CA 10
ATOM 13151 C C . LYS A 1 43 ? 2.511 4.389 3.519 1.00 0.00 43 LYS A C 10
ATOM 13152 O O . LYS A 1 43 ? 3.741 4.373 3.559 1.00 0.00 43 LYS A O 10
ATOM 13171 N N . ASP A 1 44 ? 1.750 3.798 4.434 1.00 0.00 44 ASP A N 10
ATOM 13172 C CA . ASP A 1 44 ? 2.329 3.079 5.563 1.00 0.00 44 ASP A CA 10
ATOM 13173 C C . ASP A 1 44 ? 3.165 1.897 5.082 1.00 0.00 44 ASP A C 10
ATOM 13174 O O . ASP A 1 44 ? 3.869 1.262 5.869 1.00 0.00 44 ASP A O 10
ATOM 13183 N N . CYS A 1 45 ? 3.081 1.606 3.789 1.00 0.00 45 CYS A N 10
ATOM 13184 C CA . CYS A 1 45 ? 3.828 0.498 3.204 1.00 0.00 45 CYS A CA 10
ATOM 13185 C C . CYS A 1 45 ? 5.148 0.984 2.613 1.00 0.00 45 CYS A C 10
ATOM 13186 O O . CYS A 1 45 ? 5.897 0.208 2.021 1.00 0.00 45 CYS A O 10
ATOM 13194 N N . ALA A 1 46 ? 5.424 2.274 2.776 1.00 0.00 46 ALA A N 10
ATOM 13195 C CA . ALA A 1 46 ? 6.652 2.863 2.259 1.00 0.00 46 ALA A CA 10
ATOM 13196 C C . ALA A 1 46 ? 7.878 2.254 2.931 1.00 0.00 46 ALA A C 10
ATOM 13197 O O . ALA A 1 46 ? 8.950 2.172 2.331 1.00 0.00 46 ALA A O 10
ATOM 13204 N N . ALA A 1 47 ? 7.714 1.828 4.179 1.00 0.00 47 ALA A N 10
ATOM 13205 C CA . ALA A 1 47 ? 8.807 1.226 4.931 1.00 0.00 47 ALA A CA 10
ATOM 13206 C C . ALA A 1 47 ? 8.763 -0.296 4.840 1.00 0.00 47 ALA A C 10
ATOM 13207 O O . ALA A 1 47 ? 9.770 -0.970 5.057 1.00 0.00 47 ALA A O 10
ATOM 13214 N N . ILE A 1 48 ? 7.589 -0.831 4.519 1.00 0.00 48 ILE A N 10
ATOM 13215 C CA . ILE A 1 48 ? 7.415 -2.273 4.399 1.00 0.00 48 ILE A CA 10
ATOM 13216 C C . ILE A 1 48 ? 8.404 -2.866 3.402 1.00 0.00 48 ILE A C 10
ATOM 13217 O O . ILE A 1 48 ? 8.787 -2.215 2.431 1.00 0.00 48 ILE A O 10
ATOM 13233 N N . ASN A 1 49 ? 8.814 -4.106 3.649 1.00 0.00 49 ASN A N 10
ATOM 13234 C CA . ASN A 1 49 ? 9.759 -4.787 2.772 1.00 0.00 49 ASN A CA 10
ATOM 13235 C C . ASN A 1 49 ? 9.194 -6.122 2.296 1.00 0.00 49 ASN A C 10
ATOM 13236 O O . ASN A 1 49 ? 8.327 -6.708 2.946 1.00 0.00 49 ASN A O 10
ATOM 13247 N N . ASP A 1 50 ? 9.690 -6.597 1.159 1.00 0.00 50 ASP A N 10
ATOM 13248 C CA . ASP A 1 50 ? 9.236 -7.864 0.597 1.00 0.00 50 ASP A CA 10
ATOM 13249 C C . ASP A 1 50 ? 9.274 -8.969 1.647 1.00 0.00 50 ASP A C 10
ATOM 13250 O O . ASP A 1 50 ? 8.430 -9.865 1.651 1.00 0.00 50 ASP A O 10
ATOM 13259 N N . SER A 1 51 ? 10.260 -8.900 2.537 1.00 0.00 51 SER A N 10
ATOM 13260 C CA . SER A 1 51 ? 10.411 -9.898 3.589 1.00 0.00 51 SER A CA 10
ATOM 13261 C C . SER A 1 51 ? 9.306 -9.759 4.633 1.00 0.00 51 SER A C 10
ATOM 13262 O O . SER A 1 51 ? 8.920 -10.733 5.279 1.00 0.00 51 SER A O 10
ATOM 13270 N N . LEU A 1 52 ? 8.802 -8.540 4.791 1.00 0.00 52 LEU A N 10
ATOM 13271 C CA . LEU A 1 52 ? 7.741 -8.271 5.756 1.00 0.00 52 LEU A CA 10
ATOM 13272 C C . LEU A 1 52 ? 6.424 -8.894 5.306 1.00 0.00 52 LEU A C 10
ATOM 13273 O O . LEU A 1 52 ? 5.719 -9.522 6.097 1.00 0.00 52 LEU A O 10
ATOM 13289 N N . LEU A 1 53 ? 6.099 -8.719 4.030 1.00 0.00 53 LEU A N 10
ATOM 13290 C CA . LEU A 1 53 ? 4.867 -9.267 3.472 1.00 0.00 53 LEU A CA 10
ATOM 13291 C C . LEU A 1 53 ? 4.714 -10.741 3.834 1.00 0.00 53 LEU A C 10
ATOM 13292 O O . LEU A 1 53 ? 3.657 -11.169 4.298 1.00 0.00 53 LEU A O 10
ATOM 13308 N N . GLN A 1 54 ? 5.776 -11.511 3.620 1.00 0.00 54 GLN A N 10
ATOM 13309 C CA . GLN A 1 54 ? 5.759 -12.937 3.925 1.00 0.00 54 GLN A CA 10
ATOM 13310 C C . GLN A 1 54 ? 5.795 -13.171 5.431 1.00 0.00 54 GLN A C 10
ATOM 13311 O O . GLN A 1 54 ? 5.597 -14.292 5.901 1.00 0.00 54 GLN A O 10
ATOM 13325 N N . LYS A 1 55 ? 6.048 -12.107 6.185 1.00 0.00 55 LYS A N 10
ATOM 13326 C CA . LYS A 1 55 ? 6.109 -12.196 7.639 1.00 0.00 55 LYS A CA 10
ATOM 13327 C C . LYS A 1 55 ? 4.740 -11.932 8.258 1.00 0.00 55 LYS A C 10
ATOM 13328 O O . LYS A 1 55 ? 4.446 -12.401 9.358 1.00 0.00 55 LYS A O 10
ATOM 13347 N N . ILE A 1 56 ? 3.908 -11.182 7.545 1.00 0.00 56 ILE A N 10
ATOM 13348 C CA . ILE A 1 56 ? 2.569 -10.860 8.023 1.00 0.00 56 ILE A CA 10
ATOM 13349 C C . ILE A 1 56 ? 1.606 -12.017 7.784 1.00 0.00 56 ILE A C 10
ATOM 13350 O O . ILE A 1 56 ? 0.576 -12.129 8.448 1.00 0.00 56 ILE A O 10
ATOM 13366 N N . GLY A 1 57 ? 1.950 -12.879 6.832 1.00 0.00 57 GLY A N 10
ATOM 13367 C CA . GLY A 1 57 ? 1.106 -14.019 6.523 1.00 0.00 57 GLY A CA 10
ATOM 13368 C C . GLY A 1 57 ? 1.268 -14.489 5.091 1.00 0.00 57 GLY A C 10
ATOM 13369 O O . GLY A 1 57 ? 1.335 -15.690 4.829 1.00 0.00 57 GLY A O 10
ATOM 13373 N N . ILE A 1 58 ? 1.331 -13.541 4.162 1.00 0.00 58 ILE A N 10
ATOM 13374 C CA . ILE A 1 58 ? 1.486 -13.865 2.749 1.00 0.00 58 ILE A CA 10
ATOM 13375 C C . ILE A 1 58 ? 2.424 -15.052 2.557 1.00 0.00 58 ILE A C 10
ATOM 13376 O O . ILE A 1 58 ? 3.644 -14.893 2.529 1.00 0.00 58 ILE A O 10
ATOM 13392 N N . SER A 1 59 ? 1.845 -16.241 2.424 1.00 0.00 59 SER A N 10
ATOM 13393 C CA . SER A 1 59 ? 2.630 -17.456 2.236 1.00 0.00 59 SER A CA 10
ATOM 13394 C C . SER A 1 59 ? 3.259 -17.487 0.847 1.00 0.00 59 SER A C 10
ATOM 13395 O O . SER A 1 59 ? 4.477 -17.576 0.691 1.00 0.00 59 SER A O 10
ATOM 13403 N N . PRO A 1 60 ? 2.410 -17.411 -0.189 1.00 0.00 60 PRO A N 10
ATOM 13404 C CA . PRO A 1 60 ? 2.859 -17.428 -1.584 1.00 0.00 60 PRO A CA 10
ATOM 13405 C C . PRO A 1 60 ? 3.598 -16.151 -1.970 1.00 0.00 60 PRO A C 10
ATOM 13406 O O . PRO A 1 60 ? 3.131 -15.044 -1.701 1.00 0.00 60 PRO A O 10
ATOM 13417 N N . THR A 1 61 ? 4.756 -16.312 -2.605 1.00 0.00 61 THR A N 10
ATOM 13418 C CA . THR A 1 61 ? 5.560 -15.172 -3.028 1.00 0.00 61 THR A CA 10
ATOM 13419 C C . THR A 1 61 ? 4.908 -14.444 -4.197 1.00 0.00 61 THR A C 10
ATOM 13420 O O . THR A 1 61 ? 4.791 -13.219 -4.191 1.00 0.00 61 THR A O 10
ATOM 13431 N N . GLY A 1 62 ? 4.485 -15.205 -5.202 1.00 0.00 62 GLY A N 10
ATOM 13432 C CA . GLY A 1 62 ? 3.850 -14.614 -6.365 1.00 0.00 62 GLY A CA 10
ATOM 13433 C C . GLY A 1 62 ? 3.026 -13.390 -6.016 1.00 0.00 62 GLY A C 10
ATOM 13434 O O . GLY A 1 62 ? 3.129 -12.355 -6.675 1.00 0.00 62 GLY A O 10
ATOM 13438 N N . HIS A 1 63 ? 2.205 -13.507 -4.977 1.00 0.00 63 HIS A N 10
ATOM 13439 C CA . HIS A 1 63 ? 1.360 -12.401 -4.542 1.00 0.00 63 HIS A CA 10
ATOM 13440 C C . HIS A 1 63 ? 2.206 -11.208 -4.108 1.00 0.00 63 HIS A C 10
ATOM 13441 O O . HIS A 1 63 ? 1.898 -10.063 -4.440 1.00 0.00 63 HIS A O 10
ATOM 13456 N N . ARG A 1 64 ? 3.273 -11.484 -3.365 1.00 0.00 64 ARG A N 10
ATOM 13457 C CA . ARG A 1 64 ? 4.162 -10.433 -2.885 1.00 0.00 64 ARG A CA 10
ATOM 13458 C C . ARG A 1 64 ? 4.689 -9.595 -4.045 1.00 0.00 64 ARG A C 10
ATOM 13459 O O . ARG A 1 64 ? 4.680 -8.365 -3.990 1.00 0.00 64 ARG A O 10
ATOM 13480 N N . ARG A 1 65 ? 5.150 -10.269 -5.094 1.00 0.00 65 ARG A N 10
ATOM 13481 C CA . ARG A 1 65 ? 5.684 -9.586 -6.267 1.00 0.00 65 ARG A CA 10
ATOM 13482 C C . ARG A 1 65 ? 4.666 -8.599 -6.831 1.00 0.00 65 ARG A C 10
ATOM 13483 O O . ARG A 1 65 ? 5.015 -7.481 -7.210 1.00 0.00 65 ARG A O 10
ATOM 13504 N N . ARG A 1 66 ? 3.407 -9.021 -6.884 1.00 0.00 66 ARG A N 10
ATOM 13505 C CA . ARG A 1 66 ? 2.339 -8.175 -7.403 1.00 0.00 66 ARG A CA 10
ATOM 13506 C C . ARG A 1 66 ? 2.040 -7.026 -6.444 1.00 0.00 66 ARG A C 10
ATOM 13507 O O . ARG A 1 66 ? 1.883 -5.879 -6.864 1.00 0.00 66 ARG A O 10
ATOM 13528 N N . ILE A 1 67 ? 1.962 -7.343 -5.156 1.00 0.00 67 ILE A N 10
ATOM 13529 C CA . ILE A 1 67 ? 1.683 -6.337 -4.139 1.00 0.00 67 ILE A CA 10
ATOM 13530 C C . ILE A 1 67 ? 2.718 -5.219 -4.172 1.00 0.00 67 ILE A C 10
ATOM 13531 O O . ILE A 1 67 ? 2.391 -4.063 -4.443 1.00 0.00 67 ILE A O 10
ATOM 13547 N N . LEU A 1 68 ? 3.970 -5.570 -3.896 1.00 0.00 68 LEU A N 10
ATOM 13548 C CA . LEU A 1 68 ? 5.056 -4.596 -3.897 1.00 0.00 68 LEU A CA 10
ATOM 13549 C C . LEU A 1 68 ? 5.062 -3.787 -5.190 1.00 0.00 68 LEU A C 10
ATOM 13550 O O . LEU A 1 68 ? 5.166 -2.561 -5.168 1.00 0.00 68 LEU A O 10
ATOM 13566 N N . LYS A 1 69 ? 4.947 -4.482 -6.317 1.00 0.00 69 LYS A N 10
ATOM 13567 C CA . LYS A 1 69 ? 4.936 -3.830 -7.621 1.00 0.00 69 LYS A CA 10
ATOM 13568 C C . LYS A 1 69 ? 4.095 -2.558 -7.585 1.00 0.00 69 LYS A C 10
ATOM 13569 O O . LYS A 1 69 ? 4.607 -1.460 -7.803 1.00 0.00 69 LYS A O 10
ATOM 13588 N N . GLN A 1 70 ? 2.805 -2.714 -7.308 1.00 0.00 70 GLN A N 10
ATOM 13589 C CA . GLN A 1 70 ? 1.895 -1.576 -7.243 1.00 0.00 70 GLN A CA 10
ATOM 13590 C C . GLN A 1 70 ? 2.340 -0.584 -6.174 1.00 0.00 70 GLN A C 10
ATOM 13591 O O . GLN A 1 70 ? 2.464 0.613 -6.437 1.00 0.00 70 GLN A O 10
ATOM 13605 N N . LEU A 1 71 ? 2.578 -1.088 -4.968 1.00 0.00 71 LEU A N 10
ATOM 13606 C CA . LEU A 1 71 ? 3.008 -0.245 -3.858 1.00 0.00 71 LEU A CA 10
ATOM 13607 C C . LEU A 1 71 ? 3.954 0.850 -4.341 1.00 0.00 71 LEU A C 10
ATOM 13608 O O . LEU A 1 71 ? 3.863 1.998 -3.906 1.00 0.00 71 LEU A O 10
ATOM 13624 N N . GLN A 1 72 ? 4.860 0.487 -5.243 1.00 0.00 72 GLN A N 10
ATOM 13625 C CA . GLN A 1 72 ? 5.821 1.440 -5.786 1.00 0.00 72 GLN A CA 10
ATOM 13626 C C . GLN A 1 72 ? 5.128 2.466 -6.676 1.00 0.00 72 GLN A C 10
ATOM 13627 O O . GLN A 1 72 ? 5.223 3.670 -6.441 1.00 0.00 72 GLN A O 10
ATOM 13641 N N . ILE A 1 73 ? 4.431 1.980 -7.699 1.00 0.00 73 ILE A N 10
ATOM 13642 C CA . ILE A 1 73 ? 3.722 2.855 -8.623 1.00 0.00 73 ILE A CA 10
ATOM 13643 C C . ILE A 1 73 ? 2.861 3.865 -7.873 1.00 0.00 73 ILE A C 10
ATOM 13644 O O . ILE A 1 73 ? 2.987 5.074 -8.072 1.00 0.00 73 ILE A O 10
ATOM 13660 N N . ILE A 1 74 ? 1.986 3.362 -7.008 1.00 0.00 74 ILE A N 10
ATOM 13661 C CA . ILE A 1 74 ? 1.106 4.221 -6.225 1.00 0.00 74 ILE A CA 10
ATOM 13662 C C . ILE A 1 74 ? 1.905 5.248 -5.430 1.00 0.00 74 ILE A C 10
ATOM 13663 O O . ILE A 1 74 ? 1.781 6.453 -5.650 1.00 0.00 74 ILE A O 10
ATOM 13679 N N . LEU A 1 75 ? 2.727 4.763 -4.505 1.00 0.00 75 LEU A N 10
ATOM 13680 C CA . LEU A 1 75 ? 3.549 5.638 -3.677 1.00 0.00 75 LEU A CA 10
ATOM 13681 C C . LEU A 1 75 ? 3.999 6.866 -4.462 1.00 0.00 75 LEU A C 10
ATOM 13682 O O . LEU A 1 75 ? 3.866 7.997 -3.995 1.00 0.00 75 LEU A O 10
ATOM 13698 N N . SER A 1 76 ? 4.531 6.634 -5.659 1.00 0.00 76 SER A N 10
ATOM 13699 C CA . SER A 1 76 ? 5.002 7.722 -6.509 1.00 0.00 76 SER A CA 10
ATOM 13700 C C . SER A 1 76 ? 3.969 8.843 -6.579 1.00 0.00 76 SER A C 10
ATOM 13701 O O . SER A 1 76 ? 4.299 10.017 -6.413 1.00 0.00 76 SER A O 10
ATOM 13709 N N . LYS A 1 77 ? 2.718 8.471 -6.827 1.00 0.00 77 LYS A N 10
ATOM 13710 C CA . LYS A 1 77 ? 1.635 9.443 -6.918 1.00 0.00 77 LYS A CA 10
ATOM 13711 C C . LYS A 1 77 ? 1.607 10.344 -5.688 1.00 0.00 77 LYS A C 10
ATOM 13712 O O . LYS A 1 77 ? 1.550 11.568 -5.804 1.00 0.00 77 LYS A O 10
ATOM 13731 N N . MET A 1 78 ? 1.648 9.731 -4.510 1.00 0.00 78 MET A N 10
ATOM 13732 C CA . MET A 1 78 ? 1.630 10.479 -3.258 1.00 0.00 78 MET A CA 10
ATOM 13733 C C . MET A 1 78 ? 2.920 11.273 -3.080 1.00 0.00 78 MET A C 10
ATOM 13734 O O . MET A 1 78 ? 3.758 10.933 -2.245 1.00 0.00 78 MET A O 10
ATOM 13748 N N . GLN A 1 79 ? 3.072 12.330 -3.871 1.00 0.00 79 GLN A N 10
ATOM 13749 C CA . GLN A 1 79 ? 4.261 13.171 -3.801 1.00 0.00 79 GLN A CA 10
ATOM 13750 C C . GLN A 1 79 ? 4.198 14.103 -2.596 1.00 0.00 79 GLN A C 10
ATOM 13751 O O . GLN A 1 79 ? 3.139 14.637 -2.266 1.00 0.00 79 GLN A O 10
ATOM 13765 N N . ASP A 1 80 ? 5.339 14.294 -1.942 1.00 0.00 80 ASP A N 10
ATOM 13766 C CA . ASP A 1 80 ? 5.414 15.163 -0.773 1.00 0.00 80 ASP A CA 10
ATOM 13767 C C . ASP A 1 80 ? 5.382 16.631 -1.184 1.00 0.00 80 ASP A C 10
ATOM 13768 O O . ASP A 1 80 ? 6.250 17.414 -0.796 1.00 0.00 80 ASP A O 10
ATOM 13777 N N . ILE A 1 81 ? 4.376 16.998 -1.971 1.00 0.00 81 ILE A N 10
ATOM 13778 C CA . ILE A 1 81 ? 4.232 18.372 -2.435 1.00 0.00 81 ILE A CA 10
ATOM 13779 C C . ILE A 1 81 ? 3.728 19.279 -1.317 1.00 0.00 81 ILE A C 10
ATOM 13780 O O . ILE A 1 81 ? 3.027 18.847 -0.402 1.00 0.00 81 ILE A O 10
ATOM 13796 N N . PRO A 1 82 ? 4.091 20.568 -1.392 1.00 0.00 82 PRO A N 10
ATOM 13797 C CA . PRO A 1 82 ? 3.685 21.564 -0.396 1.00 0.00 82 PRO A CA 10
ATOM 13798 C C . PRO A 1 82 ? 2.194 21.878 -0.465 1.00 0.00 82 PRO A C 10
ATOM 13799 O O . PRO A 1 82 ? 1.540 21.611 -1.473 1.00 0.00 82 PRO A O 10
ATOM 13810 N N . ILE A 1 83 ? 1.664 22.447 0.613 1.00 0.00 83 ILE A N 10
ATOM 13811 C CA . ILE A 1 83 ? 0.250 22.799 0.673 1.00 0.00 83 ILE A CA 10
ATOM 13812 C C . ILE A 1 83 ? -0.035 24.065 -0.127 1.00 0.00 83 ILE A C 10
ATOM 13813 O O . ILE A 1 83 ? 0.326 25.168 0.286 1.00 0.00 83 ILE A O 10
ATOM 13829 N N . TYR A 1 84 ? -0.688 23.901 -1.272 1.00 0.00 84 TYR A N 10
ATOM 13830 C CA . TYR A 1 84 ? -1.022 25.031 -2.130 1.00 0.00 84 TYR A CA 10
ATOM 13831 C C . TYR A 1 84 ? -2.200 25.817 -1.562 1.00 0.00 84 TYR A C 10
ATOM 13832 O O . TYR A 1 84 ? -2.151 27.043 -1.461 1.00 0.00 84 TYR A O 10
ATOM 13850 N N . ALA A 1 85 ? -3.257 25.102 -1.192 1.00 0.00 85 ALA A N 10
ATOM 13851 C CA . ALA A 1 85 ? -4.446 25.731 -0.631 1.00 0.00 85 ALA A CA 10
ATOM 13852 C C . ALA A 1 85 ? -4.897 25.018 0.640 1.00 0.00 85 ALA A C 10
ATOM 13853 O O . ALA A 1 85 ? -4.657 23.823 0.811 1.00 0.00 85 ALA A O 10
ATOM 13860 N N . SER A 1 86 ? -5.550 25.759 1.529 1.00 0.00 86 SER A N 10
ATOM 13861 C CA . SER A 1 86 ? -6.030 25.198 2.787 1.00 0.00 86 SER A CA 10
ATOM 13862 C C . SER A 1 86 ? -7.514 24.855 2.697 1.00 0.00 86 SER A C 10
ATOM 13863 O O . SER A 1 86 ? -8.373 25.681 3.003 1.00 0.00 86 SER A O 10
ATOM 13871 N N . GLY A 1 87 ? -7.807 23.629 2.276 1.00 0.00 87 GLY A N 10
ATOM 13872 C CA . GLY A 1 87 ? -9.187 23.197 2.153 1.00 0.00 87 GLY A CA 10
ATOM 13873 C C . GLY A 1 87 ? -9.730 22.617 3.444 1.00 0.00 87 GLY A C 10
ATOM 13874 O O . GLY A 1 87 ? -9.227 22.893 4.533 1.00 0.00 87 GLY A O 10
ATOM 13878 N N . PRO A 1 88 ? -10.784 21.795 3.331 1.00 0.00 88 PRO A N 10
ATOM 13879 C CA . PRO A 1 88 ? -11.419 21.159 4.489 1.00 0.00 88 PRO A CA 10
ATOM 13880 C C . PRO A 1 88 ? -10.532 20.094 5.125 1.00 0.00 88 PRO A C 10
ATOM 13881 O O . PRO A 1 88 ? -10.368 19.003 4.579 1.00 0.00 88 PRO A O 10
ATOM 13892 N N . SER A 1 89 ? -9.963 20.418 6.281 1.00 0.00 89 SER A N 10
ATOM 13893 C CA . SER A 1 89 ? -9.090 19.490 6.990 1.00 0.00 89 SER A CA 10
ATOM 13894 C C . SER A 1 89 ? -9.790 18.155 7.222 1.00 0.00 89 SER A C 10
ATOM 13895 O O . SER A 1 89 ? -9.376 17.124 6.690 1.00 0.00 89 SER A O 10
ATOM 13903 N N . SER A 1 90 ? -10.853 18.181 8.019 1.00 0.00 90 SER A N 10
ATOM 13904 C CA . SER A 1 90 ? -11.609 16.973 8.325 1.00 0.00 90 SER A CA 10
ATOM 13905 C C . SER A 1 90 ? -13.086 17.295 8.535 1.00 0.00 90 SER A C 10
ATOM 13906 O O . SER A 1 90 ? -13.435 18.183 9.312 1.00 0.00 90 SER A O 10
ATOM 13914 N N . GLY A 1 91 ? -13.950 16.565 7.836 1.00 0.00 91 GLY A N 10
ATOM 13915 C CA . GLY A 1 91 ? -15.379 16.787 7.959 1.00 0.00 91 GLY A CA 10
ATOM 13916 C C . GLY A 1 91 ? -16.149 15.499 8.177 1.00 0.00 91 GLY A C 10
ATOM 13917 O O . GLY A 1 91 ? -16.917 15.382 9.131 1.00 0.00 91 GLY A O 10
ATOM 13921 N N . GLY A 1 1 ? 13.859 7.791 -10.565 1.00 0.00 1 GLY A N 11
ATOM 13922 C CA . GLY A 1 1 ? 13.898 8.517 -9.309 1.00 0.00 1 GLY A CA 11
ATOM 13923 C C . GLY A 1 1 ? 14.289 9.970 -9.491 1.00 0.00 1 GLY A C 11
ATOM 13924 O O . GLY A 1 1 ? 15.142 10.291 -10.318 1.00 0.00 1 GLY A O 11
ATOM 13928 N N . SER A 1 2 ? 13.663 10.851 -8.718 1.00 0.00 2 SER A N 11
ATOM 13929 C CA . SER A 1 2 ? 13.946 12.279 -8.801 1.00 0.00 2 SER A CA 11
ATOM 13930 C C . SER A 1 2 ? 13.587 12.981 -7.495 1.00 0.00 2 SER A C 11
ATOM 13931 O O . SER A 1 2 ? 12.880 12.427 -6.653 1.00 0.00 2 SER A O 11
ATOM 13939 N N . SER A 1 3 ? 14.081 14.205 -7.334 1.00 0.00 3 SER A N 11
ATOM 13940 C CA . SER A 1 3 ? 13.817 14.983 -6.129 1.00 0.00 3 SER A CA 11
ATOM 13941 C C . SER A 1 3 ? 13.893 16.478 -6.421 1.00 0.00 3 SER A C 11
ATOM 13942 O O . SER A 1 3 ? 14.710 16.925 -7.225 1.00 0.00 3 SER A O 11
ATOM 13950 N N . GLY A 1 4 ? 13.034 17.248 -5.760 1.00 0.00 4 GLY A N 11
ATOM 13951 C CA . GLY A 1 4 ? 13.019 18.685 -5.961 1.00 0.00 4 GLY A CA 11
ATOM 13952 C C . GLY A 1 4 ? 12.243 19.414 -4.882 1.00 0.00 4 GLY A C 11
ATOM 13953 O O . GLY A 1 4 ? 12.799 19.781 -3.847 1.00 0.00 4 GLY A O 11
ATOM 13957 N N . SER A 1 5 ? 10.953 19.626 -5.124 1.00 0.00 5 SER A N 11
ATOM 13958 C CA . SER A 1 5 ? 10.100 20.321 -4.167 1.00 0.00 5 SER A CA 11
ATOM 13959 C C . SER A 1 5 ? 9.471 19.337 -3.185 1.00 0.00 5 SER A C 11
ATOM 13960 O O . SER A 1 5 ? 9.258 18.169 -3.510 1.00 0.00 5 SER A O 11
ATOM 13968 N N . SER A 1 6 ? 9.178 19.818 -1.981 1.00 0.00 6 SER A N 11
ATOM 13969 C CA . SER A 1 6 ? 8.577 18.981 -0.949 1.00 0.00 6 SER A CA 11
ATOM 13970 C C . SER A 1 6 ? 7.527 19.759 -0.162 1.00 0.00 6 SER A C 11
ATOM 13971 O O . SER A 1 6 ? 7.840 20.740 0.511 1.00 0.00 6 SER A O 11
ATOM 13979 N N . GLY A 1 7 ? 6.278 19.312 -0.253 1.00 0.00 7 GLY A N 11
ATOM 13980 C CA . GLY A 1 7 ? 5.199 19.977 0.455 1.00 0.00 7 GLY A CA 11
ATOM 13981 C C . GLY A 1 7 ? 4.786 19.236 1.711 1.00 0.00 7 GLY A C 11
ATOM 13982 O O . GLY A 1 7 ? 4.349 18.087 1.646 1.00 0.00 7 GLY A O 11
ATOM 13986 N N . MET A 1 8 ? 4.927 19.893 2.858 1.00 0.00 8 MET A N 11
ATOM 13987 C CA . MET A 1 8 ? 4.566 19.288 4.134 1.00 0.00 8 MET A CA 11
ATOM 13988 C C . MET A 1 8 ? 3.054 19.307 4.337 1.00 0.00 8 MET A C 11
ATOM 13989 O O . MET A 1 8 ? 2.452 18.293 4.689 1.00 0.00 8 MET A O 11
ATOM 14003 N N . SER A 1 9 ? 2.446 20.468 4.112 1.00 0.00 9 SER A N 11
ATOM 14004 C CA . SER A 1 9 ? 1.005 20.620 4.274 1.00 0.00 9 SER A CA 11
ATOM 14005 C C . SER A 1 9 ? 0.294 20.519 2.928 1.00 0.00 9 SER A C 11
ATOM 14006 O O . SER A 1 9 ? 0.867 20.833 1.885 1.00 0.00 9 SER A O 11
ATOM 14014 N N . SER A 1 10 ? -0.960 20.079 2.960 1.00 0.00 10 SER A N 11
ATOM 14015 C CA . SER A 1 10 ? -1.750 19.933 1.743 1.00 0.00 10 SER A CA 11
ATOM 14016 C C . SER A 1 10 ? -3.239 19.862 2.067 1.00 0.00 10 SER A C 11
ATOM 14017 O O . SER A 1 10 ? -3.627 19.548 3.192 1.00 0.00 10 SER A O 11
ATOM 14025 N N . VAL A 1 11 ? -4.070 20.156 1.072 1.00 0.00 11 VAL A N 11
ATOM 14026 C CA . VAL A 1 11 ? -5.517 20.125 1.249 1.00 0.00 11 VAL A CA 11
ATOM 14027 C C . VAL A 1 11 ? -6.125 18.891 0.593 1.00 0.00 11 VAL A C 11
ATOM 14028 O O . VAL A 1 11 ? -7.105 18.332 1.086 1.00 0.00 11 VAL A O 11
ATOM 14041 N N . SER A 1 12 ? -5.536 18.470 -0.522 1.00 0.00 12 SER A N 11
ATOM 14042 C CA . SER A 1 12 ? -6.022 17.302 -1.249 1.00 0.00 12 SER A CA 11
ATOM 14043 C C . SER A 1 12 ? -5.139 16.088 -0.978 1.00 0.00 12 SER A C 11
ATOM 14044 O O . SER A 1 12 ? -3.975 16.053 -1.375 1.00 0.00 12 SER A O 11
ATOM 14052 N N . GLU A 1 13 ? -5.702 15.094 -0.298 1.00 0.00 13 GLU A N 11
ATOM 14053 C CA . GLU A 1 13 ? -4.966 13.878 0.027 1.00 0.00 13 GLU A CA 11
ATOM 14054 C C . GLU A 1 13 ? -4.941 12.923 -1.163 1.00 0.00 13 GLU A C 11
ATOM 14055 O O . GLU A 1 13 ? -5.969 12.667 -1.790 1.00 0.00 13 GLU A O 11
ATOM 14067 N N . VAL A 1 14 ? -3.759 12.398 -1.468 1.00 0.00 14 VAL A N 11
ATOM 14068 C CA . VAL A 1 14 ? -3.598 11.471 -2.582 1.00 0.00 14 VAL A CA 11
ATOM 14069 C C . VAL A 1 14 ? -3.321 10.057 -2.084 1.00 0.00 14 VAL A C 11
ATOM 14070 O O . VAL A 1 14 ? -2.587 9.298 -2.716 1.00 0.00 14 VAL A O 11
ATOM 14083 N N . ASN A 1 15 ? -3.913 9.709 -0.946 1.00 0.00 15 ASN A N 11
ATOM 14084 C CA . ASN A 1 15 ? -3.730 8.385 -0.362 1.00 0.00 15 ASN A CA 11
ATOM 14085 C C . ASN A 1 15 ? -4.994 7.545 -0.511 1.00 0.00 15 ASN A C 11
ATOM 14086 O O . ASN A 1 15 ? -6.097 8.079 -0.635 1.00 0.00 15 ASN A O 11
ATOM 14097 N N . VAL A 1 16 ? -4.827 6.226 -0.498 1.00 0.00 16 VAL A N 11
ATOM 14098 C CA . VAL A 1 16 ? -5.955 5.312 -0.629 1.00 0.00 16 VAL A CA 11
ATOM 14099 C C . VAL A 1 16 ? -5.900 4.216 0.430 1.00 0.00 16 VAL A C 11
ATOM 14100 O O . VAL A 1 16 ? -4.822 3.821 0.874 1.00 0.00 16 VAL A O 11
ATOM 14113 N N . ASP A 1 17 ? -7.070 3.729 0.830 1.00 0.00 17 ASP A N 11
ATOM 14114 C CA . ASP A 1 17 ? -7.156 2.677 1.836 1.00 0.00 17 ASP A CA 11
ATOM 14115 C C . ASP A 1 17 ? -6.499 1.394 1.338 1.00 0.00 17 ASP A C 11
ATOM 14116 O O . ASP A 1 17 ? -6.758 0.945 0.221 1.00 0.00 17 ASP A O 11
ATOM 14125 N N . ILE A 1 18 ? -5.647 0.809 2.173 1.00 0.00 18 ILE A N 11
ATOM 14126 C CA . ILE A 1 18 ? -4.953 -0.423 1.817 1.00 0.00 18 ILE A CA 11
ATOM 14127 C C . ILE A 1 18 ? -5.883 -1.387 1.089 1.00 0.00 18 ILE A C 11
ATOM 14128 O O . ILE A 1 18 ? -5.441 -2.196 0.272 1.00 0.00 18 ILE A O 11
ATOM 14144 N N . LYS A 1 19 ? -7.174 -1.295 1.389 1.00 0.00 19 LYS A N 11
ATOM 14145 C CA . LYS A 1 19 ? -8.169 -2.157 0.762 1.00 0.00 19 LYS A CA 11
ATOM 14146 C C . LYS A 1 19 ? -8.219 -1.923 -0.745 1.00 0.00 19 LYS A C 11
ATOM 14147 O O . LYS A 1 19 ? -7.970 -2.835 -1.533 1.00 0.00 19 LYS A O 11
ATOM 14166 N N . ASP A 1 20 ? -8.541 -0.695 -1.137 1.00 0.00 20 ASP A N 11
ATOM 14167 C CA . ASP A 1 20 ? -8.621 -0.341 -2.550 1.00 0.00 20 ASP A CA 11
ATOM 14168 C C . ASP A 1 20 ? -7.359 -0.771 -3.290 1.00 0.00 20 ASP A C 11
ATOM 14169 O O . ASP A 1 20 ? -7.416 -1.174 -4.452 1.00 0.00 20 ASP A O 11
ATOM 14178 N N . PHE A 1 21 ? -6.221 -0.681 -2.611 1.00 0.00 21 PHE A N 11
ATOM 14179 C CA . PHE A 1 21 ? -4.944 -1.059 -3.205 1.00 0.00 21 PHE A CA 11
ATOM 14180 C C . PHE A 1 21 ? -4.877 -2.565 -3.439 1.00 0.00 21 PHE A C 11
ATOM 14181 O O . PHE A 1 21 ? -4.199 -3.033 -4.354 1.00 0.00 21 PHE A O 11
ATOM 14198 N N . LEU A 1 22 ? -5.584 -3.319 -2.604 1.00 0.00 22 LEU A N 11
ATOM 14199 C CA . LEU A 1 22 ? -5.606 -4.773 -2.718 1.00 0.00 22 LEU A CA 11
ATOM 14200 C C . LEU A 1 22 ? -6.669 -5.225 -3.714 1.00 0.00 22 LEU A C 11
ATOM 14201 O O . LEU A 1 22 ? -6.385 -5.993 -4.633 1.00 0.00 22 LEU A O 11
ATOM 14217 N N . MET A 1 23 ? -7.892 -4.741 -3.527 1.00 0.00 23 MET A N 11
ATOM 14218 C CA . MET A 1 23 ? -8.997 -5.093 -4.412 1.00 0.00 23 MET A CA 11
ATOM 14219 C C . MET A 1 23 ? -8.620 -4.859 -5.871 1.00 0.00 23 MET A C 11
ATOM 14220 O O . MET A 1 23 ? -9.120 -5.537 -6.768 1.00 0.00 23 MET A O 11
ATOM 14234 N N . SER A 1 24 ? -7.736 -3.893 -6.102 1.00 0.00 24 SER A N 11
ATOM 14235 C CA . SER A 1 24 ? -7.296 -3.566 -7.453 1.00 0.00 24 SER A CA 11
ATOM 14236 C C . SER A 1 24 ? -6.561 -4.744 -8.085 1.00 0.00 24 SER A C 11
ATOM 14237 O O . SER A 1 24 ? -6.773 -5.068 -9.253 1.00 0.00 24 SER A O 11
ATOM 14245 N N . ILE A 1 25 ? -5.695 -5.381 -7.303 1.00 0.00 25 ILE A N 11
ATOM 14246 C CA . ILE A 1 25 ? -4.929 -6.523 -7.784 1.00 0.00 25 ILE A CA 11
ATOM 14247 C C . ILE A 1 25 ? -5.579 -7.837 -7.366 1.00 0.00 25 ILE A C 11
ATOM 14248 O O . ILE A 1 25 ? -5.063 -8.916 -7.655 1.00 0.00 25 ILE A O 11
ATOM 14264 N N . ASN A 1 26 ? -6.716 -7.738 -6.685 1.00 0.00 26 ASN A N 11
ATOM 14265 C CA . ASN A 1 26 ? -7.438 -8.919 -6.227 1.00 0.00 26 ASN A CA 11
ATOM 14266 C C . ASN A 1 26 ? -6.670 -9.631 -5.118 1.00 0.00 26 ASN A C 11
ATOM 14267 O O . ASN A 1 26 ? -6.538 -10.856 -5.126 1.00 0.00 26 ASN A O 11
ATOM 14278 N N . LEU A 1 27 ? -6.166 -8.856 -4.164 1.00 0.00 27 LEU A N 11
ATOM 14279 C CA . LEU A 1 27 ? -5.411 -9.412 -3.046 1.00 0.00 27 LEU A CA 11
ATOM 14280 C C . LEU A 1 27 ? -6.012 -8.976 -1.713 1.00 0.00 27 LEU A C 11
ATOM 14281 O O . LEU A 1 27 ? -5.295 -8.795 -0.729 1.00 0.00 27 LEU A O 11
ATOM 14297 N N . GLU A 1 28 ? -7.331 -8.813 -1.690 1.00 0.00 28 GLU A N 11
ATOM 14298 C CA . GLU A 1 28 ? -8.027 -8.401 -0.477 1.00 0.00 28 GLU A CA 11
ATOM 14299 C C . GLU A 1 28 ? -7.961 -9.493 0.587 1.00 0.00 28 GLU A C 11
ATOM 14300 O O . GLU A 1 28 ? -8.325 -9.272 1.741 1.00 0.00 28 GLU A O 11
ATOM 14312 N N . GLN A 1 29 ? -7.493 -10.671 0.188 1.00 0.00 29 GLN A N 11
ATOM 14313 C CA . GLN A 1 29 ? -7.380 -11.798 1.106 1.00 0.00 29 GLN A CA 11
ATOM 14314 C C . GLN A 1 29 ? -6.330 -11.525 2.178 1.00 0.00 29 GLN A C 11
ATOM 14315 O O . GLN A 1 29 ? -6.271 -12.216 3.195 1.00 0.00 29 GLN A O 11
ATOM 14329 N N . TYR A 1 30 ? -5.502 -10.513 1.942 1.00 0.00 30 TYR A N 11
ATOM 14330 C CA . TYR A 1 30 ? -4.452 -10.149 2.886 1.00 0.00 30 TYR A CA 11
ATOM 14331 C C . TYR A 1 30 ? -4.829 -8.892 3.663 1.00 0.00 30 TYR A C 11
ATOM 14332 O O . TYR A 1 30 ? -4.023 -8.351 4.421 1.00 0.00 30 TYR A O 11
ATOM 14350 N N . LEU A 1 31 ? -6.060 -8.432 3.471 1.00 0.00 31 LEU A N 11
ATOM 14351 C CA . LEU A 1 31 ? -6.547 -7.239 4.154 1.00 0.00 31 LEU A CA 11
ATOM 14352 C C . LEU A 1 31 ? -6.317 -7.340 5.658 1.00 0.00 31 LEU A C 11
ATOM 14353 O O . LEU A 1 31 ? -5.600 -6.527 6.243 1.00 0.00 31 LEU A O 11
ATOM 14369 N N . LEU A 1 32 ? -6.926 -8.344 6.279 1.00 0.00 32 LEU A N 11
ATOM 14370 C CA . LEU A 1 32 ? -6.786 -8.553 7.715 1.00 0.00 32 LEU A CA 11
ATOM 14371 C C . LEU A 1 32 ? -5.315 -8.624 8.114 1.00 0.00 32 LEU A C 11
ATOM 14372 O O . LEU A 1 32 ? -4.928 -8.155 9.185 1.00 0.00 32 LEU A O 11
ATOM 14388 N N . HIS A 1 33 ? -4.499 -9.212 7.245 1.00 0.00 33 HIS A N 11
ATOM 14389 C CA . HIS A 1 33 ? -3.070 -9.342 7.505 1.00 0.00 33 HIS A CA 11
ATOM 14390 C C . HIS A 1 33 ? -2.406 -7.971 7.589 1.00 0.00 33 HIS A C 11
ATOM 14391 O O . HIS A 1 33 ? -1.480 -7.765 8.374 1.00 0.00 33 HIS A O 11
ATOM 14406 N N . PHE A 1 34 ? -2.886 -7.036 6.775 1.00 0.00 34 PHE A N 11
ATOM 14407 C CA . PHE A 1 34 ? -2.338 -5.684 6.756 1.00 0.00 34 PHE A CA 11
ATOM 14408 C C . PHE A 1 34 ? -2.980 -4.822 7.839 1.00 0.00 34 PHE A C 11
ATOM 14409 O O . PHE A 1 34 ? -2.339 -3.934 8.402 1.00 0.00 34 PHE A O 11
ATOM 14426 N N . HIS A 1 35 ? -4.250 -5.091 8.126 1.00 0.00 35 HIS A N 11
ATOM 14427 C CA . HIS A 1 35 ? -4.980 -4.340 9.141 1.00 0.00 35 HIS A CA 11
ATOM 14428 C C . HIS A 1 35 ? -4.351 -4.535 10.517 1.00 0.00 35 HIS A C 11
ATOM 14429 O O . HIS A 1 35 ? -3.943 -3.572 11.165 1.00 0.00 35 HIS A O 11
ATOM 14444 N N . GLU A 1 36 ? -4.278 -5.787 10.957 1.00 0.00 36 GLU A N 11
ATOM 14445 C CA . GLU A 1 36 ? -3.701 -6.107 12.258 1.00 0.00 36 GLU A CA 11
ATOM 14446 C C . GLU A 1 36 ? -2.236 -5.684 12.321 1.00 0.00 36 GLU A C 11
ATOM 14447 O O . GLU A 1 36 ? -1.701 -5.419 13.398 1.00 0.00 36 GLU A O 11
ATOM 14459 N N . SER A 1 37 ? -1.592 -5.623 11.160 1.00 0.00 37 SER A N 11
ATOM 14460 C CA . SER A 1 37 ? -0.188 -5.237 11.083 1.00 0.00 37 SER A CA 11
ATOM 14461 C C . SER A 1 37 ? -0.022 -3.741 11.332 1.00 0.00 37 SER A C 11
ATOM 14462 O O . SER A 1 37 ? 1.064 -3.274 11.672 1.00 0.00 37 SER A O 11
ATOM 14470 N N . GLY A 1 38 ? -1.109 -2.994 11.160 1.00 0.00 38 GLY A N 11
ATOM 14471 C CA . GLY A 1 38 ? -1.063 -1.559 11.370 1.00 0.00 38 GLY A CA 11
ATOM 14472 C C . GLY A 1 38 ? -0.969 -0.785 10.070 1.00 0.00 38 GLY A C 11
ATOM 14473 O O . GLY A 1 38 ? -0.399 0.305 10.028 1.00 0.00 38 GLY A O 11
ATOM 14477 N N . PHE A 1 39 ? -1.528 -1.350 9.005 1.00 0.00 39 PHE A N 11
ATOM 14478 C CA . PHE A 1 39 ? -1.502 -0.708 7.696 1.00 0.00 39 PHE A CA 11
ATOM 14479 C C . PHE A 1 39 ? -2.916 -0.397 7.215 1.00 0.00 39 PHE A C 11
ATOM 14480 O O . PHE A 1 39 ? -3.609 -1.264 6.682 1.00 0.00 39 PHE A O 11
ATOM 14497 N N . THR A 1 40 ? -3.340 0.849 7.408 1.00 0.00 40 THR A N 11
ATOM 14498 C CA . THR A 1 40 ? -4.671 1.276 6.996 1.00 0.00 40 THR A CA 11
ATOM 14499 C C . THR A 1 40 ? -4.661 1.806 5.567 1.00 0.00 40 THR A C 11
ATOM 14500 O O . THR A 1 40 ? -5.607 1.594 4.807 1.00 0.00 40 THR A O 11
ATOM 14511 N N . THR A 1 41 ? -3.584 2.496 5.204 1.00 0.00 41 THR A N 11
ATOM 14512 C CA . THR A 1 41 ? -3.451 3.057 3.865 1.00 0.00 41 THR A CA 11
ATOM 14513 C C . THR A 1 41 ? -2.144 2.621 3.214 1.00 0.00 41 THR A C 11
ATOM 14514 O O . THR A 1 41 ? -1.303 1.987 3.851 1.00 0.00 41 THR A O 11
ATOM 14525 N N . VAL A 1 42 ? -1.978 2.967 1.941 1.00 0.00 42 VAL A N 11
ATOM 14526 C CA . VAL A 1 42 ? -0.771 2.613 1.204 1.00 0.00 42 VAL A CA 11
ATOM 14527 C C . VAL A 1 42 ? 0.437 3.385 1.724 1.00 0.00 42 VAL A C 11
ATOM 14528 O O . VAL A 1 42 ? 1.552 2.865 1.758 1.00 0.00 42 VAL A O 11
ATOM 14541 N N . LYS A 1 43 ? 0.207 4.629 2.129 1.00 0.00 43 LYS A N 11
ATOM 14542 C CA . LYS A 1 43 ? 1.275 5.474 2.649 1.00 0.00 43 LYS A CA 11
ATOM 14543 C C . LYS A 1 43 ? 1.910 4.848 3.886 1.00 0.00 43 LYS A C 11
ATOM 14544 O O . LYS A 1 43 ? 3.122 4.937 4.086 1.00 0.00 43 LYS A O 11
ATOM 14563 N N . ASP A 1 44 ? 1.085 4.214 4.713 1.00 0.00 44 ASP A N 11
ATOM 14564 C CA . ASP A 1 44 ? 1.567 3.571 5.930 1.00 0.00 44 ASP A CA 11
ATOM 14565 C C . ASP A 1 44 ? 2.408 2.342 5.598 1.00 0.00 44 ASP A C 11
ATOM 14566 O O . ASP A 1 44 ? 2.967 1.702 6.489 1.00 0.00 44 ASP A O 11
ATOM 14575 N N . CYS A 1 45 ? 2.491 2.018 4.313 1.00 0.00 45 CYS A N 11
ATOM 14576 C CA . CYS A 1 45 ? 3.262 0.864 3.863 1.00 0.00 45 CYS A CA 11
ATOM 14577 C C . CYS A 1 45 ? 4.660 1.283 3.420 1.00 0.00 45 CYS A C 11
ATOM 14578 O O . CYS A 1 45 ? 5.411 0.484 2.861 1.00 0.00 45 CYS A O 11
ATOM 14586 N N . ALA A 1 46 ? 5.002 2.543 3.672 1.00 0.00 46 ALA A N 11
ATOM 14587 C CA . ALA A 1 46 ? 6.310 3.068 3.299 1.00 0.00 46 ALA A CA 11
ATOM 14588 C C . ALA A 1 46 ? 7.431 2.256 3.938 1.00 0.00 46 ALA A C 11
ATOM 14589 O O . ALA A 1 46 ? 8.558 2.240 3.446 1.00 0.00 46 ALA A O 11
ATOM 14596 N N . ALA A 1 47 ? 7.113 1.581 5.039 1.00 0.00 47 ALA A N 11
ATOM 14597 C CA . ALA A 1 47 ? 8.093 0.765 5.745 1.00 0.00 47 ALA A CA 11
ATOM 14598 C C . ALA A 1 47 ? 8.027 -0.688 5.289 1.00 0.00 47 ALA A C 11
ATOM 14599 O O . ALA A 1 47 ? 9.012 -1.422 5.380 1.00 0.00 47 ALA A O 11
ATOM 14606 N N . ILE A 1 48 ? 6.862 -1.098 4.801 1.00 0.00 48 ILE A N 11
ATOM 14607 C CA . ILE A 1 48 ? 6.668 -2.464 4.331 1.00 0.00 48 ILE A CA 11
ATOM 14608 C C . ILE A 1 48 ? 7.685 -2.824 3.253 1.00 0.00 48 ILE A C 11
ATOM 14609 O O . ILE A 1 48 ? 7.968 -2.026 2.361 1.00 0.00 48 ILE A O 11
ATOM 14625 N N . ASN A 1 49 ? 8.231 -4.033 3.342 1.00 0.00 49 ASN A N 11
ATOM 14626 C CA . ASN A 1 49 ? 9.216 -4.500 2.373 1.00 0.00 49 ASN A CA 11
ATOM 14627 C C . ASN A 1 49 ? 8.976 -5.964 2.016 1.00 0.00 49 ASN A C 11
ATOM 14628 O O . ASN A 1 49 ? 8.262 -6.676 2.721 1.00 0.00 49 ASN A O 11
ATOM 14639 N N . ASP A 1 50 ? 9.578 -6.405 0.917 1.00 0.00 50 ASP A N 11
ATOM 14640 C CA . ASP A 1 50 ? 9.433 -7.785 0.467 1.00 0.00 50 ASP A CA 11
ATOM 14641 C C . ASP A 1 50 ? 9.355 -8.738 1.655 1.00 0.00 50 ASP A C 11
ATOM 14642 O O . ASP A 1 50 ? 8.506 -9.629 1.694 1.00 0.00 50 ASP A O 11
ATOM 14651 N N . SER A 1 51 ? 10.247 -8.546 2.621 1.00 0.00 51 SER A N 11
ATOM 14652 C CA . SER A 1 51 ? 10.282 -9.393 3.808 1.00 0.00 51 SER A CA 11
ATOM 14653 C C . SER A 1 51 ? 9.004 -9.236 4.626 1.00 0.00 51 SER A C 11
ATOM 14654 O O . SER A 1 51 ? 8.408 -10.221 5.063 1.00 0.00 51 SER A O 11
ATOM 14662 N N . LEU A 1 52 ? 8.588 -7.991 4.829 1.00 0.00 52 LEU A N 11
ATOM 14663 C CA . LEU A 1 52 ? 7.379 -7.703 5.593 1.00 0.00 52 LEU A CA 11
ATOM 14664 C C . LEU A 1 52 ? 6.195 -8.504 5.063 1.00 0.00 52 LEU A C 11
ATOM 14665 O O . LEU A 1 52 ? 5.456 -9.122 5.830 1.00 0.00 52 LEU A O 11
ATOM 14681 N N . LEU A 1 53 ? 6.021 -8.491 3.746 1.00 0.00 53 LEU A N 11
ATOM 14682 C CA . LEU A 1 53 ? 4.928 -9.218 3.111 1.00 0.00 53 LEU A CA 11
ATOM 14683 C C . LEU A 1 53 ? 4.958 -10.693 3.498 1.00 0.00 53 LEU A C 11
ATOM 14684 O O . LEU A 1 53 ? 3.975 -11.230 4.008 1.00 0.00 53 LEU A O 11
ATOM 14700 N N . GLN A 1 54 ? 6.092 -11.341 3.253 1.00 0.00 54 GLN A N 11
ATOM 14701 C CA . GLN A 1 54 ? 6.250 -12.753 3.578 1.00 0.00 54 GLN A CA 11
ATOM 14702 C C . GLN A 1 54 ? 6.285 -12.964 5.088 1.00 0.00 54 GLN A C 11
ATOM 14703 O O . GLN A 1 54 ? 6.225 -14.096 5.570 1.00 0.00 54 GLN A O 11
ATOM 14717 N N . LYS A 1 55 ? 6.382 -11.867 5.832 1.00 0.00 55 LYS A N 11
ATOM 14718 C CA . LYS A 1 55 ? 6.424 -11.931 7.288 1.00 0.00 55 LYS A CA 11
ATOM 14719 C C . LYS A 1 55 ? 5.019 -11.860 7.876 1.00 0.00 55 LYS A C 11
ATOM 14720 O O . LYS A 1 55 ? 4.698 -12.574 8.827 1.00 0.00 55 LYS A O 11
ATOM 14739 N N . ILE A 1 56 ? 4.186 -10.997 7.305 1.00 0.00 56 ILE A N 11
ATOM 14740 C CA . ILE A 1 56 ? 2.814 -10.837 7.772 1.00 0.00 56 ILE A CA 11
ATOM 14741 C C . ILE A 1 56 ? 2.025 -12.132 7.616 1.00 0.00 56 ILE A C 11
ATOM 14742 O O . ILE A 1 56 ? 1.103 -12.405 8.383 1.00 0.00 56 ILE A O 11
ATOM 14758 N N . GLY A 1 57 ? 2.397 -12.929 6.619 1.00 0.00 57 GLY A N 11
ATOM 14759 C CA . GLY A 1 57 ? 1.715 -14.188 6.381 1.00 0.00 57 GLY A CA 11
ATOM 14760 C C . GLY A 1 57 ? 1.772 -14.613 4.928 1.00 0.00 57 GLY A C 11
ATOM 14761 O O . GLY A 1 57 ? 1.842 -15.805 4.625 1.00 0.00 57 GLY A O 11
ATOM 14765 N N . ILE A 1 58 ? 1.740 -13.638 4.026 1.00 0.00 58 ILE A N 11
ATOM 14766 C CA . ILE A 1 58 ? 1.788 -13.919 2.596 1.00 0.00 58 ILE A CA 11
ATOM 14767 C C . ILE A 1 58 ? 2.738 -15.073 2.294 1.00 0.00 58 ILE A C 11
ATOM 14768 O O . ILE A 1 58 ? 3.944 -14.877 2.148 1.00 0.00 58 ILE A O 11
ATOM 14784 N N . SER A 1 59 ? 2.184 -16.278 2.200 1.00 0.00 59 SER A N 11
ATOM 14785 C CA . SER A 1 59 ? 2.981 -17.466 1.917 1.00 0.00 59 SER A CA 11
ATOM 14786 C C . SER A 1 59 ? 3.473 -17.459 0.473 1.00 0.00 59 SER A C 11
ATOM 14787 O O . SER A 1 59 ? 4.671 -17.516 0.197 1.00 0.00 59 SER A O 11
ATOM 14795 N N . PRO A 1 60 ? 2.524 -17.387 -0.473 1.00 0.00 60 PRO A N 11
ATOM 14796 C CA . PRO A 1 60 ? 2.835 -17.371 -1.906 1.00 0.00 60 PRO A CA 11
ATOM 14797 C C . PRO A 1 60 ? 3.503 -16.070 -2.339 1.00 0.00 60 PRO A C 11
ATOM 14798 O O . PRO A 1 60 ? 3.007 -14.980 -2.054 1.00 0.00 60 PRO A O 11
ATOM 14809 N N . THR A 1 61 ? 4.632 -16.192 -3.030 1.00 0.00 61 THR A N 11
ATOM 14810 C CA . THR A 1 61 ? 5.369 -15.026 -3.502 1.00 0.00 61 THR A CA 11
ATOM 14811 C C . THR A 1 61 ? 4.638 -14.343 -4.652 1.00 0.00 61 THR A C 11
ATOM 14812 O O . THR A 1 61 ? 4.570 -13.116 -4.716 1.00 0.00 61 THR A O 11
ATOM 14823 N N . GLY A 1 62 ? 4.091 -15.145 -5.561 1.00 0.00 62 GLY A N 11
ATOM 14824 C CA . GLY A 1 62 ? 3.372 -14.599 -6.696 1.00 0.00 62 GLY A CA 11
ATOM 14825 C C . GLY A 1 62 ? 2.505 -13.414 -6.318 1.00 0.00 62 GLY A C 11
ATOM 14826 O O . GLY A 1 62 ? 2.309 -12.498 -7.117 1.00 0.00 62 GLY A O 11
ATOM 14830 N N . HIS A 1 63 ? 1.982 -13.432 -5.095 1.00 0.00 63 HIS A N 11
ATOM 14831 C CA . HIS A 1 63 ? 1.130 -12.351 -4.613 1.00 0.00 63 HIS A CA 11
ATOM 14832 C C . HIS A 1 63 ? 1.965 -11.142 -4.204 1.00 0.00 63 HIS A C 11
ATOM 14833 O O . HIS A 1 63 ? 1.566 -9.997 -4.419 1.00 0.00 63 HIS A O 11
ATOM 14848 N N . ARG A 1 64 ? 3.126 -11.404 -3.611 1.00 0.00 64 ARG A N 11
ATOM 14849 C CA . ARG A 1 64 ? 4.016 -10.337 -3.170 1.00 0.00 64 ARG A CA 11
ATOM 14850 C C . ARG A 1 64 ? 4.423 -9.448 -4.342 1.00 0.00 64 ARG A C 11
ATOM 14851 O O . ARG A 1 64 ? 4.190 -8.239 -4.327 1.00 0.00 64 ARG A O 11
ATOM 14872 N N . ARG A 1 65 ? 5.031 -10.056 -5.356 1.00 0.00 65 ARG A N 11
ATOM 14873 C CA . ARG A 1 65 ? 5.471 -9.320 -6.535 1.00 0.00 65 ARG A CA 11
ATOM 14874 C C . ARG A 1 65 ? 4.374 -8.383 -7.031 1.00 0.00 65 ARG A C 11
ATOM 14875 O O . ARG A 1 65 ? 4.644 -7.245 -7.416 1.00 0.00 65 ARG A O 11
ATOM 14896 N N . ARG A 1 66 ? 3.137 -8.869 -7.021 1.00 0.00 66 ARG A N 11
ATOM 14897 C CA . ARG A 1 66 ? 2.000 -8.076 -7.472 1.00 0.00 66 ARG A CA 11
ATOM 14898 C C . ARG A 1 66 ? 1.701 -6.947 -6.489 1.00 0.00 66 ARG A C 11
ATOM 14899 O O . ARG A 1 66 ? 1.353 -5.837 -6.892 1.00 0.00 66 ARG A O 11
ATOM 14920 N N . ILE A 1 67 ? 1.839 -7.240 -5.200 1.00 0.00 67 ILE A N 11
ATOM 14921 C CA . ILE A 1 67 ? 1.584 -6.250 -4.161 1.00 0.00 67 ILE A CA 11
ATOM 14922 C C . ILE A 1 67 ? 2.624 -5.136 -4.196 1.00 0.00 67 ILE A C 11
ATOM 14923 O O . ILE A 1 67 ? 2.284 -3.957 -4.305 1.00 0.00 67 ILE A O 11
ATOM 14939 N N . LEU A 1 68 ? 3.893 -5.516 -4.105 1.00 0.00 68 LEU A N 11
ATOM 14940 C CA . LEU A 1 68 ? 4.986 -4.549 -4.128 1.00 0.00 68 LEU A CA 11
ATOM 14941 C C . LEU A 1 68 ? 4.941 -3.708 -5.399 1.00 0.00 68 LEU A C 11
ATOM 14942 O O . LEU A 1 68 ? 4.880 -2.480 -5.342 1.00 0.00 68 LEU A O 11
ATOM 14958 N N . LYS A 1 69 ? 4.970 -4.377 -6.547 1.00 0.00 69 LYS A N 11
ATOM 14959 C CA . LYS A 1 69 ? 4.930 -3.693 -7.834 1.00 0.00 69 LYS A CA 11
ATOM 14960 C C . LYS A 1 69 ? 4.014 -2.474 -7.773 1.00 0.00 69 LYS A C 11
ATOM 14961 O O . LYS A 1 69 ? 4.450 -1.348 -8.009 1.00 0.00 69 LYS A O 11
ATOM 14980 N N . GLN A 1 70 ? 2.745 -2.708 -7.455 1.00 0.00 70 GLN A N 11
ATOM 14981 C CA . GLN A 1 70 ? 1.769 -1.629 -7.363 1.00 0.00 70 GLN A CA 11
ATOM 14982 C C . GLN A 1 70 ? 2.205 -0.587 -6.337 1.00 0.00 70 GLN A C 11
ATOM 14983 O O . GLN A 1 70 ? 2.228 0.611 -6.624 1.00 0.00 70 GLN A O 11
ATOM 14997 N N . LEU A 1 71 ? 2.550 -1.050 -5.141 1.00 0.00 71 LEU A N 11
ATOM 14998 C CA . LEU A 1 71 ? 2.986 -0.159 -4.072 1.00 0.00 71 LEU A CA 11
ATOM 14999 C C . LEU A 1 71 ? 3.990 0.865 -4.591 1.00 0.00 71 LEU A C 11
ATOM 15000 O O . LEU A 1 71 ? 3.825 2.068 -4.389 1.00 0.00 71 LEU A O 11
ATOM 15016 N N . GLN A 1 72 ? 5.029 0.379 -5.262 1.00 0.00 72 GLN A N 11
ATOM 15017 C CA . GLN A 1 72 ? 6.059 1.252 -5.812 1.00 0.00 72 GLN A CA 11
ATOM 15018 C C . GLN A 1 72 ? 5.451 2.286 -6.753 1.00 0.00 72 GLN A C 11
ATOM 15019 O O . GLN A 1 72 ? 5.661 3.489 -6.589 1.00 0.00 72 GLN A O 11
ATOM 15033 N N . ILE A 1 73 ? 4.697 1.811 -7.739 1.00 0.00 73 ILE A N 11
ATOM 15034 C CA . ILE A 1 73 ? 4.057 2.695 -8.706 1.00 0.00 73 ILE A CA 11
ATOM 15035 C C . ILE A 1 73 ? 3.207 3.750 -8.007 1.00 0.00 73 ILE A C 11
ATOM 15036 O O . ILE A 1 73 ? 3.200 4.917 -8.401 1.00 0.00 73 ILE A O 11
ATOM 15052 N N . ILE A 1 74 ? 2.492 3.333 -6.967 1.00 0.00 74 ILE A N 11
ATOM 15053 C CA . ILE A 1 74 ? 1.640 4.243 -6.212 1.00 0.00 74 ILE A CA 11
ATOM 15054 C C . ILE A 1 74 ? 2.472 5.180 -5.342 1.00 0.00 74 ILE A C 11
ATOM 15055 O O . ILE A 1 74 ? 2.539 6.383 -5.595 1.00 0.00 74 ILE A O 11
ATOM 15071 N N . LEU A 1 75 ? 3.106 4.620 -4.318 1.00 0.00 75 LEU A N 11
ATOM 15072 C CA . LEU A 1 75 ? 3.936 5.405 -3.410 1.00 0.00 75 LEU A CA 11
ATOM 15073 C C . LEU A 1 75 ? 4.636 6.537 -4.155 1.00 0.00 75 LEU A C 11
ATOM 15074 O O . LEU A 1 75 ? 4.580 7.695 -3.740 1.00 0.00 75 LEU A O 11
ATOM 15090 N N . SER A 1 76 ? 5.294 6.195 -5.258 1.00 0.00 76 SER A N 11
ATOM 15091 C CA . SER A 1 76 ? 6.007 7.182 -6.060 1.00 0.00 76 SER A CA 11
ATOM 15092 C C . SER A 1 76 ? 5.050 8.248 -6.587 1.00 0.00 76 SER A C 11
ATOM 15093 O O . SER A 1 76 ? 5.248 9.442 -6.364 1.00 0.00 76 SER A O 11
ATOM 15101 N N . LYS A 1 77 ? 4.011 7.806 -7.287 1.00 0.00 77 LYS A N 11
ATOM 15102 C CA . LYS A 1 77 ? 3.021 8.719 -7.846 1.00 0.00 77 LYS A CA 11
ATOM 15103 C C . LYS A 1 77 ? 2.680 9.826 -6.853 1.00 0.00 77 LYS A C 11
ATOM 15104 O O . LYS A 1 77 ? 2.447 10.970 -7.241 1.00 0.00 77 LYS A O 11
ATOM 15123 N N . MET A 1 78 ? 2.655 9.477 -5.571 1.00 0.00 78 MET A N 11
ATOM 15124 C CA . MET A 1 78 ? 2.345 10.442 -4.523 1.00 0.00 78 MET A CA 11
ATOM 15125 C C . MET A 1 78 ? 3.473 11.458 -4.369 1.00 0.00 78 MET A C 11
ATOM 15126 O O . MET A 1 78 ? 4.186 11.459 -3.367 1.00 0.00 78 MET A O 11
ATOM 15140 N N . GLN A 1 79 ? 3.626 12.321 -5.368 1.00 0.00 79 GLN A N 11
ATOM 15141 C CA . GLN A 1 79 ? 4.668 13.341 -5.343 1.00 0.00 79 GLN A CA 11
ATOM 15142 C C . GLN A 1 79 ? 4.541 14.279 -6.539 1.00 0.00 79 GLN A C 11
ATOM 15143 O O . GLN A 1 79 ? 3.935 13.930 -7.552 1.00 0.00 79 GLN A O 11
ATOM 15157 N N . ASP A 1 80 ? 5.115 15.470 -6.413 1.00 0.00 80 ASP A N 11
ATOM 15158 C CA . ASP A 1 80 ? 5.067 16.459 -7.484 1.00 0.00 80 ASP A CA 11
ATOM 15159 C C . ASP A 1 80 ? 3.744 16.377 -8.240 1.00 0.00 80 ASP A C 11
ATOM 15160 O O . ASP A 1 80 ? 3.716 16.431 -9.470 1.00 0.00 80 ASP A O 11
ATOM 15169 N N . ILE A 1 81 ? 2.651 16.246 -7.496 1.00 0.00 81 ILE A N 11
ATOM 15170 C CA . ILE A 1 81 ? 1.325 16.156 -8.096 1.00 0.00 81 ILE A CA 11
ATOM 15171 C C . ILE A 1 81 ? 0.466 17.356 -7.712 1.00 0.00 81 ILE A C 11
ATOM 15172 O O . ILE A 1 81 ? 0.562 17.892 -6.608 1.00 0.00 81 ILE A O 11
ATOM 15188 N N . PRO A 1 82 ? -0.397 17.788 -8.644 1.00 0.00 82 PRO A N 11
ATOM 15189 C CA . PRO A 1 82 ? -1.292 18.928 -8.426 1.00 0.00 82 PRO A CA 11
ATOM 15190 C C . PRO A 1 82 ? -2.389 18.618 -7.413 1.00 0.00 82 PRO A C 11
ATOM 15191 O O . PRO A 1 82 ? -2.647 17.455 -7.100 1.00 0.00 82 PRO A O 11
ATOM 15202 N N . ILE A 1 83 ? -3.032 19.664 -6.905 1.00 0.00 83 ILE A N 11
ATOM 15203 C CA . ILE A 1 83 ? -4.103 19.501 -5.929 1.00 0.00 83 ILE A CA 11
ATOM 15204 C C . ILE A 1 83 ? -5.392 19.039 -6.599 1.00 0.00 83 ILE A C 11
ATOM 15205 O O . ILE A 1 83 ? -5.857 19.649 -7.563 1.00 0.00 83 ILE A O 11
ATOM 15221 N N . TYR A 1 84 ? -5.967 17.959 -6.082 1.00 0.00 84 TYR A N 11
ATOM 15222 C CA . TYR A 1 84 ? -7.203 17.414 -6.630 1.00 0.00 84 TYR A CA 11
ATOM 15223 C C . TYR A 1 84 ? -8.396 17.777 -5.750 1.00 0.00 84 TYR A C 11
ATOM 15224 O O . TYR A 1 84 ? -8.372 17.569 -4.538 1.00 0.00 84 TYR A O 11
ATOM 15242 N N . ALA A 1 85 ? -9.437 18.319 -6.372 1.00 0.00 85 ALA A N 11
ATOM 15243 C CA . ALA A 1 85 ? -10.641 18.709 -5.648 1.00 0.00 85 ALA A CA 11
ATOM 15244 C C . ALA A 1 85 ? -11.776 17.722 -5.898 1.00 0.00 85 ALA A C 11
ATOM 15245 O O . ALA A 1 85 ? -12.406 17.234 -4.960 1.00 0.00 85 ALA A O 11
ATOM 15252 N N . SER A 1 86 ? -12.032 17.433 -7.170 1.00 0.00 86 SER A N 11
ATOM 15253 C CA . SER A 1 86 ? -13.095 16.507 -7.545 1.00 0.00 86 SER A CA 11
ATOM 15254 C C . SER A 1 86 ? -13.084 15.275 -6.645 1.00 0.00 86 SER A C 11
ATOM 15255 O O . SER A 1 86 ? -12.167 14.458 -6.703 1.00 0.00 86 SER A O 11
ATOM 15263 N N . GLY A 1 87 ? -14.113 15.149 -5.812 1.00 0.00 87 GLY A N 11
ATOM 15264 C CA . GLY A 1 87 ? -14.203 14.015 -4.911 1.00 0.00 87 GLY A CA 11
ATOM 15265 C C . GLY A 1 87 ? -14.016 14.410 -3.460 1.00 0.00 87 GLY A C 11
ATOM 15266 O O . GLY A 1 87 ? -13.019 14.067 -2.825 1.00 0.00 87 GLY A O 11
ATOM 15270 N N . PRO A 1 88 ? -14.991 15.151 -2.914 1.00 0.00 88 PRO A N 11
ATOM 15271 C CA . PRO A 1 88 ? -14.951 15.611 -1.523 1.00 0.00 88 PRO A CA 11
ATOM 15272 C C . PRO A 1 88 ? -15.129 14.468 -0.529 1.00 0.00 88 PRO A C 11
ATOM 15273 O O . PRO A 1 88 ? -14.415 14.386 0.471 1.00 0.00 88 PRO A O 11
ATOM 15284 N N . SER A 1 89 ? -16.084 13.588 -0.811 1.00 0.00 89 SER A N 11
ATOM 15285 C CA . SER A 1 89 ? -16.358 12.451 0.061 1.00 0.00 89 SER A CA 11
ATOM 15286 C C . SER A 1 89 ? -15.970 11.141 -0.618 1.00 0.00 89 SER A C 11
ATOM 15287 O O . SER A 1 89 ? -16.666 10.665 -1.515 1.00 0.00 89 SER A O 11
ATOM 15295 N N . SER A 1 90 ? -14.855 10.564 -0.183 1.00 0.00 90 SER A N 11
ATOM 15296 C CA . SER A 1 90 ? -14.372 9.310 -0.750 1.00 0.00 90 SER A CA 11
ATOM 15297 C C . SER A 1 90 ? -14.095 8.288 0.348 1.00 0.00 90 SER A C 11
ATOM 15298 O O . SER A 1 90 ? -13.092 7.577 0.311 1.00 0.00 90 SER A O 11
ATOM 15306 N N . GLY A 1 91 ? -14.994 8.220 1.325 1.00 0.00 91 GLY A N 11
ATOM 15307 C CA . GLY A 1 91 ? -14.830 7.283 2.421 1.00 0.00 91 GLY A CA 11
ATOM 15308 C C . GLY A 1 91 ? -15.001 7.939 3.776 1.00 0.00 91 GLY A C 11
ATOM 15309 O O . GLY A 1 91 ? -14.287 8.884 4.110 1.00 0.00 91 GLY A O 11
ATOM 15313 N N . GLY A 1 1 ? -19.818 -12.042 1.547 1.00 0.00 1 GLY A N 12
ATOM 15314 C CA . GLY A 1 1 ? -21.164 -12.079 2.089 1.00 0.00 1 GLY A CA 12
ATOM 15315 C C . GLY A 1 1 ? -22.059 -11.012 1.492 1.00 0.00 1 GLY A C 12
ATOM 15316 O O . GLY A 1 1 ? -22.600 -11.186 0.399 1.00 0.00 1 GLY A O 12
ATOM 15320 N N . SER A 1 2 ? -22.219 -9.905 2.210 1.00 0.00 2 SER A N 12
ATOM 15321 C CA . SER A 1 2 ? -23.060 -8.808 1.746 1.00 0.00 2 SER A CA 12
ATOM 15322 C C . SER A 1 2 ? -22.336 -7.472 1.884 1.00 0.00 2 SER A C 12
ATOM 15323 O O . SER A 1 2 ? -21.647 -7.226 2.875 1.00 0.00 2 SER A O 12
ATOM 15331 N N . SER A 1 3 ? -22.496 -6.613 0.883 1.00 0.00 3 SER A N 12
ATOM 15332 C CA . SER A 1 3 ? -21.855 -5.303 0.890 1.00 0.00 3 SER A CA 12
ATOM 15333 C C . SER A 1 3 ? -22.868 -4.204 1.197 1.00 0.00 3 SER A C 12
ATOM 15334 O O . SER A 1 3 ? -24.065 -4.365 0.966 1.00 0.00 3 SER A O 12
ATOM 15342 N N . GLY A 1 4 ? -22.376 -3.086 1.722 1.00 0.00 4 GLY A N 12
ATOM 15343 C CA . GLY A 1 4 ? -23.250 -1.976 2.054 1.00 0.00 4 GLY A CA 12
ATOM 15344 C C . GLY A 1 4 ? -22.636 -1.040 3.076 1.00 0.00 4 GLY A C 12
ATOM 15345 O O . GLY A 1 4 ? -23.307 -0.608 4.014 1.00 0.00 4 GLY A O 12
ATOM 15349 N N . SER A 1 5 ? -21.357 -0.726 2.895 1.00 0.00 5 SER A N 12
ATOM 15350 C CA . SER A 1 5 ? -20.651 0.161 3.813 1.00 0.00 5 SER A CA 12
ATOM 15351 C C . SER A 1 5 ? -19.486 0.852 3.111 1.00 0.00 5 SER A C 12
ATOM 15352 O O . SER A 1 5 ? -18.891 0.302 2.184 1.00 0.00 5 SER A O 12
ATOM 15360 N N . SER A 1 6 ? -19.167 2.062 3.560 1.00 0.00 6 SER A N 12
ATOM 15361 C CA . SER A 1 6 ? -18.076 2.831 2.973 1.00 0.00 6 SER A CA 12
ATOM 15362 C C . SER A 1 6 ? -16.945 3.024 3.980 1.00 0.00 6 SER A C 12
ATOM 15363 O O . SER A 1 6 ? -17.180 3.117 5.184 1.00 0.00 6 SER A O 12
ATOM 15371 N N . GLY A 1 7 ? -15.716 3.084 3.475 1.00 0.00 7 GLY A N 12
ATOM 15372 C CA . GLY A 1 7 ? -14.567 3.266 4.342 1.00 0.00 7 GLY A CA 12
ATOM 15373 C C . GLY A 1 7 ? -14.627 4.564 5.121 1.00 0.00 7 GLY A C 12
ATOM 15374 O O . GLY A 1 7 ? -15.306 5.508 4.716 1.00 0.00 7 GLY A O 12
ATOM 15378 N N . MET A 1 8 ? -13.917 4.613 6.243 1.00 0.00 8 MET A N 12
ATOM 15379 C CA . MET A 1 8 ? -13.894 5.807 7.081 1.00 0.00 8 MET A CA 12
ATOM 15380 C C . MET A 1 8 ? -13.285 6.986 6.330 1.00 0.00 8 MET A C 12
ATOM 15381 O O . MET A 1 8 ? -13.864 8.072 6.285 1.00 0.00 8 MET A O 12
ATOM 15395 N N . SER A 1 9 ? -12.113 6.767 5.742 1.00 0.00 9 SER A N 12
ATOM 15396 C CA . SER A 1 9 ? -11.424 7.814 4.996 1.00 0.00 9 SER A CA 12
ATOM 15397 C C . SER A 1 9 ? -12.396 8.568 4.095 1.00 0.00 9 SER A C 12
ATOM 15398 O O . SER A 1 9 ? -13.335 7.986 3.550 1.00 0.00 9 SER A O 12
ATOM 15406 N N . SER A 1 10 ? -12.165 9.868 3.942 1.00 0.00 10 SER A N 12
ATOM 15407 C CA . SER A 1 10 ? -13.021 10.704 3.109 1.00 0.00 10 SER A CA 12
ATOM 15408 C C . SER A 1 10 ? -12.531 10.716 1.664 1.00 0.00 10 SER A C 12
ATOM 15409 O O . SER A 1 10 ? -11.414 10.289 1.372 1.00 0.00 10 SER A O 12
ATOM 15417 N N . VAL A 1 11 ? -13.376 11.207 0.763 1.00 0.00 11 VAL A N 12
ATOM 15418 C CA . VAL A 1 11 ? -13.030 11.276 -0.651 1.00 0.00 11 VAL A CA 12
ATOM 15419 C C . VAL A 1 11 ? -12.305 12.576 -0.977 1.00 0.00 11 VAL A C 12
ATOM 15420 O O . VAL A 1 11 ? -12.596 13.227 -1.981 1.00 0.00 11 VAL A O 12
ATOM 15433 N N . SER A 1 12 ? -11.358 12.949 -0.122 1.00 0.00 12 SER A N 12
ATOM 15434 C CA . SER A 1 12 ? -10.592 14.175 -0.317 1.00 0.00 12 SER A CA 12
ATOM 15435 C C . SER A 1 12 ? -9.094 13.897 -0.237 1.00 0.00 12 SER A C 12
ATOM 15436 O O . SER A 1 12 ? -8.313 14.417 -1.033 1.00 0.00 12 SER A O 12
ATOM 15444 N N . GLU A 1 13 ? -8.702 13.074 0.730 1.00 0.00 13 GLU A N 12
ATOM 15445 C CA . GLU A 1 13 ? -7.297 12.728 0.916 1.00 0.00 13 GLU A CA 12
ATOM 15446 C C . GLU A 1 13 ? -6.687 12.214 -0.385 1.00 0.00 13 GLU A C 12
ATOM 15447 O O . GLU A 1 13 ? -7.403 11.808 -1.301 1.00 0.00 13 GLU A O 12
ATOM 15459 N N . VAL A 1 14 ? -5.360 12.235 -0.459 1.00 0.00 14 VAL A N 12
ATOM 15460 C CA . VAL A 1 14 ? -4.653 11.771 -1.646 1.00 0.00 14 VAL A CA 12
ATOM 15461 C C . VAL A 1 14 ? -4.223 10.317 -1.496 1.00 0.00 14 VAL A C 12
ATOM 15462 O O . VAL A 1 14 ? -4.074 9.598 -2.484 1.00 0.00 14 VAL A O 12
ATOM 15475 N N . ASN A 1 15 ? -4.025 9.889 -0.254 1.00 0.00 15 ASN A N 12
ATOM 15476 C CA . ASN A 1 15 ? -3.611 8.519 0.026 1.00 0.00 15 ASN A CA 12
ATOM 15477 C C . ASN A 1 15 ? -4.785 7.555 -0.123 1.00 0.00 15 ASN A C 12
ATOM 15478 O O . ASN A 1 15 ? -5.895 7.837 0.328 1.00 0.00 15 ASN A O 12
ATOM 15489 N N . VAL A 1 16 ? -4.530 6.416 -0.760 1.00 0.00 16 VAL A N 12
ATOM 15490 C CA . VAL A 1 16 ? -5.564 5.409 -0.968 1.00 0.00 16 VAL A CA 12
ATOM 15491 C C . VAL A 1 16 ? -5.597 4.409 0.182 1.00 0.00 16 VAL A C 12
ATOM 15492 O O . VAL A 1 16 ? -4.575 4.141 0.815 1.00 0.00 16 VAL A O 12
ATOM 15505 N N . ASP A 1 17 ? -6.776 3.859 0.448 1.00 0.00 17 ASP A N 12
ATOM 15506 C CA . ASP A 1 17 ? -6.942 2.886 1.522 1.00 0.00 17 ASP A CA 12
ATOM 15507 C C . ASP A 1 17 ? -6.373 1.530 1.118 1.00 0.00 17 ASP A C 12
ATOM 15508 O O . ASP A 1 17 ? -6.609 1.052 0.008 1.00 0.00 17 ASP A O 12
ATOM 15517 N N . ILE A 1 18 ? -5.622 0.915 2.026 1.00 0.00 18 ILE A N 12
ATOM 15518 C CA . ILE A 1 18 ? -5.019 -0.386 1.765 1.00 0.00 18 ILE A CA 12
ATOM 15519 C C . ILE A 1 18 ? -6.009 -1.323 1.080 1.00 0.00 18 ILE A C 12
ATOM 15520 O O . ILE A 1 18 ? -5.616 -2.252 0.376 1.00 0.00 18 ILE A O 12
ATOM 15536 N N . LYS A 1 19 ? -7.296 -1.070 1.291 1.00 0.00 19 LYS A N 12
ATOM 15537 C CA . LYS A 1 19 ? -8.345 -1.888 0.692 1.00 0.00 19 LYS A CA 12
ATOM 15538 C C . LYS A 1 19 ? -8.331 -1.763 -0.828 1.00 0.00 19 LYS A C 12
ATOM 15539 O O . LYS A 1 19 ? -8.107 -2.743 -1.539 1.00 0.00 19 LYS A O 12
ATOM 15558 N N . ASP A 1 20 ? -8.571 -0.552 -1.319 1.00 0.00 20 ASP A N 12
ATOM 15559 C CA . ASP A 1 20 ? -8.584 -0.299 -2.755 1.00 0.00 20 ASP A CA 12
ATOM 15560 C C . ASP A 1 20 ? -7.288 -0.776 -3.403 1.00 0.00 20 ASP A C 12
ATOM 15561 O O . ASP A 1 20 ? -7.285 -1.232 -4.546 1.00 0.00 20 ASP A O 12
ATOM 15570 N N . PHE A 1 21 ? -6.189 -0.666 -2.665 1.00 0.00 21 PHE A N 12
ATOM 15571 C CA . PHE A 1 21 ? -4.885 -1.084 -3.168 1.00 0.00 21 PHE A CA 12
ATOM 15572 C C . PHE A 1 21 ? -4.854 -2.591 -3.411 1.00 0.00 21 PHE A C 12
ATOM 15573 O O . PHE A 1 21 ? -4.309 -3.058 -4.412 1.00 0.00 21 PHE A O 12
ATOM 15590 N N . LEU A 1 22 ? -5.442 -3.345 -2.489 1.00 0.00 22 LEU A N 12
ATOM 15591 C CA . LEU A 1 22 ? -5.481 -4.799 -2.601 1.00 0.00 22 LEU A CA 12
ATOM 15592 C C . LEU A 1 22 ? -6.560 -5.239 -3.586 1.00 0.00 22 LEU A C 12
ATOM 15593 O O . LEU A 1 22 ? -6.285 -5.973 -4.535 1.00 0.00 22 LEU A O 12
ATOM 15609 N N . MET A 1 23 ? -7.787 -4.785 -3.354 1.00 0.00 23 MET A N 12
ATOM 15610 C CA . MET A 1 23 ? -8.906 -5.130 -4.223 1.00 0.00 23 MET A CA 12
ATOM 15611 C C . MET A 1 23 ? -8.559 -4.869 -5.685 1.00 0.00 23 MET A C 12
ATOM 15612 O O . MET A 1 23 ? -9.035 -5.569 -6.580 1.00 0.00 23 MET A O 12
ATOM 15626 N N . SER A 1 24 ? -7.728 -3.859 -5.921 1.00 0.00 24 SER A N 12
ATOM 15627 C CA . SER A 1 24 ? -7.322 -3.504 -7.275 1.00 0.00 24 SER A CA 12
ATOM 15628 C C . SER A 1 24 ? -6.565 -4.654 -7.935 1.00 0.00 24 SER A C 12
ATOM 15629 O O . SER A 1 24 ? -6.721 -4.909 -9.129 1.00 0.00 24 SER A O 12
ATOM 15637 N N . ILE A 1 25 ? -5.746 -5.343 -7.147 1.00 0.00 25 ILE A N 12
ATOM 15638 C CA . ILE A 1 25 ? -4.966 -6.466 -7.653 1.00 0.00 25 ILE A CA 12
ATOM 15639 C C . ILE A 1 25 ? -5.578 -7.796 -7.228 1.00 0.00 25 ILE A C 12
ATOM 15640 O O . ILE A 1 25 ? -4.971 -8.852 -7.398 1.00 0.00 25 ILE A O 12
ATOM 15656 N N . ASN A 1 26 ? -6.785 -7.736 -6.675 1.00 0.00 26 ASN A N 12
ATOM 15657 C CA . ASN A 1 26 ? -7.481 -8.936 -6.226 1.00 0.00 26 ASN A CA 12
ATOM 15658 C C . ASN A 1 26 ? -6.718 -9.615 -5.092 1.00 0.00 26 ASN A C 12
ATOM 15659 O O . ASN A 1 26 ? -6.705 -10.842 -4.985 1.00 0.00 26 ASN A O 12
ATOM 15670 N N . LEU A 1 27 ? -6.084 -8.809 -4.248 1.00 0.00 27 LEU A N 12
ATOM 15671 C CA . LEU A 1 27 ? -5.319 -9.331 -3.121 1.00 0.00 27 LEU A CA 12
ATOM 15672 C C . LEU A 1 27 ? -5.934 -8.893 -1.795 1.00 0.00 27 LEU A C 12
ATOM 15673 O O . LEU A 1 27 ? -5.237 -8.768 -0.789 1.00 0.00 27 LEU A O 12
ATOM 15689 N N . GLU A 1 28 ? -7.243 -8.664 -1.804 1.00 0.00 28 GLU A N 12
ATOM 15690 C CA . GLU A 1 28 ? -7.952 -8.242 -0.601 1.00 0.00 28 GLU A CA 12
ATOM 15691 C C . GLU A 1 28 ? -7.880 -9.318 0.479 1.00 0.00 28 GLU A C 12
ATOM 15692 O O . GLU A 1 28 ? -8.121 -9.047 1.655 1.00 0.00 28 GLU A O 12
ATOM 15704 N N . GLN A 1 29 ? -7.547 -10.538 0.069 1.00 0.00 29 GLN A N 12
ATOM 15705 C CA . GLN A 1 29 ? -7.445 -11.655 1.001 1.00 0.00 29 GLN A CA 12
ATOM 15706 C C . GLN A 1 29 ? -6.418 -11.362 2.090 1.00 0.00 29 GLN A C 12
ATOM 15707 O O . GLN A 1 29 ? -6.418 -11.999 3.144 1.00 0.00 29 GLN A O 12
ATOM 15721 N N . TYR A 1 30 ? -5.545 -10.396 1.829 1.00 0.00 30 TYR A N 12
ATOM 15722 C CA . TYR A 1 30 ? -4.510 -10.022 2.786 1.00 0.00 30 TYR A CA 12
ATOM 15723 C C . TYR A 1 30 ? -4.898 -8.753 3.539 1.00 0.00 30 TYR A C 12
ATOM 15724 O O . TYR A 1 30 ? -4.235 -8.359 4.499 1.00 0.00 30 TYR A O 12
ATOM 15742 N N . LEU A 1 31 ? -5.978 -8.117 3.096 1.00 0.00 31 LEU A N 12
ATOM 15743 C CA . LEU A 1 31 ? -6.457 -6.892 3.727 1.00 0.00 31 LEU A CA 12
ATOM 15744 C C . LEU A 1 31 ? -6.323 -6.973 5.244 1.00 0.00 31 LEU A C 12
ATOM 15745 O O . LEU A 1 31 ? -5.681 -6.127 5.868 1.00 0.00 31 LEU A O 12
ATOM 15761 N N . LEU A 1 32 ? -6.931 -7.997 5.833 1.00 0.00 32 LEU A N 12
ATOM 15762 C CA . LEU A 1 32 ? -6.879 -8.191 7.278 1.00 0.00 32 LEU A CA 12
ATOM 15763 C C . LEU A 1 32 ? -5.438 -8.164 7.779 1.00 0.00 32 LEU A C 12
ATOM 15764 O O . LEU A 1 32 ? -5.077 -7.339 8.619 1.00 0.00 32 LEU A O 12
ATOM 15780 N N . HIS A 1 33 ? -4.618 -9.070 7.256 1.00 0.00 33 HIS A N 12
ATOM 15781 C CA . HIS A 1 33 ? -3.215 -9.148 7.648 1.00 0.00 33 HIS A CA 12
ATOM 15782 C C . HIS A 1 33 ? -2.582 -7.760 7.678 1.00 0.00 33 HIS A C 12
ATOM 15783 O O . HIS A 1 33 ? -1.829 -7.431 8.595 1.00 0.00 33 HIS A O 12
ATOM 15798 N N . PHE A 1 34 ? -2.891 -6.952 6.670 1.00 0.00 34 PHE A N 12
ATOM 15799 C CA . PHE A 1 34 ? -2.350 -5.601 6.580 1.00 0.00 34 PHE A CA 12
ATOM 15800 C C . PHE A 1 34 ? -2.835 -4.742 7.745 1.00 0.00 34 PHE A C 12
ATOM 15801 O O . PHE A 1 34 ? -2.059 -4.003 8.351 1.00 0.00 34 PHE A O 12
ATOM 15818 N N . HIS A 1 35 ? -4.124 -4.846 8.052 1.00 0.00 35 HIS A N 12
ATOM 15819 C CA . HIS A 1 35 ? -4.714 -4.079 9.143 1.00 0.00 35 HIS A CA 12
ATOM 15820 C C . HIS A 1 35 ? -4.042 -4.418 10.470 1.00 0.00 35 HIS A C 12
ATOM 15821 O O . HIS A 1 35 ? -3.383 -3.573 11.076 1.00 0.00 35 HIS A O 12
ATOM 15836 N N . GLU A 1 36 ? -4.214 -5.659 10.916 1.00 0.00 36 GLU A N 12
ATOM 15837 C CA . GLU A 1 36 ? -3.625 -6.107 12.172 1.00 0.00 36 GLU A CA 12
ATOM 15838 C C . GLU A 1 36 ? -2.149 -5.725 12.248 1.00 0.00 36 GLU A C 12
ATOM 15839 O O . GLU A 1 36 ? -1.653 -5.329 13.302 1.00 0.00 36 GLU A O 12
ATOM 15851 N N . SER A 1 37 ? -1.454 -5.848 11.122 1.00 0.00 37 SER A N 12
ATOM 15852 C CA . SER A 1 37 ? -0.034 -5.520 11.061 1.00 0.00 37 SER A CA 12
ATOM 15853 C C . SER A 1 37 ? 0.196 -4.044 11.368 1.00 0.00 37 SER A C 12
ATOM 15854 O O . SER A 1 37 ? 1.228 -3.667 11.922 1.00 0.00 37 SER A O 12
ATOM 15862 N N . GLY A 1 38 ? -0.774 -3.211 11.003 1.00 0.00 38 GLY A N 12
ATOM 15863 C CA . GLY A 1 38 ? -0.659 -1.785 11.247 1.00 0.00 38 GLY A CA 12
ATOM 15864 C C . GLY A 1 38 ? -0.561 -0.984 9.964 1.00 0.00 38 GLY A C 12
ATOM 15865 O O . GLY A 1 38 ? 0.126 0.037 9.912 1.00 0.00 38 GLY A O 12
ATOM 15869 N N . PHE A 1 39 ? -1.248 -1.446 8.925 1.00 0.00 39 PHE A N 12
ATOM 15870 C CA . PHE A 1 39 ? -1.233 -0.767 7.634 1.00 0.00 39 PHE A CA 12
ATOM 15871 C C . PHE A 1 39 ? -2.653 -0.467 7.161 1.00 0.00 39 PHE A C 12
ATOM 15872 O O . PHE A 1 39 ? -3.365 -1.356 6.693 1.00 0.00 39 PHE A O 12
ATOM 15889 N N . THR A 1 40 ? -3.059 0.793 7.288 1.00 0.00 40 THR A N 12
ATOM 15890 C CA . THR A 1 40 ? -4.392 1.211 6.876 1.00 0.00 40 THR A CA 12
ATOM 15891 C C . THR A 1 40 ? -4.384 1.747 5.448 1.00 0.00 40 THR A C 12
ATOM 15892 O O . THR A 1 40 ? -5.312 1.503 4.677 1.00 0.00 40 THR A O 12
ATOM 15903 N N . THR A 1 41 ? -3.329 2.479 5.102 1.00 0.00 41 THR A N 12
ATOM 15904 C CA . THR A 1 41 ? -3.201 3.049 3.767 1.00 0.00 41 THR A CA 12
ATOM 15905 C C . THR A 1 41 ? -1.936 2.552 3.076 1.00 0.00 41 THR A C 12
ATOM 15906 O O . THR A 1 41 ? -1.091 1.906 3.696 1.00 0.00 41 THR A O 12
ATOM 15917 N N . VAL A 1 42 ? -1.812 2.858 1.789 1.00 0.00 42 VAL A N 12
ATOM 15918 C CA . VAL A 1 42 ? -0.649 2.443 1.013 1.00 0.00 42 VAL A CA 12
ATOM 15919 C C . VAL A 1 42 ? 0.614 3.144 1.499 1.00 0.00 42 VAL A C 12
ATOM 15920 O O . VAL A 1 42 ? 1.709 2.583 1.447 1.00 0.00 42 VAL A O 12
ATOM 15933 N N . LYS A 1 43 ? 0.456 4.375 1.973 1.00 0.00 43 LYS A N 12
ATOM 15934 C CA . LYS A 1 43 ? 1.583 5.155 2.471 1.00 0.00 43 LYS A CA 12
ATOM 15935 C C . LYS A 1 43 ? 2.265 4.443 3.635 1.00 0.00 43 LYS A C 12
ATOM 15936 O O . LYS A 1 43 ? 3.479 4.546 3.812 1.00 0.00 43 LYS A O 12
ATOM 15955 N N . ASP A 1 44 ? 1.478 3.719 4.423 1.00 0.00 44 ASP A N 12
ATOM 15956 C CA . ASP A 1 44 ? 2.007 2.987 5.568 1.00 0.00 44 ASP A CA 12
ATOM 15957 C C . ASP A 1 44 ? 2.895 1.833 5.112 1.00 0.00 44 ASP A C 12
ATOM 15958 O O . ASP A 1 44 ? 3.673 1.288 5.896 1.00 0.00 44 ASP A O 12
ATOM 15967 N N . CYS A 1 45 ? 2.773 1.465 3.842 1.00 0.00 45 CYS A N 12
ATOM 15968 C CA . CYS A 1 45 ? 3.563 0.375 3.282 1.00 0.00 45 CYS A CA 12
ATOM 15969 C C . CYS A 1 45 ? 4.848 0.902 2.653 1.00 0.00 45 CYS A C 12
ATOM 15970 O O . CYS A 1 45 ? 5.461 0.236 1.819 1.00 0.00 45 CYS A O 12
ATOM 15978 N N . ALA A 1 46 ? 5.250 2.102 3.057 1.00 0.00 46 ALA A N 12
ATOM 15979 C CA . ALA A 1 46 ? 6.462 2.719 2.533 1.00 0.00 46 ALA A CA 12
ATOM 15980 C C . ALA A 1 46 ? 7.708 2.059 3.114 1.00 0.00 46 ALA A C 12
ATOM 15981 O O . ALA A 1 46 ? 8.758 2.021 2.473 1.00 0.00 46 ALA A O 12
ATOM 15988 N N . ALA A 1 47 ? 7.585 1.541 4.332 1.00 0.00 47 ALA A N 12
ATOM 15989 C CA . ALA A 1 47 ? 8.701 0.882 4.998 1.00 0.00 47 ALA A CA 12
ATOM 15990 C C . ALA A 1 47 ? 8.527 -0.633 4.993 1.00 0.00 47 ALA A C 12
ATOM 15991 O O . ALA A 1 47 ? 9.128 -1.339 5.803 1.00 0.00 47 ALA A O 12
ATOM 15998 N N . ILE A 1 48 ? 7.701 -1.125 4.076 1.00 0.00 48 ILE A N 12
ATOM 15999 C CA . ILE A 1 48 ? 7.448 -2.557 3.966 1.00 0.00 48 ILE A CA 12
ATOM 16000 C C . ILE A 1 48 ? 8.285 -3.178 2.852 1.00 0.00 48 ILE A C 12
ATOM 16001 O O . ILE A 1 48 ? 8.603 -2.522 1.861 1.00 0.00 48 ILE A O 12
ATOM 16017 N N . ASN A 1 49 ? 8.636 -4.448 3.023 1.00 0.00 49 ASN A N 12
ATOM 16018 C CA . ASN A 1 49 ? 9.435 -5.160 2.031 1.00 0.00 49 ASN A CA 12
ATOM 16019 C C . ASN A 1 49 ? 8.962 -6.604 1.887 1.00 0.00 49 ASN A C 12
ATOM 16020 O O . ASN A 1 49 ? 8.241 -7.120 2.740 1.00 0.00 49 ASN A O 12
ATOM 16031 N N . ASP A 1 50 ? 9.375 -7.249 0.802 1.00 0.00 50 ASP A N 12
ATOM 16032 C CA . ASP A 1 50 ? 8.996 -8.634 0.545 1.00 0.00 50 ASP A CA 12
ATOM 16033 C C . ASP A 1 50 ? 9.151 -9.481 1.804 1.00 0.00 50 ASP A C 12
ATOM 16034 O O . ASP A 1 50 ? 8.288 -10.300 2.123 1.00 0.00 50 ASP A O 12
ATOM 16043 N N . SER A 1 51 ? 10.255 -9.280 2.516 1.00 0.00 51 SER A N 12
ATOM 16044 C CA . SER A 1 51 ? 10.525 -10.029 3.737 1.00 0.00 51 SER A CA 12
ATOM 16045 C C . SER A 1 51 ? 9.395 -9.848 4.746 1.00 0.00 51 SER A C 12
ATOM 16046 O O . SER A 1 51 ? 9.033 -10.781 5.464 1.00 0.00 51 SER A O 12
ATOM 16054 N N . LEU A 1 52 ? 8.842 -8.641 4.796 1.00 0.00 52 LEU A N 12
ATOM 16055 C CA . LEU A 1 52 ? 7.753 -8.336 5.716 1.00 0.00 52 LEU A CA 12
ATOM 16056 C C . LEU A 1 52 ? 6.452 -8.986 5.255 1.00 0.00 52 LEU A C 12
ATOM 16057 O O . LEU A 1 52 ? 5.751 -9.624 6.042 1.00 0.00 52 LEU A O 12
ATOM 16073 N N . LEU A 1 53 ? 6.136 -8.822 3.976 1.00 0.00 53 LEU A N 12
ATOM 16074 C CA . LEU A 1 53 ? 4.920 -9.394 3.408 1.00 0.00 53 LEU A CA 12
ATOM 16075 C C . LEU A 1 53 ? 4.801 -10.874 3.757 1.00 0.00 53 LEU A C 12
ATOM 16076 O O . LEU A 1 53 ? 3.738 -11.341 4.164 1.00 0.00 53 LEU A O 12
ATOM 16092 N N . GLN A 1 54 ? 5.900 -11.605 3.597 1.00 0.00 54 GLN A N 12
ATOM 16093 C CA . GLN A 1 54 ? 5.918 -13.032 3.897 1.00 0.00 54 GLN A CA 12
ATOM 16094 C C . GLN A 1 54 ? 5.917 -13.272 5.403 1.00 0.00 54 GLN A C 12
ATOM 16095 O O . GLN A 1 54 ? 5.738 -14.400 5.863 1.00 0.00 54 GLN A O 12
ATOM 16109 N N . LYS A 1 55 ? 6.118 -12.204 6.167 1.00 0.00 55 LYS A N 12
ATOM 16110 C CA . LYS A 1 55 ? 6.140 -12.296 7.622 1.00 0.00 55 LYS A CA 12
ATOM 16111 C C . LYS A 1 55 ? 4.735 -12.151 8.198 1.00 0.00 55 LYS A C 12
ATOM 16112 O O . LYS A 1 55 ? 4.379 -12.822 9.167 1.00 0.00 55 LYS A O 12
ATOM 16131 N N . ILE A 1 56 ? 3.941 -11.273 7.594 1.00 0.00 56 ILE A N 12
ATOM 16132 C CA . ILE A 1 56 ? 2.574 -11.044 8.046 1.00 0.00 56 ILE A CA 12
ATOM 16133 C C . ILE A 1 56 ? 1.724 -12.299 7.886 1.00 0.00 56 ILE A C 12
ATOM 16134 O O . ILE A 1 56 ? 0.681 -12.441 8.523 1.00 0.00 56 ILE A O 12
ATOM 16150 N N . GLY A 1 57 ? 2.179 -13.211 7.031 1.00 0.00 57 GLY A N 12
ATOM 16151 C CA . GLY A 1 57 ? 1.449 -14.444 6.804 1.00 0.00 57 GLY A CA 12
ATOM 16152 C C . GLY A 1 57 ? 1.491 -14.884 5.354 1.00 0.00 57 GLY A C 12
ATOM 16153 O O . GLY A 1 57 ? 1.526 -16.080 5.062 1.00 0.00 57 GLY A O 12
ATOM 16157 N N . ILE A 1 58 ? 1.486 -13.917 4.443 1.00 0.00 58 ILE A N 12
ATOM 16158 C CA . ILE A 1 58 ? 1.524 -14.211 3.016 1.00 0.00 58 ILE A CA 12
ATOM 16159 C C . ILE A 1 58 ? 2.372 -15.446 2.732 1.00 0.00 58 ILE A C 12
ATOM 16160 O O . ILE A 1 58 ? 3.601 -15.390 2.771 1.00 0.00 58 ILE A O 12
ATOM 16176 N N . SER A 1 59 ? 1.707 -16.561 2.445 1.00 0.00 59 SER A N 12
ATOM 16177 C CA . SER A 1 59 ? 2.400 -17.811 2.155 1.00 0.00 59 SER A CA 12
ATOM 16178 C C . SER A 1 59 ? 3.049 -17.765 0.776 1.00 0.00 59 SER A C 12
ATOM 16179 O O . SER A 1 59 ? 4.264 -17.902 0.628 1.00 0.00 59 SER A O 12
ATOM 16187 N N . PRO A 1 60 ? 2.221 -17.569 -0.261 1.00 0.00 60 PRO A N 12
ATOM 16188 C CA . PRO A 1 60 ? 2.691 -17.500 -1.648 1.00 0.00 60 PRO A CA 12
ATOM 16189 C C . PRO A 1 60 ? 3.497 -16.235 -1.925 1.00 0.00 60 PRO A C 12
ATOM 16190 O O . PRO A 1 60 ? 3.222 -15.175 -1.361 1.00 0.00 60 PRO A O 12
ATOM 16201 N N . THR A 1 61 ? 4.493 -16.352 -2.797 1.00 0.00 61 THR A N 12
ATOM 16202 C CA . THR A 1 61 ? 5.338 -15.218 -3.149 1.00 0.00 61 THR A CA 12
ATOM 16203 C C . THR A 1 61 ? 4.785 -14.473 -4.358 1.00 0.00 61 THR A C 12
ATOM 16204 O O . THR A 1 61 ? 4.701 -13.246 -4.359 1.00 0.00 61 THR A O 12
ATOM 16215 N N . GLY A 1 62 ? 4.408 -15.225 -5.389 1.00 0.00 62 GLY A N 12
ATOM 16216 C CA . GLY A 1 62 ? 3.867 -14.618 -6.591 1.00 0.00 62 GLY A CA 12
ATOM 16217 C C . GLY A 1 62 ? 2.974 -13.430 -6.289 1.00 0.00 62 GLY A C 12
ATOM 16218 O O . GLY A 1 62 ? 2.864 -12.506 -7.096 1.00 0.00 62 GLY A O 12
ATOM 16222 N N . HIS A 1 63 ? 2.333 -13.454 -5.125 1.00 0.00 63 HIS A N 12
ATOM 16223 C CA . HIS A 1 63 ? 1.445 -12.371 -4.719 1.00 0.00 63 HIS A CA 12
ATOM 16224 C C . HIS A 1 63 ? 2.234 -11.225 -4.094 1.00 0.00 63 HIS A C 12
ATOM 16225 O O . HIS A 1 63 ? 1.936 -10.054 -4.326 1.00 0.00 63 HIS A O 12
ATOM 16240 N N . ARG A 1 64 ? 3.242 -11.572 -3.299 1.00 0.00 64 ARG A N 12
ATOM 16241 C CA . ARG A 1 64 ? 4.073 -10.572 -2.639 1.00 0.00 64 ARG A CA 12
ATOM 16242 C C . ARG A 1 64 ? 4.578 -9.538 -3.641 1.00 0.00 64 ARG A C 12
ATOM 16243 O O . ARG A 1 64 ? 4.411 -8.334 -3.442 1.00 0.00 64 ARG A O 12
ATOM 16264 N N . ARG A 1 65 ? 5.197 -10.015 -4.716 1.00 0.00 65 ARG A N 12
ATOM 16265 C CA . ARG A 1 65 ? 5.727 -9.132 -5.747 1.00 0.00 65 ARG A CA 12
ATOM 16266 C C . ARG A 1 65 ? 4.636 -8.215 -6.292 1.00 0.00 65 ARG A C 12
ATOM 16267 O O . ARG A 1 65 ? 4.769 -6.991 -6.262 1.00 0.00 65 ARG A O 12
ATOM 16288 N N . ARG A 1 66 ? 3.560 -8.815 -6.788 1.00 0.00 66 ARG A N 12
ATOM 16289 C CA . ARG A 1 66 ? 2.447 -8.052 -7.341 1.00 0.00 66 ARG A CA 12
ATOM 16290 C C . ARG A 1 66 ? 2.028 -6.934 -6.391 1.00 0.00 66 ARG A C 12
ATOM 16291 O O . ARG A 1 66 ? 1.607 -5.862 -6.825 1.00 0.00 66 ARG A O 12
ATOM 16312 N N . ILE A 1 67 ? 2.147 -7.193 -5.093 1.00 0.00 67 ILE A N 12
ATOM 16313 C CA . ILE A 1 67 ? 1.782 -6.209 -4.082 1.00 0.00 67 ILE A CA 12
ATOM 16314 C C . ILE A 1 67 ? 2.759 -5.037 -4.076 1.00 0.00 67 ILE A C 12
ATOM 16315 O O . ILE A 1 67 ? 2.355 -3.877 -4.167 1.00 0.00 67 ILE A O 12
ATOM 16331 N N . LEU A 1 68 ? 4.046 -5.348 -3.972 1.00 0.00 68 LEU A N 12
ATOM 16332 C CA . LEU A 1 68 ? 5.082 -4.322 -3.957 1.00 0.00 68 LEU A CA 12
ATOM 16333 C C . LEU A 1 68 ? 5.074 -3.521 -5.255 1.00 0.00 68 LEU A C 12
ATOM 16334 O O . LEU A 1 68 ? 5.016 -2.291 -5.239 1.00 0.00 68 LEU A O 12
ATOM 16350 N N . LYS A 1 69 ? 5.131 -4.227 -6.380 1.00 0.00 69 LYS A N 12
ATOM 16351 C CA . LYS A 1 69 ? 5.127 -3.583 -7.688 1.00 0.00 69 LYS A CA 12
ATOM 16352 C C . LYS A 1 69 ? 4.214 -2.362 -7.691 1.00 0.00 69 LYS A C 12
ATOM 16353 O O . LYS A 1 69 ? 4.655 -1.247 -7.970 1.00 0.00 69 LYS A O 12
ATOM 16372 N N . GLN A 1 70 ? 2.940 -2.579 -7.377 1.00 0.00 70 GLN A N 12
ATOM 16373 C CA . GLN A 1 70 ? 1.966 -1.495 -7.343 1.00 0.00 70 GLN A CA 12
ATOM 16374 C C . GLN A 1 70 ? 2.373 -0.430 -6.330 1.00 0.00 70 GLN A C 12
ATOM 16375 O O . GLN A 1 70 ? 2.418 0.759 -6.648 1.00 0.00 70 GLN A O 12
ATOM 16389 N N . LEU A 1 71 ? 2.667 -0.864 -5.109 1.00 0.00 71 LEU A N 12
ATOM 16390 C CA . LEU A 1 71 ? 3.069 0.053 -4.048 1.00 0.00 71 LEU A CA 12
ATOM 16391 C C . LEU A 1 71 ? 4.054 1.094 -4.572 1.00 0.00 71 LEU A C 12
ATOM 16392 O O . LEU A 1 71 ? 4.017 2.255 -4.166 1.00 0.00 71 LEU A O 12
ATOM 16408 N N . GLN A 1 72 ? 4.930 0.669 -5.476 1.00 0.00 72 GLN A N 12
ATOM 16409 C CA . GLN A 1 72 ? 5.924 1.565 -6.056 1.00 0.00 72 GLN A CA 12
ATOM 16410 C C . GLN A 1 72 ? 5.258 2.623 -6.931 1.00 0.00 72 GLN A C 12
ATOM 16411 O O . GLN A 1 72 ? 5.448 3.822 -6.725 1.00 0.00 72 GLN A O 12
ATOM 16425 N N . ILE A 1 73 ? 4.478 2.170 -7.906 1.00 0.00 73 ILE A N 12
ATOM 16426 C CA . ILE A 1 73 ? 3.783 3.077 -8.812 1.00 0.00 73 ILE A CA 12
ATOM 16427 C C . ILE A 1 73 ? 2.874 4.031 -8.044 1.00 0.00 73 ILE A C 12
ATOM 16428 O O . ILE A 1 73 ? 2.905 5.243 -8.259 1.00 0.00 73 ILE A O 12
ATOM 16444 N N . ILE A 1 74 ? 2.067 3.476 -7.147 1.00 0.00 74 ILE A N 12
ATOM 16445 C CA . ILE A 1 74 ? 1.151 4.277 -6.344 1.00 0.00 74 ILE A CA 12
ATOM 16446 C C . ILE A 1 74 ? 1.901 5.345 -5.556 1.00 0.00 74 ILE A C 12
ATOM 16447 O O . ILE A 1 74 ? 1.705 6.542 -5.768 1.00 0.00 74 ILE A O 12
ATOM 16463 N N . LEU A 1 75 ? 2.762 4.904 -4.645 1.00 0.00 75 LEU A N 12
ATOM 16464 C CA . LEU A 1 75 ? 3.545 5.822 -3.825 1.00 0.00 75 LEU A CA 12
ATOM 16465 C C . LEU A 1 75 ? 4.039 7.005 -4.651 1.00 0.00 75 LEU A C 12
ATOM 16466 O O . LEU A 1 75 ? 3.884 8.160 -4.254 1.00 0.00 75 LEU A O 12
ATOM 16482 N N . SER A 1 76 ? 4.632 6.709 -5.803 1.00 0.00 76 SER A N 12
ATOM 16483 C CA . SER A 1 76 ? 5.150 7.748 -6.685 1.00 0.00 76 SER A CA 12
ATOM 16484 C C . SER A 1 76 ? 4.181 8.923 -6.768 1.00 0.00 76 SER A C 12
ATOM 16485 O O . SER A 1 76 ? 4.581 10.082 -6.657 1.00 0.00 76 SER A O 12
ATOM 16493 N N . LYS A 1 77 ? 2.903 8.616 -6.964 1.00 0.00 77 LYS A N 12
ATOM 16494 C CA . LYS A 1 77 ? 1.874 9.644 -7.061 1.00 0.00 77 LYS A CA 12
ATOM 16495 C C . LYS A 1 77 ? 1.718 10.384 -5.736 1.00 0.00 77 LYS A C 12
ATOM 16496 O O . LYS A 1 77 ? 2.070 11.558 -5.624 1.00 0.00 77 LYS A O 12
ATOM 16515 N N . MET A 1 78 ? 1.189 9.688 -4.734 1.00 0.00 78 MET A N 12
ATOM 16516 C CA . MET A 1 78 ? 0.989 10.279 -3.416 1.00 0.00 78 MET A CA 12
ATOM 16517 C C . MET A 1 78 ? 2.107 11.264 -3.086 1.00 0.00 78 MET A C 12
ATOM 16518 O O . MET A 1 78 ? 3.218 10.862 -2.743 1.00 0.00 78 MET A O 12
ATOM 16532 N N . GLN A 1 79 ? 1.804 12.553 -3.193 1.00 0.00 79 GLN A N 12
ATOM 16533 C CA . GLN A 1 79 ? 2.784 13.594 -2.907 1.00 0.00 79 GLN A CA 12
ATOM 16534 C C . GLN A 1 79 ? 2.809 13.925 -1.419 1.00 0.00 79 GLN A C 12
ATOM 16535 O O . GLN A 1 79 ? 1.811 14.378 -0.857 1.00 0.00 79 GLN A O 12
ATOM 16549 N N . ASP A 1 80 ? 3.954 13.695 -0.786 1.00 0.00 80 ASP A N 12
ATOM 16550 C CA . ASP A 1 80 ? 4.108 13.969 0.638 1.00 0.00 80 ASP A CA 12
ATOM 16551 C C . ASP A 1 80 ? 4.772 15.324 0.862 1.00 0.00 80 ASP A C 12
ATOM 16552 O O . ASP A 1 80 ? 5.574 15.489 1.782 1.00 0.00 80 ASP A O 12
ATOM 16561 N N . ILE A 1 81 ? 4.432 16.290 0.015 1.00 0.00 81 ILE A N 12
ATOM 16562 C CA . ILE A 1 81 ? 4.995 17.630 0.121 1.00 0.00 81 ILE A CA 12
ATOM 16563 C C . ILE A 1 81 ? 4.378 18.395 1.287 1.00 0.00 81 ILE A C 12
ATOM 16564 O O . ILE A 1 81 ? 3.229 18.172 1.671 1.00 0.00 81 ILE A O 12
ATOM 16580 N N . PRO A 1 82 ? 5.157 19.322 1.865 1.00 0.00 82 PRO A N 12
ATOM 16581 C CA . PRO A 1 82 ? 4.707 20.141 2.995 1.00 0.00 82 PRO A CA 12
ATOM 16582 C C . PRO A 1 82 ? 3.639 21.150 2.590 1.00 0.00 82 PRO A C 12
ATOM 16583 O O . PRO A 1 82 ? 3.538 21.527 1.422 1.00 0.00 82 PRO A O 12
ATOM 16594 N N . ILE A 1 83 ? 2.844 21.585 3.562 1.00 0.00 83 ILE A N 12
ATOM 16595 C CA . ILE A 1 83 ? 1.784 22.553 3.306 1.00 0.00 83 ILE A CA 12
ATOM 16596 C C . ILE A 1 83 ? 2.361 23.903 2.892 1.00 0.00 83 ILE A C 12
ATOM 16597 O O . ILE A 1 83 ? 3.229 24.453 3.571 1.00 0.00 83 ILE A O 12
ATOM 16613 N N . TYR A 1 84 ? 1.871 24.432 1.777 1.00 0.00 84 TYR A N 12
ATOM 16614 C CA . TYR A 1 84 ? 2.338 25.718 1.272 1.00 0.00 84 TYR A CA 12
ATOM 16615 C C . TYR A 1 84 ? 1.196 26.729 1.218 1.00 0.00 84 TYR A C 12
ATOM 16616 O O . TYR A 1 84 ? 1.018 27.429 0.222 1.00 0.00 84 TYR A O 12
ATOM 16634 N N . ALA A 1 85 ? 0.425 26.799 2.299 1.00 0.00 85 ALA A N 12
ATOM 16635 C CA . ALA A 1 85 ? -0.697 27.725 2.378 1.00 0.00 85 ALA A CA 12
ATOM 16636 C C . ALA A 1 85 ? -0.767 28.389 3.749 1.00 0.00 85 ALA A C 12
ATOM 16637 O O . ALA A 1 85 ? -0.051 28.003 4.673 1.00 0.00 85 ALA A O 12
ATOM 16644 N N . SER A 1 86 ? -1.632 29.390 3.873 1.00 0.00 86 SER A N 12
ATOM 16645 C CA . SER A 1 86 ? -1.791 30.111 5.131 1.00 0.00 86 SER A CA 12
ATOM 16646 C C . SER A 1 86 ? -3.097 29.722 5.818 1.00 0.00 86 SER A C 12
ATOM 16647 O O . SER A 1 86 ? -3.133 29.504 7.028 1.00 0.00 86 SER A O 12
ATOM 16655 N N . GLY A 1 87 ? -4.168 29.638 5.036 1.00 0.00 87 GLY A N 12
ATOM 16656 C CA . GLY A 1 87 ? -5.462 29.275 5.585 1.00 0.00 87 GLY A CA 12
ATOM 16657 C C . GLY A 1 87 ? -6.132 30.432 6.299 1.00 0.00 87 GLY A C 12
ATOM 16658 O O . GLY A 1 87 ? -5.481 31.380 6.738 1.00 0.00 87 GLY A O 12
ATOM 16662 N N . PRO A 1 88 ? -7.466 30.363 6.423 1.00 0.00 88 PRO A N 12
ATOM 16663 C CA . PRO A 1 88 ? -8.255 31.404 7.088 1.00 0.00 88 PRO A CA 12
ATOM 16664 C C . PRO A 1 88 ? -8.019 31.438 8.594 1.00 0.00 88 PRO A C 12
ATOM 16665 O O . PRO A 1 88 ? -7.444 30.510 9.162 1.00 0.00 88 PRO A O 12
ATOM 16676 N N . SER A 1 89 ? -8.467 32.513 9.234 1.00 0.00 89 SER A N 12
ATOM 16677 C CA . SER A 1 89 ? -8.301 32.669 10.675 1.00 0.00 89 SER A CA 12
ATOM 16678 C C . SER A 1 89 ? -9.315 31.817 11.433 1.00 0.00 89 SER A C 12
ATOM 16679 O O . SER A 1 89 ? -10.312 31.369 10.868 1.00 0.00 89 SER A O 12
ATOM 16687 N N . SER A 1 90 ? -9.051 31.598 12.718 1.00 0.00 90 SER A N 12
ATOM 16688 C CA . SER A 1 90 ? -9.937 30.798 13.554 1.00 0.00 90 SER A CA 12
ATOM 16689 C C . SER A 1 90 ? -10.444 31.610 14.742 1.00 0.00 90 SER A C 12
ATOM 16690 O O . SER A 1 90 ? -9.999 32.733 14.975 1.00 0.00 90 SER A O 12
ATOM 16698 N N . GLY A 1 91 ? -11.380 31.033 15.490 1.00 0.00 91 GLY A N 12
ATOM 16699 C CA . GLY A 1 91 ? -11.933 31.717 16.644 1.00 0.00 91 GLY A CA 12
ATOM 16700 C C . GLY A 1 91 ? -11.897 30.863 17.896 1.00 0.00 91 GLY A C 12
ATOM 16701 O O . GLY A 1 91 ? -11.374 29.749 17.880 1.00 0.00 91 GLY A O 12
ATOM 16705 N N . GLY A 1 1 ? -24.712 -11.438 -3.639 1.00 0.00 1 GLY A N 13
ATOM 16706 C CA . GLY A 1 1 ? -25.814 -12.139 -3.006 1.00 0.00 1 GLY A CA 13
ATOM 16707 C C . GLY A 1 1 ? -26.664 -11.226 -2.145 1.00 0.00 1 GLY A C 13
ATOM 16708 O O . GLY A 1 1 ? -27.727 -10.774 -2.570 1.00 0.00 1 GLY A O 13
ATOM 16712 N N . SER A 1 2 ? -26.196 -10.956 -0.931 1.00 0.00 2 SER A N 13
ATOM 16713 C CA . SER A 1 2 ? -26.924 -10.095 -0.006 1.00 0.00 2 SER A CA 13
ATOM 16714 C C . SER A 1 2 ? -25.965 -9.196 0.769 1.00 0.00 2 SER A C 13
ATOM 16715 O O . SER A 1 2 ? -25.027 -9.675 1.407 1.00 0.00 2 SER A O 13
ATOM 16723 N N . SER A 1 3 ? -26.207 -7.891 0.708 1.00 0.00 3 SER A N 13
ATOM 16724 C CA . SER A 1 3 ? -25.363 -6.923 1.400 1.00 0.00 3 SER A CA 13
ATOM 16725 C C . SER A 1 3 ? -26.176 -5.709 1.838 1.00 0.00 3 SER A C 13
ATOM 16726 O O . SER A 1 3 ? -27.313 -5.521 1.408 1.00 0.00 3 SER A O 13
ATOM 16734 N N . GLY A 1 4 ? -25.583 -4.887 2.699 1.00 0.00 4 GLY A N 13
ATOM 16735 C CA . GLY A 1 4 ? -26.265 -3.702 3.183 1.00 0.00 4 GLY A CA 13
ATOM 16736 C C . GLY A 1 4 ? -25.943 -2.471 2.360 1.00 0.00 4 GLY A C 13
ATOM 16737 O O . GLY A 1 4 ? -26.767 -2.012 1.568 1.00 0.00 4 GLY A O 13
ATOM 16741 N N . SER A 1 5 ? -24.743 -1.932 2.547 1.00 0.00 5 SER A N 13
ATOM 16742 C CA . SER A 1 5 ? -24.316 -0.743 1.819 1.00 0.00 5 SER A CA 13
ATOM 16743 C C . SER A 1 5 ? -22.805 -0.558 1.920 1.00 0.00 5 SER A C 13
ATOM 16744 O O . SER A 1 5 ? -22.155 -1.131 2.794 1.00 0.00 5 SER A O 13
ATOM 16752 N N . SER A 1 6 ? -22.252 0.247 1.018 1.00 0.00 6 SER A N 13
ATOM 16753 C CA . SER A 1 6 ? -20.817 0.506 1.002 1.00 0.00 6 SER A CA 13
ATOM 16754 C C . SER A 1 6 ? -20.533 1.969 0.675 1.00 0.00 6 SER A C 13
ATOM 16755 O O . SER A 1 6 ? -21.340 2.642 0.034 1.00 0.00 6 SER A O 13
ATOM 16763 N N . GLY A 1 7 ? -19.378 2.455 1.120 1.00 0.00 7 GLY A N 13
ATOM 16764 C CA . GLY A 1 7 ? -19.007 3.835 0.866 1.00 0.00 7 GLY A CA 13
ATOM 16765 C C . GLY A 1 7 ? -19.183 4.717 2.086 1.00 0.00 7 GLY A C 13
ATOM 16766 O O . GLY A 1 7 ? -20.302 5.092 2.433 1.00 0.00 7 GLY A O 13
ATOM 16770 N N . MET A 1 8 ? -18.074 5.047 2.740 1.00 0.00 8 MET A N 13
ATOM 16771 C CA . MET A 1 8 ? -18.111 5.890 3.929 1.00 0.00 8 MET A CA 13
ATOM 16772 C C . MET A 1 8 ? -17.959 7.362 3.558 1.00 0.00 8 MET A C 13
ATOM 16773 O O . MET A 1 8 ? -18.875 8.160 3.757 1.00 0.00 8 MET A O 13
ATOM 16787 N N . SER A 1 9 ? -16.797 7.714 3.017 1.00 0.00 9 SER A N 13
ATOM 16788 C CA . SER A 1 9 ? -16.524 9.091 2.621 1.00 0.00 9 SER A CA 13
ATOM 16789 C C . SER A 1 9 ? -15.542 9.136 1.454 1.00 0.00 9 SER A C 13
ATOM 16790 O O . SER A 1 9 ? -15.015 8.107 1.032 1.00 0.00 9 SER A O 13
ATOM 16798 N N . SER A 1 10 ? -15.300 10.337 0.939 1.00 0.00 10 SER A N 13
ATOM 16799 C CA . SER A 1 10 ? -14.384 10.518 -0.181 1.00 0.00 10 SER A CA 13
ATOM 16800 C C . SER A 1 10 ? -12.999 10.927 0.310 1.00 0.00 10 SER A C 13
ATOM 16801 O O . SER A 1 10 ? -12.854 11.891 1.062 1.00 0.00 10 SER A O 13
ATOM 16809 N N . VAL A 1 11 ? -11.982 10.187 -0.120 1.00 0.00 11 VAL A N 13
ATOM 16810 C CA . VAL A 1 11 ? -10.608 10.472 0.274 1.00 0.00 11 VAL A CA 13
ATOM 16811 C C . VAL A 1 11 ? -10.240 11.921 -0.023 1.00 0.00 11 VAL A C 13
ATOM 16812 O O . VAL A 1 11 ? -10.547 12.443 -1.095 1.00 0.00 11 VAL A O 13
ATOM 16825 N N . SER A 1 12 ? -9.581 12.567 0.934 1.00 0.00 12 SER A N 13
ATOM 16826 C CA . SER A 1 12 ? -9.174 13.958 0.776 1.00 0.00 12 SER A CA 13
ATOM 16827 C C . SER A 1 12 ? -7.898 14.060 -0.055 1.00 0.00 12 SER A C 13
ATOM 16828 O O . SER A 1 12 ? -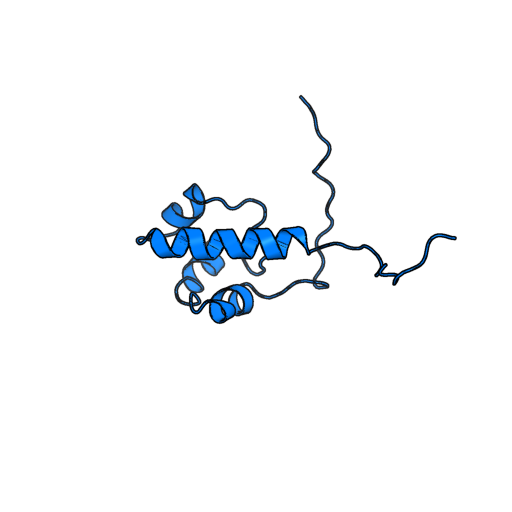7.798 14.891 -0.957 1.00 0.00 12 SER A O 13
ATOM 16836 N N . GLU A 1 13 ? -6.927 13.208 0.257 1.00 0.00 13 GLU A N 13
ATOM 16837 C CA . GLU A 1 13 ? -5.657 13.203 -0.461 1.00 0.00 13 GLU A CA 13
ATOM 16838 C C . GLU A 1 13 ? -5.629 12.095 -1.510 1.00 0.00 13 GLU A C 13
ATOM 16839 O O . GLU A 1 13 ? -6.619 11.390 -1.711 1.00 0.00 13 GLU A O 13
ATOM 16851 N N . VAL A 1 14 ? -4.489 11.947 -2.176 1.00 0.00 14 VAL A N 13
ATOM 16852 C CA . VAL A 1 14 ? -4.331 10.925 -3.204 1.00 0.00 14 VAL A CA 13
ATOM 16853 C C . VAL A 1 14 ? -4.253 9.533 -2.587 1.00 0.00 14 VAL A C 13
ATOM 16854 O O . VAL A 1 14 ? -4.628 8.544 -3.215 1.00 0.00 14 VAL A O 13
ATOM 16867 N N . ASN A 1 15 ? -3.766 9.465 -1.353 1.00 0.00 15 ASN A N 13
ATOM 16868 C CA . ASN A 1 15 ? -3.639 8.193 -0.651 1.00 0.00 15 ASN A CA 13
ATOM 16869 C C . ASN A 1 15 ? -4.886 7.336 -0.848 1.00 0.00 15 ASN A C 13
ATOM 16870 O O . ASN A 1 15 ? -6.006 7.847 -0.874 1.00 0.00 15 ASN A O 13
ATOM 16881 N N . VAL A 1 16 ? -4.683 6.029 -0.987 1.00 0.00 16 VAL A N 13
ATOM 16882 C CA . VAL A 1 16 ? -5.790 5.101 -1.180 1.00 0.00 16 VAL A CA 13
ATOM 16883 C C . VAL A 1 16 ? -5.875 4.100 -0.033 1.00 0.00 16 VAL A C 13
ATOM 16884 O O . VAL A 1 16 ? -4.854 3.658 0.495 1.00 0.00 16 VAL A O 13
ATOM 16897 N N . ASP A 1 17 ? -7.098 3.746 0.347 1.00 0.00 17 ASP A N 13
ATOM 16898 C CA . ASP A 1 17 ? -7.316 2.796 1.432 1.00 0.00 17 ASP A CA 13
ATOM 16899 C C . ASP A 1 17 ? -6.761 1.422 1.070 1.00 0.00 17 ASP A C 13
ATOM 16900 O O . ASP A 1 17 ? -7.107 0.855 0.033 1.00 0.00 17 ASP A O 13
ATOM 16909 N N . ILE A 1 18 ? -5.897 0.893 1.931 1.00 0.00 18 ILE A N 13
ATOM 16910 C CA . ILE A 1 18 ? -5.294 -0.414 1.701 1.00 0.00 18 ILE A CA 13
ATOM 16911 C C . ILE A 1 18 ? -6.302 -1.385 1.096 1.00 0.00 18 ILE A C 13
ATOM 16912 O O . ILE A 1 18 ? -5.950 -2.228 0.270 1.00 0.00 18 ILE A O 13
ATOM 16928 N N . LYS A 1 19 ? -7.558 -1.262 1.511 1.00 0.00 19 LYS A N 13
ATOM 16929 C CA . LYS A 1 19 ? -8.619 -2.126 1.009 1.00 0.00 19 LYS A CA 13
ATOM 16930 C C . LYS A 1 19 ? -8.735 -2.019 -0.508 1.00 0.00 19 LYS A C 13
ATOM 16931 O O . LYS A 1 19 ? -8.823 -3.029 -1.207 1.00 0.00 19 LYS A O 13
ATOM 16950 N N . ASP A 1 20 ? -8.734 -0.790 -1.012 1.00 0.00 20 ASP A N 13
ATOM 16951 C CA . ASP A 1 20 ? -8.836 -0.551 -2.447 1.00 0.00 20 ASP A CA 13
ATOM 16952 C C . ASP A 1 20 ? -7.530 -0.903 -3.151 1.00 0.00 20 ASP A C 13
ATOM 16953 O O . ASP A 1 20 ? -7.533 -1.373 -4.290 1.00 0.00 20 ASP A O 13
ATOM 16962 N N . PHE A 1 21 ? -6.414 -0.673 -2.467 1.00 0.00 21 PHE A N 13
ATOM 16963 C CA . PHE A 1 21 ? -5.100 -0.964 -3.028 1.00 0.00 21 PHE A CA 13
ATOM 16964 C C . PHE A 1 21 ? -4.950 -2.455 -3.317 1.00 0.00 21 PHE A C 13
ATOM 16965 O O . PHE A 1 21 ? -4.216 -2.853 -4.223 1.00 0.00 21 PHE A O 13
ATOM 16982 N N . LEU A 1 22 ? -5.649 -3.275 -2.540 1.00 0.00 22 LEU A N 13
ATOM 16983 C CA . LEU A 1 22 ? -5.594 -4.723 -2.711 1.00 0.00 22 LEU A CA 13
ATOM 16984 C C . LEU A 1 22 ? -6.652 -5.195 -3.704 1.00 0.00 22 LEU A C 13
ATOM 16985 O O . LEU A 1 22 ? -6.355 -5.948 -4.630 1.00 0.00 22 LEU A O 13
ATOM 17001 N N . MET A 1 23 ? -7.886 -4.744 -3.504 1.00 0.00 23 MET A N 13
ATOM 17002 C CA . MET A 1 23 ? -8.987 -5.117 -4.385 1.00 0.00 23 MET A CA 13
ATOM 17003 C C . MET A 1 23 ? -8.663 -4.776 -5.836 1.00 0.00 23 MET A C 13
ATOM 17004 O O . MET A 1 23 ? -9.088 -5.473 -6.757 1.00 0.00 23 MET A O 13
ATOM 17018 N N . SER A 1 24 ? -7.907 -3.700 -6.031 1.00 0.00 24 SER A N 13
ATOM 17019 C CA . SER A 1 24 ? -7.530 -3.265 -7.371 1.00 0.00 24 SER A CA 13
ATOM 17020 C C . SER A 1 24 ? -6.706 -4.336 -8.078 1.00 0.00 24 SER A C 13
ATOM 17021 O O . SER A 1 24 ? -6.763 -4.471 -9.301 1.00 0.00 24 SER A O 13
ATOM 17029 N N . ILE A 1 25 ? -5.942 -5.095 -7.301 1.00 0.00 25 ILE A N 13
ATOM 17030 C CA . ILE A 1 25 ? -5.107 -6.156 -7.852 1.00 0.00 25 ILE A CA 13
ATOM 17031 C C . ILE A 1 25 ? -5.647 -7.532 -7.476 1.00 0.00 25 ILE A C 13
ATOM 17032 O O . ILE A 1 25 ? -5.106 -8.556 -7.890 1.00 0.00 25 ILE A O 13
ATOM 17048 N N . ASN A 1 26 ? -6.719 -7.546 -6.691 1.00 0.00 26 ASN A N 13
ATOM 17049 C CA . ASN A 1 26 ? -7.334 -8.797 -6.260 1.00 0.00 26 ASN A CA 13
ATOM 17050 C C . ASN A 1 26 ? -6.494 -9.472 -5.180 1.00 0.00 26 ASN A C 13
ATOM 17051 O O . ASN A 1 26 ? -6.240 -10.676 -5.238 1.00 0.00 26 ASN A O 13
ATOM 17062 N N . LEU A 1 27 ? -6.066 -8.690 -4.196 1.00 0.00 27 LEU A N 13
ATOM 17063 C CA . LEU A 1 27 ? -5.255 -9.212 -3.101 1.00 0.00 27 LEU A CA 13
ATOM 17064 C C . LEU A 1 27 ? -5.879 -8.873 -1.751 1.00 0.00 27 LEU A C 13
ATOM 17065 O O . LEU A 1 27 ? -5.196 -8.861 -0.728 1.00 0.00 27 LEU A O 13
ATOM 17081 N N . GLU A 1 28 ? -7.180 -8.600 -1.758 1.00 0.00 28 GLU A N 13
ATOM 17082 C CA . GLU A 1 28 ? -7.895 -8.263 -0.534 1.00 0.00 28 GLU A CA 13
ATOM 17083 C C . GLU A 1 28 ? -7.820 -9.407 0.473 1.00 0.00 28 GLU A C 13
ATOM 17084 O O . GLU A 1 28 ? -8.083 -9.220 1.661 1.00 0.00 28 GLU A O 13
ATOM 17096 N N . GLN A 1 29 ? -7.460 -10.591 -0.012 1.00 0.00 29 GLN A N 13
ATOM 17097 C CA . GLN A 1 29 ? -7.352 -11.766 0.845 1.00 0.00 29 GLN A CA 13
ATOM 17098 C C . GLN A 1 29 ? -6.310 -11.549 1.938 1.00 0.00 29 GLN A C 13
ATOM 17099 O O . GLN A 1 29 ? -6.196 -12.347 2.868 1.00 0.00 29 GLN A O 13
ATOM 17113 N N . TYR A 1 30 ? -5.553 -10.464 1.819 1.00 0.00 30 TYR A N 13
ATOM 17114 C CA . TYR A 1 30 ? -4.519 -10.143 2.795 1.00 0.00 30 TYR A CA 13
ATOM 17115 C C . TYR A 1 30 ? -4.890 -8.895 3.592 1.00 0.00 30 TYR A C 13
ATOM 17116 O O . TYR A 1 30 ? -4.067 -8.345 4.325 1.00 0.00 30 TYR A O 13
ATOM 17134 N N . LEU A 1 31 ? -6.134 -8.455 3.443 1.00 0.00 31 LEU A N 13
ATOM 17135 C CA . LEU A 1 31 ? -6.616 -7.272 4.148 1.00 0.00 31 LEU A CA 13
ATOM 17136 C C . LEU A 1 31 ? -6.374 -7.397 5.649 1.00 0.00 31 LEU A C 13
ATOM 17137 O O . LEU A 1 31 ? -5.940 -6.445 6.299 1.00 0.00 31 LEU A O 13
ATOM 17153 N N . LEU A 1 32 ? -6.653 -8.576 6.192 1.00 0.00 32 LEU A N 13
ATOM 17154 C CA . LEU A 1 32 ? -6.463 -8.826 7.617 1.00 0.00 32 LEU A CA 13
ATOM 17155 C C . LEU A 1 32 ? -4.997 -8.665 8.007 1.00 0.00 32 LEU A C 13
ATOM 17156 O O . LEU A 1 32 ? -4.674 -7.976 8.975 1.00 0.00 32 LEU A O 13
ATOM 17172 N N . HIS A 1 33 ? -4.114 -9.303 7.246 1.00 0.00 33 HIS A N 13
ATOM 17173 C CA . HIS A 1 33 ? -2.681 -9.228 7.510 1.00 0.00 33 HIS A CA 13
ATOM 17174 C C . HIS A 1 33 ? -2.232 -7.778 7.658 1.00 0.00 33 HIS A C 13
ATOM 17175 O O . HIS A 1 33 ? -1.617 -7.406 8.658 1.00 0.00 33 HIS A O 13
ATOM 17190 N N . PHE A 1 34 ? -2.540 -6.962 6.655 1.00 0.00 34 PHE A N 13
ATOM 17191 C CA . PHE A 1 34 ? -2.166 -5.553 6.672 1.00 0.00 34 PHE A CA 13
ATOM 17192 C C . PHE A 1 34 ? -2.887 -4.813 7.795 1.00 0.00 34 PHE A C 13
ATOM 17193 O O . PHE A 1 34 ? -2.276 -4.049 8.542 1.00 0.00 34 PHE A O 13
ATOM 17210 N N . HIS A 1 35 ? -4.192 -5.044 7.906 1.00 0.00 35 HIS A N 13
ATOM 17211 C CA . HIS A 1 35 ? -4.997 -4.400 8.937 1.00 0.00 35 HIS A CA 13
ATOM 17212 C C . HIS A 1 35 ? -4.389 -4.620 10.319 1.00 0.00 35 HIS A C 13
ATOM 17213 O O . HIS A 1 35 ? -3.885 -3.686 10.941 1.00 0.00 35 HIS A O 13
ATOM 17228 N N . GLU A 1 36 ? -4.441 -5.862 10.792 1.00 0.00 36 GLU A N 13
ATOM 17229 C CA . GLU A 1 36 ? -3.896 -6.203 12.100 1.00 0.00 36 GLU A CA 13
ATOM 17230 C C . GLU A 1 36 ? -2.421 -5.822 12.192 1.00 0.00 36 GLU A C 13
ATOM 17231 O O . GLU A 1 36 ? -1.880 -5.652 13.284 1.00 0.00 36 GLU A O 13
ATOM 17243 N N . SER A 1 37 ? -1.777 -5.691 11.037 1.00 0.00 37 SER A N 13
ATOM 17244 C CA . SER A 1 37 ? -0.364 -5.334 10.986 1.00 0.00 37 SER A CA 13
ATOM 17245 C C . SER A 1 37 ? -0.165 -3.854 11.298 1.00 0.00 37 SER A C 13
ATOM 17246 O O . SER A 1 37 ? 0.893 -3.445 11.773 1.00 0.00 37 SER A O 13
ATOM 17254 N N . GLY A 1 38 ? -1.193 -3.056 11.028 1.00 0.00 38 GLY A N 13
ATOM 17255 C CA . GLY A 1 38 ? -1.113 -1.630 11.286 1.00 0.00 38 GLY A CA 13
ATOM 17256 C C . GLY A 1 38 ? -1.065 -0.812 10.011 1.00 0.00 38 GLY A C 13
ATOM 17257 O O . GLY A 1 38 ? -0.700 0.364 10.032 1.00 0.00 38 GLY A O 13
ATOM 17261 N N . PHE A 1 39 ? -1.434 -1.434 8.896 1.00 0.00 39 PHE A N 13
ATOM 17262 C CA . PHE A 1 39 ? -1.430 -0.757 7.605 1.00 0.00 39 PHE A CA 13
ATOM 17263 C C . PHE A 1 39 ? -2.852 -0.562 7.088 1.00 0.00 39 PHE A C 13
ATOM 17264 O O . PHE A 1 39 ? -3.497 -1.510 6.638 1.00 0.00 39 PHE A O 13
ATOM 17281 N N . THR A 1 40 ? -3.336 0.674 7.156 1.00 0.00 40 THR A N 13
ATOM 17282 C CA . THR A 1 40 ? -4.682 0.994 6.697 1.00 0.00 40 THR A CA 13
ATOM 17283 C C . THR A 1 40 ? -4.652 1.655 5.324 1.00 0.00 40 THR A C 13
ATOM 17284 O O . THR A 1 40 ? -5.589 1.518 4.536 1.00 0.00 40 THR A O 13
ATOM 17295 N N . THR A 1 41 ? -3.569 2.373 5.041 1.00 0.00 41 THR A N 13
ATOM 17296 C CA . THR A 1 41 ? -3.417 3.055 3.762 1.00 0.00 41 THR A CA 13
ATOM 17297 C C . THR A 1 41 ? -2.165 2.583 3.032 1.00 0.00 41 THR A C 13
ATOM 17298 O O . THR A 1 41 ? -1.301 1.932 3.619 1.00 0.00 41 THR A O 13
ATOM 17309 N N . VAL A 1 42 ? -2.072 2.917 1.749 1.00 0.00 42 VAL A N 13
ATOM 17310 C CA . VAL A 1 42 ? -0.923 2.529 0.939 1.00 0.00 42 VAL A CA 13
ATOM 17311 C C . VAL A 1 42 ? 0.343 3.238 1.405 1.00 0.00 42 VAL A C 13
ATOM 17312 O O . VAL A 1 42 ? 1.428 2.657 1.409 1.00 0.00 42 VAL A O 13
ATOM 17325 N N . LYS A 1 43 ? 0.197 4.499 1.798 1.00 0.00 43 LYS A N 13
ATOM 17326 C CA . LYS A 1 43 ? 1.328 5.289 2.269 1.00 0.00 43 LYS A CA 13
ATOM 17327 C C . LYS A 1 43 ? 2.045 4.584 3.416 1.00 0.00 43 LYS A C 13
ATOM 17328 O O . LYS A 1 43 ? 3.275 4.551 3.465 1.00 0.00 43 LYS A O 13
ATOM 17347 N N . ASP A 1 44 ? 1.269 4.021 4.336 1.00 0.00 44 ASP A N 13
ATOM 17348 C CA . ASP A 1 44 ? 1.830 3.315 5.481 1.00 0.00 44 ASP A CA 13
ATOM 17349 C C . ASP A 1 44 ? 2.707 2.152 5.026 1.00 0.00 44 ASP A C 13
ATOM 17350 O O . ASP A 1 44 ? 3.519 1.637 5.795 1.00 0.00 44 ASP A O 13
ATOM 17359 N N . CYS A 1 45 ? 2.537 1.745 3.774 1.00 0.00 45 CYS A N 13
ATOM 17360 C CA . CYS A 1 45 ? 3.312 0.641 3.217 1.00 0.00 45 CYS A CA 13
ATOM 17361 C C . CYS A 1 45 ? 4.604 1.149 2.586 1.00 0.00 45 CYS A C 13
ATOM 17362 O O . CYS A 1 45 ? 5.216 0.466 1.765 1.00 0.00 45 CYS A O 13
ATOM 17370 N N . ALA A 1 46 ? 5.013 2.353 2.974 1.00 0.00 46 ALA A N 13
ATOM 17371 C CA . ALA A 1 46 ? 6.233 2.952 2.447 1.00 0.00 46 ALA A CA 13
ATOM 17372 C C . ALA A 1 46 ? 7.471 2.302 3.056 1.00 0.00 46 ALA A C 13
ATOM 17373 O O . ALA A 1 46 ? 8.538 2.282 2.443 1.00 0.00 46 ALA A O 13
ATOM 17380 N N . ALA A 1 47 ? 7.321 1.773 4.266 1.00 0.00 47 ALA A N 13
ATOM 17381 C CA . ALA A 1 47 ? 8.427 1.122 4.957 1.00 0.00 47 ALA A CA 13
ATOM 17382 C C . ALA A 1 47 ? 8.387 -0.389 4.755 1.00 0.00 47 ALA A C 13
ATOM 17383 O O . ALA A 1 47 ? 9.415 -1.062 4.835 1.00 0.00 47 ALA A O 13
ATOM 17390 N N . ILE A 1 48 ? 7.196 -0.915 4.494 1.00 0.00 48 ILE A N 13
ATOM 17391 C CA . ILE A 1 48 ? 7.023 -2.346 4.281 1.00 0.00 48 ILE A CA 13
ATOM 17392 C C . ILE A 1 48 ? 7.947 -2.853 3.178 1.00 0.00 48 ILE A C 13
ATOM 17393 O O . ILE A 1 48 ? 8.147 -2.184 2.166 1.00 0.00 48 ILE A O 13
ATOM 17409 N N . ASN A 1 49 ? 8.506 -4.042 3.382 1.00 0.00 49 ASN A N 13
ATOM 17410 C CA . ASN A 1 49 ? 9.408 -4.640 2.405 1.00 0.00 49 ASN A CA 13
ATOM 17411 C C . ASN A 1 49 ? 9.000 -6.077 2.096 1.00 0.00 49 ASN A C 13
ATOM 17412 O O . ASN A 1 49 ? 8.425 -6.765 2.940 1.00 0.00 49 ASN A O 13
ATOM 17423 N N . ASP A 1 50 ? 9.302 -6.524 0.882 1.00 0.00 50 ASP A N 13
ATOM 17424 C CA . ASP A 1 50 ? 8.969 -7.880 0.462 1.00 0.00 50 ASP A CA 13
ATOM 17425 C C . ASP A 1 50 ? 9.109 -8.859 1.623 1.00 0.00 50 ASP A C 13
ATOM 17426 O O . ASP A 1 50 ? 8.219 -9.672 1.874 1.00 0.00 50 ASP A O 13
ATOM 17435 N N . SER A 1 51 ? 10.233 -8.775 2.328 1.00 0.00 51 SER A N 13
ATOM 17436 C CA . SER A 1 51 ? 10.492 -9.657 3.460 1.00 0.00 51 SER A CA 13
ATOM 17437 C C . SER A 1 51 ? 9.337 -9.616 4.456 1.00 0.00 51 SER A C 13
ATOM 17438 O O . SER A 1 51 ? 8.899 -10.652 4.960 1.00 0.00 51 SER A O 13
ATOM 17446 N N . LEU A 1 52 ? 8.847 -8.414 4.735 1.00 0.00 52 LEU A N 13
ATOM 17447 C CA . LEU A 1 52 ? 7.742 -8.236 5.671 1.00 0.00 52 LEU A CA 13
ATOM 17448 C C . LEU A 1 52 ? 6.495 -8.970 5.188 1.00 0.00 52 LEU A C 13
ATOM 17449 O O . LEU A 1 52 ? 5.844 -9.680 5.955 1.00 0.00 52 LEU A O 13
ATOM 17465 N N . LEU A 1 53 ? 6.171 -8.797 3.911 1.00 0.00 53 LEU A N 13
ATOM 17466 C CA . LEU A 1 53 ? 5.003 -9.445 3.324 1.00 0.00 53 LEU A CA 13
ATOM 17467 C C . LEU A 1 53 ? 4.964 -10.927 3.685 1.00 0.00 53 LEU A C 13
ATOM 17468 O O . LEU A 1 53 ? 3.968 -11.420 4.212 1.00 0.00 53 LEU A O 13
ATOM 17484 N N . GLN A 1 54 ? 6.055 -11.629 3.398 1.00 0.00 54 GLN A N 13
ATOM 17485 C CA . GLN A 1 54 ? 6.146 -13.054 3.693 1.00 0.00 54 GLN A CA 13
ATOM 17486 C C . GLN A 1 54 ? 6.098 -13.302 5.198 1.00 0.00 54 GLN A C 13
ATOM 17487 O O . GLN A 1 54 ? 5.935 -14.437 5.646 1.00 0.00 54 GLN A O 13
ATOM 17501 N N . LYS A 1 55 ? 6.243 -12.233 5.973 1.00 0.00 55 LYS A N 13
ATOM 17502 C CA . LYS A 1 55 ? 6.216 -12.333 7.428 1.00 0.00 55 LYS A CA 13
ATOM 17503 C C . LYS A 1 55 ? 4.794 -12.179 7.957 1.00 0.00 55 LYS A C 13
ATOM 17504 O O . LYS A 1 55 ? 4.283 -13.057 8.654 1.00 0.00 55 LYS A O 13
ATOM 17523 N N . ILE A 1 56 ? 4.160 -11.060 7.622 1.00 0.00 56 ILE A N 13
ATOM 17524 C CA . ILE A 1 56 ? 2.796 -10.794 8.062 1.00 0.00 56 ILE A CA 13
ATOM 17525 C C . ILE A 1 56 ? 1.929 -12.044 7.951 1.00 0.00 56 ILE A C 13
ATOM 17526 O O . ILE A 1 56 ? 1.016 -12.251 8.749 1.00 0.00 56 ILE A O 13
ATOM 17542 N N . GLY A 1 57 ? 2.223 -12.875 6.956 1.00 0.00 57 GLY A N 13
ATOM 17543 C CA . GLY A 1 57 ? 1.462 -14.095 6.759 1.00 0.00 57 GLY A CA 13
ATOM 17544 C C . GLY A 1 57 ? 1.507 -14.581 5.324 1.00 0.00 57 GLY A C 13
ATOM 17545 O O . GLY A 1 57 ? 1.558 -15.785 5.071 1.00 0.00 57 GLY A O 13
ATOM 17549 N N . ILE A 1 58 ? 1.486 -13.644 4.382 1.00 0.00 58 ILE A N 13
ATOM 17550 C CA . ILE A 1 58 ? 1.525 -13.984 2.965 1.00 0.00 58 ILE A CA 13
ATOM 17551 C C . ILE A 1 58 ? 2.402 -15.206 2.717 1.00 0.00 58 ILE A C 13
ATOM 17552 O O . ILE A 1 58 ? 3.629 -15.115 2.728 1.00 0.00 58 ILE A O 13
ATOM 17568 N N . SER A 1 59 ? 1.763 -16.350 2.491 1.00 0.00 59 SER A N 13
ATOM 17569 C CA . SER A 1 59 ? 2.485 -17.592 2.242 1.00 0.00 59 SER A CA 13
ATOM 17570 C C . SER A 1 59 ? 3.124 -17.580 0.856 1.00 0.00 59 SER A C 13
ATOM 17571 O O . SER A 1 59 ? 4.340 -17.703 0.704 1.00 0.00 59 SER A O 13
ATOM 17579 N N . PRO A 1 60 ? 2.285 -17.430 -0.180 1.00 0.00 60 PRO A N 13
ATOM 17580 C CA . PRO A 1 60 ? 2.744 -17.398 -1.571 1.00 0.00 60 PRO A CA 13
ATOM 17581 C C . PRO A 1 60 ? 3.527 -16.130 -1.895 1.00 0.00 60 PRO A C 13
ATOM 17582 O O . PRO A 1 60 ? 3.243 -15.058 -1.359 1.00 0.00 60 PRO A O 13
ATOM 17593 N N . THR A 1 61 ? 4.515 -16.258 -2.775 1.00 0.00 61 THR A N 13
ATOM 17594 C CA . THR A 1 61 ? 5.340 -15.123 -3.169 1.00 0.00 61 THR A CA 13
ATOM 17595 C C . THR A 1 61 ? 4.731 -14.387 -4.357 1.00 0.00 61 THR A C 13
ATOM 17596 O O . THR A 1 61 ? 4.630 -13.161 -4.355 1.00 0.00 61 THR A O 13
ATOM 17607 N N . GLY A 1 62 ? 4.325 -15.145 -5.372 1.00 0.00 62 GLY A N 13
ATOM 17608 C CA . GLY A 1 62 ? 3.730 -14.547 -6.552 1.00 0.00 62 GLY A CA 13
ATOM 17609 C C . GLY A 1 62 ? 2.911 -13.313 -6.227 1.00 0.00 62 GLY A C 13
ATOM 17610 O O . GLY A 1 62 ? 2.897 -12.348 -6.993 1.00 0.00 62 GLY A O 13
ATOM 17614 N N . HIS A 1 63 ? 2.224 -13.344 -5.090 1.00 0.00 63 HIS A N 13
ATOM 17615 C CA . HIS A 1 63 ? 1.397 -12.220 -4.666 1.00 0.00 63 HIS A CA 13
ATOM 17616 C C . HIS A 1 63 ? 2.258 -11.096 -4.096 1.00 0.00 63 HIS A C 13
ATOM 17617 O O . HIS A 1 63 ? 2.046 -9.923 -4.402 1.00 0.00 63 HIS A O 13
ATOM 17632 N N . ARG A 1 64 ? 3.228 -11.464 -3.266 1.00 0.00 64 ARG A N 13
ATOM 17633 C CA . ARG A 1 64 ? 4.120 -10.487 -2.652 1.00 0.00 64 ARG A CA 13
ATOM 17634 C C . ARG A 1 64 ? 4.600 -9.468 -3.681 1.00 0.00 64 ARG A C 13
ATOM 17635 O O . ARG A 1 64 ? 4.406 -8.264 -3.514 1.00 0.00 64 ARG A O 13
ATOM 17656 N N . ARG A 1 65 ? 5.229 -9.959 -4.743 1.00 0.00 65 ARG A N 13
ATOM 17657 C CA . ARG A 1 65 ? 5.739 -9.091 -5.798 1.00 0.00 65 ARG A CA 13
ATOM 17658 C C . ARG A 1 65 ? 4.611 -8.277 -6.425 1.00 0.00 65 ARG A C 13
ATOM 17659 O O . ARG A 1 65 ? 4.816 -7.140 -6.850 1.00 0.00 65 ARG A O 13
ATOM 17680 N N . ARG A 1 66 ? 3.422 -8.867 -6.479 1.00 0.00 66 ARG A N 13
ATOM 17681 C CA . ARG A 1 66 ? 2.262 -8.197 -7.055 1.00 0.00 66 ARG A CA 13
ATOM 17682 C C . ARG A 1 66 ? 1.849 -6.999 -6.206 1.00 0.00 66 ARG A C 13
ATOM 17683 O O . ARG A 1 66 ? 1.612 -5.908 -6.727 1.00 0.00 66 ARG A O 13
ATOM 17704 N N . ILE A 1 67 ? 1.764 -7.209 -4.897 1.00 0.00 67 ILE A N 13
ATOM 17705 C CA . ILE A 1 67 ? 1.380 -6.146 -3.976 1.00 0.00 67 ILE A CA 13
ATOM 17706 C C . ILE A 1 67 ? 2.376 -4.992 -4.022 1.00 0.00 67 ILE A C 13
ATOM 17707 O O . ILE A 1 67 ? 1.989 -3.827 -4.117 1.00 0.00 67 ILE A O 13
ATOM 17723 N N . LEU A 1 68 ? 3.660 -5.324 -3.956 1.00 0.00 68 LEU A N 13
ATOM 17724 C CA . LEU A 1 68 ? 4.714 -4.316 -3.993 1.00 0.00 68 LEU A CA 13
ATOM 17725 C C . LEU A 1 68 ? 4.721 -3.583 -5.331 1.00 0.00 68 LEU A C 13
ATOM 17726 O O . LEU A 1 68 ? 4.746 -2.353 -5.378 1.00 0.00 68 LEU A O 13
ATOM 17742 N N . LYS A 1 69 ? 4.697 -4.347 -6.417 1.00 0.00 69 LYS A N 13
ATOM 17743 C CA . LYS A 1 69 ? 4.697 -3.773 -7.757 1.00 0.00 69 LYS A CA 13
ATOM 17744 C C . LYS A 1 69 ? 3.870 -2.491 -7.800 1.00 0.00 69 LYS A C 13
ATOM 17745 O O . LYS A 1 69 ? 4.294 -1.488 -8.373 1.00 0.00 69 LYS A O 13
ATOM 17764 N N . GLN A 1 70 ? 2.690 -2.533 -7.189 1.00 0.00 70 GLN A N 13
ATOM 17765 C CA . GLN A 1 70 ? 1.806 -1.374 -7.158 1.00 0.00 70 GLN A CA 13
ATOM 17766 C C . GLN A 1 70 ? 2.268 -0.365 -6.112 1.00 0.00 70 GLN A C 13
ATOM 17767 O O . GLN A 1 70 ? 2.197 0.846 -6.328 1.00 0.00 70 GLN A O 13
ATOM 17781 N N . LEU A 1 71 ? 2.742 -0.870 -4.979 1.00 0.00 71 LEU A N 13
ATOM 17782 C CA . LEU A 1 71 ? 3.217 -0.012 -3.898 1.00 0.00 71 LEU A CA 13
ATOM 17783 C C . LEU A 1 71 ? 4.236 0.999 -4.414 1.00 0.00 71 LEU A C 13
ATOM 17784 O O . LEU A 1 71 ? 4.207 2.170 -4.036 1.00 0.00 71 LEU A O 13
ATOM 17800 N N . GLN A 1 72 ? 5.133 0.539 -5.280 1.00 0.00 72 GLN A N 13
ATOM 17801 C CA . GLN A 1 72 ? 6.159 1.405 -5.848 1.00 0.00 72 GLN A CA 13
ATOM 17802 C C . GLN A 1 72 ? 5.540 2.452 -6.768 1.00 0.00 72 GLN A C 13
ATOM 17803 O O . GLN A 1 72 ? 5.790 3.649 -6.617 1.00 0.00 72 GLN A O 13
ATOM 17817 N N . ILE A 1 73 ? 4.734 1.995 -7.719 1.00 0.00 73 ILE A N 13
ATOM 17818 C CA . ILE A 1 73 ? 4.079 2.893 -8.662 1.00 0.00 73 ILE A CA 13
ATOM 17819 C C . ILE A 1 73 ? 3.276 3.965 -7.933 1.00 0.00 73 ILE A C 13
ATOM 17820 O O . ILE A 1 73 ? 3.372 5.151 -8.251 1.00 0.00 73 ILE A O 13
ATOM 17836 N N . ILE A 1 74 ? 2.485 3.540 -6.953 1.00 0.00 74 ILE A N 13
ATOM 17837 C CA . ILE A 1 74 ? 1.668 4.464 -6.177 1.00 0.00 74 ILE A CA 13
ATOM 17838 C C . ILE A 1 74 ? 2.535 5.378 -5.319 1.00 0.00 74 ILE A C 13
ATOM 17839 O O . ILE A 1 74 ? 2.472 6.603 -5.437 1.00 0.00 74 ILE A O 13
ATOM 17855 N N . LEU A 1 75 ? 3.348 4.776 -4.457 1.00 0.00 75 LEU A N 13
ATOM 17856 C CA . LEU A 1 75 ? 4.231 5.536 -3.580 1.00 0.00 75 LEU A CA 13
ATOM 17857 C C . LEU A 1 75 ? 5.010 6.586 -4.367 1.00 0.00 75 LEU A C 13
ATOM 17858 O O . LEU A 1 75 ? 5.507 7.558 -3.801 1.00 0.00 75 LEU A O 13
ATOM 17874 N N . SER A 1 76 ? 5.109 6.382 -5.677 1.00 0.00 76 SER A N 13
ATOM 17875 C CA . SER A 1 76 ? 5.828 7.310 -6.542 1.00 0.00 76 SER A CA 13
ATOM 17876 C C . SER A 1 76 ? 4.964 8.522 -6.876 1.00 0.00 76 SER A C 13
ATOM 17877 O O . SER A 1 76 ? 5.389 9.666 -6.716 1.00 0.00 76 SER A O 13
ATOM 17885 N N . LYS A 1 77 ? 3.747 8.263 -7.343 1.00 0.00 77 LYS A N 13
ATOM 17886 C CA . LYS A 1 77 ? 2.820 9.330 -7.699 1.00 0.00 77 LYS A CA 13
ATOM 17887 C C . LYS A 1 77 ? 2.170 9.925 -6.454 1.00 0.00 77 LYS A C 13
ATOM 17888 O O . LYS A 1 77 ? 1.222 10.703 -6.549 1.00 0.00 77 LYS A O 13
ATOM 17907 N N . MET A 1 78 ? 2.687 9.553 -5.287 1.00 0.00 78 MET A N 13
ATOM 17908 C CA . MET A 1 78 ? 2.158 10.053 -4.023 1.00 0.00 78 MET A CA 13
ATOM 17909 C C . MET A 1 78 ? 3.204 10.883 -3.286 1.00 0.00 78 MET A C 13
ATOM 17910 O O . MET A 1 78 ? 4.398 10.591 -3.351 1.00 0.00 78 MET A O 13
ATOM 17924 N N . GLN A 1 79 ? 2.747 11.917 -2.587 1.00 0.00 79 GLN A N 13
ATOM 17925 C CA . GLN A 1 79 ? 3.645 12.789 -1.839 1.00 0.00 79 GLN A CA 13
ATOM 17926 C C . GLN A 1 79 ? 4.818 12.000 -1.267 1.00 0.00 79 GLN A C 13
ATOM 17927 O O . GLN A 1 79 ? 4.647 11.181 -0.364 1.00 0.00 79 GLN A O 13
ATOM 17941 N N . ASP A 1 80 ? 6.009 12.252 -1.799 1.00 0.00 80 ASP A N 13
ATOM 17942 C CA . ASP A 1 80 ? 7.212 11.566 -1.340 1.00 0.00 80 ASP A CA 13
ATOM 17943 C C . ASP A 1 80 ? 7.881 12.339 -0.208 1.00 0.00 80 ASP A C 13
ATOM 17944 O O . ASP A 1 80 ? 9.086 12.591 -0.243 1.00 0.00 80 ASP A O 13
ATOM 17953 N N . ILE A 1 81 ? 7.091 12.714 0.793 1.00 0.00 81 ILE A N 13
ATOM 17954 C CA . ILE A 1 81 ? 7.607 13.458 1.935 1.00 0.00 81 ILE A CA 13
ATOM 17955 C C . ILE A 1 81 ? 8.411 12.554 2.863 1.00 0.00 81 ILE A C 13
ATOM 17956 O O . ILE A 1 81 ? 8.166 11.352 2.964 1.00 0.00 81 ILE A O 13
ATOM 17972 N N . PRO A 1 82 ? 9.394 13.144 3.559 1.00 0.00 82 PRO A N 13
ATOM 17973 C CA . PRO A 1 82 ? 10.253 12.411 4.493 1.00 0.00 82 PRO A CA 13
ATOM 17974 C C . PRO A 1 82 ? 9.502 11.966 5.744 1.00 0.00 82 PRO A C 13
ATOM 17975 O O . PRO A 1 82 ? 8.421 12.475 6.044 1.00 0.00 82 PRO A O 13
ATOM 17986 N N . ILE A 1 83 ? 10.080 11.015 6.469 1.00 0.00 83 ILE A N 13
ATOM 17987 C CA . ILE A 1 83 ? 9.466 10.504 7.688 1.00 0.00 83 ILE A CA 13
ATOM 17988 C C . ILE A 1 83 ? 9.793 11.392 8.883 1.00 0.00 83 ILE A C 13
ATOM 17989 O O . ILE A 1 83 ? 10.930 11.835 9.048 1.00 0.00 83 ILE A O 13
ATOM 18005 N N . TYR A 1 84 ? 8.789 11.648 9.715 1.00 0.00 84 TYR A N 13
ATOM 18006 C CA . TYR A 1 84 ? 8.970 12.484 10.896 1.00 0.00 84 TYR A CA 13
ATOM 18007 C C . TYR A 1 84 ? 9.010 11.636 12.163 1.00 0.00 84 TYR A C 13
ATOM 18008 O O . TYR A 1 84 ? 9.867 11.829 13.026 1.00 0.00 84 TYR A O 13
ATOM 18026 N N . ALA A 1 85 ? 8.078 10.695 12.268 1.00 0.00 85 ALA A N 13
ATOM 18027 C CA . ALA A 1 85 ? 8.007 9.814 13.427 1.00 0.00 85 ALA A CA 13
ATOM 18028 C C . ALA A 1 85 ? 9.391 9.301 13.812 1.00 0.00 85 ALA A C 13
ATOM 18029 O O . ALA A 1 85 ? 9.894 9.597 14.896 1.00 0.00 85 ALA A O 13
ATOM 18036 N N . SER A 1 86 ? 10.001 8.531 12.918 1.00 0.00 86 SER A N 13
ATOM 18037 C CA . SER A 1 86 ? 11.326 7.973 13.166 1.00 0.00 86 SER A CA 13
ATOM 18038 C C . SER A 1 86 ? 12.262 8.253 11.994 1.00 0.00 86 SER A C 13
ATOM 18039 O O . SER A 1 86 ? 11.990 7.861 10.860 1.00 0.00 86 SER A O 13
ATOM 18047 N N . GLY A 1 87 ? 13.367 8.936 12.278 1.00 0.00 87 GLY A N 13
ATOM 18048 C CA . GLY A 1 87 ? 14.327 9.258 11.238 1.00 0.00 87 GLY A CA 13
ATOM 18049 C C . GLY A 1 87 ? 14.430 8.171 10.187 1.00 0.00 87 GLY A C 13
ATOM 18050 O O . GLY A 1 87 ? 14.322 6.980 10.481 1.00 0.00 87 GLY A O 13
ATOM 18054 N N . PRO A 1 88 ? 14.641 8.580 8.927 1.00 0.00 88 PRO A N 13
ATOM 18055 C CA . PRO A 1 88 ? 14.762 7.647 7.802 1.00 0.00 88 PRO A CA 13
ATOM 18056 C C . PRO A 1 88 ? 16.050 6.834 7.859 1.00 0.00 88 PRO A C 13
ATOM 18057 O O . PRO A 1 88 ? 17.136 7.354 7.602 1.00 0.00 88 PRO A O 13
ATOM 18068 N N . SER A 1 89 ? 15.923 5.554 8.196 1.00 0.00 89 SER A N 13
ATOM 18069 C CA . SER A 1 89 ? 17.078 4.670 8.289 1.00 0.00 89 SER A CA 13
ATOM 18070 C C . SER A 1 89 ? 17.816 4.598 6.956 1.00 0.00 89 SER A C 13
ATOM 18071 O O . SER A 1 89 ? 19.009 4.891 6.877 1.00 0.00 89 SER A O 13
ATOM 18079 N N . SER A 1 90 ? 17.097 4.205 5.909 1.00 0.00 90 SER A N 13
ATOM 18080 C CA . SER A 1 90 ? 17.684 4.090 4.579 1.00 0.00 90 SER A CA 13
ATOM 18081 C C . SER A 1 90 ? 17.014 5.055 3.605 1.00 0.00 90 SER A C 13
ATOM 18082 O O . SER A 1 90 ? 17.662 5.935 3.040 1.00 0.00 90 SER A O 13
ATOM 18090 N N . GLY A 1 91 ? 15.709 4.881 3.413 1.00 0.00 91 GLY A N 13
ATOM 18091 C CA . GLY A 1 91 ? 14.972 5.743 2.507 1.00 0.00 91 GLY A CA 13
ATOM 18092 C C . GLY A 1 91 ? 13.620 6.145 3.062 1.00 0.00 91 GLY A C 13
ATOM 18093 O O . GLY A 1 91 ? 12.599 6.004 2.389 1.00 0.00 91 GLY A O 13
ATOM 18097 N N . GLY A 1 1 ? -21.662 -9.092 4.599 1.00 0.00 1 GLY A N 14
ATOM 18098 C CA . GLY A 1 1 ? -22.633 -8.065 4.272 1.00 0.00 1 GLY A CA 14
ATOM 18099 C C . GLY A 1 1 ? -22.933 -8.003 2.787 1.00 0.00 1 GLY A C 14
ATOM 18100 O O . GLY A 1 1 ? -22.915 -9.024 2.100 1.00 0.00 1 GLY A O 14
ATOM 18104 N N . SER A 1 2 ? -23.211 -6.802 2.291 1.00 0.00 2 SER A N 14
ATOM 18105 C CA . SER A 1 2 ? -23.522 -6.611 0.879 1.00 0.00 2 SER A CA 14
ATOM 18106 C C . SER A 1 2 ? -22.301 -6.104 0.117 1.00 0.00 2 SER A C 14
ATOM 18107 O O . SER A 1 2 ? -21.756 -5.045 0.430 1.00 0.00 2 SER A O 14
ATOM 18115 N N . SER A 1 3 ? -21.876 -6.868 -0.884 1.00 0.00 3 SER A N 14
ATOM 18116 C CA . SER A 1 3 ? -20.717 -6.499 -1.689 1.00 0.00 3 SER A CA 14
ATOM 18117 C C . SER A 1 3 ? -21.126 -6.215 -3.131 1.00 0.00 3 SER A C 14
ATOM 18118 O O . SER A 1 3 ? -22.038 -6.844 -3.665 1.00 0.00 3 SER A O 14
ATOM 18126 N N . GLY A 1 4 ? -20.442 -5.261 -3.756 1.00 0.00 4 GLY A N 14
ATOM 18127 C CA . GLY A 1 4 ? -20.748 -4.909 -5.131 1.00 0.00 4 GLY A CA 14
ATOM 18128 C C . GLY A 1 4 ? -20.221 -3.539 -5.509 1.00 0.00 4 GLY A C 14
ATOM 18129 O O . GLY A 1 4 ? -19.054 -3.393 -5.871 1.00 0.00 4 GLY A O 14
ATOM 18133 N N . SER A 1 5 ? -21.085 -2.532 -5.426 1.00 0.00 5 SER A N 14
ATOM 18134 C CA . SER A 1 5 ? -20.702 -1.167 -5.768 1.00 0.00 5 SER A CA 14
ATOM 18135 C C . SER A 1 5 ? -20.194 -0.421 -4.538 1.00 0.00 5 SER A C 14
ATOM 18136 O O . SER A 1 5 ? -20.975 -0.015 -3.678 1.00 0.00 5 SER A O 14
ATOM 18144 N N . SER A 1 6 ? -18.878 -0.244 -4.462 1.00 0.00 6 SER A N 14
ATOM 18145 C CA . SER A 1 6 ? -18.264 0.449 -3.336 1.00 0.00 6 SER A CA 14
ATOM 18146 C C . SER A 1 6 ? -17.744 1.820 -3.760 1.00 0.00 6 SER A C 14
ATOM 18147 O O . SER A 1 6 ? -16.597 1.957 -4.183 1.00 0.00 6 SER A O 14
ATOM 18155 N N . GLY A 1 7 ? -18.598 2.832 -3.645 1.00 0.00 7 GLY A N 14
ATOM 18156 C CA . GLY A 1 7 ? -18.208 4.178 -4.020 1.00 0.00 7 GLY A CA 14
ATOM 18157 C C . GLY A 1 7 ? -17.123 4.739 -3.122 1.00 0.00 7 GLY A C 14
ATOM 18158 O O . GLY A 1 7 ? -15.980 4.285 -3.162 1.00 0.00 7 GLY A O 14
ATOM 18162 N N . MET A 1 8 ? -17.481 5.729 -2.311 1.00 0.00 8 MET A N 14
ATOM 18163 C CA . MET A 1 8 ? -16.528 6.353 -1.400 1.00 0.00 8 MET A CA 14
ATOM 18164 C C . MET A 1 8 ? -15.150 6.459 -2.044 1.00 0.00 8 MET A C 14
ATOM 18165 O O . MET A 1 8 ? -14.148 6.047 -1.460 1.00 0.00 8 MET A O 14
ATOM 18179 N N . SER A 1 9 ? -15.107 7.013 -3.252 1.00 0.00 9 SER A N 14
ATOM 18180 C CA . SER A 1 9 ? -13.851 7.169 -3.977 1.00 0.00 9 SER A CA 14
ATOM 18181 C C . SER A 1 9 ? -13.892 8.402 -4.874 1.00 0.00 9 SER A C 14
ATOM 18182 O O . SER A 1 9 ? -14.909 8.692 -5.504 1.00 0.00 9 SER A O 14
ATOM 18190 N N . SER A 1 10 ? -12.778 9.125 -4.927 1.00 0.00 10 SER A N 14
ATOM 18191 C CA . SER A 1 10 ? -12.686 10.330 -5.744 1.00 0.00 10 SER A CA 14
ATOM 18192 C C . SER A 1 10 ? -11.258 10.544 -6.237 1.00 0.00 10 SER A C 14
ATOM 18193 O O . SER A 1 10 ? -10.315 9.939 -5.727 1.00 0.00 10 SER A O 14
ATOM 18201 N N . VAL A 1 11 ? -11.107 11.411 -7.233 1.00 0.00 11 VAL A N 14
ATOM 18202 C CA . VAL A 1 11 ? -9.795 11.707 -7.796 1.00 0.00 11 VAL A CA 14
ATOM 18203 C C . VAL A 1 11 ? -9.026 12.683 -6.912 1.00 0.00 11 VAL A C 14
ATOM 18204 O O . VAL A 1 11 ? -7.834 12.504 -6.663 1.00 0.00 11 VAL A O 14
ATOM 18217 N N . SER A 1 12 ? -9.716 13.717 -6.442 1.00 0.00 12 SER A N 14
ATOM 18218 C CA . SER A 1 12 ? -9.097 14.725 -5.588 1.00 0.00 12 SER A CA 14
ATOM 18219 C C . SER A 1 12 ? -8.078 14.088 -4.648 1.00 0.00 12 SER A C 14
ATOM 18220 O O . SER A 1 12 ? -6.888 14.396 -4.707 1.00 0.00 12 SER A O 14
ATOM 18228 N N . GLU A 1 13 ? -8.555 13.200 -3.782 1.00 0.00 13 GLU A N 14
ATOM 18229 C CA . GLU A 1 13 ? -7.685 12.520 -2.828 1.00 0.00 13 GLU A CA 14
ATOM 18230 C C . GLU A 1 13 ? -6.635 11.683 -3.551 1.00 0.00 13 GLU A C 14
ATOM 18231 O O . GLU A 1 13 ? -6.939 10.986 -4.520 1.00 0.00 13 GLU A O 14
ATOM 18243 N N . VAL A 1 14 ? -5.396 11.756 -3.074 1.00 0.00 14 VAL A N 14
ATOM 18244 C CA . VAL A 1 14 ? -4.300 11.005 -3.673 1.00 0.00 14 VAL A CA 14
ATOM 18245 C C . VAL A 1 14 ? -4.020 9.725 -2.894 1.00 0.00 14 VAL A C 14
ATOM 18246 O O . VAL A 1 14 ? -3.551 8.735 -3.454 1.00 0.00 14 VAL A O 14
ATOM 18259 N N . ASN A 1 15 ? -4.311 9.753 -1.597 1.00 0.00 15 ASN A N 14
ATOM 18260 C CA . ASN A 1 15 ? -4.091 8.594 -0.740 1.00 0.00 15 ASN A CA 14
ATOM 18261 C C . ASN A 1 15 ? -5.222 7.582 -0.891 1.00 0.00 15 ASN A C 14
ATOM 18262 O O . ASN A 1 15 ? -6.398 7.945 -0.898 1.00 0.00 15 ASN A O 14
ATOM 18273 N N . VAL A 1 16 ? -4.858 6.309 -1.013 1.00 0.00 16 VAL A N 14
ATOM 18274 C CA . VAL A 1 16 ? -5.842 5.243 -1.163 1.00 0.00 16 VAL A CA 14
ATOM 18275 C C . VAL A 1 16 ? -5.814 4.298 0.032 1.00 0.00 16 VAL A C 14
ATOM 18276 O O . VAL A 1 16 ? -4.769 4.092 0.650 1.00 0.00 16 VAL A O 14
ATOM 18289 N N . ASP A 1 17 ? -6.968 3.724 0.353 1.00 0.00 17 ASP A N 14
ATOM 18290 C CA . ASP A 1 17 ? -7.077 2.798 1.474 1.00 0.00 17 ASP A CA 14
ATOM 18291 C C . ASP A 1 17 ? -6.484 1.439 1.115 1.00 0.00 17 ASP A C 14
ATOM 18292 O O . ASP A 1 17 ? -6.719 0.917 0.025 1.00 0.00 17 ASP A O 14
ATOM 18301 N N . ILE A 1 18 ? -5.714 0.873 2.038 1.00 0.00 18 ILE A N 14
ATOM 18302 C CA . ILE A 1 18 ? -5.088 -0.425 1.819 1.00 0.00 18 ILE A CA 14
ATOM 18303 C C . ILE A 1 18 ? -6.083 -1.425 1.241 1.00 0.00 18 ILE A C 14
ATOM 18304 O O . ILE A 1 18 ? -5.696 -2.425 0.636 1.00 0.00 18 ILE A O 14
ATOM 18320 N N . LYS A 1 19 ? -7.369 -1.148 1.428 1.00 0.00 19 LYS A N 14
ATOM 18321 C CA . LYS A 1 19 ? -8.422 -2.020 0.923 1.00 0.00 19 LYS A CA 14
ATOM 18322 C C . LYS A 1 19 ? -8.460 -2.002 -0.601 1.00 0.00 19 LYS A C 14
ATOM 18323 O O . LYS A 1 19 ? -8.355 -3.044 -1.247 1.00 0.00 19 LYS A O 14
ATOM 18342 N N . ASP A 1 20 ? -8.608 -0.810 -1.170 1.00 0.00 20 ASP A N 14
ATOM 18343 C CA . ASP A 1 20 ? -8.656 -0.656 -2.620 1.00 0.00 20 ASP A CA 14
ATOM 18344 C C . ASP A 1 20 ? -7.343 -1.098 -3.257 1.00 0.00 20 ASP A C 14
ATOM 18345 O O . ASP A 1 20 ? -7.336 -1.727 -4.316 1.00 0.00 20 ASP A O 14
ATOM 18354 N N . PHE A 1 21 ? -6.233 -0.765 -2.607 1.00 0.00 21 PHE A N 14
ATOM 18355 C CA . PHE A 1 21 ? -4.913 -1.126 -3.112 1.00 0.00 21 PHE A CA 14
ATOM 18356 C C . PHE A 1 21 ? -4.807 -2.633 -3.327 1.00 0.00 21 PHE A C 14
ATOM 18357 O O . PHE A 1 21 ? -4.076 -3.096 -4.204 1.00 0.00 21 PHE A O 14
ATOM 18374 N N . LEU A 1 22 ? -5.541 -3.392 -2.522 1.00 0.00 22 LEU A N 14
ATOM 18375 C CA . LEU A 1 22 ? -5.530 -4.848 -2.623 1.00 0.00 22 LEU A CA 14
ATOM 18376 C C . LEU A 1 22 ? -6.530 -5.328 -3.670 1.00 0.00 22 LEU A C 14
ATOM 18377 O O . LEU A 1 22 ? -6.206 -6.162 -4.515 1.00 0.00 22 LEU A O 14
ATOM 18393 N N . MET A 1 23 ? -7.746 -4.795 -3.608 1.00 0.00 23 MET A N 14
ATOM 18394 C CA . MET A 1 23 ? -8.793 -5.167 -4.553 1.00 0.00 23 MET A CA 14
ATOM 18395 C C . MET A 1 23 ? -8.368 -4.856 -5.984 1.00 0.00 23 MET A C 14
ATOM 18396 O O . MET A 1 23 ? -8.793 -5.524 -6.927 1.00 0.00 23 MET A O 14
ATOM 18410 N N . SER A 1 24 ? -7.529 -3.837 -6.140 1.00 0.00 24 SER A N 14
ATOM 18411 C CA . SER A 1 24 ? -7.050 -3.435 -7.457 1.00 0.00 24 SER A CA 14
ATOM 18412 C C . SER A 1 24 ? -6.172 -4.521 -8.071 1.00 0.00 24 SER A C 14
ATOM 18413 O O . SER A 1 24 ? -5.930 -4.528 -9.279 1.00 0.00 24 SER A O 14
ATOM 18421 N N . ILE A 1 25 ? -5.699 -5.435 -7.232 1.00 0.00 25 ILE A N 14
ATOM 18422 C CA . ILE A 1 25 ? -4.850 -6.527 -7.692 1.00 0.00 25 ILE A CA 14
ATOM 18423 C C . ILE A 1 25 ? -5.442 -7.881 -7.316 1.00 0.00 25 ILE A C 14
ATOM 18424 O O . ILE A 1 25 ? -4.884 -8.926 -7.645 1.00 0.00 25 ILE A O 14
ATOM 18440 N N . ASN A 1 26 ? -6.578 -7.852 -6.627 1.00 0.00 26 ASN A N 14
ATOM 18441 C CA . ASN A 1 26 ? -7.248 -9.078 -6.208 1.00 0.00 26 ASN A CA 14
ATOM 18442 C C . ASN A 1 26 ? -6.476 -9.764 -5.085 1.00 0.00 26 ASN A C 14
ATOM 18443 O O . ASN A 1 26 ? -6.233 -10.970 -5.130 1.00 0.00 26 ASN A O 14
ATOM 18454 N N . LEU A 1 27 ? -6.092 -8.986 -4.078 1.00 0.00 27 LEU A N 14
ATOM 18455 C CA . LEU A 1 27 ? -5.347 -9.518 -2.942 1.00 0.00 27 LEU A CA 14
ATOM 18456 C C . LEU A 1 27 ? -5.973 -9.072 -1.624 1.00 0.00 27 LEU A C 14
ATOM 18457 O O . LEU A 1 27 ? -5.286 -8.952 -0.610 1.00 0.00 27 LEU A O 14
ATOM 18473 N N . GLU A 1 28 ? -7.280 -8.830 -1.647 1.00 0.00 28 GLU A N 14
ATOM 18474 C CA . GLU A 1 28 ? -7.997 -8.398 -0.453 1.00 0.00 28 GLU A CA 14
ATOM 18475 C C . GLU A 1 28 ? -7.891 -9.444 0.653 1.00 0.00 28 GLU A C 14
ATOM 18476 O O . GLU A 1 28 ? -8.153 -9.156 1.820 1.00 0.00 28 GLU A O 14
ATOM 18488 N N . GLN A 1 29 ? -7.506 -10.659 0.275 1.00 0.00 29 GLN A N 14
ATOM 18489 C CA . GLN A 1 29 ? -7.366 -11.748 1.235 1.00 0.00 29 GLN A CA 14
ATOM 18490 C C . GLN A 1 29 ? -6.317 -11.414 2.289 1.00 0.00 29 GLN A C 14
ATOM 18491 O O . GLN A 1 29 ? -6.269 -12.036 3.351 1.00 0.00 29 GLN A O 14
ATOM 18505 N N . TYR A 1 30 ? -5.478 -10.428 1.990 1.00 0.00 30 TYR A N 14
ATOM 18506 C CA . TYR A 1 30 ? -4.427 -10.013 2.912 1.00 0.00 30 TYR A CA 14
ATOM 18507 C C . TYR A 1 30 ? -4.808 -8.719 3.625 1.00 0.00 30 TYR A C 14
ATOM 18508 O O . TYR A 1 30 ? -3.980 -8.097 4.292 1.00 0.00 30 TYR A O 14
ATOM 18526 N N . LEU A 1 31 ? -6.066 -8.319 3.479 1.00 0.00 31 LEU A N 14
ATOM 18527 C CA . LEU A 1 31 ? -6.559 -7.099 4.109 1.00 0.00 31 LEU A CA 14
ATOM 18528 C C . LEU A 1 31 ? -6.449 -7.188 5.627 1.00 0.00 31 LEU A C 14
ATOM 18529 O O . LEU A 1 31 ? -5.961 -6.264 6.280 1.00 0.00 31 LEU A O 14
ATOM 18545 N N . LEU A 1 32 ? -6.902 -8.305 6.184 1.00 0.00 32 LEU A N 14
ATOM 18546 C CA . LEU A 1 32 ? -6.853 -8.516 7.627 1.00 0.00 32 LEU A CA 14
ATOM 18547 C C . LEU A 1 32 ? -5.412 -8.655 8.107 1.00 0.00 32 LEU A C 14
ATOM 18548 O O . LEU A 1 32 ? -5.114 -8.433 9.282 1.00 0.00 32 LEU A O 14
ATOM 18564 N N . HIS A 1 33 ? -4.520 -9.021 7.192 1.00 0.00 33 HIS A N 14
ATOM 18565 C CA . HIS A 1 33 ? -3.109 -9.186 7.521 1.00 0.00 33 HIS A CA 14
ATOM 18566 C C . HIS A 1 33 ? -2.407 -7.834 7.596 1.00 0.00 33 HIS A C 14
ATOM 18567 O O . HIS A 1 33 ? -1.517 -7.630 8.422 1.00 0.00 33 HIS A O 14
ATOM 18582 N N . PHE A 1 34 ? -2.812 -6.913 6.728 1.00 0.00 34 PHE A N 14
ATOM 18583 C CA . PHE A 1 34 ? -2.220 -5.581 6.694 1.00 0.00 34 PHE A CA 14
ATOM 18584 C C . PHE A 1 34 ? -2.766 -4.715 7.826 1.00 0.00 34 PHE A C 14
ATOM 18585 O O . PHE A 1 34 ? -2.021 -3.979 8.474 1.00 0.00 34 PHE A O 14
ATOM 18602 N N . HIS A 1 35 ? -4.071 -4.807 8.057 1.00 0.00 35 HIS A N 14
ATOM 18603 C CA . HIS A 1 35 ? -4.718 -4.032 9.110 1.00 0.00 35 HIS A CA 14
ATOM 18604 C C . HIS A 1 35 ? -4.157 -4.402 10.479 1.00 0.00 35 HIS A C 14
ATOM 18605 O O . HIS A 1 35 ? -3.594 -3.560 11.178 1.00 0.00 35 HIS A O 14
ATOM 18620 N N . GLU A 1 36 ? -4.315 -5.667 10.856 1.00 0.00 36 GLU A N 14
ATOM 18621 C CA . GLU A 1 36 ? -3.825 -6.147 12.143 1.00 0.00 36 GLU A CA 14
ATOM 18622 C C . GLU A 1 36 ? -2.372 -5.736 12.360 1.00 0.00 36 GLU A C 14
ATOM 18623 O O . GLU A 1 36 ? -1.907 -5.635 13.495 1.00 0.00 36 GLU A O 14
ATOM 18635 N N . SER A 1 37 ? -1.660 -5.502 11.262 1.00 0.00 37 SER A N 14
ATOM 18636 C CA . SER A 1 37 ? -0.258 -5.107 11.330 1.00 0.00 37 SER A CA 14
ATOM 18637 C C . SER A 1 37 ? -0.128 -3.612 11.605 1.00 0.00 37 SER A C 14
ATOM 18638 O O . SER A 1 37 ? 0.826 -3.167 12.243 1.00 0.00 37 SER A O 14
ATOM 18646 N N . GLY A 1 38 ? -1.096 -2.841 11.119 1.00 0.00 38 GLY A N 14
ATOM 18647 C CA . GLY A 1 38 ? -1.072 -1.404 11.322 1.00 0.00 38 GLY A CA 14
ATOM 18648 C C . GLY A 1 38 ? -1.027 -0.635 10.016 1.00 0.00 38 GLY A C 14
ATOM 18649 O O . GLY A 1 38 ? -0.590 0.516 9.980 1.00 0.00 38 GLY A O 14
ATOM 18653 N N . PHE A 1 39 ? -1.480 -1.271 8.941 1.00 0.00 39 PHE A N 14
ATOM 18654 C CA . PHE A 1 39 ? -1.487 -0.640 7.626 1.00 0.00 39 PHE A CA 14
ATOM 18655 C C . PHE A 1 39 ? -2.914 -0.339 7.176 1.00 0.00 39 PHE A C 14
ATOM 18656 O O . PHE A 1 39 ? -3.658 -1.239 6.787 1.00 0.00 39 PHE A O 14
ATOM 18673 N N . THR A 1 40 ? -3.288 0.936 7.232 1.00 0.00 40 THR A N 14
ATOM 18674 C CA . THR A 1 40 ? -4.625 1.357 6.832 1.00 0.00 40 THR A CA 14
ATOM 18675 C C . THR A 1 40 ? -4.632 1.879 5.400 1.00 0.00 40 THR A C 14
ATOM 18676 O O . THR A 1 40 ? -5.590 1.669 4.655 1.00 0.00 40 THR A O 14
ATOM 18687 N N . THR A 1 41 ? -3.556 2.560 5.018 1.00 0.00 41 THR A N 14
ATOM 18688 C CA . THR A 1 41 ? -3.438 3.112 3.674 1.00 0.00 41 THR A CA 14
ATOM 18689 C C . THR A 1 41 ? -2.127 2.692 3.020 1.00 0.00 41 THR A C 14
ATOM 18690 O O . THR A 1 41 ? -1.215 2.205 3.689 1.00 0.00 41 THR A O 14
ATOM 18701 N N . VAL A 1 42 ? -2.037 2.884 1.708 1.00 0.00 42 VAL A N 14
ATOM 18702 C CA . VAL A 1 42 ? -0.836 2.526 0.963 1.00 0.00 42 VAL A CA 14
ATOM 18703 C C . VAL A 1 42 ? 0.388 3.248 1.515 1.00 0.00 42 VAL A C 14
ATOM 18704 O O . VAL A 1 42 ? 1.483 2.687 1.568 1.00 0.00 42 VAL A O 14
ATOM 18717 N N . LYS A 1 43 ? 0.196 4.497 1.925 1.00 0.00 43 LYS A N 14
ATOM 18718 C CA . LYS A 1 43 ? 1.284 5.298 2.476 1.00 0.00 43 LYS A CA 14
ATOM 18719 C C . LYS A 1 43 ? 1.916 4.603 3.677 1.00 0.00 43 LYS A C 14
ATOM 18720 O O . LYS A 1 43 ? 3.103 4.778 3.953 1.00 0.00 43 LYS A O 14
ATOM 18739 N N . ASP A 1 44 ? 1.117 3.816 4.388 1.00 0.00 44 ASP A N 14
ATOM 18740 C CA . ASP A 1 44 ? 1.600 3.093 5.559 1.00 0.00 44 ASP A CA 14
ATOM 18741 C C . ASP A 1 44 ? 2.499 1.931 5.148 1.00 0.00 44 ASP A C 14
ATOM 18742 O O . ASP A 1 44 ? 3.176 1.331 5.984 1.00 0.00 44 ASP A O 14
ATOM 18751 N N . CYS A 1 45 ? 2.500 1.619 3.857 1.00 0.00 45 CYS A N 14
ATOM 18752 C CA . CYS A 1 45 ? 3.315 0.528 3.335 1.00 0.00 45 CYS A CA 14
ATOM 18753 C C . CYS A 1 45 ? 4.688 1.033 2.903 1.00 0.00 45 CYS A C 14
ATOM 18754 O O . CYS A 1 45 ? 5.459 0.306 2.277 1.00 0.00 45 CYS A O 14
ATOM 18762 N N . ALA A 1 46 ? 4.985 2.284 3.239 1.00 0.00 46 ALA A N 14
ATOM 18763 C CA . ALA A 1 46 ? 6.265 2.886 2.885 1.00 0.00 46 ALA A CA 14
ATOM 18764 C C . ALA A 1 46 ? 7.415 2.196 3.610 1.00 0.00 46 ALA A C 14
ATOM 18765 O O . ALA A 1 46 ? 8.557 2.225 3.151 1.00 0.00 46 ALA A O 14
ATOM 18772 N N . ALA A 1 47 ? 7.107 1.578 4.746 1.00 0.00 47 ALA A N 14
ATOM 18773 C CA . ALA A 1 47 ? 8.116 0.880 5.533 1.00 0.00 47 ALA A CA 14
ATOM 18774 C C . ALA A 1 47 ? 8.002 -0.631 5.356 1.00 0.00 47 ALA A C 14
ATOM 18775 O O . ALA A 1 47 ? 8.643 -1.399 6.074 1.00 0.00 47 ALA A O 14
ATOM 18782 N N . ILE A 1 48 ? 7.183 -1.049 4.397 1.00 0.00 48 ILE A N 14
ATOM 18783 C CA . ILE A 1 48 ? 6.986 -2.468 4.126 1.00 0.00 48 ILE A CA 14
ATOM 18784 C C . ILE A 1 48 ? 7.914 -2.949 3.016 1.00 0.00 48 ILE A C 14
ATOM 18785 O O . ILE A 1 48 ? 8.117 -2.257 2.020 1.00 0.00 48 ILE A O 14
ATOM 18801 N N . ASN A 1 49 ? 8.473 -4.142 3.195 1.00 0.00 49 ASN A N 14
ATOM 18802 C CA . ASN A 1 49 ? 9.378 -4.717 2.208 1.00 0.00 49 ASN A CA 14
ATOM 18803 C C . ASN A 1 49 ? 9.028 -6.176 1.933 1.00 0.00 49 ASN A C 14
ATOM 18804 O O . ASN A 1 49 ? 8.325 -6.815 2.717 1.00 0.00 49 ASN A O 14
ATOM 18815 N N . ASP A 1 50 ? 9.523 -6.698 0.816 1.00 0.00 50 ASP A N 14
ATOM 18816 C CA . ASP A 1 50 ? 9.264 -8.083 0.439 1.00 0.00 50 ASP A CA 14
ATOM 18817 C C . ASP A 1 50 ? 9.192 -8.978 1.672 1.00 0.00 50 ASP A C 14
ATOM 18818 O O . ASP A 1 50 ? 8.168 -9.611 1.932 1.00 0.00 50 ASP A O 14
ATOM 18827 N N . SER A 1 51 ? 10.285 -9.026 2.426 1.00 0.00 51 SER A N 14
ATOM 18828 C CA . SER A 1 51 ? 10.347 -9.848 3.629 1.00 0.00 51 SER A CA 14
ATOM 18829 C C . SER A 1 51 ? 9.171 -9.548 4.554 1.00 0.00 51 SER A C 14
ATOM 18830 O O . SER A 1 51 ? 8.617 -10.448 5.185 1.00 0.00 51 SER A O 14
ATOM 18838 N N . LEU A 1 52 ? 8.796 -8.275 4.629 1.00 0.00 52 LEU A N 14
ATOM 18839 C CA . LEU A 1 52 ? 7.686 -7.854 5.476 1.00 0.00 52 LEU A CA 14
ATOM 18840 C C . LEU A 1 52 ? 6.395 -8.558 5.072 1.00 0.00 52 LEU A C 14
ATOM 18841 O O . LEU A 1 52 ? 5.661 -9.067 5.920 1.00 0.00 52 LEU A O 14
ATOM 18857 N N . LEU A 1 53 ? 6.124 -8.585 3.772 1.00 0.00 53 LEU A N 14
ATOM 18858 C CA . LEU A 1 53 ? 4.922 -9.228 3.253 1.00 0.00 53 LEU A CA 14
ATOM 18859 C C . LEU A 1 53 ? 4.878 -10.701 3.651 1.00 0.00 53 LEU A C 14
ATOM 18860 O O . LEU A 1 53 ? 3.920 -11.156 4.273 1.00 0.00 53 LEU A O 14
ATOM 18876 N N . GLN A 1 54 ? 5.924 -11.437 3.288 1.00 0.00 54 GLN A N 14
ATOM 18877 C CA . GLN A 1 54 ? 6.004 -12.858 3.609 1.00 0.00 54 GLN A CA 14
ATOM 18878 C C . GLN A 1 54 ? 6.008 -13.076 5.118 1.00 0.00 54 GLN A C 14
ATOM 18879 O O . GLN A 1 54 ? 5.882 -14.204 5.594 1.00 0.00 54 GLN A O 14
ATOM 18893 N N . LYS A 1 55 ? 6.154 -11.988 5.868 1.00 0.00 55 LYS A N 14
ATOM 18894 C CA . LYS A 1 55 ? 6.173 -12.059 7.324 1.00 0.00 55 LYS A CA 14
ATOM 18895 C C . LYS A 1 55 ? 4.759 -11.990 7.891 1.00 0.00 55 LYS A C 14
ATOM 18896 O O . LYS A 1 55 ? 4.352 -12.847 8.676 1.00 0.00 55 LYS A O 14
ATOM 18915 N N . ILE A 1 56 ? 4.014 -10.966 7.488 1.00 0.00 56 ILE A N 14
ATOM 18916 C CA . ILE A 1 56 ? 2.645 -10.788 7.954 1.00 0.00 56 ILE A CA 14
ATOM 18917 C C . ILE A 1 56 ? 1.838 -12.072 7.796 1.00 0.00 56 ILE A C 14
ATOM 18918 O O . ILE A 1 56 ? 0.961 -12.371 8.605 1.00 0.00 56 ILE A O 14
ATOM 18934 N N . GLY A 1 57 ? 2.144 -12.831 6.747 1.00 0.00 57 GLY A N 14
ATOM 18935 C CA . GLY A 1 57 ? 1.440 -14.076 6.502 1.00 0.00 57 GLY A CA 14
ATOM 18936 C C . GLY A 1 57 ? 1.538 -14.523 5.057 1.00 0.00 57 GLY A C 14
ATOM 18937 O O . GLY A 1 57 ? 1.602 -15.720 4.774 1.00 0.00 57 GLY A O 14
ATOM 18941 N N . ILE A 1 58 ? 1.548 -13.561 4.141 1.00 0.00 58 ILE A N 14
ATOM 18942 C CA . ILE A 1 58 ? 1.639 -13.862 2.718 1.00 0.00 58 ILE A CA 14
ATOM 18943 C C . ILE A 1 58 ? 2.569 -15.043 2.464 1.00 0.00 58 ILE A C 14
ATOM 18944 O O . ILE A 1 58 ? 3.788 -14.883 2.397 1.00 0.00 58 ILE A O 14
ATOM 18960 N N . SER A 1 59 ? 1.986 -16.229 2.323 1.00 0.00 59 SER A N 14
ATOM 18961 C CA . SER A 1 59 ? 2.763 -17.439 2.078 1.00 0.00 59 SER A CA 14
ATOM 18962 C C . SER A 1 59 ? 3.328 -17.444 0.661 1.00 0.00 59 SER A C 14
ATOM 18963 O O . SER A 1 59 ? 4.538 -17.518 0.448 1.00 0.00 59 SER A O 14
ATOM 18971 N N . PRO A 1 60 ? 2.431 -17.363 -0.333 1.00 0.00 60 PRO A N 14
ATOM 18972 C CA . PRO A 1 60 ? 2.816 -17.356 -1.748 1.00 0.00 60 PRO A CA 14
ATOM 18973 C C . PRO A 1 60 ? 3.523 -16.066 -2.150 1.00 0.00 60 PRO A C 14
ATOM 18974 O O . PRO A 1 60 ? 3.048 -14.968 -1.859 1.00 0.00 60 PRO A O 14
ATOM 18985 N N . THR A 1 61 ? 4.663 -16.206 -2.820 1.00 0.00 61 THR A N 14
ATOM 18986 C CA . THR A 1 61 ? 5.437 -15.052 -3.261 1.00 0.00 61 THR A CA 14
ATOM 18987 C C . THR A 1 61 ? 4.790 -14.386 -4.470 1.00 0.00 61 THR A C 14
ATOM 18988 O O . THR A 1 61 ? 4.671 -13.163 -4.527 1.00 0.00 61 THR A O 14
ATOM 18999 N N . GLY A 1 62 ? 4.371 -15.199 -5.435 1.00 0.00 62 GLY A N 14
ATOM 19000 C CA . GLY A 1 62 ? 3.740 -14.669 -6.630 1.00 0.00 62 GLY A CA 14
ATOM 19001 C C . GLY A 1 62 ? 2.847 -13.480 -6.335 1.00 0.00 62 GLY A C 14
ATOM 19002 O O . GLY A 1 62 ? 2.764 -12.545 -7.131 1.00 0.00 62 GLY A O 14
ATOM 19006 N N . HIS A 1 63 ? 2.176 -13.516 -5.188 1.00 0.00 63 HIS A N 14
ATOM 19007 C CA . HIS A 1 63 ? 1.283 -12.433 -4.791 1.00 0.00 63 HIS A CA 14
ATOM 19008 C C . HIS A 1 63 ? 2.078 -11.223 -4.309 1.00 0.00 63 HIS A C 14
ATOM 19009 O O . HIS A 1 63 ? 1.719 -10.080 -4.594 1.00 0.00 63 HIS A O 14
ATOM 19024 N N . ARG A 1 64 ? 3.157 -11.482 -3.579 1.00 0.00 64 ARG A N 14
ATOM 19025 C CA . ARG A 1 64 ? 4.001 -10.414 -3.056 1.00 0.00 64 ARG A CA 14
ATOM 19026 C C . ARG A 1 64 ? 4.453 -9.482 -4.176 1.00 0.00 64 ARG A C 14
ATOM 19027 O O . ARG A 1 64 ? 4.131 -8.294 -4.176 1.00 0.00 64 ARG A O 14
ATOM 19048 N N . ARG A 1 65 ? 5.202 -10.029 -5.128 1.00 0.00 65 ARG A N 14
ATOM 19049 C CA . ARG A 1 65 ? 5.700 -9.246 -6.253 1.00 0.00 65 ARG A CA 14
ATOM 19050 C C . ARG A 1 65 ? 4.590 -8.385 -6.849 1.00 0.00 65 ARG A C 14
ATOM 19051 O O . ARG A 1 65 ? 4.825 -7.246 -7.254 1.00 0.00 65 ARG A O 14
ATOM 19072 N N . ARG A 1 66 ? 3.383 -8.937 -6.901 1.00 0.00 66 ARG A N 14
ATOM 19073 C CA . ARG A 1 66 ? 2.238 -8.221 -7.450 1.00 0.00 66 ARG A CA 14
ATOM 19074 C C . ARG A 1 66 ? 1.826 -7.071 -6.535 1.00 0.00 66 ARG A C 14
ATOM 19075 O O . ARG A 1 66 ? 1.439 -6.000 -7.003 1.00 0.00 66 ARG A O 14
ATOM 19096 N N . ILE A 1 67 ? 1.911 -7.302 -5.229 1.00 0.00 67 ILE A N 14
ATOM 19097 C CA . ILE A 1 67 ? 1.548 -6.286 -4.249 1.00 0.00 67 ILE A CA 14
ATOM 19098 C C . ILE A 1 67 ? 2.510 -5.104 -4.300 1.00 0.00 67 ILE A C 14
ATOM 19099 O O . ILE A 1 67 ? 2.090 -3.953 -4.428 1.00 0.00 67 ILE A O 14
ATOM 19115 N N . LEU A 1 68 ? 3.802 -5.395 -4.202 1.00 0.00 68 LEU A N 14
ATOM 19116 C CA . LEU A 1 68 ? 4.826 -4.356 -4.239 1.00 0.00 68 LEU A CA 14
ATOM 19117 C C . LEU A 1 68 ? 4.706 -3.520 -5.509 1.00 0.00 68 LEU A C 14
ATOM 19118 O O . LEU A 1 68 ? 4.684 -2.290 -5.455 1.00 0.00 68 LEU A O 14
ATOM 19134 N N . LYS A 1 69 ? 4.628 -4.194 -6.651 1.00 0.00 69 LYS A N 14
ATOM 19135 C CA . LYS A 1 69 ? 4.506 -3.515 -7.935 1.00 0.00 69 LYS A CA 14
ATOM 19136 C C . LYS A 1 69 ? 3.628 -2.273 -7.813 1.00 0.00 69 LYS A C 14
ATOM 19137 O O . LYS A 1 69 ? 4.007 -1.189 -8.254 1.00 0.00 69 LYS A O 14
ATOM 19156 N N . GLN A 1 70 ? 2.456 -2.440 -7.210 1.00 0.00 70 GLN A N 14
ATOM 19157 C CA . GLN A 1 70 ? 1.525 -1.332 -7.030 1.00 0.00 70 GLN A CA 14
ATOM 19158 C C . GLN A 1 70 ? 2.040 -0.355 -5.978 1.00 0.00 70 GLN A C 14
ATOM 19159 O O . GLN A 1 70 ? 1.840 0.855 -6.090 1.00 0.00 70 GLN A O 14
ATOM 19173 N N . LEU A 1 71 ? 2.702 -0.887 -4.957 1.00 0.00 71 LEU A N 14
ATOM 19174 C CA . LEU A 1 71 ? 3.246 -0.062 -3.884 1.00 0.00 71 LEU A CA 14
ATOM 19175 C C . LEU A 1 71 ? 4.245 0.953 -4.431 1.00 0.00 71 LEU A C 14
ATOM 19176 O O . LEU A 1 71 ? 4.230 2.122 -4.044 1.00 0.00 71 LEU A O 14
ATOM 19192 N N . GLN A 1 72 ? 5.109 0.499 -5.332 1.00 0.00 72 GLN A N 14
ATOM 19193 C CA . GLN A 1 72 ? 6.113 1.368 -5.933 1.00 0.00 72 GLN A CA 14
ATOM 19194 C C . GLN A 1 72 ? 5.457 2.458 -6.774 1.00 0.00 72 GLN A C 14
ATOM 19195 O O . GLN A 1 72 ? 5.741 3.644 -6.601 1.00 0.00 72 GLN A O 14
ATOM 19209 N N . ILE A 1 73 ? 4.580 2.049 -7.685 1.00 0.00 73 ILE A N 14
ATOM 19210 C CA . ILE A 1 73 ? 3.884 2.991 -8.552 1.00 0.00 73 ILE A CA 14
ATOM 19211 C C . ILE A 1 73 ? 3.099 4.012 -7.735 1.00 0.00 73 ILE A C 14
ATOM 19212 O O . ILE A 1 73 ? 3.143 5.211 -8.014 1.00 0.00 73 ILE A O 14
ATOM 19228 N N . ILE A 1 74 ? 2.381 3.529 -6.727 1.00 0.00 74 ILE A N 14
ATOM 19229 C CA . ILE A 1 74 ? 1.588 4.400 -5.868 1.00 0.00 74 ILE A CA 14
ATOM 19230 C C . ILE A 1 74 ? 2.482 5.324 -5.047 1.00 0.00 74 ILE A C 14
ATOM 19231 O O . ILE A 1 74 ? 2.428 6.546 -5.191 1.00 0.00 74 ILE A O 14
ATOM 19247 N N . LEU A 1 75 ? 3.304 4.733 -4.188 1.00 0.00 75 LEU A N 14
ATOM 19248 C CA . LEU A 1 75 ? 4.212 5.502 -3.344 1.00 0.00 75 LEU A CA 14
ATOM 19249 C C . LEU A 1 75 ? 4.985 6.526 -4.169 1.00 0.00 75 LEU A C 14
ATOM 19250 O O . LEU A 1 75 ? 5.530 7.489 -3.629 1.00 0.00 75 LEU A O 14
ATOM 19266 N N . SER A 1 76 ? 5.027 6.313 -5.480 1.00 0.00 76 SER A N 14
ATOM 19267 C CA . SER A 1 76 ? 5.734 7.216 -6.380 1.00 0.00 76 SER A CA 14
ATOM 19268 C C . SER A 1 76 ? 4.865 8.418 -6.738 1.00 0.00 76 SER A C 14
ATOM 19269 O O . SER A 1 76 ? 5.230 9.564 -6.477 1.00 0.00 76 SER A O 14
ATOM 19277 N N . LYS A 1 77 ? 3.711 8.147 -7.338 1.00 0.00 77 LYS A N 14
ATOM 19278 C CA . LYS A 1 77 ? 2.786 9.203 -7.732 1.00 0.00 77 LYS A CA 14
ATOM 19279 C C . LYS A 1 77 ? 2.270 9.958 -6.512 1.00 0.00 77 LYS A C 14
ATOM 19280 O O . LYS A 1 77 ? 1.863 11.115 -6.612 1.00 0.00 77 LYS A O 14
ATOM 19299 N N . MET A 1 78 ? 2.293 9.296 -5.359 1.00 0.00 78 MET A N 14
ATOM 19300 C CA . MET A 1 78 ? 1.830 9.907 -4.119 1.00 0.00 78 MET A CA 14
ATOM 19301 C C . MET A 1 78 ? 2.784 11.007 -3.665 1.00 0.00 78 MET A C 14
ATOM 19302 O O . MET A 1 78 ? 3.997 10.804 -3.609 1.00 0.00 78 MET A O 14
ATOM 19316 N N . GLN A 1 79 ? 2.229 12.171 -3.342 1.00 0.00 79 GLN A N 14
ATOM 19317 C CA . GLN A 1 79 ? 3.032 13.302 -2.894 1.00 0.00 79 GLN A CA 14
ATOM 19318 C C . GLN A 1 79 ? 3.978 13.768 -3.996 1.00 0.00 79 GLN A C 14
ATOM 19319 O O . GLN A 1 79 ? 5.190 13.849 -3.794 1.00 0.00 79 GLN A O 14
ATOM 19333 N N . ASP A 1 80 ? 3.417 14.073 -5.160 1.00 0.00 80 ASP A N 14
ATOM 19334 C CA . ASP A 1 80 ? 4.210 14.532 -6.295 1.00 0.00 80 ASP A CA 14
ATOM 19335 C C . ASP A 1 80 ? 4.071 16.040 -6.480 1.00 0.00 80 ASP A C 14
ATOM 19336 O O . ASP A 1 80 ? 4.131 16.545 -7.602 1.00 0.00 80 ASP A O 14
ATOM 19345 N N . ILE A 1 81 ? 3.885 16.752 -5.374 1.00 0.00 81 ILE A N 14
ATOM 19346 C CA . ILE A 1 81 ? 3.738 18.202 -5.416 1.00 0.00 81 ILE A CA 14
ATOM 19347 C C . ILE A 1 81 ? 5.024 18.898 -4.984 1.00 0.00 81 ILE A C 14
ATOM 19348 O O . ILE A 1 81 ? 5.784 18.394 -4.155 1.00 0.00 81 ILE A O 14
ATOM 19364 N N . PRO A 1 82 ? 5.276 20.084 -5.556 1.00 0.00 82 PRO A N 14
ATOM 19365 C CA . PRO A 1 82 ? 6.469 20.877 -5.243 1.00 0.00 82 PRO A CA 14
ATOM 19366 C C . PRO A 1 82 ? 6.428 21.455 -3.833 1.00 0.00 82 PRO A C 14
ATOM 19367 O O . PRO A 1 82 ? 5.354 21.656 -3.266 1.00 0.00 82 PRO A O 14
ATOM 19378 N N . ILE A 1 83 ? 7.604 21.719 -3.273 1.00 0.00 83 ILE A N 14
ATOM 19379 C CA . ILE A 1 83 ? 7.701 22.276 -1.929 1.00 0.00 83 ILE A CA 14
ATOM 19380 C C . ILE A 1 83 ? 7.105 23.679 -1.870 1.00 0.00 83 ILE A C 14
ATOM 19381 O O . ILE A 1 83 ? 7.606 24.604 -2.510 1.00 0.00 83 ILE A O 14
ATOM 19397 N N . TYR A 1 84 ? 6.035 23.829 -1.098 1.00 0.00 84 TYR A N 14
ATOM 19398 C CA . TYR A 1 84 ? 5.370 25.119 -0.956 1.00 0.00 84 TYR A CA 14
ATOM 19399 C C . TYR A 1 84 ? 6.050 25.967 0.114 1.00 0.00 84 TYR A C 14
ATOM 19400 O O . TYR A 1 84 ? 5.871 25.738 1.310 1.00 0.00 84 TYR A O 14
ATOM 19418 N N . ALA A 1 85 ? 6.831 26.948 -0.325 1.00 0.00 85 ALA A N 14
ATOM 19419 C CA . ALA A 1 85 ? 7.536 27.833 0.593 1.00 0.00 85 ALA A CA 14
ATOM 19420 C C . ALA A 1 85 ? 6.616 28.935 1.109 1.00 0.00 85 ALA A C 14
ATOM 19421 O O . ALA A 1 85 ? 7.016 30.095 1.207 1.00 0.00 85 ALA A O 14
ATOM 19428 N N . SER A 1 86 ? 5.382 28.565 1.435 1.00 0.00 86 SER A N 14
ATOM 19429 C CA . SER A 1 86 ? 4.404 29.524 1.936 1.00 0.00 86 SER A CA 14
ATOM 19430 C C . SER A 1 86 ? 4.102 29.272 3.410 1.00 0.00 86 SER A C 14
ATOM 19431 O O . SER A 1 86 ? 4.239 30.166 4.245 1.00 0.00 86 SER A O 14
ATOM 19439 N N . GLY A 1 87 ? 3.691 28.047 3.723 1.00 0.00 87 GLY A N 14
ATOM 19440 C CA . GLY A 1 87 ? 3.377 27.698 5.096 1.00 0.00 87 GLY A CA 14
ATOM 19441 C C . GLY A 1 87 ? 1.923 27.955 5.441 1.00 0.00 87 GLY A C 14
ATOM 19442 O O . GLY A 1 87 ? 1.058 28.023 4.567 1.00 0.00 87 GLY A O 14
ATOM 19446 N N . PRO A 1 88 ? 1.636 28.100 6.743 1.00 0.00 88 PRO A N 14
ATOM 19447 C CA . PRO A 1 88 ? 0.277 28.351 7.231 1.00 0.00 88 PRO A CA 14
ATOM 19448 C C . PRO A 1 88 ? -0.222 29.745 6.865 1.00 0.00 88 PRO A C 14
ATOM 19449 O O . PRO A 1 88 ? 0.566 30.625 6.518 1.00 0.00 88 PRO A O 14
ATOM 19460 N N . SER A 1 89 ? -1.534 29.939 6.946 1.00 0.00 89 SER A N 14
ATOM 19461 C CA . SER A 1 89 ? -2.138 31.225 6.620 1.00 0.00 89 SER A CA 14
ATOM 19462 C C . SER A 1 89 ? -2.922 31.774 7.808 1.00 0.00 89 SER A C 14
ATOM 19463 O O . SER A 1 89 ? -3.274 31.036 8.728 1.00 0.00 89 SER A O 14
ATOM 19471 N N . SER A 1 90 ? -3.192 33.076 7.781 1.00 0.00 90 SER A N 14
ATOM 19472 C CA . SER A 1 90 ? -3.931 33.726 8.857 1.00 0.00 90 SER A CA 14
ATOM 19473 C C . SER A 1 90 ? -4.584 35.014 8.366 1.00 0.00 90 SER A C 14
ATOM 19474 O O . SER A 1 90 ? -3.909 36.013 8.125 1.00 0.00 90 SER A O 14
ATOM 19482 N N . GLY A 1 91 ? -5.906 34.982 8.220 1.00 0.00 91 GLY A N 14
ATOM 19483 C CA . GLY A 1 91 ? -6.630 36.151 7.758 1.00 0.00 91 GLY A CA 14
ATOM 19484 C C . GLY A 1 91 ? -7.841 35.791 6.922 1.00 0.00 91 GLY A C 14
ATOM 19485 O O . GLY A 1 91 ? -8.978 35.925 7.374 1.00 0.00 91 GLY A O 14
ATOM 19489 N N . GLY A 1 1 ? -19.333 -1.344 -21.605 1.00 0.00 1 GLY A N 15
ATOM 19490 C CA . GLY A 1 1 ? -19.454 -1.277 -20.160 1.00 0.00 1 GLY A CA 15
ATOM 19491 C C . GLY A 1 1 ? -18.115 -1.400 -19.459 1.00 0.00 1 GLY A C 15
ATOM 19492 O O . GLY A 1 1 ? -17.446 -2.429 -19.561 1.00 0.00 1 GLY A O 15
ATOM 19496 N N . SER A 1 2 ? -17.723 -0.349 -18.748 1.00 0.00 2 SER A N 15
ATOM 19497 C CA . SER A 1 2 ? -16.452 -0.341 -18.032 1.00 0.00 2 SER A CA 15
ATOM 19498 C C . SER A 1 2 ? -16.631 0.194 -16.614 1.00 0.00 2 SER A C 15
ATOM 19499 O O . SER A 1 2 ? -17.503 1.023 -16.357 1.00 0.00 2 SER A O 15
ATOM 19507 N N . SER A 1 3 ? -15.797 -0.288 -15.698 1.00 0.00 3 SER A N 15
ATOM 19508 C CA . SER A 1 3 ? -15.864 0.138 -14.305 1.00 0.00 3 SER A CA 15
ATOM 19509 C C . SER A 1 3 ? -14.484 0.093 -13.656 1.00 0.00 3 SER A C 15
ATOM 19510 O O . SER A 1 3 ? -13.693 -0.813 -13.915 1.00 0.00 3 SER A O 15
ATOM 19518 N N . GLY A 1 4 ? -14.202 1.080 -12.811 1.00 0.00 4 GLY A N 15
ATOM 19519 C CA . GLY A 1 4 ? -12.918 1.136 -12.138 1.00 0.00 4 GLY A CA 15
ATOM 19520 C C . GLY A 1 4 ? -13.021 0.806 -10.662 1.00 0.00 4 GLY A C 15
ATOM 19521 O O . GLY A 1 4 ? -12.355 -0.107 -10.175 1.00 0.00 4 GLY A O 15
ATOM 19525 N N . SER A 1 5 ? -13.858 1.552 -9.948 1.00 0.00 5 SER A N 15
ATOM 19526 C CA . SER A 1 5 ? -14.042 1.337 -8.517 1.00 0.00 5 SER A CA 15
ATOM 19527 C C . SER A 1 5 ? -15.317 2.018 -8.026 1.00 0.00 5 SER A C 15
ATOM 19528 O O . SER A 1 5 ? -15.941 2.791 -8.752 1.00 0.00 5 SER A O 15
ATOM 19536 N N . SER A 1 6 ? -15.697 1.723 -6.787 1.00 0.00 6 SER A N 15
ATOM 19537 C CA . SER A 1 6 ? -16.898 2.303 -6.198 1.00 0.00 6 SER A CA 15
ATOM 19538 C C . SER A 1 6 ? -16.545 3.208 -5.022 1.00 0.00 6 SER A C 15
ATOM 19539 O O . SER A 1 6 ? -16.569 2.784 -3.868 1.00 0.00 6 SER A O 15
ATOM 19547 N N . GLY A 1 7 ? -16.215 4.460 -5.326 1.00 0.00 7 GLY A N 15
ATOM 19548 C CA . GLY A 1 7 ? -15.861 5.408 -4.285 1.00 0.00 7 GLY A CA 15
ATOM 19549 C C . GLY A 1 7 ? -17.076 5.972 -3.576 1.00 0.00 7 GLY A C 15
ATOM 19550 O O . GLY A 1 7 ? -18.186 5.934 -4.107 1.00 0.00 7 GLY A O 15
ATOM 19554 N N . MET A 1 8 ? -16.867 6.495 -2.373 1.00 0.00 8 MET A N 15
ATOM 19555 C CA . MET A 1 8 ? -17.956 7.069 -1.590 1.00 0.00 8 MET A CA 15
ATOM 19556 C C . MET A 1 8 ? -17.780 8.577 -1.439 1.00 0.00 8 MET A C 15
ATOM 19557 O O . MET A 1 8 ? -18.714 9.346 -1.667 1.00 0.00 8 MET A O 15
ATOM 19571 N N . SER A 1 9 ? -16.578 8.992 -1.052 1.00 0.00 9 SER A N 15
ATOM 19572 C CA . SER A 1 9 ? -16.282 10.408 -0.866 1.00 0.00 9 SER A CA 15
ATOM 19573 C C . SER A 1 9 ? -14.776 10.644 -0.799 1.00 0.00 9 SER A C 15
ATOM 19574 O O . SER A 1 9 ? -14.017 9.769 -0.381 1.00 0.00 9 SER A O 15
ATOM 19582 N N . SER A 1 10 ? -14.350 11.832 -1.215 1.00 0.00 10 SER A N 15
ATOM 19583 C CA . SER A 1 10 ? -12.935 12.183 -1.207 1.00 0.00 10 SER A CA 15
ATOM 19584 C C . SER A 1 10 ? -12.748 13.690 -1.359 1.00 0.00 10 SER A C 15
ATOM 19585 O O . SER A 1 10 ? -13.345 14.316 -2.234 1.00 0.00 10 SER A O 15
ATOM 19593 N N . VAL A 1 11 ? -11.914 14.266 -0.499 1.00 0.00 11 VAL A N 15
ATOM 19594 C CA . VAL A 1 11 ? -11.646 15.698 -0.536 1.00 0.00 11 VAL A CA 15
ATOM 19595 C C . VAL A 1 11 ? -10.184 15.976 -0.869 1.00 0.00 11 VAL A C 15
ATOM 19596 O O . VAL A 1 11 ? -9.345 16.090 0.024 1.00 0.00 11 VAL A O 15
ATOM 19609 N N . SER A 1 12 ? -9.887 16.084 -2.160 1.00 0.00 12 SER A N 15
ATOM 19610 C CA . SER A 1 12 ? -8.525 16.345 -2.611 1.00 0.00 12 SER A CA 15
ATOM 19611 C C . SER A 1 12 ? -7.522 15.508 -1.823 1.00 0.00 12 SER A C 15
ATOM 19612 O O . SER A 1 12 ? -6.520 16.024 -1.330 1.00 0.00 12 SER A O 15
ATOM 19620 N N . GLU A 1 13 ? -7.801 14.213 -1.708 1.00 0.00 13 GLU A N 15
ATOM 19621 C CA . GLU A 1 13 ? -6.923 13.305 -0.979 1.00 0.00 13 GLU A CA 15
ATOM 19622 C C . GLU A 1 13 ? -6.000 12.556 -1.935 1.00 0.00 13 GLU A C 15
ATOM 19623 O O . GLU A 1 13 ? -6.362 12.282 -3.079 1.00 0.00 13 GLU A O 15
ATOM 19635 N N . VAL A 1 14 ? -4.803 12.229 -1.458 1.00 0.00 14 VAL A N 15
ATOM 19636 C CA . VAL A 1 14 ? -3.826 11.512 -2.269 1.00 0.00 14 VAL A CA 15
ATOM 19637 C C . VAL A 1 14 ? -3.591 10.106 -1.729 1.00 0.00 14 VAL A C 15
ATOM 19638 O O . VAL A 1 14 ? -3.325 9.175 -2.488 1.00 0.00 14 VAL A O 15
ATOM 19651 N N . ASN A 1 15 ? -3.690 9.959 -0.412 1.00 0.00 15 ASN A N 15
ATOM 19652 C CA . ASN A 1 15 ? -3.487 8.666 0.231 1.00 0.00 15 ASN A CA 15
ATOM 19653 C C . ASN A 1 15 ? -4.682 7.747 -0.007 1.00 0.00 15 ASN A C 15
ATOM 19654 O O . ASN A 1 15 ? -5.834 8.168 0.101 1.00 0.00 15 ASN A O 15
ATOM 19665 N N . VAL A 1 16 ? -4.399 6.489 -0.331 1.00 0.00 16 VAL A N 15
ATOM 19666 C CA . VAL A 1 16 ? -5.449 5.510 -0.582 1.00 0.00 16 VAL A CA 15
ATOM 19667 C C . VAL A 1 16 ? -5.484 4.448 0.511 1.00 0.00 16 VAL A C 15
ATOM 19668 O O . VAL A 1 16 ? -4.459 4.129 1.114 1.00 0.00 16 VAL A O 15
ATOM 19681 N N . ASP A 1 17 ? -6.669 3.903 0.762 1.00 0.00 17 ASP A N 15
ATOM 19682 C CA . ASP A 1 17 ? -6.838 2.875 1.782 1.00 0.00 17 ASP A CA 15
ATOM 19683 C C . ASP A 1 17 ? -6.252 1.546 1.317 1.00 0.00 17 ASP A C 15
ATOM 19684 O O . ASP A 1 17 ? -6.357 1.187 0.143 1.00 0.00 17 ASP A O 15
ATOM 19693 N N . ILE A 1 18 ? -5.634 0.821 2.243 1.00 0.00 18 ILE A N 15
ATOM 19694 C CA . ILE A 1 18 ? -5.031 -0.468 1.927 1.00 0.00 18 ILE A CA 15
ATOM 19695 C C . ILE A 1 18 ? -6.014 -1.368 1.186 1.00 0.00 18 ILE A C 15
ATOM 19696 O O . ILE A 1 18 ? -5.614 -2.255 0.432 1.00 0.00 18 ILE A O 15
ATOM 19712 N N . LYS A 1 19 ? -7.304 -1.132 1.404 1.00 0.00 19 LYS A N 15
ATOM 19713 C CA . LYS A 1 19 ? -8.346 -1.918 0.755 1.00 0.00 19 LYS A CA 15
ATOM 19714 C C . LYS A 1 19 ? -8.379 -1.645 -0.746 1.00 0.00 19 LYS A C 15
ATOM 19715 O O . LYS A 1 19 ? -8.176 -2.549 -1.556 1.00 0.00 19 LYS A O 15
ATOM 19734 N N . ASP A 1 20 ? -8.635 -0.393 -1.109 1.00 0.00 20 ASP A N 15
ATOM 19735 C CA . ASP A 1 20 ? -8.692 0.000 -2.512 1.00 0.00 20 ASP A CA 15
ATOM 19736 C C . ASP A 1 20 ? -7.446 -0.468 -3.258 1.00 0.00 20 ASP A C 15
ATOM 19737 O O . ASP A 1 20 ? -7.525 -0.907 -4.406 1.00 0.00 20 ASP A O 15
ATOM 19746 N N . PHE A 1 21 ? -6.296 -0.370 -2.599 1.00 0.00 21 PHE A N 15
ATOM 19747 C CA . PHE A 1 21 ? -5.033 -0.781 -3.201 1.00 0.00 21 PHE A CA 15
ATOM 19748 C C . PHE A 1 21 ? -5.068 -2.259 -3.582 1.00 0.00 21 PHE A C 15
ATOM 19749 O O . PHE A 1 21 ? -4.699 -2.633 -4.696 1.00 0.00 21 PHE A O 15
ATOM 19766 N N . LEU A 1 22 ? -5.513 -3.094 -2.650 1.00 0.00 22 LEU A N 15
ATOM 19767 C CA . LEU A 1 22 ? -5.596 -4.531 -2.887 1.00 0.00 22 LEU A CA 15
ATOM 19768 C C . LEU A 1 22 ? -6.657 -4.849 -3.935 1.00 0.00 22 LEU A C 15
ATOM 19769 O O . LEU A 1 22 ? -6.353 -5.396 -4.994 1.00 0.00 22 LEU A O 15
ATOM 19785 N N . MET A 1 23 ? -7.904 -4.502 -3.632 1.00 0.00 23 MET A N 15
ATOM 19786 C CA . MET A 1 23 ? -9.010 -4.748 -4.550 1.00 0.00 23 MET A CA 15
ATOM 19787 C C . MET A 1 23 ? -8.554 -4.613 -6.000 1.00 0.00 23 MET A C 15
ATOM 19788 O O . MET A 1 23 ? -9.019 -5.340 -6.877 1.00 0.00 23 MET A O 15
ATOM 19802 N N . SER A 1 24 ? -7.641 -3.678 -6.243 1.00 0.00 24 SER A N 15
ATOM 19803 C CA . SER A 1 24 ? -7.125 -3.445 -7.587 1.00 0.00 24 SER A CA 15
ATOM 19804 C C . SER A 1 24 ? -6.438 -4.694 -8.129 1.00 0.00 24 SER A C 15
ATOM 19805 O O . SER A 1 24 ? -6.751 -5.163 -9.224 1.00 0.00 24 SER A O 15
ATOM 19813 N N . ILE A 1 25 ? -5.499 -5.228 -7.355 1.00 0.00 25 ILE A N 15
ATOM 19814 C CA . ILE A 1 25 ? -4.768 -6.424 -7.756 1.00 0.00 25 ILE A CA 15
ATOM 19815 C C . ILE A 1 25 ? -5.526 -7.689 -7.366 1.00 0.00 25 ILE A C 15
ATOM 19816 O O . ILE A 1 25 ? -5.096 -8.800 -7.670 1.00 0.00 25 ILE A O 15
ATOM 19832 N N . ASN A 1 26 ? -6.657 -7.510 -6.693 1.00 0.00 26 ASN A N 15
ATOM 19833 C CA . ASN A 1 26 ? -7.477 -8.637 -6.262 1.00 0.00 26 ASN A CA 15
ATOM 19834 C C . ASN A 1 26 ? -6.829 -9.363 -5.087 1.00 0.00 26 ASN A C 15
ATOM 19835 O O .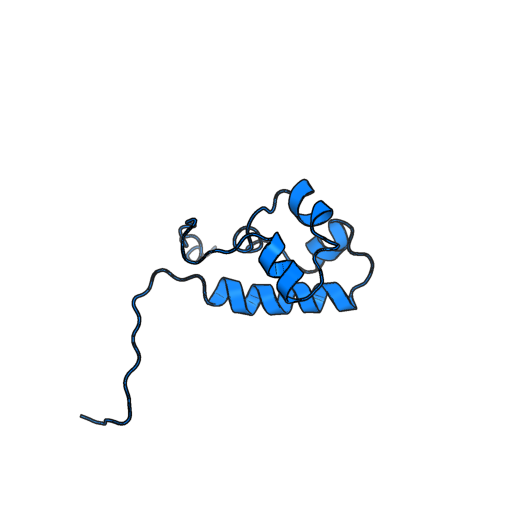 ASN A 1 26 ? -7.008 -10.569 -4.913 1.00 0.00 26 ASN A O 15
ATOM 19846 N N . LEU A 1 27 ? -6.076 -8.621 -4.283 1.00 0.00 27 LEU A N 15
ATOM 19847 C CA . LEU A 1 27 ? -5.401 -9.193 -3.123 1.00 0.00 27 LEU A CA 15
ATOM 19848 C C . LEU A 1 27 ? -5.981 -8.636 -1.826 1.00 0.00 27 LEU A C 15
ATOM 19849 O O . LEU A 1 27 ? -5.247 -8.339 -0.885 1.00 0.00 27 LEU A O 15
ATOM 19865 N N . GLU A 1 28 ? -7.303 -8.501 -1.785 1.00 0.00 28 GLU A N 15
ATOM 19866 C CA . GLU A 1 28 ? -7.981 -7.982 -0.603 1.00 0.00 28 GLU A CA 15
ATOM 19867 C C . GLU A 1 28 ? -7.986 -9.015 0.519 1.00 0.00 28 GLU A C 15
ATOM 19868 O O . GLU A 1 28 ? -8.144 -8.673 1.691 1.00 0.00 28 GLU A O 15
ATOM 19880 N N . GLN A 1 29 ? -7.812 -10.281 0.151 1.00 0.00 29 GLN A N 15
ATOM 19881 C CA . GLN A 1 29 ? -7.798 -11.364 1.127 1.00 0.00 29 GLN A CA 15
ATOM 19882 C C . GLN A 1 29 ? -6.742 -11.118 2.199 1.00 0.00 29 GLN A C 15
ATOM 19883 O O . GLN A 1 29 ? -6.897 -11.539 3.346 1.00 0.00 29 GLN A O 15
ATOM 19897 N N . TYR A 1 30 ? -5.668 -10.434 1.819 1.00 0.00 30 TYR A N 15
ATOM 19898 C CA . TYR A 1 30 ? -4.585 -10.134 2.747 1.00 0.00 30 TYR A CA 15
ATOM 19899 C C . TYR A 1 30 ? -4.930 -8.928 3.616 1.00 0.00 30 TYR A C 15
ATOM 19900 O O . TYR A 1 30 ? -4.279 -8.671 4.630 1.00 0.00 30 TYR A O 15
ATOM 19918 N N . LEU A 1 31 ? -5.960 -8.192 3.212 1.00 0.00 31 LEU A N 15
ATOM 19919 C CA . LEU A 1 31 ? -6.394 -7.012 3.953 1.00 0.00 31 LEU A CA 15
ATOM 19920 C C . LEU A 1 31 ? -6.208 -7.213 5.454 1.00 0.00 31 LEU A C 15
ATOM 19921 O O . LEU A 1 31 ? -5.475 -6.467 6.104 1.00 0.00 31 LEU A O 15
ATOM 19937 N N . LEU A 1 32 ? -6.875 -8.226 5.997 1.00 0.00 32 LEU A N 15
ATOM 19938 C CA . LEU A 1 32 ? -6.782 -8.526 7.421 1.00 0.00 32 LEU A CA 15
ATOM 19939 C C . LEU A 1 32 ? -5.326 -8.560 7.877 1.00 0.00 32 LEU A C 15
ATOM 19940 O O . LEU A 1 32 ? -4.948 -7.882 8.833 1.00 0.00 32 LEU A O 15
ATOM 19956 N N . HIS A 1 33 ? -4.513 -9.352 7.185 1.00 0.00 33 HIS A N 15
ATOM 19957 C CA . HIS A 1 33 ? -3.098 -9.472 7.517 1.00 0.00 33 HIS A CA 15
ATOM 19958 C C . HIS A 1 33 ? -2.448 -8.096 7.629 1.00 0.00 33 HIS A C 15
ATOM 19959 O O . HIS A 1 33 ? -1.615 -7.862 8.505 1.00 0.00 33 HIS A O 15
ATOM 19974 N N . PHE A 1 34 ? -2.834 -7.190 6.737 1.00 0.00 34 PHE A N 15
ATOM 19975 C CA . PHE A 1 34 ? -2.288 -5.838 6.736 1.00 0.00 34 PHE A CA 15
ATOM 19976 C C . PHE A 1 34 ? -2.759 -5.059 7.960 1.00 0.00 34 PHE A C 15
ATOM 19977 O O . PHE A 1 34 ? -1.959 -4.437 8.660 1.00 0.00 34 PHE A O 15
ATOM 19994 N N . HIS A 1 35 ? -4.063 -5.098 8.213 1.00 0.00 35 HIS A N 15
ATOM 19995 C CA . HIS A 1 35 ? -4.643 -4.397 9.353 1.00 0.00 35 HIS A CA 15
ATOM 19996 C C . HIS A 1 35 ? -4.000 -4.857 10.658 1.00 0.00 35 HIS A C 15
ATOM 19997 O O . HIS A 1 35 ? -3.387 -4.064 11.372 1.00 0.00 35 HIS A O 15
ATOM 20012 N N . GLU A 1 36 ? -4.146 -6.143 10.962 1.00 0.00 36 GLU A N 15
ATOM 20013 C CA . GLU A 1 36 ? -3.582 -6.707 12.182 1.00 0.00 36 GLU A CA 15
ATOM 20014 C C . GLU A 1 36 ? -2.128 -6.277 12.359 1.00 0.00 36 GLU A C 15
ATOM 20015 O O . GLU A 1 36 ? -1.694 -5.960 13.466 1.00 0.00 36 GLU A O 15
ATOM 20027 N N . SER A 1 37 ? -1.382 -6.270 11.259 1.00 0.00 37 SER A N 15
ATOM 20028 C CA . SER A 1 37 ? 0.024 -5.883 11.292 1.00 0.00 37 SER A CA 15
ATOM 20029 C C . SER A 1 37 ? 0.176 -4.421 11.700 1.00 0.00 37 SER A C 15
ATOM 20030 O O . SER A 1 37 ? 1.072 -4.068 12.465 1.00 0.00 37 SER A O 15
ATOM 20038 N N . GLY A 1 38 ? -0.709 -3.574 11.182 1.00 0.00 38 GLY A N 15
ATOM 20039 C CA . GLY A 1 38 ? -0.657 -2.159 11.504 1.00 0.00 38 GLY A CA 15
ATOM 20040 C C . GLY A 1 38 ? -0.646 -1.284 10.266 1.00 0.00 38 GLY A C 15
ATOM 20041 O O . GLY A 1 38 ? -0.004 -0.234 10.245 1.00 0.00 38 GLY A O 15
ATOM 20045 N N . PHE A 1 39 ? -1.359 -1.717 9.231 1.00 0.00 39 PHE A N 15
ATOM 20046 C CA . PHE A 1 39 ? -1.427 -0.966 7.983 1.00 0.00 39 PHE A CA 15
ATOM 20047 C C . PHE A 1 39 ? -2.875 -0.672 7.604 1.00 0.00 39 PHE A C 15
ATOM 20048 O O . PHE A 1 39 ? -3.687 -1.585 7.446 1.00 0.00 39 PHE A O 15
ATOM 20065 N N . THR A 1 40 ? -3.194 0.611 7.459 1.00 0.00 40 THR A N 15
ATOM 20066 C CA . THR A 1 40 ? -4.544 1.027 7.100 1.00 0.00 40 THR A CA 15
ATOM 20067 C C . THR A 1 40 ? -4.589 1.582 5.681 1.00 0.00 40 THR A C 15
ATOM 20068 O O . THR A 1 40 ? -5.553 1.362 4.947 1.00 0.00 40 THR A O 15
ATOM 20079 N N . THR A 1 41 ? -3.540 2.304 5.299 1.00 0.00 41 THR A N 15
ATOM 20080 C CA . THR A 1 41 ? -3.460 2.891 3.967 1.00 0.00 41 THR A CA 15
ATOM 20081 C C . THR A 1 41 ? -2.190 2.453 3.248 1.00 0.00 41 THR A C 15
ATOM 20082 O O . THR A 1 41 ? -1.327 1.799 3.834 1.00 0.00 41 THR A O 15
ATOM 20093 N N . VAL A 1 42 ? -2.081 2.817 1.974 1.00 0.00 42 VAL A N 15
ATOM 20094 C CA . VAL A 1 42 ? -0.914 2.463 1.175 1.00 0.00 42 VAL A CA 15
ATOM 20095 C C . VAL A 1 42 ? 0.337 3.169 1.686 1.00 0.00 42 VAL A C 15
ATOM 20096 O O . VAL A 1 42 ? 1.424 2.591 1.710 1.00 0.00 42 VAL A O 15
ATOM 20109 N N . LYS A 1 43 ? 0.177 4.423 2.095 1.00 0.00 43 LYS A N 15
ATOM 20110 C CA . LYS A 1 43 ? 1.292 5.209 2.608 1.00 0.00 43 LYS A CA 15
ATOM 20111 C C . LYS A 1 43 ? 2.095 4.412 3.631 1.00 0.00 43 LYS A C 15
ATOM 20112 O O . LYS A 1 43 ? 3.325 4.383 3.581 1.00 0.00 43 LYS A O 15
ATOM 20131 N N . ASP A 1 44 ? 1.392 3.767 4.555 1.00 0.00 44 ASP A N 15
ATOM 20132 C CA . ASP A 1 44 ? 2.040 2.967 5.588 1.00 0.00 44 ASP A CA 15
ATOM 20133 C C . ASP A 1 44 ? 2.977 1.934 4.968 1.00 0.00 44 ASP A C 15
ATOM 20134 O O . ASP A 1 44 ? 3.976 1.546 5.574 1.00 0.00 44 ASP A O 15
ATOM 20143 N N . CYS A 1 45 ? 2.645 1.493 3.760 1.00 0.00 45 CYS A N 15
ATOM 20144 C CA . CYS A 1 45 ? 3.456 0.503 3.058 1.00 0.00 45 CYS A CA 15
ATOM 20145 C C . CYS A 1 45 ? 4.854 1.045 2.778 1.00 0.00 45 CYS A C 15
ATOM 20146 O O . CYS A 1 45 ? 5.789 0.283 2.537 1.00 0.00 45 CYS A O 15
ATOM 20154 N N . ALA A 1 46 ? 4.987 2.367 2.809 1.00 0.00 46 ALA A N 15
ATOM 20155 C CA . ALA A 1 46 ? 6.271 3.011 2.559 1.00 0.00 46 ALA A CA 15
ATOM 20156 C C . ALA A 1 46 ? 7.402 2.275 3.267 1.00 0.00 46 ALA A C 15
ATOM 20157 O O . ALA A 1 46 ? 8.526 2.217 2.769 1.00 0.00 46 ALA A O 15
ATOM 20164 N N . ALA A 1 47 ? 7.098 1.713 4.433 1.00 0.00 47 ALA A N 15
ATOM 20165 C CA . ALA A 1 47 ? 8.089 0.979 5.209 1.00 0.00 47 ALA A CA 15
ATOM 20166 C C . ALA A 1 47 ? 8.017 -0.516 4.918 1.00 0.00 47 ALA A C 15
ATOM 20167 O O . ALA A 1 47 ? 8.994 -1.242 5.106 1.00 0.00 47 ALA A O 15
ATOM 20174 N N . ILE A 1 48 ? 6.855 -0.970 4.461 1.00 0.00 48 ILE A N 15
ATOM 20175 C CA . ILE A 1 48 ? 6.657 -2.379 4.144 1.00 0.00 48 ILE A CA 15
ATOM 20176 C C . ILE A 1 48 ? 7.552 -2.814 2.988 1.00 0.00 48 ILE A C 15
ATOM 20177 O O . ILE A 1 48 ? 7.732 -2.078 2.019 1.00 0.00 48 ILE A O 15
ATOM 20193 N N . ASN A 1 49 ? 8.110 -4.015 3.099 1.00 0.00 49 ASN A N 15
ATOM 20194 C CA . ASN A 1 49 ? 8.985 -4.549 2.062 1.00 0.00 49 ASN A CA 15
ATOM 20195 C C . ASN A 1 49 ? 8.710 -6.031 1.827 1.00 0.00 49 ASN A C 15
ATOM 20196 O O . ASN A 1 49 ? 7.932 -6.651 2.553 1.00 0.00 49 ASN A O 15
ATOM 20207 N N . ASP A 1 50 ? 9.353 -6.594 0.810 1.00 0.00 50 ASP A N 15
ATOM 20208 C CA . ASP A 1 50 ? 9.180 -8.003 0.481 1.00 0.00 50 ASP A CA 15
ATOM 20209 C C . ASP A 1 50 ? 9.166 -8.859 1.744 1.00 0.00 50 ASP A C 15
ATOM 20210 O O . ASP A 1 50 ? 8.286 -9.700 1.927 1.00 0.00 50 ASP A O 15
ATOM 20219 N N . SER A 1 51 ? 10.149 -8.640 2.611 1.00 0.00 51 SER A N 15
ATOM 20220 C CA . SER A 1 51 ? 10.253 -9.394 3.855 1.00 0.00 51 SER A CA 15
ATOM 20221 C C . SER A 1 51 ? 9.028 -9.163 4.734 1.00 0.00 51 SER A C 15
ATOM 20222 O O . SER A 1 51 ? 8.571 -10.070 5.432 1.00 0.00 51 SER A O 15
ATOM 20230 N N . LEU A 1 52 ? 8.502 -7.945 4.696 1.00 0.00 52 LEU A N 15
ATOM 20231 C CA . LEU A 1 52 ? 7.329 -7.593 5.489 1.00 0.00 52 LEU A CA 15
ATOM 20232 C C . LEU A 1 52 ? 6.097 -8.351 5.006 1.00 0.00 52 LEU A C 15
ATOM 20233 O O . LEU A 1 52 ? 5.311 -8.856 5.809 1.00 0.00 52 LEU A O 15
ATOM 20249 N N . LEU A 1 53 ? 5.936 -8.430 3.690 1.00 0.00 53 LEU A N 15
ATOM 20250 C CA . LEU A 1 53 ? 4.800 -9.130 3.099 1.00 0.00 53 LEU A CA 15
ATOM 20251 C C . LEU A 1 53 ? 4.779 -10.593 3.528 1.00 0.00 53 LEU A C 15
ATOM 20252 O O . LEU A 1 53 ? 3.733 -11.126 3.898 1.00 0.00 53 LEU A O 15
ATOM 20268 N N . GLN A 1 54 ? 5.941 -11.236 3.479 1.00 0.00 54 GLN A N 15
ATOM 20269 C CA . GLN A 1 54 ? 6.055 -12.638 3.865 1.00 0.00 54 GLN A CA 15
ATOM 20270 C C . GLN A 1 54 ? 6.128 -12.781 5.381 1.00 0.00 54 GLN A C 15
ATOM 20271 O O . GLN A 1 54 ? 5.939 -13.870 5.923 1.00 0.00 54 GLN A O 15
ATOM 20285 N N . LYS A 1 55 ? 6.404 -11.674 6.062 1.00 0.00 55 LYS A N 15
ATOM 20286 C CA . LYS A 1 55 ? 6.502 -11.674 7.517 1.00 0.00 55 LYS A CA 15
ATOM 20287 C C . LYS A 1 55 ? 5.118 -11.615 8.155 1.00 0.00 55 LYS A C 15
ATOM 20288 O O . LYS A 1 55 ? 4.895 -12.175 9.229 1.00 0.00 55 LYS A O 15
ATOM 20307 N N . ILE A 1 56 ? 4.192 -10.936 7.487 1.00 0.00 56 ILE A N 15
ATOM 20308 C CA . ILE A 1 56 ? 2.829 -10.807 7.989 1.00 0.00 56 ILE A CA 15
ATOM 20309 C C . ILE A 1 56 ? 2.093 -12.141 7.930 1.00 0.00 56 ILE A C 15
ATOM 20310 O O . ILE A 1 56 ? 1.194 -12.402 8.728 1.00 0.00 56 ILE A O 15
ATOM 20326 N N . GLY A 1 57 ? 2.483 -12.984 6.978 1.00 0.00 57 GLY A N 15
ATOM 20327 C CA . GLY A 1 57 ? 1.851 -14.283 6.833 1.00 0.00 57 GLY A CA 15
ATOM 20328 C C . GLY A 1 57 ? 1.856 -14.774 5.399 1.00 0.00 57 GLY A C 15
ATOM 20329 O O . GLY A 1 57 ? 1.980 -15.972 5.147 1.00 0.00 57 GLY A O 15
ATOM 20333 N N . ILE A 1 58 ? 1.720 -13.846 4.458 1.00 0.00 58 ILE A N 15
ATOM 20334 C CA . ILE A 1 58 ? 1.709 -14.191 3.042 1.00 0.00 58 ILE A CA 15
ATOM 20335 C C . ILE A 1 58 ? 2.631 -15.373 2.757 1.00 0.00 58 ILE A C 15
ATOM 20336 O O . ILE A 1 58 ? 3.853 -15.228 2.732 1.00 0.00 58 ILE A O 15
ATOM 20352 N N . SER A 1 59 ? 2.036 -16.542 2.541 1.00 0.00 59 SER A N 15
ATOM 20353 C CA . SER A 1 59 ? 2.802 -17.749 2.260 1.00 0.00 59 SER A CA 15
ATOM 20354 C C . SER A 1 59 ? 3.402 -17.698 0.858 1.00 0.00 59 SER A C 15
ATOM 20355 O O . SER A 1 59 ? 4.616 -17.776 0.671 1.00 0.00 59 SER A O 15
ATOM 20363 N N . PRO A 1 60 ? 2.530 -17.563 -0.153 1.00 0.00 60 PRO A N 15
ATOM 20364 C CA . PRO A 1 60 ? 2.949 -17.497 -1.556 1.00 0.00 60 PRO A CA 15
ATOM 20365 C C . PRO A 1 60 ? 3.680 -16.199 -1.883 1.00 0.00 60 PRO A C 15
ATOM 20366 O O . PRO A 1 60 ? 3.244 -15.115 -1.495 1.00 0.00 60 PRO A O 15
ATOM 20377 N N . THR A 1 61 ? 4.793 -16.316 -2.600 1.00 0.00 61 THR A N 15
ATOM 20378 C CA . THR A 1 61 ? 5.584 -15.153 -2.978 1.00 0.00 61 THR A CA 15
ATOM 20379 C C . THR A 1 61 ? 4.998 -14.465 -4.206 1.00 0.00 61 THR A C 15
ATOM 20380 O O . THR A 1 61 ? 4.887 -13.241 -4.250 1.00 0.00 61 THR A O 15
ATOM 20391 N N . GLY A 1 62 ? 4.624 -15.262 -5.203 1.00 0.00 62 GLY A N 15
ATOM 20392 C CA . GLY A 1 62 ? 4.053 -14.711 -6.418 1.00 0.00 62 GLY A CA 15
ATOM 20393 C C . GLY A 1 62 ? 3.159 -13.517 -6.149 1.00 0.00 62 GLY A C 15
ATOM 20394 O O . GLY A 1 62 ? 3.153 -12.552 -6.914 1.00 0.00 62 GLY A O 15
ATOM 20398 N N . HIS A 1 63 ? 2.399 -13.582 -5.060 1.00 0.00 63 HIS A N 15
ATOM 20399 C CA . HIS A 1 63 ? 1.495 -12.498 -4.693 1.00 0.00 63 HIS A CA 15
ATOM 20400 C C . HIS A 1 63 ? 2.274 -11.297 -4.164 1.00 0.00 63 HIS A C 15
ATOM 20401 O O . HIS A 1 63 ? 1.946 -10.150 -4.468 1.00 0.00 63 HIS A O 15
ATOM 20416 N N . ARG A 1 64 ? 3.306 -11.569 -3.372 1.00 0.00 64 ARG A N 15
ATOM 20417 C CA . ARG A 1 64 ? 4.129 -10.511 -2.799 1.00 0.00 64 ARG A CA 15
ATOM 20418 C C . ARG A 1 64 ? 4.600 -9.543 -3.881 1.00 0.00 64 ARG A C 15
ATOM 20419 O O . ARG A 1 64 ? 4.382 -8.335 -3.785 1.00 0.00 64 ARG A O 15
ATOM 20440 N N . ARG A 1 65 ? 5.248 -10.082 -4.909 1.00 0.00 65 ARG A N 15
ATOM 20441 C CA . ARG A 1 65 ? 5.751 -9.267 -6.007 1.00 0.00 65 ARG A CA 15
ATOM 20442 C C . ARG A 1 65 ? 4.642 -8.396 -6.591 1.00 0.00 65 ARG A C 15
ATOM 20443 O O . ARG A 1 65 ? 4.818 -7.192 -6.778 1.00 0.00 65 ARG A O 15
ATOM 20464 N N . ARG A 1 66 ? 3.500 -9.014 -6.876 1.00 0.00 66 ARG A N 15
ATOM 20465 C CA . ARG A 1 66 ? 2.364 -8.296 -7.440 1.00 0.00 66 ARG A CA 15
ATOM 20466 C C . ARG A 1 66 ? 1.944 -7.143 -6.532 1.00 0.00 66 ARG A C 15
ATOM 20467 O O . ARG A 1 66 ? 1.700 -6.030 -6.999 1.00 0.00 66 ARG A O 15
ATOM 20488 N N . ILE A 1 67 ? 1.863 -7.417 -5.235 1.00 0.00 67 ILE A N 15
ATOM 20489 C CA . ILE A 1 67 ? 1.475 -6.403 -4.263 1.00 0.00 67 ILE A CA 15
ATOM 20490 C C . ILE A 1 67 ? 2.426 -5.213 -4.300 1.00 0.00 67 ILE A C 15
ATOM 20491 O O . ILE A 1 67 ? 2.011 -4.079 -4.544 1.00 0.00 67 ILE A O 15
ATOM 20507 N N . LEU A 1 68 ? 3.706 -5.477 -4.058 1.00 0.00 68 LEU A N 15
ATOM 20508 C CA . LEU A 1 68 ? 4.719 -4.428 -4.066 1.00 0.00 68 LEU A CA 15
ATOM 20509 C C . LEU A 1 68 ? 4.672 -3.635 -5.368 1.00 0.00 68 LEU A C 15
ATOM 20510 O O . LEU A 1 68 ? 4.645 -2.404 -5.358 1.00 0.00 68 LEU A O 15
ATOM 20526 N N . LYS A 1 69 ? 4.661 -4.349 -6.489 1.00 0.00 69 LYS A N 15
ATOM 20527 C CA . LYS A 1 69 ? 4.614 -3.714 -7.801 1.00 0.00 69 LYS A CA 15
ATOM 20528 C C . LYS A 1 69 ? 3.722 -2.477 -7.774 1.00 0.00 69 LYS A C 15
ATOM 20529 O O . LYS A 1 69 ? 4.179 -1.367 -8.047 1.00 0.00 69 LYS A O 15
ATOM 20548 N N . GLN A 1 70 ? 2.451 -2.676 -7.443 1.00 0.00 70 GLN A N 15
ATOM 20549 C CA . GLN A 1 70 ? 1.496 -1.575 -7.380 1.00 0.00 70 GLN A CA 15
ATOM 20550 C C . GLN A 1 70 ? 1.919 -0.547 -6.336 1.00 0.00 70 GLN A C 15
ATOM 20551 O O . GLN A 1 70 ? 1.880 0.659 -6.585 1.00 0.00 70 GLN A O 15
ATOM 20565 N N . LEU A 1 71 ? 2.322 -1.031 -5.166 1.00 0.00 71 LEU A N 15
ATOM 20566 C CA . LEU A 1 71 ? 2.752 -0.153 -4.083 1.00 0.00 71 LEU A CA 15
ATOM 20567 C C . LEU A 1 71 ? 3.777 0.862 -4.579 1.00 0.00 71 LEU A C 15
ATOM 20568 O O . LEU A 1 71 ? 3.638 2.062 -4.345 1.00 0.00 71 LEU A O 15
ATOM 20584 N N . GLN A 1 72 ? 4.804 0.372 -5.265 1.00 0.00 72 GLN A N 15
ATOM 20585 C CA . GLN A 1 72 ? 5.851 1.238 -5.795 1.00 0.00 72 GLN A CA 15
ATOM 20586 C C . GLN A 1 72 ? 5.264 2.293 -6.727 1.00 0.00 72 GLN A C 15
ATOM 20587 O O . GLN A 1 72 ? 5.457 3.492 -6.522 1.00 0.00 72 GLN A O 15
ATOM 20601 N N . ILE A 1 73 ? 4.549 1.840 -7.751 1.00 0.00 73 ILE A N 15
ATOM 20602 C CA . ILE A 1 73 ? 3.934 2.746 -8.713 1.00 0.00 73 ILE A CA 15
ATOM 20603 C C . ILE A 1 73 ? 3.091 3.805 -8.010 1.00 0.00 73 ILE A C 15
ATOM 20604 O O . ILE A 1 73 ? 3.270 5.003 -8.233 1.00 0.00 73 ILE A O 15
ATOM 20620 N N . ILE A 1 74 ? 2.174 3.356 -7.161 1.00 0.00 74 ILE A N 15
ATOM 20621 C CA . ILE A 1 74 ? 1.306 4.265 -6.423 1.00 0.00 74 ILE A CA 15
ATOM 20622 C C . ILE A 1 74 ? 2.117 5.185 -5.517 1.00 0.00 74 ILE A C 15
ATOM 20623 O O . ILE A 1 74 ? 2.157 6.399 -5.722 1.00 0.00 74 ILE A O 15
ATOM 20639 N N . LEU A 1 75 ? 2.764 4.600 -4.515 1.00 0.00 75 LEU A N 15
ATOM 20640 C CA . LEU A 1 75 ? 3.576 5.366 -3.577 1.00 0.00 75 LEU A CA 15
ATOM 20641 C C . LEU A 1 75 ? 4.382 6.438 -4.304 1.00 0.00 75 LEU A C 15
ATOM 20642 O O . LEU A 1 75 ? 4.454 7.584 -3.860 1.00 0.00 75 LEU A O 15
ATOM 20658 N N . SER A 1 76 ? 4.985 6.058 -5.426 1.00 0.00 76 SER A N 15
ATOM 20659 C CA . SER A 1 76 ? 5.787 6.987 -6.215 1.00 0.00 76 SER A CA 15
ATOM 20660 C C . SER A 1 76 ? 5.044 8.303 -6.426 1.00 0.00 76 SER A C 15
ATOM 20661 O O . SER A 1 76 ? 5.571 9.379 -6.143 1.00 0.00 76 SER A O 15
ATOM 20669 N N . LYS A 1 77 ? 3.816 8.208 -6.925 1.00 0.00 77 LYS A N 15
ATOM 20670 C CA . LYS A 1 77 ? 2.998 9.389 -7.173 1.00 0.00 77 LYS A CA 15
ATOM 20671 C C . LYS A 1 77 ? 2.932 10.276 -5.934 1.00 0.00 77 LYS A C 15
ATOM 20672 O O . LYS A 1 77 ? 3.422 11.405 -5.940 1.00 0.00 77 LYS A O 15
ATOM 20691 N N . MET A 1 78 ? 2.324 9.756 -4.872 1.00 0.00 78 MET A N 15
ATOM 20692 C CA . MET A 1 78 ? 2.197 10.501 -3.624 1.00 0.00 78 MET A CA 15
ATOM 20693 C C . MET A 1 78 ? 3.445 11.336 -3.360 1.00 0.00 78 MET A C 15
ATOM 20694 O O . MET A 1 78 ? 4.530 11.017 -3.847 1.00 0.00 78 MET A O 15
ATOM 20708 N N . GLN A 1 79 ? 3.284 12.404 -2.586 1.00 0.00 79 GLN A N 15
ATOM 20709 C CA . GLN A 1 79 ? 4.399 13.285 -2.258 1.00 0.00 79 GLN A CA 15
ATOM 20710 C C . GLN A 1 79 ? 5.692 12.491 -2.101 1.00 0.00 79 GLN A C 15
ATOM 20711 O O . GLN A 1 79 ? 5.798 11.624 -1.233 1.00 0.00 79 GLN A O 15
ATOM 20725 N N . ASP A 1 80 ? 6.671 12.792 -2.947 1.00 0.00 80 ASP A N 15
ATOM 20726 C CA . ASP A 1 80 ? 7.958 12.106 -2.902 1.00 0.00 80 ASP A CA 15
ATOM 20727 C C . ASP A 1 80 ? 8.895 12.775 -1.901 1.00 0.00 80 ASP A C 15
ATOM 20728 O O . ASP A 1 80 ? 10.079 12.969 -2.179 1.00 0.00 80 ASP A O 15
ATOM 20737 N N . ILE A 1 81 ? 8.357 13.127 -0.738 1.00 0.00 81 ILE A N 15
ATOM 20738 C CA . ILE A 1 81 ? 9.146 13.774 0.303 1.00 0.00 81 ILE A CA 15
ATOM 20739 C C . ILE A 1 81 ? 9.957 12.753 1.093 1.00 0.00 81 ILE A C 15
ATOM 20740 O O . ILE A 1 81 ? 9.540 11.612 1.293 1.00 0.00 81 ILE A O 15
ATOM 20756 N N . PRO A 1 82 ? 11.145 13.171 1.555 1.00 0.00 82 PRO A N 15
ATOM 20757 C CA . PRO A 1 82 ? 12.040 12.309 2.333 1.00 0.00 82 PRO A CA 15
ATOM 20758 C C . PRO A 1 82 ? 11.492 12.011 3.725 1.00 0.00 82 PRO A C 15
ATOM 20759 O O . PRO A 1 82 ? 10.720 12.794 4.279 1.00 0.00 82 PRO A O 15
ATOM 20770 N N . ILE A 1 83 ? 11.898 10.876 4.285 1.00 0.00 83 ILE A N 15
ATOM 20771 C CA . ILE A 1 83 ? 11.449 10.477 5.613 1.00 0.00 83 ILE A CA 15
ATOM 20772 C C . ILE A 1 83 ? 11.875 11.494 6.666 1.00 0.00 83 ILE A C 15
ATOM 20773 O O . ILE A 1 83 ? 12.988 12.020 6.621 1.00 0.00 83 ILE A O 15
ATOM 20789 N N . TYR A 1 84 ? 10.985 11.764 7.614 1.00 0.00 84 TYR A N 15
ATOM 20790 C CA . TYR A 1 84 ? 11.269 12.719 8.679 1.00 0.00 84 TYR A CA 15
ATOM 20791 C C . TYR A 1 84 ? 11.240 12.036 10.044 1.00 0.00 84 TYR A C 15
ATOM 20792 O O . TYR A 1 84 ? 10.634 12.540 10.989 1.00 0.00 84 TYR A O 15
ATOM 20810 N N . ALA A 1 85 ? 11.900 10.887 10.137 1.00 0.00 85 ALA A N 15
ATOM 20811 C CA . ALA A 1 85 ? 11.954 10.136 11.386 1.00 0.00 85 ALA A CA 15
ATOM 20812 C C . ALA A 1 85 ? 10.555 9.748 11.853 1.00 0.00 85 ALA A C 15
ATOM 20813 O O . ALA A 1 85 ? 10.242 9.830 13.040 1.00 0.00 85 ALA A O 15
ATOM 20820 N N . SER A 1 86 ? 9.717 9.326 10.911 1.00 0.00 86 SER A N 15
ATOM 20821 C CA . SER A 1 86 ? 8.350 8.930 11.226 1.00 0.00 86 SER A CA 15
ATOM 20822 C C . SER A 1 86 ? 8.321 7.979 12.419 1.00 0.00 86 SER A C 15
ATOM 20823 O O . SER A 1 86 ? 7.628 8.224 13.405 1.00 0.00 86 SER A O 15
ATOM 20831 N N . GLY A 1 87 ? 9.081 6.892 12.321 1.00 0.00 87 GLY A N 15
ATOM 20832 C CA . GLY A 1 87 ? 9.129 5.921 13.397 1.00 0.00 87 GLY A CA 15
ATOM 20833 C C . GLY A 1 87 ? 10.456 5.932 14.130 1.00 0.00 87 GLY A C 15
ATOM 20834 O O . GLY A 1 87 ? 11.297 6.806 13.921 1.00 0.00 87 GLY A O 15
ATOM 20838 N N . PRO A 1 88 ? 10.657 4.943 15.013 1.00 0.00 88 PRO A N 15
ATOM 20839 C CA . PRO A 1 88 ? 11.889 4.820 15.798 1.00 0.00 88 PRO A CA 15
ATOM 20840 C C . PRO A 1 88 ? 13.087 4.430 14.940 1.00 0.00 88 PRO A C 15
ATOM 20841 O O . PRO A 1 88 ? 12.958 3.650 13.995 1.00 0.00 88 PRO A O 15
ATOM 20852 N N . SER A 1 89 ? 14.252 4.975 15.274 1.00 0.00 89 SER A N 15
ATOM 20853 C CA . SER A 1 89 ? 15.473 4.685 14.531 1.00 0.00 89 SER A CA 15
ATOM 20854 C C . SER A 1 89 ? 16.263 3.565 15.200 1.00 0.00 89 SER A C 15
ATOM 20855 O O . SER A 1 89 ? 16.720 3.705 16.335 1.00 0.00 89 SER A O 15
ATOM 20863 N N . SER A 1 90 ? 16.420 2.453 14.489 1.00 0.00 90 SER A N 15
ATOM 20864 C CA . SER A 1 90 ? 17.151 1.306 15.014 1.00 0.00 90 SER A CA 15
ATOM 20865 C C . SER A 1 90 ? 17.598 0.383 13.885 1.00 0.00 90 SER A C 15
ATOM 20866 O O . SER A 1 90 ? 16.774 -0.234 13.210 1.00 0.00 90 SER A O 15
ATOM 20874 N N . GLY A 1 91 ? 18.909 0.294 13.684 1.00 0.00 91 GLY A N 15
ATOM 20875 C CA . GLY A 1 91 ? 19.444 -0.555 12.636 1.00 0.00 91 GLY A CA 15
ATOM 20876 C C . GLY A 1 91 ? 18.955 -1.986 12.744 1.00 0.00 91 GLY A C 15
ATOM 20877 O O . GLY A 1 91 ? 19.692 -2.869 13.180 1.00 0.00 91 GLY A O 15
ATOM 20881 N N . GLY A 1 1 ? 16.351 15.667 -7.788 1.00 0.00 1 GLY A N 16
ATOM 20882 C CA . GLY A 1 1 ? 16.741 15.065 -6.526 1.00 0.00 1 GLY A CA 16
ATOM 20883 C C . GLY A 1 1 ? 16.296 15.884 -5.331 1.00 0.00 1 GLY A C 16
ATOM 20884 O O . GLY A 1 1 ? 17.116 16.503 -4.653 1.00 0.00 1 GLY A O 16
ATOM 20888 N N . SER A 1 2 ? 14.992 15.890 -5.071 1.00 0.00 2 SER A N 16
ATOM 20889 C CA . SER A 1 2 ? 14.438 16.644 -3.953 1.00 0.00 2 SER A CA 16
ATOM 20890 C C . SER A 1 2 ? 14.043 15.711 -2.812 1.00 0.00 2 SER A C 16
ATOM 20891 O O . SER A 1 2 ? 14.073 14.489 -2.956 1.00 0.00 2 SER A O 16
ATOM 20899 N N . SER A 1 3 ? 13.672 16.298 -1.678 1.00 0.00 3 SER A N 16
ATOM 20900 C CA . SER A 1 3 ? 13.274 15.521 -0.510 1.00 0.00 3 SER A CA 16
ATOM 20901 C C . SER A 1 3 ? 12.173 16.235 0.268 1.00 0.00 3 SER A C 16
ATOM 20902 O O . SER A 1 3 ? 12.046 17.457 0.205 1.00 0.00 3 SER A O 16
ATOM 20910 N N . GLY A 1 4 ? 11.380 15.462 1.004 1.00 0.00 4 GLY A N 16
ATOM 20911 C CA . GLY A 1 4 ? 10.300 16.038 1.784 1.00 0.00 4 GLY A CA 16
ATOM 20912 C C . GLY A 1 4 ? 8.946 15.472 1.406 1.00 0.00 4 GLY A C 16
ATOM 20913 O O . GLY A 1 4 ? 7.949 16.194 1.377 1.00 0.00 4 GLY A O 16
ATOM 20917 N N . SER A 1 5 ? 8.908 14.176 1.112 1.00 0.00 5 SER A N 16
ATOM 20918 C CA . SER A 1 5 ? 7.667 13.514 0.728 1.00 0.00 5 SER A CA 16
ATOM 20919 C C . SER A 1 5 ? 6.637 13.598 1.850 1.00 0.00 5 SER A C 16
ATOM 20920 O O . SER A 1 5 ? 5.541 14.128 1.664 1.00 0.00 5 SER A O 16
ATOM 20928 N N . SER A 1 6 ? 6.997 13.072 3.017 1.00 0.00 6 SER A N 16
ATOM 20929 C CA . SER A 1 6 ? 6.103 13.083 4.169 1.00 0.00 6 SER A CA 16
ATOM 20930 C C . SER A 1 6 ? 5.543 14.482 4.408 1.00 0.00 6 SER A C 16
ATOM 20931 O O . SER A 1 6 ? 6.020 15.460 3.835 1.00 0.00 6 SER A O 16
ATOM 20939 N N . GLY A 1 7 ? 4.525 14.567 5.260 1.00 0.00 7 GLY A N 16
ATOM 20940 C CA . GLY A 1 7 ? 3.915 15.849 5.560 1.00 0.00 7 GLY A CA 16
ATOM 20941 C C . GLY A 1 7 ? 3.314 15.893 6.951 1.00 0.00 7 GLY A C 16
ATOM 20942 O O . GLY A 1 7 ? 2.833 14.880 7.459 1.00 0.00 7 GLY A O 16
ATOM 20946 N N . MET A 1 8 ? 3.343 17.069 7.570 1.00 0.00 8 MET A N 16
ATOM 20947 C CA . MET A 1 8 ? 2.797 17.240 8.911 1.00 0.00 8 MET A CA 16
ATOM 20948 C C . MET A 1 8 ? 1.332 16.817 8.960 1.00 0.00 8 MET A C 16
ATOM 20949 O O . MET A 1 8 ? 0.986 15.818 9.591 1.00 0.00 8 MET A O 16
ATOM 20963 N N . SER A 1 9 ? 0.477 17.583 8.290 1.00 0.00 9 SER A N 16
ATOM 20964 C CA . SER A 1 9 ? -0.951 17.289 8.261 1.00 0.00 9 SER A CA 16
ATOM 20965 C C . SER A 1 9 ? -1.319 16.504 7.006 1.00 0.00 9 SER A C 16
ATOM 20966 O O . SER A 1 9 ? -0.666 16.627 5.970 1.00 0.00 9 SER A O 16
ATOM 20974 N N . SER A 1 10 ? -2.369 15.695 7.107 1.00 0.00 10 SER A N 16
ATOM 20975 C CA . SER A 1 10 ? -2.823 14.886 5.982 1.00 0.00 10 SER A CA 16
ATOM 20976 C C . SER A 1 10 ? -4.261 14.422 6.192 1.00 0.00 10 SER A C 16
ATOM 20977 O O . SER A 1 10 ? -4.533 13.571 7.040 1.00 0.00 10 SER A O 16
ATOM 20985 N N . VAL A 1 11 ? -5.178 14.986 5.413 1.00 0.00 11 VAL A N 16
ATOM 20986 C CA . VAL A 1 11 ? -6.588 14.630 5.511 1.00 0.00 11 VAL A CA 16
ATOM 20987 C C . VAL A 1 11 ? -7.187 14.371 4.133 1.00 0.00 11 VAL A C 16
ATOM 20988 O O . VAL A 1 11 ? -7.036 15.180 3.218 1.00 0.00 11 VAL A O 16
ATOM 21001 N N . SER A 1 12 ? -7.867 13.238 3.993 1.00 0.00 12 SER A N 16
ATOM 21002 C CA . SER A 1 12 ? -8.486 12.869 2.726 1.00 0.00 12 SER A CA 16
ATOM 21003 C C . SER A 1 12 ? -7.554 13.174 1.557 1.00 0.00 12 SER A C 16
ATOM 21004 O O . SER A 1 12 ? -8.001 13.561 0.478 1.00 0.00 12 SER A O 16
ATOM 21012 N N . GLU A 1 13 ? -6.256 12.995 1.781 1.00 0.00 13 GLU A N 16
ATOM 21013 C CA . GLU A 1 13 ? -5.260 13.252 0.748 1.00 0.00 13 GLU A CA 16
ATOM 21014 C C . GLU A 1 13 ? -5.317 12.182 -0.339 1.00 0.00 13 GLU A C 16
ATOM 21015 O O . GLU A 1 13 ? -6.057 11.205 -0.227 1.00 0.00 13 GLU A O 16
ATOM 21027 N N . VAL A 1 14 ? -4.529 12.375 -1.393 1.00 0.00 14 VAL A N 16
ATOM 21028 C CA . VAL A 1 14 ? -4.488 11.427 -2.500 1.00 0.00 14 VAL A CA 16
ATOM 21029 C C . VAL A 1 14 ? -4.315 9.999 -1.996 1.00 0.00 14 VAL A C 16
ATOM 21030 O O . VAL A 1 14 ? -4.652 9.040 -2.688 1.00 0.00 14 VAL A O 16
ATOM 21043 N N . ASN A 1 15 ? -3.787 9.866 -0.783 1.00 0.00 15 ASN A N 16
ATOM 21044 C CA . ASN A 1 15 ? -3.568 8.554 -0.185 1.00 0.00 15 ASN A CA 16
ATOM 21045 C C . ASN A 1 15 ? -4.755 7.632 -0.448 1.00 0.00 15 ASN A C 16
ATOM 21046 O O . ASN A 1 15 ? -5.901 8.076 -0.496 1.00 0.00 15 ASN A O 16
ATOM 21057 N N . VAL A 1 16 ? -4.470 6.344 -0.616 1.00 0.00 16 VAL A N 16
ATOM 21058 C CA . VAL A 1 16 ? -5.514 5.358 -0.872 1.00 0.00 16 VAL A CA 16
ATOM 21059 C C . VAL A 1 16 ? -5.627 4.366 0.281 1.00 0.00 16 VAL A C 16
ATOM 21060 O O . VAL A 1 16 ? -4.644 4.079 0.965 1.00 0.00 16 VAL A O 16
ATOM 21073 N N . ASP A 1 17 ? -6.831 3.846 0.490 1.00 0.00 17 ASP A N 16
ATOM 21074 C CA . ASP A 1 17 ? -7.074 2.884 1.559 1.00 0.00 17 ASP A CA 16
ATOM 21075 C C . ASP A 1 17 ? -6.541 1.506 1.181 1.00 0.00 17 ASP A C 16
ATOM 21076 O O . ASP A 1 17 ? -6.903 0.954 0.141 1.00 0.00 17 ASP A O 16
ATOM 21085 N N . ILE A 1 18 ? -5.680 0.956 2.030 1.00 0.00 18 ILE A N 16
ATOM 21086 C CA . ILE A 1 18 ? -5.098 -0.357 1.785 1.00 0.00 18 ILE A CA 16
ATOM 21087 C C . ILE A 1 18 ? -6.090 -1.275 1.078 1.00 0.00 18 ILE A C 16
ATOM 21088 O O . ILE A 1 18 ? -5.706 -2.105 0.253 1.00 0.00 18 ILE A O 16
ATOM 21104 N N . LYS A 1 19 ? -7.368 -1.118 1.404 1.00 0.00 19 LYS A N 16
ATOM 21105 C CA . LYS A 1 19 ? -8.41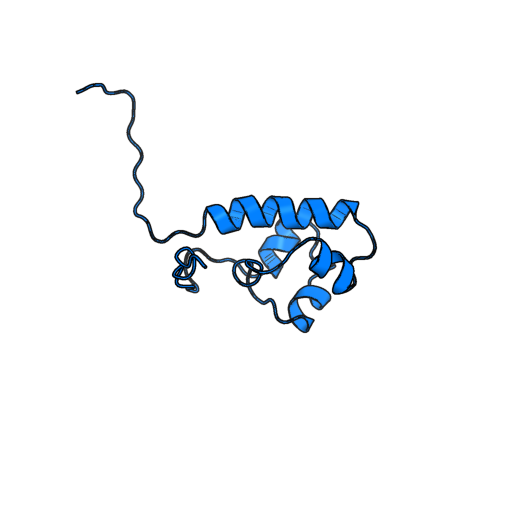8 -1.929 0.799 1.00 0.00 19 LYS A CA 16
ATOM 21106 C C . LYS A 1 19 ? -8.436 -1.753 -0.716 1.00 0.00 19 LYS A C 16
ATOM 21107 O O . LYS A 1 19 ? -8.323 -2.724 -1.464 1.00 0.00 19 LYS A O 16
ATOM 21126 N N . ASP A 1 20 ? -8.578 -0.510 -1.160 1.00 0.00 20 ASP A N 16
ATOM 21127 C CA . ASP A 1 20 ? -8.608 -0.206 -2.587 1.00 0.00 20 ASP A CA 16
ATOM 21128 C C . ASP A 1 20 ? -7.337 -0.695 -3.273 1.00 0.00 20 ASP A C 16
ATOM 21129 O O . ASP A 1 20 ? -7.371 -1.143 -4.420 1.00 0.00 20 ASP A O 16
ATOM 21138 N N . PHE A 1 21 ? -6.216 -0.604 -2.565 1.00 0.00 21 PHE A N 16
ATOM 21139 C CA . PHE A 1 21 ? -4.932 -1.035 -3.107 1.00 0.00 21 PHE A CA 16
ATOM 21140 C C . PHE A 1 21 ? -4.925 -2.540 -3.356 1.00 0.00 21 PHE A C 16
ATOM 21141 O O . PHE A 1 21 ? -4.257 -3.027 -4.270 1.00 0.00 21 PHE A O 16
ATOM 21158 N N . LEU A 1 22 ? -5.671 -3.273 -2.537 1.00 0.00 22 LEU A N 16
ATOM 21159 C CA . LEU A 1 22 ? -5.751 -4.724 -2.667 1.00 0.00 22 LEU A CA 16
ATOM 21160 C C . LEU A 1 22 ? -6.852 -5.123 -3.643 1.00 0.00 22 LEU A C 16
ATOM 21161 O O . LEU A 1 22 ? -6.597 -5.800 -4.639 1.00 0.00 22 LEU A O 16
ATOM 21177 N N . MET A 1 23 ? -8.077 -4.698 -3.352 1.00 0.00 23 MET A N 16
ATOM 21178 C CA . MET A 1 23 ? -9.217 -5.008 -4.206 1.00 0.00 23 MET A CA 16
ATOM 21179 C C . MET A 1 23 ? -8.867 -4.802 -5.677 1.00 0.00 23 MET A C 16
ATOM 21180 O O . MET A 1 23 ? -9.334 -5.539 -6.545 1.00 0.00 23 MET A O 16
ATOM 21194 N N . SER A 1 24 ? -8.042 -3.796 -5.949 1.00 0.00 24 SER A N 16
ATOM 21195 C CA . SER A 1 24 ? -7.633 -3.491 -7.314 1.00 0.00 24 SER A CA 16
ATOM 21196 C C . SER A 1 24 ? -6.928 -4.686 -7.950 1.00 0.00 24 SER A C 16
ATOM 21197 O O . SER A 1 24 ? -7.273 -5.108 -9.054 1.00 0.00 24 SER A O 16
ATOM 21205 N N . ILE A 1 25 ? -5.941 -5.227 -7.245 1.00 0.00 25 ILE A N 16
ATOM 21206 C CA . ILE A 1 25 ? -5.188 -6.373 -7.738 1.00 0.00 25 ILE A CA 16
ATOM 21207 C C . ILE A 1 25 ? -5.815 -7.684 -7.273 1.00 0.00 25 ILE A C 16
ATOM 21208 O O . ILE A 1 25 ? -5.281 -8.763 -7.526 1.00 0.00 25 ILE A O 16
ATOM 21224 N N . ASN A 1 26 ? -6.951 -7.580 -6.591 1.00 0.00 26 ASN A N 16
ATOM 21225 C CA . ASN A 1 26 ? -7.652 -8.758 -6.091 1.00 0.00 26 ASN A CA 16
ATOM 21226 C C . ASN A 1 26 ? -6.807 -9.494 -5.055 1.00 0.00 26 ASN A C 16
ATOM 21227 O O . ASN A 1 26 ? -6.575 -10.698 -5.170 1.00 0.00 26 ASN A O 16
ATOM 21238 N N . LEU A 1 27 ? -6.352 -8.763 -4.044 1.00 0.00 27 LEU A N 16
ATOM 21239 C CA . LEU A 1 27 ? -5.533 -9.346 -2.987 1.00 0.00 27 LEU A CA 16
ATOM 21240 C C . LEU A 1 27 ? -6.123 -9.044 -1.613 1.00 0.00 27 LEU A C 16
ATOM 21241 O O . LEU A 1 27 ? -5.446 -9.177 -0.594 1.00 0.00 27 LEU A O 16
ATOM 21257 N N . GLU A 1 28 ? -7.389 -8.639 -1.594 1.00 0.00 28 GLU A N 16
ATOM 21258 C CA . GLU A 1 28 ? -8.069 -8.320 -0.344 1.00 0.00 28 GLU A CA 16
ATOM 21259 C C . GLU A 1 28 ? -7.872 -9.432 0.682 1.00 0.00 28 GLU A C 16
ATOM 21260 O O . GLU A 1 28 ? -8.009 -9.211 1.885 1.00 0.00 28 GLU A O 16
ATOM 21272 N N . GLN A 1 29 ? -7.551 -10.627 0.197 1.00 0.00 29 GLN A N 16
ATOM 21273 C CA . GLN A 1 29 ? -7.336 -11.773 1.072 1.00 0.00 29 GLN A CA 16
ATOM 21274 C C . GLN A 1 29 ? -6.291 -11.458 2.136 1.00 0.00 29 GLN A C 16
ATOM 21275 O O . GLN A 1 29 ? -6.234 -12.111 3.178 1.00 0.00 29 GLN A O 16
ATOM 21289 N N . TYR A 1 30 ? -5.464 -10.453 1.867 1.00 0.00 30 TYR A N 16
ATOM 21290 C CA . TYR A 1 30 ? -4.418 -10.052 2.801 1.00 0.00 30 TYR A CA 16
ATOM 21291 C C . TYR A 1 30 ? -4.814 -8.784 3.551 1.00 0.00 30 TYR A C 16
ATOM 21292 O O . TYR A 1 30 ? -4.149 -8.380 4.506 1.00 0.00 30 TYR A O 16
ATOM 21310 N N . LEU A 1 31 ? -5.902 -8.161 3.113 1.00 0.00 31 LEU A N 16
ATOM 21311 C CA . LEU A 1 31 ? -6.389 -6.938 3.742 1.00 0.00 31 LEU A CA 16
ATOM 21312 C C . LEU A 1 31 ? -6.280 -7.026 5.261 1.00 0.00 31 LEU A C 16
ATOM 21313 O O . LEU A 1 31 ? -5.745 -6.126 5.909 1.00 0.00 31 LEU A O 16
ATOM 21329 N N . LEU A 1 32 ? -6.787 -8.118 5.823 1.00 0.00 32 LEU A N 16
ATOM 21330 C CA . LEU A 1 32 ? -6.745 -8.325 7.266 1.00 0.00 32 LEU A CA 16
ATOM 21331 C C . LEU A 1 32 ? -5.309 -8.285 7.780 1.00 0.00 32 LEU A C 16
ATOM 21332 O O . LEU A 1 32 ? -4.994 -7.549 8.716 1.00 0.00 32 LEU A O 16
ATOM 21348 N N . HIS A 1 33 ? -4.441 -9.079 7.160 1.00 0.00 33 HIS A N 16
ATOM 21349 C CA . HIS A 1 33 ? -3.038 -9.131 7.553 1.00 0.00 33 HIS A CA 16
ATOM 21350 C C . HIS A 1 33 ? -2.425 -7.734 7.569 1.00 0.00 33 HIS A C 16
ATOM 21351 O O . HIS A 1 33 ? -1.570 -7.429 8.401 1.00 0.00 33 HIS A O 16
ATOM 21366 N N . PHE A 1 34 ? -2.868 -6.888 6.645 1.00 0.00 34 PHE A N 16
ATOM 21367 C CA . PHE A 1 34 ? -2.362 -5.524 6.552 1.00 0.00 34 PHE A CA 16
ATOM 21368 C C . PHE A 1 34 ? -2.965 -4.645 7.644 1.00 0.00 34 PHE A C 16
ATOM 21369 O O . PHE A 1 34 ? -2.312 -3.733 8.154 1.00 0.00 34 PHE A O 16
ATOM 21386 N N . HIS A 1 35 ? -4.215 -4.926 7.999 1.00 0.00 35 HIS A N 16
ATOM 21387 C CA . HIS A 1 35 ? -4.906 -4.161 9.031 1.00 0.00 35 HIS A CA 16
ATOM 21388 C C . HIS A 1 35 ? -4.374 -4.514 10.417 1.00 0.00 35 HIS A C 16
ATOM 21389 O O . HIS A 1 35 ? -3.908 -3.644 11.151 1.00 0.00 35 HIS A O 16
ATOM 21404 N N . GLU A 1 36 ? -4.449 -5.794 10.766 1.00 0.00 36 GLU A N 16
ATOM 21405 C CA . GLU A 1 36 ? -3.976 -6.260 12.064 1.00 0.00 36 GLU A CA 16
ATOM 21406 C C . GLU A 1 36 ? -2.510 -5.891 12.274 1.00 0.00 36 GLU A C 16
ATOM 21407 O O . GLU A 1 36 ? -2.058 -5.717 13.405 1.00 0.00 36 GLU A O 16
ATOM 21419 N N . SER A 1 37 ? -1.772 -5.774 11.174 1.00 0.00 37 SER A N 16
ATOM 21420 C CA . SER A 1 37 ? -0.357 -5.430 11.236 1.00 0.00 37 SER A CA 16
ATOM 21421 C C . SER A 1 37 ? -0.170 -3.954 11.574 1.00 0.00 37 SER A C 16
ATOM 21422 O O . SER A 1 37 ? 0.724 -3.588 12.334 1.00 0.00 37 SER A O 16
ATOM 21430 N N . GLY A 1 38 ? -1.023 -3.110 11.001 1.00 0.00 38 GLY A N 16
ATOM 21431 C CA . GLY A 1 38 ? -0.937 -1.684 11.252 1.00 0.00 38 GLY A CA 16
ATOM 21432 C C . GLY A 1 38 ? -0.811 -0.877 9.975 1.00 0.00 38 GLY A C 16
ATOM 21433 O O . GLY A 1 38 ? -0.139 0.155 9.947 1.00 0.00 38 GLY A O 16
ATOM 21437 N N . PHE A 1 39 ? -1.456 -1.347 8.913 1.00 0.00 39 PHE A N 16
ATOM 21438 C CA . PHE A 1 39 ? -1.411 -0.664 7.626 1.00 0.00 39 PHE A CA 16
ATOM 21439 C C . PHE A 1 39 ? -2.818 -0.333 7.136 1.00 0.00 39 PHE A C 16
ATOM 21440 O O . PHE A 1 39 ? -3.532 -1.199 6.630 1.00 0.00 39 PHE A O 16
ATOM 21457 N N . THR A 1 40 ? -3.210 0.928 7.291 1.00 0.00 40 THR A N 16
ATOM 21458 C CA . THR A 1 40 ? -4.531 1.375 6.867 1.00 0.00 40 THR A CA 16
ATOM 21459 C C . THR A 1 40 ? -4.508 1.870 5.425 1.00 0.00 40 THR A C 16
ATOM 21460 O O . THR A 1 40 ? -5.400 1.558 4.635 1.00 0.00 40 THR A O 16
ATOM 21471 N N . THR A 1 41 ? -3.481 2.644 5.087 1.00 0.00 41 THR A N 16
ATOM 21472 C CA . THR A 1 41 ? -3.342 3.183 3.740 1.00 0.00 41 THR A CA 16
ATOM 21473 C C . THR A 1 41 ? -2.084 2.652 3.063 1.00 0.00 41 THR A C 16
ATOM 21474 O O . THR A 1 41 ? -1.255 1.998 3.696 1.00 0.00 41 THR A O 16
ATOM 21485 N N . VAL A 1 42 ? -1.946 2.939 1.772 1.00 0.00 42 VAL A N 16
ATOM 21486 C CA . VAL A 1 42 ? -0.787 2.491 1.009 1.00 0.00 42 VAL A CA 16
ATOM 21487 C C . VAL A 1 42 ? 0.488 3.168 1.499 1.00 0.00 42 VAL A C 16
ATOM 21488 O O . VAL A 1 42 ? 1.557 2.559 1.525 1.00 0.00 42 VAL A O 16
ATOM 21501 N N . LYS A 1 43 ? 0.368 4.433 1.888 1.00 0.00 43 LYS A N 16
ATOM 21502 C CA . LYS A 1 43 ? 1.510 5.195 2.379 1.00 0.00 43 LYS A CA 16
ATOM 21503 C C . LYS A 1 43 ? 2.145 4.507 3.584 1.00 0.00 43 LYS A C 16
ATOM 21504 O O . LYS A 1 43 ? 3.347 4.629 3.818 1.00 0.00 43 LYS A O 16
ATOM 21523 N N . ASP A 1 44 ? 1.330 3.784 4.344 1.00 0.00 44 ASP A N 16
ATOM 21524 C CA . ASP A 1 44 ? 1.812 3.075 5.523 1.00 0.00 44 ASP A CA 16
ATOM 21525 C C . ASP A 1 44 ? 2.674 1.881 5.124 1.00 0.00 44 ASP A C 16
ATOM 21526 O O . ASP A 1 44 ? 3.359 1.291 5.960 1.00 0.00 44 ASP A O 16
ATOM 21535 N N . CYS A 1 45 ? 2.633 1.530 3.844 1.00 0.00 45 CYS A N 16
ATOM 21536 C CA . CYS A 1 45 ? 3.408 0.405 3.334 1.00 0.00 45 CYS A CA 16
ATOM 21537 C C . CYS A 1 45 ? 4.712 0.884 2.704 1.00 0.00 45 CYS A C 16
ATOM 21538 O O . CYS A 1 45 ? 5.353 0.154 1.949 1.00 0.00 45 CYS A O 16
ATOM 21546 N N . ALA A 1 46 ? 5.097 2.116 3.019 1.00 0.00 46 ALA A N 16
ATOM 21547 C CA . ALA A 1 46 ? 6.325 2.693 2.484 1.00 0.00 46 ALA A CA 16
ATOM 21548 C C . ALA A 1 46 ? 7.554 1.992 3.053 1.00 0.00 46 ALA A C 16
ATOM 21549 O O . ALA A 1 46 ? 8.621 1.994 2.440 1.00 0.00 46 ALA A O 16
ATOM 21556 N N . ALA A 1 47 ? 7.397 1.393 4.229 1.00 0.00 47 ALA A N 16
ATOM 21557 C CA . ALA A 1 47 ? 8.493 0.686 4.879 1.00 0.00 47 ALA A CA 16
ATOM 21558 C C . ALA A 1 47 ? 8.421 -0.812 4.606 1.00 0.00 47 ALA A C 16
ATOM 21559 O O . ALA A 1 47 ? 9.436 -1.508 4.635 1.00 0.00 47 ALA A O 16
ATOM 21566 N N . ILE A 1 48 ? 7.214 -1.302 4.341 1.00 0.00 48 ILE A N 16
ATOM 21567 C CA . ILE A 1 48 ? 7.010 -2.718 4.062 1.00 0.00 48 ILE A CA 16
ATOM 21568 C C . ILE A 1 48 ? 7.853 -3.172 2.875 1.00 0.00 48 ILE A C 16
ATOM 21569 O O . ILE A 1 48 ? 7.944 -2.477 1.864 1.00 0.00 48 ILE A O 16
ATOM 21585 N N . ASN A 1 49 ? 8.466 -4.344 3.004 1.00 0.00 49 ASN A N 16
ATOM 21586 C CA . ASN A 1 49 ? 9.301 -4.891 1.941 1.00 0.00 49 ASN A CA 16
ATOM 21587 C C . ASN A 1 49 ? 9.022 -6.378 1.742 1.00 0.00 49 ASN A C 16
ATOM 21588 O O . ASN A 1 49 ? 8.327 -7.003 2.544 1.00 0.00 49 ASN A O 16
ATOM 21599 N N . ASP A 1 50 ? 9.568 -6.938 0.668 1.00 0.00 50 ASP A N 16
ATOM 21600 C CA . ASP A 1 50 ? 9.380 -8.352 0.364 1.00 0.00 50 ASP A CA 16
ATOM 21601 C C . ASP A 1 50 ? 9.334 -9.182 1.643 1.00 0.00 50 ASP A C 16
ATOM 21602 O O . ASP A 1 50 ? 8.341 -9.854 1.923 1.00 0.00 50 ASP A O 16
ATOM 21611 N N . SER A 1 51 ? 10.414 -9.130 2.415 1.00 0.00 51 SER A N 16
ATOM 21612 C CA . SER A 1 51 ? 10.499 -9.881 3.663 1.00 0.00 51 SER A CA 16
ATOM 21613 C C . SER A 1 51 ? 9.270 -9.631 4.532 1.00 0.00 51 SER A C 16
ATOM 21614 O O . SER A 1 51 ? 8.714 -10.557 5.123 1.00 0.00 51 SER A O 16
ATOM 21622 N N . LEU A 1 52 ? 8.852 -8.372 4.605 1.00 0.00 52 LEU A N 16
ATOM 21623 C CA . LEU A 1 52 ? 7.689 -7.997 5.402 1.00 0.00 52 LEU A CA 16
ATOM 21624 C C . LEU A 1 52 ? 6.447 -8.754 4.941 1.00 0.00 52 LEU A C 16
ATOM 21625 O O . LEU A 1 52 ? 5.749 -9.373 5.746 1.00 0.00 52 LEU A O 16
ATOM 21641 N N . LEU A 1 53 ? 6.177 -8.701 3.641 1.00 0.00 53 LEU A N 16
ATOM 21642 C CA . LEU A 1 53 ? 5.020 -9.383 3.072 1.00 0.00 53 LEU A CA 16
ATOM 21643 C C . LEU A 1 53 ? 4.968 -10.839 3.525 1.00 0.00 53 LEU A C 16
ATOM 21644 O O . LEU A 1 53 ? 3.954 -11.301 4.046 1.00 0.00 53 LEU A O 16
ATOM 21660 N N . GLN A 1 54 ? 6.070 -11.555 3.324 1.00 0.00 54 GLN A N 16
ATOM 21661 C CA . GLN A 1 54 ? 6.150 -12.958 3.714 1.00 0.00 54 GLN A CA 16
ATOM 21662 C C . GLN A 1 54 ? 6.150 -13.102 5.232 1.00 0.00 54 GLN A C 16
ATOM 21663 O O . GLN A 1 54 ? 6.018 -14.206 5.761 1.00 0.00 54 GLN A O 16
ATOM 21677 N N . LYS A 1 55 ? 6.298 -11.980 5.928 1.00 0.00 55 LYS A N 16
ATOM 21678 C CA . LYS A 1 55 ? 6.313 -11.980 7.386 1.00 0.00 55 LYS A CA 16
ATOM 21679 C C . LYS A 1 55 ? 4.896 -11.907 7.945 1.00 0.00 55 LYS A C 16
ATOM 21680 O O . LYS A 1 55 ? 4.525 -12.685 8.825 1.00 0.00 55 LYS A O 16
ATOM 21699 N N . ILE A 1 56 ? 4.109 -10.969 7.429 1.00 0.00 56 ILE A N 16
ATOM 21700 C CA . ILE A 1 56 ? 2.732 -10.797 7.875 1.00 0.00 56 ILE A CA 16
ATOM 21701 C C . ILE A 1 56 ? 1.963 -12.112 7.804 1.00 0.00 56 ILE A C 16
ATOM 21702 O O . ILE A 1 56 ? 1.049 -12.352 8.592 1.00 0.00 56 ILE A O 16
ATOM 21718 N N . GLY A 1 57 ? 2.340 -12.961 6.853 1.00 0.00 57 GLY A N 16
ATOM 21719 C CA . GLY A 1 57 ? 1.677 -14.242 6.697 1.00 0.00 57 GLY A CA 16
ATOM 21720 C C . GLY A 1 57 ? 1.653 -14.711 5.256 1.00 0.00 57 GLY A C 16
ATOM 21721 O O . GLY A 1 57 ? 1.589 -15.911 4.988 1.00 0.00 57 GLY A O 16
ATOM 21725 N N . ILE A 1 58 ? 1.702 -13.763 4.326 1.00 0.00 58 ILE A N 16
ATOM 21726 C CA . ILE A 1 58 ? 1.685 -14.086 2.905 1.00 0.00 58 ILE A CA 16
ATOM 21727 C C . ILE A 1 58 ? 2.534 -15.319 2.611 1.00 0.00 58 ILE A C 16
ATOM 21728 O O . ILE A 1 58 ? 3.763 -15.253 2.608 1.00 0.00 58 ILE A O 16
ATOM 21744 N N . SER A 1 59 ? 1.869 -16.443 2.363 1.00 0.00 59 SER A N 16
ATOM 21745 C CA . SER A 1 59 ? 2.562 -17.692 2.069 1.00 0.00 59 SER A CA 16
ATOM 21746 C C . SER A 1 59 ? 3.163 -17.663 0.667 1.00 0.00 59 SER A C 16
ATOM 21747 O O . SER A 1 59 ? 4.373 -17.791 0.480 1.00 0.00 59 SER A O 16
ATOM 21755 N N . PRO A 1 60 ? 2.298 -17.491 -0.343 1.00 0.00 60 PRO A N 16
ATOM 21756 C CA . PRO A 1 60 ? 2.720 -17.440 -1.746 1.00 0.00 60 PRO A CA 16
ATOM 21757 C C . PRO A 1 60 ? 3.503 -16.173 -2.071 1.00 0.00 60 PRO A C 16
ATOM 21758 O O . PRO A 1 60 ? 3.138 -15.077 -1.643 1.00 0.00 60 PRO A O 16
ATOM 21769 N N . THR A 1 61 ? 4.583 -16.328 -2.831 1.00 0.00 61 THR A N 16
ATOM 21770 C CA . THR A 1 61 ? 5.418 -15.197 -3.213 1.00 0.00 61 THR A CA 16
ATOM 21771 C C . THR A 1 61 ? 4.825 -14.452 -4.403 1.00 0.00 61 THR A C 16
ATOM 21772 O O . THR A 1 61 ? 4.829 -13.222 -4.443 1.00 0.00 61 THR A O 16
ATOM 21783 N N . GLY A 1 62 ? 4.314 -15.206 -5.372 1.00 0.00 62 GLY A N 16
ATOM 21784 C CA . GLY A 1 62 ? 3.723 -14.599 -6.551 1.00 0.00 62 GLY A CA 16
ATOM 21785 C C . GLY A 1 62 ? 2.935 -13.346 -6.224 1.00 0.00 62 GLY A C 16
ATOM 21786 O O . GLY A 1 62 ? 2.946 -12.380 -6.988 1.00 0.00 62 GLY A O 16
ATOM 21790 N N . HIS A 1 63 ? 2.246 -13.361 -5.087 1.00 0.00 63 HIS A N 16
ATOM 21791 C CA . HIS A 1 63 ? 1.447 -12.217 -4.662 1.00 0.00 63 HIS A CA 16
ATOM 21792 C C . HIS A 1 63 ? 2.326 -11.152 -4.014 1.00 0.00 63 HIS A C 16
ATOM 21793 O O . HIS A 1 63 ? 2.079 -9.955 -4.162 1.00 0.00 63 HIS A O 16
ATOM 21808 N N . ARG A 1 64 ? 3.352 -11.595 -3.295 1.00 0.00 64 ARG A N 16
ATOM 21809 C CA . ARG A 1 64 ? 4.266 -10.680 -2.622 1.00 0.00 64 ARG A CA 16
ATOM 21810 C C . ARG A 1 64 ? 4.853 -9.675 -3.609 1.00 0.00 64 ARG A C 16
ATOM 21811 O O . ARG A 1 64 ? 4.900 -8.476 -3.336 1.00 0.00 64 ARG A O 16
ATOM 21832 N N . ARG A 1 65 ? 5.301 -10.173 -4.757 1.00 0.00 65 ARG A N 16
ATOM 21833 C CA . ARG A 1 65 ? 5.887 -9.320 -5.784 1.00 0.00 65 ARG A CA 16
ATOM 21834 C C . ARG A 1 65 ? 4.857 -8.331 -6.322 1.00 0.00 65 ARG A C 16
ATOM 21835 O O . ARG A 1 65 ? 5.095 -7.123 -6.347 1.00 0.00 65 ARG A O 16
ATOM 21856 N N . ARG A 1 66 ? 3.712 -8.852 -6.751 1.00 0.00 66 ARG A N 16
ATOM 21857 C CA . ARG A 1 66 ? 2.646 -8.015 -7.290 1.00 0.00 66 ARG A CA 16
ATOM 21858 C C . ARG A 1 66 ? 2.289 -6.896 -6.317 1.00 0.00 66 ARG A C 16
ATOM 21859 O O . ARG A 1 66 ? 2.237 -5.725 -6.694 1.00 0.00 66 ARG A O 16
ATOM 21880 N N . ILE A 1 67 ? 2.044 -7.264 -5.064 1.00 0.00 67 ILE A N 16
ATOM 21881 C CA . ILE A 1 67 ? 1.692 -6.291 -4.037 1.00 0.00 67 ILE A CA 16
ATOM 21882 C C . ILE A 1 67 ? 2.671 -5.122 -4.029 1.00 0.00 67 ILE A C 16
ATOM 21883 O O . ILE A 1 67 ? 2.278 -3.967 -4.196 1.00 0.00 67 ILE A O 16
ATOM 21899 N N . LEU A 1 68 ? 3.949 -5.430 -3.836 1.00 0.00 68 LEU A N 16
ATOM 21900 C CA . LEU A 1 68 ? 4.987 -4.405 -3.808 1.00 0.00 68 LEU A CA 16
ATOM 21901 C C . LEU A 1 68 ? 5.026 -3.633 -5.123 1.00 0.00 68 LEU A C 16
ATOM 21902 O O . LEU A 1 68 ? 5.160 -2.410 -5.134 1.00 0.00 68 LEU A O 16
ATOM 21918 N N . LYS A 1 69 ? 4.906 -4.357 -6.231 1.00 0.00 69 LYS A N 16
ATOM 21919 C CA . LYS A 1 69 ? 4.924 -3.742 -7.553 1.00 0.00 69 LYS A CA 16
ATOM 21920 C C . LYS A 1 69 ? 4.035 -2.502 -7.588 1.00 0.00 69 LYS A C 16
ATOM 21921 O O . LYS A 1 69 ? 4.494 -1.409 -7.920 1.00 0.00 69 LYS A O 16
ATOM 21940 N N . GLN A 1 70 ? 2.764 -2.681 -7.243 1.00 0.00 70 GLN A N 16
ATOM 21941 C CA . GLN A 1 70 ? 1.813 -1.576 -7.235 1.00 0.00 70 GLN A CA 16
ATOM 21942 C C . GLN A 1 70 ? 2.202 -0.530 -6.196 1.00 0.00 70 GLN A C 16
ATOM 21943 O O . GLN A 1 70 ? 2.151 0.672 -6.460 1.00 0.00 70 GLN A O 16
ATOM 21957 N N . LEU A 1 71 ? 2.590 -0.995 -5.013 1.00 0.00 71 LEU A N 16
ATOM 21958 C CA . LEU A 1 71 ? 2.988 -0.099 -3.932 1.00 0.00 71 LEU A CA 16
ATOM 21959 C C . LEU A 1 71 ? 3.939 0.979 -4.441 1.00 0.00 71 LEU A C 16
ATOM 21960 O O . LEU A 1 71 ? 3.754 2.164 -4.165 1.00 0.00 71 LEU A O 16
ATOM 21976 N N . GLN A 1 72 ? 4.956 0.560 -5.187 1.00 0.00 72 GLN A N 16
ATOM 21977 C CA . GLN A 1 72 ? 5.935 1.491 -5.736 1.00 0.00 72 GLN A CA 16
ATOM 21978 C C . GLN A 1 72 ? 5.266 2.505 -6.658 1.00 0.00 72 GLN A C 16
ATOM 21979 O O . GLN A 1 72 ? 5.286 3.707 -6.393 1.00 0.00 72 GLN A O 16
ATOM 21993 N N . ILE A 1 73 ? 4.673 2.012 -7.740 1.00 0.00 73 ILE A N 16
ATOM 21994 C CA . ILE A 1 73 ? 3.997 2.875 -8.701 1.00 0.00 73 ILE A CA 16
ATOM 21995 C C . ILE A 1 73 ? 3.088 3.875 -7.995 1.00 0.00 73 ILE A C 16
ATOM 21996 O O . ILE A 1 73 ? 3.204 5.085 -8.198 1.00 0.00 73 ILE A O 16
ATOM 22012 N N . ILE A 1 74 ? 2.185 3.364 -7.166 1.00 0.00 74 ILE A N 16
ATOM 22013 C CA . ILE A 1 74 ? 1.258 4.213 -6.428 1.00 0.00 74 ILE A CA 16
ATOM 22014 C C . ILE A 1 74 ? 2.006 5.212 -5.552 1.00 0.00 74 ILE A C 16
ATOM 22015 O O . ILE A 1 74 ? 1.855 6.425 -5.706 1.00 0.00 74 ILE A O 16
ATOM 22031 N N . LEU A 1 75 ? 2.816 4.696 -4.634 1.00 0.00 75 LEU A N 16
ATOM 22032 C CA . LEU A 1 75 ? 3.591 5.542 -3.734 1.00 0.00 75 LEU A CA 16
ATOM 22033 C C . LEU A 1 75 ? 4.243 6.692 -4.494 1.00 0.00 75 LEU A C 16
ATOM 22034 O O . LEU A 1 75 ? 4.176 7.846 -4.072 1.00 0.00 75 LEU A O 16
ATOM 22050 N N . SER A 1 76 ? 4.873 6.369 -5.619 1.00 0.00 76 SER A N 16
ATOM 22051 C CA . SER A 1 76 ? 5.539 7.374 -6.439 1.00 0.00 76 SER A CA 16
ATOM 22052 C C . SER A 1 76 ? 4.721 8.661 -6.492 1.00 0.00 76 SER A C 16
ATOM 22053 O O . SER A 1 76 ? 5.160 9.710 -6.021 1.00 0.00 76 SER A O 16
ATOM 22061 N N . LYS A 1 77 ? 3.527 8.572 -7.070 1.00 0.00 77 LYS A N 16
ATOM 22062 C CA . LYS A 1 77 ? 2.645 9.727 -7.185 1.00 0.00 77 LYS A CA 16
ATOM 22063 C C . LYS A 1 77 ? 2.504 10.441 -5.844 1.00 0.00 77 LYS A C 16
ATOM 22064 O O . LYS A 1 77 ? 2.866 11.609 -5.712 1.00 0.00 77 LYS A O 16
ATOM 22083 N N . MET A 1 78 ? 1.979 9.729 -4.853 1.00 0.00 78 MET A N 16
ATOM 22084 C CA . MET A 1 78 ? 1.794 10.295 -3.521 1.00 0.00 78 MET A CA 16
ATOM 22085 C C . MET A 1 78 ? 3.016 11.104 -3.100 1.00 0.00 78 MET A C 16
ATOM 22086 O O . MET A 1 78 ? 2.923 11.985 -2.246 1.00 0.00 78 MET A O 16
ATOM 22100 N N . GLN A 1 79 ? 4.160 10.797 -3.703 1.00 0.00 79 GLN A N 16
ATOM 22101 C CA . GLN A 1 79 ? 5.401 11.496 -3.389 1.00 0.00 79 GLN A CA 16
ATOM 22102 C C . GLN A 1 79 ? 5.852 12.359 -4.563 1.00 0.00 79 GLN A C 16
ATOM 22103 O O . GLN A 1 79 ? 7.045 12.450 -4.856 1.00 0.00 79 GLN A O 16
ATOM 22117 N N . ASP A 1 80 ? 4.893 12.989 -5.231 1.00 0.00 80 ASP A N 16
ATOM 22118 C CA . ASP A 1 80 ? 5.192 13.845 -6.373 1.00 0.00 80 ASP A CA 16
ATOM 22119 C C . ASP A 1 80 ? 4.800 15.291 -6.086 1.00 0.00 80 ASP A C 16
ATOM 22120 O O . ASP A 1 80 ? 4.225 15.969 -6.938 1.00 0.00 80 ASP A O 16
ATOM 22129 N N . ILE A 1 81 ? 5.115 15.756 -4.882 1.00 0.00 81 ILE A N 16
ATOM 22130 C CA . ILE A 1 81 ? 4.796 17.121 -4.483 1.00 0.00 81 ILE A CA 16
ATOM 22131 C C . ILE A 1 81 ? 6.060 17.959 -4.332 1.00 0.00 81 ILE A C 16
ATOM 22132 O O . ILE A 1 81 ? 7.096 17.487 -3.862 1.00 0.00 81 ILE A O 16
ATOM 22148 N N . PRO A 1 82 ? 5.976 19.235 -4.737 1.00 0.00 82 PRO A N 16
ATOM 22149 C CA . PRO A 1 82 ? 7.104 20.168 -4.655 1.00 0.00 82 PRO A CA 16
ATOM 22150 C C . PRO A 1 82 ? 7.441 20.545 -3.216 1.00 0.00 82 PRO A C 16
ATOM 22151 O O . PRO A 1 82 ? 6.617 20.388 -2.315 1.00 0.00 82 PRO A O 16
ATOM 22162 N N . ILE A 1 83 ? 8.655 21.043 -3.009 1.00 0.00 83 ILE A N 16
ATOM 22163 C CA . ILE A 1 83 ? 9.099 21.443 -1.680 1.00 0.00 83 ILE A CA 16
ATOM 22164 C C . ILE A 1 83 ? 8.316 22.652 -1.180 1.00 0.00 83 ILE A C 16
ATOM 22165 O O . ILE A 1 83 ? 8.517 23.773 -1.649 1.00 0.00 83 ILE A O 16
ATOM 22181 N N . TYR A 1 84 ? 7.424 22.418 -0.223 1.00 0.00 84 TYR A N 16
ATOM 22182 C CA . TYR A 1 84 ? 6.610 23.488 0.341 1.00 0.00 84 TYR A CA 16
ATOM 22183 C C . TYR A 1 84 ? 6.356 23.254 1.827 1.00 0.00 84 TYR A C 16
ATOM 22184 O O . TYR A 1 84 ? 6.361 22.117 2.297 1.00 0.00 84 TYR A O 16
ATOM 22202 N N . ALA A 1 85 ? 6.134 24.339 2.561 1.00 0.00 85 ALA A N 16
ATOM 22203 C CA . ALA A 1 85 ? 5.876 24.254 3.993 1.00 0.00 85 ALA A CA 16
ATOM 22204 C C . ALA A 1 85 ? 4.405 24.511 4.301 1.00 0.00 85 ALA A C 16
ATOM 22205 O O . ALA A 1 85 ? 3.767 23.738 5.017 1.00 0.00 85 ALA A O 16
ATOM 22212 N N . SER A 1 86 ? 3.872 25.600 3.757 1.00 0.00 86 SER A N 16
ATOM 22213 C CA . SER A 1 86 ? 2.477 25.961 3.979 1.00 0.00 86 SER A CA 16
ATOM 22214 C C . SER A 1 86 ? 1.988 26.927 2.904 1.00 0.00 86 SER A C 16
ATOM 22215 O O . SER A 1 86 ? 2.661 27.905 2.580 1.00 0.00 86 SER A O 16
ATOM 22223 N N . GLY A 1 87 ? 0.811 26.645 2.353 1.00 0.00 87 GLY A N 16
ATOM 22224 C CA . GLY A 1 87 ? 0.252 27.497 1.320 1.00 0.00 87 GLY A CA 16
ATOM 22225 C C . GLY A 1 87 ? -1.232 27.265 1.118 1.00 0.00 87 GLY A C 16
ATOM 22226 O O . GLY A 1 87 ? -1.681 26.141 0.891 1.00 0.00 87 GLY A O 16
ATOM 22230 N N . PRO A 1 88 ? -2.021 28.346 1.202 1.00 0.00 88 PRO A N 16
ATOM 22231 C CA . PRO A 1 88 ? -3.476 28.281 1.031 1.00 0.00 88 PRO A CA 16
ATOM 22232 C C . PRO A 1 88 ? -3.877 27.979 -0.409 1.00 0.00 88 PRO A C 16
ATOM 22233 O O . PRO A 1 88 ? -3.078 28.139 -1.332 1.00 0.00 88 PRO A O 16
ATOM 22244 N N . SER A 1 89 ? -5.119 27.543 -0.593 1.00 0.00 89 SER A N 16
ATOM 22245 C CA . SER A 1 89 ? -5.624 27.216 -1.922 1.00 0.00 89 SER A CA 16
ATOM 22246 C C . SER A 1 89 ? -6.752 28.162 -2.321 1.00 0.00 89 SER A C 16
ATOM 22247 O O . SER A 1 89 ? -7.515 28.629 -1.475 1.00 0.00 89 SER A O 16
ATOM 22255 N N . SER A 1 90 ? -6.851 28.440 -3.617 1.00 0.00 90 SER A N 16
ATOM 22256 C CA . SER A 1 90 ? -7.883 29.334 -4.131 1.00 0.00 90 SER A CA 16
ATOM 22257 C C . SER A 1 90 ? -8.658 28.673 -5.266 1.00 0.00 90 SER A C 16
ATOM 22258 O O . SER A 1 90 ? -9.885 28.592 -5.231 1.00 0.00 90 SER A O 16
ATOM 22266 N N . GLY A 1 91 ? -7.931 28.202 -6.275 1.00 0.00 91 GLY A N 16
ATOM 22267 C CA . GLY A 1 91 ? -8.566 27.554 -7.408 1.00 0.00 91 GLY A CA 16
ATOM 22268 C C . GLY A 1 91 ? -7.890 26.250 -7.784 1.00 0.00 91 GLY A C 16
ATOM 22269 O O . GLY A 1 91 ? -8.558 25.255 -8.062 1.00 0.00 91 GLY A O 16
ATOM 22273 N N . GLY A 1 1 ? -3.896 -3.673 23.888 1.00 0.00 1 GLY A N 17
ATOM 22274 C CA . GLY A 1 1 ? -2.802 -2.723 23.814 1.00 0.00 1 GLY A CA 17
ATOM 22275 C C . GLY A 1 1 ? -2.017 -2.841 22.523 1.00 0.00 1 GLY A C 17
ATOM 22276 O O . GLY A 1 1 ? -1.763 -3.945 22.042 1.00 0.00 1 GLY A O 17
ATOM 22280 N N . SER A 1 2 ? -1.632 -1.701 21.959 1.00 0.00 2 SER A N 17
ATOM 22281 C CA . SER A 1 2 ? -0.876 -1.681 20.713 1.00 0.00 2 SER A CA 17
ATOM 22282 C C . SER A 1 2 ? 0.355 -0.788 20.838 1.00 0.00 2 SER A C 17
ATOM 22283 O O . SER A 1 2 ? 0.439 0.050 21.735 1.00 0.00 2 SER A O 17
ATOM 22291 N N . SER A 1 3 ? 1.308 -0.975 19.930 1.00 0.00 3 SER A N 17
ATOM 22292 C CA . SER A 1 3 ? 2.537 -0.190 19.940 1.00 0.00 3 SER A CA 17
ATOM 22293 C C . SER A 1 3 ? 2.585 0.759 18.746 1.00 0.00 3 SER A C 17
ATOM 22294 O O . SER A 1 3 ? 2.594 0.325 17.595 1.00 0.00 3 SER A O 17
ATOM 22302 N N . GLY A 1 4 ? 2.616 2.057 19.031 1.00 0.00 4 GLY A N 17
ATOM 22303 C CA . GLY A 1 4 ? 2.663 3.048 17.972 1.00 0.00 4 GLY A CA 17
ATOM 22304 C C . GLY A 1 4 ? 1.310 3.680 17.709 1.00 0.00 4 GLY A C 17
ATOM 22305 O O . GLY A 1 4 ? 0.361 2.996 17.327 1.00 0.00 4 GLY A O 17
ATOM 22309 N N . SER A 1 5 ? 1.221 4.990 17.916 1.00 0.00 5 SER A N 17
ATOM 22310 C CA . SER A 1 5 ? -0.027 5.714 17.705 1.00 0.00 5 SER A CA 17
ATOM 22311 C C . SER A 1 5 ? -0.033 6.399 16.341 1.00 0.00 5 SER A C 17
ATOM 22312 O O . SER A 1 5 ? -0.480 7.538 16.209 1.00 0.00 5 SER A O 17
ATOM 22320 N N . SER A 1 6 ? 0.465 5.695 15.330 1.00 0.00 6 SER A N 17
ATOM 22321 C CA . SER A 1 6 ? 0.521 6.235 13.977 1.00 0.00 6 SER A CA 17
ATOM 22322 C C . SER A 1 6 ? -0.577 5.631 13.106 1.00 0.00 6 SER A C 17
ATOM 22323 O O . SER A 1 6 ? -0.559 4.439 12.802 1.00 0.00 6 SER A O 17
ATOM 22331 N N . GLY A 1 7 ? -1.532 6.466 12.706 1.00 0.00 7 GLY A N 17
ATOM 22332 C CA . GLY A 1 7 ? -2.625 5.998 11.874 1.00 0.00 7 GLY A CA 17
ATOM 22333 C C . GLY A 1 7 ? -3.799 6.957 11.866 1.00 0.00 7 GLY A C 17
ATOM 22334 O O . GLY A 1 7 ? -4.955 6.535 11.891 1.00 0.00 7 GLY A O 17
ATOM 22338 N N . MET A 1 8 ? -3.503 8.252 11.832 1.00 0.00 8 MET A N 17
ATOM 22339 C CA . MET A 1 8 ? -4.543 9.274 11.820 1.00 0.00 8 MET A CA 17
ATOM 22340 C C . MET A 1 8 ? -4.896 9.675 10.392 1.00 0.00 8 MET A C 17
ATOM 22341 O O . MET A 1 8 ? -4.269 10.562 9.813 1.00 0.00 8 MET A O 17
ATOM 22355 N N . SER A 1 9 ? -5.903 9.015 9.828 1.00 0.00 9 SER A N 17
ATOM 22356 C CA . SER A 1 9 ? -6.337 9.300 8.465 1.00 0.00 9 SER A CA 17
ATOM 22357 C C . SER A 1 9 ? -7.736 9.907 8.456 1.00 0.00 9 SER A C 17
ATOM 22358 O O . SER A 1 9 ? -8.735 9.192 8.383 1.00 0.00 9 SER A O 17
ATOM 22366 N N . SER A 1 10 ? -7.800 11.233 8.531 1.00 0.00 10 SER A N 17
ATOM 22367 C CA . SER A 1 10 ? -9.076 11.938 8.535 1.00 0.00 10 SER A CA 17
ATOM 22368 C C . SER A 1 10 ? -9.097 13.031 7.470 1.00 0.00 10 SER A C 17
ATOM 22369 O O . SER A 1 10 ? -9.622 14.121 7.693 1.00 0.00 10 SER A O 17
ATOM 22377 N N . VAL A 1 11 ? -8.521 12.729 6.310 1.00 0.00 11 VAL A N 17
ATOM 22378 C CA . VAL A 1 11 ? -8.474 13.684 5.209 1.00 0.00 11 VAL A CA 17
ATOM 22379 C C . VAL A 1 11 ? -8.737 12.996 3.874 1.00 0.00 11 VAL A C 17
ATOM 22380 O O . VAL A 1 11 ? -8.263 11.887 3.632 1.00 0.00 11 VAL A O 17
ATOM 22393 N N . SER A 1 12 ? -9.496 13.664 3.011 1.00 0.00 12 SER A N 17
ATOM 22394 C CA . SER A 1 12 ? -9.826 13.116 1.701 1.00 0.00 12 SER A CA 17
ATOM 22395 C C . SER A 1 12 ? -8.706 13.387 0.701 1.00 0.00 12 SER A C 17
ATOM 22396 O O . SER A 1 12 ? -8.945 13.910 -0.387 1.00 0.00 12 SER A O 17
ATOM 22404 N N . GLU A 1 13 ? -7.483 13.028 1.079 1.00 0.00 13 GLU A N 17
ATOM 22405 C CA . GLU A 1 13 ? -6.326 13.234 0.216 1.00 0.00 13 GLU A CA 17
ATOM 22406 C C . GLU A 1 13 ? -6.185 12.092 -0.786 1.00 0.00 13 GLU A C 17
ATOM 22407 O O . GLU A 1 13 ? -6.973 11.146 -0.782 1.00 0.00 13 GLU A O 17
ATOM 22419 N N . VAL A 1 14 ? -5.175 12.188 -1.645 1.00 0.00 14 VAL A N 17
ATOM 22420 C CA . VAL A 1 14 ? -4.929 11.163 -2.653 1.00 0.00 14 VAL A CA 17
ATOM 22421 C C . VAL A 1 14 ? -4.732 9.795 -2.010 1.00 0.00 14 VAL A C 17
ATOM 22422 O O . VAL A 1 14 ? -5.046 8.767 -2.607 1.00 0.00 14 VAL A O 17
ATOM 22435 N N . ASN A 1 15 ? -4.211 9.792 -0.788 1.00 0.00 15 ASN A N 17
ATOM 22436 C CA . ASN A 1 15 ? -3.972 8.549 -0.062 1.00 0.00 15 ASN A CA 17
ATOM 22437 C C . ASN A 1 15 ? -5.138 7.582 -0.242 1.00 0.00 15 ASN A C 17
ATOM 22438 O O . ASN A 1 15 ? -6.299 7.952 -0.067 1.00 0.00 15 ASN A O 17
ATOM 22449 N N . VAL A 1 16 ? -4.820 6.339 -0.592 1.00 0.00 16 VAL A N 17
ATOM 22450 C CA . VAL A 1 16 ? -5.840 5.317 -0.794 1.00 0.00 16 VAL A CA 17
ATOM 22451 C C . VAL A 1 16 ? -5.828 4.297 0.339 1.00 0.00 16 VAL A C 17
ATOM 22452 O O . VAL A 1 16 ? -4.780 4.011 0.919 1.00 0.00 16 VAL A O 17
ATOM 22465 N N . ASP A 1 17 ? -6.998 3.750 0.649 1.00 0.00 17 ASP A N 17
ATOM 22466 C CA . ASP A 1 17 ? -7.122 2.760 1.711 1.00 0.00 17 ASP A CA 17
ATOM 22467 C C . ASP A 1 17 ? -6.560 1.413 1.268 1.00 0.00 17 ASP A C 17
ATOM 22468 O O . ASP A 1 17 ? -6.821 0.957 0.154 1.00 0.00 17 ASP A O 17
ATOM 22477 N N . ILE A 1 18 ? -5.787 0.782 2.145 1.00 0.00 18 ILE A N 17
ATOM 22478 C CA . ILE A 1 18 ? -5.188 -0.512 1.843 1.00 0.00 18 ILE A CA 17
ATOM 22479 C C . ILE A 1 18 ? -6.184 -1.428 1.141 1.00 0.00 18 ILE A C 17
ATOM 22480 O O . ILE A 1 18 ? -5.799 -2.313 0.375 1.00 0.00 18 ILE A O 17
ATOM 22496 N N . LYS A 1 19 ? -7.468 -1.210 1.404 1.00 0.00 19 LYS A N 17
ATOM 22497 C CA . LYS A 1 19 ? -8.522 -2.013 0.796 1.00 0.00 19 LYS A CA 17
ATOM 22498 C C . LYS A 1 19 ? -8.543 -1.827 -0.718 1.00 0.00 19 LYS A C 17
ATOM 22499 O O . LYS A 1 19 ? -8.253 -2.756 -1.471 1.00 0.00 19 LYS A O 17
ATOM 22518 N N . ASP A 1 20 ? -8.886 -0.621 -1.156 1.00 0.00 20 ASP A N 17
ATOM 22519 C CA . ASP A 1 20 ? -8.942 -0.312 -2.581 1.00 0.00 20 ASP A CA 17
ATOM 22520 C C . ASP A 1 20 ? -7.637 -0.695 -3.271 1.00 0.00 20 ASP A C 17
ATOM 22521 O O . ASP A 1 20 ? -7.630 -1.073 -4.443 1.00 0.00 20 ASP A O 17
ATOM 22530 N N . PHE A 1 21 ? -6.534 -0.593 -2.538 1.00 0.00 21 PHE A N 17
ATOM 22531 C CA . PHE A 1 21 ? -5.222 -0.926 -3.080 1.00 0.00 21 PHE A CA 17
ATOM 22532 C C . PHE A 1 21 ? -5.142 -2.407 -3.440 1.00 0.00 21 PHE A C 17
ATOM 22533 O O . PHE A 1 21 ? -4.519 -2.783 -4.434 1.00 0.00 21 PHE A O 17
ATOM 22550 N N . LEU A 1 22 ? -5.777 -3.242 -2.626 1.00 0.00 22 LEU A N 17
ATOM 22551 C CA . LEU A 1 22 ? -5.779 -4.683 -2.858 1.00 0.00 22 LEU A CA 17
ATOM 22552 C C . LEU A 1 22 ? -6.826 -5.066 -3.898 1.00 0.00 22 LEU A C 17
ATOM 22553 O O . LEU A 1 22 ? -6.500 -5.623 -4.946 1.00 0.00 22 LEU A O 17
ATOM 22569 N N . MET A 1 23 ? -8.086 -4.761 -3.602 1.00 0.00 23 MET A N 17
ATOM 22570 C CA . MET A 1 23 ? -9.181 -5.071 -4.514 1.00 0.00 23 MET A CA 17
ATOM 22571 C C . MET A 1 23 ? -8.727 -4.959 -5.966 1.00 0.00 23 MET A C 17
ATOM 22572 O O . MET A 1 23 ? -8.894 -5.891 -6.752 1.00 0.00 23 MET A O 17
ATOM 22586 N N . SER A 1 24 ? -8.153 -3.812 -6.315 1.00 0.00 24 SER A N 17
ATOM 22587 C CA . SER A 1 24 ? -7.679 -3.576 -7.674 1.00 0.00 24 SER A CA 17
ATOM 22588 C C . SER A 1 24 ? -6.869 -4.766 -8.181 1.00 0.00 24 SER A C 17
ATOM 22589 O O . SER A 1 24 ? -7.133 -5.296 -9.260 1.00 0.00 24 SER A O 17
ATOM 22597 N N . ILE A 1 25 ? -5.882 -5.180 -7.393 1.00 0.00 25 ILE A N 17
ATOM 22598 C CA . ILE A 1 25 ? -5.034 -6.307 -7.760 1.00 0.00 25 ILE A CA 17
ATOM 22599 C C . ILE A 1 25 ? -5.677 -7.631 -7.362 1.00 0.00 25 ILE A C 17
ATOM 22600 O O . ILE A 1 25 ? -5.103 -8.699 -7.572 1.00 0.00 25 ILE A O 17
ATOM 22616 N N . ASN A 1 26 ? -6.872 -7.553 -6.787 1.00 0.00 26 ASN A N 17
ATOM 22617 C CA . ASN A 1 26 ? -7.594 -8.746 -6.360 1.00 0.00 26 ASN A CA 17
ATOM 22618 C C . ASN A 1 26 ? -6.801 -9.514 -5.307 1.00 0.00 26 ASN A C 17
ATOM 22619 O O . ASN A 1 26 ? -6.753 -10.745 -5.325 1.00 0.00 26 ASN A O 17
ATOM 22630 N N . LEU A 1 27 ? -6.181 -8.780 -4.389 1.00 0.00 27 LEU A N 17
ATOM 22631 C CA . LEU A 1 27 ? -5.390 -9.392 -3.327 1.00 0.00 27 LEU A CA 17
ATOM 22632 C C . LEU A 1 27 ? -5.971 -9.061 -1.956 1.00 0.00 27 LEU A C 17
ATOM 22633 O O . LEU A 1 27 ? -5.360 -9.348 -0.927 1.00 0.00 27 LEU A O 17
ATOM 22649 N N . GLU A 1 28 ? -7.156 -8.457 -1.951 1.00 0.00 28 GLU A N 17
ATOM 22650 C CA . GLU A 1 28 ? -7.819 -8.089 -0.706 1.00 0.00 28 GLU A CA 17
ATOM 22651 C C . GLU A 1 28 ? -7.653 -9.184 0.344 1.00 0.00 28 GLU A C 17
ATOM 22652 O O . GLU A 1 28 ? -7.475 -8.900 1.528 1.00 0.00 28 GLU A O 17
ATOM 22664 N N . GLN A 1 29 ? -7.714 -10.435 -0.100 1.00 0.00 29 GLN A N 17
ATOM 22665 C CA . GLN A 1 29 ? -7.571 -11.573 0.801 1.00 0.00 29 GLN A CA 17
ATOM 22666 C C . GLN A 1 29 ? -6.589 -11.257 1.924 1.00 0.00 29 GLN A C 17
ATOM 22667 O O . GLN A 1 29 ? -6.738 -11.742 3.046 1.00 0.00 29 GLN A O 17
ATOM 22681 N N . TYR A 1 30 ? -5.586 -10.443 1.616 1.00 0.00 30 TYR A N 17
ATOM 22682 C CA . TYR A 1 30 ? -4.578 -10.065 2.599 1.00 0.00 30 TYR A CA 17
ATOM 22683 C C . TYR A 1 30 ? -4.913 -8.719 3.234 1.00 0.00 30 TYR A C 17
ATOM 22684 O O . TYR A 1 30 ? -4.061 -7.835 3.330 1.00 0.00 30 TYR A O 17
ATOM 22702 N N . LEU A 1 31 ? -6.161 -8.571 3.665 1.00 0.00 31 LEU A N 17
ATOM 22703 C CA . LEU A 1 31 ? -6.611 -7.333 4.292 1.00 0.00 31 LEU A CA 17
ATOM 22704 C C . LEU A 1 31 ? -6.385 -7.373 5.800 1.00 0.00 31 LEU A C 17
ATOM 22705 O O . LEU A 1 31 ? -5.857 -6.426 6.385 1.00 0.00 31 LEU A O 17
ATOM 22721 N N . LEU A 1 32 ? -6.786 -8.475 6.425 1.00 0.00 32 LEU A N 17
ATOM 22722 C CA . LEU A 1 32 ? -6.625 -8.640 7.865 1.00 0.00 32 LEU A CA 17
ATOM 22723 C C . LEU A 1 32 ? -5.153 -8.574 8.260 1.00 0.00 32 LEU A C 17
ATOM 22724 O O . LEU A 1 32 ? -4.791 -7.927 9.243 1.00 0.00 32 LEU A O 17
ATOM 22740 N N . HIS A 1 33 ? -4.307 -9.246 7.485 1.00 0.00 33 HIS A N 17
ATOM 22741 C CA . HIS A 1 33 ? -2.873 -9.262 7.752 1.00 0.00 33 HIS A CA 17
ATOM 22742 C C . HIS A 1 33 ? -2.317 -7.843 7.817 1.00 0.00 33 HIS A C 17
ATOM 22743 O O . HIS A 1 33 ? -1.631 -7.477 8.771 1.00 0.00 33 HIS A O 17
ATOM 22758 N N . PHE A 1 34 ? -2.618 -7.048 6.795 1.00 0.00 34 PHE A N 17
ATOM 22759 C CA . PHE A 1 34 ? -2.147 -5.669 6.735 1.00 0.00 34 PHE A CA 17
ATOM 22760 C C . PHE A 1 34 ? -2.703 -4.853 7.898 1.00 0.00 34 PHE A C 17
ATOM 22761 O O . PHE A 1 34 ? -1.970 -4.127 8.569 1.00 0.00 34 PHE A O 17
ATOM 22778 N N . HIS A 1 35 ? -4.006 -4.977 8.130 1.00 0.00 35 HIS A N 17
ATOM 22779 C CA . HIS A 1 35 ? -4.663 -4.251 9.211 1.00 0.00 35 HIS A CA 17
ATOM 22780 C C . HIS A 1 35 ? -4.011 -4.570 10.554 1.00 0.00 35 HIS A C 17
ATOM 22781 O O . HIS A 1 35 ? -3.317 -3.733 11.130 1.00 0.00 35 HIS A O 17
ATOM 22796 N N . GLU A 1 36 ? -4.241 -5.784 11.044 1.00 0.00 36 GLU A N 17
ATOM 22797 C CA . GLU A 1 36 ? -3.677 -6.211 12.319 1.00 0.00 36 GLU A CA 17
ATOM 22798 C C . GLU A 1 36 ? -2.198 -5.849 12.408 1.00 0.00 36 GLU A C 17
ATOM 22799 O O . GLU A 1 36 ? -1.675 -5.588 13.492 1.00 0.00 36 GLU A O 17
ATOM 22811 N N . SER A 1 37 ? -1.527 -5.836 11.260 1.00 0.00 37 SER A N 17
ATOM 22812 C CA . SER A 1 37 ? -0.107 -5.511 11.208 1.00 0.00 37 SER A CA 17
ATOM 22813 C C . SER A 1 37 ? 0.123 -4.032 11.506 1.00 0.00 37 SER A C 17
ATOM 22814 O O . SER A 1 37 ? 1.062 -3.669 12.213 1.00 0.00 37 SER A O 17
ATOM 22822 N N . GLY A 1 38 ? -0.743 -3.183 10.961 1.00 0.00 38 GLY A N 17
ATOM 22823 C CA . GLY A 1 38 ? -0.617 -1.754 11.179 1.00 0.00 38 GLY A CA 17
ATOM 22824 C C . GLY A 1 38 ? -0.599 -0.969 9.882 1.00 0.00 38 GLY A C 17
ATOM 22825 O O . GLY A 1 38 ? -0.036 0.124 9.817 1.00 0.00 38 GLY A O 17
ATOM 22829 N N . PHE A 1 39 ? -1.216 -1.527 8.846 1.00 0.00 39 PHE A N 17
ATOM 22830 C CA . PHE A 1 39 ? -1.266 -0.873 7.543 1.00 0.00 39 PHE A CA 17
ATOM 22831 C C . PHE A 1 39 ? -2.710 -0.628 7.113 1.00 0.00 39 PHE A C 17
ATOM 22832 O O . PHE A 1 39 ? -3.376 -1.523 6.592 1.00 0.00 39 PHE A O 17
ATOM 22849 N N . THR A 1 40 ? -3.187 0.593 7.336 1.00 0.00 40 THR A N 17
ATOM 22850 C CA . THR A 1 40 ? -4.551 0.957 6.974 1.00 0.00 40 THR A CA 17
ATOM 22851 C C . THR A 1 40 ? -4.608 1.552 5.572 1.00 0.00 40 THR A C 17
ATOM 22852 O O . THR A 1 40 ? -5.592 1.380 4.851 1.00 0.00 40 THR A O 17
ATOM 22863 N N . THR A 1 41 ? -3.545 2.253 5.188 1.00 0.00 41 THR A N 17
ATOM 22864 C CA . THR A 1 41 ? -3.474 2.874 3.871 1.00 0.00 41 THR A CA 17
ATOM 22865 C C . THR A 1 41 ? -2.238 2.409 3.110 1.00 0.00 41 THR A C 17
ATOM 22866 O O . THR A 1 41 ? -1.437 1.628 3.624 1.00 0.00 41 THR A O 17
ATOM 22877 N N . VAL A 1 42 ? -2.088 2.894 1.881 1.00 0.00 42 VAL A N 17
ATOM 22878 C CA . VAL A 1 42 ? -0.948 2.529 1.049 1.00 0.00 42 VAL A CA 17
ATOM 22879 C C . VAL A 1 42 ? 0.342 3.139 1.586 1.00 0.00 42 VAL A C 17
ATOM 22880 O O . VAL A 1 42 ? 1.380 2.478 1.638 1.00 0.00 42 VAL A O 17
ATOM 22893 N N . LYS A 1 43 ? 0.270 4.404 1.985 1.00 0.00 43 LYS A N 17
ATOM 22894 C CA . LYS A 1 43 ? 1.431 5.105 2.521 1.00 0.00 43 LYS A CA 17
ATOM 22895 C C . LYS A 1 43 ? 2.119 4.274 3.599 1.00 0.00 43 LYS A C 17
ATOM 22896 O O . LYS A 1 43 ? 3.329 4.055 3.550 1.00 0.00 43 LYS A O 17
ATOM 22915 N N . ASP A 1 44 ? 1.339 3.813 4.571 1.00 0.00 44 ASP A N 17
ATOM 22916 C CA . ASP A 1 44 ? 1.873 3.004 5.661 1.00 0.00 44 ASP A CA 17
ATOM 22917 C C . ASP A 1 44 ? 2.715 1.853 5.120 1.00 0.00 44 ASP A C 17
ATOM 22918 O O . ASP A 1 44 ? 3.542 1.286 5.836 1.00 0.00 44 ASP A O 17
ATOM 22927 N N . CYS A 1 45 ? 2.500 1.512 3.855 1.00 0.00 45 CYS A N 17
ATOM 22928 C CA . CYS A 1 45 ? 3.238 0.427 3.219 1.00 0.00 45 CYS A CA 17
ATOM 22929 C C . CYS A 1 45 ? 4.516 0.947 2.569 1.00 0.00 45 CYS A C 17
ATOM 22930 O O . CYS A 1 45 ? 5.058 0.324 1.656 1.00 0.00 45 CYS A O 17
ATOM 22938 N N . ALA A 1 46 ? 4.992 2.093 3.044 1.00 0.00 46 ALA A N 17
ATOM 22939 C CA . ALA A 1 46 ? 6.206 2.697 2.510 1.00 0.00 46 ALA A CA 17
ATOM 22940 C C . ALA A 1 46 ? 7.449 1.978 3.024 1.00 0.00 46 ALA A C 17
ATOM 22941 O O . ALA A 1 46 ? 8.489 1.968 2.366 1.00 0.00 46 ALA A O 17
ATOM 22948 N N . ALA A 1 47 ? 7.334 1.378 4.205 1.00 0.00 47 ALA A N 17
ATOM 22949 C CA . ALA A 1 47 ? 8.448 0.656 4.806 1.00 0.00 47 ALA A CA 17
ATOM 22950 C C . ALA A 1 47 ? 8.355 -0.838 4.515 1.00 0.00 47 ALA A C 17
ATOM 22951 O O . ALA A 1 47 ? 9.359 -1.550 4.550 1.00 0.00 47 ALA A O 17
ATOM 22958 N N . ILE A 1 48 ? 7.145 -1.306 4.227 1.00 0.00 48 ILE A N 17
ATOM 22959 C CA . ILE A 1 48 ? 6.923 -2.715 3.929 1.00 0.00 48 ILE A CA 17
ATOM 22960 C C . ILE A 1 48 ? 7.847 -3.193 2.814 1.00 0.00 48 ILE A C 17
ATOM 22961 O O . ILE A 1 48 ? 8.038 -2.503 1.814 1.00 0.00 48 ILE A O 17
ATOM 22977 N N . ASN A 1 49 ? 8.416 -4.381 2.993 1.00 0.00 49 ASN A N 17
ATOM 22978 C CA . ASN A 1 49 ? 9.319 -4.953 2.000 1.00 0.00 49 ASN A CA 17
ATOM 22979 C C . ASN A 1 49 ? 9.006 -6.428 1.767 1.00 0.00 49 ASN A C 17
ATOM 22980 O O . ASN A 1 49 ? 8.233 -7.034 2.508 1.00 0.00 49 ASN A O 17
ATOM 22991 N N . ASP A 1 50 ? 9.613 -6.999 0.732 1.00 0.00 50 ASP A N 17
ATOM 22992 C CA . ASP A 1 50 ? 9.402 -8.403 0.401 1.00 0.00 50 ASP A CA 17
ATOM 22993 C C . ASP A 1 50 ? 9.329 -9.254 1.665 1.00 0.00 50 ASP A C 17
ATOM 22994 O O . ASP A 1 50 ? 8.331 -9.932 1.913 1.00 0.00 50 ASP A O 17
ATOM 23003 N N . SER A 1 51 ? 10.393 -9.216 2.460 1.00 0.00 51 SER A N 17
ATOM 23004 C CA . SER A 1 51 ? 10.452 -9.987 3.696 1.00 0.00 51 SER A CA 17
ATOM 23005 C C . SER A 1 51 ? 9.239 -9.699 4.575 1.00 0.00 51 SER A C 17
ATOM 23006 O O . SER A 1 51 ? 8.716 -10.592 5.244 1.00 0.00 51 SER A O 17
ATOM 23014 N N . LEU A 1 52 ? 8.795 -8.447 4.568 1.00 0.00 52 LEU A N 17
ATOM 23015 C CA . LEU A 1 52 ? 7.643 -8.039 5.364 1.00 0.00 52 LEU A CA 17
ATOM 23016 C C . LEU A 1 52 ? 6.382 -8.767 4.910 1.00 0.00 52 LEU A C 17
ATOM 23017 O O . LEU A 1 52 ? 5.681 -9.380 5.716 1.00 0.00 52 LEU A O 17
ATOM 23033 N N . LEU A 1 53 ? 6.100 -8.697 3.613 1.00 0.00 53 LEU A N 17
ATOM 23034 C CA . LEU A 1 53 ? 4.924 -9.352 3.050 1.00 0.00 53 LEU A CA 17
ATOM 23035 C C . LEU A 1 53 ? 4.836 -10.804 3.510 1.00 0.00 53 LEU A C 17
ATOM 23036 O O . LEU A 1 53 ? 3.787 -11.258 3.964 1.00 0.00 53 LEU A O 17
ATOM 23052 N N . GLN A 1 54 ? 5.947 -11.525 3.390 1.00 0.00 54 GLN A N 17
ATOM 23053 C CA . GLN A 1 54 ? 5.995 -12.925 3.795 1.00 0.00 54 GLN A CA 17
ATOM 23054 C C . GLN A 1 54 ? 5.983 -13.053 5.315 1.00 0.00 54 GLN A C 17
ATOM 23055 O O . GLN A 1 54 ? 5.826 -14.148 5.855 1.00 0.00 54 GLN A O 17
ATOM 23069 N N . LYS A 1 55 ? 6.150 -11.926 6.000 1.00 0.00 55 LYS A N 17
ATOM 23070 C CA . LYS A 1 55 ? 6.158 -11.911 7.458 1.00 0.00 55 LYS A CA 17
ATOM 23071 C C . LYS A 1 55 ? 4.743 -11.757 8.008 1.00 0.00 55 LYS A C 17
ATOM 23072 O O . LYS A 1 55 ? 4.389 -12.369 9.016 1.00 0.00 55 LYS A O 17
ATOM 23091 N N . ILE A 1 56 ? 3.940 -10.937 7.339 1.00 0.00 56 ILE A N 17
ATOM 23092 C CA . ILE A 1 56 ? 2.564 -10.705 7.760 1.00 0.00 56 ILE A CA 17
ATOM 23093 C C . ILE A 1 56 ? 1.732 -11.978 7.647 1.00 0.00 56 ILE A C 17
ATOM 23094 O O . ILE A 1 56 ? 0.732 -12.143 8.343 1.00 0.00 56 ILE A O 17
ATOM 23110 N N . GLY A 1 57 ? 2.155 -12.878 6.764 1.00 0.00 57 GLY A N 17
ATOM 23111 C CA . GLY A 1 57 ? 1.439 -14.127 6.576 1.00 0.00 57 GLY A CA 17
ATOM 23112 C C . GLY A 1 57 ? 1.495 -14.617 5.142 1.00 0.00 57 GLY A C 17
ATOM 23113 O O . GLY A 1 57 ? 1.584 -15.820 4.894 1.00 0.00 57 GLY A O 17
ATOM 23117 N N . ILE A 1 58 ? 1.442 -13.684 4.197 1.00 0.00 58 ILE A N 17
ATOM 23118 C CA . ILE A 1 58 ? 1.486 -14.029 2.782 1.00 0.00 58 ILE A CA 17
ATOM 23119 C C . ILE A 1 58 ? 2.371 -15.247 2.540 1.00 0.00 58 ILE A C 17
ATOM 23120 O O . ILE A 1 58 ? 3.597 -15.158 2.598 1.00 0.00 58 ILE A O 17
ATOM 23136 N N . SER A 1 59 ? 1.740 -16.385 2.267 1.00 0.00 59 SER A N 17
ATOM 23137 C CA . SER A 1 59 ? 2.470 -17.623 2.018 1.00 0.00 59 SER A CA 17
ATOM 23138 C C . SER A 1 59 ? 3.149 -17.587 0.652 1.00 0.00 59 SER A C 17
ATOM 23139 O O . SER A 1 59 ? 4.369 -17.702 0.534 1.00 0.00 59 SER A O 17
ATOM 23147 N N . PRO A 1 60 ? 2.341 -17.425 -0.405 1.00 0.00 60 PRO A N 17
ATOM 23148 C CA . PRO A 1 60 ? 2.840 -17.370 -1.783 1.00 0.00 60 PRO A CA 17
ATOM 23149 C C . PRO A 1 60 ? 3.626 -16.094 -2.064 1.00 0.00 60 PRO A C 17
ATOM 23150 O O . PRO A 1 60 ? 3.348 -15.041 -1.489 1.00 0.00 60 PRO A O 17
ATOM 23161 N N . THR A 1 61 ? 4.611 -16.195 -2.952 1.00 0.00 61 THR A N 17
ATOM 23162 C CA . THR A 1 61 ? 5.438 -15.049 -3.309 1.00 0.00 61 THR A CA 17
ATOM 23163 C C . THR A 1 61 ? 4.847 -14.292 -4.493 1.00 0.00 61 THR A C 17
ATOM 23164 O O . THR A 1 61 ? 4.774 -13.064 -4.484 1.00 0.00 61 THR A O 17
ATOM 23175 N N . GLY A 1 62 ? 4.426 -15.034 -5.513 1.00 0.00 62 GLY A N 17
ATOM 23176 C CA . GLY A 1 62 ? 3.846 -14.416 -6.691 1.00 0.00 62 GLY A CA 17
ATOM 23177 C C . GLY A 1 62 ? 2.988 -13.214 -6.351 1.00 0.00 62 GLY A C 17
ATOM 23178 O O . GLY A 1 62 ? 2.904 -12.262 -7.128 1.00 0.00 62 GLY A O 17
ATOM 23182 N N . HIS A 1 63 ? 2.346 -13.257 -5.188 1.00 0.00 63 HIS A N 17
ATOM 23183 C CA . HIS A 1 63 ? 1.487 -12.163 -4.748 1.00 0.00 63 HIS A CA 17
ATOM 23184 C C . HIS A 1 63 ? 2.304 -11.078 -4.052 1.00 0.00 63 HIS A C 17
ATOM 23185 O O . HIS A 1 63 ? 2.027 -9.887 -4.202 1.00 0.00 63 HIS A O 17
ATOM 23200 N N . ARG A 1 64 ? 3.310 -11.497 -3.292 1.00 0.00 64 ARG A N 17
ATOM 23201 C CA . ARG A 1 64 ? 4.165 -10.561 -2.572 1.00 0.00 64 ARG A CA 17
ATOM 23202 C C . ARG A 1 64 ? 4.730 -9.504 -3.516 1.00 0.00 64 ARG A C 17
ATOM 23203 O O . ARG A 1 64 ? 4.675 -8.308 -3.229 1.00 0.00 64 ARG A O 17
ATOM 23224 N N . ARG A 1 65 ? 5.273 -9.953 -4.643 1.00 0.00 65 ARG A N 17
ATOM 23225 C CA . ARG A 1 65 ? 5.849 -9.046 -5.628 1.00 0.00 65 ARG A CA 17
ATOM 23226 C C . ARG A 1 65 ? 4.777 -8.140 -6.226 1.00 0.00 65 ARG A C 17
ATOM 23227 O O . ARG A 1 65 ? 5.006 -6.950 -6.441 1.00 0.00 65 ARG A O 17
ATOM 23248 N N . ARG A 1 66 ? 3.607 -8.712 -6.492 1.00 0.00 66 ARG A N 17
ATOM 23249 C CA . ARG A 1 66 ? 2.501 -7.957 -7.066 1.00 0.00 66 ARG A CA 17
ATOM 23250 C C . ARG A 1 66 ? 2.093 -6.808 -6.149 1.00 0.00 66 ARG A C 17
ATOM 23251 O O . ARG A 1 66 ? 1.885 -5.682 -6.603 1.00 0.00 66 ARG A O 17
ATOM 23272 N N . ILE A 1 67 ? 1.980 -7.100 -4.858 1.00 0.00 67 ILE A N 17
ATOM 23273 C CA . ILE A 1 67 ? 1.598 -6.091 -3.877 1.00 0.00 67 ILE A CA 17
ATOM 23274 C C . ILE A 1 67 ? 2.571 -4.917 -3.888 1.00 0.00 67 ILE A C 17
ATOM 23275 O O . ILE A 1 67 ? 2.172 -3.768 -4.079 1.00 0.00 67 ILE A O 17
ATOM 23291 N N . LEU A 1 68 ? 3.850 -5.214 -3.684 1.00 0.00 68 LEU A N 17
ATOM 23292 C CA . LEU A 1 68 ? 4.882 -4.184 -3.672 1.00 0.00 68 LEU A CA 17
ATOM 23293 C C . LEU A 1 68 ? 4.947 -3.463 -5.015 1.00 0.00 68 LEU A C 17
ATOM 23294 O O . LEU A 1 68 ? 4.920 -2.233 -5.074 1.00 0.00 68 LEU A O 17
ATOM 23310 N N . LYS A 1 69 ? 5.032 -4.236 -6.092 1.00 0.00 69 LYS A N 17
ATOM 23311 C CA . LYS A 1 69 ? 5.098 -3.673 -7.435 1.00 0.00 69 LYS A CA 17
ATOM 23312 C C . LYS A 1 69 ? 4.146 -2.490 -7.576 1.00 0.00 69 LYS A C 17
ATOM 23313 O O . LYS A 1 69 ? 4.521 -1.439 -8.096 1.00 0.00 69 LYS A O 17
ATOM 23332 N N . GLN A 1 70 ? 2.915 -2.668 -7.109 1.00 0.00 70 GLN A N 17
ATOM 23333 C CA . GLN A 1 70 ? 1.910 -1.613 -7.183 1.00 0.00 70 GLN A CA 17
ATOM 23334 C C . GLN A 1 70 ? 2.188 -0.524 -6.152 1.00 0.00 70 GLN A C 17
ATOM 23335 O O . GLN A 1 70 ? 1.953 0.659 -6.405 1.00 0.00 70 GLN A O 17
ATOM 23349 N N . LEU A 1 71 ? 2.688 -0.929 -4.991 1.00 0.00 71 LEU A N 17
ATOM 23350 C CA . LEU A 1 71 ? 2.998 0.012 -3.920 1.00 0.00 71 LEU A CA 17
ATOM 23351 C C . LEU A 1 71 ? 4.013 1.051 -4.386 1.00 0.00 71 LEU A C 17
ATOM 23352 O O . LEU A 1 71 ? 3.936 2.220 -4.009 1.00 0.00 71 LEU A O 17
ATOM 23368 N N . GLN A 1 72 ? 4.963 0.616 -5.208 1.00 0.00 72 GLN A N 17
ATOM 23369 C CA . GLN A 1 72 ? 5.992 1.508 -5.726 1.00 0.00 72 GLN A CA 17
ATOM 23370 C C . GLN A 1 72 ? 5.414 2.459 -6.769 1.00 0.00 72 GLN A C 17
ATOM 23371 O O . GLN A 1 72 ? 5.657 3.666 -6.725 1.00 0.00 72 GLN A O 17
ATOM 23385 N N . ILE A 1 73 ? 4.650 1.908 -7.705 1.00 0.00 73 ILE A N 17
ATOM 23386 C CA . ILE A 1 73 ? 4.038 2.708 -8.759 1.00 0.00 73 ILE A CA 17
ATOM 23387 C C . ILE A 1 73 ? 3.078 3.740 -8.177 1.00 0.00 73 ILE A C 17
ATOM 23388 O O . ILE A 1 73 ? 3.046 4.890 -8.619 1.00 0.00 73 ILE A O 17
ATOM 23404 N N . ILE A 1 74 ? 2.300 3.324 -7.184 1.00 0.00 74 ILE A N 17
ATOM 23405 C CA . ILE A 1 74 ? 1.342 4.214 -6.540 1.00 0.00 74 ILE A CA 17
ATOM 23406 C C . ILE A 1 74 ? 2.052 5.277 -5.709 1.00 0.00 74 ILE A C 17
ATOM 23407 O O . ILE A 1 74 ? 1.891 6.475 -5.944 1.00 0.00 74 ILE A O 17
ATOM 23423 N N . LEU A 1 75 ? 2.839 4.831 -4.736 1.00 0.00 75 LEU A N 17
ATOM 23424 C CA . LEU A 1 75 ? 3.576 5.743 -3.869 1.00 0.00 75 LEU A CA 17
ATOM 23425 C C . LEU A 1 75 ? 4.326 6.787 -4.690 1.00 0.00 75 LEU A C 17
ATOM 23426 O O . LEU A 1 75 ? 4.235 7.985 -4.422 1.00 0.00 75 LEU A O 17
ATOM 23442 N N . SER A 1 76 ? 5.066 6.324 -5.693 1.00 0.00 76 SER A N 17
ATOM 23443 C CA . SER A 1 76 ? 5.834 7.218 -6.552 1.00 0.00 76 SER A CA 17
ATOM 23444 C C . SER A 1 76 ? 5.042 8.485 -6.864 1.00 0.00 76 SER A C 17
ATOM 23445 O O . SER A 1 76 ? 5.524 9.599 -6.656 1.00 0.00 76 SER A O 17
ATOM 23453 N N . LYS A 1 77 ? 3.824 8.306 -7.363 1.00 0.00 77 LYS A N 17
ATOM 23454 C CA . LYS A 1 77 ? 2.963 9.432 -7.703 1.00 0.00 77 LYS A CA 17
ATOM 23455 C C . LYS A 1 77 ? 2.713 10.313 -6.483 1.00 0.00 77 LYS A C 17
ATOM 23456 O O . LYS A 1 77 ? 3.022 11.504 -6.492 1.00 0.00 77 LYS A O 17
ATOM 23475 N N . MET A 1 78 ? 2.152 9.719 -5.435 1.00 0.00 78 MET A N 17
ATOM 23476 C CA . MET A 1 78 ? 1.863 10.450 -4.206 1.00 0.00 78 MET A CA 17
ATOM 23477 C C . MET A 1 78 ? 3.082 11.244 -3.747 1.00 0.00 78 MET A C 17
ATOM 23478 O O . MET A 1 78 ? 4.206 10.742 -3.773 1.00 0.00 78 MET A O 17
ATOM 23492 N N . GLN A 1 79 ? 2.851 12.483 -3.327 1.00 0.00 79 GLN A N 17
ATOM 23493 C CA . GLN A 1 79 ? 3.931 13.346 -2.863 1.00 0.00 79 GLN A CA 17
ATOM 23494 C C . GLN A 1 79 ? 4.153 13.181 -1.363 1.00 0.00 79 GLN A C 17
ATOM 23495 O O . GLN A 1 79 ? 3.199 13.105 -0.589 1.00 0.00 79 GLN A O 17
ATOM 23509 N N . ASP A 1 80 ? 5.418 13.126 -0.960 1.00 0.00 80 ASP A N 17
ATOM 23510 C CA . ASP A 1 80 ? 5.766 12.971 0.448 1.00 0.00 80 ASP A CA 17
ATOM 23511 C C . ASP A 1 80 ? 6.041 14.326 1.092 1.00 0.00 80 ASP A C 17
ATOM 23512 O O . ASP A 1 80 ? 7.010 14.485 1.835 1.00 0.00 80 ASP A O 17
ATOM 23521 N N . ILE A 1 81 ? 5.185 15.299 0.801 1.00 0.00 81 ILE A N 17
ATOM 23522 C CA . ILE A 1 81 ? 5.336 16.640 1.352 1.00 0.00 81 ILE A CA 17
ATOM 23523 C C . ILE A 1 81 ? 4.230 16.951 2.354 1.00 0.00 81 ILE A C 17
ATOM 23524 O O . ILE A 1 81 ? 3.081 16.536 2.197 1.00 0.00 81 ILE A O 17
ATOM 23540 N N . PRO A 1 82 ? 4.581 17.701 3.410 1.00 0.00 82 PRO A N 17
ATOM 23541 C CA . PRO A 1 82 ? 3.632 18.086 4.458 1.00 0.00 82 PRO A CA 17
ATOM 23542 C C . PRO A 1 82 ? 2.599 19.093 3.962 1.00 0.00 82 PRO A C 17
ATOM 23543 O O . PRO A 1 82 ? 2.820 19.783 2.966 1.00 0.00 82 PRO A O 17
ATOM 23554 N N . ILE A 1 83 ? 1.473 19.173 4.663 1.00 0.00 83 ILE A N 17
ATOM 23555 C CA . ILE A 1 83 ? 0.408 20.097 4.295 1.00 0.00 83 ILE A CA 17
ATOM 23556 C C . ILE A 1 83 ? 0.750 21.524 4.709 1.00 0.00 83 ILE A C 17
ATOM 23557 O O . ILE A 1 83 ? 0.747 21.855 5.895 1.00 0.00 83 ILE A O 17
ATOM 23573 N N . TYR A 1 84 ? 1.043 22.366 3.725 1.00 0.00 84 TYR A N 17
ATOM 23574 C CA . TYR A 1 84 ? 1.388 23.758 3.987 1.00 0.00 84 TYR A CA 17
ATOM 23575 C C . TYR A 1 84 ? 0.352 24.700 3.381 1.00 0.00 84 TYR A C 17
ATOM 23576 O O . TYR A 1 84 ? 0.689 25.775 2.885 1.00 0.00 84 TYR A O 17
ATOM 23594 N N . ALA A 1 85 ? -0.910 24.287 3.425 1.00 0.00 85 ALA A N 17
ATOM 23595 C CA . ALA A 1 85 ? -1.997 25.094 2.884 1.00 0.00 85 ALA A CA 17
ATOM 23596 C C . ALA A 1 85 ? -2.459 26.141 3.892 1.00 0.00 85 ALA A C 17
ATOM 23597 O O . ALA A 1 85 ? -2.453 27.338 3.605 1.00 0.00 85 ALA A O 17
ATOM 23604 N N . SER A 1 86 ? -2.860 25.682 5.073 1.00 0.00 86 SER A N 17
ATOM 23605 C CA . SER A 1 86 ? -3.330 26.578 6.122 1.00 0.00 86 SER A CA 17
ATOM 23606 C C . SER A 1 86 ? -2.155 27.195 6.876 1.00 0.00 86 SER A C 17
ATOM 23607 O O . SER A 1 86 ? -1.439 26.508 7.602 1.00 0.00 86 SER A O 17
ATOM 23615 N N . GLY A 1 87 ? -1.964 28.499 6.696 1.00 0.00 87 GLY A N 17
ATOM 23616 C CA . GLY A 1 87 ? -0.876 29.188 7.365 1.00 0.00 87 GLY A CA 17
ATOM 23617 C C . GLY A 1 87 ? -1.174 29.463 8.825 1.00 0.00 87 GLY A C 17
ATOM 23618 O O . GLY A 1 87 ? -0.930 28.630 9.698 1.00 0.00 87 GLY A O 17
ATOM 23622 N N . PRO A 1 88 ? -1.712 30.659 9.108 1.00 0.00 88 PRO A N 17
ATOM 23623 C CA . PRO A 1 88 ? -2.055 31.069 10.473 1.00 0.00 88 PRO A CA 17
ATOM 23624 C C . PRO A 1 88 ? -3.242 30.293 11.032 1.00 0.00 88 PRO A C 17
ATOM 23625 O O . PRO A 1 88 ? -3.628 30.476 12.186 1.00 0.00 88 PRO A O 17
ATOM 23636 N N . SER A 1 89 ? -3.817 29.424 10.206 1.00 0.00 89 SER A N 17
ATOM 23637 C CA . SER A 1 89 ? -4.963 28.622 10.617 1.00 0.00 89 SER A CA 17
ATOM 23638 C C . SER A 1 89 ? -4.519 27.237 11.077 1.00 0.00 89 SER A C 17
ATOM 23639 O O . SER A 1 89 ? -4.170 26.382 10.263 1.00 0.00 89 SER A O 17
ATOM 23647 N N . SER A 1 90 ? -4.534 27.023 12.389 1.00 0.00 90 SER A N 17
ATOM 23648 C CA . SER A 1 90 ? -4.129 25.743 12.960 1.00 0.00 90 SER A CA 17
ATOM 23649 C C . SER A 1 90 ? -4.707 25.566 14.361 1.00 0.00 90 SER A C 17
ATOM 23650 O O . SER A 1 90 ? -4.382 26.318 15.278 1.00 0.00 90 SER A O 17
ATOM 23658 N N . GLY A 1 91 ? -5.568 24.565 14.516 1.00 0.00 91 GLY A N 17
ATOM 23659 C CA . GLY A 1 91 ? -6.179 24.306 15.807 1.00 0.00 91 GLY A CA 17
ATOM 23660 C C . GLY A 1 91 ? -6.489 22.837 16.018 1.00 0.00 91 GLY A C 17
ATOM 23661 O O . GLY A 1 91 ? -5.642 21.977 15.778 1.00 0.00 91 GLY A O 17
ATOM 23665 N N . GLY A 1 1 ? 17.243 14.023 -9.068 1.00 0.00 1 GLY A N 18
ATOM 23666 C CA . GLY A 1 1 ? 16.593 15.288 -8.779 1.00 0.00 1 GLY A CA 18
ATOM 23667 C C . GLY A 1 1 ? 15.558 15.170 -7.678 1.00 0.00 1 GLY A C 18
ATOM 23668 O O . GLY A 1 1 ? 14.948 14.115 -7.501 1.00 0.00 1 GLY A O 18
ATOM 23672 N N . SER A 1 2 ? 15.361 16.254 -6.935 1.00 0.00 2 SER A N 18
ATOM 23673 C CA . SER A 1 2 ? 14.396 16.265 -5.841 1.00 0.00 2 SER A CA 18
ATOM 23674 C C . SER A 1 2 ? 13.317 17.317 -6.079 1.00 0.00 2 SER A C 18
ATOM 23675 O O . SER A 1 2 ? 13.615 18.460 -6.427 1.00 0.00 2 SER A O 18
ATOM 23683 N N . SER A 1 3 ? 12.062 16.923 -5.889 1.00 0.00 3 SER A N 18
ATOM 23684 C CA . SER A 1 3 ? 10.937 17.829 -6.086 1.00 0.00 3 SER A CA 18
ATOM 23685 C C . SER A 1 3 ? 9.746 17.412 -5.229 1.00 0.00 3 SER A C 18
ATOM 23686 O O . SER A 1 3 ? 9.696 16.294 -4.718 1.00 0.00 3 SER A O 18
ATOM 23694 N N . GLY A 1 4 ? 8.788 18.320 -5.076 1.00 0.00 4 GLY A N 18
ATOM 23695 C CA . GLY A 1 4 ? 7.610 18.029 -4.280 1.00 0.00 4 GLY A CA 18
ATOM 23696 C C . GLY A 1 4 ? 7.576 18.816 -2.985 1.00 0.00 4 GLY A C 18
ATOM 23697 O O . GLY A 1 4 ? 6.504 19.154 -2.484 1.00 0.00 4 GLY A O 18
ATOM 23701 N N . SER A 1 5 ? 8.753 19.106 -2.440 1.00 0.00 5 SER A N 18
ATOM 23702 C CA . SER A 1 5 ? 8.854 19.853 -1.192 1.00 0.00 5 SER A CA 18
ATOM 23703 C C . SER A 1 5 ? 8.099 21.175 -1.287 1.00 0.00 5 SER A C 18
ATOM 23704 O O . SER A 1 5 ? 7.624 21.705 -0.283 1.00 0.00 5 SER A O 18
ATOM 23712 N N . SER A 1 6 ? 7.993 21.702 -2.503 1.00 0.00 6 SER A N 18
ATOM 23713 C CA . SER A 1 6 ? 7.299 22.964 -2.730 1.00 0.00 6 SER A CA 18
ATOM 23714 C C . SER A 1 6 ? 5.815 22.729 -2.995 1.00 0.00 6 SER A C 18
ATOM 23715 O O . SER A 1 6 ? 5.400 22.530 -4.136 1.00 0.00 6 SER A O 18
ATOM 23723 N N . GLY A 1 7 ? 5.019 22.752 -1.930 1.00 0.00 7 GLY A N 18
ATOM 23724 C CA . GLY A 1 7 ? 3.590 22.540 -2.067 1.00 0.00 7 GLY A CA 18
ATOM 23725 C C . GLY A 1 7 ? 2.840 23.821 -2.373 1.00 0.00 7 GLY A C 18
ATOM 23726 O O . GLY A 1 7 ? 3.044 24.431 -3.423 1.00 0.00 7 GLY A O 18
ATOM 23730 N N . MET A 1 8 ? 1.969 24.229 -1.457 1.00 0.00 8 MET A N 18
ATOM 23731 C CA . MET A 1 8 ? 1.186 25.446 -1.635 1.00 0.00 8 MET A CA 18
ATOM 23732 C C . MET A 1 8 ? 0.741 25.598 -3.086 1.00 0.00 8 MET A C 18
ATOM 23733 O O . MET A 1 8 ? 0.802 26.689 -3.654 1.00 0.00 8 MET A O 18
ATOM 23747 N N . SER A 1 9 ? 0.293 24.497 -3.682 1.00 0.00 9 SER A N 18
ATOM 23748 C CA . SER A 1 9 ? -0.159 24.507 -5.068 1.00 0.00 9 SER A CA 18
ATOM 23749 C C . SER A 1 9 ? -1.657 24.233 -5.154 1.00 0.00 9 SER A C 18
ATOM 23750 O O . SER A 1 9 ? -2.397 24.966 -5.809 1.00 0.00 9 SER A O 18
ATOM 23758 N N . SER A 1 10 ? -2.097 23.171 -4.486 1.00 0.00 10 SER A N 18
ATOM 23759 C CA . SER A 1 10 ? -3.506 22.795 -4.489 1.00 0.00 10 SER A CA 18
ATOM 23760 C C . SER A 1 10 ? -3.774 21.685 -3.478 1.00 0.00 10 SER A C 18
ATOM 23761 O O . SER A 1 10 ? -2.940 20.804 -3.270 1.00 0.00 10 SER A O 18
ATOM 23769 N N . VAL A 1 11 ? -4.946 21.733 -2.852 1.00 0.00 11 VAL A N 18
ATOM 23770 C CA . VAL A 1 11 ? -5.326 20.732 -1.864 1.00 0.00 11 VAL A CA 18
ATOM 23771 C C . VAL A 1 11 ? -5.947 19.509 -2.531 1.00 0.00 11 VAL A C 18
ATOM 23772 O O . VAL A 1 11 ? -6.870 19.630 -3.336 1.00 0.00 11 VAL A O 18
ATOM 23785 N N . SER A 1 12 ? -5.434 18.331 -2.189 1.00 0.00 12 SER A N 18
ATOM 23786 C CA . SER A 1 12 ? -5.936 17.086 -2.757 1.00 0.00 12 SER A CA 18
ATOM 23787 C C . SER A 1 12 ? -5.351 15.881 -2.027 1.00 0.00 12 SER A C 18
ATOM 23788 O O . SER A 1 12 ? -4.154 15.833 -1.747 1.00 0.00 12 SER A O 18
ATOM 23796 N N . GLU A 1 13 ? -6.206 14.910 -1.720 1.00 0.00 13 GLU A N 18
ATOM 23797 C CA . GLU A 1 13 ? -5.774 13.706 -1.021 1.00 0.00 13 GLU A CA 18
ATOM 23798 C C . GLU A 1 13 ? -4.987 12.788 -1.952 1.00 0.00 13 GLU A C 18
ATOM 23799 O O . GLU A 1 13 ? -5.373 12.573 -3.102 1.00 0.00 13 GLU A O 18
ATOM 23811 N N . VAL A 1 14 ? -3.881 12.251 -1.448 1.00 0.00 14 VAL A N 18
ATOM 23812 C CA . VAL A 1 14 ? -3.039 11.356 -2.234 1.00 0.00 14 VAL A CA 18
ATOM 23813 C C . VAL A 1 14 ? -2.748 10.067 -1.474 1.00 0.00 14 VAL A C 18
ATOM 23814 O O . VAL A 1 14 ? -1.602 9.627 -1.394 1.00 0.00 14 VAL A O 18
ATOM 23827 N N . ASN A 1 15 ? -3.794 9.466 -0.917 1.00 0.00 15 ASN A N 18
ATOM 23828 C CA . ASN A 1 15 ? -3.650 8.226 -0.162 1.00 0.00 15 ASN A CA 18
ATOM 23829 C C . ASN A 1 15 ? -4.887 7.347 -0.321 1.00 0.00 15 ASN A C 18
ATOM 23830 O O . ASN A 1 15 ? -6.017 7.813 -0.172 1.00 0.00 15 ASN A O 18
ATOM 23841 N N . VAL A 1 16 ? -4.665 6.071 -0.623 1.00 0.00 16 VAL A N 18
ATOM 23842 C CA . VAL A 1 16 ? -5.760 5.126 -0.800 1.00 0.00 16 VAL A CA 18
ATOM 23843 C C . VAL A 1 16 ? -5.765 4.077 0.307 1.00 0.00 16 VAL A C 18
ATOM 23844 O O . VAL A 1 16 ? -4.717 3.732 0.854 1.00 0.00 16 VAL A O 18
ATOM 23857 N N . ASP A 1 17 ? -6.951 3.573 0.631 1.00 0.00 17 ASP A N 18
ATOM 23858 C CA . ASP A 1 17 ? -7.092 2.562 1.672 1.00 0.00 17 ASP A CA 18
ATOM 23859 C C . ASP A 1 17 ? -6.483 1.236 1.228 1.00 0.00 17 ASP A C 18
ATOM 23860 O O . ASP A 1 17 ? -6.577 0.859 0.060 1.00 0.00 17 ASP A O 18
ATOM 23869 N N . ILE A 1 18 ? -5.858 0.534 2.168 1.00 0.00 18 ILE A N 18
ATOM 23870 C CA . ILE A 1 18 ? -5.234 -0.750 1.873 1.00 0.00 18 ILE A CA 18
ATOM 23871 C C . ILE A 1 18 ? -6.194 -1.670 1.128 1.00 0.00 18 ILE A C 18
ATOM 23872 O O . ILE A 1 18 ? -5.780 -2.471 0.289 1.00 0.00 18 ILE A O 18
ATOM 23888 N N . LYS A 1 19 ? -7.480 -1.550 1.439 1.00 0.00 19 LYS A N 18
ATOM 23889 C CA . LYS A 1 19 ? -8.503 -2.369 0.798 1.00 0.00 19 LYS A CA 18
ATOM 23890 C C . LYS A 1 19 ? -8.552 -2.101 -0.703 1.00 0.00 19 LYS A C 18
ATOM 23891 O O . LYS A 1 19 ? -8.324 -3.001 -1.512 1.00 0.00 19 LYS A O 18
ATOM 23910 N N . ASP A 1 20 ? -8.850 -0.859 -1.068 1.00 0.00 20 ASP A N 18
ATOM 23911 C CA . ASP A 1 20 ? -8.926 -0.472 -2.472 1.00 0.00 20 ASP A CA 18
ATOM 23912 C C . ASP A 1 20 ? -7.639 -0.834 -3.206 1.00 0.00 20 ASP A C 18
ATOM 23913 O O . ASP A 1 20 ? -7.658 -1.139 -4.399 1.00 0.00 20 ASP A O 18
ATOM 23922 N N . PHE A 1 21 ? -6.523 -0.797 -2.486 1.00 0.00 21 PHE A N 18
ATOM 23923 C CA . PHE A 1 21 ? -5.226 -1.119 -3.070 1.00 0.00 21 PHE A CA 18
ATOM 23924 C C . PHE A 1 21 ? -5.103 -2.618 -3.328 1.00 0.00 21 PHE A C 18
ATOM 23925 O O . PHE A 1 21 ? -4.402 -3.046 -4.246 1.00 0.00 21 PHE A O 18
ATOM 23942 N N . LEU A 1 22 ? -5.788 -3.411 -2.512 1.00 0.00 22 LEU A N 18
ATOM 23943 C CA . LEU A 1 22 ? -5.756 -4.863 -2.650 1.00 0.00 22 LEU A CA 18
ATOM 23944 C C . LEU A 1 22 ? -6.787 -5.335 -3.671 1.00 0.00 22 LEU A C 18
ATOM 23945 O O . LEU A 1 22 ? -6.461 -6.072 -4.601 1.00 0.00 22 LEU A O 18
ATOM 23961 N N . MET A 1 23 ? -8.031 -4.903 -3.491 1.00 0.00 23 MET A N 18
ATOM 23962 C CA . MET A 1 23 ? -9.109 -5.280 -4.398 1.00 0.00 23 MET A CA 18
ATOM 23963 C C . MET A 1 23 ? -8.731 -4.979 -5.845 1.00 0.00 23 MET A C 18
ATOM 23964 O O . MET A 1 23 ? -9.224 -5.622 -6.772 1.00 0.00 23 MET A O 18
ATOM 23978 N N . SER A 1 24 ? -7.854 -3.998 -6.032 1.00 0.00 24 SER A N 18
ATOM 23979 C CA . SER A 1 24 ? -7.413 -3.610 -7.367 1.00 0.00 24 SER A CA 18
ATOM 23980 C C . SER A 1 24 ? -6.605 -4.727 -8.018 1.00 0.00 24 SER A C 18
ATOM 23981 O O . SER A 1 24 ? -6.737 -4.987 -9.215 1.00 0.00 24 SER A O 18
ATOM 23989 N N . ILE A 1 25 ? -5.769 -5.386 -7.223 1.00 0.00 25 ILE A N 18
ATOM 23990 C CA . ILE A 1 25 ? -4.940 -6.476 -7.721 1.00 0.00 25 ILE A CA 18
ATOM 23991 C C . ILE A 1 25 ? -5.560 -7.831 -7.396 1.00 0.00 25 ILE A C 18
ATOM 23992 O O . ILE A 1 25 ? -4.994 -8.876 -7.714 1.00 0.00 25 ILE A O 18
ATOM 24008 N N . ASN A 1 26 ? -6.728 -7.804 -6.763 1.00 0.00 26 ASN A N 18
ATOM 24009 C CA . ASN A 1 26 ? -7.427 -9.031 -6.397 1.00 0.00 26 ASN A CA 18
ATOM 24010 C C . ASN A 1 26 ? -6.701 -9.753 -5.266 1.00 0.00 26 ASN A C 18
ATOM 24011 O O . ASN A 1 26 ? -6.627 -10.982 -5.246 1.00 0.00 26 ASN A O 18
ATOM 24022 N N . LEU A 1 27 ? -6.167 -8.982 -4.325 1.00 0.00 27 LEU A N 18
ATOM 24023 C CA . LEU A 1 27 ? -5.447 -9.547 -3.189 1.00 0.00 27 LEU A CA 18
ATOM 24024 C C . LEU A 1 27 ? -6.151 -9.213 -1.878 1.00 0.00 27 LEU A C 18
ATOM 24025 O O . LEU A 1 27 ? -5.523 -9.169 -0.820 1.00 0.00 27 LEU A O 18
ATOM 24041 N N . GLU A 1 28 ? -7.457 -8.979 -1.955 1.00 0.00 28 GLU A N 18
ATOM 24042 C CA . GLU A 1 28 ? -8.245 -8.651 -0.773 1.00 0.00 28 GLU A CA 18
ATOM 24043 C C . GLU A 1 28 ? -8.022 -9.678 0.333 1.00 0.00 28 GLU A C 18
ATOM 24044 O O . GLU A 1 28 ? -8.232 -9.392 1.511 1.00 0.00 28 GLU A O 18
ATOM 24056 N N . GLN A 1 29 ? -7.595 -10.875 -0.057 1.00 0.00 29 GLN A N 18
ATOM 24057 C CA . GLN A 1 29 ? -7.344 -11.945 0.901 1.00 0.00 29 GLN A CA 18
ATOM 24058 C C . GLN A 1 29 ? -6.309 -11.518 1.936 1.00 0.00 29 GLN A C 18
ATOM 24059 O O . GLN A 1 29 ? -6.198 -12.122 3.003 1.00 0.00 29 GLN A O 18
ATOM 24073 N N . TYR A 1 30 ? -5.553 -10.475 1.613 1.00 0.00 30 TYR A N 18
ATOM 24074 C CA . TYR A 1 30 ? -4.525 -9.968 2.514 1.00 0.00 30 TYR A CA 18
ATOM 24075 C C . TYR A 1 30 ? -4.923 -8.612 3.089 1.00 0.00 30 TYR A C 18
ATOM 24076 O O . TYR A 1 30 ? -4.131 -7.669 3.092 1.00 0.00 30 TYR A O 18
ATOM 24094 N N . LEU A 1 31 ? -6.156 -8.523 3.575 1.00 0.00 31 LEU A N 18
ATOM 24095 C CA . LEU A 1 31 ? -6.662 -7.283 4.154 1.00 0.00 31 LEU A CA 18
ATOM 24096 C C . LEU A 1 31 ? -6.451 -7.262 5.665 1.00 0.00 31 LEU A C 18
ATOM 24097 O O . LEU A 1 31 ? -5.914 -6.299 6.214 1.00 0.00 31 LEU A O 18
ATOM 24113 N N . LEU A 1 32 ? -6.875 -8.330 6.331 1.00 0.00 32 LEU A N 18
ATOM 24114 C CA . LEU A 1 32 ? -6.731 -8.435 7.779 1.00 0.00 32 LEU A CA 18
ATOM 24115 C C . LEU A 1 32 ? -5.261 -8.388 8.185 1.00 0.00 32 LEU A C 18
ATOM 24116 O O . LEU A 1 32 ? -4.883 -7.664 9.106 1.00 0.00 32 LEU A O 18
ATOM 24132 N N . HIS A 1 33 ? -4.435 -9.164 7.489 1.00 0.00 33 HIS A N 18
ATOM 24133 C CA . HIS A 1 33 ? -3.006 -9.209 7.774 1.00 0.00 33 HIS A CA 18
ATOM 24134 C C . HIS A 1 33 ? -2.423 -7.801 7.852 1.00 0.00 33 HIS A C 18
ATOM 24135 O O . HIS A 1 33 ? -1.856 -7.408 8.872 1.00 0.00 33 HIS A O 18
ATOM 24150 N N . PHE A 1 34 ? -2.564 -7.047 6.767 1.00 0.00 34 PHE A N 18
ATOM 24151 C CA . PHE A 1 34 ? -2.049 -5.684 6.711 1.00 0.00 34 PHE A CA 18
ATOM 24152 C C . PHE A 1 34 ? -2.528 -4.872 7.911 1.00 0.00 34 PHE A C 18
ATOM 24153 O O . PHE A 1 34 ? -1.746 -4.166 8.550 1.00 0.00 34 PHE A O 18
ATOM 24170 N N . HIS A 1 35 ? -3.818 -4.978 8.213 1.00 0.00 35 HIS A N 18
ATOM 24171 C CA . HIS A 1 35 ? -4.402 -4.254 9.337 1.00 0.00 35 HIS A CA 18
ATOM 24172 C C . HIS A 1 35 ? -3.685 -4.601 10.638 1.00 0.00 35 HIS A C 18
ATOM 24173 O O . HIS A 1 35 ? -2.997 -3.763 11.220 1.00 0.00 35 HIS A O 18
ATOM 24188 N N . GLU A 1 36 ? -3.852 -5.841 11.088 1.00 0.00 36 GLU A N 18
ATOM 24189 C CA . GLU A 1 36 ? -3.221 -6.296 12.322 1.00 0.00 36 GLU A CA 18
ATOM 24190 C C . GLU A 1 36 ? -1.807 -5.736 12.448 1.00 0.00 36 GLU A C 18
ATOM 24191 O O . GLU A 1 36 ? -1.363 -5.382 13.540 1.00 0.00 36 GLU A O 18
ATOM 24203 N N . SER A 1 37 ? -1.104 -5.660 11.323 1.00 0.00 37 SER A N 18
ATOM 24204 C CA . SER A 1 37 ? 0.261 -5.148 11.307 1.00 0.00 37 SER A CA 18
ATOM 24205 C C . SER A 1 37 ? 0.282 -3.647 11.578 1.00 0.00 37 SER A C 18
ATOM 24206 O O . SER A 1 37 ? 1.165 -3.142 12.269 1.00 0.00 37 SER A O 18
ATOM 24214 N N . GLY A 1 38 ? -0.700 -2.939 11.027 1.00 0.00 38 GLY A N 18
ATOM 24215 C CA . GLY A 1 38 ? -0.777 -1.503 11.220 1.00 0.00 38 GLY A CA 18
ATOM 24216 C C . GLY A 1 38 ? -0.771 -0.741 9.909 1.00 0.00 38 GLY A C 18
ATOM 24217 O O . GLY A 1 38 ? -0.251 0.372 9.832 1.00 0.00 38 GLY A O 18
ATOM 24221 N N . PHE A 1 39 ? -1.350 -1.342 8.875 1.00 0.00 39 PHE A N 18
ATOM 24222 C CA . PHE A 1 39 ? -1.407 -0.714 7.560 1.00 0.00 39 PHE A CA 18
ATOM 24223 C C . PHE A 1 39 ? -2.853 -0.482 7.130 1.00 0.00 39 PHE A C 18
ATOM 24224 O O . PHE A 1 39 ? -3.506 -1.379 6.597 1.00 0.00 39 PHE A O 18
ATOM 24241 N N . THR A 1 40 ? -3.347 0.729 7.367 1.00 0.00 40 THR A N 18
ATOM 24242 C CA . THR A 1 40 ? -4.715 1.080 7.007 1.00 0.00 40 THR A CA 18
ATOM 24243 C C . THR A 1 40 ? -4.803 1.529 5.553 1.00 0.00 40 THR A C 18
ATOM 24244 O O . THR A 1 40 ? -5.759 1.203 4.848 1.00 0.00 40 THR A O 18
ATOM 24255 N N . THR A 1 41 ? -3.800 2.280 5.109 1.00 0.00 41 THR A N 18
ATOM 24256 C CA . THR A 1 41 ? -3.765 2.774 3.738 1.00 0.00 41 THR A CA 18
ATOM 24257 C C . THR A 1 41 ? -2.472 2.367 3.040 1.00 0.00 41 THR A C 18
ATOM 24258 O O . THR A 1 41 ? -1.615 1.712 3.633 1.00 0.00 41 THR A O 18
ATOM 24269 N N . VAL A 1 42 ? -2.338 2.759 1.777 1.00 0.00 42 VAL A N 18
ATOM 24270 C CA . VAL A 1 42 ? -1.149 2.436 0.998 1.00 0.00 42 VAL A CA 18
ATOM 24271 C C . VAL A 1 42 ? 0.056 3.240 1.475 1.00 0.00 42 VAL A C 18
ATOM 24272 O O . VAL A 1 42 ? 1.189 2.760 1.443 1.00 0.00 42 VAL A O 18
ATOM 24285 N N . LYS A 1 43 ? -0.197 4.466 1.920 1.00 0.00 43 LYS A N 18
ATOM 24286 C CA . LYS A 1 43 ? 0.866 5.338 2.406 1.00 0.00 43 LYS A CA 18
ATOM 24287 C C . LYS A 1 43 ? 1.616 4.688 3.564 1.00 0.00 43 LYS A C 18
ATOM 24288 O O . LYS A 1 43 ? 2.822 4.882 3.721 1.00 0.00 43 LYS A O 18
ATOM 24307 N N . ASP A 1 44 ? 0.896 3.915 4.369 1.00 0.00 44 ASP A N 18
ATOM 24308 C CA . ASP A 1 44 ? 1.495 3.233 5.511 1.00 0.00 44 ASP A CA 18
ATOM 24309 C C . ASP A 1 44 ? 2.365 2.067 5.053 1.00 0.00 44 ASP A C 18
ATOM 24310 O O . ASP A 1 44 ? 3.122 1.497 5.840 1.00 0.00 44 ASP A O 18
ATOM 24319 N N . CYS A 1 45 ? 2.251 1.716 3.777 1.00 0.00 45 CYS A N 18
ATOM 24320 C CA . CYS A 1 45 ? 3.026 0.616 3.214 1.00 0.00 45 CYS A CA 18
ATOM 24321 C C . CYS A 1 45 ? 4.345 1.120 2.636 1.00 0.00 45 CYS A C 18
ATOM 24322 O O . CYS A 1 45 ? 5.013 0.414 1.882 1.00 0.00 45 CYS A O 18
ATOM 24330 N N . ALA A 1 46 ? 4.712 2.346 2.995 1.00 0.00 46 ALA A N 18
ATOM 24331 C CA . ALA A 1 46 ? 5.951 2.944 2.512 1.00 0.00 46 ALA A CA 18
ATOM 24332 C C . ALA A 1 46 ? 7.167 2.228 3.090 1.00 0.00 46 ALA A C 18
ATOM 24333 O O . ALA A 1 46 ? 8.252 2.263 2.511 1.00 0.00 46 ALA A O 18
ATOM 24340 N N . ALA A 1 47 ? 6.978 1.579 4.234 1.00 0.00 47 ALA A N 18
ATOM 24341 C CA . ALA A 1 47 ? 8.060 0.854 4.889 1.00 0.00 47 ALA A CA 18
ATOM 24342 C C . ALA A 1 47 ? 7.867 -0.653 4.761 1.00 0.00 47 ALA A C 18
ATOM 24343 O O . ALA A 1 47 ? 8.426 -1.428 5.538 1.00 0.00 47 ALA A O 18
ATOM 24350 N N . ILE A 1 48 ? 7.072 -1.061 3.778 1.00 0.00 48 ILE A N 18
ATOM 24351 C CA . ILE A 1 48 ? 6.806 -2.476 3.550 1.00 0.00 48 ILE A CA 18
ATOM 24352 C C . ILE A 1 48 ? 7.593 -2.997 2.352 1.00 0.00 48 ILE A C 18
ATOM 24353 O O . ILE A 1 48 ? 7.692 -2.329 1.324 1.00 0.00 48 ILE A O 18
ATOM 24369 N N . ASN A 1 49 ? 8.149 -4.196 2.492 1.00 0.00 49 ASN A N 18
ATOM 24370 C CA . ASN A 1 49 ? 8.926 -4.808 1.421 1.00 0.00 49 ASN A CA 18
ATOM 24371 C C . ASN A 1 49 ? 8.615 -6.297 1.305 1.00 0.00 49 ASN A C 18
ATOM 24372 O O . ASN A 1 49 ? 7.978 -6.879 2.183 1.00 0.00 49 ASN A O 18
ATOM 24383 N N . ASP A 1 50 ? 9.070 -6.908 0.217 1.00 0.00 50 ASP A N 18
ATOM 24384 C CA . ASP A 1 50 ? 8.842 -8.330 -0.014 1.00 0.00 50 ASP A CA 18
ATOM 24385 C C . ASP A 1 50 ? 8.890 -9.107 1.298 1.00 0.00 50 ASP A C 18
ATOM 24386 O O . ASP A 1 50 ? 7.933 -9.791 1.661 1.00 0.00 50 ASP A O 18
ATOM 24395 N N . SER A 1 51 ? 10.011 -8.998 2.004 1.00 0.00 51 SER A N 18
ATOM 24396 C CA . SER A 1 51 ? 10.185 -9.695 3.274 1.00 0.00 51 SER A CA 18
ATOM 24397 C C . SER A 1 51 ? 9.025 -9.400 4.219 1.00 0.00 51 SER A C 18
ATOM 24398 O O . SER A 1 51 ? 8.490 -10.302 4.865 1.00 0.00 51 SER A O 18
ATOM 24406 N N . LEU A 1 52 ? 8.641 -8.130 4.295 1.00 0.00 52 LEU A N 18
ATOM 24407 C CA . LEU A 1 52 ? 7.544 -7.714 5.162 1.00 0.00 52 LEU A CA 18
ATOM 24408 C C . LEU A 1 52 ? 6.254 -8.441 4.796 1.00 0.00 52 LEU A C 18
ATOM 24409 O O . LEU A 1 52 ? 5.585 -9.013 5.657 1.00 0.00 52 LEU A O 18
ATOM 24425 N N . LEU A 1 53 ? 5.912 -8.417 3.512 1.00 0.00 53 LEU A N 18
ATOM 24426 C CA . LEU A 1 53 ? 4.703 -9.077 3.031 1.00 0.00 53 LEU A CA 18
ATOM 24427 C C . LEU A 1 53 ? 4.620 -10.509 3.549 1.00 0.00 53 LEU A C 18
ATOM 24428 O O . LEU A 1 53 ? 3.578 -10.943 4.038 1.00 0.00 53 LEU A O 18
ATOM 24444 N N . GLN A 1 54 ? 5.727 -11.237 3.439 1.00 0.00 54 GLN A N 18
ATOM 24445 C CA . GLN A 1 54 ? 5.780 -12.620 3.898 1.00 0.00 54 GLN A CA 18
ATOM 24446 C C . GLN A 1 54 ? 5.827 -12.686 5.421 1.00 0.00 54 GLN A C 18
ATOM 24447 O O . GLN A 1 54 ? 5.677 -13.756 6.012 1.00 0.00 54 GLN A O 18
ATOM 24461 N N . LYS A 1 55 ? 6.036 -11.536 6.053 1.00 0.00 55 LYS A N 18
ATOM 24462 C CA . LYS A 1 55 ? 6.102 -11.462 7.508 1.00 0.00 55 LYS A CA 18
ATOM 24463 C C . LYS A 1 55 ? 4.720 -11.209 8.103 1.00 0.00 55 LYS A C 18
ATOM 24464 O O . LYS A 1 55 ? 4.467 -11.528 9.265 1.00 0.00 55 LYS A O 18
ATOM 24483 N N . ILE A 1 56 ? 3.831 -10.636 7.299 1.00 0.00 56 ILE A N 18
ATOM 24484 C CA . ILE A 1 56 ? 2.475 -10.344 7.746 1.00 0.00 56 ILE A CA 18
ATOM 24485 C C . ILE A 1 56 ? 1.571 -11.562 7.594 1.00 0.00 56 ILE A C 18
ATOM 24486 O O . ILE A 1 56 ? 0.494 -11.627 8.186 1.00 0.00 56 ILE A O 18
ATOM 24502 N N . GLY A 1 57 ? 2.018 -12.529 6.798 1.00 0.00 57 GLY A N 18
ATOM 24503 C CA . GLY A 1 57 ? 1.238 -13.734 6.584 1.00 0.00 57 GLY A CA 18
ATOM 24504 C C . GLY A 1 57 ? 1.370 -14.266 5.171 1.00 0.00 57 GLY A C 18
ATOM 24505 O O . GLY A 1 57 ? 1.428 -15.478 4.960 1.00 0.00 57 GLY A O 18
ATOM 24509 N N . ILE A 1 58 ? 1.416 -13.360 4.200 1.00 0.00 58 ILE A N 18
ATOM 24510 C CA . ILE A 1 58 ? 1.541 -13.745 2.800 1.00 0.00 58 ILE A CA 18
ATOM 24511 C C . ILE A 1 58 ? 2.495 -14.924 2.638 1.00 0.00 58 ILE A C 18
ATOM 24512 O O . ILE A 1 58 ? 3.714 -14.756 2.658 1.00 0.00 58 ILE A O 18
ATOM 24528 N N . SER A 1 59 ? 1.931 -16.117 2.476 1.00 0.00 59 SER A N 18
ATOM 24529 C CA . SER A 1 59 ? 2.732 -17.325 2.312 1.00 0.00 59 SER A CA 18
ATOM 24530 C C . SER A 1 59 ? 3.406 -17.348 0.944 1.00 0.00 59 SER A C 18
ATOM 24531 O O . SER A 1 59 ? 4.629 -17.425 0.828 1.00 0.00 59 SER A O 18
ATOM 24539 N N . PRO A 1 60 ? 2.590 -17.279 -0.118 1.00 0.00 60 PRO A N 18
ATOM 24540 C CA . PRO A 1 60 ? 3.084 -17.290 -1.498 1.00 0.00 60 PRO A CA 18
ATOM 24541 C C . PRO A 1 60 ? 3.823 -16.006 -1.860 1.00 0.00 60 PRO A C 18
ATOM 24542 O O . PRO A 1 60 ? 3.579 -14.951 -1.273 1.00 0.00 60 PRO A O 18
ATOM 24553 N N . THR A 1 61 ? 4.727 -16.102 -2.829 1.00 0.00 61 THR A N 18
ATOM 24554 C CA . THR A 1 61 ? 5.502 -14.948 -3.268 1.00 0.00 61 THR A CA 18
ATOM 24555 C C . THR A 1 61 ? 4.833 -14.254 -4.449 1.00 0.00 61 THR A C 18
ATOM 24556 O O . THR A 1 61 ? 4.745 -13.027 -4.492 1.00 0.00 61 THR A O 18
ATOM 24567 N N . GLY A 1 62 ? 4.362 -15.047 -5.407 1.00 0.00 62 GLY A N 18
ATOM 24568 C CA . GLY A 1 62 ? 3.706 -14.490 -6.576 1.00 0.00 62 GLY A CA 18
ATOM 24569 C C . GLY A 1 62 ? 2.814 -13.313 -6.234 1.00 0.00 62 GLY A C 18
ATOM 24570 O O . GLY A 1 62 ? 2.639 -12.401 -7.043 1.00 0.00 62 GLY A O 18
ATOM 24574 N N . HIS A 1 63 ? 2.246 -13.332 -5.032 1.00 0.00 63 HIS A N 18
ATOM 24575 C CA . HIS A 1 63 ? 1.365 -12.259 -4.585 1.00 0.00 63 HIS A CA 18
ATOM 24576 C C . HIS A 1 63 ? 2.173 -11.050 -4.124 1.00 0.00 63 HIS A C 18
ATOM 24577 O O . HIS A 1 63 ? 1.790 -9.906 -4.367 1.00 0.00 63 HIS A O 18
ATOM 24592 N N . ARG A 1 64 ? 3.292 -11.312 -3.456 1.00 0.00 64 ARG A N 18
ATOM 24593 C CA . ARG A 1 64 ? 4.152 -10.246 -2.958 1.00 0.00 64 ARG A CA 18
ATOM 24594 C C . ARG A 1 64 ? 4.616 -9.344 -4.099 1.00 0.00 64 ARG A C 18
ATOM 24595 O O . ARG A 1 64 ? 4.414 -8.130 -4.065 1.00 0.00 64 ARG A O 18
ATOM 24616 N N . ARG A 1 65 ? 5.238 -9.947 -5.107 1.00 0.00 65 ARG A N 18
ATOM 24617 C CA . ARG A 1 65 ? 5.731 -9.199 -6.257 1.00 0.00 65 ARG A CA 18
ATOM 24618 C C . ARG A 1 65 ? 4.638 -8.303 -6.832 1.00 0.00 65 ARG A C 18
ATOM 24619 O O . ARG A 1 65 ? 4.914 -7.207 -7.321 1.00 0.00 65 ARG A O 18
ATOM 24640 N N . ARG A 1 66 ? 3.399 -8.778 -6.772 1.00 0.00 66 ARG A N 18
ATOM 24641 C CA . ARG A 1 66 ? 2.265 -8.021 -7.289 1.00 0.00 66 ARG A CA 18
ATOM 24642 C C . ARG A 1 66 ? 1.913 -6.865 -6.357 1.00 0.00 66 ARG A C 18
ATOM 24643 O O . ARG A 1 66 ? 1.716 -5.734 -6.802 1.00 0.00 66 ARG A O 18
ATOM 24664 N N . ILE A 1 67 ? 1.835 -7.157 -5.063 1.00 0.00 67 ILE A N 18
ATOM 24665 C CA . ILE A 1 67 ? 1.507 -6.142 -4.070 1.00 0.00 67 ILE A CA 18
ATOM 24666 C C . ILE A 1 67 ? 2.518 -5.001 -4.096 1.00 0.00 67 ILE A C 18
ATOM 24667 O O . ILE A 1 67 ? 2.146 -3.828 -4.157 1.00 0.00 67 ILE A O 18
ATOM 24683 N N . LEU A 1 68 ? 3.799 -5.351 -4.051 1.00 0.00 68 LEU A N 18
ATOM 24684 C CA . LEU A 1 68 ? 4.865 -4.356 -4.072 1.00 0.00 68 LEU A CA 18
ATOM 24685 C C . LEU A 1 68 ? 4.818 -3.534 -5.355 1.00 0.00 68 LEU A C 18
ATOM 24686 O O . LEU A 1 68 ? 4.762 -2.305 -5.317 1.00 0.00 68 LEU A O 18
ATOM 24702 N N . LYS A 1 69 ? 4.839 -4.221 -6.493 1.00 0.00 69 LYS A N 18
ATOM 24703 C CA . LYS A 1 69 ? 4.795 -3.556 -7.790 1.00 0.00 69 LYS A CA 18
ATOM 24704 C C . LYS A 1 69 ? 3.886 -2.332 -7.743 1.00 0.00 69 LYS A C 18
ATOM 24705 O O . LYS A 1 69 ? 4.275 -1.242 -8.161 1.00 0.00 69 LYS A O 18
ATOM 24724 N N . GLN A 1 70 ? 2.673 -2.521 -7.232 1.00 0.00 70 GLN A N 18
ATOM 24725 C CA . GLN A 1 70 ? 1.710 -1.432 -7.131 1.00 0.00 70 GLN A CA 18
ATOM 24726 C C . GLN A 1 70 ? 2.131 -0.429 -6.062 1.00 0.00 70 GLN A C 18
ATOM 24727 O O . GLN A 1 70 ? 1.895 0.773 -6.195 1.00 0.00 70 GLN A O 18
ATOM 24741 N N . LEU A 1 71 ? 2.756 -0.930 -5.002 1.00 0.00 71 LEU A N 18
ATOM 24742 C CA . LEU A 1 71 ? 3.211 -0.077 -3.908 1.00 0.00 71 LEU A CA 18
ATOM 24743 C C . LEU A 1 71 ? 4.279 0.900 -4.388 1.00 0.00 71 LEU A C 18
ATOM 24744 O O . LEU A 1 71 ? 4.209 2.096 -4.108 1.00 0.00 71 LEU A O 18
ATOM 24760 N N . GLN A 1 72 ? 5.265 0.382 -5.114 1.00 0.00 72 GLN A N 18
ATOM 24761 C CA . GLN A 1 72 ? 6.347 1.210 -5.634 1.00 0.00 72 GLN A CA 18
ATOM 24762 C C . GLN A 1 72 ? 5.821 2.216 -6.652 1.00 0.00 72 GLN A C 18
ATOM 24763 O O . GLN A 1 72 ? 6.143 3.403 -6.590 1.00 0.00 72 GLN A O 18
ATOM 24777 N N . ILE A 1 73 ? 5.010 1.734 -7.588 1.00 0.00 73 ILE A N 18
ATOM 24778 C CA . ILE A 1 73 ? 4.440 2.592 -8.620 1.00 0.00 73 ILE A CA 18
ATOM 24779 C C . ILE A 1 73 ? 3.542 3.663 -8.009 1.00 0.00 73 ILE A C 18
ATOM 24780 O O . ILE A 1 73 ? 3.506 4.799 -8.481 1.00 0.00 73 ILE A O 18
ATOM 24796 N N . ILE A 1 74 ? 2.821 3.293 -6.956 1.00 0.00 74 ILE A N 18
ATOM 24797 C CA . ILE A 1 74 ? 1.926 4.223 -6.279 1.00 0.00 74 ILE A CA 18
ATOM 24798 C C . ILE A 1 74 ? 2.695 5.129 -5.324 1.00 0.00 74 ILE A C 18
ATOM 24799 O O . ILE A 1 74 ? 2.770 6.341 -5.526 1.00 0.00 74 ILE A O 18
ATOM 24815 N N . LEU A 1 75 ? 3.265 4.532 -4.283 1.00 0.00 75 LEU A N 18
ATOM 24816 C CA . LEU A 1 75 ? 4.031 5.285 -3.295 1.00 0.00 75 LEU A CA 18
ATOM 24817 C C . LEU A 1 75 ? 4.866 6.371 -3.966 1.00 0.00 75 LEU A C 18
ATOM 24818 O O . LEU A 1 75 ? 5.025 7.467 -3.428 1.00 0.00 75 LEU A O 18
ATOM 24834 N N . SER A 1 76 ? 5.394 6.061 -5.145 1.00 0.00 76 SER A N 18
ATOM 24835 C CA . SER A 1 76 ? 6.214 7.010 -5.890 1.00 0.00 76 SER A CA 18
ATOM 24836 C C . SER A 1 76 ? 5.436 8.291 -6.176 1.00 0.00 76 SER A C 18
ATOM 24837 O O . SER A 1 76 ? 5.829 9.378 -5.753 1.00 0.00 76 SER A O 18
ATOM 24845 N N . LYS A 1 77 ? 4.330 8.155 -6.899 1.00 0.00 77 LYS A N 18
ATOM 24846 C CA . LYS A 1 77 ? 3.494 9.299 -7.243 1.00 0.00 77 LYS A CA 18
ATOM 24847 C C . LYS A 1 77 ? 3.231 10.169 -6.018 1.00 0.00 77 LYS A C 18
ATOM 24848 O O . LYS A 1 77 ? 3.201 11.395 -6.111 1.00 0.00 77 LYS A O 18
ATOM 24867 N N . MET A 1 78 ? 3.042 9.525 -4.871 1.00 0.00 78 MET A N 18
ATOM 24868 C CA . MET A 1 78 ? 2.784 10.241 -3.627 1.00 0.00 78 MET A CA 18
ATOM 24869 C C . MET A 1 78 ? 4.034 10.978 -3.155 1.00 0.00 78 MET A C 18
ATOM 24870 O O . MET A 1 78 ? 3.943 11.990 -2.460 1.00 0.00 78 MET A O 18
ATOM 24884 N N . GLN A 1 79 ? 5.198 10.463 -3.537 1.00 0.00 79 GLN A N 18
ATOM 24885 C CA . GLN A 1 79 ? 6.466 11.073 -3.151 1.00 0.00 79 GLN A CA 18
ATOM 24886 C C . GLN A 1 79 ? 6.813 12.237 -4.073 1.00 0.00 79 GLN A C 18
ATOM 24887 O O . GLN A 1 79 ? 7.963 12.671 -4.135 1.00 0.00 79 GLN A O 18
ATOM 24901 N N . ASP A 1 80 ? 5.811 12.738 -4.787 1.00 0.00 80 ASP A N 18
ATOM 24902 C CA . ASP A 1 80 ? 6.010 13.853 -5.706 1.00 0.00 80 ASP A CA 18
ATOM 24903 C C . ASP A 1 80 ? 7.238 13.622 -6.583 1.00 0.00 80 ASP A C 18
ATOM 24904 O O . ASP A 1 80 ? 7.847 14.571 -7.076 1.00 0.00 80 ASP A O 18
ATOM 24913 N N . ILE A 1 81 ? 7.595 12.356 -6.770 1.00 0.00 81 ILE A N 18
ATOM 24914 C CA . ILE A 1 81 ? 8.749 12.001 -7.587 1.00 0.00 81 ILE A CA 18
ATOM 24915 C C . ILE A 1 81 ? 8.318 11.328 -8.885 1.00 0.00 81 ILE A C 18
ATOM 24916 O O . ILE A 1 81 ? 7.344 10.576 -8.930 1.00 0.00 81 ILE A O 18
ATOM 24932 N N . PRO A 1 82 ? 9.061 11.600 -9.968 1.00 0.00 82 PRO A N 18
ATOM 24933 C CA . PRO A 1 82 ? 8.776 11.029 -11.288 1.00 0.00 82 PRO A CA 18
ATOM 24934 C C . PRO A 1 82 ? 9.065 9.532 -11.346 1.00 0.00 82 PRO A C 18
ATOM 24935 O O . PRO A 1 82 ? 9.773 8.994 -10.494 1.00 0.00 82 PRO A O 18
ATOM 24946 N N . ILE A 1 83 ? 8.513 8.867 -12.354 1.00 0.00 83 ILE A N 18
ATOM 24947 C CA . ILE A 1 83 ? 8.713 7.433 -12.523 1.00 0.00 83 ILE A CA 18
ATOM 24948 C C . ILE A 1 83 ? 10.176 7.112 -12.810 1.00 0.00 83 ILE A C 18
ATOM 24949 O O . ILE A 1 83 ? 10.743 7.579 -13.798 1.00 0.00 83 ILE A O 18
ATOM 24965 N N . TYR A 1 84 ? 10.782 6.311 -11.940 1.00 0.00 84 TYR A N 18
ATOM 24966 C CA . TYR A 1 84 ? 12.179 5.928 -12.099 1.00 0.00 84 TYR A CA 18
ATOM 24967 C C . TYR A 1 84 ? 12.310 4.704 -13.000 1.00 0.00 84 TYR A C 18
ATOM 24968 O O . TYR A 1 84 ? 13.063 4.714 -13.974 1.00 0.00 84 TYR A O 18
ATOM 24986 N N . ALA A 1 85 ? 11.569 3.651 -12.668 1.00 0.00 85 ALA A N 18
ATOM 24987 C CA . ALA A 1 85 ? 11.5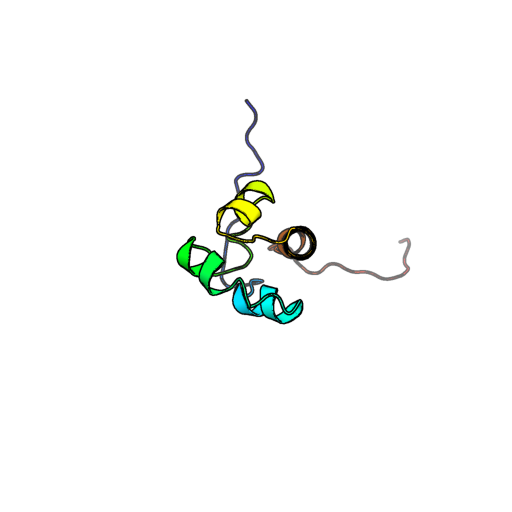99 2.420 -13.448 1.00 0.00 85 ALA A CA 18
ATOM 24988 C C . ALA A 1 85 ? 11.727 2.718 -14.938 1.00 0.00 85 ALA A C 18
ATOM 24989 O O . ALA A 1 85 ? 11.192 3.710 -15.431 1.00 0.00 85 ALA A O 18
ATOM 24996 N N . SER A 1 86 ? 12.440 1.851 -15.651 1.00 0.00 86 SER A N 18
ATOM 24997 C CA . SER A 1 86 ? 12.642 2.024 -17.085 1.00 0.00 86 SER A CA 18
ATOM 24998 C C . SER A 1 86 ? 11.388 1.633 -17.861 1.00 0.00 86 SER A C 18
ATOM 24999 O O . SER A 1 86 ? 10.912 2.383 -18.711 1.00 0.00 86 SER A O 18
ATOM 25007 N N . GLY A 1 87 ? 10.858 0.451 -17.560 1.00 0.00 87 GLY A N 18
ATOM 25008 C CA . GLY A 1 87 ? 9.664 -0.021 -18.238 1.00 0.00 87 GLY A CA 18
ATOM 25009 C C . GLY A 1 87 ? 8.476 -0.139 -17.304 1.00 0.00 87 GLY A C 18
ATOM 25010 O O . GLY A 1 87 ? 8.173 -1.212 -16.784 1.00 0.00 87 GLY A O 18
ATOM 25014 N N . PRO A 1 88 ? 7.781 0.986 -17.079 1.00 0.00 88 PRO A N 18
ATOM 25015 C CA . PRO A 1 88 ? 6.609 1.030 -16.200 1.00 0.00 88 PRO A CA 18
ATOM 25016 C C . PRO A 1 88 ? 5.413 0.293 -16.792 1.00 0.00 88 PRO A C 18
ATOM 25017 O O . PRO A 1 88 ? 5.492 -0.258 -17.890 1.00 0.00 88 PRO A O 18
ATOM 25028 N N . SER A 1 89 ? 4.305 0.288 -16.057 1.00 0.00 89 SER A N 18
ATOM 25029 C CA . SER A 1 89 ? 3.092 -0.385 -16.509 1.00 0.00 89 SER A CA 18
ATOM 25030 C C . SER A 1 89 ? 2.159 0.594 -17.217 1.00 0.00 89 SER A C 18
ATOM 25031 O O . SER A 1 89 ? 1.687 1.560 -16.619 1.00 0.00 89 SER A O 18
ATOM 25039 N N . SER A 1 90 ? 1.900 0.335 -18.494 1.00 0.00 90 SER A N 18
ATOM 25040 C CA . SER A 1 90 ? 1.027 1.194 -19.286 1.00 0.00 90 SER A CA 18
ATOM 25041 C C . SER A 1 90 ? -0.424 1.059 -18.834 1.00 0.00 90 SER A C 18
ATOM 25042 O O . SER A 1 90 ? -0.761 0.175 -18.047 1.00 0.00 90 SER A O 18
ATOM 25050 N N . GLY A 1 91 ? -1.279 1.943 -19.338 1.00 0.00 91 GLY A N 18
ATOM 25051 C CA . GLY A 1 91 ? -2.684 1.907 -18.976 1.00 0.00 91 GLY A CA 18
ATOM 25052 C C . GLY A 1 91 ? -3.253 3.289 -18.724 1.00 0.00 91 GLY A C 18
ATOM 25053 O O . GLY A 1 91 ? -3.647 3.610 -17.602 1.00 0.00 91 GLY A O 18
ATOM 25057 N N . GLY A 1 1 ? 20.264 -0.431 0.954 1.00 0.00 1 GLY A N 19
ATOM 25058 C CA . GLY A 1 1 ? 19.055 0.347 0.755 1.00 0.00 1 GLY A CA 19
ATOM 25059 C C . GLY A 1 1 ? 19.031 1.606 1.598 1.00 0.00 1 GLY A C 19
ATOM 25060 O O . GLY A 1 1 ? 19.584 1.637 2.697 1.00 0.00 1 GLY A O 19
ATOM 25064 N N . SER A 1 2 ? 18.389 2.650 1.082 1.00 0.00 2 SER A N 19
ATOM 25065 C CA . SER A 1 2 ? 18.299 3.920 1.792 1.00 0.00 2 SER A CA 19
ATOM 25066 C C . SER A 1 2 ? 16.851 4.395 1.875 1.00 0.00 2 SER A C 19
ATOM 25067 O O . SER A 1 2 ? 16.075 4.222 0.935 1.00 0.00 2 SER A O 19
ATOM 25075 N N . SER A 1 3 ? 16.495 4.994 3.007 1.00 0.00 3 SER A N 19
ATOM 25076 C CA . SER A 1 3 ? 15.141 5.491 3.215 1.00 0.00 3 SER A CA 19
ATOM 25077 C C . SER A 1 3 ? 15.133 7.012 3.338 1.00 0.00 3 SER A C 19
ATOM 25078 O O . SER A 1 3 ? 15.787 7.579 4.212 1.00 0.00 3 SER A O 19
ATOM 25086 N N . GLY A 1 4 ? 14.387 7.667 2.453 1.00 0.00 4 GLY A N 19
ATOM 25087 C CA . GLY A 1 4 ? 14.307 9.116 2.478 1.00 0.00 4 GLY A CA 19
ATOM 25088 C C . GLY A 1 4 ? 13.240 9.621 3.428 1.00 0.00 4 GLY A C 19
ATOM 25089 O O . GLY A 1 4 ? 12.815 8.904 4.334 1.00 0.00 4 GLY A O 19
ATOM 25093 N N . SER A 1 5 ? 12.805 10.861 3.222 1.00 0.00 5 SER A N 19
ATOM 25094 C CA . SER A 1 5 ? 11.784 11.464 4.071 1.00 0.00 5 SER A CA 19
ATOM 25095 C C . SER A 1 5 ? 10.389 11.205 3.510 1.00 0.00 5 SER A C 19
ATOM 25096 O O . SER A 1 5 ? 10.239 10.679 2.408 1.00 0.00 5 SER A O 19
ATOM 25104 N N . SER A 1 6 ? 9.371 11.579 4.278 1.00 0.00 6 SER A N 19
ATOM 25105 C CA . SER A 1 6 ? 7.987 11.385 3.861 1.00 0.00 6 SER A CA 19
ATOM 25106 C C . SER A 1 6 ? 7.375 12.697 3.380 1.00 0.00 6 SER A C 19
ATOM 25107 O O . SER A 1 6 ? 6.729 12.747 2.335 1.00 0.00 6 SER A O 19
ATOM 25115 N N . GLY A 1 7 ? 7.585 13.759 4.152 1.00 0.00 7 GLY A N 19
ATOM 25116 C CA . GLY A 1 7 ? 7.048 15.057 3.790 1.00 0.00 7 GLY A CA 19
ATOM 25117 C C . GLY A 1 7 ? 6.479 15.803 4.981 1.00 0.00 7 GLY A C 19
ATOM 25118 O O . GLY A 1 7 ? 6.629 15.368 6.122 1.00 0.00 7 GLY A O 19
ATOM 25122 N N . MET A 1 8 ? 5.827 16.929 4.715 1.00 0.00 8 MET A N 19
ATOM 25123 C CA . MET A 1 8 ? 5.234 17.737 5.775 1.00 0.00 8 MET A CA 19
ATOM 25124 C C . MET A 1 8 ? 4.141 16.961 6.503 1.00 0.00 8 MET A C 19
ATOM 25125 O O . MET A 1 8 ? 3.827 15.827 6.143 1.00 0.00 8 MET A O 19
ATOM 25139 N N . SER A 1 9 ? 3.567 17.579 7.530 1.00 0.00 9 SER A N 19
ATOM 25140 C CA . SER A 1 9 ? 2.512 16.944 8.312 1.00 0.00 9 SER A CA 19
ATOM 25141 C C . SER A 1 9 ? 1.150 17.540 7.971 1.00 0.00 9 SER A C 19
ATOM 25142 O O . SER A 1 9 ? 0.771 18.590 8.489 1.00 0.00 9 SER A O 19
ATOM 25150 N N . SER A 1 10 ? 0.417 16.860 7.094 1.00 0.00 10 SER A N 19
ATOM 25151 C CA . SER A 1 10 ? -0.902 17.323 6.679 1.00 0.00 10 SER A CA 19
ATOM 25152 C C . SER A 1 10 ? -1.614 16.260 5.848 1.00 0.00 10 SER A C 19
ATOM 25153 O O . SER A 1 10 ? -1.009 15.618 4.990 1.00 0.00 10 SER A O 19
ATOM 25161 N N . VAL A 1 11 ? -2.905 16.079 6.110 1.00 0.00 11 VAL A N 19
ATOM 25162 C CA . VAL A 1 11 ? -3.701 15.095 5.387 1.00 0.00 11 VAL A CA 19
ATOM 25163 C C . VAL A 1 11 ? -3.572 15.284 3.880 1.00 0.00 11 VAL A C 19
ATOM 25164 O O . VAL A 1 11 ? -3.015 16.278 3.414 1.00 0.00 11 VAL A O 19
ATOM 25177 N N . SER A 1 12 ? -4.090 14.322 3.122 1.00 0.00 12 SER A N 19
ATOM 25178 C CA . SER A 1 12 ? -4.029 14.381 1.666 1.00 0.00 12 SER A CA 19
ATOM 25179 C C . SER A 1 12 ? -5.011 13.394 1.042 1.00 0.00 12 SER A C 19
ATOM 25180 O O . SER A 1 12 ? -5.495 12.478 1.707 1.00 0.00 12 SER A O 19
ATOM 25188 N N . GLU A 1 13 ? -5.301 13.589 -0.241 1.00 0.00 13 GLU A N 19
ATOM 25189 C CA . GLU A 1 13 ? -6.226 12.717 -0.955 1.00 0.00 13 GLU A CA 19
ATOM 25190 C C . GLU A 1 13 ? -5.470 11.663 -1.759 1.00 0.00 13 GLU A C 19
ATOM 25191 O O . GLU A 1 13 ? -5.963 10.555 -1.970 1.00 0.00 13 GLU A O 19
ATOM 25203 N N . VAL A 1 14 ? -4.269 12.017 -2.206 1.00 0.00 14 VAL A N 19
ATOM 25204 C CA . VAL A 1 14 ? -3.444 11.103 -2.986 1.00 0.00 14 VAL A CA 19
ATOM 25205 C C . VAL A 1 14 ? -3.298 9.758 -2.283 1.00 0.00 14 VAL A C 19
ATOM 25206 O O . VAL A 1 14 ? -2.901 8.767 -2.894 1.00 0.00 14 VAL A O 19
ATOM 25219 N N . ASN A 1 15 ? -3.623 9.732 -0.995 1.00 0.00 15 ASN A N 19
ATOM 25220 C CA . ASN A 1 15 ? -3.528 8.507 -0.208 1.00 0.00 15 ASN A CA 19
ATOM 25221 C C . ASN A 1 15 ? -4.754 7.625 -0.425 1.00 0.00 15 ASN A C 19
ATOM 25222 O O . ASN A 1 15 ? -5.889 8.099 -0.386 1.00 0.00 15 ASN A O 19
ATOM 25233 N N . VAL A 1 16 ? -4.516 6.337 -0.655 1.00 0.00 16 VAL A N 19
ATOM 25234 C CA . VAL A 1 16 ? -5.599 5.387 -0.877 1.00 0.00 16 VAL A CA 19
ATOM 25235 C C . VAL A 1 16 ? -5.658 4.350 0.239 1.00 0.00 16 VAL A C 19
ATOM 25236 O O . VAL A 1 16 ? -4.639 4.012 0.841 1.00 0.00 16 VAL A O 19
ATOM 25249 N N . ASP A 1 17 ? -6.858 3.849 0.510 1.00 0.00 17 ASP A N 19
ATOM 25250 C CA . ASP A 1 17 ? -7.050 2.848 1.553 1.00 0.00 17 ASP A CA 19
ATOM 25251 C C . ASP A 1 17 ? -6.471 1.502 1.129 1.00 0.00 17 ASP A C 19
ATOM 25252 O O . ASP A 1 17 ? -6.641 1.074 -0.013 1.00 0.00 17 ASP A O 19
ATOM 25261 N N . ILE A 1 18 ? -5.785 0.840 2.055 1.00 0.00 18 ILE A N 19
ATOM 25262 C CA . ILE A 1 18 ? -5.181 -0.456 1.776 1.00 0.00 18 ILE A CA 19
ATOM 25263 C C . ILE A 1 18 ? -6.201 -1.422 1.182 1.00 0.00 18 ILE A C 19
ATOM 25264 O O . ILE A 1 18 ? -5.838 -2.417 0.554 1.00 0.00 18 ILE A O 19
ATOM 25280 N N . LYS A 1 19 ? -7.479 -1.121 1.383 1.00 0.00 19 LYS A N 19
ATOM 25281 C CA . LYS A 1 19 ? -8.554 -1.959 0.865 1.00 0.00 19 LYS A CA 19
ATOM 25282 C C . LYS A 1 19 ? -8.674 -1.817 -0.649 1.00 0.00 19 LYS A C 19
ATOM 25283 O O . LYS A 1 19 ? -8.889 -2.799 -1.359 1.00 0.00 19 LYS A O 19
ATOM 25302 N N . ASP A 1 20 ? -8.531 -0.589 -1.136 1.00 0.00 20 ASP A N 19
ATOM 25303 C CA . ASP A 1 20 ? -8.621 -0.318 -2.566 1.00 0.00 20 ASP A CA 19
ATOM 25304 C C . ASP A 1 20 ? -7.360 -0.784 -3.288 1.00 0.00 20 ASP A C 19
ATOM 25305 O O . ASP A 1 20 ? -7.418 -1.232 -4.433 1.00 0.00 20 ASP A O 19
ATOM 25314 N N . PHE A 1 21 ? -6.223 -0.675 -2.610 1.00 0.00 21 PHE A N 19
ATOM 25315 C CA . PHE A 1 21 ? -4.947 -1.083 -3.187 1.00 0.00 21 PHE A CA 19
ATOM 25316 C C . PHE A 1 21 ? -4.906 -2.593 -3.403 1.00 0.00 21 PHE A C 19
ATOM 25317 O O . PHE A 1 21 ? -4.232 -3.084 -4.310 1.00 0.00 21 PHE A O 19
ATOM 25334 N N . LEU A 1 22 ? -5.630 -3.324 -2.563 1.00 0.00 22 LEU A N 19
ATOM 25335 C CA . LEU A 1 22 ? -5.677 -4.779 -2.661 1.00 0.00 22 LEU A CA 19
ATOM 25336 C C . LEU A 1 22 ? -6.822 -5.228 -3.563 1.00 0.00 22 LEU A C 19
ATOM 25337 O O . LEU A 1 22 ? -6.630 -6.038 -4.469 1.00 0.00 22 LEU A O 19
ATOM 25353 N N . MET A 1 23 ? -8.012 -4.694 -3.310 1.00 0.00 23 MET A N 19
ATOM 25354 C CA . MET A 1 23 ? -9.188 -5.037 -4.102 1.00 0.00 23 MET A CA 19
ATOM 25355 C C . MET A 1 23 ? -8.916 -4.843 -5.591 1.00 0.00 23 MET A C 19
ATOM 25356 O O . MET A 1 23 ? -9.466 -5.556 -6.430 1.00 0.00 23 MET A O 19
ATOM 25370 N N . SER A 1 24 ? -8.063 -3.875 -5.911 1.00 0.00 24 SER A N 19
ATOM 25371 C CA . SER A 1 24 ? -7.722 -3.584 -7.298 1.00 0.00 24 SER A CA 19
ATOM 25372 C C . SER A 1 24 ? -6.969 -4.753 -7.928 1.00 0.00 24 SER A C 19
ATOM 25373 O O . SER A 1 24 ? -7.271 -5.170 -9.046 1.00 0.00 24 SER A O 19
ATOM 25381 N N . ILE A 1 25 ? -5.986 -5.275 -7.201 1.00 0.00 25 ILE A N 19
ATOM 25382 C CA . ILE A 1 25 ? -5.191 -6.395 -7.687 1.00 0.00 25 ILE A CA 19
ATOM 25383 C C . ILE A 1 25 ? -5.815 -7.728 -7.287 1.00 0.00 25 ILE A C 19
ATOM 25384 O O . ILE A 1 25 ? -5.329 -8.792 -7.669 1.00 0.00 25 ILE A O 19
ATOM 25400 N N . ASN A 1 26 ? -6.896 -7.661 -6.517 1.00 0.00 26 ASN A N 19
ATOM 25401 C CA . ASN A 1 26 ? -7.588 -8.863 -6.065 1.00 0.00 26 ASN A CA 19
ATOM 25402 C C . ASN A 1 26 ? -6.803 -9.559 -4.957 1.00 0.00 26 ASN A C 19
ATOM 25403 O O . ASN A 1 26 ? -6.728 -10.788 -4.913 1.00 0.00 26 ASN A O 19
ATOM 25414 N N . LEU A 1 27 ? -6.221 -8.766 -4.065 1.00 0.00 27 LEU A N 19
ATOM 25415 C CA . LEU A 1 27 ? -5.442 -9.305 -2.955 1.00 0.00 27 LEU A CA 19
ATOM 25416 C C . LEU A 1 27 ? -6.059 -8.914 -1.616 1.00 0.00 27 LEU A C 19
ATOM 25417 O O . LEU A 1 27 ? -5.373 -8.871 -0.596 1.00 0.00 27 LEU A O 19
ATOM 25433 N N . GLU A 1 28 ? -7.358 -8.633 -1.628 1.00 0.00 28 GLU A N 19
ATOM 25434 C CA . GLU A 1 28 ? -8.067 -8.247 -0.414 1.00 0.00 28 GLU A CA 19
ATOM 25435 C C . GLU A 1 28 ? -7.956 -9.336 0.650 1.00 0.00 28 GLU A C 19
ATOM 25436 O O . GLU A 1 28 ? -8.240 -9.101 1.824 1.00 0.00 28 GLU A O 19
ATOM 25448 N N . GLN A 1 29 ? -7.541 -10.526 0.229 1.00 0.00 29 GLN A N 19
ATOM 25449 C CA . GLN A 1 29 ? -7.394 -11.651 1.145 1.00 0.00 29 GLN A CA 19
ATOM 25450 C C . GLN A 1 29 ? -6.344 -11.352 2.209 1.00 0.00 29 GLN A C 19
ATOM 25451 O O . GLN A 1 29 ? -6.436 -11.835 3.339 1.00 0.00 29 GLN A O 19
ATOM 25465 N N . TYR A 1 30 ? -5.347 -10.555 1.842 1.00 0.00 30 TYR A N 19
ATOM 25466 C CA . TYR A 1 30 ? -4.277 -10.195 2.765 1.00 0.00 30 TYR A CA 19
ATOM 25467 C C . TYR A 1 30 ? -4.659 -8.968 3.589 1.00 0.00 30 TYR A C 19
ATOM 25468 O O . TYR A 1 30 ? -4.054 -8.689 4.625 1.00 0.00 30 TYR A O 19
ATOM 25486 N N . LEU A 1 31 ? -5.666 -8.240 3.120 1.00 0.00 31 LEU A N 19
ATOM 25487 C CA . LEU A 1 31 ? -6.130 -7.042 3.812 1.00 0.00 31 LEU A CA 19
ATOM 25488 C C . LEU A 1 31 ? -6.069 -7.229 5.325 1.00 0.00 31 LEU A C 19
ATOM 25489 O O . LEU A 1 31 ? -5.358 -6.504 6.022 1.00 0.00 31 LEU A O 19
ATOM 25505 N N . LEU A 1 32 ? -6.816 -8.207 5.826 1.00 0.00 32 LEU A N 19
ATOM 25506 C CA . LEU A 1 32 ? -6.845 -8.491 7.256 1.00 0.00 32 LEU A CA 19
ATOM 25507 C C . LEU A 1 32 ? -5.435 -8.500 7.839 1.00 0.00 32 LEU A C 19
ATOM 25508 O O . LEU A 1 32 ? -5.203 -7.997 8.939 1.00 0.00 32 LEU A O 19
ATOM 25524 N N . HIS A 1 33 ? -4.495 -9.072 7.092 1.00 0.00 33 HIS A N 19
ATOM 25525 C CA . HIS A 1 33 ? -3.107 -9.144 7.533 1.00 0.00 33 HIS A CA 19
ATOM 25526 C C . HIS A 1 33 ? -2.478 -7.754 7.575 1.00 0.00 33 HIS A C 19
ATOM 25527 O O . HIS A 1 33 ? -1.695 -7.443 8.472 1.00 0.00 33 HIS A O 19
ATOM 25542 N N . PHE A 1 34 ? -2.825 -6.923 6.597 1.00 0.00 34 PHE A N 19
ATOM 25543 C CA . PHE A 1 34 ? -2.293 -5.568 6.521 1.00 0.00 34 PHE A CA 19
ATOM 25544 C C . PHE A 1 34 ? -2.786 -4.724 7.692 1.00 0.00 34 PHE A C 19
ATOM 25545 O O . PHE A 1 34 ? -2.001 -4.050 8.361 1.00 0.00 34 PHE A O 19
ATOM 25562 N N . HIS A 1 35 ? -4.092 -4.765 7.935 1.00 0.00 35 HIS A N 19
ATOM 25563 C CA . HIS A 1 35 ? -4.692 -4.004 9.026 1.00 0.00 35 HIS A CA 19
ATOM 25564 C C . HIS A 1 35 ? -4.080 -4.402 10.366 1.00 0.00 35 HIS A C 19
ATOM 25565 O O . HIS A 1 35 ? -3.379 -3.611 10.997 1.00 0.00 35 HIS A O 19
ATOM 25580 N N . GLU A 1 36 ? -4.352 -5.631 10.793 1.00 0.00 36 GLU A N 19
ATOM 25581 C CA . GLU A 1 36 ? -3.830 -6.131 12.059 1.00 0.00 36 GLU A CA 19
ATOM 25582 C C . GLU A 1 36 ? -2.372 -5.719 12.247 1.00 0.00 36 GLU A C 19
ATOM 25583 O O . GLU A 1 36 ? -1.948 -5.388 13.354 1.00 0.00 36 GLU A O 19
ATOM 25595 N N . SER A 1 37 ? -1.611 -5.744 11.158 1.00 0.00 37 SER A N 19
ATOM 25596 C CA . SER A 1 37 ? -0.201 -5.377 11.203 1.00 0.00 37 SER A CA 19
ATOM 25597 C C . SER A 1 37 ? -0.034 -3.898 11.538 1.00 0.00 37 SER A C 19
ATOM 25598 O O . SER A 1 37 ? 0.878 -3.515 12.270 1.00 0.00 37 SER A O 19
ATOM 25606 N N . GLY A 1 38 ? -0.923 -3.071 10.996 1.00 0.00 38 GLY A N 19
ATOM 25607 C CA . GLY A 1 38 ? -0.858 -1.643 11.248 1.00 0.00 38 GLY A CA 19
ATOM 25608 C C . GLY A 1 38 ? -0.850 -0.829 9.969 1.00 0.00 38 GLY A C 19
ATOM 25609 O O . GLY A 1 38 ? -0.353 0.298 9.945 1.00 0.00 38 GLY A O 19
ATOM 25613 N N . PHE A 1 39 ? -1.400 -1.399 8.903 1.00 0.00 39 PHE A N 19
ATOM 25614 C CA . PHE A 1 39 ? -1.453 -0.719 7.614 1.00 0.00 39 PHE A CA 19
ATOM 25615 C C . PHE A 1 39 ? -2.897 -0.489 7.178 1.00 0.00 39 PHE A C 19
ATOM 25616 O O . PHE A 1 39 ? -3.591 -1.421 6.770 1.00 0.00 39 PHE A O 19
ATOM 25633 N N . THR A 1 40 ? -3.344 0.759 7.269 1.00 0.00 40 THR A N 19
ATOM 25634 C CA . THR A 1 40 ? -4.705 1.113 6.886 1.00 0.00 40 THR A CA 19
ATOM 25635 C C . THR A 1 40 ? -4.750 1.677 5.471 1.00 0.00 40 THR A C 19
ATOM 25636 O O . THR A 1 40 ? -5.701 1.440 4.726 1.00 0.00 40 THR A O 19
ATOM 25647 N N . THR A 1 41 ? -3.715 2.426 5.105 1.00 0.00 41 THR A N 19
ATOM 25648 C CA . THR A 1 41 ? -3.636 3.025 3.778 1.00 0.00 41 THR A CA 19
ATOM 25649 C C . THR A 1 41 ? -2.357 2.608 3.062 1.00 0.00 41 THR A C 19
ATOM 25650 O O . THR A 1 41 ? -1.454 2.031 3.668 1.00 0.00 41 THR A O 19
ATOM 25661 N N . VAL A 1 42 ? -2.286 2.903 1.767 1.00 0.00 42 VAL A N 19
ATOM 25662 C CA . VAL A 1 42 ? -1.116 2.560 0.968 1.00 0.00 42 VAL A CA 19
ATOM 25663 C C . VAL A 1 42 ? 0.122 3.304 1.458 1.00 0.00 42 VAL A C 19
ATOM 25664 O O . VAL A 1 42 ? 1.229 2.765 1.447 1.00 0.00 42 VAL A O 19
ATOM 25677 N N . LYS A 1 43 ? -0.073 4.545 1.889 1.00 0.00 43 LYS A N 19
ATOM 25678 C CA . LYS A 1 43 ? 1.026 5.364 2.386 1.00 0.00 43 LYS A CA 19
ATOM 25679 C C . LYS A 1 43 ? 1.726 4.684 3.558 1.00 0.00 43 LYS A C 19
ATOM 25680 O O . LYS A 1 43 ? 2.891 4.961 3.844 1.00 0.00 43 LYS A O 19
ATOM 25699 N N . ASP A 1 44 ? 1.008 3.792 4.232 1.00 0.00 44 ASP A N 19
ATOM 25700 C CA . ASP A 1 44 ? 1.561 3.069 5.371 1.00 0.00 44 ASP A CA 19
ATOM 25701 C C . ASP A 1 44 ? 2.491 1.952 4.908 1.00 0.00 44 ASP A C 19
ATOM 25702 O O . ASP A 1 44 ? 3.211 1.357 5.710 1.00 0.00 44 ASP A O 19
ATOM 25711 N N . CYS A 1 45 ? 2.469 1.672 3.609 1.00 0.00 45 CYS A N 19
ATOM 25712 C CA . CYS A 1 45 ? 3.309 0.625 3.039 1.00 0.00 45 CYS A CA 19
ATOM 25713 C C . CYS A 1 45 ? 4.598 1.210 2.473 1.00 0.00 45 CYS A C 19
ATOM 25714 O O . CYS A 1 45 ? 5.329 0.539 1.744 1.00 0.00 45 CYS A O 19
ATOM 25722 N N . ALA A 1 46 ? 4.871 2.465 2.812 1.00 0.00 46 ALA A N 19
ATOM 25723 C CA . ALA A 1 46 ? 6.073 3.141 2.339 1.00 0.00 46 ALA A CA 19
ATOM 25724 C C . ALA A 1 46 ? 7.324 2.552 2.982 1.00 0.00 46 ALA A C 19
ATOM 25725 O O . ALA A 1 46 ? 8.419 2.642 2.429 1.00 0.00 46 ALA A O 19
ATOM 25732 N N . ALA A 1 47 ? 7.153 1.950 4.155 1.00 0.00 47 ALA A N 19
ATOM 25733 C CA . ALA A 1 47 ? 8.268 1.345 4.873 1.00 0.00 47 ALA A CA 19
ATOM 25734 C C . ALA A 1 47 ? 8.154 -0.175 4.884 1.00 0.00 47 ALA A C 19
ATOM 25735 O O . ALA A 1 47 ? 8.736 -0.844 5.738 1.00 0.00 47 ALA A O 19
ATOM 25742 N N . ILE A 1 48 ? 7.400 -0.714 3.932 1.00 0.00 48 ILE A N 19
ATOM 25743 C CA . ILE A 1 48 ? 7.210 -2.156 3.834 1.00 0.00 48 ILE A CA 19
ATOM 25744 C C . ILE A 1 48 ? 8.119 -2.758 2.767 1.00 0.00 48 ILE A C 19
ATOM 25745 O O . ILE A 1 48 ? 8.442 -2.109 1.774 1.00 0.00 48 ILE A O 19
ATOM 25761 N N . ASN A 1 49 ? 8.526 -4.005 2.981 1.00 0.00 49 ASN A N 19
ATOM 25762 C CA . ASN A 1 49 ? 9.397 -4.697 2.037 1.00 0.00 49 ASN A CA 19
ATOM 25763 C C . ASN A 1 49 ? 8.985 -6.157 1.886 1.00 0.00 49 ASN A C 19
ATOM 25764 O O . ASN A 1 49 ? 8.279 -6.705 2.733 1.00 0.00 49 ASN A O 19
ATOM 25775 N N . ASP A 1 50 ? 9.430 -6.783 0.802 1.00 0.00 50 ASP A N 19
ATOM 25776 C CA . ASP A 1 50 ? 9.109 -8.181 0.539 1.00 0.00 50 ASP A CA 19
ATOM 25777 C C . ASP A 1 50 ? 9.286 -9.025 1.798 1.00 0.00 50 ASP A C 19
ATOM 25778 O O . ASP A 1 50 ? 8.431 -9.844 2.133 1.00 0.00 50 ASP A O 19
ATOM 25787 N N . SER A 1 51 ? 10.401 -8.819 2.490 1.00 0.00 51 SER A N 19
ATOM 25788 C CA . SER A 1 51 ? 10.693 -9.564 3.710 1.00 0.00 51 SER A CA 19
ATOM 25789 C C . SER A 1 51 ? 9.559 -9.419 4.719 1.00 0.00 51 SER A C 19
ATOM 25790 O O . SER A 1 51 ? 9.292 -10.329 5.505 1.00 0.00 51 SER A O 19
ATOM 25798 N N . LEU A 1 52 ? 8.894 -8.269 4.692 1.00 0.00 52 LEU A N 19
ATOM 25799 C CA . LEU A 1 52 ? 7.787 -8.003 5.604 1.00 0.00 52 LEU A CA 19
ATOM 25800 C C . LEU A 1 52 ? 6.531 -8.750 5.168 1.00 0.00 52 LEU A C 19
ATOM 25801 O O . LEU A 1 52 ? 5.877 -9.412 5.976 1.00 0.00 52 LEU A O 19
ATOM 25817 N N . LEU A 1 53 ? 6.199 -8.643 3.886 1.00 0.00 53 LEU A N 19
ATOM 25818 C CA . LEU A 1 53 ? 5.022 -9.310 3.341 1.00 0.00 53 LEU A CA 19
ATOM 25819 C C . LEU A 1 53 ? 5.010 -10.788 3.720 1.00 0.00 53 LEU A C 19
ATOM 25820 O O . LEU A 1 53 ? 4.001 -11.307 4.197 1.00 0.00 53 LEU A O 19
ATOM 25836 N N . GLN A 1 54 ? 6.138 -11.457 3.505 1.00 0.00 54 GLN A N 19
ATOM 25837 C CA . GLN A 1 54 ? 6.257 -12.875 3.826 1.00 0.00 54 GLN A CA 19
ATOM 25838 C C . GLN A 1 54 ? 6.232 -13.096 5.334 1.00 0.00 54 GLN A C 19
ATOM 25839 O O . GLN A 1 54 ? 6.129 -14.229 5.805 1.00 0.00 54 GLN A O 19
ATOM 25853 N N . LYS A 1 55 ? 6.329 -12.006 6.089 1.00 0.00 55 LYS A N 19
ATOM 25854 C CA . LYS A 1 55 ? 6.317 -12.080 7.545 1.00 0.00 55 LYS A CA 19
ATOM 25855 C C . LYS A 1 55 ? 4.892 -11.996 8.082 1.00 0.00 55 LYS A C 19
ATOM 25856 O O . LYS A 1 55 ? 4.539 -12.685 9.040 1.00 0.00 55 LYS A O 19
ATOM 25875 N N . ILE A 1 56 ? 4.078 -11.151 7.460 1.00 0.00 56 ILE A N 19
ATOM 25876 C CA . ILE A 1 56 ? 2.691 -10.980 7.874 1.00 0.00 56 ILE A CA 19
ATOM 25877 C C . ILE A 1 56 ? 1.897 -12.268 7.681 1.00 0.00 56 ILE A C 19
ATOM 25878 O O . ILE A 1 56 ? 0.969 -12.556 8.435 1.00 0.00 56 ILE A O 19
ATOM 25894 N N . GLY A 1 57 ? 2.272 -13.041 6.666 1.00 0.00 57 GLY A N 19
ATOM 25895 C CA . GLY A 1 57 ? 1.586 -14.290 6.393 1.00 0.00 57 GLY A CA 19
ATOM 25896 C C . GLY A 1 57 ? 1.691 -14.703 4.938 1.00 0.00 57 GLY A C 19
ATOM 25897 O O . GLY A 1 57 ? 1.742 -15.893 4.626 1.00 0.00 57 GLY A O 19
ATOM 25901 N N . ILE A 1 58 ? 1.721 -13.719 4.046 1.00 0.00 58 ILE A N 19
ATOM 25902 C CA . ILE A 1 58 ? 1.820 -13.987 2.617 1.00 0.00 58 ILE A CA 19
ATOM 25903 C C . ILE A 1 58 ? 2.701 -15.202 2.345 1.00 0.00 58 ILE A C 19
ATOM 25904 O O . ILE A 1 58 ? 3.926 -15.091 2.280 1.00 0.00 58 ILE A O 19
ATOM 25920 N N . SER A 1 59 ? 2.070 -16.360 2.184 1.00 0.00 59 SER A N 19
ATOM 25921 C CA . SER A 1 59 ? 2.796 -17.597 1.921 1.00 0.00 59 SER A CA 19
ATOM 25922 C C . SER A 1 59 ? 3.379 -17.595 0.511 1.00 0.00 59 SER A C 19
ATOM 25923 O O . SER A 1 59 ? 4.586 -17.733 0.311 1.00 0.00 59 SER A O 19
ATOM 25931 N N . PRO A 1 60 ? 2.502 -17.433 -0.491 1.00 0.00 60 PRO A N 19
ATOM 25932 C CA . PRO A 1 60 ? 2.905 -17.409 -1.900 1.00 0.00 60 PRO A CA 19
ATOM 25933 C C . PRO A 1 60 ? 3.692 -16.152 -2.256 1.00 0.00 60 PRO A C 19
ATOM 25934 O O . PRO A 1 60 ? 3.486 -15.090 -1.667 1.00 0.00 60 PRO A O 19
ATOM 25945 N N . THR A 1 61 ? 4.595 -16.278 -3.223 1.00 0.00 61 THR A N 19
ATOM 25946 C CA . THR A 1 61 ? 5.413 -15.152 -3.657 1.00 0.00 61 THR A CA 19
ATOM 25947 C C . THR A 1 61 ? 4.744 -14.394 -4.798 1.00 0.00 61 THR A C 19
ATOM 25948 O O . THR A 1 61 ? 4.655 -13.167 -4.773 1.00 0.00 61 THR A O 19
ATOM 25959 N N . GLY A 1 62 ? 4.274 -15.133 -5.798 1.00 0.00 62 GLY A N 19
ATOM 25960 C CA . GLY A 1 62 ? 3.619 -14.513 -6.935 1.00 0.00 62 GLY A CA 19
ATOM 25961 C C . GLY A 1 62 ? 2.783 -13.312 -6.538 1.00 0.00 62 GLY A C 19
ATOM 25962 O O . GLY A 1 62 ? 2.731 -12.316 -7.260 1.00 0.00 62 GLY A O 19
ATOM 25966 N N . HIS A 1 63 ? 2.126 -13.405 -5.386 1.00 0.00 63 HIS A N 19
ATOM 25967 C CA . HIS A 1 63 ? 1.288 -12.318 -4.894 1.00 0.00 63 HIS A CA 19
ATOM 25968 C C . HIS A 1 63 ? 2.118 -11.298 -4.120 1.00 0.00 63 HIS A C 19
ATOM 25969 O O . HIS A 1 63 ? 1.839 -10.100 -4.157 1.00 0.00 63 HIS A O 19
ATOM 25984 N N . ARG A 1 64 ? 3.138 -11.783 -3.420 1.00 0.00 64 ARG A N 19
ATOM 25985 C CA . ARG A 1 64 ? 4.007 -10.915 -2.635 1.00 0.00 64 ARG A CA 19
ATOM 25986 C C . ARG A 1 64 ? 4.661 -9.857 -3.520 1.00 0.00 64 ARG A C 19
ATOM 25987 O O . ARG A 1 64 ? 4.771 -8.693 -3.135 1.00 0.00 64 ARG A O 19
ATOM 26008 N N . ARG A 1 65 ? 5.095 -10.271 -4.706 1.00 0.00 65 ARG A N 19
ATOM 26009 C CA . ARG A 1 65 ? 5.739 -9.361 -5.644 1.00 0.00 65 ARG A CA 19
ATOM 26010 C C . ARG A 1 65 ? 4.721 -8.407 -6.262 1.00 0.00 65 ARG A C 19
ATOM 26011 O O . ARG A 1 65 ? 4.968 -7.205 -6.371 1.00 0.00 65 ARG A O 19
ATOM 26032 N N . ARG A 1 66 ? 3.578 -8.950 -6.666 1.00 0.00 66 ARG A N 19
ATOM 26033 C CA . ARG A 1 66 ? 2.523 -8.148 -7.274 1.00 0.00 66 ARG A CA 19
ATOM 26034 C C . ARG A 1 66 ? 2.105 -7.008 -6.349 1.00 0.00 66 ARG A C 19
ATOM 26035 O O . ARG A 1 66 ? 1.858 -5.889 -6.800 1.00 0.00 66 ARG A O 19
ATOM 26056 N N . ILE A 1 67 ? 2.027 -7.301 -5.056 1.00 0.00 67 ILE A N 19
ATOM 26057 C CA . ILE A 1 67 ? 1.640 -6.302 -4.068 1.00 0.00 67 ILE A CA 19
ATOM 26058 C C . ILE A 1 67 ? 2.598 -5.116 -4.081 1.00 0.00 67 ILE A C 19
ATOM 26059 O O . ILE A 1 67 ? 2.184 -3.971 -4.269 1.00 0.00 67 ILE A O 19
ATOM 26075 N N . LEU A 1 68 ? 3.881 -5.397 -3.882 1.00 0.00 68 LEU A N 19
ATOM 26076 C CA . LEU A 1 68 ? 4.900 -4.353 -3.873 1.00 0.00 68 LEU A CA 19
ATOM 26077 C C . LEU A 1 68 ? 4.919 -3.598 -5.198 1.00 0.00 68 LEU A C 19
ATOM 26078 O O . LEU A 1 68 ? 5.048 -2.374 -5.226 1.00 0.00 68 LEU A O 19
ATOM 26094 N N . LYS A 1 69 ? 4.787 -4.336 -6.296 1.00 0.00 69 LYS A N 19
ATOM 26095 C CA . LYS A 1 69 ? 4.785 -3.737 -7.625 1.00 0.00 69 LYS A CA 19
ATOM 26096 C C . LYS A 1 69 ? 3.944 -2.464 -7.647 1.00 0.00 69 LYS A C 19
ATOM 26097 O O . LYS A 1 69 ? 4.450 -1.381 -7.939 1.00 0.00 69 LYS A O 19
ATOM 26116 N N . GLN A 1 70 ? 2.659 -2.604 -7.335 1.00 0.00 70 GLN A N 19
ATOM 26117 C CA . GLN A 1 70 ? 1.750 -1.464 -7.319 1.00 0.00 70 GLN A CA 19
ATOM 26118 C C . GLN A 1 70 ? 2.161 -0.454 -6.253 1.00 0.00 70 GLN A C 19
ATOM 26119 O O . GLN A 1 70 ? 2.102 0.756 -6.473 1.00 0.00 70 GLN A O 19
ATOM 26133 N N . LEU A 1 71 ? 2.578 -0.959 -5.096 1.00 0.00 71 LEU A N 19
ATOM 26134 C CA . LEU A 1 71 ? 2.999 -0.100 -3.995 1.00 0.00 71 LEU A CA 19
ATOM 26135 C C . LEU A 1 71 ? 4.054 0.900 -4.457 1.00 0.00 71 LEU A C 19
ATOM 26136 O O . LEU A 1 71 ? 4.012 2.074 -4.090 1.00 0.00 71 LEU A O 19
ATOM 26152 N N . GLN A 1 72 ? 4.997 0.427 -5.265 1.00 0.00 72 GLN A N 19
ATOM 26153 C CA . GLN A 1 72 ? 6.061 1.281 -5.778 1.00 0.00 72 GLN A CA 19
ATOM 26154 C C . GLN A 1 72 ? 5.497 2.366 -6.689 1.00 0.00 72 GLN A C 19
ATOM 26155 O O . GLN A 1 72 ? 5.723 3.556 -6.467 1.00 0.00 72 GLN A O 19
ATOM 26169 N N . ILE A 1 73 ? 4.763 1.948 -7.715 1.00 0.00 73 ILE A N 19
ATOM 26170 C CA . ILE A 1 73 ? 4.166 2.884 -8.659 1.00 0.00 73 ILE A CA 19
ATOM 26171 C C . ILE A 1 73 ? 3.315 3.924 -7.938 1.00 0.00 73 ILE A C 19
ATOM 26172 O O . ILE A 1 73 ? 3.457 5.125 -8.168 1.00 0.00 73 ILE A O 19
ATOM 26188 N N . ILE A 1 74 ? 2.431 3.454 -7.064 1.00 0.00 74 ILE A N 19
ATOM 26189 C CA . ILE A 1 74 ? 1.559 4.343 -6.307 1.00 0.00 74 ILE A CA 19
ATOM 26190 C C . ILE A 1 74 ? 2.365 5.248 -5.382 1.00 0.00 74 ILE A C 19
ATOM 26191 O O . ILE A 1 74 ? 2.288 6.474 -5.472 1.00 0.00 74 ILE A O 19
ATOM 26207 N N . LEU A 1 75 ? 3.141 4.636 -4.494 1.00 0.00 75 LEU A N 19
ATOM 26208 C CA . LEU A 1 75 ? 3.964 5.386 -3.552 1.00 0.00 75 LEU A CA 19
ATOM 26209 C C . LEU A 1 75 ? 4.708 6.516 -4.258 1.00 0.00 75 LEU A C 19
ATOM 26210 O O . LEU A 1 75 ? 4.904 7.592 -3.694 1.00 0.00 75 LEU A O 19
ATOM 26226 N N . SER A 1 76 ? 5.117 6.263 -5.497 1.00 0.00 76 SER A N 19
ATOM 26227 C CA . SER A 1 76 ? 5.840 7.258 -6.281 1.00 0.00 76 SER A CA 19
ATOM 26228 C C . SER A 1 76 ? 5.027 8.543 -6.412 1.00 0.00 76 SER A C 19
ATOM 26229 O O . SER A 1 76 ? 5.540 9.641 -6.198 1.00 0.00 76 SER A O 19
ATOM 26237 N N . LYS A 1 77 ? 3.754 8.396 -6.764 1.00 0.00 77 LYS A N 19
ATOM 26238 C CA . LYS A 1 77 ? 2.867 9.542 -6.923 1.00 0.00 77 LYS A CA 19
ATOM 26239 C C . LYS A 1 77 ? 2.776 10.343 -5.628 1.00 0.00 77 LYS A C 19
ATOM 26240 O O . LYS A 1 77 ? 2.683 11.570 -5.652 1.00 0.00 77 LYS A O 19
ATOM 26259 N N . MET A 1 78 ? 2.805 9.641 -4.500 1.00 0.00 78 MET A N 19
ATOM 26260 C CA . MET A 1 78 ? 2.729 10.288 -3.195 1.00 0.00 78 MET A CA 19
ATOM 26261 C C . MET A 1 78 ? 3.968 11.139 -2.937 1.00 0.00 78 MET A C 19
ATOM 26262 O O . MET A 1 78 ? 4.822 10.777 -2.127 1.00 0.00 78 MET A O 19
ATOM 26276 N N . GLN A 1 79 ? 4.060 12.270 -3.629 1.00 0.00 79 GLN A N 19
ATOM 26277 C CA . GLN A 1 79 ? 5.196 13.170 -3.474 1.00 0.00 79 GLN A CA 19
ATOM 26278 C C . GLN A 1 79 ? 4.853 14.323 -2.536 1.00 0.00 79 GLN A C 19
ATOM 26279 O O . GLN A 1 79 ? 3.689 14.698 -2.398 1.00 0.00 79 GLN A O 19
ATOM 26293 N N . ASP A 1 80 ? 5.874 14.880 -1.894 1.00 0.00 80 ASP A N 19
ATOM 26294 C CA . ASP A 1 80 ? 5.680 15.991 -0.969 1.00 0.00 80 ASP A CA 19
ATOM 26295 C C . ASP A 1 80 ? 5.481 17.300 -1.727 1.00 0.00 80 ASP A C 19
ATOM 26296 O O . ASP A 1 80 ? 6.122 18.307 -1.424 1.00 0.00 80 ASP A O 19
ATOM 26305 N N . ILE A 1 81 ? 4.592 17.277 -2.714 1.00 0.00 81 ILE A N 19
ATOM 26306 C CA . ILE A 1 81 ? 4.309 18.462 -3.514 1.00 0.00 81 ILE A CA 19
ATOM 26307 C C . ILE A 1 81 ? 2.833 18.837 -3.439 1.00 0.00 81 ILE A C 19
ATOM 26308 O O . ILE A 1 81 ? 1.956 17.983 -3.310 1.00 0.00 81 ILE A O 19
ATOM 26324 N N . PRO A 1 82 ? 2.549 20.145 -3.524 1.00 0.00 82 PRO A N 19
ATOM 26325 C CA . PRO A 1 82 ? 1.179 20.663 -3.470 1.00 0.00 82 PRO A CA 19
ATOM 26326 C C . PRO A 1 82 ? 0.376 20.309 -4.717 1.00 0.00 82 PRO A C 19
ATOM 26327 O O . PRO A 1 82 ? 0.940 19.908 -5.736 1.00 0.00 82 PRO A O 19
ATOM 26338 N N . ILE A 1 83 ? -0.941 20.459 -4.630 1.00 0.00 83 ILE A N 19
ATOM 26339 C CA . ILE A 1 83 ? -1.820 20.156 -5.752 1.00 0.00 83 ILE A CA 19
ATOM 26340 C C . ILE A 1 83 ? -1.864 21.313 -6.744 1.00 0.00 83 ILE A C 19
ATOM 26341 O O . ILE A 1 83 ? -2.226 22.435 -6.390 1.00 0.00 83 ILE A O 19
ATOM 26357 N N . TYR A 1 84 ? -1.495 21.032 -7.989 1.00 0.00 84 TYR A N 19
ATOM 26358 C CA . TYR A 1 84 ? -1.491 22.050 -9.033 1.00 0.00 84 TYR A CA 19
ATOM 26359 C C . TYR A 1 84 ? -1.489 21.409 -10.418 1.00 0.00 84 TYR A C 19
ATOM 26360 O O . TYR A 1 84 ? -0.787 20.427 -10.659 1.00 0.00 84 TYR A O 19
ATOM 26378 N N . ALA A 1 85 ? -2.279 21.974 -11.325 1.00 0.00 85 ALA A N 19
ATOM 26379 C CA . ALA A 1 85 ? -2.366 21.461 -12.687 1.00 0.00 85 ALA A CA 19
ATOM 26380 C C . ALA A 1 85 ? -2.651 19.963 -12.692 1.00 0.00 85 ALA A C 19
ATOM 26381 O O . ALA A 1 85 ? -2.086 19.217 -13.493 1.00 0.00 85 ALA A O 19
ATOM 26388 N N . SER A 1 86 ? -3.529 19.529 -11.794 1.00 0.00 86 SER A N 19
ATOM 26389 C CA . SER A 1 86 ? -3.884 18.118 -11.692 1.00 0.00 86 SER A CA 19
ATOM 26390 C C . SER A 1 86 ? -4.577 17.640 -12.964 1.00 0.00 86 SER A C 19
ATOM 26391 O O . SER A 1 86 ? -5.761 17.899 -13.175 1.00 0.00 86 SER A O 19
ATOM 26399 N N . GLY A 1 87 ? -3.828 16.938 -13.810 1.00 0.00 87 GLY A N 19
ATOM 26400 C CA . GLY A 1 87 ? -4.385 16.434 -15.052 1.00 0.00 87 GLY A CA 19
ATOM 26401 C C . GLY A 1 87 ? -3.649 16.952 -16.271 1.00 0.00 87 GLY A C 19
ATOM 26402 O O . GLY A 1 87 ? -2.613 16.420 -16.670 1.00 0.00 87 GLY A O 19
ATOM 26406 N N . PRO A 1 88 ? -4.188 18.016 -16.885 1.00 0.00 88 PRO A N 19
ATOM 26407 C CA . PRO A 1 88 ? -3.592 18.629 -18.076 1.00 0.00 88 PRO A CA 19
ATOM 26408 C C . PRO A 1 88 ? -2.284 19.349 -17.764 1.00 0.00 88 PRO A C 19
ATOM 26409 O O . PRO A 1 88 ? -1.967 19.605 -16.603 1.00 0.00 88 PRO A O 19
ATOM 26420 N N . SER A 1 89 ? -1.529 19.673 -18.809 1.00 0.00 89 SER A N 19
ATOM 26421 C CA . SER A 1 89 ? -0.254 20.361 -18.646 1.00 0.00 89 SER A CA 19
ATOM 26422 C C . SER A 1 89 ? -0.279 21.723 -19.334 1.00 0.00 89 SER A C 19
ATOM 26423 O O . SER A 1 89 ? -0.862 21.878 -20.407 1.00 0.00 89 SER A O 19
ATOM 26431 N N . SER A 1 90 ? 0.357 22.707 -18.707 1.00 0.00 90 SER A N 19
ATOM 26432 C CA . SER A 1 90 ? 0.405 24.057 -19.256 1.00 0.00 90 SER A CA 19
ATOM 26433 C C . SER A 1 90 ? 1.067 24.062 -20.630 1.00 0.00 90 SER A C 19
ATOM 26434 O O . SER A 1 90 ? 2.165 23.536 -20.804 1.00 0.00 90 SER A O 19
ATOM 26442 N N . GLY A 1 91 ? 0.390 24.662 -21.605 1.00 0.00 91 GLY A N 19
ATOM 26443 C CA . GLY A 1 91 ? 0.926 24.725 -22.951 1.00 0.00 91 GLY A CA 19
ATOM 26444 C C . GLY A 1 91 ? -0.076 24.278 -23.997 1.00 0.00 91 GLY A C 19
ATOM 26445 O O . GLY A 1 91 ? -0.072 23.121 -24.416 1.00 0.00 91 GLY A O 19
ATOM 26449 N N . GLY A 1 1 ? 15.455 3.372 9.593 1.00 0.00 1 GLY A N 20
ATOM 26450 C CA . GLY A 1 1 ? 14.298 4.185 9.266 1.00 0.00 1 GLY A CA 20
ATOM 26451 C C . GLY A 1 1 ? 13.501 4.580 10.493 1.00 0.00 1 GLY A C 20
ATOM 26452 O O . GLY A 1 1 ? 13.014 3.722 11.228 1.00 0.00 1 GLY A O 20
ATOM 26456 N N . SER A 1 2 ? 13.370 5.884 10.716 1.00 0.00 2 SER A N 20
ATOM 26457 C CA . SER A 1 2 ? 12.631 6.392 11.867 1.00 0.00 2 SER A CA 20
ATOM 26458 C C . SER A 1 2 ? 11.313 7.025 11.430 1.00 0.00 2 SER A C 20
ATOM 26459 O O . SER A 1 2 ? 11.077 7.235 10.240 1.00 0.00 2 SER A O 20
ATOM 26467 N N . SER A 1 3 ? 10.458 7.326 12.402 1.00 0.00 3 SER A N 20
ATOM 26468 C CA . SER A 1 3 ? 9.162 7.932 12.119 1.00 0.00 3 SER A CA 20
ATOM 26469 C C . SER A 1 3 ? 9.110 9.367 12.632 1.00 0.00 3 SER A C 20
ATOM 26470 O O . SER A 1 3 ? 9.990 9.807 13.371 1.00 0.00 3 SER A O 20
ATOM 26478 N N . GLY A 1 4 ? 8.070 10.094 12.234 1.00 0.00 4 GLY A N 20
ATOM 26479 C CA . GLY A 1 4 ? 7.920 11.473 12.663 1.00 0.00 4 GLY A CA 20
ATOM 26480 C C . GLY A 1 4 ? 6.786 12.182 11.950 1.00 0.00 4 GLY A C 20
ATOM 26481 O O . GLY A 1 4 ? 6.964 13.282 11.427 1.00 0.00 4 GLY A O 20
ATOM 26485 N N . SER A 1 5 ? 5.617 11.550 11.926 1.00 0.00 5 SER A N 20
ATOM 26486 C CA . SER A 1 5 ? 4.451 12.125 11.266 1.00 0.00 5 SER A CA 20
ATOM 26487 C C . SER A 1 5 ? 3.972 13.374 12.001 1.00 0.00 5 SER A C 20
ATOM 26488 O O . SER A 1 5 ? 3.935 13.408 13.231 1.00 0.00 5 SER A O 20
ATOM 26496 N N . SER A 1 6 ? 3.607 14.398 11.237 1.00 0.00 6 SER A N 20
ATOM 26497 C CA . SER A 1 6 ? 3.134 15.652 11.813 1.00 0.00 6 SER A CA 20
ATOM 26498 C C . SER A 1 6 ? 1.611 15.723 11.783 1.00 0.00 6 SER A C 20
ATOM 26499 O O . SER A 1 6 ? 0.972 15.200 10.870 1.00 0.00 6 SER A O 20
ATOM 26507 N N . GLY A 1 7 ? 1.035 16.375 12.788 1.00 0.00 7 GLY A N 20
ATOM 26508 C CA . GLY A 1 7 ? -0.409 16.504 12.859 1.00 0.00 7 GLY A CA 20
ATOM 26509 C C . GLY A 1 7 ? -0.979 17.284 11.691 1.00 0.00 7 GLY A C 20
ATOM 26510 O O . GLY A 1 7 ? -1.076 18.510 11.744 1.00 0.00 7 GLY A O 20
ATOM 26514 N N . MET A 1 8 ? -1.357 16.573 10.633 1.00 0.00 8 MET A N 20
ATOM 26515 C CA . MET A 1 8 ? -1.920 17.208 9.448 1.00 0.00 8 MET A CA 20
ATOM 26516 C C . MET A 1 8 ? -3.430 17.003 9.386 1.00 0.00 8 MET A C 20
ATOM 26517 O O . MET A 1 8 ? -3.980 16.156 10.089 1.00 0.00 8 MET A O 20
ATOM 26531 N N . SER A 1 9 ? -4.095 17.785 8.542 1.00 0.00 9 SER A N 20
ATOM 26532 C CA . SER A 1 9 ? -5.543 17.692 8.392 1.00 0.00 9 SER A CA 20
ATOM 26533 C C . SER A 1 9 ? -5.965 18.038 6.967 1.00 0.00 9 SER A C 20
ATOM 26534 O O . SER A 1 9 ? -5.651 19.114 6.459 1.00 0.00 9 SER A O 20
ATOM 26542 N N . SER A 1 10 ? -6.679 17.116 6.329 1.00 0.00 10 SER A N 20
ATOM 26543 C CA . SER A 1 10 ? -7.142 17.321 4.961 1.00 0.00 10 SER A CA 20
ATOM 26544 C C . SER A 1 10 ? -8.454 16.581 4.715 1.00 0.00 10 SER A C 20
ATOM 26545 O O . SER A 1 10 ? -8.875 15.754 5.524 1.00 0.00 10 SER A O 20
ATOM 26553 N N . VAL A 1 11 ? -9.095 16.884 3.591 1.00 0.00 11 VAL A N 20
ATOM 26554 C CA . VAL A 1 11 ? -10.358 16.248 3.236 1.00 0.00 11 VAL A CA 20
ATOM 26555 C C . VAL A 1 11 ? -10.202 15.367 2.003 1.00 0.00 11 VAL A C 20
ATOM 26556 O O . VAL A 1 11 ? -10.792 14.290 1.918 1.00 0.00 11 VAL A O 20
ATOM 26569 N N . SER A 1 12 ? -9.402 15.830 1.048 1.00 0.00 12 SER A N 20
ATOM 26570 C CA . SER A 1 12 ? -9.170 15.086 -0.184 1.00 0.00 12 SER A CA 20
ATOM 26571 C C . SER A 1 12 ? -7.676 14.899 -0.433 1.00 0.00 12 SER A C 20
ATOM 26572 O O . SER A 1 12 ? -6.994 15.816 -0.889 1.00 0.00 12 SER A O 20
ATOM 26580 N N . GLU A 1 13 ? -7.177 13.705 -0.130 1.00 0.00 13 GLU A N 20
ATOM 26581 C CA . GLU A 1 13 ? -5.764 13.399 -0.320 1.00 0.00 13 GLU A CA 20
ATOM 26582 C C . GLU A 1 13 ? -5.587 12.210 -1.261 1.00 0.00 13 GLU A C 20
ATOM 26583 O O . GLU A 1 13 ? -6.394 11.281 -1.264 1.00 0.00 13 GLU A O 20
ATOM 26595 N N . VAL A 1 14 ? -4.525 12.248 -2.059 1.00 0.00 14 VAL A N 20
ATOM 26596 C CA . VAL A 1 14 ? -4.240 11.175 -3.005 1.00 0.00 14 VAL A CA 20
ATOM 26597 C C . VAL A 1 14 ? -4.147 9.829 -2.296 1.00 0.00 14 VAL A C 20
ATOM 26598 O O . VAL A 1 14 ? -4.373 8.781 -2.899 1.00 0.00 14 VAL A O 20
ATOM 26611 N N . ASN A 1 15 ? -3.813 9.865 -1.010 1.00 0.00 15 ASN A N 20
ATOM 26612 C CA . ASN A 1 15 ? -3.689 8.647 -0.217 1.00 0.00 15 ASN A CA 20
ATOM 26613 C C . ASN A 1 15 ? -4.860 7.705 -0.482 1.00 0.00 15 ASN A C 20
ATOM 26614 O O . ASN A 1 15 ? -6.004 8.140 -0.610 1.00 0.00 15 ASN A O 20
ATOM 26625 N N . VAL A 1 16 ? -4.565 6.411 -0.562 1.00 0.00 16 VAL A N 20
ATOM 26626 C CA . VAL A 1 16 ? -5.592 5.407 -0.809 1.00 0.00 16 VAL A CA 20
ATOM 26627 C C . VAL A 1 16 ? -5.650 4.389 0.325 1.00 0.00 16 VAL A C 20
ATOM 26628 O O . VAL A 1 16 ? -4.642 4.111 0.975 1.00 0.00 16 VAL A O 20
ATOM 26641 N N . ASP A 1 17 ? -6.836 3.837 0.556 1.00 0.00 17 ASP A N 20
ATOM 26642 C CA . ASP A 1 17 ? -7.026 2.848 1.611 1.00 0.00 17 ASP A CA 20
ATOM 26643 C C . ASP A 1 17 ? -6.419 1.506 1.213 1.00 0.00 17 ASP A C 20
ATOM 26644 O O . ASP A 1 17 ? -6.583 1.051 0.080 1.00 0.00 17 ASP A O 20
ATOM 26653 N N . ILE A 1 18 ? -5.718 0.878 2.151 1.00 0.00 18 ILE A N 20
ATOM 26654 C CA . ILE A 1 18 ? -5.088 -0.412 1.898 1.00 0.00 18 ILE A CA 20
ATOM 26655 C C . ILE A 1 18 ? -6.059 -1.376 1.224 1.00 0.00 18 ILE A C 20
ATOM 26656 O O . ILE A 1 18 ? -5.647 -2.338 0.577 1.00 0.00 18 ILE A O 20
ATOM 26672 N N . LYS A 1 19 ? -7.351 -1.110 1.380 1.00 0.00 19 LYS A N 20
ATOM 26673 C CA . LYS A 1 19 ? -8.383 -1.951 0.785 1.00 0.00 19 LYS A CA 20
ATOM 26674 C C . LYS A 1 19 ? -8.460 -1.734 -0.722 1.00 0.00 19 LYS A C 20
ATOM 26675 O O . LYS A 1 19 ? -8.581 -2.688 -1.491 1.00 0.00 19 LYS A O 20
ATOM 26694 N N . ASP A 1 20 ? -8.388 -0.474 -1.138 1.00 0.00 20 ASP A N 20
ATOM 26695 C CA . ASP A 1 20 ? -8.447 -0.132 -2.555 1.00 0.00 20 ASP A CA 20
ATOM 26696 C C . ASP A 1 20 ? -7.155 -0.528 -3.263 1.00 0.00 20 ASP A C 20
ATOM 26697 O O . ASP A 1 20 ? -7.127 -0.682 -4.485 1.00 0.00 20 ASP A O 20
ATOM 26706 N N . PHE A 1 21 ? -6.087 -0.691 -2.489 1.00 0.00 21 PHE A N 20
ATOM 26707 C CA . PHE A 1 21 ? -4.792 -1.068 -3.043 1.00 0.00 21 PHE A CA 20
ATOM 26708 C C . PHE A 1 21 ? -4.733 -2.567 -3.318 1.00 0.00 21 PHE A C 20
ATOM 26709 O O . PHE A 1 21 ? -4.063 -3.014 -4.250 1.00 0.00 21 PHE A O 20
ATOM 26726 N N . LEU A 1 22 ? -5.438 -3.341 -2.499 1.00 0.00 22 LEU A N 20
ATOM 26727 C CA . LEU A 1 22 ? -5.466 -4.791 -2.652 1.00 0.00 22 LEU A CA 20
ATOM 26728 C C . LEU A 1 22 ? -6.578 -5.216 -3.606 1.00 0.00 22 LEU A C 20
ATOM 26729 O O . LEU A 1 22 ? -6.352 -5.995 -4.531 1.00 0.00 22 LEU A O 20
ATOM 26745 N N . MET A 1 23 ? -7.780 -4.698 -3.374 1.00 0.00 23 MET A N 20
ATOM 26746 C CA . MET A 1 23 ? -8.927 -5.022 -4.214 1.00 0.00 23 MET A CA 20
ATOM 26747 C C . MET A 1 23 ? -8.587 -4.842 -5.691 1.00 0.00 23 MET A C 20
ATOM 26748 O O . MET A 1 23 ? -8.967 -5.659 -6.529 1.00 0.00 23 MET A O 20
ATOM 26762 N N . SER A 1 24 ? -7.869 -3.767 -6.001 1.00 0.00 24 SER A N 20
ATOM 26763 C CA . SER A 1 24 ? -7.482 -3.477 -7.377 1.00 0.00 24 SER A CA 20
ATOM 26764 C C . SER A 1 24 ? -6.702 -4.643 -7.978 1.00 0.00 24 SER A C 20
ATOM 26765 O O . SER A 1 24 ? -6.961 -5.060 -9.107 1.00 0.00 24 SER A O 20
ATOM 26773 N N . ILE A 1 25 ? -5.746 -5.163 -7.215 1.00 0.00 25 ILE A N 20
ATOM 26774 C CA . ILE A 1 25 ? -4.929 -6.280 -7.672 1.00 0.00 25 ILE A CA 20
ATOM 26775 C C . ILE A 1 25 ? -5.556 -7.615 -7.281 1.00 0.00 25 ILE A C 20
ATOM 26776 O O . ILE A 1 25 ? -5.000 -8.677 -7.557 1.00 0.00 25 ILE A O 20
ATOM 26792 N N . ASN A 1 26 ? -6.717 -7.552 -6.639 1.00 0.00 26 ASN A N 20
ATOM 26793 C CA . ASN A 1 26 ? -7.421 -8.755 -6.211 1.00 0.00 26 ASN A CA 20
ATOM 26794 C C . ASN A 1 26 ? -6.631 -9.493 -5.134 1.00 0.00 26 ASN A C 20
ATOM 26795 O O . ASN A 1 26 ? -6.475 -10.714 -5.190 1.00 0.00 26 ASN A O 20
ATOM 26806 N N . LEU A 1 27 ? -6.136 -8.745 -4.155 1.00 0.00 27 LEU A N 20
ATOM 26807 C CA . LEU A 1 27 ? -5.363 -9.328 -3.064 1.00 0.00 27 LEU A CA 20
ATOM 26808 C C . LEU A 1 27 ? -5.979 -8.980 -1.713 1.00 0.00 27 LEU A C 20
ATOM 26809 O O . LEU A 1 27 ? -5.322 -9.076 -0.677 1.00 0.00 27 LEU A O 20
ATOM 26825 N N . GLU A 1 28 ? -7.246 -8.577 -1.732 1.00 0.00 28 GLU A N 20
ATOM 26826 C CA . GLU A 1 28 ? -7.951 -8.216 -0.508 1.00 0.00 28 GLU A CA 20
ATOM 26827 C C . GLU A 1 28 ? -7.827 -9.320 0.537 1.00 0.00 28 GLU A C 20
ATOM 26828 O O . GLU A 1 28 ? -8.032 -9.087 1.728 1.00 0.00 28 GLU A O 20
ATOM 26840 N N . GLN A 1 29 ? -7.489 -10.522 0.082 1.00 0.00 29 GLN A N 20
ATOM 26841 C CA . GLN A 1 29 ? -7.339 -11.663 0.978 1.00 0.00 29 GLN A CA 20
ATOM 26842 C C . GLN A 1 29 ? -6.291 -11.380 2.049 1.00 0.00 29 GLN A C 20
ATOM 26843 O O . GLN A 1 29 ? -6.283 -12.011 3.106 1.00 0.00 29 GLN A O 20
ATOM 26857 N N . TYR A 1 30 ? -5.409 -10.427 1.769 1.00 0.00 30 TYR A N 20
ATOM 26858 C CA . TYR A 1 30 ? -4.354 -10.062 2.707 1.00 0.00 30 TYR A CA 20
ATOM 26859 C C . TYR A 1 30 ? -4.760 -8.847 3.536 1.00 0.00 30 TYR A C 20
ATOM 26860 O O . TYR A 1 30 ? -4.138 -8.540 4.554 1.00 0.00 30 TYR A O 20
ATOM 26878 N N . LEU A 1 31 ? -5.807 -8.160 3.094 1.00 0.00 31 LEU A N 20
ATOM 26879 C CA . LEU A 1 31 ? -6.298 -6.978 3.794 1.00 0.00 31 LEU A CA 20
ATOM 26880 C C . LEU A 1 31 ? -6.179 -7.152 5.305 1.00 0.00 31 LEU A C 20
ATOM 26881 O O . LEU A 1 31 ? -5.468 -6.401 5.973 1.00 0.00 31 LEU A O 20
ATOM 26897 N N . LEU A 1 32 ? -6.879 -8.148 5.837 1.00 0.00 32 LEU A N 20
ATOM 26898 C CA . LEU A 1 32 ? -6.851 -8.422 7.269 1.00 0.00 32 LEU A CA 20
ATOM 26899 C C . LEU A 1 32 ? -5.417 -8.456 7.789 1.00 0.00 32 LEU A C 20
ATOM 26900 O O . LEU A 1 32 ? -5.122 -7.929 8.862 1.00 0.00 32 LEU A O 20
ATOM 26916 N N . HIS A 1 33 ? -4.529 -9.078 7.021 1.00 0.00 33 HIS A N 20
ATOM 26917 C CA . HIS A 1 33 ? -3.125 -9.178 7.402 1.00 0.00 33 HIS A CA 20
ATOM 26918 C C . HIS A 1 33 ? -2.486 -7.795 7.493 1.00 0.00 33 HIS A C 20
ATOM 26919 O O . HIS A 1 33 ? -1.697 -7.523 8.398 1.00 0.00 33 HIS A O 20
ATOM 26934 N N . PHE A 1 34 ? -2.833 -6.926 6.551 1.00 0.00 34 PHE A N 20
ATOM 26935 C CA . PHE A 1 34 ? -2.293 -5.571 6.524 1.00 0.00 34 PHE A CA 20
ATOM 26936 C C . PHE A 1 34 ? -2.832 -4.747 7.689 1.00 0.00 34 PHE A C 20
ATOM 26937 O O . PHE A 1 34 ? -2.108 -3.954 8.291 1.00 0.00 34 PHE A O 20
ATOM 26954 N N . HIS A 1 35 ? -4.110 -4.941 8.002 1.00 0.00 35 HIS A N 20
ATOM 26955 C CA . HIS A 1 35 ? -4.747 -4.216 9.095 1.00 0.00 35 HIS A CA 20
ATOM 26956 C C . HIS A 1 35 ? -4.118 -4.588 10.434 1.00 0.00 35 HIS A C 20
ATOM 26957 O O . HIS A 1 35 ? -3.668 -3.720 11.182 1.00 0.00 35 HIS A O 20
ATOM 26972 N N . GLU A 1 36 ? -4.090 -5.884 10.730 1.00 0.00 36 GLU A N 20
ATOM 26973 C CA . GLU A 1 36 ? -3.517 -6.370 11.979 1.00 0.00 36 GLU A CA 20
ATOM 26974 C C . GLU A 1 36 ? -2.089 -5.862 12.156 1.00 0.00 36 GLU A C 20
ATOM 26975 O O . GLU A 1 36 ? -1.671 -5.526 13.265 1.00 0.00 36 GLU A O 20
ATOM 26987 N N . SER A 1 37 ? -1.345 -5.809 11.056 1.00 0.00 37 SER A N 20
ATOM 26988 C CA . SER A 1 37 ? 0.038 -5.347 11.090 1.00 0.00 37 SER A CA 20
ATOM 26989 C C . SER A 1 37 ? 0.108 -3.870 11.466 1.00 0.00 37 SER A C 20
ATOM 26990 O O . SER A 1 37 ? 1.030 -3.436 12.155 1.00 0.00 37 SER A O 20
ATOM 26998 N N . GLY A 1 38 ? -0.876 -3.101 11.007 1.00 0.00 38 GLY A N 20
ATOM 26999 C CA . GLY A 1 38 ? -0.909 -1.681 11.305 1.00 0.00 38 GLY A CA 20
ATOM 27000 C C . GLY A 1 38 ? -0.891 -0.826 10.054 1.00 0.00 38 GLY A C 20
ATOM 27001 O O . GLY A 1 38 ? -0.437 0.318 10.081 1.00 0.00 38 GLY A O 20
ATOM 27005 N N . PHE A 1 39 ? -1.384 -1.382 8.952 1.00 0.00 39 PHE A N 20
ATOM 27006 C CA . PHE A 1 39 ? -1.421 -0.663 7.684 1.00 0.00 39 PHE A CA 20
ATOM 27007 C C . PHE A 1 39 ? -2.858 -0.364 7.269 1.00 0.00 39 PHE A C 20
ATOM 27008 O O . PHE A 1 39 ? -3.612 -1.266 6.901 1.00 0.00 39 PHE A O 20
ATOM 27025 N N . THR A 1 40 ? -3.234 0.910 7.333 1.00 0.00 40 THR A N 20
ATOM 27026 C CA . THR A 1 40 ? -4.580 1.329 6.966 1.00 0.00 40 THR A CA 20
ATOM 27027 C C . THR A 1 40 ? -4.628 1.832 5.528 1.00 0.00 40 THR A C 20
ATOM 27028 O O . THR A 1 40 ? -5.601 1.601 4.810 1.00 0.00 40 THR A O 20
ATOM 27039 N N . THR A 1 41 ? -3.570 2.521 5.112 1.00 0.00 41 THR A N 20
ATOM 27040 C CA . THR A 1 41 ? -3.491 3.057 3.759 1.00 0.00 41 THR A CA 20
ATOM 27041 C C . THR A 1 41 ? -2.201 2.626 3.071 1.00 0.00 41 THR A C 20
ATOM 27042 O O . THR A 1 41 ? -1.343 1.989 3.682 1.00 0.00 41 THR A O 20
ATOM 27053 N N . VAL A 1 42 ? -2.069 2.977 1.796 1.00 0.00 42 VAL A N 20
ATOM 27054 C CA . VAL A 1 42 ? -0.883 2.627 1.025 1.00 0.00 42 VAL A CA 20
ATOM 27055 C C . VAL A 1 42 ? 0.358 3.316 1.582 1.00 0.00 42 VAL A C 20
ATOM 27056 O O . VAL A 1 42 ? 1.441 2.732 1.624 1.00 0.00 42 VAL A O 20
ATOM 27069 N N . LYS A 1 43 ? 0.193 4.563 2.010 1.00 0.00 43 LYS A N 20
ATOM 27070 C CA . LYS A 1 43 ? 1.298 5.334 2.568 1.00 0.00 43 LYS A CA 20
ATOM 27071 C C . LYS A 1 43 ? 1.934 4.600 3.744 1.00 0.00 43 LYS A C 20
ATOM 27072 O O . LYS A 1 43 ? 3.139 4.705 3.975 1.00 0.00 43 LYS A O 20
ATOM 27091 N N . ASP A 1 44 ? 1.118 3.856 4.483 1.00 0.00 44 ASP A N 20
ATOM 27092 C CA . ASP A 1 44 ? 1.602 3.102 5.633 1.00 0.00 44 ASP A CA 20
ATOM 27093 C C . ASP A 1 44 ? 2.508 1.958 5.191 1.00 0.00 44 ASP A C 20
ATOM 27094 O O . ASP A 1 44 ? 3.210 1.357 6.007 1.00 0.00 44 ASP A O 20
ATOM 27103 N N . CYS A 1 45 ? 2.488 1.660 3.897 1.00 0.00 45 CYS A N 20
ATOM 27104 C CA . CYS A 1 45 ? 3.306 0.585 3.346 1.00 0.00 45 CYS A CA 20
ATOM 27105 C C . CYS A 1 45 ? 4.645 1.122 2.848 1.00 0.00 45 CYS A C 20
ATOM 27106 O O . CYS A 1 45 ? 5.399 0.414 2.181 1.00 0.00 45 CYS A O 20
ATOM 27114 N N . ALA A 1 46 ? 4.931 2.378 3.176 1.00 0.00 46 ALA A N 20
ATOM 27115 C CA . ALA A 1 46 ? 6.178 3.009 2.763 1.00 0.00 46 ALA A CA 20
ATOM 27116 C C . ALA A 1 46 ? 7.377 2.348 3.434 1.00 0.00 46 ALA A C 20
ATOM 27117 O O . ALA A 1 46 ? 8.520 2.552 3.025 1.00 0.00 46 ALA A O 20
ATOM 27124 N N . ALA A 1 47 ? 7.109 1.557 4.468 1.00 0.00 47 ALA A N 20
ATOM 27125 C CA . ALA A 1 47 ? 8.166 0.866 5.195 1.00 0.00 47 ALA A CA 20
ATOM 27126 C C . ALA A 1 47 ? 8.052 -0.645 5.025 1.00 0.00 47 ALA A C 20
ATOM 27127 O O . ALA A 1 47 ? 8.791 -1.407 5.650 1.00 0.00 47 ALA A O 20
ATOM 27134 N N . ILE A 1 48 ? 7.123 -1.072 4.176 1.00 0.00 48 ILE A N 20
ATOM 27135 C CA . ILE A 1 48 ? 6.914 -2.492 3.924 1.00 0.00 48 ILE A CA 20
ATOM 27136 C C . ILE A 1 48 ? 7.704 -2.956 2.705 1.00 0.00 48 ILE A C 20
ATOM 27137 O O . ILE A 1 48 ? 7.757 -2.266 1.688 1.00 0.00 48 ILE A O 20
ATOM 27153 N N . ASN A 1 49 ? 8.314 -4.132 2.815 1.00 0.00 49 ASN A N 20
ATOM 27154 C CA . ASN A 1 49 ? 9.101 -4.690 1.720 1.00 0.00 49 ASN A CA 20
ATOM 27155 C C . ASN A 1 49 ? 8.834 -6.184 1.565 1.00 0.00 49 ASN A C 20
ATOM 27156 O O . ASN A 1 49 ? 8.162 -6.794 2.397 1.00 0.00 49 ASN A O 20
ATOM 27167 N N . ASP A 1 50 ? 9.364 -6.766 0.496 1.00 0.00 50 ASP A N 20
ATOM 27168 C CA . ASP A 1 50 ? 9.185 -8.189 0.232 1.00 0.00 50 ASP A CA 20
ATOM 27169 C C . ASP A 1 50 ? 9.265 -8.996 1.524 1.00 0.00 50 ASP A C 20
ATOM 27170 O O . ASP A 1 50 ? 8.431 -9.864 1.778 1.00 0.00 50 ASP A O 20
ATOM 27179 N N . SER A 1 51 ? 10.275 -8.703 2.337 1.00 0.00 51 SER A N 20
ATOM 27180 C CA . SER A 1 51 ? 10.467 -9.404 3.601 1.00 0.00 51 SER A CA 20
ATOM 27181 C C . SER A 1 51 ? 9.262 -9.212 4.517 1.00 0.00 51 SER A C 20
ATOM 27182 O O . SER A 1 51 ? 8.824 -10.145 5.191 1.00 0.00 51 SER A O 20
ATOM 27190 N N . LEU A 1 52 ? 8.731 -7.994 4.537 1.00 0.00 52 LEU A N 20
ATOM 27191 C CA . LEU A 1 52 ? 7.576 -7.677 5.370 1.00 0.00 52 LEU A CA 20
ATOM 27192 C C . LEU A 1 52 ? 6.353 -8.478 4.934 1.00 0.00 52 LEU A C 20
ATOM 27193 O O . LEU A 1 52 ? 5.705 -9.135 5.750 1.00 0.00 52 LEU A O 20
ATOM 27209 N N . LEU A 1 53 ? 6.045 -8.421 3.643 1.00 0.00 53 LEU A N 20
ATOM 27210 C CA . LEU A 1 53 ? 4.901 -9.144 3.097 1.00 0.00 53 LEU A CA 20
ATOM 27211 C C . LEU A 1 53 ? 4.911 -10.601 3.549 1.00 0.00 53 LEU A C 20
ATOM 27212 O O . LEU A 1 53 ? 3.903 -11.117 4.031 1.00 0.00 53 LEU A O 20
ATOM 27228 N N . GLN A 1 54 ? 6.056 -11.256 3.391 1.00 0.00 54 GLN A N 20
ATOM 27229 C CA . GLN A 1 54 ? 6.197 -12.653 3.785 1.00 0.00 54 GLN A CA 20
ATOM 27230 C C . GLN A 1 54 ? 6.120 -12.802 5.301 1.00 0.00 54 GLN A C 20
ATOM 27231 O O . GLN A 1 54 ? 6.000 -13.911 5.821 1.00 0.00 54 GLN A O 20
ATOM 27245 N N . LYS A 1 55 ? 6.191 -11.678 6.005 1.00 0.00 55 LYS A N 20
ATOM 27246 C CA . LYS A 1 55 ? 6.128 -11.682 7.462 1.00 0.00 55 LYS A CA 20
ATOM 27247 C C . LYS A 1 55 ? 4.681 -11.719 7.944 1.00 0.00 55 LYS A C 20
ATOM 27248 O O . LYS A 1 55 ? 4.312 -12.560 8.764 1.00 0.00 55 LYS A O 20
ATOM 27267 N N . ILE A 1 56 ? 3.867 -10.804 7.429 1.00 0.00 56 ILE A N 20
ATOM 27268 C CA . ILE A 1 56 ? 2.461 -10.735 7.806 1.00 0.00 56 ILE A CA 20
ATOM 27269 C C . ILE A 1 56 ? 1.795 -12.103 7.699 1.00 0.00 56 ILE A C 20
ATOM 27270 O O . ILE A 1 56 ? 0.970 -12.470 8.534 1.00 0.00 56 ILE A O 20
ATOM 27286 N N . GLY A 1 57 ? 2.161 -12.854 6.665 1.00 0.00 57 GLY A N 20
ATOM 27287 C CA . GLY A 1 57 ? 1.591 -14.174 6.468 1.00 0.00 57 GLY A CA 20
ATOM 27288 C C . GLY A 1 57 ? 1.661 -14.626 5.023 1.00 0.00 57 GLY A C 20
ATOM 27289 O O . GLY A 1 57 ? 1.715 -15.823 4.742 1.00 0.00 57 GLY A O 20
ATOM 27293 N N . ILE A 1 58 ? 1.657 -13.666 4.104 1.00 0.00 58 ILE A N 20
ATOM 27294 C CA . ILE A 1 58 ? 1.720 -13.972 2.680 1.00 0.00 58 ILE A CA 20
ATOM 27295 C C . ILE A 1 58 ? 2.566 -15.214 2.421 1.00 0.00 58 ILE A C 20
ATOM 27296 O O . ILE A 1 58 ? 3.795 -15.144 2.390 1.00 0.00 58 ILE A O 20
ATOM 27312 N N . SER A 1 59 ? 1.901 -16.349 2.234 1.00 0.00 59 SER A N 20
ATOM 27313 C CA . SER A 1 59 ? 2.592 -17.607 1.980 1.00 0.00 59 SER A CA 20
ATOM 27314 C C . SER A 1 59 ? 3.176 -17.631 0.571 1.00 0.00 59 SER A C 20
ATOM 27315 O O . SER A 1 59 ? 4.383 -17.779 0.373 1.00 0.00 59 SER A O 20
ATOM 27323 N N . PRO A 1 60 ? 2.301 -17.482 -0.434 1.00 0.00 60 PRO A N 20
ATOM 27324 C CA . PRO A 1 60 ? 2.705 -17.482 -1.843 1.00 0.00 60 PRO A CA 20
ATOM 27325 C C . PRO A 1 60 ? 3.498 -16.235 -2.219 1.00 0.00 60 PRO A C 20
ATOM 27326 O O . PRO A 1 60 ? 3.198 -15.133 -1.759 1.00 0.00 60 PRO A O 20
ATOM 27337 N N . THR A 1 61 ? 4.514 -16.415 -3.058 1.00 0.00 61 THR A N 20
ATOM 27338 C CA . THR A 1 61 ? 5.350 -15.305 -3.495 1.00 0.00 61 THR A CA 20
ATOM 27339 C C . THR A 1 61 ? 4.706 -14.554 -4.655 1.00 0.00 61 THR A C 20
ATOM 27340 O O . THR A 1 61 ? 4.603 -13.328 -4.633 1.00 0.00 61 THR A O 20
ATOM 27351 N N . GLY A 1 62 ? 4.274 -15.298 -5.669 1.00 0.00 62 GLY A N 20
ATOM 27352 C CA . GLY A 1 62 ? 3.645 -14.685 -6.824 1.00 0.00 62 GLY A CA 20
ATOM 27353 C C . GLY A 1 62 ? 2.822 -13.466 -6.457 1.00 0.00 62 GLY A C 20
ATOM 27354 O O . GLY A 1 62 ? 2.906 -12.430 -7.116 1.00 0.00 62 GLY A O 20
ATOM 27358 N N . HIS A 1 63 ? 2.022 -13.590 -5.402 1.00 0.00 63 HIS A N 20
ATOM 27359 C CA . HIS A 1 63 ? 1.178 -12.490 -4.949 1.00 0.00 63 HIS A CA 20
ATOM 27360 C C . HIS A 1 63 ? 1.997 -11.462 -4.173 1.00 0.00 63 HIS A C 20
ATOM 27361 O O . HIS A 1 63 ? 1.737 -10.261 -4.249 1.00 0.00 63 HIS A O 20
ATOM 27376 N N . ARG A 1 64 ? 2.986 -11.942 -3.426 1.00 0.00 64 ARG A N 20
ATOM 27377 C CA . ARG A 1 64 ? 3.840 -11.066 -2.634 1.00 0.00 64 ARG A CA 20
ATOM 27378 C C . ARG A 1 64 ? 4.514 -10.020 -3.518 1.00 0.00 64 ARG A C 20
ATOM 27379 O O . ARG A 1 64 ? 4.577 -8.842 -3.166 1.00 0.00 64 ARG A O 20
ATOM 27400 N N . ARG A 1 65 ? 5.016 -10.460 -4.668 1.00 0.00 65 ARG A N 20
ATOM 27401 C CA . ARG A 1 65 ? 5.687 -9.563 -5.601 1.00 0.00 65 ARG A CA 20
ATOM 27402 C C . ARG A 1 65 ? 4.694 -8.588 -6.227 1.00 0.00 65 ARG A C 20
ATOM 27403 O O . ARG A 1 65 ? 4.926 -7.379 -6.249 1.00 0.00 65 ARG A O 20
ATOM 27424 N N . ARG A 1 66 ? 3.588 -9.122 -6.734 1.00 0.00 66 ARG A N 20
ATOM 27425 C CA . ARG A 1 66 ? 2.561 -8.299 -7.362 1.00 0.00 66 ARG A CA 20
ATOM 27426 C C . ARG A 1 66 ? 2.139 -7.159 -6.439 1.00 0.00 66 ARG A C 20
ATOM 27427 O O . ARG A 1 66 ? 1.941 -6.028 -6.885 1.00 0.00 66 ARG A O 20
ATOM 27448 N N . ILE A 1 67 ? 2.002 -7.465 -5.154 1.00 0.00 67 ILE A N 20
ATOM 27449 C CA . ILE A 1 67 ? 1.604 -6.466 -4.170 1.00 0.00 67 ILE A CA 20
ATOM 27450 C C . ILE A 1 67 ? 2.576 -5.291 -4.155 1.00 0.00 67 ILE A C 20
ATOM 27451 O O . ILE A 1 67 ? 2.178 -4.139 -4.332 1.00 0.00 67 ILE A O 20
ATOM 27467 N N . LEU A 1 68 ? 3.853 -5.590 -3.944 1.00 0.00 68 LEU A N 20
ATOM 27468 C CA . LEU A 1 68 ? 4.885 -4.559 -3.908 1.00 0.00 68 LEU A CA 20
ATOM 27469 C C . LEU A 1 68 ? 4.889 -3.747 -5.199 1.00 0.00 68 LEU A C 20
ATOM 27470 O O . LEU A 1 68 ? 4.881 -2.516 -5.172 1.00 0.00 68 LEU A O 20
ATOM 27486 N N . LYS A 1 69 ? 4.898 -4.445 -6.330 1.00 0.00 69 LYS A N 20
ATOM 27487 C CA . LYS A 1 69 ? 4.899 -3.790 -7.633 1.00 0.00 69 LYS A CA 20
ATOM 27488 C C . LYS A 1 69 ? 4.031 -2.536 -7.612 1.00 0.00 69 LYS A C 20
ATOM 27489 O O . LYS A 1 69 ? 4.474 -1.458 -8.009 1.00 0.00 69 LYS A O 20
ATOM 27508 N N . GLN A 1 70 ? 2.795 -2.684 -7.147 1.00 0.00 70 GLN A N 20
ATOM 27509 C CA . GLN A 1 70 ? 1.867 -1.563 -7.075 1.00 0.00 70 GLN A CA 20
ATOM 27510 C C . GLN A 1 70 ? 2.318 -0.549 -6.029 1.00 0.00 70 GLN A C 20
ATOM 27511 O O . GLN A 1 70 ? 2.422 0.646 -6.311 1.00 0.00 70 GLN A O 20
ATOM 27525 N N . LEU A 1 71 ? 2.586 -1.032 -4.821 1.00 0.00 71 LEU A N 20
ATOM 27526 C CA . LEU A 1 71 ? 3.027 -0.168 -3.731 1.00 0.00 71 LEU A CA 20
ATOM 27527 C C . LEU A 1 71 ? 4.011 0.883 -4.234 1.00 0.00 71 LEU A C 20
ATOM 27528 O O . LEU A 1 71 ? 3.972 2.037 -3.809 1.00 0.00 71 LEU A O 20
ATOM 27544 N N . GLN A 1 72 ? 4.892 0.475 -5.142 1.00 0.00 72 GLN A N 20
ATOM 27545 C CA . GLN A 1 72 ? 5.886 1.382 -5.703 1.00 0.00 72 GLN A CA 20
ATOM 27546 C C . GLN A 1 72 ? 5.222 2.450 -6.566 1.00 0.00 72 GLN A C 20
ATOM 27547 O O . GLN A 1 72 ? 5.252 3.636 -6.235 1.00 0.00 72 GLN A O 20
ATOM 27561 N N . ILE A 1 73 ? 4.623 2.022 -7.672 1.00 0.00 73 ILE A N 20
ATOM 27562 C CA . ILE A 1 73 ? 3.951 2.942 -8.582 1.00 0.00 73 ILE A CA 20
ATOM 27563 C C . ILE A 1 73 ? 3.074 3.928 -7.817 1.00 0.00 73 ILE A C 20
ATOM 27564 O O . ILE A 1 73 ? 2.970 5.098 -8.187 1.00 0.00 73 ILE A O 20
ATOM 27580 N N . ILE A 1 74 ? 2.446 3.447 -6.750 1.00 0.00 74 ILE A N 20
ATOM 27581 C CA . ILE A 1 74 ? 1.579 4.287 -5.932 1.00 0.00 74 ILE A CA 20
ATOM 27582 C C . ILE A 1 74 ? 2.392 5.293 -5.124 1.00 0.00 74 ILE A C 20
ATOM 27583 O O . ILE A 1 74 ? 2.354 6.495 -5.390 1.00 0.00 74 ILE A O 20
ATOM 27599 N N . LEU A 1 75 ? 3.129 4.794 -4.138 1.00 0.00 75 LEU A N 20
ATOM 27600 C CA . LEU A 1 75 ? 3.954 5.649 -3.291 1.00 0.00 75 LEU A CA 20
ATOM 27601 C C . LEU A 1 75 ? 4.654 6.722 -4.119 1.00 0.00 75 LEU A C 20
ATOM 27602 O O . LEU A 1 75 ? 4.972 7.800 -3.616 1.00 0.00 75 LEU A O 20
ATOM 27618 N N . SER A 1 76 ? 4.890 6.420 -5.392 1.00 0.00 76 SER A N 20
ATOM 27619 C CA . SER A 1 76 ? 5.554 7.358 -6.290 1.00 0.00 76 SER A CA 20
ATOM 27620 C C . SER A 1 76 ? 4.592 8.455 -6.738 1.00 0.00 76 SER A C 20
ATOM 27621 O O . SER A 1 76 ? 4.891 9.644 -6.626 1.00 0.00 76 SER A O 20
ATOM 27629 N N . LYS A 1 77 ? 3.435 8.046 -7.247 1.00 0.00 77 LYS A N 20
ATOM 27630 C CA . LYS A 1 77 ? 2.426 8.991 -7.712 1.00 0.00 77 LYS A CA 20
ATOM 27631 C C . LYS A 1 77 ? 1.991 9.920 -6.584 1.00 0.00 77 LYS A C 20
ATOM 27632 O O . LYS A 1 77 ? 1.300 10.912 -6.817 1.00 0.00 77 LYS A O 20
ATOM 27651 N N . MET A 1 78 ? 2.400 9.594 -5.363 1.00 0.00 78 MET A N 20
ATOM 27652 C CA . MET A 1 78 ? 2.053 10.402 -4.199 1.00 0.00 78 MET A CA 20
ATOM 27653 C C . MET A 1 78 ? 3.059 11.532 -4.003 1.00 0.00 78 MET A C 20
ATOM 27654 O O . MET A 1 78 ? 4.266 11.297 -3.950 1.00 0.00 78 MET A O 20
ATOM 27668 N N . GLN A 1 79 ? 2.554 12.756 -3.897 1.00 0.00 79 GLN A N 20
ATOM 27669 C CA . GLN A 1 79 ? 3.409 13.922 -3.707 1.00 0.00 79 GLN A CA 20
ATOM 27670 C C . GLN A 1 79 ? 4.621 13.574 -2.849 1.00 0.00 79 GLN A C 20
ATOM 27671 O O . GLN A 1 79 ? 4.484 13.229 -1.675 1.00 0.00 79 GLN A O 20
ATOM 27685 N N . ASP A 1 80 ? 5.806 13.666 -3.442 1.00 0.00 80 ASP A N 20
ATOM 27686 C CA . ASP A 1 80 ? 7.042 13.362 -2.731 1.00 0.00 80 ASP A CA 20
ATOM 27687 C C . ASP A 1 80 ? 7.716 14.640 -2.240 1.00 0.00 80 ASP A C 20
ATOM 27688 O O . ASP A 1 80 ? 8.941 14.706 -2.133 1.00 0.00 80 ASP A O 20
ATOM 27697 N N . ILE A 1 81 ? 6.907 15.652 -1.944 1.00 0.00 81 ILE A N 20
ATOM 27698 C CA . ILE A 1 81 ? 7.425 16.927 -1.465 1.00 0.00 81 ILE A CA 20
ATOM 27699 C C . ILE A 1 81 ? 7.467 16.966 0.059 1.00 0.00 81 ILE A C 20
ATOM 27700 O O . ILE A 1 81 ? 6.667 16.327 0.743 1.00 0.00 81 ILE A O 20
ATOM 27716 N N . PRO A 1 82 ? 8.421 17.734 0.606 1.00 0.00 82 PRO A N 20
ATOM 27717 C CA . PRO A 1 82 ? 8.589 17.877 2.055 1.00 0.00 82 PRO A CA 20
ATOM 27718 C C . PRO A 1 82 ? 7.451 18.664 2.696 1.00 0.00 82 PRO A C 20
ATOM 27719 O O . PRO A 1 82 ? 6.756 19.427 2.024 1.00 0.00 82 PRO A O 20
ATOM 27730 N N . ILE A 1 83 ? 7.266 18.473 3.998 1.00 0.00 83 ILE A N 20
ATOM 27731 C CA . ILE A 1 83 ? 6.212 19.167 4.728 1.00 0.00 83 ILE A CA 20
ATOM 27732 C C . ILE A 1 83 ? 6.489 20.665 4.803 1.00 0.00 83 ILE A C 20
ATOM 27733 O O . ILE A 1 83 ? 7.596 21.086 5.139 1.00 0.00 83 ILE A O 20
ATOM 27749 N N . TYR A 1 84 ? 5.476 21.464 4.488 1.00 0.00 84 TYR A N 20
ATOM 27750 C CA . TYR A 1 84 ? 5.610 22.916 4.518 1.00 0.00 84 TYR A CA 20
ATOM 27751 C C . TYR A 1 84 ? 5.000 23.493 5.792 1.00 0.00 84 TYR A C 20
ATOM 27752 O O . TYR A 1 84 ? 4.438 24.587 5.784 1.00 0.00 84 TYR A O 20
ATOM 27770 N N . ALA A 1 85 ? 5.116 22.747 6.886 1.00 0.00 85 ALA A N 20
ATOM 27771 C CA . ALA A 1 85 ? 4.579 23.184 8.169 1.00 0.00 85 ALA A CA 20
ATOM 27772 C C . ALA A 1 85 ? 5.219 24.495 8.614 1.00 0.00 85 ALA A C 20
ATOM 27773 O O . ALA A 1 85 ? 6.270 24.498 9.254 1.00 0.00 85 ALA A O 20
ATOM 27780 N N . SER A 1 86 ? 4.578 25.608 8.269 1.00 0.00 86 SER A N 20
ATOM 27781 C CA . SER A 1 86 ? 5.087 26.926 8.630 1.00 0.00 86 SER A CA 20
ATOM 27782 C C . SER A 1 86 ? 3.972 27.804 9.189 1.00 0.00 86 SER A C 20
ATOM 27783 O O . SER A 1 86 ? 3.404 28.633 8.480 1.00 0.00 86 SER A O 20
ATOM 27791 N N . GLY A 1 87 ? 3.665 27.616 10.469 1.00 0.00 87 GLY A N 20
ATOM 27792 C CA . GLY A 1 87 ? 2.620 28.397 11.104 1.00 0.00 87 GLY A CA 20
ATOM 27793 C C . GLY A 1 87 ? 2.925 28.701 12.557 1.00 0.00 87 GLY A C 20
ATOM 27794 O O . GLY A 1 87 ? 3.523 27.895 13.270 1.00 0.00 87 GLY A O 20
ATOM 27798 N N . PRO A 1 88 ? 2.509 29.891 13.017 1.00 0.00 88 PRO A N 20
ATOM 27799 C CA . PRO A 1 88 ? 2.732 30.327 14.399 1.00 0.00 88 PRO A CA 20
ATOM 27800 C C . PRO A 1 88 ? 1.892 29.538 15.398 1.00 0.00 88 PRO A C 20
ATOM 27801 O O . PRO A 1 88 ? 2.208 29.490 16.587 1.00 0.00 88 PRO A O 20
ATOM 27812 N N . SER A 1 89 ? 0.822 28.921 14.908 1.00 0.00 89 SER A N 20
ATOM 27813 C CA . SER A 1 89 ? -0.064 28.136 15.759 1.00 0.00 89 SER A CA 20
ATOM 27814 C C . SER A 1 89 ? 0.371 26.674 15.795 1.00 0.00 89 SER A C 20
ATOM 27815 O O . SER A 1 89 ? 0.472 26.072 16.864 1.00 0.00 89 SER A O 20
ATOM 27823 N N . SER A 1 90 ? 0.626 26.110 14.619 1.00 0.00 90 SER A N 20
ATOM 27824 C CA . SER A 1 90 ? 1.046 24.718 14.515 1.00 0.00 90 SER A CA 20
ATOM 27825 C C . SER A 1 90 ? 1.920 24.323 15.702 1.00 0.00 90 SER A C 20
ATOM 27826 O O . SER A 1 90 ? 3.100 24.664 15.759 1.00 0.00 90 SER A O 20
ATOM 27834 N N . GLY A 1 91 ? 1.329 23.602 16.650 1.00 0.00 91 GLY A N 20
ATOM 27835 C CA . GLY A 1 91 ? 2.066 23.173 17.824 1.00 0.00 91 GLY A CA 20
ATOM 27836 C C . GLY A 1 91 ? 2.252 24.289 18.832 1.00 0.00 91 GLY A C 20
ATOM 27837 O O . GLY A 1 91 ? 3.335 24.455 19.392 1.00 0.00 91 GLY A O 20
#

Foldseek 3Di:
DDDDDADDDDDDFLWAFPCCLCVVVVNCVCVVLCVVVPGGILLSCVVPDLVNLVVSPPPDVVVSVVSVVSSVVSNVVHPPDDDPPDDPPRD

CATH classification: 1.10.150.50